Protein 2KJP (pdb70)

Secondary structure (DSSP, 8-state):
--SS------SS--SS---SS-EEEEETTB--SSHHHHHHHHSS--SS-EE-EEEESSS-EE---EE----TT-TTS-S--S---TT-S--

B-factor: mean 1.0, std 0.0, range [1.0, 1.0]

Organism: Bacillus subtilis (strain 168) (NCBI:txid224308)

Structure (mmCIF, N/CA/C/O backbone):
data_2KJP
#
_entry.id   2KJP
#
loop_
_atom_site.group_PDB
_atom_site.id
_atom_site.type_symbol
_atom_site.label_atom_id
_atom_site.label_alt_id
_atom_site.label_comp_id
_atom_site.label_asym_id
_atom_site.label_entity_id
_atom_site.label_seq_id
_atom_site.pdbx_PDB_ins_code
_atom_site.Cartn_x
_atom_site.Cartn_y
_atom_site.Cartn_z
_atom_site.occupancy
_atom_site.B_iso_or_equiv
_atom_site.auth_seq_id
_atom_site.auth_comp_id
_atom_site.auth_asym_id
_atom_site.auth_atom_id
_atom_site.pdbx_PDB_model_num
ATOM 1 N N . ASN A 1 1 ? -4.626 -9.415 5.600 1.00 1.00 1 ASN A N 1
ATOM 2 C CA . ASN A 1 1 ? -4.900 -8.000 5.229 1.00 1.00 1 ASN A CA 1
ATOM 3 C C . ASN A 1 1 ? -3.593 -7.328 4.812 1.00 1.00 1 ASN A C 1
ATOM 4 O O . ASN A 1 1 ? -3.477 -6.822 3.695 1.00 1.00 1 ASN A O 1
ATOM 17 N N . GLY A 1 2 ? -2.611 -7.323 5.712 1.00 1.00 2 GLY A N 1
ATOM 18 C CA . GLY A 1 2 ? -1.318 -6.706 5.422 1.00 1.00 2 GLY A CA 1
ATOM 19 C C . GLY A 1 2 ? -0.572 -7.464 4.332 1.00 1.00 2 GLY A C 1
ATOM 20 O O . GLY A 1 2 ? -0.181 -6.885 3.322 1.00 1.00 2 GLY A O 1
ATOM 24 N N . ILE A 1 3 ? -0.380 -8.771 4.536 1.00 1.00 3 ILE A N 1
ATOM 25 C CA . ILE A 1 3 ? 0.325 -9.624 3.560 1.00 1.00 3 ILE A CA 1
ATOM 26 C C . ILE A 1 3 ? -0.658 -10.259 2.594 1.00 1.00 3 ILE A C 1
ATOM 27 O O . ILE A 1 3 ? -0.252 -10.923 1.639 1.00 1.00 3 ILE A O 1
ATOM 43 N N . TYR A 1 4 ? -1.952 -10.064 2.842 1.00 1.00 4 TYR A N 1
ATOM 44 C CA . TYR A 1 4 ? -2.985 -10.640 1.978 1.00 1.00 4 TYR A CA 1
ATOM 45 C C . TYR A 1 4 ? -4.230 -9.747 1.964 1.00 1.00 4 TYR A C 1
ATOM 46 O O . TYR A 1 4 ? -5.067 -9.815 2.863 1.00 1.00 4 TYR A O 1
ATOM 64 N N . ALA A 1 5 ? -4.342 -8.925 0.923 1.00 1.00 5 ALA A N 1
ATOM 65 C CA . ALA A 1 5 ? -5.476 -8.014 0.757 1.00 1.00 5 ALA A CA 1
ATOM 66 C C . ALA A 1 5 ? -6.726 -8.800 0.381 1.00 1.00 5 ALA A C 1
ATOM 67 O O . ALA A 1 5 ? -6.658 -9.998 0.124 1.00 1.00 5 ALA A O 1
ATOM 74 N N . SER A 1 6 ? -7.869 -8.118 0.367 1.00 1.00 6 SER A N 1
ATOM 75 C CA . SER A 1 6 ? -9.141 -8.759 0.018 1.00 1.00 6 SER A CA 1
ATOM 76 C C . SER A 1 6 ? -10.201 -7.708 -0.283 1.00 1.00 6 SER A C 1
ATOM 77 O O . SER A 1 6 ? -11.069 -7.916 -1.133 1.00 1.00 6 SER A O 1
ATOM 85 N N . SER A 1 7 ? -10.120 -6.578 0.411 1.00 1.00 7 SER A N 1
ATOM 86 C CA . SER A 1 7 ? -11.071 -5.484 0.215 1.00 1.00 7 SER A CA 1
ATOM 87 C C . SER A 1 7 ? -10.601 -4.247 0.976 1.00 1.00 7 SER A C 1
ATOM 88 O O . SER A 1 7 ? -10.312 -4.325 2.170 1.00 1.00 7 SER A O 1
ATOM 96 N N . VAL A 1 8 ? -10.511 -3.107 0.276 1.00 1.00 8 VAL A N 1
ATOM 97 C CA . VAL A 1 8 ? -10.057 -1.842 0.882 1.00 1.00 8 VAL A CA 1
ATOM 98 C C . VAL A 1 8 ? -10.938 -0.687 0.402 1.00 1.00 8 VAL A C 1
ATOM 99 O O . VAL A 1 8 ? -11.285 -0.614 -0.777 1.00 1.00 8 VAL A O 1
ATOM 112 N N . VAL A 1 9 ? -11.288 0.223 1.316 1.00 1.00 9 VAL A N 1
ATOM 113 C CA . VAL A 1 9 ? -12.118 1.374 0.962 1.00 1.00 9 VAL A CA 1
ATOM 114 C C . VAL A 1 9 ? -11.449 2.184 -0.151 1.00 1.00 9 VAL A C 1
ATOM 115 O O . VAL A 1 9 ? -10.230 2.351 -0.165 1.00 1.00 9 VAL A O 1
ATOM 128 N N . GLU A 1 10 ? -12.265 2.694 -1.079 1.00 1.00 10 GLU A N 1
ATOM 129 C CA . GLU A 1 10 ? -11.771 3.498 -2.198 1.00 1.00 10 GLU A CA 1
ATOM 130 C C . GLU A 1 10 ? -11.672 4.974 -1.752 1.00 1.00 10 GLU A C 1
ATOM 131 O O . GLU A 1 10 ? -11.020 5.272 -0.754 1.00 1.00 10 GLU A O 1
ATOM 143 N N . ASN A 1 11 ? -12.299 5.879 -2.505 1.00 1.00 11 ASN A N 1
ATOM 144 C CA . ASN A 1 11 ? -12.274 7.310 -2.198 1.00 1.00 11 ASN A CA 1
ATOM 145 C C . ASN A 1 11 ? -10.842 7.855 -2.231 1.00 1.00 11 ASN A C 1
ATOM 146 O O . ASN A 1 11 ? -10.566 8.909 -1.670 1.00 1.00 11 ASN A O 1
ATOM 157 N N . MET A 1 12 ? -9.931 7.129 -2.898 1.00 1.00 12 MET A N 1
ATOM 158 C CA . MET A 1 12 ? -8.504 7.534 -3.020 1.00 1.00 12 MET A CA 1
ATOM 159 C C . MET A 1 12 ? -8.100 7.476 -4.516 1.00 1.00 12 MET A C 1
ATOM 160 O O . MET A 1 12 ? -8.851 6.928 -5.325 1.00 1.00 12 MET A O 1
ATOM 174 N N . PRO A 1 13 ? -6.956 8.018 -4.916 1.00 1.00 13 PRO A N 1
ATOM 175 C CA . PRO A 1 13 ? -6.531 7.988 -6.357 1.00 1.00 13 PRO A CA 1
ATOM 176 C C . PRO A 1 13 ? -6.487 6.573 -6.925 1.00 1.00 13 PRO A C 1
ATOM 177 O O . PRO A 1 13 ? -6.778 6.362 -8.102 1.00 1.00 13 PRO A O 1
ATOM 188 N N . ALA A 1 14 ? -6.126 5.610 -6.075 1.00 1.00 14 ALA A N 1
ATOM 189 C CA . ALA A 1 14 ? -6.033 4.202 -6.484 1.00 1.00 14 ALA A CA 1
ATOM 190 C C . ALA A 1 14 ? -5.289 4.032 -7.821 1.00 1.00 14 ALA A C 1
ATOM 191 O O . ALA A 1 14 ? -5.335 2.960 -8.426 1.00 1.00 14 ALA A O 1
ATOM 198 N N . LYS A 1 15 ? -4.627 5.099 -8.294 1.00 1.00 15 LYS A N 1
ATOM 199 C CA . LYS A 1 15 ? -3.910 5.064 -9.566 1.00 1.00 15 LYS A CA 1
ATOM 200 C C . LYS A 1 15 ? -2.545 4.399 -9.426 1.00 1.00 15 LYS A C 1
ATOM 201 O O . LYS A 1 15 ? -1.634 4.959 -8.813 1.00 1.00 15 LYS A O 1
ATOM 220 N N . GLY A 1 16 ? -2.400 3.212 -10.003 1.00 1.00 16 GLY A N 1
ATOM 221 C CA . GLY A 1 16 ? -1.136 2.482 -9.953 1.00 1.00 16 GLY A CA 1
ATOM 222 C C . GLY A 1 16 ? -1.007 1.693 -8.664 1.00 1.00 16 GLY A C 1
ATOM 223 O O . GLY A 1 16 ? -0.102 0.866 -8.537 1.00 1.00 16 GLY A O 1
ATOM 227 N N . LYS A 1 17 ? -1.912 1.932 -7.698 1.00 1.00 17 LYS A N 1
ATOM 228 C CA . LYS A 1 17 ? -1.903 1.225 -6.410 1.00 1.00 17 LYS A CA 1
ATOM 229 C C . LYS A 1 17 ? -3.295 0.627 -6.169 1.00 1.00 17 LYS A C 1
ATOM 230 O O . LYS A 1 17 ? -4.271 1.355 -6.010 1.00 1.00 17 LYS A O 1
ATOM 249 N N . ILE A 1 18 ? -3.411 -0.706 -6.200 1.00 1.00 18 ILE A N 1
ATOM 250 C CA . ILE A 1 18 ? -4.706 -1.388 -6.006 1.00 1.00 18 ILE A CA 1
ATOM 251 C C . ILE A 1 18 ? -4.521 -2.521 -4.999 1.00 1.00 18 ILE A C 1
ATOM 252 O O . ILE A 1 18 ? -3.448 -3.117 -4.917 1.00 1.00 18 ILE A O 1
ATOM 268 N N . GLU A 1 19 ? -5.586 -2.821 -4.242 1.00 1.00 19 GLU A N 1
ATOM 269 C CA . GLU A 1 19 ? -5.553 -3.899 -3.238 1.00 1.00 19 GLU A CA 1
ATOM 270 C C . GLU A 1 19 ? -6.918 -4.604 -3.196 1.00 1.00 19 GLU A C 1
ATOM 271 O O . GLU A 1 19 ? -7.883 -4.057 -2.666 1.00 1.00 19 GLU A O 1
ATOM 283 N N . VAL A 1 20 ? -6.970 -5.834 -3.742 1.00 1.00 20 VAL A N 1
ATOM 284 C CA . VAL A 1 20 ? -8.201 -6.646 -3.783 1.00 1.00 20 VAL A CA 1
ATOM 285 C C . VAL A 1 20 ? -7.839 -8.117 -4.014 1.00 1.00 20 VAL A C 1
ATOM 286 O O . VAL A 1 20 ? -8.259 -8.734 -4.989 1.00 1.00 20 VAL A O 1
ATOM 299 N N . GLY A 1 21 ? -7.080 -8.680 -3.089 1.00 1.00 21 GLY A N 1
ATOM 300 C CA . GLY A 1 21 ? -6.657 -10.093 -3.173 1.00 1.00 21 GLY A CA 1
ATOM 301 C C . GLY A 1 21 ? -5.203 -10.188 -3.602 1.00 1.00 21 GLY A C 1
ATOM 302 O O . GLY A 1 21 ? -4.562 -11.223 -3.418 1.00 1.00 21 GLY A O 1
ATOM 306 N N . ASP A 1 22 ? -4.669 -9.101 -4.173 1.00 1.00 22 ASP A N 1
ATOM 307 C CA . ASP A 1 22 ? -3.276 -9.086 -4.615 1.00 1.00 22 ASP A CA 1
ATOM 308 C C . ASP A 1 22 ? -2.347 -9.343 -3.430 1.00 1.00 22 ASP A C 1
ATOM 309 O O . ASP A 1 22 ? -2.785 -9.313 -2.280 1.00 1.00 22 ASP A O 1
ATOM 318 N N . LYS A 1 23 ? -1.062 -9.590 -3.717 1.00 1.00 23 LYS A N 1
ATOM 319 C CA . LYS A 1 23 ? -0.053 -9.849 -2.672 1.00 1.00 23 LYS A CA 1
ATOM 320 C C . LYS A 1 23 ? 1.072 -8.819 -2.768 1.00 1.00 23 LYS A C 1
ATOM 321 O O . LYS A 1 23 ? 1.510 -8.461 -3.859 1.00 1.00 23 LYS A O 1
ATOM 340 N N . ILE A 1 24 ? 1.530 -8.347 -1.605 1.00 1.00 24 ILE A N 1
ATOM 341 C CA . ILE A 1 24 ? 2.607 -7.347 -1.510 1.00 1.00 24 ILE A CA 1
ATOM 342 C C . ILE A 1 24 ? 3.913 -8.076 -1.158 1.00 1.00 24 ILE A C 1
ATOM 343 O O . ILE A 1 24 ? 4.028 -8.685 -0.095 1.00 1.00 24 ILE A O 1
ATOM 359 N N . ILE A 1 25 ? 4.890 -8.001 -2.060 1.00 1.00 25 ILE A N 1
ATOM 360 C CA . ILE A 1 25 ? 6.185 -8.645 -1.848 1.00 1.00 25 ILE A CA 1
ATOM 361 C C . ILE A 1 25 ? 6.958 -7.930 -0.738 1.00 1.00 25 ILE A C 1
ATOM 362 O O . ILE A 1 25 ? 7.460 -8.566 0.186 1.00 1.00 25 ILE A O 1
ATOM 378 N N . SER A 1 26 ? 7.051 -6.600 -0.854 1.00 1.00 26 SER A N 1
ATOM 379 C CA . SER A 1 26 ? 7.773 -5.778 0.123 1.00 1.00 26 SER A CA 1
ATOM 380 C C . SER A 1 26 ? 7.457 -4.299 -0.096 1.00 1.00 26 SER A C 1
ATOM 381 O O . SER A 1 26 ? 6.938 -3.915 -1.144 1.00 1.00 26 SER A O 1
ATOM 389 N N . ALA A 1 27 ? 7.793 -3.470 0.904 1.00 1.00 27 ALA A N 1
ATOM 390 C CA . ALA A 1 27 ? 7.577 -2.010 0.851 1.00 1.00 27 ALA A CA 1
ATOM 391 C C . ALA A 1 27 ? 8.896 -1.306 1.170 1.00 1.00 27 ALA A C 1
ATOM 392 O O . ALA A 1 27 ? 9.571 -1.666 2.134 1.00 1.00 27 ALA A O 1
ATOM 399 N N . ASP A 1 28 ? 9.267 -0.306 0.369 1.00 1.00 28 ASP A N 1
ATOM 400 C CA . ASP A 1 28 ? 10.517 0.427 0.596 1.00 1.00 28 ASP A CA 1
ATOM 401 C C . ASP A 1 28 ? 11.719 -0.525 0.648 1.00 1.00 28 ASP A C 1
ATOM 402 O O . ASP A 1 28 ? 12.665 -0.304 1.405 1.00 1.00 28 ASP A O 1
ATOM 411 N N . GLY A 1 29 ? 11.684 -1.581 -0.164 1.00 1.00 29 GLY A N 1
ATOM 412 C CA . GLY A 1 29 ? 12.783 -2.547 -0.201 1.00 1.00 29 GLY A CA 1
ATOM 413 C C . GLY A 1 29 ? 12.917 -3.297 1.121 1.00 1.00 29 GLY A C 1
ATOM 414 O O . GLY A 1 29 ? 13.805 -4.135 1.277 1.00 1.00 29 GLY A O 1
ATOM 418 N N . LYS A 1 30 ? 12.036 -2.987 2.076 1.00 1.00 30 LYS A N 1
ATOM 419 C CA . LYS A 1 30 ? 12.066 -3.636 3.400 1.00 1.00 30 LYS A CA 1
ATOM 420 C C . LYS A 1 30 ? 11.127 -4.845 3.419 1.00 1.00 30 LYS A C 1
ATOM 421 O O . LYS A 1 30 ? 9.919 -4.704 3.233 1.00 1.00 30 LYS A O 1
ATOM 440 N N . ASN A 1 31 ? 11.690 -6.029 3.658 1.00 1.00 31 ASN A N 1
ATOM 441 C CA . ASN A 1 31 ? 10.900 -7.261 3.716 1.00 1.00 31 ASN A CA 1
ATOM 442 C C . ASN A 1 31 ? 10.122 -7.318 5.027 1.00 1.00 31 ASN A C 1
ATOM 443 O O . ASN A 1 31 ? 10.363 -6.520 5.933 1.00 1.00 31 ASN A O 1
ATOM 454 N N . TYR A 1 32 ? 9.184 -8.266 5.124 1.00 1.00 32 TYR A N 1
ATOM 455 C CA . TYR A 1 32 ? 8.363 -8.433 6.337 1.00 1.00 32 TYR A CA 1
ATOM 456 C C . TYR A 1 32 ? 8.085 -9.919 6.583 1.00 1.00 32 TYR A C 1
ATOM 457 O O . TYR A 1 32 ? 7.767 -10.660 5.652 1.00 1.00 32 TYR A O 1
ATOM 475 N N . GLN A 1 33 ? 8.206 -10.355 7.844 1.00 1.00 33 GLN A N 1
ATOM 476 C CA . GLN A 1 33 ? 7.965 -11.760 8.208 1.00 1.00 33 GLN A CA 1
ATOM 477 C C . GLN A 1 33 ? 6.472 -11.999 8.437 1.00 1.00 33 GLN A C 1
ATOM 478 O O . GLN A 1 33 ? 5.943 -13.052 8.082 1.00 1.00 33 GLN A O 1
ATOM 492 N N . SER A 1 34 ? 5.798 -11.017 9.047 1.00 1.00 34 SER A N 1
ATOM 493 C CA . SER A 1 34 ? 4.357 -11.120 9.343 1.00 1.00 34 SER A CA 1
ATOM 494 C C . SER A 1 34 ? 3.681 -9.760 9.199 1.00 1.00 34 SER A C 1
ATOM 495 O O . SER A 1 34 ? 4.337 -8.719 9.246 1.00 1.00 34 SER A O 1
ATOM 503 N N . ALA A 1 35 ? 2.361 -9.779 9.010 1.00 1.00 35 ALA A N 1
ATOM 504 C CA . ALA A 1 35 ? 1.588 -8.546 8.841 1.00 1.00 35 ALA A CA 1
ATOM 505 C C . ALA A 1 35 ? 1.888 -7.543 9.955 1.00 1.00 35 ALA A C 1
ATOM 506 O O . ALA A 1 35 ? 1.924 -6.338 9.721 1.00 1.00 35 ALA A O 1
ATOM 513 N N . GLU A 1 36 ? 2.084 -8.046 11.171 1.00 1.00 36 GLU A N 1
ATOM 514 C CA . GLU A 1 36 ? 2.354 -7.185 12.324 1.00 1.00 36 GLU A CA 1
ATOM 515 C C . GLU A 1 36 ? 3.519 -6.243 12.039 1.00 1.00 36 GLU A C 1
ATOM 516 O O . GLU A 1 36 ? 3.446 -5.045 12.310 1.00 1.00 36 GLU A O 1
ATOM 528 N N . LYS A 1 37 ? 4.587 -6.797 11.481 1.00 1.00 37 LYS A N 1
ATOM 529 C CA . LYS A 1 37 ? 5.766 -5.998 11.153 1.00 1.00 37 LYS A CA 1
ATOM 530 C C . LYS A 1 37 ? 5.396 -4.923 10.119 1.00 1.00 37 LYS A C 1
ATOM 531 O O . LYS A 1 37 ? 5.799 -3.770 10.257 1.00 1.00 37 LYS A O 1
ATOM 550 N N . LEU A 1 38 ? 4.648 -5.300 9.074 1.00 1.00 38 LEU A N 1
ATOM 551 C CA . LEU A 1 38 ? 4.274 -4.338 8.025 1.00 1.00 38 LEU A CA 1
ATOM 552 C C . LEU A 1 38 ? 3.521 -3.153 8.631 1.00 1.00 38 LEU A C 1
ATOM 553 O O . LEU A 1 38 ? 3.851 -2.005 8.361 1.00 1.00 38 LEU A O 1
ATOM 569 N N . ILE A 1 39 ? 2.525 -3.434 9.470 1.00 1.00 39 ILE A N 1
ATOM 570 C CA . ILE A 1 39 ? 1.758 -2.363 10.112 1.00 1.00 39 ILE A CA 1
ATOM 571 C C . ILE A 1 39 ? 2.693 -1.534 10.995 1.00 1.00 39 ILE A C 1
ATOM 572 O O . ILE A 1 39 ? 2.681 -0.306 10.940 1.00 1.00 39 ILE A O 1
ATOM 588 N N . ASP A 1 40 ? 3.493 -2.217 11.815 1.00 1.00 40 ASP A N 1
ATOM 589 C CA . ASP A 1 40 ? 4.420 -1.529 12.712 1.00 1.00 40 ASP A CA 1
ATOM 590 C C . ASP A 1 40 ? 5.368 -0.628 11.918 1.00 1.00 40 ASP A C 1
ATOM 591 O O . ASP A 1 40 ? 5.635 0.497 12.320 1.00 1.00 40 ASP A O 1
ATOM 600 N N . TYR A 1 41 ? 5.888 -1.124 10.798 1.00 1.00 41 TYR A N 1
ATOM 601 C CA . TYR A 1 41 ? 6.811 -0.332 9.984 1.00 1.00 41 TYR A CA 1
ATOM 602 C C . TYR A 1 41 ? 6.166 1.000 9.562 1.00 1.00 41 TYR A C 1
ATOM 603 O O . TYR A 1 41 ? 6.773 2.057 9.714 1.00 1.00 41 TYR A O 1
ATOM 621 N N . ILE A 1 42 ? 4.942 0.947 9.039 1.00 1.00 42 ILE A N 1
ATOM 622 C CA . ILE A 1 42 ? 4.254 2.172 8.615 1.00 1.00 42 ILE A CA 1
ATOM 623 C C . ILE A 1 42 ? 4.052 3.107 9.819 1.00 1.00 42 ILE A C 1
ATOM 624 O O . ILE A 1 42 ? 4.365 4.288 9.750 1.00 1.00 42 ILE A O 1
ATOM 640 N N . SER A 1 43 ? 3.532 2.562 10.923 1.00 1.00 43 SER A N 1
ATOM 641 C CA . SER A 1 43 ? 3.291 3.350 12.151 1.00 1.00 43 SER A CA 1
ATOM 642 C C . SER A 1 43 ? 2.567 4.661 11.819 1.00 1.00 43 SER A C 1
ATOM 643 O O . SER A 1 43 ? 2.744 5.678 12.492 1.00 1.00 43 SER A O 1
ATOM 651 N N . SER A 1 44 ? 1.785 4.622 10.749 1.00 1.00 44 SER A N 1
ATOM 652 C CA . SER A 1 44 ? 1.056 5.801 10.285 1.00 1.00 44 SER A CA 1
ATOM 653 C C . SER A 1 44 ? 2.050 6.800 9.684 1.00 1.00 44 SER A C 1
ATOM 654 O O . SER A 1 44 ? 2.594 7.655 10.381 1.00 1.00 44 SER A O 1
ATOM 662 N N . LYS A 1 45 ? 2.261 6.684 8.371 1.00 1.00 45 LYS A N 1
ATOM 663 C CA . LYS A 1 45 ? 3.180 7.582 7.629 1.00 1.00 45 LYS A CA 1
ATOM 664 C C . LYS A 1 45 ? 2.627 7.892 6.232 1.00 1.00 45 LYS A C 1
ATOM 665 O O . LYS A 1 45 ? 3.378 7.920 5.256 1.00 1.00 45 LYS A O 1
ATOM 684 N N . LYS A 1 46 ? 1.315 8.139 6.126 1.00 1.00 46 LYS A N 1
ATOM 685 C CA . LYS A 1 46 ? 0.690 8.467 4.832 1.00 1.00 46 LYS A CA 1
ATOM 686 C C . LYS A 1 46 ? 0.453 9.964 4.750 1.00 1.00 46 LYS A C 1
ATOM 687 O O . LYS A 1 46 ? 0.689 10.697 5.711 1.00 1.00 46 LYS A O 1
ATOM 706 N N . ALA A 1 47 ? -0.030 10.408 3.593 1.00 1.00 47 ALA A N 1
ATOM 707 C CA . ALA A 1 47 ? -0.332 11.811 3.350 1.00 1.00 47 ALA A CA 1
ATOM 708 C C . ALA A 1 47 ? 0.933 12.670 3.220 1.00 1.00 47 ALA A C 1
ATOM 709 O O . ALA A 1 47 ? 1.485 13.145 4.210 1.00 1.00 47 ALA A O 1
ATOM 716 N N . GLY A 1 48 ? 1.362 12.880 1.970 1.00 1.00 48 GLY A N 1
ATOM 717 C CA . GLY A 1 48 ? 2.543 13.702 1.658 1.00 1.00 48 GLY A CA 1
ATOM 718 C C . GLY A 1 48 ? 3.775 12.833 1.463 1.00 1.00 48 GLY A C 1
ATOM 719 O O . GLY A 1 48 ? 4.539 13.027 0.517 1.00 1.00 48 GLY A O 1
ATOM 723 N N . ASP A 1 49 ? 3.963 11.866 2.356 1.00 1.00 49 ASP A N 1
ATOM 724 C CA . ASP A 1 49 ? 5.108 10.965 2.261 1.00 1.00 49 ASP A CA 1
ATOM 725 C C . ASP A 1 49 ? 4.976 10.116 1.005 1.00 1.00 49 ASP A C 1
ATOM 726 O O . ASP A 1 49 ? 3.888 10.003 0.439 1.00 1.00 49 ASP A O 1
ATOM 735 N N . LYS A 1 50 ? 6.087 9.507 0.579 1.00 1.00 50 LYS A N 1
ATOM 736 C CA . LYS A 1 50 ? 6.109 8.640 -0.613 1.00 1.00 50 LYS A CA 1
ATOM 737 C C . LYS A 1 50 ? 6.841 7.347 -0.268 1.00 1.00 50 LYS A C 1
ATOM 738 O O . LYS A 1 50 ? 7.818 7.354 0.483 1.00 1.00 50 LYS A O 1
ATOM 757 N N . VAL A 1 51 ? 6.369 6.234 -0.832 1.00 1.00 51 VAL A N 1
ATOM 758 C CA . VAL A 1 51 ? 6.978 4.912 -0.605 1.00 1.00 51 VAL A CA 1
ATOM 759 C C . VAL A 1 51 ? 6.864 4.083 -1.878 1.00 1.00 51 VAL A C 1
ATOM 760 O O . VAL A 1 51 ? 6.004 4.344 -2.718 1.00 1.00 51 VAL A O 1
ATOM 773 N N . THR A 1 52 ? 7.720 3.064 -2.001 1.00 1.00 52 THR A N 1
ATOM 774 C CA . THR A 1 52 ? 7.707 2.161 -3.164 1.00 1.00 52 THR A CA 1
ATOM 775 C C . THR A 1 52 ? 7.074 0.837 -2.747 1.00 1.00 52 THR A C 1
ATOM 776 O O . THR A 1 52 ? 7.599 0.149 -1.871 1.00 1.00 52 THR A O 1
ATOM 787 N N . LEU A 1 53 ? 5.945 0.479 -3.380 1.00 1.00 53 LEU A N 1
ATOM 788 C CA . LEU A 1 53 ? 5.232 -0.774 -3.079 1.00 1.00 53 LEU A CA 1
ATOM 789 C C . LEU A 1 53 ? 5.129 -1.618 -4.351 1.00 1.00 53 LEU A C 1
ATOM 790 O O . LEU A 1 53 ? 4.537 -1.192 -5.342 1.00 1.00 53 LEU A O 1
ATOM 806 N N . LYS A 1 54 ? 5.693 -2.828 -4.311 1.00 1.00 54 LYS A N 1
ATOM 807 C CA . LYS A 1 54 ? 5.647 -3.743 -5.456 1.00 1.00 54 LYS A CA 1
ATOM 808 C C . LYS A 1 54 ? 4.427 -4.648 -5.313 1.00 1.00 54 LYS A C 1
ATOM 809 O O . LYS A 1 54 ? 4.118 -5.106 -4.213 1.00 1.00 54 LYS A O 1
ATOM 828 N N . ILE A 1 55 ? 3.744 -4.916 -6.434 1.00 1.00 55 ILE A N 1
ATOM 829 C CA . ILE A 1 55 ? 2.545 -5.777 -6.463 1.00 1.00 55 ILE A CA 1
ATOM 830 C C . ILE A 1 55 ? 2.780 -6.915 -7.450 1.00 1.00 55 ILE A C 1
ATOM 831 O O . ILE A 1 55 ? 3.560 -6.778 -8.391 1.00 1.00 55 ILE A O 1
ATOM 847 N N . GLU A 1 56 ? 2.075 -8.034 -7.230 1.00 1.00 56 GLU A N 1
ATOM 848 C CA . GLU A 1 56 ? 2.163 -9.224 -8.100 1.00 1.00 56 GLU A CA 1
ATOM 849 C C . GLU A 1 56 ? 0.811 -9.444 -8.786 1.00 1.00 56 GLU A C 1
ATOM 850 O O . GLU A 1 56 ? -0.227 -9.472 -8.125 1.00 1.00 56 GLU A O 1
ATOM 862 N N . ARG A 1 57 ? 0.834 -9.608 -10.120 1.00 1.00 57 ARG A N 1
ATOM 863 C CA . ARG A 1 57 ? -0.391 -9.832 -10.916 1.00 1.00 57 ARG A CA 1
ATOM 864 C C . ARG A 1 57 ? -0.148 -10.931 -11.956 1.00 1.00 57 ARG A C 1
ATOM 865 O O . ARG A 1 57 ? 0.503 -10.704 -12.969 1.00 1.00 57 ARG A O 1
ATOM 886 N N . GLU A 1 58 ? -0.694 -12.119 -11.708 1.00 1.00 58 GLU A N 1
ATOM 887 C CA . GLU A 1 58 ? -0.541 -13.244 -12.643 1.00 1.00 58 GLU A CA 1
ATOM 888 C C . GLU A 1 58 ? 0.929 -13.398 -13.078 1.00 1.00 58 GLU A C 1
ATOM 889 O O . GLU A 1 58 ? 1.233 -13.462 -14.270 1.00 1.00 58 GLU A O 1
ATOM 901 N N . GLU A 1 59 ? 1.823 -13.454 -12.097 1.00 1.00 59 GLU A N 1
ATOM 902 C CA . GLU A 1 59 ? 3.262 -13.602 -12.352 1.00 1.00 59 GLU A CA 1
ATOM 903 C C . GLU A 1 59 ? 3.847 -12.349 -13.043 1.00 1.00 59 GLU A C 1
ATOM 904 O O . GLU A 1 59 ? 4.792 -12.455 -13.820 1.00 1.00 59 GLU A O 1
ATOM 916 N N . LYS A 1 60 ? 3.288 -11.157 -12.750 1.00 1.00 60 LYS A N 1
ATOM 917 C CA . LYS A 1 60 ? 3.780 -9.881 -13.338 1.00 1.00 60 LYS A CA 1
ATOM 918 C C . LYS A 1 60 ? 3.999 -8.865 -12.222 1.00 1.00 60 LYS A C 1
ATOM 919 O O . LYS A 1 60 ? 3.216 -8.795 -11.279 1.00 1.00 60 LYS A O 1
ATOM 938 N N . GLU A 1 61 ? 5.072 -8.074 -12.348 1.00 1.00 61 GLU A N 1
ATOM 939 C CA . GLU A 1 61 ? 5.425 -7.041 -11.360 1.00 1.00 61 GLU A CA 1
ATOM 940 C C . GLU A 1 61 ? 5.407 -5.669 -12.029 1.00 1.00 61 GLU A C 1
ATOM 941 O O . GLU A 1 61 ? 5.772 -5.534 -13.195 1.00 1.00 61 GLU A O 1
ATOM 953 N N . LYS A 1 62 ? 4.979 -4.651 -11.273 1.00 1.00 62 LYS A N 1
ATOM 954 C CA . LYS A 1 62 ? 4.908 -3.266 -11.771 1.00 1.00 62 LYS A CA 1
ATOM 955 C C . LYS A 1 62 ? 5.486 -2.317 -10.728 1.00 1.00 62 LYS A C 1
ATOM 956 O O . LYS A 1 62 ? 5.427 -2.588 -9.527 1.00 1.00 62 LYS A O 1
ATOM 975 N N . ARG A 1 63 ? 6.047 -1.197 -11.202 1.00 1.00 63 ARG A N 1
ATOM 976 C CA . ARG A 1 63 ? 6.647 -0.176 -10.329 1.00 1.00 63 ARG A CA 1
ATOM 977 C C . ARG A 1 63 ? 6.089 1.194 -10.699 1.00 1.00 63 ARG A C 1
ATOM 978 O O . ARG A 1 63 ? 6.333 1.696 -11.800 1.00 1.00 63 ARG A O 1
ATOM 999 N N . VAL A 1 64 ? 5.343 1.802 -9.766 1.00 1.00 64 VAL A N 1
ATOM 1000 C CA . VAL A 1 64 ? 4.745 3.129 -9.974 1.00 1.00 64 VAL A CA 1
ATOM 1001 C C . VAL A 1 64 ? 4.937 3.972 -8.714 1.00 1.00 64 VAL A C 1
ATOM 1002 O O . VAL A 1 64 ? 4.746 3.487 -7.597 1.00 1.00 64 VAL A O 1
ATOM 1015 N N . THR A 1 65 ? 5.289 5.246 -8.904 1.00 1.00 65 THR A N 1
ATOM 1016 C CA . THR A 1 65 ? 5.485 6.184 -7.787 1.00 1.00 65 THR A CA 1
ATOM 1017 C C . THR A 1 65 ? 4.184 6.945 -7.542 1.00 1.00 65 THR A C 1
ATOM 1018 O O . THR A 1 65 ? 3.714 7.677 -8.412 1.00 1.00 65 THR A O 1
ATOM 1029 N N . LEU A 1 66 ? 3.613 6.787 -6.341 1.00 1.00 66 LEU A N 1
ATOM 1030 C CA . LEU A 1 66 ? 2.370 7.481 -5.965 1.00 1.00 66 LEU A CA 1
ATOM 1031 C C . LEU A 1 66 ? 2.535 8.086 -4.575 1.00 1.00 66 LEU A C 1
ATOM 1032 O O . LEU A 1 66 ? 3.338 7.613 -3.771 1.00 1.00 66 LEU A O 1
ATOM 1048 N N . THR A 1 67 ? 1.746 9.124 -4.294 1.00 1.00 67 THR A N 1
ATOM 1049 C CA . THR A 1 67 ? 1.777 9.794 -2.994 1.00 1.00 67 THR A CA 1
ATOM 1050 C C . THR A 1 67 ? 0.666 9.232 -2.115 1.00 1.00 67 THR A C 1
ATOM 1051 O O . THR A 1 67 ? -0.499 9.207 -2.509 1.00 1.00 67 THR A O 1
ATOM 1062 N N . LEU A 1 68 ? 1.035 8.782 -0.923 1.00 1.00 68 LEU A N 1
ATOM 1063 C CA . LEU A 1 68 ? 0.072 8.217 0.010 1.00 1.00 68 LEU A CA 1
ATOM 1064 C C . LEU A 1 68 ? -1.046 9.216 0.294 1.00 1.00 68 LEU A C 1
ATOM 1065 O O . LEU A 1 68 ? -0.906 10.410 0.027 1.00 1.00 68 LEU A O 1
ATOM 1081 N N . LYS A 1 69 ? -2.165 8.708 0.821 1.00 1.00 69 LYS A N 1
ATOM 1082 C CA . LYS A 1 69 ? -3.342 9.536 1.131 1.00 1.00 69 LYS A CA 1
ATOM 1083 C C . LYS A 1 69 ? -3.940 9.125 2.474 1.00 1.00 69 LYS A C 1
ATOM 1084 O O . LYS A 1 69 ? -3.557 8.118 3.067 1.00 1.00 69 LYS A O 1
ATOM 1103 N N . GLN A 1 70 ? -4.892 9.936 2.929 1.00 1.00 70 GLN A N 1
ATOM 1104 C CA . GLN A 1 70 ? -5.595 9.737 4.201 1.00 1.00 70 GLN A CA 1
ATOM 1105 C C . GLN A 1 70 ? -7.096 9.873 3.981 1.00 1.00 70 GLN A C 1
ATOM 1106 O O . GLN A 1 70 ? -7.528 10.623 3.104 1.00 1.00 70 GLN A O 1
ATOM 1120 N N . PHE A 1 71 ? -7.872 9.122 4.773 1.00 1.00 71 PHE A N 1
ATOM 1121 C CA . PHE A 1 71 ? -9.343 9.131 4.671 1.00 1.00 71 PHE A CA 1
ATOM 1122 C C . PHE A 1 71 ? -9.856 10.582 4.402 1.00 1.00 71 PHE A C 1
ATOM 1123 O O . PHE A 1 71 ? -9.875 11.401 5.323 1.00 1.00 71 PHE A O 1
ATOM 1140 N N . PRO A 1 72 ? -10.259 10.923 3.176 1.00 1.00 72 PRO A N 1
ATOM 1141 C CA . PRO A 1 72 ? -10.750 12.309 2.858 1.00 1.00 72 PRO A CA 1
ATOM 1142 C C . PRO A 1 72 ? -11.913 12.761 3.741 1.00 1.00 72 PRO A C 1
ATOM 1143 O O . PRO A 1 72 ? -12.284 13.933 3.706 1.00 1.00 72 PRO A O 1
ATOM 1154 N N . ASP A 1 73 ? -12.490 11.837 4.515 1.00 1.00 73 ASP A N 1
ATOM 1155 C CA . ASP A 1 73 ? -13.630 12.142 5.403 1.00 1.00 73 ASP A CA 1
ATOM 1156 C C . ASP A 1 73 ? -13.203 12.056 6.873 1.00 1.00 73 ASP A C 1
ATOM 1157 O O . ASP A 1 73 ? -14.045 11.996 7.767 1.00 1.00 73 ASP A O 1
ATOM 1166 N N . GLU A 1 74 ? -11.889 12.043 7.115 1.00 1.00 74 GLU A N 1
ATOM 1167 C CA . GLU A 1 74 ? -11.361 11.958 8.488 1.00 1.00 74 GLU A CA 1
ATOM 1168 C C . GLU A 1 74 ? -9.853 12.285 8.509 1.00 1.00 74 GLU A C 1
ATOM 1169 O O . GLU A 1 74 ? -9.034 11.405 8.785 1.00 1.00 74 GLU A O 1
ATOM 1181 N N . PRO A 1 75 ? -9.458 13.511 8.214 1.00 1.00 75 PRO A N 1
ATOM 1182 C CA . PRO A 1 75 ? -8.005 13.886 8.197 1.00 1.00 75 PRO A CA 1
ATOM 1183 C C . PRO A 1 75 ? -7.387 13.839 9.601 1.00 1.00 75 PRO A C 1
ATOM 1184 O O . PRO A 1 75 ? -6.165 13.808 9.746 1.00 1.00 75 PRO A O 1
ATOM 1195 N N . ASP A 1 76 ? -8.236 13.837 10.628 1.00 1.00 76 ASP A N 1
ATOM 1196 C CA . ASP A 1 76 ? -7.758 13.796 12.015 1.00 1.00 76 ASP A CA 1
ATOM 1197 C C . ASP A 1 76 ? -7.082 12.456 12.303 1.00 1.00 76 ASP A C 1
ATOM 1198 O O . ASP A 1 76 ? -6.205 12.367 13.162 1.00 1.00 76 ASP A O 1
ATOM 1207 N N . ARG A 1 77 ? -7.497 11.413 11.569 1.00 1.00 77 ARG A N 1
ATOM 1208 C CA . ARG A 1 77 ? -6.939 10.053 11.720 1.00 1.00 77 ARG A CA 1
ATOM 1209 C C . ARG A 1 77 ? -6.515 9.528 10.365 1.00 1.00 77 ARG A C 1
ATOM 1210 O O . ARG A 1 77 ? -6.947 10.018 9.322 1.00 1.00 77 ARG A O 1
ATOM 1231 N N . ALA A 1 78 ? -5.643 8.525 10.402 1.00 1.00 78 ALA A N 1
ATOM 1232 C CA . ALA A 1 78 ? -5.109 7.897 9.187 1.00 1.00 78 ALA A CA 1
ATOM 1233 C C . ALA A 1 78 ? -4.997 6.378 9.369 1.00 1.00 78 ALA A C 1
ATOM 1234 O O . ALA A 1 78 ? -4.561 5.898 10.414 1.00 1.00 78 ALA A O 1
ATOM 1241 N N . GLY A 1 79 ? -5.380 5.638 8.332 1.00 1.00 79 GLY A N 1
ATOM 1242 C CA . GLY A 1 79 ? -5.308 4.178 8.364 1.00 1.00 79 GLY A CA 1
ATOM 1243 C C . GLY A 1 79 ? -6.234 3.614 9.437 1.00 1.00 79 GLY A C 1
ATOM 1244 O O . GLY A 1 79 ? -6.375 4.192 10.514 1.00 1.00 79 GLY A O 1
ATOM 1248 N N . ILE A 1 80 ? -6.865 2.480 9.136 1.00 1.00 80 ILE A N 1
ATOM 1249 C CA . ILE A 1 80 ? -7.779 1.847 10.084 1.00 1.00 80 ILE A CA 1
ATOM 1250 C C . ILE A 1 80 ? -7.013 1.388 11.325 1.00 1.00 80 ILE A C 1
ATOM 1251 O O . ILE A 1 80 ? -7.488 1.551 12.449 1.00 1.00 80 ILE A O 1
ATOM 1267 N N . GLY A 1 81 ? -5.826 0.815 11.120 1.00 1.00 81 GLY A N 1
ATOM 1268 C CA . GLY A 1 81 ? -5.005 0.340 12.235 1.00 1.00 81 GLY A CA 1
ATOM 1269 C C . GLY A 1 81 ? -5.783 -0.635 13.119 1.00 1.00 81 GLY A C 1
ATOM 1270 O O . GLY A 1 81 ? -5.458 -0.822 14.290 1.00 1.00 81 GLY A O 1
ATOM 1274 N N . VAL A 1 82 ? -6.823 -1.239 12.546 1.00 1.00 82 VAL A N 1
ATOM 1275 C CA . VAL A 1 82 ? -7.663 -2.184 13.280 1.00 1.00 82 VAL A CA 1
ATOM 1276 C C . VAL A 1 82 ? -8.219 -1.526 14.548 1.00 1.00 82 VAL A C 1
ATOM 1277 O O . VAL A 1 82 ? -7.523 -1.423 15.558 1.00 1.00 82 VAL A O 1
ATOM 1290 N N . SER A 1 83 ? -9.478 -1.076 14.479 1.00 1.00 83 SER A N 1
ATOM 1291 C CA . SER A 1 83 ? -10.148 -0.416 15.614 1.00 1.00 83 SER A CA 1
ATOM 1292 C C . SER A 1 83 ? -11.609 -0.845 15.690 1.00 1.00 83 SER A C 1
ATOM 1293 O O . SER A 1 83 ? -12.397 -0.255 16.425 1.00 1.00 83 SER A O 1
ATOM 1301 N N . LEU A 1 84 ? -11.972 -1.871 14.920 1.00 1.00 84 LEU A N 1
ATOM 1302 C CA . LEU A 1 84 ? -13.353 -2.364 14.906 1.00 1.00 84 LEU A CA 1
ATOM 1303 C C . LEU A 1 84 ? -13.671 -3.066 16.230 1.00 1.00 84 LEU A C 1
ATOM 1304 O O . LEU A 1 84 ? -13.273 -4.210 16.447 1.00 1.00 84 LEU A O 1
ATOM 1320 N N . GLU A 1 85 ? -14.394 -2.373 17.111 1.00 1.00 85 GLU A N 1
ATOM 1321 C CA . GLU A 1 85 ? -14.763 -2.936 18.409 1.00 1.00 85 GLU A CA 1
ATOM 1322 C C . GLU A 1 85 ? -15.663 -4.160 18.224 1.00 1.00 85 GLU A C 1
ATOM 1323 O O . GLU A 1 85 ? -16.493 -4.196 17.317 1.00 1.00 85 GLU A O 1
ATOM 1335 N N . HIS A 1 86 ? -15.497 -5.159 19.096 1.00 1.00 86 HIS A N 1
ATOM 1336 C CA . HIS A 1 86 ? -16.307 -6.383 19.029 1.00 1.00 86 HIS A CA 1
ATOM 1337 C C . HIS A 1 86 ? -17.692 -6.139 19.635 1.00 1.00 86 HIS A C 1
ATOM 1338 O O . HIS A 1 86 ? -18.468 -7.075 19.822 1.00 1.00 86 HIS A O 1
ATOM 1352 N N . HIS A 1 87 ? -17.994 -4.877 19.945 1.00 1.00 87 HIS A N 1
ATOM 1353 C CA . HIS A 1 87 ? -19.289 -4.529 20.533 1.00 1.00 87 HIS A CA 1
ATOM 1354 C C . HIS A 1 87 ? -20.431 -4.919 19.589 1.00 1.00 87 HIS A C 1
ATOM 1355 O O . HIS A 1 87 ? -21.406 -5.541 20.008 1.00 1.00 87 HIS A O 1
ATOM 1369 N N . HIS A 1 88 ? -20.300 -4.548 18.316 1.00 1.00 88 HIS A N 1
ATOM 1370 C CA . HIS A 1 88 ? -21.327 -4.867 17.323 1.00 1.00 88 HIS A CA 1
ATOM 1371 C C . HIS A 1 88 ? -21.335 -6.367 17.045 1.00 1.00 88 HIS A C 1
ATOM 1372 O O . HIS A 1 88 ? -20.671 -6.840 16.123 1.00 1.00 88 HIS A O 1
ATOM 1386 N N . HIS A 1 89 ? -22.089 -7.115 17.851 1.00 1.00 89 HIS A N 1
ATOM 1387 C CA . HIS A 1 89 ? -22.173 -8.565 17.682 1.00 1.00 89 HIS A CA 1
ATOM 1388 C C . HIS A 1 89 ? -22.805 -8.902 16.330 1.00 1.00 89 HIS A C 1
ATOM 1389 O O . HIS A 1 89 ? -22.313 -9.766 15.604 1.00 1.00 89 HIS A O 1
ATOM 1403 N N . HIS A 1 90 ? -23.896 -8.210 16.000 1.00 1.00 90 HIS A N 1
ATOM 1404 C CA . HIS A 1 90 ? -24.592 -8.437 14.731 1.00 1.00 90 HIS A CA 1
ATOM 1405 C C . HIS A 1 90 ? -25.613 -7.325 14.483 1.00 1.00 90 HIS A C 1
ATOM 1406 O O . HIS A 1 90 ? -25.651 -6.737 13.403 1.00 1.00 90 HIS A O 1
ATOM 1420 N N . HIS A 1 91 ? -26.439 -7.047 15.491 1.00 1.00 91 HIS A N 1
ATOM 1421 C CA . HIS A 1 91 ? -27.461 -6.007 15.371 1.00 1.00 91 HIS A CA 1
ATOM 1422 C C . HIS A 1 91 ? -26.821 -4.641 15.116 1.00 1.00 91 HIS A C 1
ATOM 1423 O O . HIS A 1 91 ? -25.687 -4.453 15.528 1.00 1.00 91 HIS A O 1
ATOM 1438 N N . ASN A 1 1 ? -5.575 -6.302 7.770 1.00 1.00 1 ASN A N 2
ATOM 1439 C CA . ASN A 1 1 ? -5.076 -6.097 6.380 1.00 1.00 1 ASN A CA 2
ATOM 1440 C C . ASN A 1 1 ? -3.575 -5.818 6.428 1.00 1.00 1 ASN A C 2
ATOM 1441 O O . ASN A 1 1 ? -3.087 -5.166 7.349 1.00 1.00 1 ASN A O 2
ATOM 1454 N N . GLY A 1 2 ? -2.841 -6.317 5.435 1.00 1.00 2 GLY A N 2
ATOM 1455 C CA . GLY A 1 2 ? -1.389 -6.113 5.382 1.00 1.00 2 GLY A CA 2
ATOM 1456 C C . GLY A 1 2 ? -0.762 -6.969 4.290 1.00 1.00 2 GLY A C 2
ATOM 1457 O O . GLY A 1 2 ? -0.712 -6.570 3.127 1.00 1.00 2 GLY A O 2
ATOM 1461 N N . ILE A 1 3 ? -0.288 -8.153 4.672 1.00 1.00 3 ILE A N 2
ATOM 1462 C CA . ILE A 1 3 ? 0.334 -9.071 3.719 1.00 1.00 3 ILE A CA 2
ATOM 1463 C C . ILE A 1 3 ? -0.700 -9.572 2.719 1.00 1.00 3 ILE A C 2
ATOM 1464 O O . ILE A 1 3 ? -0.344 -10.120 1.676 1.00 1.00 3 ILE A O 2
ATOM 1480 N N . TYR A 1 4 ? -1.983 -9.394 3.049 1.00 1.00 4 TYR A N 2
ATOM 1481 C CA . TYR A 1 4 ? -3.072 -9.846 2.175 1.00 1.00 4 TYR A CA 2
ATOM 1482 C C . TYR A 1 4 ? -4.259 -8.878 2.257 1.00 1.00 4 TYR A C 2
ATOM 1483 O O . TYR A 1 4 ? -4.993 -8.867 3.245 1.00 1.00 4 TYR A O 2
ATOM 1501 N N . ALA A 1 5 ? -4.447 -8.076 1.206 1.00 1.00 5 ALA A N 2
ATOM 1502 C CA . ALA A 1 5 ? -5.553 -7.116 1.161 1.00 1.00 5 ALA A CA 2
ATOM 1503 C C . ALA A 1 5 ? -6.875 -7.854 0.926 1.00 1.00 5 ALA A C 2
ATOM 1504 O O . ALA A 1 5 ? -7.008 -8.604 -0.034 1.00 1.00 5 ALA A O 2
ATOM 1511 N N . SER A 1 6 ? -7.847 -7.645 1.818 1.00 1.00 6 SER A N 2
ATOM 1512 C CA . SER A 1 6 ? -9.167 -8.303 1.709 1.00 1.00 6 SER A CA 2
ATOM 1513 C C . SER A 1 6 ? -10.163 -7.414 0.973 1.00 1.00 6 SER A C 2
ATOM 1514 O O . SER A 1 6 ? -11.041 -7.902 0.262 1.00 1.00 6 SER A O 2
ATOM 1522 N N . SER A 1 7 ? -10.011 -6.107 1.146 1.00 1.00 7 SER A N 2
ATOM 1523 C CA . SER A 1 7 ? -10.889 -5.136 0.501 1.00 1.00 7 SER A CA 2
ATOM 1524 C C . SER A 1 7 ? -10.369 -3.729 0.738 1.00 1.00 7 SER A C 2
ATOM 1525 O O . SER A 1 7 ? -9.675 -3.471 1.722 1.00 1.00 7 SER A O 2
ATOM 1533 N N . VAL A 1 8 ? -10.723 -2.810 -0.162 1.00 1.00 8 VAL A N 2
ATOM 1534 C CA . VAL A 1 8 ? -10.309 -1.400 -0.052 1.00 1.00 8 VAL A CA 2
ATOM 1535 C C . VAL A 1 8 ? -11.423 -0.483 -0.561 1.00 1.00 8 VAL A C 2
ATOM 1536 O O . VAL A 1 8 ? -12.242 -0.883 -1.389 1.00 1.00 8 VAL A O 2
ATOM 1549 N N . VAL A 1 9 ? -11.441 0.758 -0.053 1.00 1.00 9 VAL A N 2
ATOM 1550 C CA . VAL A 1 9 ? -12.453 1.755 -0.450 1.00 1.00 9 VAL A CA 2
ATOM 1551 C C . VAL A 1 9 ? -11.931 2.582 -1.632 1.00 1.00 9 VAL A C 2
ATOM 1552 O O . VAL A 1 9 ? -10.830 3.120 -1.589 1.00 1.00 9 VAL A O 2
ATOM 1565 N N . GLU A 1 10 ? -12.730 2.662 -2.696 1.00 1.00 10 GLU A N 2
ATOM 1566 C CA . GLU A 1 10 ? -12.344 3.414 -3.893 1.00 1.00 10 GLU A CA 2
ATOM 1567 C C . GLU A 1 10 ? -12.321 4.918 -3.596 1.00 1.00 10 GLU A C 2
ATOM 1568 O O . GLU A 1 10 ? -13.269 5.636 -3.912 1.00 1.00 10 GLU A O 2
ATOM 1580 N N . ASN A 1 11 ? -11.234 5.404 -2.992 1.00 1.00 11 ASN A N 2
ATOM 1581 C CA . ASN A 1 11 ? -11.122 6.830 -2.665 1.00 1.00 11 ASN A CA 2
ATOM 1582 C C . ASN A 1 11 ? -9.659 7.209 -2.410 1.00 1.00 11 ASN A C 2
ATOM 1583 O O . ASN A 1 11 ? -9.382 8.235 -1.788 1.00 1.00 11 ASN A O 2
ATOM 1594 N N . MET A 1 12 ? -8.720 6.360 -2.878 1.00 1.00 12 MET A N 2
ATOM 1595 C CA . MET A 1 12 ? -7.261 6.584 -2.684 1.00 1.00 12 MET A CA 2
ATOM 1596 C C . MET A 1 12 ? -6.555 6.606 -4.065 1.00 1.00 12 MET A C 2
ATOM 1597 O O . MET A 1 12 ? -7.192 6.325 -5.082 1.00 1.00 12 MET A O 2
ATOM 1611 N N . PRO A 1 13 ? -5.264 6.906 -4.123 1.00 1.00 13 PRO A N 2
ATOM 1612 C CA . PRO A 1 13 ? -4.493 6.931 -5.407 1.00 1.00 13 PRO A CA 2
ATOM 1613 C C . PRO A 1 13 ? -4.633 5.638 -6.224 1.00 1.00 13 PRO A C 2
ATOM 1614 O O . PRO A 1 13 ? -4.062 5.570 -7.300 1.00 1.00 13 PRO A O 2
ATOM 1625 N N . ALA A 1 14 ? -5.365 4.633 -5.661 1.00 1.00 14 ALA A N 2
ATOM 1626 C CA . ALA A 1 14 ? -5.628 3.281 -6.271 1.00 1.00 14 ALA A CA 2
ATOM 1627 C C . ALA A 1 14 ? -4.930 3.043 -7.615 1.00 1.00 14 ALA A C 2
ATOM 1628 O O . ALA A 1 14 ? -4.312 2.006 -7.827 1.00 1.00 14 ALA A O 2
ATOM 1635 N N . LYS A 1 15 ? -4.976 4.037 -8.490 1.00 1.00 15 LYS A N 2
ATOM 1636 C CA . LYS A 1 15 ? -4.282 3.977 -9.768 1.00 1.00 15 LYS A CA 2
ATOM 1637 C C . LYS A 1 15 ? -2.828 3.564 -9.511 1.00 1.00 15 LYS A C 2
ATOM 1638 O O . LYS A 1 15 ? -2.338 3.736 -8.396 1.00 1.00 15 LYS A O 2
ATOM 1657 N N . GLY A 1 16 ? -2.142 3.063 -10.523 1.00 1.00 16 GLY A N 2
ATOM 1658 C CA . GLY A 1 16 ? -0.742 2.671 -10.368 1.00 1.00 16 GLY A CA 2
ATOM 1659 C C . GLY A 1 16 ? -0.491 1.637 -9.249 1.00 1.00 16 GLY A C 2
ATOM 1660 O O . GLY A 1 16 ? 0.547 0.975 -9.257 1.00 1.00 16 GLY A O 2
ATOM 1664 N N . LYS A 1 17 ? -1.419 1.486 -8.289 1.00 1.00 17 LYS A N 2
ATOM 1665 C CA . LYS A 1 17 ? -1.261 0.522 -7.185 1.00 1.00 17 LYS A CA 2
ATOM 1666 C C . LYS A 1 17 ? -2.636 -0.058 -6.826 1.00 1.00 17 LYS A C 2
ATOM 1667 O O . LYS A 1 17 ? -3.423 0.572 -6.122 1.00 1.00 17 LYS A O 2
ATOM 1686 N N . ILE A 1 18 ? -2.909 -1.288 -7.272 1.00 1.00 18 ILE A N 2
ATOM 1687 C CA . ILE A 1 18 ? -4.181 -1.959 -6.965 1.00 1.00 18 ILE A CA 2
ATOM 1688 C C . ILE A 1 18 ? -3.975 -2.833 -5.738 1.00 1.00 18 ILE A C 2
ATOM 1689 O O . ILE A 1 18 ? -2.921 -3.453 -5.590 1.00 1.00 18 ILE A O 2
ATOM 1705 N N . GLU A 1 19 ? -4.980 -2.885 -4.858 1.00 1.00 19 GLU A N 2
ATOM 1706 C CA . GLU A 1 19 ? -4.907 -3.695 -3.635 1.00 1.00 19 GLU A CA 2
ATOM 1707 C C . GLU A 1 19 ? -6.258 -4.383 -3.410 1.00 1.00 19 GLU A C 2
ATOM 1708 O O . GLU A 1 19 ? -7.233 -3.730 -3.038 1.00 1.00 19 GLU A O 2
ATOM 1720 N N . VAL A 1 20 ? -6.288 -5.706 -3.620 1.00 1.00 20 VAL A N 2
ATOM 1721 C CA . VAL A 1 20 ? -7.505 -6.507 -3.437 1.00 1.00 20 VAL A CA 2
ATOM 1722 C C . VAL A 1 20 ? -7.166 -7.992 -3.628 1.00 1.00 20 VAL A C 2
ATOM 1723 O O . VAL A 1 20 ? -7.238 -8.537 -4.726 1.00 1.00 20 VAL A O 2
ATOM 1736 N N . GLY A 1 21 ? -6.781 -8.637 -2.534 1.00 1.00 21 GLY A N 2
ATOM 1737 C CA . GLY A 1 21 ? -6.420 -10.062 -2.555 1.00 1.00 21 GLY A CA 2
ATOM 1738 C C . GLY A 1 21 ? -4.973 -10.228 -3.007 1.00 1.00 21 GLY A C 2
ATOM 1739 O O . GLY A 1 21 ? -4.341 -11.256 -2.762 1.00 1.00 21 GLY A O 2
ATOM 1743 N N . ASP A 1 22 ? -4.466 -9.192 -3.672 1.00 1.00 22 ASP A N 2
ATOM 1744 C CA . ASP A 1 22 ? -3.097 -9.194 -4.172 1.00 1.00 22 ASP A CA 2
ATOM 1745 C C . ASP A 1 22 ? -2.115 -9.239 -3.010 1.00 1.00 22 ASP A C 2
ATOM 1746 O O . ASP A 1 22 ? -2.417 -8.765 -1.914 1.00 1.00 22 ASP A O 2
ATOM 1755 N N . LYS A 1 23 ? -0.936 -9.818 -3.259 1.00 1.00 23 LYS A N 2
ATOM 1756 C CA . LYS A 1 23 ? 0.117 -9.941 -2.236 1.00 1.00 23 LYS A CA 2
ATOM 1757 C C . LYS A 1 23 ? 1.215 -8.907 -2.488 1.00 1.00 23 LYS A C 2
ATOM 1758 O O . LYS A 1 23 ? 1.561 -8.614 -3.632 1.00 1.00 23 LYS A O 2
ATOM 1777 N N . ILE A 1 24 ? 1.753 -8.361 -1.394 1.00 1.00 24 ILE A N 2
ATOM 1778 C CA . ILE A 1 24 ? 2.823 -7.341 -1.431 1.00 1.00 24 ILE A CA 2
ATOM 1779 C C . ILE A 1 24 ? 4.147 -8.024 -1.021 1.00 1.00 24 ILE A C 2
ATOM 1780 O O . ILE A 1 24 ? 4.258 -8.575 0.075 1.00 1.00 24 ILE A O 2
ATOM 1796 N N . ILE A 1 25 ? 5.128 -8.003 -1.923 1.00 1.00 25 ILE A N 2
ATOM 1797 C CA . ILE A 1 25 ? 6.426 -8.639 -1.674 1.00 1.00 25 ILE A CA 2
ATOM 1798 C C . ILE A 1 25 ? 7.201 -7.906 -0.569 1.00 1.00 25 ILE A C 2
ATOM 1799 O O . ILE A 1 25 ? 7.754 -8.539 0.330 1.00 1.00 25 ILE A O 2
ATOM 1815 N N . SER A 1 26 ? 7.230 -6.573 -0.659 1.00 1.00 26 SER A N 2
ATOM 1816 C CA . SER A 1 26 ? 7.940 -5.730 0.314 1.00 1.00 26 SER A CA 2
ATOM 1817 C C . SER A 1 26 ? 7.576 -4.262 0.093 1.00 1.00 26 SER A C 2
ATOM 1818 O O . SER A 1 26 ? 6.975 -3.915 -0.924 1.00 1.00 26 SER A O 2
ATOM 1826 N N . ALA A 1 27 ? 7.967 -3.398 1.046 1.00 1.00 27 ALA A N 2
ATOM 1827 C CA . ALA A 1 27 ? 7.712 -1.948 0.957 1.00 1.00 27 ALA A CA 2
ATOM 1828 C C . ALA A 1 27 ? 8.989 -1.184 1.328 1.00 1.00 27 ALA A C 2
ATOM 1829 O O . ALA A 1 27 ? 9.662 -1.533 2.297 1.00 1.00 27 ALA A O 2
ATOM 1836 N N . ASP A 1 28 ? 9.320 -0.146 0.552 1.00 1.00 28 ASP A N 2
ATOM 1837 C CA . ASP A 1 28 ? 10.523 0.655 0.806 1.00 1.00 28 ASP A CA 2
ATOM 1838 C C . ASP A 1 28 ? 11.780 -0.216 0.809 1.00 1.00 28 ASP A C 2
ATOM 1839 O O . ASP A 1 28 ? 12.692 -0.000 1.608 1.00 1.00 28 ASP A O 2
ATOM 1848 N N . GLY A 1 29 ? 11.834 -1.191 -0.096 1.00 1.00 29 GLY A N 2
ATOM 1849 C CA . GLY A 1 29 ? 12.998 -2.072 -0.186 1.00 1.00 29 GLY A CA 2
ATOM 1850 C C . GLY A 1 29 ? 13.194 -2.873 1.097 1.00 1.00 29 GLY A C 2
ATOM 1851 O O . GLY A 1 29 ? 14.182 -3.596 1.231 1.00 1.00 29 GLY A O 2
ATOM 1855 N N . LYS A 1 30 ? 12.249 -2.736 2.041 1.00 1.00 30 LYS A N 2
ATOM 1856 C CA . LYS A 1 30 ? 12.308 -3.447 3.337 1.00 1.00 30 LYS A CA 2
ATOM 1857 C C . LYS A 1 30 ? 11.125 -4.408 3.468 1.00 1.00 30 LYS A C 2
ATOM 1858 O O . LYS A 1 30 ? 9.973 -4.014 3.292 1.00 1.00 30 LYS A O 2
ATOM 1877 N N . ASN A 1 31 ? 11.420 -5.673 3.785 1.00 1.00 31 ASN A N 2
ATOM 1878 C CA . ASN A 1 31 ? 10.382 -6.697 3.949 1.00 1.00 31 ASN A CA 2
ATOM 1879 C C . ASN A 1 31 ? 9.774 -6.598 5.349 1.00 1.00 31 ASN A C 2
ATOM 1880 O O . ASN A 1 31 ? 10.256 -5.841 6.193 1.00 1.00 31 ASN A O 2
ATOM 1891 N N . TYR A 1 32 ? 8.710 -7.367 5.588 1.00 1.00 32 TYR A N 2
ATOM 1892 C CA . TYR A 1 32 ? 8.021 -7.375 6.888 1.00 1.00 32 TYR A CA 2
ATOM 1893 C C . TYR A 1 32 ? 7.423 -8.759 7.142 1.00 1.00 32 TYR A C 2
ATOM 1894 O O . TYR A 1 32 ? 6.395 -9.115 6.565 1.00 1.00 32 TYR A O 2
ATOM 1912 N N . GLN A 1 33 ? 8.078 -9.540 8.001 1.00 1.00 33 GLN A N 2
ATOM 1913 C CA . GLN A 1 33 ? 7.605 -10.885 8.320 1.00 1.00 33 GLN A CA 2
ATOM 1914 C C . GLN A 1 33 ? 6.249 -10.806 9.026 1.00 1.00 33 GLN A C 2
ATOM 1915 O O . GLN A 1 33 ? 5.313 -11.522 8.675 1.00 1.00 33 GLN A O 2
ATOM 1929 N N . SER A 1 34 ? 6.155 -9.922 10.026 1.00 1.00 34 SER A N 2
ATOM 1930 C CA . SER A 1 34 ? 4.915 -9.736 10.793 1.00 1.00 34 SER A CA 2
ATOM 1931 C C . SER A 1 34 ? 3.981 -8.740 10.090 1.00 1.00 34 SER A C 2
ATOM 1932 O O . SER A 1 34 ? 4.378 -7.615 9.782 1.00 1.00 34 SER A O 2
ATOM 1940 N N . ALA A 1 35 ? 2.742 -9.166 9.840 1.00 1.00 35 ALA A N 2
ATOM 1941 C CA . ALA A 1 35 ? 1.760 -8.314 9.173 1.00 1.00 35 ALA A CA 2
ATOM 1942 C C . ALA A 1 35 ? 1.456 -7.076 10.009 1.00 1.00 35 ALA A C 2
ATOM 1943 O O . ALA A 1 35 ? 1.299 -5.981 9.473 1.00 1.00 35 ALA A O 2
ATOM 1950 N N . GLU A 1 36 ? 1.375 -7.258 11.325 1.00 1.00 36 GLU A N 2
ATOM 1951 C CA . GLU A 1 36 ? 1.088 -6.145 12.236 1.00 1.00 36 GLU A CA 2
ATOM 1952 C C . GLU A 1 36 ? 2.135 -5.029 12.063 1.00 1.00 36 GLU A C 2
ATOM 1953 O O . GLU A 1 36 ? 1.811 -3.844 12.147 1.00 1.00 36 GLU A O 2
ATOM 1965 N N . LYS A 1 37 ? 3.389 -5.416 11.818 1.00 1.00 37 LYS A N 2
ATOM 1966 C CA . LYS A 1 37 ? 4.472 -4.440 11.619 1.00 1.00 37 LYS A CA 2
ATOM 1967 C C . LYS A 1 37 ? 4.306 -3.701 10.287 1.00 1.00 37 LYS A C 2
ATOM 1968 O O . LYS A 1 37 ? 4.547 -2.497 10.213 1.00 1.00 37 LYS A O 2
ATOM 1987 N N . LEU A 1 38 ? 3.916 -4.417 9.229 1.00 1.00 38 LEU A N 2
ATOM 1988 C CA . LEU A 1 38 ? 3.759 -3.796 7.912 1.00 1.00 38 LEU A CA 2
ATOM 1989 C C . LEU A 1 38 ? 2.705 -2.699 7.943 1.00 1.00 38 LEU A C 2
ATOM 1990 O O . LEU A 1 38 ? 2.967 -1.582 7.516 1.00 1.00 38 LEU A O 2
ATOM 2006 N N . ILE A 1 39 ? 1.509 -3.025 8.439 1.00 1.00 39 ILE A N 2
ATOM 2007 C CA . ILE A 1 39 ? 0.424 -2.047 8.488 1.00 1.00 39 ILE A CA 2
ATOM 2008 C C . ILE A 1 39 ? 0.821 -0.877 9.384 1.00 1.00 39 ILE A C 2
ATOM 2009 O O . ILE A 1 39 ? 0.610 0.279 9.028 1.00 1.00 39 ILE A O 2
ATOM 2025 N N . ASP A 1 40 ? 1.404 -1.180 10.540 1.00 1.00 40 ASP A N 2
ATOM 2026 C CA . ASP A 1 40 ? 1.830 -0.137 11.468 1.00 1.00 40 ASP A CA 2
ATOM 2027 C C . ASP A 1 40 ? 2.932 0.719 10.845 1.00 1.00 40 ASP A C 2
ATOM 2028 O O . ASP A 1 40 ? 2.944 1.936 11.012 1.00 1.00 40 ASP A O 2
ATOM 2037 N N . TYR A 1 41 ? 3.864 0.084 10.137 1.00 1.00 41 TYR A N 2
ATOM 2038 C CA . TYR A 1 41 ? 4.969 0.814 9.517 1.00 1.00 41 TYR A CA 2
ATOM 2039 C C . TYR A 1 41 ? 4.476 1.838 8.481 1.00 1.00 41 TYR A C 2
ATOM 2040 O O . TYR A 1 41 ? 4.832 3.013 8.552 1.00 1.00 41 TYR A O 2
ATOM 2058 N N . ILE A 1 42 ? 3.689 1.384 7.505 1.00 1.00 42 ILE A N 2
ATOM 2059 C CA . ILE A 1 42 ? 3.195 2.266 6.444 1.00 1.00 42 ILE A CA 2
ATOM 2060 C C . ILE A 1 42 ? 2.139 3.242 6.965 1.00 1.00 42 ILE A C 2
ATOM 2061 O O . ILE A 1 42 ? 2.156 4.419 6.618 1.00 1.00 42 ILE A O 2
ATOM 2077 N N . SER A 1 43 ? 1.222 2.748 7.792 1.00 1.00 43 SER A N 2
ATOM 2078 C CA . SER A 1 43 ? 0.152 3.591 8.340 1.00 1.00 43 SER A CA 2
ATOM 2079 C C . SER A 1 43 ? 0.718 4.722 9.197 1.00 1.00 43 SER A C 2
ATOM 2080 O O . SER A 1 43 ? 0.067 5.747 9.397 1.00 1.00 43 SER A O 2
ATOM 2088 N N . SER A 1 44 ? 1.938 4.525 9.699 1.00 1.00 44 SER A N 2
ATOM 2089 C CA . SER A 1 44 ? 2.613 5.527 10.541 1.00 1.00 44 SER A CA 2
ATOM 2090 C C . SER A 1 44 ? 3.397 6.510 9.681 1.00 1.00 44 SER A C 2
ATOM 2091 O O . SER A 1 44 ? 4.036 7.422 10.203 1.00 1.00 44 SER A O 2
ATOM 2099 N N . LYS A 1 45 ? 3.354 6.310 8.353 1.00 1.00 45 LYS A N 2
ATOM 2100 C CA . LYS A 1 45 ? 4.079 7.181 7.403 1.00 1.00 45 LYS A CA 2
ATOM 2101 C C . LYS A 1 45 ? 3.244 7.493 6.150 1.00 1.00 45 LYS A C 2
ATOM 2102 O O . LYS A 1 45 ? 3.771 7.440 5.040 1.00 1.00 45 LYS A O 2
ATOM 2121 N N . LYS A 1 46 ? 1.954 7.861 6.312 1.00 1.00 46 LYS A N 2
ATOM 2122 C CA . LYS A 1 46 ? 1.082 8.223 5.167 1.00 1.00 46 LYS A CA 2
ATOM 2123 C C . LYS A 1 46 ? 0.912 9.744 5.107 1.00 1.00 46 LYS A C 2
ATOM 2124 O O . LYS A 1 46 ? 0.951 10.415 6.136 1.00 1.00 46 LYS A O 2
ATOM 2143 N N . ALA A 1 47 ? 0.722 10.266 3.890 1.00 1.00 47 ALA A N 2
ATOM 2144 C CA . ALA A 1 47 ? 0.533 11.697 3.668 1.00 1.00 47 ALA A CA 2
ATOM 2145 C C . ALA A 1 47 ? 1.786 12.488 4.025 1.00 1.00 47 ALA A C 2
ATOM 2146 O O . ALA A 1 47 ? 1.999 12.854 5.181 1.00 1.00 47 ALA A O 2
ATOM 2153 N N . GLY A 1 48 ? 2.609 12.760 3.002 1.00 1.00 48 GLY A N 2
ATOM 2154 C CA . GLY A 1 48 ? 3.859 13.526 3.160 1.00 1.00 48 GLY A CA 2
ATOM 2155 C C . GLY A 1 48 ? 5.079 12.621 3.046 1.00 1.00 48 GLY A C 2
ATOM 2156 O O . GLY A 1 48 ? 6.195 13.023 3.374 1.00 1.00 48 GLY A O 2
ATOM 2160 N N . ASP A 1 49 ? 4.864 11.392 2.571 1.00 1.00 49 ASP A N 2
ATOM 2161 C CA . ASP A 1 49 ? 5.958 10.425 2.405 1.00 1.00 49 ASP A CA 2
ATOM 2162 C C . ASP A 1 49 ? 5.667 9.476 1.245 1.00 1.00 49 ASP A C 2
ATOM 2163 O O . ASP A 1 49 ? 4.581 8.908 1.146 1.00 1.00 49 ASP A O 2
ATOM 2172 N N . LYS A 1 50 ? 6.661 9.306 0.374 1.00 1.00 50 LYS A N 2
ATOM 2173 C CA . LYS A 1 50 ? 6.544 8.417 -0.787 1.00 1.00 50 LYS A CA 2
ATOM 2174 C C . LYS A 1 50 ? 7.087 7.047 -0.408 1.00 1.00 50 LYS A C 2
ATOM 2175 O O . LYS A 1 50 ? 7.989 6.933 0.423 1.00 1.00 50 LYS A O 2
ATOM 2194 N N . VAL A 1 51 ? 6.525 6.005 -1.019 1.00 1.00 51 VAL A N 2
ATOM 2195 C CA . VAL A 1 51 ? 6.935 4.620 -0.752 1.00 1.00 51 VAL A CA 2
ATOM 2196 C C . VAL A 1 51 ? 6.728 3.795 -2.015 1.00 1.00 51 VAL A C 2
ATOM 2197 O O . VAL A 1 51 ? 5.837 4.080 -2.815 1.00 1.00 51 VAL A O 2
ATOM 2210 N N . THR A 1 52 ? 7.553 2.757 -2.174 1.00 1.00 52 THR A N 2
ATOM 2211 C CA . THR A 1 52 ? 7.474 1.852 -3.329 1.00 1.00 52 THR A CA 2
ATOM 2212 C C . THR A 1 52 ? 6.841 0.540 -2.874 1.00 1.00 52 THR A C 2
ATOM 2213 O O . THR A 1 52 ? 7.365 -0.111 -1.971 1.00 1.00 52 THR A O 2
ATOM 2224 N N . LEU A 1 53 ? 5.715 0.153 -3.491 1.00 1.00 53 LEU A N 2
ATOM 2225 C CA . LEU A 1 53 ? 5.013 -1.095 -3.134 1.00 1.00 53 LEU A CA 2
ATOM 2226 C C . LEU A 1 53 ? 4.936 -2.010 -4.354 1.00 1.00 53 LEU A C 2
ATOM 2227 O O . LEU A 1 53 ? 4.323 -1.667 -5.369 1.00 1.00 53 LEU A O 2
ATOM 2243 N N . LYS A 1 54 ? 5.561 -3.185 -4.247 1.00 1.00 54 LYS A N 2
ATOM 2244 C CA . LYS A 1 54 ? 5.567 -4.157 -5.337 1.00 1.00 54 LYS A CA 2
ATOM 2245 C C . LYS A 1 54 ? 4.326 -5.032 -5.204 1.00 1.00 54 LYS A C 2
ATOM 2246 O O . LYS A 1 54 ? 4.001 -5.488 -4.110 1.00 1.00 54 LYS A O 2
ATOM 2265 N N . ILE A 1 55 ? 3.649 -5.265 -6.333 1.00 1.00 55 ILE A N 2
ATOM 2266 C CA . ILE A 1 55 ? 2.429 -6.091 -6.387 1.00 1.00 55 ILE A CA 2
ATOM 2267 C C . ILE A 1 55 ? 2.694 -7.275 -7.313 1.00 1.00 55 ILE A C 2
ATOM 2268 O O . ILE A 1 55 ? 3.574 -7.208 -8.166 1.00 1.00 55 ILE A O 2
ATOM 2284 N N . GLU A 1 56 ? 1.923 -8.353 -7.136 1.00 1.00 56 GLU A N 2
ATOM 2285 C CA . GLU A 1 56 ? 2.041 -9.570 -7.964 1.00 1.00 56 GLU A CA 2
ATOM 2286 C C . GLU A 1 56 ? 0.723 -9.786 -8.711 1.00 1.00 56 GLU A C 2
ATOM 2287 O O . GLU A 1 56 ? -0.336 -9.901 -8.095 1.00 1.00 56 GLU A O 2
ATOM 2299 N N . ARG A 1 57 ? 0.797 -9.847 -10.049 1.00 1.00 57 ARG A N 2
ATOM 2300 C CA . ARG A 1 57 ? -0.387 -10.054 -10.897 1.00 1.00 57 ARG A CA 2
ATOM 2301 C C . ARG A 1 57 ? -0.030 -11.003 -12.046 1.00 1.00 57 ARG A C 2
ATOM 2302 O O . ARG A 1 57 ? 0.905 -10.748 -12.802 1.00 1.00 57 ARG A O 2
ATOM 2323 N N . GLU A 1 58 ? -0.793 -12.089 -12.176 1.00 1.00 58 GLU A N 2
ATOM 2324 C CA . GLU A 1 58 ? -0.574 -13.075 -13.245 1.00 1.00 58 GLU A CA 2
ATOM 2325 C C . GLU A 1 58 ? 0.923 -13.411 -13.405 1.00 1.00 58 GLU A C 2
ATOM 2326 O O . GLU A 1 58 ? 1.407 -13.586 -14.523 1.00 1.00 58 GLU A O 2
ATOM 2338 N N . GLU A 1 59 ? 1.640 -13.487 -12.277 1.00 1.00 59 GLU A N 2
ATOM 2339 C CA . GLU A 1 59 ? 3.082 -13.789 -12.272 1.00 1.00 59 GLU A CA 2
ATOM 2340 C C . GLU A 1 59 ? 3.888 -12.592 -12.817 1.00 1.00 59 GLU A C 2
ATOM 2341 O O . GLU A 1 59 ? 4.939 -12.767 -13.431 1.00 1.00 59 GLU A O 2
ATOM 2353 N N . LYS A 1 60 ? 3.385 -11.371 -12.583 1.00 1.00 60 LYS A N 2
ATOM 2354 C CA . LYS A 1 60 ? 4.059 -10.135 -13.043 1.00 1.00 60 LYS A CA 2
ATOM 2355 C C . LYS A 1 60 ? 3.948 -9.050 -11.980 1.00 1.00 60 LYS A C 2
ATOM 2356 O O . LYS A 1 60 ? 3.074 -9.102 -11.125 1.00 1.00 60 LYS A O 2
ATOM 2375 N N . GLU A 1 61 ? 4.849 -8.065 -12.052 1.00 1.00 61 GLU A N 2
ATOM 2376 C CA . GLU A 1 61 ? 4.874 -6.940 -11.100 1.00 1.00 61 GLU A CA 2
ATOM 2377 C C . GLU A 1 61 ? 4.991 -5.619 -11.861 1.00 1.00 61 GLU A C 2
ATOM 2378 O O . GLU A 1 61 ? 5.442 -5.591 -13.006 1.00 1.00 61 GLU A O 2
ATOM 2390 N N . LYS A 1 62 ? 4.584 -4.528 -11.207 1.00 1.00 62 LYS A N 2
ATOM 2391 C CA . LYS A 1 62 ? 4.638 -3.178 -11.797 1.00 1.00 62 LYS A CA 2
ATOM 2392 C C . LYS A 1 62 ? 5.144 -2.194 -10.752 1.00 1.00 62 LYS A C 2
ATOM 2393 O O . LYS A 1 62 ? 4.978 -2.416 -9.553 1.00 1.00 62 LYS A O 2
ATOM 2412 N N . ARG A 1 63 ? 5.770 -1.109 -11.220 1.00 1.00 63 ARG A N 2
ATOM 2413 C CA . ARG A 1 63 ? 6.320 -0.067 -10.336 1.00 1.00 63 ARG A CA 2
ATOM 2414 C C . ARG A 1 63 ? 5.846 1.306 -10.806 1.00 1.00 63 ARG A C 2
ATOM 2415 O O . ARG A 1 63 ? 6.031 1.664 -11.970 1.00 1.00 63 ARG A O 2
ATOM 2436 N N . VAL A 1 64 ? 5.232 2.073 -9.894 1.00 1.00 64 VAL A N 2
ATOM 2437 C CA . VAL A 1 64 ? 4.731 3.422 -10.208 1.00 1.00 64 VAL A CA 2
ATOM 2438 C C . VAL A 1 64 ? 5.015 4.350 -9.031 1.00 1.00 64 VAL A C 2
ATOM 2439 O O . VAL A 1 64 ? 4.804 3.981 -7.877 1.00 1.00 64 VAL A O 2
ATOM 2452 N N . THR A 1 65 ? 5.478 5.566 -9.330 1.00 1.00 65 THR A N 2
ATOM 2453 C CA . THR A 1 65 ? 5.772 6.554 -8.284 1.00 1.00 65 THR A CA 2
ATOM 2454 C C . THR A 1 65 ? 4.495 7.342 -7.969 1.00 1.00 65 THR A C 2
ATOM 2455 O O . THR A 1 65 ? 4.004 8.104 -8.800 1.00 1.00 65 THR A O 2
ATOM 2466 N N . LEU A 1 66 ? 3.982 7.181 -6.740 1.00 1.00 66 LEU A N 2
ATOM 2467 C CA . LEU A 1 66 ? 2.785 7.903 -6.269 1.00 1.00 66 LEU A CA 2
ATOM 2468 C C . LEU A 1 66 ? 3.002 8.362 -4.829 1.00 1.00 66 LEU A C 2
ATOM 2469 O O . LEU A 1 66 ? 3.851 7.826 -4.117 1.00 1.00 66 LEU A O 2
ATOM 2485 N N . THR A 1 67 ? 2.196 9.332 -4.398 1.00 1.00 67 THR A N 2
ATOM 2486 C CA . THR A 1 67 ? 2.247 9.854 -3.026 1.00 1.00 67 THR A CA 2
ATOM 2487 C C . THR A 1 67 ? 1.119 9.201 -2.230 1.00 1.00 67 THR A C 2
ATOM 2488 O O . THR A 1 67 ? 0.018 9.016 -2.750 1.00 1.00 67 THR A O 2
ATOM 2499 N N . LEU A 1 68 ? 1.386 8.849 -0.980 1.00 1.00 68 LEU A N 2
ATOM 2500 C CA . LEU A 1 68 ? 0.374 8.214 -0.143 1.00 1.00 68 LEU A CA 2
ATOM 2501 C C . LEU A 1 68 ? -0.775 9.175 0.115 1.00 1.00 68 LEU A C 2
ATOM 2502 O O . LEU A 1 68 ? -0.792 10.293 -0.402 1.00 1.00 68 LEU A O 2
ATOM 2518 N N . LYS A 1 69 ? -1.762 8.719 0.892 1.00 1.00 69 LYS A N 2
ATOM 2519 C CA . LYS A 1 69 ? -2.951 9.536 1.186 1.00 1.00 69 LYS A CA 2
ATOM 2520 C C . LYS A 1 69 ? -3.476 9.206 2.586 1.00 1.00 69 LYS A C 2
ATOM 2521 O O . LYS A 1 69 ? -3.007 8.267 3.232 1.00 1.00 69 LYS A O 2
ATOM 2540 N N . GLN A 1 70 ? -4.450 9.999 3.043 1.00 1.00 70 GLN A N 2
ATOM 2541 C CA . GLN A 1 70 ? -5.069 9.831 4.369 1.00 1.00 70 GLN A CA 2
ATOM 2542 C C . GLN A 1 70 ? -6.595 9.909 4.258 1.00 1.00 70 GLN A C 2
ATOM 2543 O O . GLN A 1 70 ? -7.137 10.678 3.462 1.00 1.00 70 GLN A O 2
ATOM 2557 N N . PHE A 1 71 ? -7.268 9.102 5.067 1.00 1.00 71 PHE A N 2
ATOM 2558 C CA . PHE A 1 71 ? -8.732 9.063 5.081 1.00 1.00 71 PHE A CA 2
ATOM 2559 C C . PHE A 1 71 ? -9.312 10.488 5.322 1.00 1.00 71 PHE A C 2
ATOM 2560 O O . PHE A 1 71 ? -9.153 11.021 6.424 1.00 1.00 71 PHE A O 2
ATOM 2577 N N . PRO A 1 72 ? -9.959 11.141 4.343 1.00 1.00 72 PRO A N 2
ATOM 2578 C CA . PRO A 1 72 ? -10.495 12.533 4.556 1.00 1.00 72 PRO A CA 2
ATOM 2579 C C . PRO A 1 72 ? -11.363 12.673 5.819 1.00 1.00 72 PRO A C 2
ATOM 2580 O O . PRO A 1 72 ? -11.129 13.558 6.642 1.00 1.00 72 PRO A O 2
ATOM 2591 N N . ASP A 1 73 ? -12.385 11.829 5.938 1.00 1.00 73 ASP A N 2
ATOM 2592 C CA . ASP A 1 73 ? -13.313 11.897 7.072 1.00 1.00 73 ASP A CA 2
ATOM 2593 C C . ASP A 1 73 ? -12.616 11.591 8.399 1.00 1.00 73 ASP A C 2
ATOM 2594 O O . ASP A 1 73 ? -13.204 11.764 9.465 1.00 1.00 73 ASP A O 2
ATOM 2603 N N . GLU A 1 74 ? -11.362 11.137 8.329 1.00 1.00 74 GLU A N 2
ATOM 2604 C CA . GLU A 1 74 ? -10.573 10.803 9.531 1.00 1.00 74 GLU A CA 2
ATOM 2605 C C . GLU A 1 74 ? -9.125 11.290 9.357 1.00 1.00 74 GLU A C 2
ATOM 2606 O O . GLU A 1 74 ? -8.230 10.488 9.089 1.00 1.00 74 GLU A O 2
ATOM 2618 N N . PRO A 1 75 ? -8.868 12.590 9.486 1.00 1.00 75 PRO A N 2
ATOM 2619 C CA . PRO A 1 75 ? -7.490 13.158 9.316 1.00 1.00 75 PRO A CA 2
ATOM 2620 C C . PRO A 1 75 ? -6.653 13.020 10.592 1.00 1.00 75 PRO A C 2
ATOM 2621 O O . PRO A 1 75 ? -5.487 13.415 10.627 1.00 1.00 75 PRO A O 2
ATOM 2632 N N . ASP A 1 76 ? -7.253 12.438 11.633 1.00 1.00 76 ASP A N 2
ATOM 2633 C CA . ASP A 1 76 ? -6.559 12.221 12.912 1.00 1.00 76 ASP A CA 2
ATOM 2634 C C . ASP A 1 76 ? -5.856 10.863 12.897 1.00 1.00 76 ASP A C 2
ATOM 2635 O O . ASP A 1 76 ? -4.996 10.591 13.735 1.00 1.00 76 ASP A O 2
ATOM 2644 N N . ARG A 1 77 ? -6.241 10.006 11.939 1.00 1.00 77 ARG A N 2
ATOM 2645 C CA . ARG A 1 77 ? -5.662 8.653 11.803 1.00 1.00 77 ARG A CA 2
ATOM 2646 C C . ARG A 1 77 ? -5.481 8.307 10.327 1.00 1.00 77 ARG A C 2
ATOM 2647 O O . ARG A 1 77 ? -6.172 8.851 9.466 1.00 1.00 77 ARG A O 2
ATOM 2668 N N . ALA A 1 78 ? -4.545 7.392 10.046 1.00 1.00 78 ALA A N 2
ATOM 2669 C CA . ALA A 1 78 ? -4.259 6.951 8.671 1.00 1.00 78 ALA A CA 2
ATOM 2670 C C . ALA A 1 78 ? -4.030 5.436 8.639 1.00 1.00 78 ALA A C 2
ATOM 2671 O O . ALA A 1 78 ? -3.533 4.856 9.602 1.00 1.00 78 ALA A O 2
ATOM 2678 N N . GLY A 1 79 ? -4.410 4.805 7.527 1.00 1.00 79 GLY A N 2
ATOM 2679 C CA . GLY A 1 79 ? -4.256 3.349 7.363 1.00 1.00 79 GLY A CA 2
ATOM 2680 C C . GLY A 1 79 ? -5.289 2.580 8.181 1.00 1.00 79 GLY A C 2
ATOM 2681 O O . GLY A 1 79 ? -5.767 1.530 7.753 1.00 1.00 79 GLY A O 2
ATOM 2685 N N . ILE A 1 80 ? -5.646 3.114 9.354 1.00 1.00 80 ILE A N 2
ATOM 2686 C CA . ILE A 1 80 ? -6.645 2.489 10.240 1.00 1.00 80 ILE A CA 2
ATOM 2687 C C . ILE A 1 80 ? -7.554 3.559 10.843 1.00 1.00 80 ILE A C 2
ATOM 2688 O O . ILE A 1 80 ? -7.142 4.703 11.029 1.00 1.00 80 ILE A O 2
ATOM 2704 N N . GLY A 1 81 ? -8.795 3.175 11.147 1.00 1.00 81 GLY A N 2
ATOM 2705 C CA . GLY A 1 81 ? -9.768 4.102 11.731 1.00 1.00 81 GLY A CA 2
ATOM 2706 C C . GLY A 1 81 ? -11.183 3.553 11.581 1.00 1.00 81 GLY A C 2
ATOM 2707 O O . GLY A 1 81 ? -11.943 4.003 10.723 1.00 1.00 81 GLY A O 2
ATOM 2711 N N . VAL A 1 82 ? -11.528 2.572 12.417 1.00 1.00 82 VAL A N 2
ATOM 2712 C CA . VAL A 1 82 ? -12.857 1.955 12.376 1.00 1.00 82 VAL A CA 2
ATOM 2713 C C . VAL A 1 82 ? -13.164 1.425 10.966 1.00 1.00 82 VAL A C 2
ATOM 2714 O O . VAL A 1 82 ? -13.535 2.189 10.077 1.00 1.00 82 VAL A O 2
ATOM 2727 N N . SER A 1 83 ? -13.000 0.116 10.772 1.00 1.00 83 SER A N 2
ATOM 2728 C CA . SER A 1 83 ? -13.258 -0.497 9.468 1.00 1.00 83 SER A CA 2
ATOM 2729 C C . SER A 1 83 ? -14.727 -0.342 9.078 1.00 1.00 83 SER A C 2
ATOM 2730 O O . SER A 1 83 ? -15.567 -1.152 9.468 1.00 1.00 83 SER A O 2
ATOM 2738 N N . LEU A 1 84 ? -15.026 0.700 8.301 1.00 1.00 84 LEU A N 2
ATOM 2739 C CA . LEU A 1 84 ? -16.395 0.962 7.848 1.00 1.00 84 LEU A CA 2
ATOM 2740 C C . LEU A 1 84 ? -17.352 1.078 9.053 1.00 1.00 84 LEU A C 2
ATOM 2741 O O . LEU A 1 84 ? -17.109 1.875 9.960 1.00 1.00 84 LEU A O 2
ATOM 2757 N N . GLU A 1 85 ? -18.434 0.286 9.054 1.00 1.00 85 GLU A N 2
ATOM 2758 C CA . GLU A 1 85 ? -19.415 0.309 10.146 1.00 1.00 85 GLU A CA 2
ATOM 2759 C C . GLU A 1 85 ? -19.968 1.724 10.350 1.00 1.00 85 GLU A C 2
ATOM 2760 O O . GLU A 1 85 ? -21.025 2.068 9.819 1.00 1.00 85 GLU A O 2
ATOM 2772 N N . HIS A 1 86 ? -19.248 2.541 11.122 1.00 1.00 86 HIS A N 2
ATOM 2773 C CA . HIS A 1 86 ? -19.669 3.917 11.391 1.00 1.00 86 HIS A CA 2
ATOM 2774 C C . HIS A 1 86 ? -19.425 4.793 10.159 1.00 1.00 86 HIS A C 2
ATOM 2775 O O . HIS A 1 86 ? -18.602 5.711 10.185 1.00 1.00 86 HIS A O 2
ATOM 2789 N N . HIS A 1 87 ? -20.149 4.506 9.076 1.00 1.00 87 HIS A N 2
ATOM 2790 C CA . HIS A 1 87 ? -20.005 5.279 7.841 1.00 1.00 87 HIS A CA 2
ATOM 2791 C C . HIS A 1 87 ? -20.405 6.734 8.085 1.00 1.00 87 HIS A C 2
ATOM 2792 O O . HIS A 1 87 ? -19.718 7.660 7.653 1.00 1.00 87 HIS A O 2
ATOM 2806 N N . HIS A 1 88 ? -21.525 6.926 8.782 1.00 1.00 88 HIS A N 2
ATOM 2807 C CA . HIS A 1 88 ? -22.021 8.270 9.088 1.00 1.00 88 HIS A CA 2
ATOM 2808 C C . HIS A 1 88 ? -23.125 8.196 10.142 1.00 1.00 88 HIS A C 2
ATOM 2809 O O . HIS A 1 88 ? -23.642 7.119 10.442 1.00 1.00 88 HIS A O 2
ATOM 2823 N N . HIS A 1 89 ? -23.478 9.352 10.697 1.00 1.00 89 HIS A N 2
ATOM 2824 C CA . HIS A 1 89 ? -24.520 9.423 11.720 1.00 1.00 89 HIS A CA 2
ATOM 2825 C C . HIS A 1 89 ? -25.856 8.929 11.162 1.00 1.00 89 HIS A C 2
ATOM 2826 O O . HIS A 1 89 ? -26.579 8.186 11.824 1.00 1.00 89 HIS A O 2
ATOM 2840 N N . HIS A 1 90 ? -26.176 9.355 9.936 1.00 1.00 90 HIS A N 2
ATOM 2841 C CA . HIS A 1 90 ? -27.430 8.961 9.281 1.00 1.00 90 HIS A CA 2
ATOM 2842 C C . HIS A 1 90 ? -27.344 9.209 7.775 1.00 1.00 90 HIS A C 2
ATOM 2843 O O . HIS A 1 90 ? -26.543 10.023 7.314 1.00 1.00 90 HIS A O 2
ATOM 2857 N N . HIS A 1 91 ? -28.179 8.503 7.016 1.00 1.00 91 HIS A N 2
ATOM 2858 C CA . HIS A 1 91 ? -28.197 8.649 5.561 1.00 1.00 91 HIS A CA 2
ATOM 2859 C C . HIS A 1 91 ? -28.606 10.068 5.170 1.00 1.00 91 HIS A C 2
ATOM 2860 O O . HIS A 1 91 ? -27.729 10.845 4.830 1.00 1.00 91 HIS A O 2
ATOM 2875 N N . ASN A 1 1 ? -7.557 -10.314 6.111 1.00 1.00 1 ASN A N 3
ATOM 2876 C CA . ASN A 1 1 ? -7.269 -8.905 6.503 1.00 1.00 1 ASN A CA 3
ATOM 2877 C C . ASN A 1 1 ? -5.835 -8.814 7.015 1.00 1.00 1 ASN A C 3
ATOM 2878 O O . ASN A 1 1 ? -5.332 -7.726 7.291 1.00 1.00 1 ASN A O 3
ATOM 2891 N N . GLY A 1 2 ? -5.183 -9.968 7.137 1.00 1.00 2 GLY A N 3
ATOM 2892 C CA . GLY A 1 2 ? -3.803 -10.017 7.613 1.00 1.00 2 GLY A CA 3
ATOM 2893 C C . GLY A 1 2 ? -2.875 -9.297 6.636 1.00 1.00 2 GLY A C 3
ATOM 2894 O O . GLY A 1 2 ? -3.077 -8.122 6.330 1.00 1.00 2 GLY A O 3
ATOM 2898 N N . ILE A 1 3 ? -1.853 -10.003 6.152 1.00 1.00 3 ILE A N 3
ATOM 2899 C CA . ILE A 1 3 ? -0.899 -9.413 5.212 1.00 1.00 3 ILE A CA 3
ATOM 2900 C C . ILE A 1 3 ? -1.621 -9.064 3.911 1.00 1.00 3 ILE A C 3
ATOM 2901 O O . ILE A 1 3 ? -1.404 -8.002 3.330 1.00 1.00 3 ILE A O 3
ATOM 2917 N N . TYR A 1 4 ? -2.465 -9.992 3.451 1.00 1.00 4 TYR A N 3
ATOM 2918 C CA . TYR A 1 4 ? -3.212 -9.816 2.202 1.00 1.00 4 TYR A CA 3
ATOM 2919 C C . TYR A 1 4 ? -4.356 -8.809 2.389 1.00 1.00 4 TYR A C 3
ATOM 2920 O O . TYR A 1 4 ? -4.988 -8.762 3.445 1.00 1.00 4 TYR A O 3
ATOM 2938 N N . ALA A 1 5 ? -4.622 -8.022 1.347 1.00 1.00 5 ALA A N 3
ATOM 2939 C CA . ALA A 1 5 ? -5.700 -7.032 1.380 1.00 1.00 5 ALA A CA 3
ATOM 2940 C C . ALA A 1 5 ? -7.063 -7.724 1.288 1.00 1.00 5 ALA A C 3
ATOM 2941 O O . ALA A 1 5 ? -7.225 -8.694 0.550 1.00 1.00 5 ALA A O 3
ATOM 2948 N N . SER A 1 6 ? -8.041 -7.201 2.042 1.00 1.00 6 SER A N 3
ATOM 2949 C CA . SER A 1 6 ? -9.414 -7.747 2.060 1.00 1.00 6 SER A CA 3
ATOM 2950 C C . SER A 1 6 ? -10.366 -6.811 1.320 1.00 1.00 6 SER A C 3
ATOM 2951 O O . SER A 1 6 ? -11.274 -7.259 0.623 1.00 1.00 6 SER A O 3
ATOM 2959 N N . SER A 1 7 ? -10.139 -5.508 1.475 1.00 1.00 7 SER A N 3
ATOM 2960 C CA . SER A 1 7 ? -10.970 -4.497 0.818 1.00 1.00 7 SER A CA 3
ATOM 2961 C C . SER A 1 7 ? -10.347 -3.115 0.974 1.00 1.00 7 SER A C 3
ATOM 2962 O O . SER A 1 7 ? -9.475 -2.908 1.818 1.00 1.00 7 SER A O 3
ATOM 2970 N N . VAL A 1 8 ? -10.809 -2.164 0.152 1.00 1.00 8 VAL A N 3
ATOM 2971 C CA . VAL A 1 8 ? -10.313 -0.773 0.181 1.00 1.00 8 VAL A CA 3
ATOM 2972 C C . VAL A 1 8 ? -11.485 0.201 0.036 1.00 1.00 8 VAL A C 3
ATOM 2973 O O . VAL A 1 8 ? -12.517 -0.130 -0.550 1.00 1.00 8 VAL A O 3
ATOM 2986 N N . VAL A 1 9 ? -11.310 1.404 0.588 1.00 1.00 9 VAL A N 3
ATOM 2987 C CA . VAL A 1 9 ? -12.344 2.450 0.547 1.00 1.00 9 VAL A CA 3
ATOM 2988 C C . VAL A 1 9 ? -12.260 3.266 -0.746 1.00 1.00 9 VAL A C 3
ATOM 2989 O O . VAL A 1 9 ? -11.168 3.552 -1.235 1.00 1.00 9 VAL A O 3
ATOM 3002 N N . GLU A 1 10 ? -13.430 3.638 -1.288 1.00 1.00 10 GLU A N 3
ATOM 3003 C CA . GLU A 1 10 ? -13.513 4.438 -2.527 1.00 1.00 10 GLU A CA 3
ATOM 3004 C C . GLU A 1 10 ? -12.472 5.536 -2.535 1.00 1.00 10 GLU A C 3
ATOM 3005 O O . GLU A 1 10 ? -11.990 5.944 -1.481 1.00 1.00 10 GLU A O 3
ATOM 3017 N N . ASN A 1 11 ? -12.074 5.924 -3.746 1.00 1.00 11 ASN A N 3
ATOM 3018 C CA . ASN A 1 11 ? -11.023 6.883 -3.957 1.00 1.00 11 ASN A CA 3
ATOM 3019 C C . ASN A 1 11 ? -9.729 6.094 -3.801 1.00 1.00 11 ASN A C 3
ATOM 3020 O O . ASN A 1 11 ? -9.679 4.924 -4.163 1.00 1.00 11 ASN A O 3
ATOM 3031 N N . MET A 1 12 ? -8.717 6.768 -3.318 1.00 1.00 12 MET A N 3
ATOM 3032 C CA . MET A 1 12 ? -7.350 6.219 -3.115 1.00 1.00 12 MET A CA 3
ATOM 3033 C C . MET A 1 12 ? -6.596 6.199 -4.458 1.00 1.00 12 MET A C 3
ATOM 3034 O O . MET A 1 12 ? -7.239 6.151 -5.506 1.00 1.00 12 MET A O 3
ATOM 3048 N N . PRO A 1 13 ? -5.265 6.265 -4.483 1.00 1.00 13 PRO A N 3
ATOM 3049 C CA . PRO A 1 13 ? -4.488 6.287 -5.773 1.00 1.00 13 PRO A CA 3
ATOM 3050 C C . PRO A 1 13 ? -4.905 5.199 -6.765 1.00 1.00 13 PRO A C 3
ATOM 3051 O O . PRO A 1 13 ? -4.490 5.268 -7.911 1.00 1.00 13 PRO A O 3
ATOM 3062 N N . ALA A 1 14 ? -5.735 4.240 -6.310 1.00 1.00 14 ALA A N 3
ATOM 3063 C CA . ALA A 1 14 ? -6.266 3.121 -7.146 1.00 1.00 14 ALA A CA 3
ATOM 3064 C C . ALA A 1 14 ? -5.375 2.749 -8.345 1.00 1.00 14 ALA A C 3
ATOM 3065 O O . ALA A 1 14 ? -4.772 1.676 -8.374 1.00 1.00 14 ALA A O 3
ATOM 3072 N N . LYS A 1 15 ? -5.282 3.661 -9.316 1.00 1.00 15 LYS A N 3
ATOM 3073 C CA . LYS A 1 15 ? -4.445 3.437 -10.488 1.00 1.00 15 LYS A CA 3
ATOM 3074 C C . LYS A 1 15 ? -2.966 3.515 -10.089 1.00 1.00 15 LYS A C 3
ATOM 3075 O O . LYS A 1 15 ? -2.446 4.593 -9.807 1.00 1.00 15 LYS A O 3
ATOM 3094 N N . GLY A 1 16 ? -2.304 2.357 -10.077 1.00 1.00 16 GLY A N 3
ATOM 3095 C CA . GLY A 1 16 ? -0.877 2.254 -9.721 1.00 1.00 16 GLY A CA 3
ATOM 3096 C C . GLY A 1 16 ? -0.692 1.529 -8.396 1.00 1.00 16 GLY A C 3
ATOM 3097 O O . GLY A 1 16 ? 0.294 0.811 -8.219 1.00 1.00 16 GLY A O 3
ATOM 3101 N N . LYS A 1 17 ? -1.646 1.690 -7.465 1.00 1.00 17 LYS A N 3
ATOM 3102 C CA . LYS A 1 17 ? -1.603 1.025 -6.156 1.00 1.00 17 LYS A CA 3
ATOM 3103 C C . LYS A 1 17 ? -2.965 0.397 -5.907 1.00 1.00 17 LYS A C 3
ATOM 3104 O O . LYS A 1 17 ? -3.931 1.111 -5.637 1.00 1.00 17 LYS A O 3
ATOM 3123 N N . ILE A 1 18 ? -3.032 -0.930 -5.977 1.00 1.00 18 ILE A N 3
ATOM 3124 C CA . ILE A 1 18 ? -4.272 -1.669 -5.740 1.00 1.00 18 ILE A CA 3
ATOM 3125 C C . ILE A 1 18 ? -4.050 -2.655 -4.602 1.00 1.00 18 ILE A C 3
ATOM 3126 O O . ILE A 1 18 ? -2.958 -3.198 -4.438 1.00 1.00 18 ILE A O 3
ATOM 3142 N N . GLU A 1 19 ? -5.106 -2.895 -3.833 1.00 1.00 19 GLU A N 3
ATOM 3143 C CA . GLU A 1 19 ? -5.058 -3.835 -2.705 1.00 1.00 19 GLU A CA 3
ATOM 3144 C C . GLU A 1 19 ? -6.416 -4.544 -2.626 1.00 1.00 19 GLU A C 3
ATOM 3145 O O . GLU A 1 19 ? -7.391 -3.965 -2.169 1.00 1.00 19 GLU A O 3
ATOM 3157 N N . VAL A 1 20 ? -6.454 -5.810 -3.061 1.00 1.00 20 VAL A N 3
ATOM 3158 C CA . VAL A 1 20 ? -7.678 -6.631 -3.039 1.00 1.00 20 VAL A CA 3
ATOM 3159 C C . VAL A 1 20 ? -7.267 -8.108 -3.121 1.00 1.00 20 VAL A C 3
ATOM 3160 O O . VAL A 1 20 ? -7.426 -8.751 -4.159 1.00 1.00 20 VAL A O 3
ATOM 3173 N N . GLY A 1 21 ? -6.720 -8.644 -2.033 1.00 1.00 21 GLY A N 3
ATOM 3174 C CA . GLY A 1 21 ? -6.285 -10.048 -2.008 1.00 1.00 21 GLY A CA 3
ATOM 3175 C C . GLY A 1 21 ? -4.876 -10.190 -2.574 1.00 1.00 21 GLY A C 3
ATOM 3176 O O . GLY A 1 21 ? -4.216 -11.207 -2.359 1.00 1.00 21 GLY A O 3
ATOM 3180 N N . ASP A 1 22 ? -4.419 -9.170 -3.306 1.00 1.00 22 ASP A N 3
ATOM 3181 C CA . ASP A 1 22 ? -3.084 -9.201 -3.904 1.00 1.00 22 ASP A CA 3
ATOM 3182 C C . ASP A 1 22 ? -2.023 -9.397 -2.824 1.00 1.00 22 ASP A C 3
ATOM 3183 O O . ASP A 1 22 ? -2.304 -9.217 -1.638 1.00 1.00 22 ASP A O 3
ATOM 3192 N N . LYS A 1 23 ? -0.807 -9.789 -3.240 1.00 1.00 23 LYS A N 3
ATOM 3193 C CA . LYS A 1 23 ? 0.303 -10.038 -2.301 1.00 1.00 23 LYS A CA 3
ATOM 3194 C C . LYS A 1 23 ? 1.381 -8.958 -2.426 1.00 1.00 23 LYS A C 3
ATOM 3195 O O . LYS A 1 23 ? 1.799 -8.607 -3.528 1.00 1.00 23 LYS A O 3
ATOM 3214 N N . ILE A 1 24 ? 1.830 -8.441 -1.273 1.00 1.00 24 ILE A N 3
ATOM 3215 C CA . ILE A 1 24 ? 2.867 -7.394 -1.205 1.00 1.00 24 ILE A CA 3
ATOM 3216 C C . ILE A 1 24 ? 4.199 -8.044 -0.781 1.00 1.00 24 ILE A C 3
ATOM 3217 O O . ILE A 1 24 ? 4.324 -8.555 0.331 1.00 1.00 24 ILE A O 3
ATOM 3233 N N . ILE A 1 25 ? 5.185 -8.015 -1.684 1.00 1.00 25 ILE A N 3
ATOM 3234 C CA . ILE A 1 25 ? 6.504 -8.595 -1.411 1.00 1.00 25 ILE A CA 3
ATOM 3235 C C . ILE A 1 25 ? 7.213 -7.804 -0.309 1.00 1.00 25 ILE A C 3
ATOM 3236 O O . ILE A 1 25 ? 7.756 -8.380 0.635 1.00 1.00 25 ILE A O 3
ATOM 3252 N N . SER A 1 26 ? 7.206 -6.475 -0.445 1.00 1.00 26 SER A N 3
ATOM 3253 C CA . SER A 1 26 ? 7.852 -5.593 0.528 1.00 1.00 26 SER A CA 3
ATOM 3254 C C . SER A 1 26 ? 7.531 -4.135 0.221 1.00 1.00 26 SER A C 3
ATOM 3255 O O . SER A 1 26 ? 7.015 -3.816 -0.851 1.00 1.00 26 SER A O 3
ATOM 3263 N N . ALA A 1 27 ? 7.857 -3.251 1.174 1.00 1.00 27 ALA A N 3
ATOM 3264 C CA . ALA A 1 27 ? 7.636 -1.803 1.043 1.00 1.00 27 ALA A CA 3
ATOM 3265 C C . ALA A 1 27 ? 8.941 -1.092 1.405 1.00 1.00 27 ALA A C 3
ATOM 3266 O O . ALA A 1 27 ? 9.616 -1.489 2.351 1.00 1.00 27 ALA A O 3
ATOM 3273 N N . ASP A 1 28 ? 9.311 -0.068 0.634 1.00 1.00 28 ASP A N 3
ATOM 3274 C CA . ASP A 1 28 ? 10.558 0.676 0.866 1.00 1.00 28 ASP A CA 3
ATOM 3275 C C . ASP A 1 28 ? 11.765 -0.265 1.017 1.00 1.00 28 ASP A C 3
ATOM 3276 O O . ASP A 1 28 ? 12.718 0.052 1.728 1.00 1.00 28 ASP A O 3
ATOM 3285 N N . GLY A 1 29 ? 11.726 -1.409 0.336 1.00 1.00 29 GLY A N 3
ATOM 3286 C CA . GLY A 1 29 ? 12.828 -2.371 0.398 1.00 1.00 29 GLY A CA 3
ATOM 3287 C C . GLY A 1 29 ? 12.894 -3.076 1.755 1.00 1.00 29 GLY A C 3
ATOM 3288 O O . GLY A 1 29 ? 13.824 -3.840 2.011 1.00 1.00 29 GLY A O 3
ATOM 3292 N N . LYS A 1 30 ? 11.905 -2.818 2.627 1.00 1.00 30 LYS A N 3
ATOM 3293 C CA . LYS A 1 30 ? 11.863 -3.441 3.971 1.00 1.00 30 LYS A CA 3
ATOM 3294 C C . LYS A 1 30 ? 10.955 -4.674 3.954 1.00 1.00 30 LYS A C 3
ATOM 3295 O O . LYS A 1 30 ? 9.745 -4.558 3.769 1.00 1.00 30 LYS A O 3
ATOM 3314 N N . ASN A 1 31 ? 11.546 -5.852 4.163 1.00 1.00 31 ASN A N 3
ATOM 3315 C CA . ASN A 1 31 ? 10.782 -7.101 4.182 1.00 1.00 31 ASN A CA 3
ATOM 3316 C C . ASN A 1 31 ? 9.901 -7.158 5.428 1.00 1.00 31 ASN A C 3
ATOM 3317 O O . ASN A 1 31 ? 10.136 -6.427 6.391 1.00 1.00 31 ASN A O 3
ATOM 3328 N N . TYR A 1 32 ? 8.883 -8.032 5.403 1.00 1.00 32 TYR A N 3
ATOM 3329 C CA . TYR A 1 32 ? 7.954 -8.194 6.540 1.00 1.00 32 TYR A CA 3
ATOM 3330 C C . TYR A 1 32 ? 7.651 -9.679 6.771 1.00 1.00 32 TYR A C 3
ATOM 3331 O O . TYR A 1 32 ? 7.222 -10.381 5.855 1.00 1.00 32 TYR A O 3
ATOM 3349 N N . GLN A 1 33 ? 7.872 -10.151 8.004 1.00 1.00 33 GLN A N 3
ATOM 3350 C CA . GLN A 1 33 ? 7.616 -11.553 8.358 1.00 1.00 33 GLN A CA 3
ATOM 3351 C C . GLN A 1 33 ? 6.123 -11.784 8.588 1.00 1.00 33 GLN A C 3
ATOM 3352 O O . GLN A 1 33 ? 5.585 -12.829 8.226 1.00 1.00 33 GLN A O 3
ATOM 3366 N N . SER A 1 34 ? 5.460 -10.803 9.216 1.00 1.00 34 SER A N 3
ATOM 3367 C CA . SER A 1 34 ? 4.021 -10.900 9.522 1.00 1.00 34 SER A CA 3
ATOM 3368 C C . SER A 1 34 ? 3.343 -9.539 9.390 1.00 1.00 34 SER A C 3
ATOM 3369 O O . SER A 1 34 ? 3.985 -8.496 9.495 1.00 1.00 34 SER A O 3
ATOM 3377 N N . ALA A 1 35 ? 2.031 -9.570 9.140 1.00 1.00 35 ALA A N 3
ATOM 3378 C CA . ALA A 1 35 ? 1.244 -8.343 8.972 1.00 1.00 35 ALA A CA 3
ATOM 3379 C C . ALA A 1 35 ? 1.516 -7.359 10.107 1.00 1.00 35 ALA A C 3
ATOM 3380 O O . ALA A 1 35 ? 1.523 -6.145 9.904 1.00 1.00 35 ALA A O 3
ATOM 3387 N N . GLU A 1 36 ? 1.738 -7.891 11.307 1.00 1.00 36 GLU A N 3
ATOM 3388 C CA . GLU A 1 36 ? 2.001 -7.062 12.472 1.00 1.00 36 GLU A CA 3
ATOM 3389 C C . GLU A 1 36 ? 3.169 -6.109 12.213 1.00 1.00 36 GLU A C 3
ATOM 3390 O O . GLU A 1 36 ? 3.094 -4.925 12.540 1.00 1.00 36 GLU A O 3
ATOM 3402 N N . LYS A 1 37 ? 4.249 -6.627 11.630 1.00 1.00 37 LYS A N 3
ATOM 3403 C CA . LYS A 1 37 ? 5.418 -5.798 11.344 1.00 1.00 37 LYS A CA 3
ATOM 3404 C C . LYS A 1 37 ? 5.053 -4.709 10.322 1.00 1.00 37 LYS A C 3
ATOM 3405 O O . LYS A 1 37 ? 5.412 -3.547 10.507 1.00 1.00 37 LYS A O 3
ATOM 3424 N N . LEU A 1 38 ? 4.364 -5.079 9.230 1.00 1.00 38 LEU A N 3
ATOM 3425 C CA . LEU A 1 38 ? 4.003 -4.100 8.189 1.00 1.00 38 LEU A CA 3
ATOM 3426 C C . LEU A 1 38 ? 3.249 -2.914 8.794 1.00 1.00 38 LEU A C 3
ATOM 3427 O O . LEU A 1 38 ? 3.600 -1.763 8.548 1.00 1.00 38 LEU A O 3
ATOM 3443 N N . ILE A 1 39 ? 2.225 -3.194 9.593 1.00 1.00 39 ILE A N 3
ATOM 3444 C CA . ILE A 1 39 ? 1.448 -2.125 10.226 1.00 1.00 39 ILE A CA 3
ATOM 3445 C C . ILE A 1 39 ? 2.353 -1.330 11.163 1.00 1.00 39 ILE A C 3
ATOM 3446 O O . ILE A 1 39 ? 2.341 -0.098 11.154 1.00 1.00 39 ILE A O 3
ATOM 3462 N N . ASP A 1 40 ? 3.140 -2.042 11.972 1.00 1.00 40 ASP A N 3
ATOM 3463 C CA . ASP A 1 40 ? 4.048 -1.386 12.913 1.00 1.00 40 ASP A CA 3
ATOM 3464 C C . ASP A 1 40 ? 4.997 -0.436 12.174 1.00 1.00 40 ASP A C 3
ATOM 3465 O O . ASP A 1 40 ? 5.167 0.708 12.582 1.00 1.00 40 ASP A O 3
ATOM 3474 N N . TYR A 1 41 ? 5.631 -0.911 11.100 1.00 1.00 41 TYR A N 3
ATOM 3475 C CA . TYR A 1 41 ? 6.569 -0.079 10.345 1.00 1.00 41 TYR A CA 3
ATOM 3476 C C . TYR A 1 41 ? 5.901 1.218 9.857 1.00 1.00 41 TYR A C 3
ATOM 3477 O O . TYR A 1 41 ? 6.428 2.307 10.083 1.00 1.00 41 TYR A O 3
ATOM 3495 N N . ILE A 1 42 ? 4.754 1.104 9.187 1.00 1.00 42 ILE A N 3
ATOM 3496 C CA . ILE A 1 42 ? 4.061 2.296 8.682 1.00 1.00 42 ILE A CA 3
ATOM 3497 C C . ILE A 1 42 ? 3.680 3.208 9.852 1.00 1.00 42 ILE A C 3
ATOM 3498 O O . ILE A 1 42 ? 3.935 4.401 9.818 1.00 1.00 42 ILE A O 3
ATOM 3514 N N . SER A 1 43 ? 3.081 2.624 10.891 1.00 1.00 43 SER A N 3
ATOM 3515 C CA . SER A 1 43 ? 2.673 3.380 12.095 1.00 1.00 43 SER A CA 3
ATOM 3516 C C . SER A 1 43 ? 1.978 4.690 11.712 1.00 1.00 43 SER A C 3
ATOM 3517 O O . SER A 1 43 ? 1.997 5.664 12.460 1.00 1.00 43 SER A O 3
ATOM 3525 N N . SER A 1 44 ? 1.379 4.689 10.521 1.00 1.00 44 SER A N 3
ATOM 3526 C CA . SER A 1 44 ? 0.680 5.863 9.989 1.00 1.00 44 SER A CA 3
ATOM 3527 C C . SER A 1 44 ? 1.697 6.884 9.453 1.00 1.00 44 SER A C 3
ATOM 3528 O O . SER A 1 44 ? 2.164 7.762 10.177 1.00 1.00 44 SER A O 3
ATOM 3536 N N . LYS A 1 45 ? 2.010 6.754 8.160 1.00 1.00 45 LYS A N 3
ATOM 3537 C CA . LYS A 1 45 ? 2.954 7.660 7.461 1.00 1.00 45 LYS A CA 3
ATOM 3538 C C . LYS A 1 45 ? 2.452 7.970 6.054 1.00 1.00 45 LYS A C 3
ATOM 3539 O O . LYS A 1 45 ? 3.237 8.046 5.108 1.00 1.00 45 LYS A O 3
ATOM 3558 N N . LYS A 1 46 ? 1.139 8.163 5.912 1.00 1.00 46 LYS A N 3
ATOM 3559 C CA . LYS A 1 46 ? 0.545 8.482 4.610 1.00 1.00 46 LYS A CA 3
ATOM 3560 C C . LYS A 1 46 ? 0.406 9.991 4.443 1.00 1.00 46 LYS A C 3
ATOM 3561 O O . LYS A 1 46 ? 0.524 10.734 5.416 1.00 1.00 46 LYS A O 3
ATOM 3580 N N . ALA A 1 47 ? 0.154 10.429 3.204 1.00 1.00 47 ALA A N 3
ATOM 3581 C CA . ALA A 1 47 ? -0.019 11.848 2.882 1.00 1.00 47 ALA A CA 3
ATOM 3582 C C . ALA A 1 47 ? 1.279 12.653 3.037 1.00 1.00 47 ALA A C 3
ATOM 3583 O O . ALA A 1 47 ? 1.666 13.018 4.147 1.00 1.00 47 ALA A O 3
ATOM 3590 N N . GLY A 1 48 ? 1.929 12.946 1.895 1.00 1.00 48 GLY A N 3
ATOM 3591 C CA . GLY A 1 48 ? 3.174 13.738 1.857 1.00 1.00 48 GLY A CA 3
ATOM 3592 C C . GLY A 1 48 ? 4.378 12.880 1.485 1.00 1.00 48 GLY A C 3
ATOM 3593 O O . GLY A 1 48 ? 5.055 13.141 0.490 1.00 1.00 48 GLY A O 3
ATOM 3597 N N . ASP A 1 49 ? 4.651 11.859 2.295 1.00 1.00 49 ASP A N 3
ATOM 3598 C CA . ASP A 1 49 ? 5.790 10.973 2.045 1.00 1.00 49 ASP A CA 3
ATOM 3599 C C . ASP A 1 49 ? 5.487 10.054 0.867 1.00 1.00 49 ASP A C 3
ATOM 3600 O O . ASP A 1 49 ? 4.332 9.708 0.629 1.00 1.00 49 ASP A O 3
ATOM 3609 N N . LYS A 1 50 ? 6.543 9.639 0.156 1.00 1.00 50 LYS A N 3
ATOM 3610 C CA . LYS A 1 50 ? 6.422 8.719 -0.992 1.00 1.00 50 LYS A CA 3
ATOM 3611 C C . LYS A 1 50 ? 6.981 7.360 -0.581 1.00 1.00 50 LYS A C 3
ATOM 3612 O O . LYS A 1 50 ? 7.871 7.274 0.263 1.00 1.00 50 LYS A O 3
ATOM 3631 N N . VAL A 1 51 ? 6.450 6.293 -1.186 1.00 1.00 51 VAL A N 3
ATOM 3632 C CA . VAL A 1 51 ? 6.893 4.920 -0.892 1.00 1.00 51 VAL A CA 3
ATOM 3633 C C . VAL A 1 51 ? 6.755 4.072 -2.149 1.00 1.00 51 VAL A C 3
ATOM 3634 O O . VAL A 1 51 ? 5.860 4.294 -2.966 1.00 1.00 51 VAL A O 3
ATOM 3647 N N . THR A 1 52 ? 7.634 3.074 -2.275 1.00 1.00 52 THR A N 3
ATOM 3648 C CA . THR A 1 52 ? 7.623 2.142 -3.412 1.00 1.00 52 THR A CA 3
ATOM 3649 C C . THR A 1 52 ? 7.065 0.809 -2.921 1.00 1.00 52 THR A C 3
ATOM 3650 O O . THR A 1 52 ? 7.638 0.198 -2.017 1.00 1.00 52 THR A O 3
ATOM 3661 N N . LEU A 1 53 ? 5.940 0.368 -3.501 1.00 1.00 53 LEU A N 3
ATOM 3662 C CA . LEU A 1 53 ? 5.288 -0.894 -3.103 1.00 1.00 53 LEU A CA 3
ATOM 3663 C C . LEU A 1 53 ? 5.321 -1.883 -4.267 1.00 1.00 53 LEU A C 3
ATOM 3664 O O . LEU A 1 53 ? 4.864 -1.572 -5.367 1.00 1.00 53 LEU A O 3
ATOM 3680 N N . LYS A 1 54 ? 5.860 -3.082 -4.017 1.00 1.00 54 LYS A N 3
ATOM 3681 C CA . LYS A 1 54 ? 5.952 -4.130 -5.041 1.00 1.00 54 LYS A CA 3
ATOM 3682 C C . LYS A 1 54 ? 4.810 -5.128 -4.853 1.00 1.00 54 LYS A C 3
ATOM 3683 O O . LYS A 1 54 ? 4.498 -5.515 -3.727 1.00 1.00 54 LYS A O 3
ATOM 3702 N N . ILE A 1 55 ? 4.185 -5.540 -5.964 1.00 1.00 55 ILE A N 3
ATOM 3703 C CA . ILE A 1 55 ? 3.069 -6.497 -5.937 1.00 1.00 55 ILE A CA 3
ATOM 3704 C C . ILE A 1 55 ? 3.207 -7.466 -7.109 1.00 1.00 55 ILE A C 3
ATOM 3705 O O . ILE A 1 55 ? 3.973 -7.233 -8.045 1.00 1.00 55 ILE A O 3
ATOM 3721 N N . GLU A 1 56 ? 2.418 -8.539 -7.047 1.00 1.00 56 GLU A N 3
ATOM 3722 C CA . GLU A 1 56 ? 2.376 -9.575 -8.090 1.00 1.00 56 GLU A CA 3
ATOM 3723 C C . GLU A 1 56 ? 0.958 -9.667 -8.660 1.00 1.00 56 GLU A C 3
ATOM 3724 O O . GLU A 1 56 ? -0.009 -9.846 -7.920 1.00 1.00 56 GLU A O 3
ATOM 3736 N N . ARG A 1 57 ? 0.851 -9.556 -9.992 1.00 1.00 57 ARG A N 3
ATOM 3737 C CA . ARG A 1 57 ? -0.432 -9.639 -10.702 1.00 1.00 57 ARG A CA 3
ATOM 3738 C C . ARG A 1 57 ? -0.234 -10.523 -11.930 1.00 1.00 57 ARG A C 3
ATOM 3739 O O . ARG A 1 57 ? 0.621 -10.247 -12.760 1.00 1.00 57 ARG A O 3
ATOM 3760 N N . GLU A 1 58 ? -1.032 -11.580 -12.047 1.00 1.00 58 GLU A N 3
ATOM 3761 C CA . GLU A 1 58 ? -0.930 -12.492 -13.195 1.00 1.00 58 GLU A CA 3
ATOM 3762 C C . GLU A 1 58 ? 0.532 -12.903 -13.471 1.00 1.00 58 GLU A C 3
ATOM 3763 O O . GLU A 1 58 ? 0.950 -12.949 -14.624 1.00 1.00 58 GLU A O 3
ATOM 3775 N N . GLU A 1 59 ? 1.291 -13.205 -12.412 1.00 1.00 59 GLU A N 3
ATOM 3776 C CA . GLU A 1 59 ? 2.703 -13.620 -12.535 1.00 1.00 59 GLU A CA 3
ATOM 3777 C C . GLU A 1 59 ? 3.590 -12.438 -12.969 1.00 1.00 59 GLU A C 3
ATOM 3778 O O . GLU A 1 59 ? 4.805 -12.583 -13.107 1.00 1.00 59 GLU A O 3
ATOM 3790 N N . LYS A 1 60 ? 2.975 -11.269 -13.169 1.00 1.00 60 LYS A N 3
ATOM 3791 C CA . LYS A 1 60 ? 3.699 -10.051 -13.594 1.00 1.00 60 LYS A CA 3
ATOM 3792 C C . LYS A 1 60 ? 3.814 -9.077 -12.433 1.00 1.00 60 LYS A C 3
ATOM 3793 O O . LYS A 1 60 ? 3.004 -9.096 -11.509 1.00 1.00 60 LYS A O 3
ATOM 3812 N N . GLU A 1 61 ? 4.839 -8.223 -12.499 1.00 1.00 61 GLU A N 3
ATOM 3813 C CA . GLU A 1 61 ? 5.106 -7.209 -11.468 1.00 1.00 61 GLU A CA 3
ATOM 3814 C C . GLU A 1 61 ? 5.117 -5.830 -12.124 1.00 1.00 61 GLU A C 3
ATOM 3815 O O . GLU A 1 61 ? 5.714 -5.650 -13.185 1.00 1.00 61 GLU A O 3
ATOM 3827 N N . LYS A 1 62 ? 4.444 -4.858 -11.488 1.00 1.00 62 LYS A N 3
ATOM 3828 C CA . LYS A 1 62 ? 4.361 -3.479 -12.004 1.00 1.00 62 LYS A CA 3
ATOM 3829 C C . LYS A 1 62 ? 4.831 -2.505 -10.922 1.00 1.00 62 LYS A C 3
ATOM 3830 O O . LYS A 1 62 ? 4.610 -2.734 -9.733 1.00 1.00 62 LYS A O 3
ATOM 3849 N N . ARG A 1 63 ? 5.488 -1.416 -11.352 1.00 1.00 63 ARG A N 3
ATOM 3850 C CA . ARG A 1 63 ? 6.011 -0.384 -10.440 1.00 1.00 63 ARG A CA 3
ATOM 3851 C C . ARG A 1 63 ? 5.547 0.992 -10.922 1.00 1.00 63 ARG A C 3
ATOM 3852 O O . ARG A 1 63 ? 5.698 1.326 -12.097 1.00 1.00 63 ARG A O 3
ATOM 3873 N N . VAL A 1 64 ? 4.978 1.786 -10.008 1.00 1.00 64 VAL A N 3
ATOM 3874 C CA . VAL A 1 64 ? 4.479 3.136 -10.330 1.00 1.00 64 VAL A CA 3
ATOM 3875 C C . VAL A 1 64 ? 4.825 4.085 -9.184 1.00 1.00 64 VAL A C 3
ATOM 3876 O O . VAL A 1 64 ? 4.685 3.721 -8.016 1.00 1.00 64 VAL A O 3
ATOM 3889 N N . THR A 1 65 ? 5.251 5.315 -9.513 1.00 1.00 65 THR A N 3
ATOM 3890 C CA . THR A 1 65 ? 5.584 6.322 -8.483 1.00 1.00 65 THR A CA 3
ATOM 3891 C C . THR A 1 65 ? 4.335 7.160 -8.211 1.00 1.00 65 THR A C 3
ATOM 3892 O O . THR A 1 65 ? 3.847 7.873 -9.086 1.00 1.00 65 THR A O 3
ATOM 3903 N N . LEU A 1 66 ? 3.823 7.069 -6.979 1.00 1.00 66 LEU A N 3
ATOM 3904 C CA . LEU A 1 66 ? 2.629 7.814 -6.552 1.00 1.00 66 LEU A CA 3
ATOM 3905 C C . LEU A 1 66 ? 2.833 8.363 -5.143 1.00 1.00 66 LEU A C 3
ATOM 3906 O O . LEU A 1 66 ? 3.677 7.869 -4.395 1.00 1.00 66 LEU A O 3
ATOM 3922 N N . THR A 1 67 ? 2.023 9.355 -4.768 1.00 1.00 67 THR A N 3
ATOM 3923 C CA . THR A 1 67 ? 2.077 9.951 -3.420 1.00 1.00 67 THR A CA 3
ATOM 3924 C C . THR A 1 67 ? 0.972 9.319 -2.563 1.00 1.00 67 THR A C 3
ATOM 3925 O O . THR A 1 67 ? -0.140 9.093 -3.039 1.00 1.00 67 THR A O 3
ATOM 3936 N N . LEU A 1 68 ? 1.286 9.018 -1.303 1.00 1.00 68 LEU A N 3
ATOM 3937 C CA . LEU A 1 68 ? 0.312 8.392 -0.398 1.00 1.00 68 LEU A CA 3
ATOM 3938 C C . LEU A 1 68 ? -0.848 9.356 -0.132 1.00 1.00 68 LEU A C 3
ATOM 3939 O O . LEU A 1 68 ? -0.712 10.566 -0.311 1.00 1.00 68 LEU A O 3
ATOM 3955 N N . LYS A 1 69 ? -1.998 8.800 0.291 1.00 1.00 69 LYS A N 3
ATOM 3956 C CA . LYS A 1 69 ? -3.219 9.586 0.582 1.00 1.00 69 LYS A CA 3
ATOM 3957 C C . LYS A 1 69 ? -3.791 9.186 1.945 1.00 1.00 69 LYS A C 3
ATOM 3958 O O . LYS A 1 69 ? -3.426 8.154 2.501 1.00 1.00 69 LYS A O 3
ATOM 3977 N N . GLN A 1 70 ? -4.698 10.025 2.471 1.00 1.00 70 GLN A N 3
ATOM 3978 C CA . GLN A 1 70 ? -5.342 9.803 3.782 1.00 1.00 70 GLN A CA 3
ATOM 3979 C C . GLN A 1 70 ? -6.864 9.738 3.629 1.00 1.00 70 GLN A C 3
ATOM 3980 O O . GLN A 1 70 ? -7.444 10.437 2.799 1.00 1.00 70 GLN A O 3
ATOM 3994 N N . PHE A 1 71 ? -7.491 8.879 4.443 1.00 1.00 71 PHE A N 3
ATOM 3995 C CA . PHE A 1 71 ? -8.953 8.687 4.429 1.00 1.00 71 PHE A CA 3
ATOM 3996 C C . PHE A 1 71 ? -9.689 10.052 4.286 1.00 1.00 71 PHE A C 3
ATOM 3997 O O . PHE A 1 71 ? -9.243 11.040 4.869 1.00 1.00 71 PHE A O 3
ATOM 4014 N N . PRO A 1 72 ? -10.768 10.151 3.517 1.00 1.00 72 PRO A N 3
ATOM 4015 C CA . PRO A 1 72 ? -11.488 11.460 3.325 1.00 1.00 72 PRO A CA 3
ATOM 4016 C C . PRO A 1 72 ? -12.275 11.917 4.568 1.00 1.00 72 PRO A C 3
ATOM 4017 O O . PRO A 1 72 ? -12.064 13.022 5.064 1.00 1.00 72 PRO A O 3
ATOM 4028 N N . ASP A 1 73 ? -13.209 11.085 5.036 1.00 1.00 73 ASP A N 3
ATOM 4029 C CA . ASP A 1 73 ? -14.058 11.426 6.189 1.00 1.00 73 ASP A CA 3
ATOM 4030 C C . ASP A 1 73 ? -13.317 11.256 7.515 1.00 1.00 73 ASP A C 3
ATOM 4031 O O . ASP A 1 73 ? -13.934 11.246 8.579 1.00 1.00 73 ASP A O 3
ATOM 4040 N N . GLU A 1 74 ? -11.991 11.129 7.450 1.00 1.00 74 GLU A N 3
ATOM 4041 C CA . GLU A 1 74 ? -11.155 10.966 8.657 1.00 1.00 74 GLU A CA 3
ATOM 4042 C C . GLU A 1 74 ? -9.759 11.567 8.403 1.00 1.00 74 GLU A C 3
ATOM 4043 O O . GLU A 1 74 ? -8.763 10.843 8.389 1.00 1.00 74 GLU A O 3
ATOM 4055 N N . PRO A 1 75 ? -9.655 12.870 8.195 1.00 1.00 75 PRO A N 3
ATOM 4056 C CA . PRO A 1 75 ? -8.334 13.528 7.931 1.00 1.00 75 PRO A CA 3
ATOM 4057 C C . PRO A 1 75 ? -7.490 13.634 9.207 1.00 1.00 75 PRO A C 3
ATOM 4058 O O . PRO A 1 75 ? -6.289 13.893 9.148 1.00 1.00 75 PRO A O 3
ATOM 4069 N N . ASP A 1 76 ? -8.132 13.432 10.362 1.00 1.00 76 ASP A N 3
ATOM 4070 C CA . ASP A 1 76 ? -7.439 13.500 11.658 1.00 1.00 76 ASP A CA 3
ATOM 4071 C C . ASP A 1 76 ? -6.746 12.171 11.961 1.00 1.00 76 ASP A C 3
ATOM 4072 O O . ASP A 1 76 ? -5.983 12.067 12.922 1.00 1.00 76 ASP A O 3
ATOM 4081 N N . ARG A 1 77 ? -7.023 11.155 11.132 1.00 1.00 77 ARG A N 3
ATOM 4082 C CA . ARG A 1 77 ? -6.436 9.810 11.298 1.00 1.00 77 ARG A CA 3
ATOM 4083 C C . ARG A 1 77 ? -5.956 9.281 9.948 1.00 1.00 77 ARG A C 3
ATOM 4084 O O . ARG A 1 77 ? -6.496 9.637 8.903 1.00 1.00 77 ARG A O 3
ATOM 4105 N N . ALA A 1 78 ? -4.934 8.418 9.988 1.00 1.00 78 ALA A N 3
ATOM 4106 C CA . ALA A 1 78 ? -4.364 7.811 8.774 1.00 1.00 78 ALA A CA 3
ATOM 4107 C C . ALA A 1 78 ? -4.035 6.338 9.035 1.00 1.00 78 ALA A C 3
ATOM 4108 O O . ALA A 1 78 ? -3.555 5.975 10.109 1.00 1.00 78 ALA A O 3
ATOM 4115 N N . GLY A 1 79 ? -4.291 5.499 8.032 1.00 1.00 79 GLY A N 3
ATOM 4116 C CA . GLY A 1 79 ? -4.021 4.061 8.129 1.00 1.00 79 GLY A CA 3
ATOM 4117 C C . GLY A 1 79 ? -5.057 3.378 9.008 1.00 1.00 79 GLY A C 3
ATOM 4118 O O . GLY A 1 79 ? -5.997 4.015 9.483 1.00 1.00 79 GLY A O 3
ATOM 4122 N N . ILE A 1 80 ? -4.882 2.074 9.225 1.00 1.00 80 ILE A N 3
ATOM 4123 C CA . ILE A 1 80 ? -5.816 1.307 10.055 1.00 1.00 80 ILE A CA 3
ATOM 4124 C C . ILE A 1 80 ? -5.553 1.632 11.529 1.00 1.00 80 ILE A C 3
ATOM 4125 O O . ILE A 1 80 ? -4.434 1.474 12.016 1.00 1.00 80 ILE A O 3
ATOM 4141 N N . GLY A 1 81 ? -6.595 2.083 12.235 1.00 1.00 81 GLY A N 3
ATOM 4142 C CA . GLY A 1 81 ? -6.482 2.428 13.657 1.00 1.00 81 GLY A CA 3
ATOM 4143 C C . GLY A 1 81 ? -6.626 1.183 14.522 1.00 1.00 81 GLY A C 3
ATOM 4144 O O . GLY A 1 81 ? -6.665 0.064 14.014 1.00 1.00 81 GLY A O 3
ATOM 4148 N N . VAL A 1 82 ? -6.716 1.386 15.836 1.00 1.00 82 VAL A N 3
ATOM 4149 C CA . VAL A 1 82 ? -6.867 0.274 16.774 1.00 1.00 82 VAL A CA 3
ATOM 4150 C C . VAL A 1 82 ? -8.223 -0.400 16.565 1.00 1.00 82 VAL A C 3
ATOM 4151 O O . VAL A 1 82 ? -9.211 0.264 16.248 1.00 1.00 82 VAL A O 3
ATOM 4164 N N . SER A 1 83 ? -8.268 -1.719 16.746 1.00 1.00 83 SER A N 3
ATOM 4165 C CA . SER A 1 83 ? -9.514 -2.465 16.575 1.00 1.00 83 SER A CA 3
ATOM 4166 C C . SER A 1 83 ? -10.559 -1.991 17.589 1.00 1.00 83 SER A C 3
ATOM 4167 O O . SER A 1 83 ? -10.231 -1.713 18.743 1.00 1.00 83 SER A O 3
ATOM 4175 N N . LEU A 1 84 ? -11.818 -1.902 17.148 1.00 1.00 84 LEU A N 3
ATOM 4176 C CA . LEU A 1 84 ? -12.915 -1.462 18.020 1.00 1.00 84 LEU A CA 3
ATOM 4177 C C . LEU A 1 84 ? -13.410 -2.647 18.857 1.00 1.00 84 LEU A C 3
ATOM 4178 O O . LEU A 1 84 ? -14.325 -3.362 18.455 1.00 1.00 84 LEU A O 3
ATOM 4194 N N . GLU A 1 85 ? -12.799 -2.841 20.026 1.00 1.00 85 GLU A N 3
ATOM 4195 C CA . GLU A 1 85 ? -13.190 -3.937 20.913 1.00 1.00 85 GLU A CA 3
ATOM 4196 C C . GLU A 1 85 ? -14.627 -3.731 21.388 1.00 1.00 85 GLU A C 3
ATOM 4197 O O . GLU A 1 85 ? -14.868 -3.040 22.377 1.00 1.00 85 GLU A O 3
ATOM 4209 N N . HIS A 1 86 ? -15.579 -4.331 20.669 1.00 1.00 86 HIS A N 3
ATOM 4210 C CA . HIS A 1 86 ? -16.999 -4.210 21.010 1.00 1.00 86 HIS A CA 3
ATOM 4211 C C . HIS A 1 86 ? -17.412 -2.740 21.114 1.00 1.00 86 HIS A C 3
ATOM 4212 O O . HIS A 1 86 ? -16.612 -1.842 20.851 1.00 1.00 86 HIS A O 3
ATOM 4226 N N . HIS A 1 87 ? -18.661 -2.503 21.510 1.00 1.00 87 HIS A N 3
ATOM 4227 C CA . HIS A 1 87 ? -19.169 -1.140 21.656 1.00 1.00 87 HIS A CA 3
ATOM 4228 C C . HIS A 1 87 ? -18.393 -0.406 22.752 1.00 1.00 87 HIS A C 3
ATOM 4229 O O . HIS A 1 87 ? -17.420 -0.933 23.292 1.00 1.00 87 HIS A O 3
ATOM 4243 N N . HIS A 1 88 ? -18.829 0.813 23.076 1.00 1.00 88 HIS A N 3
ATOM 4244 C CA . HIS A 1 88 ? -18.174 1.623 24.113 1.00 1.00 88 HIS A CA 3
ATOM 4245 C C . HIS A 1 88 ? -19.188 2.558 24.768 1.00 1.00 88 HIS A C 3
ATOM 4246 O O . HIS A 1 88 ? -20.131 3.017 24.124 1.00 1.00 88 HIS A O 3
ATOM 4260 N N . HIS A 1 89 ? -18.987 2.836 26.055 1.00 1.00 89 HIS A N 3
ATOM 4261 C CA . HIS A 1 89 ? -19.885 3.718 26.797 1.00 1.00 89 HIS A CA 3
ATOM 4262 C C . HIS A 1 89 ? -19.905 5.115 26.169 1.00 1.00 89 HIS A C 3
ATOM 4263 O O . HIS A 1 89 ? -20.968 5.702 25.968 1.00 1.00 89 HIS A O 3
ATOM 4277 N N . HIS A 1 90 ? -18.717 5.638 25.867 1.00 1.00 90 HIS A N 3
ATOM 4278 C CA . HIS A 1 90 ? -18.588 6.968 25.263 1.00 1.00 90 HIS A CA 3
ATOM 4279 C C . HIS A 1 90 ? -19.345 8.019 26.084 1.00 1.00 90 HIS A C 3
ATOM 4280 O O . HIS A 1 90 ? -20.455 8.415 25.727 1.00 1.00 90 HIS A O 3
ATOM 4294 N N . HIS A 1 91 ? -18.734 8.456 27.186 1.00 1.00 91 HIS A N 3
ATOM 4295 C CA . HIS A 1 91 ? -19.345 9.459 28.064 1.00 1.00 91 HIS A CA 3
ATOM 4296 C C . HIS A 1 91 ? -20.743 9.023 28.511 1.00 1.00 91 HIS A C 3
ATOM 4297 O O . HIS A 1 91 ? -21.046 7.849 28.382 1.00 1.00 91 HIS A O 3
ATOM 4312 N N . ASN A 1 1 ? -6.815 -10.614 4.973 1.00 1.00 1 ASN A N 4
ATOM 4313 C CA . ASN A 1 1 ? -6.079 -9.489 5.616 1.00 1.00 1 ASN A CA 4
ATOM 4314 C C . ASN A 1 1 ? -4.606 -9.869 5.769 1.00 1.00 1 ASN A C 4
ATOM 4315 O O . ASN A 1 1 ? -4.142 -10.843 5.178 1.00 1.00 1 ASN A O 4
ATOM 4328 N N . GLY A 1 2 ? -3.877 -9.092 6.568 1.00 1.00 2 GLY A N 4
ATOM 4329 C CA . GLY A 1 2 ? -2.457 -9.355 6.793 1.00 1.00 2 GLY A CA 4
ATOM 4330 C C . GLY A 1 2 ? -1.662 -9.191 5.502 1.00 1.00 2 GLY A C 4
ATOM 4331 O O . GLY A 1 2 ? -2.023 -8.396 4.634 1.00 1.00 2 GLY A O 4
ATOM 4335 N N . ILE A 1 3 ? -0.580 -9.959 5.381 1.00 1.00 3 ILE A N 4
ATOM 4336 C CA . ILE A 1 3 ? 0.271 -9.914 4.191 1.00 1.00 3 ILE A CA 4
ATOM 4337 C C . ILE A 1 3 ? -0.521 -10.339 2.959 1.00 1.00 3 ILE A C 4
ATOM 4338 O O . ILE A 1 3 ? -0.045 -10.210 1.831 1.00 1.00 3 ILE A O 4
ATOM 4354 N N . TYR A 1 4 ? -1.743 -10.840 3.188 1.00 1.00 4 TYR A N 4
ATOM 4355 C CA . TYR A 1 4 ? -2.632 -11.283 2.101 1.00 1.00 4 TYR A CA 4
ATOM 4356 C C . TYR A 1 4 ? -3.771 -10.273 1.932 1.00 1.00 4 TYR A C 4
ATOM 4357 O O . TYR A 1 4 ? -4.488 -9.970 2.886 1.00 1.00 4 TYR A O 4
ATOM 4375 N N . ALA A 1 5 ? -3.939 -9.762 0.716 1.00 1.00 5 ALA A N 4
ATOM 4376 C CA . ALA A 1 5 ? -4.998 -8.795 0.434 1.00 1.00 5 ALA A CA 4
ATOM 4377 C C . ALA A 1 5 ? -6.359 -9.487 0.397 1.00 1.00 5 ALA A C 4
ATOM 4378 O O . ALA A 1 5 ? -6.465 -10.659 0.046 1.00 1.00 5 ALA A O 4
ATOM 4385 N N . SER A 1 6 ? -7.399 -8.743 0.775 1.00 1.00 6 SER A N 4
ATOM 4386 C CA . SER A 1 6 ? -8.771 -9.266 0.793 1.00 1.00 6 SER A CA 4
ATOM 4387 C C . SER A 1 6 ? -9.760 -8.159 0.435 1.00 1.00 6 SER A C 4
ATOM 4388 O O . SER A 1 6 ? -10.665 -8.366 -0.372 1.00 1.00 6 SER A O 4
ATOM 4396 N N . SER A 1 7 ? -9.576 -6.985 1.036 1.00 1.00 7 SER A N 4
ATOM 4397 C CA . SER A 1 7 ? -10.453 -5.844 0.774 1.00 1.00 7 SER A CA 4
ATOM 4398 C C . SER A 1 7 ? -9.895 -4.582 1.433 1.00 1.00 7 SER A C 4
ATOM 4399 O O . SER A 1 7 ? -9.387 -4.624 2.553 1.00 1.00 7 SER A O 4
ATOM 4407 N N . VAL A 1 8 ? -10.000 -3.455 0.719 1.00 1.00 8 VAL A N 4
ATOM 4408 C CA . VAL A 1 8 ? -9.516 -2.152 1.206 1.00 1.00 8 VAL A CA 4
ATOM 4409 C C . VAL A 1 8 ? -10.514 -1.050 0.848 1.00 1.00 8 VAL A C 4
ATOM 4410 O O . VAL A 1 8 ? -11.270 -1.169 -0.116 1.00 1.00 8 VAL A O 4
ATOM 4423 N N . VAL A 1 9 ? -10.498 0.025 1.640 1.00 1.00 9 VAL A N 4
ATOM 4424 C CA . VAL A 1 9 ? -11.391 1.164 1.418 1.00 1.00 9 VAL A CA 4
ATOM 4425 C C . VAL A 1 9 ? -10.925 1.963 0.196 1.00 1.00 9 VAL A C 4
ATOM 4426 O O . VAL A 1 9 ? -9.729 2.201 0.017 1.00 1.00 9 VAL A O 4
ATOM 4439 N N . GLU A 1 10 ? -11.883 2.371 -0.643 1.00 1.00 10 GLU A N 4
ATOM 4440 C CA . GLU A 1 10 ? -11.592 3.148 -1.858 1.00 1.00 10 GLU A CA 4
ATOM 4441 C C . GLU A 1 10 ? -11.464 4.644 -1.510 1.00 1.00 10 GLU A C 4
ATOM 4442 O O . GLU A 1 10 ? -10.835 4.990 -0.511 1.00 1.00 10 GLU A O 4
ATOM 4454 N N . ASN A 1 11 ? -12.055 5.517 -2.335 1.00 1.00 11 ASN A N 4
ATOM 4455 C CA . ASN A 1 11 ? -12.016 6.966 -2.116 1.00 1.00 11 ASN A CA 4
ATOM 4456 C C . ASN A 1 11 ? -10.584 7.506 -2.157 1.00 1.00 11 ASN A C 4
ATOM 4457 O O . ASN A 1 11 ? -10.320 8.594 -1.648 1.00 1.00 11 ASN A O 4
ATOM 4468 N N . MET A 1 12 ? -9.655 6.740 -2.755 1.00 1.00 12 MET A N 4
ATOM 4469 C CA . MET A 1 12 ? -8.224 7.132 -2.856 1.00 1.00 12 MET A CA 4
ATOM 4470 C C . MET A 1 12 ? -7.837 7.245 -4.356 1.00 1.00 12 MET A C 4
ATOM 4471 O O . MET A 1 12 ? -8.644 6.898 -5.217 1.00 1.00 12 MET A O 4
ATOM 4485 N N . PRO A 1 13 ? -6.638 7.711 -4.694 1.00 1.00 13 PRO A N 4
ATOM 4486 C CA . PRO A 1 13 ? -6.210 7.839 -6.135 1.00 1.00 13 PRO A CA 4
ATOM 4487 C C . PRO A 1 13 ? -6.238 6.496 -6.855 1.00 1.00 13 PRO A C 4
ATOM 4488 O O . PRO A 1 13 ? -6.311 6.430 -8.083 1.00 1.00 13 PRO A O 4
ATOM 4499 N N . ALA A 1 14 ? -6.162 5.427 -6.065 1.00 1.00 14 ALA A N 4
ATOM 4500 C CA . ALA A 1 14 ? -6.163 4.064 -6.594 1.00 1.00 14 ALA A CA 4
ATOM 4501 C C . ALA A 1 14 ? -5.212 3.933 -7.794 1.00 1.00 14 ALA A C 4
ATOM 4502 O O . ALA A 1 14 ? -5.342 3.011 -8.601 1.00 1.00 14 ALA A O 4
ATOM 4509 N N . LYS A 1 15 ? -4.258 4.873 -7.911 1.00 1.00 15 LYS A N 4
ATOM 4510 C CA . LYS A 1 15 ? -3.292 4.864 -9.018 1.00 1.00 15 LYS A CA 4
ATOM 4511 C C . LYS A 1 15 ? -2.589 3.508 -9.074 1.00 1.00 15 LYS A C 4
ATOM 4512 O O . LYS A 1 15 ? -1.827 3.175 -8.168 1.00 1.00 15 LYS A O 4
ATOM 4531 N N . GLY A 1 16 ? -2.823 2.770 -10.166 1.00 1.00 16 GLY A N 4
ATOM 4532 C CA . GLY A 1 16 ? -2.208 1.452 -10.398 1.00 1.00 16 GLY A CA 4
ATOM 4533 C C . GLY A 1 16 ? -1.867 0.694 -9.101 1.00 1.00 16 GLY A C 4
ATOM 4534 O O . GLY A 1 16 ? -0.863 -0.016 -9.050 1.00 1.00 16 GLY A O 4
ATOM 4538 N N . LYS A 1 17 ? -2.704 0.843 -8.055 1.00 1.00 17 LYS A N 4
ATOM 4539 C CA . LYS A 1 17 ? -2.494 0.172 -6.758 1.00 1.00 17 LYS A CA 4
ATOM 4540 C C . LYS A 1 17 ? -3.830 -0.406 -6.305 1.00 1.00 17 LYS A C 4
ATOM 4541 O O . LYS A 1 17 ? -4.825 0.312 -6.221 1.00 1.00 17 LYS A O 4
ATOM 4560 N N . ILE A 1 18 ? -3.879 -1.712 -6.059 1.00 1.00 18 ILE A N 4
ATOM 4561 C CA . ILE A 1 18 ? -5.121 -2.369 -5.641 1.00 1.00 18 ILE A CA 4
ATOM 4562 C C . ILE A 1 18 ? -4.774 -3.504 -4.688 1.00 1.00 18 ILE A C 4
ATOM 4563 O O . ILE A 1 18 ? -3.649 -4.004 -4.697 1.00 1.00 18 ILE A O 4
ATOM 4579 N N . GLU A 1 19 ? -5.751 -3.929 -3.885 1.00 1.00 19 GLU A N 4
ATOM 4580 C CA . GLU A 1 19 ? -5.560 -5.034 -2.938 1.00 1.00 19 GLU A CA 4
ATOM 4581 C C . GLU A 1 19 ? -6.859 -5.852 -2.871 1.00 1.00 19 GLU A C 4
ATOM 4582 O O . GLU A 1 19 ? -7.852 -5.410 -2.293 1.00 1.00 19 GLU A O 4
ATOM 4594 N N . VAL A 1 20 ? -6.830 -7.056 -3.470 1.00 1.00 20 VAL A N 4
ATOM 4595 C CA . VAL A 1 20 ? -7.987 -7.970 -3.507 1.00 1.00 20 VAL A CA 4
ATOM 4596 C C . VAL A 1 20 ? -7.497 -9.400 -3.785 1.00 1.00 20 VAL A C 4
ATOM 4597 O O . VAL A 1 20 ? -7.894 -10.045 -4.757 1.00 1.00 20 VAL A O 4
ATOM 4610 N N . GLY A 1 21 ? -6.622 -9.887 -2.911 1.00 1.00 21 GLY A N 4
ATOM 4611 C CA . GLY A 1 21 ? -6.034 -11.234 -3.039 1.00 1.00 21 GLY A CA 4
ATOM 4612 C C . GLY A 1 21 ? -4.596 -11.113 -3.510 1.00 1.00 21 GLY A C 4
ATOM 4613 O O . GLY A 1 21 ? -3.788 -12.020 -3.314 1.00 1.00 21 GLY A O 4
ATOM 4617 N N . ASP A 1 22 ? -4.272 -9.967 -4.113 1.00 1.00 22 ASP A N 4
ATOM 4618 C CA . ASP A 1 22 ? -2.920 -9.704 -4.588 1.00 1.00 22 ASP A CA 4
ATOM 4619 C C . ASP A 1 22 ? -1.935 -9.822 -3.416 1.00 1.00 22 ASP A C 4
ATOM 4620 O O . ASP A 1 22 ? -2.319 -9.626 -2.261 1.00 1.00 22 ASP A O 4
ATOM 4629 N N . LYS A 1 23 ? -0.672 -10.162 -3.720 1.00 1.00 23 LYS A N 4
ATOM 4630 C CA . LYS A 1 23 ? 0.378 -10.335 -2.690 1.00 1.00 23 LYS A CA 4
ATOM 4631 C C . LYS A 1 23 ? 1.463 -9.270 -2.840 1.00 1.00 23 LYS A C 4
ATOM 4632 O O . LYS A 1 23 ? 1.911 -8.970 -3.947 1.00 1.00 23 LYS A O 4
ATOM 4651 N N . ILE A 1 24 ? 1.890 -8.715 -1.698 1.00 1.00 24 ILE A N 4
ATOM 4652 C CA . ILE A 1 24 ? 2.938 -7.678 -1.651 1.00 1.00 24 ILE A CA 4
ATOM 4653 C C . ILE A 1 24 ? 4.295 -8.370 -1.380 1.00 1.00 24 ILE A C 4
ATOM 4654 O O . ILE A 1 24 ? 4.504 -8.948 -0.311 1.00 1.00 24 ILE A O 4
ATOM 4670 N N . ILE A 1 25 ? 5.208 -8.307 -2.363 1.00 1.00 25 ILE A N 4
ATOM 4671 C CA . ILE A 1 25 ? 6.531 -8.931 -2.229 1.00 1.00 25 ILE A CA 4
ATOM 4672 C C . ILE A 1 25 ? 7.347 -8.236 -1.131 1.00 1.00 25 ILE A C 4
ATOM 4673 O O . ILE A 1 25 ? 7.912 -8.889 -0.254 1.00 1.00 25 ILE A O 4
ATOM 4689 N N . SER A 1 26 ? 7.397 -6.906 -1.200 1.00 1.00 26 SER A N 4
ATOM 4690 C CA . SER A 1 26 ? 8.140 -6.096 -0.228 1.00 1.00 26 SER A CA 4
ATOM 4691 C C . SER A 1 26 ? 7.766 -4.629 -0.399 1.00 1.00 26 SER A C 4
ATOM 4692 O O . SER A 1 26 ? 7.176 -4.251 -1.411 1.00 1.00 26 SER A O 4
ATOM 4700 N N . ALA A 1 27 ? 8.121 -3.803 0.593 1.00 1.00 27 ALA A N 4
ATOM 4701 C CA . ALA A 1 27 ? 7.842 -2.358 0.566 1.00 1.00 27 ALA A CA 4
ATOM 4702 C C . ALA A 1 27 ? 9.117 -1.594 0.930 1.00 1.00 27 ALA A C 4
ATOM 4703 O O . ALA A 1 27 ? 9.810 -1.966 1.877 1.00 1.00 27 ALA A O 4
ATOM 4710 N N . ASP A 1 28 ? 9.435 -0.535 0.177 1.00 1.00 28 ASP A N 4
ATOM 4711 C CA . ASP A 1 28 ? 10.640 0.259 0.438 1.00 1.00 28 ASP A CA 4
ATOM 4712 C C . ASP A 1 28 ? 11.897 -0.614 0.418 1.00 1.00 28 ASP A C 4
ATOM 4713 O O . ASP A 1 28 ? 12.784 -0.462 1.259 1.00 1.00 28 ASP A O 4
ATOM 4722 N N . GLY A 1 29 ? 11.971 -1.518 -0.557 1.00 1.00 29 GLY A N 4
ATOM 4723 C CA . GLY A 1 29 ? 13.130 -2.401 -0.693 1.00 1.00 29 GLY A CA 4
ATOM 4724 C C . GLY A 1 29 ? 13.415 -3.181 0.592 1.00 1.00 29 GLY A C 4
ATOM 4725 O O . GLY A 1 29 ? 14.454 -3.832 0.706 1.00 1.00 29 GLY A O 4
ATOM 4729 N N . LYS A 1 30 ? 12.485 -3.101 1.561 1.00 1.00 30 LYS A N 4
ATOM 4730 C CA . LYS A 1 30 ? 12.629 -3.795 2.859 1.00 1.00 30 LYS A CA 4
ATOM 4731 C C . LYS A 1 30 ? 11.606 -4.929 2.956 1.00 1.00 30 LYS A C 4
ATOM 4732 O O . LYS A 1 30 ? 10.419 -4.728 2.703 1.00 1.00 30 LYS A O 4
ATOM 4751 N N . ASN A 1 31 ? 12.077 -6.122 3.329 1.00 1.00 31 ASN A N 4
ATOM 4752 C CA . ASN A 1 31 ? 11.209 -7.294 3.473 1.00 1.00 31 ASN A CA 4
ATOM 4753 C C . ASN A 1 31 ? 10.621 -7.331 4.879 1.00 1.00 31 ASN A C 4
ATOM 4754 O O . ASN A 1 31 ? 11.001 -6.537 5.740 1.00 1.00 31 ASN A O 4
ATOM 4765 N N . TYR A 1 32 ? 9.694 -8.263 5.110 1.00 1.00 32 TYR A N 4
ATOM 4766 C CA . TYR A 1 32 ? 9.051 -8.412 6.422 1.00 1.00 32 TYR A CA 4
ATOM 4767 C C . TYR A 1 32 ? 8.689 -9.880 6.662 1.00 1.00 32 TYR A C 4
ATOM 4768 O O . TYR A 1 32 ? 7.657 -10.360 6.193 1.00 1.00 32 TYR A O 4
ATOM 4786 N N . GLN A 1 33 ? 9.551 -10.582 7.399 1.00 1.00 33 GLN A N 4
ATOM 4787 C CA . GLN A 1 33 ? 9.326 -11.993 7.707 1.00 1.00 33 GLN A CA 4
ATOM 4788 C C . GLN A 1 33 ? 8.052 -12.157 8.535 1.00 1.00 33 GLN A C 4
ATOM 4789 O O . GLN A 1 33 ? 7.322 -13.137 8.377 1.00 1.00 33 GLN A O 4
ATOM 4803 N N . SER A 1 34 ? 7.798 -11.189 9.424 1.00 1.00 34 SER A N 4
ATOM 4804 C CA . SER A 1 34 ? 6.617 -11.204 10.303 1.00 1.00 34 SER A CA 4
ATOM 4805 C C . SER A 1 34 ? 5.543 -10.256 9.768 1.00 1.00 34 SER A C 4
ATOM 4806 O O . SER A 1 34 ? 5.811 -9.086 9.501 1.00 1.00 34 SER A O 4
ATOM 4814 N N . ALA A 1 35 ? 4.331 -10.779 9.599 1.00 1.00 35 ALA A N 4
ATOM 4815 C CA . ALA A 1 35 ? 3.224 -9.986 9.079 1.00 1.00 35 ALA A CA 4
ATOM 4816 C C . ALA A 1 35 ? 2.948 -8.772 9.962 1.00 1.00 35 ALA A C 4
ATOM 4817 O O . ALA A 1 35 ? 2.659 -7.689 9.460 1.00 1.00 35 ALA A O 4
ATOM 4824 N N . GLU A 1 36 ? 3.017 -8.970 11.273 1.00 1.00 36 GLU A N 4
ATOM 4825 C CA . GLU A 1 36 ? 2.737 -7.894 12.225 1.00 1.00 36 GLU A CA 4
ATOM 4826 C C . GLU A 1 36 ? 3.593 -6.657 11.945 1.00 1.00 36 GLU A C 4
ATOM 4827 O O . GLU A 1 36 ? 3.111 -5.524 12.010 1.00 1.00 36 GLU A O 4
ATOM 4839 N N . LYS A 1 37 ? 4.862 -6.893 11.651 1.00 1.00 37 LYS A N 4
ATOM 4840 C CA . LYS A 1 37 ? 5.799 -5.799 11.374 1.00 1.00 37 LYS A CA 4
ATOM 4841 C C . LYS A 1 37 ? 5.340 -4.978 10.159 1.00 1.00 37 LYS A C 4
ATOM 4842 O O . LYS A 1 37 ? 5.462 -3.752 10.157 1.00 1.00 37 LYS A O 4
ATOM 4861 N N . LEU A 1 38 ? 4.809 -5.645 9.134 1.00 1.00 38 LEU A N 4
ATOM 4862 C CA . LEU A 1 38 ? 4.336 -4.939 7.937 1.00 1.00 38 LEU A CA 4
ATOM 4863 C C . LEU A 1 38 ? 3.182 -3.994 8.299 1.00 1.00 38 LEU A C 4
ATOM 4864 O O . LEU A 1 38 ? 3.116 -2.878 7.795 1.00 1.00 38 LEU A O 4
ATOM 4880 N N . ILE A 1 39 ? 2.271 -4.440 9.181 1.00 1.00 39 ILE A N 4
ATOM 4881 C CA . ILE A 1 39 ? 1.127 -3.598 9.576 1.00 1.00 39 ILE A CA 4
ATOM 4882 C C . ILE A 1 39 ? 1.626 -2.287 10.176 1.00 1.00 39 ILE A C 4
ATOM 4883 O O . ILE A 1 39 ? 1.151 -1.210 9.812 1.00 1.00 39 ILE A O 4
ATOM 4899 N N . ASP A 1 40 ? 2.581 -2.379 11.097 1.00 1.00 40 ASP A N 4
ATOM 4900 C CA . ASP A 1 40 ? 3.123 -1.182 11.734 1.00 1.00 40 ASP A CA 4
ATOM 4901 C C . ASP A 1 40 ? 3.680 -0.234 10.671 1.00 1.00 40 ASP A C 4
ATOM 4902 O O . ASP A 1 40 ? 3.464 0.977 10.733 1.00 1.00 40 ASP A O 4
ATOM 4911 N N . TYR A 1 41 ? 4.390 -0.793 9.692 1.00 1.00 41 TYR A N 4
ATOM 4912 C CA . TYR A 1 41 ? 4.960 0.010 8.618 1.00 1.00 41 TYR A CA 4
ATOM 4913 C C . TYR A 1 41 ? 3.849 0.680 7.789 1.00 1.00 41 TYR A C 4
ATOM 4914 O O . TYR A 1 41 ? 3.925 1.869 7.493 1.00 1.00 41 TYR A O 4
ATOM 4932 N N . ILE A 1 42 ? 2.816 -0.086 7.412 1.00 1.00 42 ILE A N 4
ATOM 4933 C CA . ILE A 1 42 ? 1.707 0.473 6.619 1.00 1.00 42 ILE A CA 4
ATOM 4934 C C . ILE A 1 42 ? 1.009 1.556 7.454 1.00 1.00 42 ILE A C 4
ATOM 4935 O O . ILE A 1 42 ? 0.666 2.626 6.951 1.00 1.00 42 ILE A O 4
ATOM 4951 N N . SER A 1 43 ? 0.801 1.257 8.732 1.00 1.00 43 SER A N 4
ATOM 4952 C CA . SER A 1 43 ? 0.142 2.200 9.639 1.00 1.00 43 SER A CA 4
ATOM 4953 C C . SER A 1 43 ? 0.948 3.488 9.759 1.00 1.00 43 SER A C 4
ATOM 4954 O O . SER A 1 43 ? 0.390 4.556 10.016 1.00 1.00 43 SER A O 4
ATOM 4962 N N . SER A 1 44 ? 2.263 3.386 9.576 1.00 1.00 44 SER A N 4
ATOM 4963 C CA . SER A 1 44 ? 3.139 4.555 9.666 1.00 1.00 44 SER A CA 4
ATOM 4964 C C . SER A 1 44 ? 2.911 5.489 8.500 1.00 1.00 44 SER A C 4
ATOM 4965 O O . SER A 1 44 ? 3.308 6.648 8.568 1.00 1.00 44 SER A O 4
ATOM 4973 N N . LYS A 1 45 ? 2.295 5.010 7.416 1.00 1.00 45 LYS A N 4
ATOM 4974 C CA . LYS A 1 45 ? 2.071 5.872 6.260 1.00 1.00 45 LYS A CA 4
ATOM 4975 C C . LYS A 1 45 ? 1.221 7.106 6.636 1.00 1.00 45 LYS A C 4
ATOM 4976 O O . LYS A 1 45 ? 0.023 7.016 6.902 1.00 1.00 45 LYS A O 4
ATOM 4995 N N . LYS A 1 46 ? 1.887 8.245 6.632 1.00 1.00 46 LYS A N 4
ATOM 4996 C CA . LYS A 1 46 ? 1.306 9.560 6.938 1.00 1.00 46 LYS A CA 4
ATOM 4997 C C . LYS A 1 46 ? 0.596 10.136 5.719 1.00 1.00 46 LYS A C 4
ATOM 4998 O O . LYS A 1 46 ? 0.328 9.428 4.799 1.00 1.00 46 LYS A O 4
ATOM 5017 N N . ALA A 1 47 ? 0.287 11.441 5.740 1.00 1.00 47 ALA A N 4
ATOM 5018 C CA . ALA A 1 47 ? -0.372 12.115 4.603 1.00 1.00 47 ALA A CA 4
ATOM 5019 C C . ALA A 1 47 ? 0.661 12.965 3.838 1.00 1.00 47 ALA A C 4
ATOM 5020 O O . ALA A 1 47 ? 1.215 13.918 4.387 1.00 1.00 47 ALA A O 4
ATOM 5027 N N . GLY A 1 48 ? 0.903 12.618 2.565 1.00 1.00 48 GLY A N 4
ATOM 5028 C CA . GLY A 1 48 ? 1.859 13.348 1.704 1.00 1.00 48 GLY A CA 4
ATOM 5029 C C . GLY A 1 48 ? 3.188 12.600 1.561 1.00 1.00 48 GLY A C 4
ATOM 5030 O O . GLY A 1 48 ? 3.897 12.777 0.571 1.00 1.00 48 GLY A O 4
ATOM 5034 N N . ASP A 1 49 ? 3.521 11.756 2.545 1.00 1.00 49 ASP A N 4
ATOM 5035 C CA . ASP A 1 49 ? 4.772 10.974 2.498 1.00 1.00 49 ASP A CA 4
ATOM 5036 C C . ASP A 1 49 ? 4.885 10.217 1.164 1.00 1.00 49 ASP A C 4
ATOM 5037 O O . ASP A 1 49 ? 3.999 10.308 0.324 1.00 1.00 49 ASP A O 4
ATOM 5046 N N . LYS A 1 50 ? 5.987 9.492 0.955 1.00 1.00 50 LYS A N 4
ATOM 5047 C CA . LYS A 1 50 ? 6.202 8.739 -0.283 1.00 1.00 50 LYS A CA 4
ATOM 5048 C C . LYS A 1 50 ? 6.797 7.373 0.052 1.00 1.00 50 LYS A C 4
ATOM 5049 O O . LYS A 1 50 ? 7.581 7.236 0.991 1.00 1.00 50 LYS A O 4
ATOM 5068 N N . VAL A 1 51 ? 6.407 6.366 -0.724 1.00 1.00 51 VAL A N 4
ATOM 5069 C CA . VAL A 1 51 ? 6.884 4.999 -0.524 1.00 1.00 51 VAL A CA 4
ATOM 5070 C C . VAL A 1 51 ? 6.639 4.188 -1.789 1.00 1.00 51 VAL A C 4
ATOM 5071 O O . VAL A 1 51 ? 5.725 4.488 -2.560 1.00 1.00 51 VAL A O 4
ATOM 5084 N N . THR A 1 52 ? 7.449 3.145 -1.982 1.00 1.00 52 THR A N 4
ATOM 5085 C CA . THR A 1 52 ? 7.329 2.248 -3.141 1.00 1.00 52 THR A CA 4
ATOM 5086 C C . THR A 1 52 ? 6.719 0.927 -2.668 1.00 1.00 52 THR A C 4
ATOM 5087 O O . THR A 1 52 ? 7.246 0.295 -1.751 1.00 1.00 52 THR A O 4
ATOM 5098 N N . LEU A 1 53 ? 5.601 0.515 -3.290 1.00 1.00 53 LEU A N 4
ATOM 5099 C CA . LEU A 1 53 ? 4.903 -0.736 -2.934 1.00 1.00 53 LEU A CA 4
ATOM 5100 C C . LEU A 1 53 ? 4.864 -1.662 -4.150 1.00 1.00 53 LEU A C 4
ATOM 5101 O O . LEU A 1 53 ? 4.353 -1.286 -5.204 1.00 1.00 53 LEU A O 4
ATOM 5117 N N . LYS A 1 54 ? 5.396 -2.879 -3.998 1.00 1.00 54 LYS A N 4
ATOM 5118 C CA . LYS A 1 54 ? 5.411 -3.861 -5.088 1.00 1.00 54 LYS A CA 4
ATOM 5119 C C . LYS A 1 54 ? 4.155 -4.731 -4.998 1.00 1.00 54 LYS A C 4
ATOM 5120 O O . LYS A 1 54 ? 3.768 -5.153 -3.909 1.00 1.00 54 LYS A O 4
ATOM 5139 N N . ILE A 1 55 ? 3.537 -5.010 -6.154 1.00 1.00 55 ILE A N 4
ATOM 5140 C CA . ILE A 1 55 ? 2.322 -5.847 -6.243 1.00 1.00 55 ILE A CA 4
ATOM 5141 C C . ILE A 1 55 ? 2.599 -7.001 -7.203 1.00 1.00 55 ILE A C 4
ATOM 5142 O O . ILE A 1 55 ? 3.499 -6.917 -8.035 1.00 1.00 55 ILE A O 4
ATOM 5158 N N . GLU A 1 56 ? 1.806 -8.072 -7.078 1.00 1.00 56 GLU A N 4
ATOM 5159 C CA . GLU A 1 56 ? 1.920 -9.271 -7.932 1.00 1.00 56 GLU A CA 4
ATOM 5160 C C . GLU A 1 56 ? 0.622 -9.434 -8.734 1.00 1.00 56 GLU A C 4
ATOM 5161 O O . GLU A 1 56 ? -0.469 -9.460 -8.163 1.00 1.00 56 GLU A O 4
ATOM 5173 N N . ARG A 1 57 ? 0.753 -9.560 -10.064 1.00 1.00 57 ARG A N 4
ATOM 5174 C CA . ARG A 1 57 ? -0.398 -9.741 -10.968 1.00 1.00 57 ARG A CA 4
ATOM 5175 C C . ARG A 1 57 ? -0.040 -10.768 -12.048 1.00 1.00 57 ARG A C 4
ATOM 5176 O O . ARG A 1 57 ? 0.894 -10.560 -12.811 1.00 1.00 57 ARG A O 4
ATOM 5197 N N . GLU A 1 58 ? -0.805 -11.862 -12.116 1.00 1.00 58 GLU A N 4
ATOM 5198 C CA . GLU A 1 58 ? -0.584 -12.920 -13.121 1.00 1.00 58 GLU A CA 4
ATOM 5199 C C . GLU A 1 58 ? 0.921 -13.223 -13.312 1.00 1.00 58 GLU A C 4
ATOM 5200 O O . GLU A 1 58 ? 1.408 -13.319 -14.440 1.00 1.00 58 GLU A O 4
ATOM 5212 N N . GLU A 1 59 ? 1.637 -13.370 -12.197 1.00 1.00 59 GLU A N 4
ATOM 5213 C CA . GLU A 1 59 ? 3.078 -13.660 -12.226 1.00 1.00 59 GLU A CA 4
ATOM 5214 C C . GLU A 1 59 ? 3.877 -12.460 -12.786 1.00 1.00 59 GLU A C 4
ATOM 5215 O O . GLU A 1 59 ? 4.918 -12.641 -13.415 1.00 1.00 59 GLU A O 4
ATOM 5227 N N . LYS A 1 60 ? 3.386 -11.235 -12.543 1.00 1.00 60 LYS A N 4
ATOM 5228 C CA . LYS A 1 60 ? 4.068 -10.007 -13.011 1.00 1.00 60 LYS A CA 4
ATOM 5229 C C . LYS A 1 60 ? 3.989 -8.931 -11.930 1.00 1.00 60 LYS A C 4
ATOM 5230 O O . LYS A 1 60 ? 3.128 -8.987 -11.056 1.00 1.00 60 LYS A O 4
ATOM 5249 N N . GLU A 1 61 ? 4.899 -7.953 -12.003 1.00 1.00 61 GLU A N 4
ATOM 5250 C CA . GLU A 1 61 ? 4.958 -6.840 -11.036 1.00 1.00 61 GLU A CA 4
ATOM 5251 C C . GLU A 1 61 ? 5.003 -5.503 -11.780 1.00 1.00 61 GLU A C 4
ATOM 5252 O O . GLU A 1 61 ? 5.530 -5.418 -12.891 1.00 1.00 61 GLU A O 4
ATOM 5264 N N . LYS A 1 62 ? 4.441 -4.464 -11.147 1.00 1.00 62 LYS A N 4
ATOM 5265 C CA . LYS A 1 62 ? 4.401 -3.107 -11.724 1.00 1.00 62 LYS A CA 4
ATOM 5266 C C . LYS A 1 62 ? 4.816 -2.081 -10.667 1.00 1.00 62 LYS A C 4
ATOM 5267 O O . LYS A 1 62 ? 4.335 -2.116 -9.533 1.00 1.00 62 LYS A O 4
ATOM 5286 N N . ARG A 1 63 ? 5.715 -1.163 -11.049 1.00 1.00 63 ARG A N 4
ATOM 5287 C CA . ARG A 1 63 ? 6.203 -0.117 -10.145 1.00 1.00 63 ARG A CA 4
ATOM 5288 C C . ARG A 1 63 ? 5.337 1.139 -10.291 1.00 1.00 63 ARG A C 4
ATOM 5289 O O . ARG A 1 63 ? 5.136 1.640 -11.399 1.00 1.00 63 ARG A O 4
ATOM 5310 N N . VAL A 1 64 ? 4.834 1.638 -9.157 1.00 1.00 64 VAL A N 4
ATOM 5311 C CA . VAL A 1 64 ? 3.982 2.844 -9.110 1.00 1.00 64 VAL A CA 4
ATOM 5312 C C . VAL A 1 64 ? 4.482 3.783 -8.015 1.00 1.00 64 VAL A C 4
ATOM 5313 O O . VAL A 1 64 ? 4.684 3.375 -6.869 1.00 1.00 64 VAL A O 4
ATOM 5326 N N . THR A 1 65 ? 4.665 5.060 -8.378 1.00 1.00 65 THR A N 4
ATOM 5327 C CA . THR A 1 65 ? 5.113 6.093 -7.440 1.00 1.00 65 THR A CA 4
ATOM 5328 C C . THR A 1 65 ? 3.916 6.968 -7.126 1.00 1.00 65 THR A C 4
ATOM 5329 O O . THR A 1 65 ? 3.370 7.633 -8.006 1.00 1.00 65 THR A O 4
ATOM 5340 N N . LEU A 1 66 ? 3.502 6.965 -5.858 1.00 1.00 66 LEU A N 4
ATOM 5341 C CA . LEU A 1 66 ? 2.372 7.756 -5.399 1.00 1.00 66 LEU A CA 4
ATOM 5342 C C . LEU A 1 66 ? 2.740 8.445 -4.100 1.00 1.00 66 LEU A C 4
ATOM 5343 O O . LEU A 1 66 ? 3.559 7.938 -3.332 1.00 1.00 66 LEU A O 4
ATOM 5359 N N . THR A 1 67 ? 2.098 9.573 -3.836 1.00 1.00 67 THR A N 4
ATOM 5360 C CA . THR A 1 67 ? 2.314 10.320 -2.608 1.00 1.00 67 THR A CA 4
ATOM 5361 C C . THR A 1 67 ? 1.218 9.941 -1.626 1.00 1.00 67 THR A C 4
ATOM 5362 O O . THR A 1 67 ? 0.062 9.770 -2.016 1.00 1.00 67 THR A O 4
ATOM 5373 N N . LEU A 1 68 ? 1.580 9.802 -0.358 1.00 1.00 68 LEU A N 4
ATOM 5374 C CA . LEU A 1 68 ? 0.621 9.434 0.681 1.00 1.00 68 LEU A CA 4
ATOM 5375 C C . LEU A 1 68 ? -0.562 10.407 0.663 1.00 1.00 68 LEU A C 4
ATOM 5376 O O . LEU A 1 68 ? -0.380 11.600 0.422 1.00 1.00 68 LEU A O 4
ATOM 5392 N N . LYS A 1 69 ? -1.770 9.875 0.899 1.00 1.00 69 LYS A N 4
ATOM 5393 C CA . LYS A 1 69 ? -3.011 10.671 0.896 1.00 1.00 69 LYS A CA 4
ATOM 5394 C C . LYS A 1 69 ? -3.656 10.633 2.287 1.00 1.00 69 LYS A C 4
ATOM 5395 O O . LYS A 1 69 ? -3.179 9.946 3.191 1.00 1.00 69 LYS A O 4
ATOM 5414 N N . GLN A 1 70 ? -4.743 11.400 2.437 1.00 1.00 70 GLN A N 4
ATOM 5415 C CA . GLN A 1 70 ? -5.497 11.517 3.697 1.00 1.00 70 GLN A CA 4
ATOM 5416 C C . GLN A 1 70 ? -6.983 11.279 3.434 1.00 1.00 70 GLN A C 4
ATOM 5417 O O . GLN A 1 70 ? -7.500 11.625 2.373 1.00 1.00 70 GLN A O 4
ATOM 5431 N N . PHE A 1 71 ? -7.659 10.698 4.417 1.00 1.00 71 PHE A N 4
ATOM 5432 C CA . PHE A 1 71 ? -9.088 10.425 4.303 1.00 1.00 71 PHE A CA 4
ATOM 5433 C C . PHE A 1 71 ? -9.868 11.756 4.190 1.00 1.00 71 PHE A C 4
ATOM 5434 O O . PHE A 1 71 ? -9.415 12.772 4.719 1.00 1.00 71 PHE A O 4
ATOM 5451 N N . PRO A 1 72 ? -10.995 11.795 3.495 1.00 1.00 72 PRO A N 4
ATOM 5452 C CA . PRO A 1 72 ? -11.781 13.067 3.319 1.00 1.00 72 PRO A CA 4
ATOM 5453 C C . PRO A 1 72 ? -12.427 13.599 4.616 1.00 1.00 72 PRO A C 4
ATOM 5454 O O . PRO A 1 72 ? -12.110 14.705 5.056 1.00 1.00 72 PRO A O 4
ATOM 5465 N N . ASP A 1 73 ? -13.359 12.836 5.198 1.00 1.00 73 ASP A N 4
ATOM 5466 C CA . ASP A 1 73 ? -14.077 13.264 6.412 1.00 1.00 73 ASP A CA 4
ATOM 5467 C C . ASP A 1 73 ? -13.349 12.833 7.687 1.00 1.00 73 ASP A C 4
ATOM 5468 O O . ASP A 1 73 ? -13.915 12.898 8.779 1.00 1.00 73 ASP A O 4
ATOM 5477 N N . GLU A 1 74 ? -12.090 12.395 7.552 1.00 1.00 74 GLU A N 4
ATOM 5478 C CA . GLU A 1 74 ? -11.279 11.956 8.709 1.00 1.00 74 GLU A CA 4
ATOM 5479 C C . GLU A 1 74 ? -9.825 12.437 8.528 1.00 1.00 74 GLU A C 4
ATOM 5480 O O . GLU A 1 74 ? -8.897 11.627 8.527 1.00 1.00 74 GLU A O 4
ATOM 5492 N N . PRO A 1 75 ? -9.604 13.730 8.374 1.00 1.00 75 PRO A N 4
ATOM 5493 C CA . PRO A 1 75 ? -8.223 14.284 8.188 1.00 1.00 75 PRO A CA 4
ATOM 5494 C C . PRO A 1 75 ? -7.406 14.198 9.486 1.00 1.00 75 PRO A C 4
ATOM 5495 O O . PRO A 1 75 ? -6.181 14.308 9.471 1.00 1.00 75 PRO A O 4
ATOM 5506 N N . ASP A 1 76 ? -8.104 14.008 10.607 1.00 1.00 76 ASP A N 4
ATOM 5507 C CA . ASP A 1 76 ? -7.444 13.916 11.913 1.00 1.00 76 ASP A CA 4
ATOM 5508 C C . ASP A 1 76 ? -6.546 12.678 11.976 1.00 1.00 76 ASP A C 4
ATOM 5509 O O . ASP A 1 76 ? -5.761 12.518 12.914 1.00 1.00 76 ASP A O 4
ATOM 5518 N N . ARG A 1 77 ? -6.673 11.807 10.967 1.00 1.00 77 ARG A N 4
ATOM 5519 C CA . ARG A 1 77 ? -5.882 10.565 10.876 1.00 1.00 77 ARG A CA 4
ATOM 5520 C C . ARG A 1 77 ? -5.334 10.406 9.458 1.00 1.00 77 ARG A C 4
ATOM 5521 O O . ARG A 1 77 ? -5.950 10.862 8.494 1.00 1.00 77 ARG A O 4
ATOM 5542 N N . ALA A 1 78 ? -4.166 9.760 9.347 1.00 1.00 78 ALA A N 4
ATOM 5543 C CA . ALA A 1 78 ? -3.504 9.528 8.049 1.00 1.00 78 ALA A CA 4
ATOM 5544 C C . ALA A 1 78 ? -2.991 8.088 7.967 1.00 1.00 78 ALA A C 4
ATOM 5545 O O . ALA A 1 78 ? -2.562 7.511 8.967 1.00 1.00 78 ALA A O 4
ATOM 5552 N N . GLY A 1 79 ? -3.060 7.515 6.760 1.00 1.00 79 GLY A N 4
ATOM 5553 C CA . GLY A 1 79 ? -2.626 6.129 6.503 1.00 1.00 79 GLY A CA 4
ATOM 5554 C C . GLY A 1 79 ? -3.847 5.225 6.292 1.00 1.00 79 GLY A C 4
ATOM 5555 O O . GLY A 1 79 ? -4.736 5.552 5.504 1.00 1.00 79 GLY A O 4
ATOM 5559 N N . ILE A 1 80 ? -3.890 4.083 7.000 1.00 1.00 80 ILE A N 4
ATOM 5560 C CA . ILE A 1 80 ? -5.015 3.117 6.894 1.00 1.00 80 ILE A CA 4
ATOM 5561 C C . ILE A 1 80 ? -6.076 3.411 7.974 1.00 1.00 80 ILE A C 4
ATOM 5562 O O . ILE A 1 80 ? -7.079 4.068 7.708 1.00 1.00 80 ILE A O 4
ATOM 5578 N N . GLY A 1 81 ? -5.854 2.905 9.185 1.00 1.00 81 GLY A N 4
ATOM 5579 C CA . GLY A 1 81 ? -6.796 3.110 10.281 1.00 1.00 81 GLY A CA 4
ATOM 5580 C C . GLY A 1 81 ? -8.117 2.392 10.013 1.00 1.00 81 GLY A C 4
ATOM 5581 O O . GLY A 1 81 ? -9.160 3.031 9.871 1.00 1.00 81 GLY A O 4
ATOM 5585 N N . VAL A 1 82 ? -8.071 1.056 9.949 1.00 1.00 82 VAL A N 4
ATOM 5586 C CA . VAL A 1 82 ? -9.275 0.252 9.706 1.00 1.00 82 VAL A CA 4
ATOM 5587 C C . VAL A 1 82 ? -10.163 0.216 10.954 1.00 1.00 82 VAL A C 4
ATOM 5588 O O . VAL A 1 82 ? -11.008 -0.668 11.100 1.00 1.00 82 VAL A O 4
ATOM 5601 N N . SER A 1 83 ? -9.966 1.182 11.852 1.00 1.00 83 SER A N 4
ATOM 5602 C CA . SER A 1 83 ? -10.749 1.254 13.083 1.00 1.00 83 SER A CA 4
ATOM 5603 C C . SER A 1 83 ? -12.230 1.439 12.769 1.00 1.00 83 SER A C 4
ATOM 5604 O O . SER A 1 83 ? -13.088 1.213 13.623 1.00 1.00 83 SER A O 4
ATOM 5612 N N . LEU A 1 84 ? -12.526 1.849 11.534 1.00 1.00 84 LEU A N 4
ATOM 5613 C CA . LEU A 1 84 ? -13.913 2.057 11.111 1.00 1.00 84 LEU A CA 4
ATOM 5614 C C . LEU A 1 84 ? -14.679 0.732 11.179 1.00 1.00 84 LEU A C 4
ATOM 5615 O O . LEU A 1 84 ? -14.149 -0.322 10.829 1.00 1.00 84 LEU A O 4
ATOM 5631 N N . GLU A 1 85 ? -15.927 0.799 11.639 1.00 1.00 85 GLU A N 4
ATOM 5632 C CA . GLU A 1 85 ? -16.771 -0.389 11.759 1.00 1.00 85 GLU A CA 4
ATOM 5633 C C . GLU A 1 85 ? -18.214 0.029 12.020 1.00 1.00 85 GLU A C 4
ATOM 5634 O O . GLU A 1 85 ? -18.470 1.127 12.515 1.00 1.00 85 GLU A O 4
ATOM 5646 N N . HIS A 1 86 ? -19.155 -0.854 11.692 1.00 1.00 86 HIS A N 4
ATOM 5647 C CA . HIS A 1 86 ? -20.576 -0.572 11.902 1.00 1.00 86 HIS A CA 4
ATOM 5648 C C . HIS A 1 86 ? -21.388 -1.847 11.693 1.00 1.00 86 HIS A C 4
ATOM 5649 O O . HIS A 1 86 ? -21.847 -2.129 10.585 1.00 1.00 86 HIS A O 4
ATOM 5663 N N . HIS A 1 87 ? -21.550 -2.622 12.765 1.00 1.00 87 HIS A N 4
ATOM 5664 C CA . HIS A 1 87 ? -22.298 -3.877 12.692 1.00 1.00 87 HIS A CA 4
ATOM 5665 C C . HIS A 1 87 ? -23.749 -3.615 12.286 1.00 1.00 87 HIS A C 4
ATOM 5666 O O . HIS A 1 87 ? -24.285 -4.280 11.399 1.00 1.00 87 HIS A O 4
ATOM 5680 N N . HIS A 1 88 ? -24.378 -2.643 12.942 1.00 1.00 88 HIS A N 4
ATOM 5681 C CA . HIS A 1 88 ? -25.766 -2.300 12.643 1.00 1.00 88 HIS A CA 4
ATOM 5682 C C . HIS A 1 88 ? -25.868 -1.739 11.229 1.00 1.00 88 HIS A C 4
ATOM 5683 O O . HIS A 1 88 ? -24.869 -1.327 10.644 1.00 1.00 88 HIS A O 4
ATOM 5697 N N . HIS A 1 89 ? -27.081 -1.731 10.681 1.00 1.00 89 HIS A N 4
ATOM 5698 C CA . HIS A 1 89 ? -27.309 -1.218 9.329 1.00 1.00 89 HIS A CA 4
ATOM 5699 C C . HIS A 1 89 ? -28.806 -1.005 9.093 1.00 1.00 89 HIS A C 4
ATOM 5700 O O . HIS A 1 89 ? -29.628 -1.827 9.500 1.00 1.00 89 HIS A O 4
ATOM 5714 N N . HIS A 1 90 ? -29.154 0.097 8.430 1.00 1.00 90 HIS A N 4
ATOM 5715 C CA . HIS A 1 90 ? -30.557 0.400 8.142 1.00 1.00 90 HIS A CA 4
ATOM 5716 C C . HIS A 1 90 ? -31.129 -0.646 7.186 1.00 1.00 90 HIS A C 4
ATOM 5717 O O . HIS A 1 90 ? -32.277 -1.069 7.326 1.00 1.00 90 HIS A O 4
ATOM 5731 N N . HIS A 1 91 ? -30.316 -1.057 6.208 1.00 1.00 91 HIS A N 4
ATOM 5732 C CA . HIS A 1 91 ? -30.738 -2.053 5.218 1.00 1.00 91 HIS A CA 4
ATOM 5733 C C . HIS A 1 91 ? -29.527 -2.599 4.461 1.00 1.00 91 HIS A C 4
ATOM 5734 O O . HIS A 1 91 ? -28.420 -2.412 4.940 1.00 1.00 91 HIS A O 4
ATOM 5749 N N . ASN A 1 1 ? -5.921 -2.725 6.760 1.00 1.00 1 ASN A N 5
ATOM 5750 C CA . ASN A 1 1 ? -4.756 -3.050 5.891 1.00 1.00 1 ASN A CA 5
ATOM 5751 C C . ASN A 1 1 ? -3.913 -4.131 6.566 1.00 1.00 1 ASN A C 5
ATOM 5752 O O . ASN A 1 1 ? -4.014 -4.345 7.774 1.00 1.00 1 ASN A O 5
ATOM 5765 N N . GLY A 1 2 ? -3.086 -4.811 5.777 1.00 1.00 2 GLY A N 5
ATOM 5766 C CA . GLY A 1 2 ? -2.229 -5.871 6.305 1.00 1.00 2 GLY A CA 5
ATOM 5767 C C . GLY A 1 2 ? -1.386 -6.486 5.193 1.00 1.00 2 GLY A C 5
ATOM 5768 O O . GLY A 1 2 ? -1.205 -5.887 4.133 1.00 1.00 2 GLY A O 5
ATOM 5772 N N . ILE A 1 3 ? -0.875 -7.690 5.444 1.00 1.00 3 ILE A N 5
ATOM 5773 C CA . ILE A 1 3 ? -0.052 -8.393 4.461 1.00 1.00 3 ILE A CA 5
ATOM 5774 C C . ILE A 1 3 ? -0.852 -8.671 3.193 1.00 1.00 3 ILE A C 5
ATOM 5775 O O . ILE A 1 3 ? -0.294 -9.082 2.178 1.00 1.00 3 ILE A O 5
ATOM 5791 N N . TYR A 1 4 ? -2.166 -8.440 3.258 1.00 1.00 4 TYR A N 5
ATOM 5792 C CA . TYR A 1 4 ? -3.051 -8.663 2.106 1.00 1.00 4 TYR A CA 5
ATOM 5793 C C . TYR A 1 4 ? -4.254 -7.705 2.173 1.00 1.00 4 TYR A C 5
ATOM 5794 O O . TYR A 1 4 ? -4.877 -7.561 3.225 1.00 1.00 4 TYR A O 5
ATOM 5812 N N . ALA A 1 5 ? -4.582 -7.066 1.048 1.00 1.00 5 ALA A N 5
ATOM 5813 C CA . ALA A 1 5 ? -5.721 -6.142 0.992 1.00 1.00 5 ALA A CA 5
ATOM 5814 C C . ALA A 1 5 ? -7.019 -6.930 0.787 1.00 1.00 5 ALA A C 5
ATOM 5815 O O . ALA A 1 5 ? -7.137 -7.687 -0.170 1.00 1.00 5 ALA A O 5
ATOM 5822 N N . SER A 1 6 ? -7.989 -6.755 1.698 1.00 1.00 6 SER A N 5
ATOM 5823 C CA . SER A 1 6 ? -9.290 -7.459 1.619 1.00 1.00 6 SER A CA 5
ATOM 5824 C C . SER A 1 6 ? -10.373 -6.527 1.083 1.00 1.00 6 SER A C 5
ATOM 5825 O O . SER A 1 6 ? -11.405 -6.975 0.582 1.00 1.00 6 SER A O 5
ATOM 5833 N N . SER A 1 7 ? -10.121 -5.227 1.183 1.00 1.00 7 SER A N 5
ATOM 5834 C CA . SER A 1 7 ? -11.060 -4.218 0.703 1.00 1.00 7 SER A CA 5
ATOM 5835 C C . SER A 1 7 ? -10.377 -2.862 0.713 1.00 1.00 7 SER A C 5
ATOM 5836 O O . SER A 1 7 ? -9.448 -2.642 1.485 1.00 1.00 7 SER A O 5
ATOM 5844 N N . VAL A 1 8 ? -10.853 -1.954 -0.145 1.00 1.00 8 VAL A N 5
ATOM 5845 C CA . VAL A 1 8 ? -10.291 -0.594 -0.254 1.00 1.00 8 VAL A CA 5
ATOM 5846 C C . VAL A 1 8 ? -11.369 0.377 -0.741 1.00 1.00 8 VAL A C 5
ATOM 5847 O O . VAL A 1 8 ? -12.320 -0.020 -1.416 1.00 1.00 8 VAL A O 5
ATOM 5860 N N . VAL A 1 9 ? -11.194 1.660 -0.402 1.00 1.00 9 VAL A N 5
ATOM 5861 C CA . VAL A 1 9 ? -12.133 2.720 -0.811 1.00 1.00 9 VAL A CA 5
ATOM 5862 C C . VAL A 1 9 ? -11.672 3.336 -2.138 1.00 1.00 9 VAL A C 5
ATOM 5863 O O . VAL A 1 9 ? -10.546 3.822 -2.245 1.00 1.00 9 VAL A O 5
ATOM 5876 N N . GLU A 1 10 ? -12.551 3.314 -3.144 1.00 1.00 10 GLU A N 5
ATOM 5877 C CA . GLU A 1 10 ? -12.224 3.875 -4.456 1.00 1.00 10 GLU A CA 5
ATOM 5878 C C . GLU A 1 10 ? -12.008 5.385 -4.357 1.00 1.00 10 GLU A C 5
ATOM 5879 O O . GLU A 1 10 ? -12.905 6.166 -4.679 1.00 1.00 10 GLU A O 5
ATOM 5891 N N . ASN A 1 11 ? -10.816 5.794 -3.919 1.00 1.00 11 ASN A N 5
ATOM 5892 C CA . ASN A 1 11 ? -10.496 7.217 -3.792 1.00 1.00 11 ASN A CA 5
ATOM 5893 C C . ASN A 1 11 ? -9.011 7.406 -3.490 1.00 1.00 11 ASN A C 5
ATOM 5894 O O . ASN A 1 11 ? -8.636 8.343 -2.785 1.00 1.00 11 ASN A O 5
ATOM 5905 N N . MET A 1 12 ? -8.160 6.505 -4.009 1.00 1.00 12 MET A N 5
ATOM 5906 C CA . MET A 1 12 ? -6.693 6.563 -3.777 1.00 1.00 12 MET A CA 5
ATOM 5907 C C . MET A 1 12 ? -5.956 6.539 -5.142 1.00 1.00 12 MET A C 5
ATOM 5908 O O . MET A 1 12 ? -6.601 6.519 -6.188 1.00 1.00 12 MET A O 5
ATOM 5922 N N . PRO A 1 13 ? -4.631 6.523 -5.155 1.00 1.00 13 PRO A N 5
ATOM 5923 C CA . PRO A 1 13 ? -3.827 6.480 -6.424 1.00 1.00 13 PRO A CA 5
ATOM 5924 C C . PRO A 1 13 ? -4.225 5.345 -7.369 1.00 1.00 13 PRO A C 5
ATOM 5925 O O . PRO A 1 13 ? -3.653 5.271 -8.446 1.00 1.00 13 PRO A O 5
ATOM 5936 N N . ALA A 1 14 ? -5.176 4.480 -6.918 1.00 1.00 14 ALA A N 5
ATOM 5937 C CA . ALA A 1 14 ? -5.709 3.300 -7.677 1.00 1.00 14 ALA A CA 5
ATOM 5938 C C . ALA A 1 14 ? -4.975 3.019 -8.994 1.00 1.00 14 ALA A C 5
ATOM 5939 O O . ALA A 1 14 ? -4.498 1.910 -9.231 1.00 1.00 14 ALA A O 5
ATOM 5946 N N . LYS A 1 15 ? -4.843 4.059 -9.810 1.00 1.00 15 LYS A N 5
ATOM 5947 C CA . LYS A 1 15 ? -4.107 3.973 -11.065 1.00 1.00 15 LYS A CA 5
ATOM 5948 C C . LYS A 1 15 ? -2.689 3.470 -10.775 1.00 1.00 15 LYS A C 5
ATOM 5949 O O . LYS A 1 15 ? -2.081 3.853 -9.775 1.00 1.00 15 LYS A O 5
ATOM 5968 N N . GLY A 1 16 ? -2.162 2.663 -11.682 1.00 1.00 16 GLY A N 5
ATOM 5969 C CA . GLY A 1 16 ? -0.799 2.143 -11.558 1.00 1.00 16 GLY A CA 5
ATOM 5970 C C . GLY A 1 16 ? -0.559 1.340 -10.264 1.00 1.00 16 GLY A C 5
ATOM 5971 O O . GLY A 1 16 ? 0.387 0.558 -10.197 1.00 1.00 16 GLY A O 5
ATOM 5975 N N . LYS A 1 17 ? -1.395 1.541 -9.231 1.00 1.00 17 LYS A N 5
ATOM 5976 C CA . LYS A 1 17 ? -1.260 0.851 -7.940 1.00 1.00 17 LYS A CA 5
ATOM 5977 C C . LYS A 1 17 ? -2.655 0.542 -7.417 1.00 1.00 17 LYS A C 5
ATOM 5978 O O . LYS A 1 17 ? -3.368 1.445 -6.982 1.00 1.00 17 LYS A O 5
ATOM 5997 N N . ILE A 1 18 ? -3.030 -0.737 -7.459 1.00 1.00 18 ILE A N 5
ATOM 5998 C CA . ILE A 1 18 ? -4.344 -1.201 -6.993 1.00 1.00 18 ILE A CA 5
ATOM 5999 C C . ILE A 1 18 ? -4.175 -2.141 -5.808 1.00 1.00 18 ILE A C 5
ATOM 6000 O O . ILE A 1 18 ? -3.160 -2.826 -5.680 1.00 1.00 18 ILE A O 5
ATOM 6016 N N . GLU A 1 19 ? -5.188 -2.167 -4.948 1.00 1.00 19 GLU A N 5
ATOM 6017 C CA . GLU A 1 19 ? -5.193 -3.027 -3.761 1.00 1.00 19 GLU A CA 5
ATOM 6018 C C . GLU A 1 19 ? -6.613 -3.559 -3.524 1.00 1.00 19 GLU A C 5
ATOM 6019 O O . GLU A 1 19 ? -7.510 -2.807 -3.154 1.00 1.00 19 GLU A O 5
ATOM 6031 N N . VAL A 1 20 ? -6.779 -4.866 -3.727 1.00 1.00 20 VAL A N 5
ATOM 6032 C CA . VAL A 1 20 ? -8.057 -5.546 -3.529 1.00 1.00 20 VAL A CA 5
ATOM 6033 C C . VAL A 1 20 ? -7.832 -7.046 -3.731 1.00 1.00 20 VAL A C 5
ATOM 6034 O O . VAL A 1 20 ? -7.843 -7.560 -4.845 1.00 1.00 20 VAL A O 5
ATOM 6047 N N . GLY A 1 21 ? -7.615 -7.746 -2.626 1.00 1.00 21 GLY A N 5
ATOM 6048 C CA . GLY A 1 21 ? -7.385 -9.193 -2.661 1.00 1.00 21 GLY A CA 5
ATOM 6049 C C . GLY A 1 21 ? -5.941 -9.477 -3.060 1.00 1.00 21 GLY A C 5
ATOM 6050 O O . GLY A 1 21 ? -5.421 -10.572 -2.841 1.00 1.00 21 GLY A O 5
ATOM 6054 N N . ASP A 1 22 ? -5.305 -8.463 -3.658 1.00 1.00 22 ASP A N 5
ATOM 6055 C CA . ASP A 1 22 ? -3.922 -8.566 -4.104 1.00 1.00 22 ASP A CA 5
ATOM 6056 C C . ASP A 1 22 ? -2.996 -8.571 -2.900 1.00 1.00 22 ASP A C 5
ATOM 6057 O O . ASP A 1 22 ? -3.361 -8.090 -1.826 1.00 1.00 22 ASP A O 5
ATOM 6066 N N . LYS A 1 23 ? -1.796 -9.121 -3.096 1.00 1.00 23 LYS A N 5
ATOM 6067 C CA . LYS A 1 23 ? -0.775 -9.205 -2.041 1.00 1.00 23 LYS A CA 5
ATOM 6068 C C . LYS A 1 23 ? 0.395 -8.297 -2.397 1.00 1.00 23 LYS A C 5
ATOM 6069 O O . LYS A 1 23 ? 0.648 -8.022 -3.572 1.00 1.00 23 LYS A O 5
ATOM 6088 N N . ILE A 1 24 ? 1.094 -7.821 -1.363 1.00 1.00 24 ILE A N 5
ATOM 6089 C CA . ILE A 1 24 ? 2.248 -6.913 -1.518 1.00 1.00 24 ILE A CA 5
ATOM 6090 C C . ILE A 1 24 ? 3.550 -7.719 -1.324 1.00 1.00 24 ILE A C 5
ATOM 6091 O O . ILE A 1 24 ? 3.775 -8.306 -0.266 1.00 1.00 24 ILE A O 5
ATOM 6107 N N . ILE A 1 25 ? 4.392 -7.737 -2.363 1.00 1.00 25 ILE A N 5
ATOM 6108 C CA . ILE A 1 25 ? 5.659 -8.467 -2.315 1.00 1.00 25 ILE A CA 5
ATOM 6109 C C . ILE A 1 25 ? 6.573 -7.850 -1.258 1.00 1.00 25 ILE A C 5
ATOM 6110 O O . ILE A 1 25 ? 7.195 -8.561 -0.476 1.00 1.00 25 ILE A O 5
ATOM 6126 N N . SER A 1 26 ? 6.659 -6.521 -1.260 1.00 1.00 26 SER A N 5
ATOM 6127 C CA . SER A 1 26 ? 7.513 -5.795 -0.310 1.00 1.00 26 SER A CA 5
ATOM 6128 C C . SER A 1 26 ? 7.055 -4.350 -0.198 1.00 1.00 26 SER A C 5
ATOM 6129 O O . SER A 1 26 ? 6.370 -3.832 -1.080 1.00 1.00 26 SER A O 5
ATOM 6137 N N . ALA A 1 27 ? 7.442 -3.707 0.904 1.00 1.00 27 ALA A N 5
ATOM 6138 C CA . ALA A 1 27 ? 7.088 -2.306 1.186 1.00 1.00 27 ALA A CA 5
ATOM 6139 C C . ALA A 1 27 ? 8.352 -1.522 1.512 1.00 1.00 27 ALA A C 5
ATOM 6140 O O . ALA A 1 27 ? 8.817 -1.544 2.652 1.00 1.00 27 ALA A O 5
ATOM 6147 N N . ASP A 1 28 ? 8.908 -0.824 0.516 1.00 1.00 28 ASP A N 5
ATOM 6148 C CA . ASP A 1 28 ? 10.130 -0.027 0.717 1.00 1.00 28 ASP A CA 5
ATOM 6149 C C . ASP A 1 28 ? 11.198 -0.808 1.497 1.00 1.00 28 ASP A C 5
ATOM 6150 O O . ASP A 1 28 ? 12.142 -0.228 2.036 1.00 1.00 28 ASP A O 5
ATOM 6159 N N . GLY A 1 29 ? 11.029 -2.129 1.559 1.00 1.00 29 GLY A N 5
ATOM 6160 C CA . GLY A 1 29 ? 11.952 -2.995 2.279 1.00 1.00 29 GLY A CA 5
ATOM 6161 C C . GLY A 1 29 ? 11.730 -4.449 1.881 1.00 1.00 29 GLY A C 5
ATOM 6162 O O . GLY A 1 29 ? 11.922 -4.814 0.720 1.00 1.00 29 GLY A O 5
ATOM 6166 N N . LYS A 1 30 ? 11.367 -5.287 2.859 1.00 1.00 30 LYS A N 5
ATOM 6167 C CA . LYS A 1 30 ? 11.161 -6.735 2.641 1.00 1.00 30 LYS A CA 5
ATOM 6168 C C . LYS A 1 30 ? 9.674 -7.100 2.712 1.00 1.00 30 LYS A C 5
ATOM 6169 O O . LYS A 1 30 ? 8.828 -6.258 3.007 1.00 1.00 30 LYS A O 5
ATOM 6188 N N . ASN A 1 31 ? 9.373 -8.376 2.441 1.00 1.00 31 ASN A N 5
ATOM 6189 C CA . ASN A 1 31 ? 7.993 -8.879 2.478 1.00 1.00 31 ASN A CA 5
ATOM 6190 C C . ASN A 1 31 ? 7.503 -8.982 3.912 1.00 1.00 31 ASN A C 5
ATOM 6191 O O . ASN A 1 31 ? 6.309 -9.137 4.166 1.00 1.00 31 ASN A O 5
ATOM 6202 N N . TYR A 1 32 ? 8.449 -8.912 4.838 1.00 1.00 32 TYR A N 5
ATOM 6203 C CA . TYR A 1 32 ? 8.149 -9.019 6.271 1.00 1.00 32 TYR A CA 5
ATOM 6204 C C . TYR A 1 32 ? 7.291 -10.258 6.562 1.00 1.00 32 TYR A C 5
ATOM 6205 O O . TYR A 1 32 ? 6.082 -10.253 6.335 1.00 1.00 32 TYR A O 5
ATOM 6223 N N . GLN A 1 33 ? 7.922 -11.320 7.064 1.00 1.00 33 GLN A N 5
ATOM 6224 C CA . GLN A 1 33 ? 7.198 -12.555 7.369 1.00 1.00 33 GLN A CA 5
ATOM 6225 C C . GLN A 1 33 ? 6.084 -12.290 8.383 1.00 1.00 33 GLN A C 5
ATOM 6226 O O . GLN A 1 33 ? 4.957 -12.754 8.212 1.00 1.00 33 GLN A O 5
ATOM 6240 N N . SER A 1 34 ? 6.401 -11.527 9.436 1.00 1.00 34 SER A N 5
ATOM 6241 C CA . SER A 1 34 ? 5.411 -11.194 10.467 1.00 1.00 34 SER A CA 5
ATOM 6242 C C . SER A 1 34 ? 4.601 -9.971 10.040 1.00 1.00 34 SER A C 5
ATOM 6243 O O . SER A 1 34 ? 5.162 -8.928 9.706 1.00 1.00 34 SER A O 5
ATOM 6251 N N . ALA A 1 35 ? 3.286 -10.114 10.054 1.00 1.00 35 ALA A N 5
ATOM 6252 C CA . ALA A 1 35 ? 2.399 -9.028 9.663 1.00 1.00 35 ALA A CA 5
ATOM 6253 C C . ALA A 1 35 ? 2.567 -7.821 10.582 1.00 1.00 35 ALA A C 5
ATOM 6254 O O . ALA A 1 35 ? 2.518 -6.681 10.129 1.00 1.00 35 ALA A O 5
ATOM 6261 N N . GLU A 1 36 ? 2.752 -8.073 11.877 1.00 1.00 36 GLU A N 5
ATOM 6262 C CA . GLU A 1 36 ? 2.900 -6.997 12.852 1.00 1.00 36 GLU A CA 5
ATOM 6263 C C . GLU A 1 36 ? 3.999 -6.014 12.434 1.00 1.00 36 GLU A C 5
ATOM 6264 O O . GLU A 1 36 ? 3.861 -4.804 12.611 1.00 1.00 36 GLU A O 5
ATOM 6276 N N . LYS A 1 37 ? 5.085 -6.538 11.874 1.00 1.00 37 LYS A N 5
ATOM 6277 C CA . LYS A 1 37 ? 6.195 -5.695 11.430 1.00 1.00 37 LYS A CA 5
ATOM 6278 C C . LYS A 1 37 ? 5.745 -4.766 10.304 1.00 1.00 37 LYS A C 5
ATOM 6279 O O . LYS A 1 37 ? 6.097 -3.586 10.293 1.00 1.00 37 LYS A O 5
ATOM 6298 N N . LEU A 1 38 ? 4.965 -5.291 9.356 1.00 1.00 38 LEU A N 5
ATOM 6299 C CA . LEU A 1 38 ? 4.481 -4.474 8.242 1.00 1.00 38 LEU A CA 5
ATOM 6300 C C . LEU A 1 38 ? 3.574 -3.356 8.756 1.00 1.00 38 LEU A C 5
ATOM 6301 O O . LEU A 1 38 ? 3.707 -2.215 8.338 1.00 1.00 38 LEU A O 5
ATOM 6317 N N . ILE A 1 39 ? 2.640 -3.687 9.654 1.00 1.00 39 ILE A N 5
ATOM 6318 C CA . ILE A 1 39 ? 1.712 -2.674 10.176 1.00 1.00 39 ILE A CA 5
ATOM 6319 C C . ILE A 1 39 ? 2.493 -1.565 10.879 1.00 1.00 39 ILE A C 5
ATOM 6320 O O . ILE A 1 39 ? 2.271 -0.383 10.619 1.00 1.00 39 ILE A O 5
ATOM 6336 N N . ASP A 1 40 ? 3.387 -1.948 11.786 1.00 1.00 40 ASP A N 5
ATOM 6337 C CA . ASP A 1 40 ? 4.168 -0.969 12.537 1.00 1.00 40 ASP A CA 5
ATOM 6338 C C . ASP A 1 40 ? 5.001 -0.102 11.594 1.00 1.00 40 ASP A C 5
ATOM 6339 O O . ASP A 1 40 ? 5.177 1.091 11.839 1.00 1.00 40 ASP A O 5
ATOM 6348 N N . TYR A 1 41 ? 5.523 -0.700 10.522 1.00 1.00 41 TYR A N 5
ATOM 6349 C CA . TYR A 1 41 ? 6.344 0.043 9.571 1.00 1.00 41 TYR A CA 5
ATOM 6350 C C . TYR A 1 41 ? 5.546 1.207 8.962 1.00 1.00 41 TYR A C 5
ATOM 6351 O O . TYR A 1 41 ? 6.040 2.334 8.907 1.00 1.00 41 TYR A O 5
ATOM 6369 N N . ILE A 1 42 ? 4.305 0.946 8.536 1.00 1.00 42 ILE A N 5
ATOM 6370 C CA . ILE A 1 42 ? 3.466 2.012 7.968 1.00 1.00 42 ILE A CA 5
ATOM 6371 C C . ILE A 1 42 ? 3.188 3.069 9.034 1.00 1.00 42 ILE A C 5
ATOM 6372 O O . ILE A 1 42 ? 3.303 4.263 8.765 1.00 1.00 42 ILE A O 5
ATOM 6388 N N . SER A 1 43 ? 2.824 2.635 10.248 1.00 1.00 43 SER A N 5
ATOM 6389 C CA . SER A 1 43 ? 2.536 3.565 11.351 1.00 1.00 43 SER A CA 5
ATOM 6390 C C . SER A 1 43 ? 1.518 4.630 10.909 1.00 1.00 43 SER A C 5
ATOM 6391 O O . SER A 1 43 ? 1.391 5.693 11.515 1.00 1.00 43 SER A O 5
ATOM 6399 N N . SER A 1 44 ? 0.784 4.308 9.846 1.00 1.00 44 SER A N 5
ATOM 6400 C CA . SER A 1 44 ? -0.242 5.204 9.305 1.00 1.00 44 SER A CA 5
ATOM 6401 C C . SER A 1 44 ? 0.384 6.470 8.707 1.00 1.00 44 SER A C 5
ATOM 6402 O O . SER A 1 44 ? -0.325 7.429 8.414 1.00 1.00 44 SER A O 5
ATOM 6410 N N . LYS A 1 45 ? 1.715 6.472 8.571 1.00 1.00 45 LYS A N 5
ATOM 6411 C CA . LYS A 1 45 ? 2.440 7.633 8.035 1.00 1.00 45 LYS A CA 5
ATOM 6412 C C . LYS A 1 45 ? 2.082 7.883 6.563 1.00 1.00 45 LYS A C 5
ATOM 6413 O O . LYS A 1 45 ? 2.960 7.898 5.697 1.00 1.00 45 LYS A O 5
ATOM 6432 N N . LYS A 1 46 ? 0.792 8.100 6.282 1.00 1.00 46 LYS A N 5
ATOM 6433 C CA . LYS A 1 46 ? 0.315 8.367 4.919 1.00 1.00 46 LYS A CA 5
ATOM 6434 C C . LYS A 1 46 ? 0.038 9.853 4.773 1.00 1.00 46 LYS A C 5
ATOM 6435 O O . LYS A 1 46 ? -0.235 10.529 5.763 1.00 1.00 46 LYS A O 5
ATOM 6454 N N . ALA A 1 47 ? 0.125 10.370 3.539 1.00 1.00 47 ALA A N 5
ATOM 6455 C CA . ALA A 1 47 ? -0.102 11.786 3.256 1.00 1.00 47 ALA A CA 5
ATOM 6456 C C . ALA A 1 47 ? 1.161 12.596 3.568 1.00 1.00 47 ALA A C 5
ATOM 6457 O O . ALA A 1 47 ? 1.376 13.015 4.704 1.00 1.00 47 ALA A O 5
ATOM 6464 N N . GLY A 1 48 ? 1.990 12.806 2.534 1.00 1.00 48 GLY A N 5
ATOM 6465 C CA . GLY A 1 48 ? 3.250 13.562 2.653 1.00 1.00 48 GLY A CA 5
ATOM 6466 C C . GLY A 1 48 ? 4.449 12.655 2.405 1.00 1.00 48 GLY A C 5
ATOM 6467 O O . GLY A 1 48 ? 5.259 12.912 1.512 1.00 1.00 48 GLY A O 5
ATOM 6471 N N . ASP A 1 49 ? 4.564 11.591 3.201 1.00 1.00 49 ASP A N 5
ATOM 6472 C CA . ASP A 1 49 ? 5.676 10.650 3.058 1.00 1.00 49 ASP A CA 5
ATOM 6473 C C . ASP A 1 49 ? 5.492 9.833 1.783 1.00 1.00 49 ASP A C 5
ATOM 6474 O O . ASP A 1 49 ? 4.376 9.433 1.455 1.00 1.00 49 ASP A O 5
ATOM 6483 N N . LYS A 1 50 ? 6.602 9.584 1.069 1.00 1.00 50 LYS A N 5
ATOM 6484 C CA . LYS A 1 50 ? 6.597 8.813 -0.175 1.00 1.00 50 LYS A CA 5
ATOM 6485 C C . LYS A 1 50 ? 7.301 7.480 0.061 1.00 1.00 50 LYS A C 5
ATOM 6486 O O . LYS A 1 50 ? 8.244 7.399 0.849 1.00 1.00 50 LYS A O 5
ATOM 6505 N N . VAL A 1 51 ? 6.849 6.439 -0.636 1.00 1.00 51 VAL A N 5
ATOM 6506 C CA . VAL A 1 51 ? 7.441 5.103 -0.510 1.00 1.00 51 VAL A CA 5
ATOM 6507 C C . VAL A 1 51 ? 7.139 4.309 -1.780 1.00 1.00 51 VAL A C 5
ATOM 6508 O O . VAL A 1 51 ? 6.222 4.652 -2.528 1.00 1.00 51 VAL A O 5
ATOM 6521 N N . THR A 1 52 ? 7.902 3.234 -2.004 1.00 1.00 52 THR A N 5
ATOM 6522 C CA . THR A 1 52 ? 7.712 2.362 -3.178 1.00 1.00 52 THR A CA 5
ATOM 6523 C C . THR A 1 52 ? 7.010 1.075 -2.747 1.00 1.00 52 THR A C 5
ATOM 6524 O O . THR A 1 52 ? 7.526 0.336 -1.907 1.00 1.00 52 THR A O 5
ATOM 6535 N N . LEU A 1 53 ? 5.845 0.797 -3.354 1.00 1.00 53 LEU A N 5
ATOM 6536 C CA . LEU A 1 53 ? 5.064 -0.422 -3.075 1.00 1.00 53 LEU A CA 5
ATOM 6537 C C . LEU A 1 53 ? 5.079 -1.305 -4.321 1.00 1.00 53 LEU A C 5
ATOM 6538 O O . LEU A 1 53 ? 5.137 -0.816 -5.451 1.00 1.00 53 LEU A O 5
ATOM 6554 N N . LYS A 1 54 ? 5.021 -2.609 -4.078 1.00 1.00 54 LYS A N 5
ATOM 6555 C CA . LYS A 1 54 ? 5.016 -3.628 -5.134 1.00 1.00 54 LYS A CA 5
ATOM 6556 C C . LYS A 1 54 ? 3.752 -4.476 -5.018 1.00 1.00 54 LYS A C 5
ATOM 6557 O O . LYS A 1 54 ? 3.400 -4.920 -3.931 1.00 1.00 54 LYS A O 5
ATOM 6576 N N . ILE A 1 55 ? 3.083 -4.701 -6.159 1.00 1.00 55 ILE A N 5
ATOM 6577 C CA . ILE A 1 55 ? 1.852 -5.508 -6.232 1.00 1.00 55 ILE A CA 5
ATOM 6578 C C . ILE A 1 55 ? 2.120 -6.705 -7.140 1.00 1.00 55 ILE A C 5
ATOM 6579 O O . ILE A 1 55 ? 2.908 -6.612 -8.080 1.00 1.00 55 ILE A O 5
ATOM 6595 N N . GLU A 1 56 ? 1.452 -7.822 -6.842 1.00 1.00 56 GLU A N 5
ATOM 6596 C CA . GLU A 1 56 ? 1.589 -9.072 -7.616 1.00 1.00 56 GLU A CA 5
ATOM 6597 C C . GLU A 1 56 ? 0.263 -9.391 -8.308 1.00 1.00 56 GLU A C 5
ATOM 6598 O O . GLU A 1 56 ? -0.770 -9.524 -7.648 1.00 1.00 56 GLU A O 5
ATOM 6610 N N . ARG A 1 57 ? 0.303 -9.520 -9.641 1.00 1.00 57 ARG A N 5
ATOM 6611 C CA . ARG A 1 57 ? -0.888 -9.836 -10.449 1.00 1.00 57 ARG A CA 5
ATOM 6612 C C . ARG A 1 57 ? -0.537 -10.916 -11.470 1.00 1.00 57 ARG A C 5
ATOM 6613 O O . ARG A 1 57 ? 0.235 -10.677 -12.393 1.00 1.00 57 ARG A O 5
ATOM 6634 N N . GLU A 1 58 ? -1.120 -12.104 -11.308 1.00 1.00 58 GLU A N 5
ATOM 6635 C CA . GLU A 1 58 ? -0.877 -13.223 -12.229 1.00 1.00 58 GLU A CA 5
ATOM 6636 C C . GLU A 1 58 ? 0.620 -13.357 -12.560 1.00 1.00 58 GLU A C 5
ATOM 6637 O O . GLU A 1 58 ? 0.987 -13.575 -13.714 1.00 1.00 58 GLU A O 5
ATOM 6649 N N . GLU A 1 59 ? 1.454 -13.205 -11.530 1.00 1.00 59 GLU A N 5
ATOM 6650 C CA . GLU A 1 59 ? 2.918 -13.292 -11.665 1.00 1.00 59 GLU A CA 5
ATOM 6651 C C . GLU A 1 59 ? 3.469 -12.116 -12.485 1.00 1.00 59 GLU A C 5
ATOM 6652 O O . GLU A 1 59 ? 4.462 -12.268 -13.198 1.00 1.00 59 GLU A O 5
ATOM 6664 N N . LYS A 1 60 ? 2.826 -10.938 -12.363 1.00 1.00 60 LYS A N 5
ATOM 6665 C CA . LYS A 1 60 ? 3.260 -9.712 -13.081 1.00 1.00 60 LYS A CA 5
ATOM 6666 C C . LYS A 1 60 ? 3.437 -8.568 -12.086 1.00 1.00 60 LYS A C 5
ATOM 6667 O O . LYS A 1 60 ? 2.463 -7.953 -11.645 1.00 1.00 60 LYS A O 5
ATOM 6686 N N . GLU A 1 61 ? 4.695 -8.282 -11.743 1.00 1.00 61 GLU A N 5
ATOM 6687 C CA . GLU A 1 61 ? 5.025 -7.206 -10.809 1.00 1.00 61 GLU A CA 5
ATOM 6688 C C . GLU A 1 61 ? 5.106 -5.882 -11.563 1.00 1.00 61 GLU A C 5
ATOM 6689 O O . GLU A 1 61 ? 5.515 -5.847 -12.723 1.00 1.00 61 GLU A O 5
ATOM 6701 N N . LYS A 1 62 ? 4.716 -4.796 -10.891 1.00 1.00 62 LYS A N 5
ATOM 6702 C CA . LYS A 1 62 ? 4.743 -3.447 -11.482 1.00 1.00 62 LYS A CA 5
ATOM 6703 C C . LYS A 1 62 ? 5.325 -2.465 -10.472 1.00 1.00 62 LYS A C 5
ATOM 6704 O O . LYS A 1 62 ? 5.204 -2.664 -9.262 1.00 1.00 62 LYS A O 5
ATOM 6723 N N . ARG A 1 63 ? 5.955 -1.399 -10.983 1.00 1.00 63 ARG A N 5
ATOM 6724 C CA . ARG A 1 63 ? 6.570 -0.357 -10.144 1.00 1.00 63 ARG A CA 5
ATOM 6725 C C . ARG A 1 63 ? 6.104 1.018 -10.624 1.00 1.00 63 ARG A C 5
ATOM 6726 O O . ARG A 1 63 ? 6.311 1.384 -11.781 1.00 1.00 63 ARG A O 5
ATOM 6747 N N . VAL A 1 64 ? 5.476 1.779 -9.720 1.00 1.00 64 VAL A N 5
ATOM 6748 C CA . VAL A 1 64 ? 4.972 3.130 -10.022 1.00 1.00 64 VAL A CA 5
ATOM 6749 C C . VAL A 1 64 ? 5.288 4.051 -8.843 1.00 1.00 64 VAL A C 5
ATOM 6750 O O . VAL A 1 64 ? 5.082 3.675 -7.688 1.00 1.00 64 VAL A O 5
ATOM 6763 N N . THR A 1 65 ? 5.785 5.261 -9.131 1.00 1.00 65 THR A N 5
ATOM 6764 C CA . THR A 1 65 ? 6.118 6.227 -8.070 1.00 1.00 65 THR A CA 5
ATOM 6765 C C . THR A 1 65 ? 4.888 7.081 -7.775 1.00 1.00 65 THR A C 5
ATOM 6766 O O . THR A 1 65 ? 4.414 7.823 -8.635 1.00 1.00 65 THR A O 5
ATOM 6777 N N . LEU A 1 66 ? 4.376 6.962 -6.545 1.00 1.00 66 LEU A N 5
ATOM 6778 C CA . LEU A 1 66 ? 3.194 7.706 -6.100 1.00 1.00 66 LEU A CA 5
ATOM 6779 C C . LEU A 1 66 ? 3.389 8.194 -4.660 1.00 1.00 66 LEU A C 5
ATOM 6780 O O . LEU A 1 66 ? 4.253 7.699 -3.941 1.00 1.00 66 LEU A O 5
ATOM 6796 N N . THR A 1 67 ? 2.557 9.146 -4.230 1.00 1.00 67 THR A N 5
ATOM 6797 C CA . THR A 1 67 ? 2.603 9.663 -2.852 1.00 1.00 67 THR A CA 5
ATOM 6798 C C . THR A 1 67 ? 1.459 9.015 -2.075 1.00 1.00 67 THR A C 5
ATOM 6799 O O . THR A 1 67 ? 0.366 8.837 -2.614 1.00 1.00 67 THR A O 5
ATOM 6810 N N . LEU A 1 68 ? 1.707 8.638 -0.819 1.00 1.00 68 LEU A N 5
ATOM 6811 C CA . LEU A 1 68 ? 0.676 7.983 -0.009 1.00 1.00 68 LEU A CA 5
ATOM 6812 C C . LEU A 1 68 ? -0.612 8.813 0.010 1.00 1.00 68 LEU A C 5
ATOM 6813 O O . LEU A 1 68 ? -0.655 9.919 -0.530 1.00 1.00 68 LEU A O 5
ATOM 6829 N N . LYS A 1 69 ? -1.671 8.254 0.611 1.00 1.00 69 LYS A N 5
ATOM 6830 C CA . LYS A 1 69 ? -2.977 8.933 0.668 1.00 1.00 69 LYS A CA 5
ATOM 6831 C C . LYS A 1 69 ? -3.701 8.599 1.973 1.00 1.00 69 LYS A C 5
ATOM 6832 O O . LYS A 1 69 ? -3.476 7.546 2.570 1.00 1.00 69 LYS A O 5
ATOM 6851 N N . GLN A 1 70 ? -4.583 9.512 2.395 1.00 1.00 70 GLN A N 5
ATOM 6852 C CA . GLN A 1 70 ? -5.368 9.357 3.633 1.00 1.00 70 GLN A CA 5
ATOM 6853 C C . GLN A 1 70 ? -6.853 9.632 3.382 1.00 1.00 70 GLN A C 5
ATOM 6854 O O . GLN A 1 70 ? -7.215 10.519 2.608 1.00 1.00 70 GLN A O 5
ATOM 6868 N N . PHE A 1 71 ? -7.695 8.846 4.039 1.00 1.00 71 PHE A N 5
ATOM 6869 C CA . PHE A 1 71 ? -9.148 8.979 3.896 1.00 1.00 71 PHE A CA 5
ATOM 6870 C C . PHE A 1 71 ? -9.589 10.450 4.119 1.00 1.00 71 PHE A C 5
ATOM 6871 O O . PHE A 1 71 ? -9.044 11.117 4.999 1.00 1.00 71 PHE A O 5
ATOM 6888 N N . PRO A 1 72 ? -10.536 10.986 3.352 1.00 1.00 72 PRO A N 5
ATOM 6889 C CA . PRO A 1 72 ? -10.977 12.414 3.520 1.00 1.00 72 PRO A CA 5
ATOM 6890 C C . PRO A 1 72 ? -11.869 12.623 4.759 1.00 1.00 72 PRO A C 5
ATOM 6891 O O . PRO A 1 72 ? -11.612 13.517 5.567 1.00 1.00 72 PRO A O 5
ATOM 6902 N N . ASP A 1 73 ? -12.925 11.820 4.882 1.00 1.00 73 ASP A N 5
ATOM 6903 C CA . ASP A 1 73 ? -13.869 11.946 5.998 1.00 1.00 73 ASP A CA 5
ATOM 6904 C C . ASP A 1 73 ? -13.210 11.598 7.335 1.00 1.00 73 ASP A C 5
ATOM 6905 O O . ASP A 1 73 ? -13.821 11.752 8.392 1.00 1.00 73 ASP A O 5
ATOM 6914 N N . GLU A 1 74 ? -11.960 11.131 7.279 1.00 1.00 74 GLU A N 5
ATOM 6915 C CA . GLU A 1 74 ? -11.197 10.754 8.489 1.00 1.00 74 GLU A CA 5
ATOM 6916 C C . GLU A 1 74 ? -9.745 11.254 8.361 1.00 1.00 74 GLU A C 5
ATOM 6917 O O . GLU A 1 74 ? -8.838 10.458 8.114 1.00 1.00 74 GLU A O 5
ATOM 6929 N N . PRO A 1 75 ? -9.501 12.550 8.522 1.00 1.00 75 PRO A N 5
ATOM 6930 C CA . PRO A 1 75 ? -8.121 13.127 8.416 1.00 1.00 75 PRO A CA 5
ATOM 6931 C C . PRO A 1 75 ? -7.326 12.918 9.711 1.00 1.00 75 PRO A C 5
ATOM 6932 O O . PRO A 1 75 ? -6.138 13.232 9.778 1.00 1.00 75 PRO A O 5
ATOM 6943 N N . ASP A 1 76 ? -7.995 12.377 10.735 1.00 1.00 76 ASP A N 5
ATOM 6944 C CA . ASP A 1 76 ? -7.354 12.115 12.035 1.00 1.00 76 ASP A CA 5
ATOM 6945 C C . ASP A 1 76 ? -6.710 10.725 12.036 1.00 1.00 76 ASP A C 5
ATOM 6946 O O . ASP A 1 76 ? -5.836 10.440 12.854 1.00 1.00 76 ASP A O 5
ATOM 6955 N N . ARG A 1 77 ? -7.158 9.865 11.110 1.00 1.00 77 ARG A N 5
ATOM 6956 C CA . ARG A 1 77 ? -6.638 8.487 10.985 1.00 1.00 77 ARG A CA 5
ATOM 6957 C C . ARG A 1 77 ? -6.479 8.128 9.511 1.00 1.00 77 ARG A C 5
ATOM 6958 O O . ARG A 1 77 ? -7.202 8.645 8.658 1.00 1.00 77 ARG A O 5
ATOM 6979 N N . ALA A 1 78 ? -5.530 7.231 9.217 1.00 1.00 78 ALA A N 5
ATOM 6980 C CA . ALA A 1 78 ? -5.265 6.782 7.840 1.00 1.00 78 ALA A CA 5
ATOM 6981 C C . ALA A 1 78 ? -5.010 5.268 7.829 1.00 1.00 78 ALA A C 5
ATOM 6982 O O . ALA A 1 78 ? -4.515 4.705 8.805 1.00 1.00 78 ALA A O 5
ATOM 6989 N N . GLY A 1 79 ? -5.366 4.624 6.722 1.00 1.00 79 GLY A N 5
ATOM 6990 C CA . GLY A 1 79 ? -5.192 3.174 6.587 1.00 1.00 79 GLY A CA 5
ATOM 6991 C C . GLY A 1 79 ? -6.091 2.430 7.577 1.00 1.00 79 GLY A C 5
ATOM 6992 O O . GLY A 1 79 ? -6.126 2.760 8.763 1.00 1.00 79 GLY A O 5
ATOM 6996 N N . ILE A 1 80 ? -6.829 1.434 7.081 1.00 1.00 80 ILE A N 5
ATOM 6997 C CA . ILE A 1 80 ? -7.740 0.657 7.929 1.00 1.00 80 ILE A CA 5
ATOM 6998 C C . ILE A 1 80 ? -6.950 -0.075 9.014 1.00 1.00 80 ILE A C 5
ATOM 6999 O O . ILE A 1 80 ? -7.314 -0.039 10.189 1.00 1.00 80 ILE A O 5
ATOM 7015 N N . GLY A 1 81 ? -5.874 -0.748 8.606 1.00 1.00 81 GLY A N 5
ATOM 7016 C CA . GLY A 1 81 ? -5.045 -1.498 9.548 1.00 1.00 81 GLY A CA 5
ATOM 7017 C C . GLY A 1 81 ? -5.859 -2.601 10.219 1.00 1.00 81 GLY A C 5
ATOM 7018 O O . GLY A 1 81 ? -7.080 -2.500 10.332 1.00 1.00 81 GLY A O 5
ATOM 7022 N N . VAL A 1 82 ? -5.179 -3.657 10.668 1.00 1.00 82 VAL A N 5
ATOM 7023 C CA . VAL A 1 82 ? -5.864 -4.768 11.334 1.00 1.00 82 VAL A CA 5
ATOM 7024 C C . VAL A 1 82 ? -6.502 -4.278 12.633 1.00 1.00 82 VAL A C 5
ATOM 7025 O O . VAL A 1 82 ? -7.723 -4.149 12.729 1.00 1.00 82 VAL A O 5
ATOM 7038 N N . SER A 1 83 ? -5.660 -4.004 13.632 1.00 1.00 83 SER A N 5
ATOM 7039 C CA . SER A 1 83 ? -6.133 -3.523 14.932 1.00 1.00 83 SER A CA 5
ATOM 7040 C C . SER A 1 83 ? -4.976 -2.922 15.724 1.00 1.00 83 SER A C 5
ATOM 7041 O O . SER A 1 83 ? -3.808 -3.157 15.416 1.00 1.00 83 SER A O 5
ATOM 7049 N N . LEU A 1 84 ? -5.315 -2.154 16.752 1.00 1.00 84 LEU A N 5
ATOM 7050 C CA . LEU A 1 84 ? -4.309 -1.523 17.602 1.00 1.00 84 LEU A CA 5
ATOM 7051 C C . LEU A 1 84 ? -3.479 -2.587 18.318 1.00 1.00 84 LEU A C 5
ATOM 7052 O O . LEU A 1 84 ? -3.811 -3.772 18.281 1.00 1.00 84 LEU A O 5
ATOM 7068 N N . GLU A 1 85 ? -2.396 -2.158 18.972 1.00 1.00 85 GLU A N 5
ATOM 7069 C CA . GLU A 1 85 ? -1.523 -3.087 19.700 1.00 1.00 85 GLU A CA 5
ATOM 7070 C C . GLU A 1 85 ? -0.552 -2.305 20.583 1.00 1.00 85 GLU A C 5
ATOM 7071 O O . GLU A 1 85 ? -0.640 -2.355 21.811 1.00 1.00 85 GLU A O 5
ATOM 7083 N N . HIS A 1 86 ? 0.375 -1.586 19.954 1.00 1.00 86 HIS A N 5
ATOM 7084 C CA . HIS A 1 86 ? 1.359 -0.802 20.696 1.00 1.00 86 HIS A CA 5
ATOM 7085 C C . HIS A 1 86 ? 0.663 0.304 21.492 1.00 1.00 86 HIS A C 5
ATOM 7086 O O . HIS A 1 86 ? -0.036 1.142 20.925 1.00 1.00 86 HIS A O 5
ATOM 7100 N N . HIS A 1 87 ? 0.862 0.299 22.813 1.00 1.00 87 HIS A N 5
ATOM 7101 C CA . HIS A 1 87 ? 0.255 1.304 23.687 1.00 1.00 87 HIS A CA 5
ATOM 7102 C C . HIS A 1 87 ? 0.868 1.209 25.085 1.00 1.00 87 HIS A C 5
ATOM 7103 O O . HIS A 1 87 ? 0.260 0.665 26.008 1.00 1.00 87 HIS A O 5
ATOM 7117 N N . HIS A 1 88 ? 2.080 1.747 25.233 1.00 1.00 88 HIS A N 5
ATOM 7118 C CA . HIS A 1 88 ? 2.784 1.729 26.518 1.00 1.00 88 HIS A CA 5
ATOM 7119 C C . HIS A 1 88 ? 3.909 2.762 26.514 1.00 1.00 88 HIS A C 5
ATOM 7120 O O . HIS A 1 88 ? 4.403 3.151 25.456 1.00 1.00 88 HIS A O 5
ATOM 7134 N N . HIS A 1 89 ? 4.305 3.203 27.707 1.00 1.00 89 HIS A N 5
ATOM 7135 C CA . HIS A 1 89 ? 5.375 4.194 27.847 1.00 1.00 89 HIS A CA 5
ATOM 7136 C C . HIS A 1 89 ? 5.073 5.448 27.016 1.00 1.00 89 HIS A C 5
ATOM 7137 O O . HIS A 1 89 ? 5.952 6.275 26.780 1.00 1.00 89 HIS A O 5
ATOM 7151 N N . HIS A 1 90 ? 3.821 5.572 26.574 1.00 1.00 90 HIS A N 5
ATOM 7152 C CA . HIS A 1 90 ? 3.411 6.722 25.766 1.00 1.00 90 HIS A CA 5
ATOM 7153 C C . HIS A 1 90 ? 3.622 8.025 26.543 1.00 1.00 90 HIS A C 5
ATOM 7154 O O . HIS A 1 90 ? 4.134 9.005 26.002 1.00 1.00 90 HIS A O 5
ATOM 7168 N N . HIS A 1 91 ? 3.218 8.023 27.814 1.00 1.00 91 HIS A N 5
ATOM 7169 C CA . HIS A 1 91 ? 3.357 9.204 28.672 1.00 1.00 91 HIS A CA 5
ATOM 7170 C C . HIS A 1 91 ? 2.693 10.428 28.032 1.00 1.00 91 HIS A C 5
ATOM 7171 O O . HIS A 1 91 ? 3.341 11.075 27.226 1.00 1.00 91 HIS A O 5
ATOM 7186 N N . ASN A 1 1 ? -6.741 -7.461 3.985 1.00 1.00 1 ASN A N 6
ATOM 7187 C CA . ASN A 1 1 ? -5.789 -6.334 4.191 1.00 1.00 1 ASN A CA 6
ATOM 7188 C C . ASN A 1 1 ? -4.440 -6.893 4.642 1.00 1.00 1 ASN A C 6
ATOM 7189 O O . ASN A 1 1 ? -4.203 -8.098 4.572 1.00 1.00 1 ASN A O 6
ATOM 7202 N N . GLY A 1 2 ? -3.560 -6.006 5.101 1.00 1.00 2 GLY A N 6
ATOM 7203 C CA . GLY A 1 2 ? -2.235 -6.416 5.561 1.00 1.00 2 GLY A CA 6
ATOM 7204 C C . GLY A 1 2 ? -1.440 -7.055 4.423 1.00 1.00 2 GLY A C 6
ATOM 7205 O O . GLY A 1 2 ? -1.401 -6.526 3.312 1.00 1.00 2 GLY A O 6
ATOM 7209 N N . ILE A 1 3 ? -0.810 -8.202 4.701 1.00 1.00 3 ILE A N 6
ATOM 7210 C CA . ILE A 1 3 ? -0.020 -8.910 3.683 1.00 1.00 3 ILE A CA 6
ATOM 7211 C C . ILE A 1 3 ? -0.936 -9.590 2.666 1.00 1.00 3 ILE A C 6
ATOM 7212 O O . ILE A 1 3 ? -0.491 -10.461 1.918 1.00 1.00 3 ILE A O 6
ATOM 7228 N N . TYR A 1 4 ? -2.214 -9.202 2.636 1.00 1.00 4 TYR A N 6
ATOM 7229 C CA . TYR A 1 4 ? -3.166 -9.807 1.695 1.00 1.00 4 TYR A CA 6
ATOM 7230 C C . TYR A 1 4 ? -4.368 -8.872 1.467 1.00 1.00 4 TYR A C 6
ATOM 7231 O O . TYR A 1 4 ? -5.203 -8.696 2.354 1.00 1.00 4 TYR A O 6
ATOM 7249 N N . ALA A 1 5 ? -4.449 -8.281 0.268 1.00 1.00 5 ALA A N 6
ATOM 7250 C CA . ALA A 1 5 ? -5.551 -7.373 -0.072 1.00 1.00 5 ALA A CA 6
ATOM 7251 C C . ALA A 1 5 ? -6.842 -8.159 -0.313 1.00 1.00 5 ALA A C 6
ATOM 7252 O O . ALA A 1 5 ? -7.032 -8.744 -1.377 1.00 1.00 5 ALA A O 6
ATOM 7259 N N . SER A 1 6 ? -7.733 -8.152 0.687 1.00 1.00 6 SER A N 6
ATOM 7260 C CA . SER A 1 6 ? -9.027 -8.853 0.598 1.00 1.00 6 SER A CA 6
ATOM 7261 C C . SER A 1 6 ? -10.139 -7.870 0.239 1.00 1.00 6 SER A C 6
ATOM 7262 O O . SER A 1 6 ? -11.272 -8.267 -0.031 1.00 1.00 6 SER A O 6
ATOM 7270 N N . SER A 1 7 ? -9.799 -6.585 0.243 1.00 1.00 7 SER A N 6
ATOM 7271 C CA . SER A 1 7 ? -10.763 -5.531 -0.079 1.00 1.00 7 SER A CA 6
ATOM 7272 C C . SER A 1 7 ? -10.041 -4.198 -0.236 1.00 1.00 7 SER A C 6
ATOM 7273 O O . SER A 1 7 ? -8.867 -4.075 0.113 1.00 1.00 7 SER A O 6
ATOM 7281 N N . VAL A 1 8 ? -10.756 -3.193 -0.753 1.00 1.00 8 VAL A N 6
ATOM 7282 C CA . VAL A 1 8 ? -10.200 -1.844 -0.951 1.00 1.00 8 VAL A CA 6
ATOM 7283 C C . VAL A 1 8 ? -11.281 -0.808 -0.634 1.00 1.00 8 VAL A C 6
ATOM 7284 O O . VAL A 1 8 ? -12.440 -0.975 -1.013 1.00 1.00 8 VAL A O 6
ATOM 7297 N N . VAL A 1 9 ? -10.903 0.255 0.073 1.00 1.00 9 VAL A N 6
ATOM 7298 C CA . VAL A 1 9 ? -11.852 1.306 0.436 1.00 1.00 9 VAL A CA 6
ATOM 7299 C C . VAL A 1 9 ? -12.192 2.130 -0.809 1.00 1.00 9 VAL A C 6
ATOM 7300 O O . VAL A 1 9 ? -11.306 2.485 -1.587 1.00 1.00 9 VAL A O 6
ATOM 7313 N N . GLU A 1 10 ? -13.479 2.441 -0.984 1.00 1.00 10 GLU A N 6
ATOM 7314 C CA . GLU A 1 10 ? -13.947 3.236 -2.132 1.00 1.00 10 GLU A CA 6
ATOM 7315 C C . GLU A 1 10 ? -13.789 4.733 -1.842 1.00 1.00 10 GLU A C 6
ATOM 7316 O O . GLU A 1 10 ? -14.701 5.521 -2.093 1.00 1.00 10 GLU A O 6
ATOM 7328 N N . ASN A 1 11 ? -12.630 5.124 -1.294 1.00 1.00 11 ASN A N 6
ATOM 7329 C CA . ASN A 1 11 ? -12.383 6.538 -0.959 1.00 1.00 11 ASN A CA 6
ATOM 7330 C C . ASN A 1 11 ? -10.883 6.862 -0.953 1.00 1.00 11 ASN A C 6
ATOM 7331 O O . ASN A 1 11 ? -10.453 7.794 -0.274 1.00 1.00 11 ASN A O 6
ATOM 7342 N N . MET A 1 12 ? -10.088 6.092 -1.723 1.00 1.00 12 MET A N 6
ATOM 7343 C CA . MET A 1 12 ? -8.625 6.300 -1.831 1.00 1.00 12 MET A CA 6
ATOM 7344 C C . MET A 1 12 ? -8.245 6.191 -3.328 1.00 1.00 12 MET A C 6
ATOM 7345 O O . MET A 1 12 ? -9.012 5.594 -4.086 1.00 1.00 12 MET A O 6
ATOM 7359 N N . PRO A 1 13 ? -7.122 6.724 -3.796 1.00 1.00 13 PRO A N 6
ATOM 7360 C CA . PRO A 1 13 ? -6.757 6.614 -5.255 1.00 1.00 13 PRO A CA 6
ATOM 7361 C C . PRO A 1 13 ? -6.529 5.166 -5.734 1.00 1.00 13 PRO A C 6
ATOM 7362 O O . PRO A 1 13 ? -6.736 4.868 -6.910 1.00 1.00 13 PRO A O 6
ATOM 7373 N N . ALA A 1 14 ? -6.078 4.292 -4.810 1.00 1.00 14 ALA A N 6
ATOM 7374 C CA . ALA A 1 14 ? -5.757 2.872 -5.109 1.00 1.00 14 ALA A CA 6
ATOM 7375 C C . ALA A 1 14 ? -5.111 2.703 -6.511 1.00 1.00 14 ALA A C 6
ATOM 7376 O O . ALA A 1 14 ? -5.153 1.622 -7.097 1.00 1.00 14 ALA A O 6
ATOM 7383 N N . LYS A 1 15 ? -4.555 3.806 -7.049 1.00 1.00 15 LYS A N 6
ATOM 7384 C CA . LYS A 1 15 ? -3.937 3.827 -8.386 1.00 1.00 15 LYS A CA 6
ATOM 7385 C C . LYS A 1 15 ? -2.547 3.189 -8.335 1.00 1.00 15 LYS A C 6
ATOM 7386 O O . LYS A 1 15 ? -1.693 3.619 -7.575 1.00 1.00 15 LYS A O 6
ATOM 7405 N N . GLY A 1 16 ? -2.322 2.172 -9.155 1.00 1.00 16 GLY A N 6
ATOM 7406 C CA . GLY A 1 16 ? -1.021 1.489 -9.185 1.00 1.00 16 GLY A CA 6
ATOM 7407 C C . GLY A 1 16 ? -0.725 0.780 -7.855 1.00 1.00 16 GLY A C 6
ATOM 7408 O O . GLY A 1 16 ? 0.053 -0.173 -7.818 1.00 1.00 16 GLY A O 6
ATOM 7412 N N . LYS A 1 17 ? -1.382 1.212 -6.773 1.00 1.00 17 LYS A N 6
ATOM 7413 C CA . LYS A 1 17 ? -1.264 0.628 -5.457 1.00 1.00 17 LYS A CA 6
ATOM 7414 C C . LYS A 1 17 ? -1.901 -0.751 -5.497 1.00 1.00 17 LYS A C 6
ATOM 7415 O O . LYS A 1 17 ? -2.135 -1.315 -6.566 1.00 1.00 17 LYS A O 6
ATOM 7434 N N . ILE A 1 18 ? -2.162 -1.282 -4.328 1.00 1.00 18 ILE A N 6
ATOM 7435 C CA . ILE A 1 18 ? -2.758 -2.590 -4.195 1.00 1.00 18 ILE A CA 6
ATOM 7436 C C . ILE A 1 18 ? -4.158 -2.638 -4.806 1.00 1.00 18 ILE A C 6
ATOM 7437 O O . ILE A 1 18 ? -4.865 -1.634 -4.888 1.00 1.00 18 ILE A O 6
ATOM 7453 N N . GLU A 1 19 ? -4.518 -3.847 -5.232 1.00 1.00 19 GLU A N 6
ATOM 7454 C CA . GLU A 1 19 ? -5.817 -4.138 -5.854 1.00 1.00 19 GLU A CA 6
ATOM 7455 C C . GLU A 1 19 ? -6.505 -5.255 -5.062 1.00 1.00 19 GLU A C 6
ATOM 7456 O O . GLU A 1 19 ? -5.982 -5.725 -4.053 1.00 1.00 19 GLU A O 6
ATOM 7468 N N . VAL A 1 20 ? -7.682 -5.653 -5.526 1.00 1.00 20 VAL A N 6
ATOM 7469 C CA . VAL A 1 20 ? -8.463 -6.698 -4.862 1.00 1.00 20 VAL A CA 6
ATOM 7470 C C . VAL A 1 20 ? -7.819 -8.066 -5.083 1.00 1.00 20 VAL A C 6
ATOM 7471 O O . VAL A 1 20 ? -7.856 -8.610 -6.189 1.00 1.00 20 VAL A O 6
ATOM 7484 N N . GLY A 1 21 ? -7.232 -8.624 -4.017 1.00 1.00 21 GLY A N 6
ATOM 7485 C CA . GLY A 1 21 ? -6.581 -9.936 -4.077 1.00 1.00 21 GLY A CA 6
ATOM 7486 C C . GLY A 1 21 ? -5.078 -9.812 -4.300 1.00 1.00 21 GLY A C 6
ATOM 7487 O O . GLY A 1 21 ? -4.364 -10.813 -4.219 1.00 1.00 21 GLY A O 6
ATOM 7491 N N . ASP A 1 22 ? -4.581 -8.600 -4.588 1.00 1.00 22 ASP A N 6
ATOM 7492 C CA . ASP A 1 22 ? -3.153 -8.402 -4.822 1.00 1.00 22 ASP A CA 6
ATOM 7493 C C . ASP A 1 22 ? -2.366 -8.654 -3.541 1.00 1.00 22 ASP A C 6
ATOM 7494 O O . ASP A 1 22 ? -2.886 -8.496 -2.435 1.00 1.00 22 ASP A O 6
ATOM 7503 N N . LYS A 1 23 ? -1.097 -9.040 -3.718 1.00 1.00 23 LYS A N 6
ATOM 7504 C CA . LYS A 1 23 ? -0.181 -9.319 -2.604 1.00 1.00 23 LYS A CA 6
ATOM 7505 C C . LYS A 1 23 ? 1.004 -8.356 -2.664 1.00 1.00 23 LYS A C 6
ATOM 7506 O O . LYS A 1 23 ? 1.446 -7.963 -3.745 1.00 1.00 23 LYS A O 6
ATOM 7525 N N . ILE A 1 24 ? 1.517 -7.989 -1.487 1.00 1.00 24 ILE A N 6
ATOM 7526 C CA . ILE A 1 24 ? 2.660 -7.070 -1.357 1.00 1.00 24 ILE A CA 6
ATOM 7527 C C . ILE A 1 24 ? 3.918 -7.909 -1.064 1.00 1.00 24 ILE A C 6
ATOM 7528 O O . ILE A 1 24 ? 4.058 -8.479 0.020 1.00 1.00 24 ILE A O 6
ATOM 7544 N N . ILE A 1 25 ? 4.820 -7.981 -2.046 1.00 1.00 25 ILE A N 6
ATOM 7545 C CA . ILE A 1 25 ? 6.056 -8.750 -1.902 1.00 1.00 25 ILE A CA 6
ATOM 7546 C C . ILE A 1 25 ? 6.961 -8.096 -0.857 1.00 1.00 25 ILE A C 6
ATOM 7547 O O . ILE A 1 25 ? 7.557 -8.776 -0.020 1.00 1.00 25 ILE A O 6
ATOM 7563 N N . SER A 1 26 ? 7.058 -6.769 -0.918 1.00 1.00 26 SER A N 6
ATOM 7564 C CA . SER A 1 26 ? 7.893 -6.009 0.017 1.00 1.00 26 SER A CA 6
ATOM 7565 C C . SER A 1 26 ? 7.532 -4.528 -0.053 1.00 1.00 26 SER A C 6
ATOM 7566 O O . SER A 1 26 ? 6.833 -4.094 -0.968 1.00 1.00 26 SER A O 6
ATOM 7574 N N . ALA A 1 27 ? 8.030 -3.753 0.923 1.00 1.00 27 ALA A N 6
ATOM 7575 C CA . ALA A 1 27 ? 7.787 -2.299 0.996 1.00 1.00 27 ALA A CA 6
ATOM 7576 C C . ALA A 1 27 ? 9.124 -1.569 1.108 1.00 1.00 27 ALA A C 6
ATOM 7577 O O . ALA A 1 27 ? 9.873 -1.787 2.056 1.00 1.00 27 ALA A O 6
ATOM 7584 N N . ASP A 1 28 ? 9.426 -0.706 0.135 1.00 1.00 28 ASP A N 6
ATOM 7585 C CA . ASP A 1 28 ? 10.684 0.047 0.141 1.00 1.00 28 ASP A CA 6
ATOM 7586 C C . ASP A 1 28 ? 11.894 -0.884 0.227 1.00 1.00 28 ASP A C 6
ATOM 7587 O O . ASP A 1 28 ? 12.926 -0.527 0.795 1.00 1.00 28 ASP A O 6
ATOM 7596 N N . GLY A 1 29 ? 11.756 -2.082 -0.343 1.00 1.00 29 GLY A N 6
ATOM 7597 C CA . GLY A 1 29 ? 12.837 -3.072 -0.339 1.00 1.00 29 GLY A CA 6
ATOM 7598 C C . GLY A 1 29 ? 12.861 -3.867 0.965 1.00 1.00 29 GLY A C 6
ATOM 7599 O O . GLY A 1 29 ? 13.595 -4.850 1.081 1.00 1.00 29 GLY A O 6
ATOM 7603 N N . LYS A 1 30 ? 12.048 -3.449 1.947 1.00 1.00 30 LYS A N 6
ATOM 7604 C CA . LYS A 1 30 ? 11.971 -4.143 3.246 1.00 1.00 30 LYS A CA 6
ATOM 7605 C C . LYS A 1 30 ? 10.851 -5.185 3.212 1.00 1.00 30 LYS A C 6
ATOM 7606 O O . LYS A 1 30 ? 9.773 -4.927 2.679 1.00 1.00 30 LYS A O 6
ATOM 7625 N N . ASN A 1 31 ? 11.114 -6.361 3.802 1.00 1.00 31 ASN A N 6
ATOM 7626 C CA . ASN A 1 31 ? 10.140 -7.466 3.868 1.00 1.00 31 ASN A CA 6
ATOM 7627 C C . ASN A 1 31 ? 9.831 -7.789 5.328 1.00 1.00 31 ASN A C 6
ATOM 7628 O O . ASN A 1 31 ? 10.644 -7.530 6.216 1.00 1.00 31 ASN A O 6
ATOM 7639 N N . TYR A 1 32 ? 8.645 -8.353 5.572 1.00 1.00 32 TYR A N 6
ATOM 7640 C CA . TYR A 1 32 ? 8.219 -8.714 6.932 1.00 1.00 32 TYR A CA 6
ATOM 7641 C C . TYR A 1 32 ? 7.301 -9.939 6.886 1.00 1.00 32 TYR A C 6
ATOM 7642 O O . TYR A 1 32 ? 6.219 -9.886 6.301 1.00 1.00 32 TYR A O 6
ATOM 7660 N N . GLN A 1 33 ? 7.735 -11.042 7.503 1.00 1.00 33 GLN A N 6
ATOM 7661 C CA . GLN A 1 33 ? 6.937 -12.269 7.520 1.00 1.00 33 GLN A CA 6
ATOM 7662 C C . GLN A 1 33 ? 5.640 -12.041 8.295 1.00 1.00 33 GLN A C 6
ATOM 7663 O O . GLN A 1 33 ? 4.565 -12.460 7.868 1.00 1.00 33 GLN A O 6
ATOM 7677 N N . SER A 1 34 ? 5.757 -11.367 9.442 1.00 1.00 34 SER A N 6
ATOM 7678 C CA . SER A 1 34 ? 4.603 -11.066 10.298 1.00 1.00 34 SER A CA 6
ATOM 7679 C C . SER A 1 34 ? 3.920 -9.773 9.818 1.00 1.00 34 SER A C 6
ATOM 7680 O O . SER A 1 34 ? 4.585 -8.776 9.535 1.00 1.00 34 SER A O 6
ATOM 7688 N N . ALA A 1 35 ? 2.589 -9.811 9.715 1.00 1.00 35 ALA A N 6
ATOM 7689 C CA . ALA A 1 35 ? 1.815 -8.656 9.252 1.00 1.00 35 ALA A CA 6
ATOM 7690 C C . ALA A 1 35 ? 1.931 -7.476 10.215 1.00 1.00 35 ALA A C 6
ATOM 7691 O O . ALA A 1 35 ? 1.953 -6.322 9.792 1.00 1.00 35 ALA A O 6
ATOM 7698 N N . GLU A 1 36 ? 1.964 -7.769 11.511 1.00 1.00 36 GLU A N 6
ATOM 7699 C CA . GLU A 1 36 ? 2.033 -6.728 12.541 1.00 1.00 36 GLU A CA 6
ATOM 7700 C C . GLU A 1 36 ? 3.204 -5.783 12.306 1.00 1.00 36 GLU A C 6
ATOM 7701 O O . GLU A 1 36 ? 3.078 -4.566 12.444 1.00 1.00 36 GLU A O 6
ATOM 7713 N N . LYS A 1 37 ? 4.334 -6.358 11.935 1.00 1.00 37 LYS A N 6
ATOM 7714 C CA . LYS A 1 37 ? 5.534 -5.575 11.657 1.00 1.00 37 LYS A CA 6
ATOM 7715 C C . LYS A 1 37 ? 5.298 -4.663 10.437 1.00 1.00 37 LYS A C 6
ATOM 7716 O O . LYS A 1 37 ? 5.706 -3.502 10.440 1.00 1.00 37 LYS A O 6
ATOM 7735 N N . LEU A 1 38 ? 4.642 -5.195 9.395 1.00 1.00 38 LEU A N 6
ATOM 7736 C CA . LEU A 1 38 ? 4.365 -4.406 8.182 1.00 1.00 38 LEU A CA 6
ATOM 7737 C C . LEU A 1 38 ? 3.426 -3.247 8.511 1.00 1.00 38 LEU A C 6
ATOM 7738 O O . LEU A 1 38 ? 3.641 -2.136 8.053 1.00 1.00 38 LEU A O 6
ATOM 7754 N N . ILE A 1 39 ? 2.384 -3.503 9.307 1.00 1.00 39 ILE A N 6
ATOM 7755 C CA . ILE A 1 39 ? 1.438 -2.442 9.671 1.00 1.00 39 ILE A CA 6
ATOM 7756 C C . ILE A 1 39 ? 2.189 -1.356 10.452 1.00 1.00 39 ILE A C 6
ATOM 7757 O O . ILE A 1 39 ? 2.031 -0.164 10.184 1.00 1.00 39 ILE A O 6
ATOM 7773 N N . ASP A 1 40 ? 2.994 -1.781 11.426 1.00 1.00 40 ASP A N 6
ATOM 7774 C CA . ASP A 1 40 ? 3.757 -0.846 12.252 1.00 1.00 40 ASP A CA 6
ATOM 7775 C C . ASP A 1 40 ? 4.748 -0.051 11.400 1.00 1.00 40 ASP A C 6
ATOM 7776 O O . ASP A 1 40 ? 5.005 1.119 11.679 1.00 1.00 40 ASP A O 6
ATOM 7785 N N . TYR A 1 41 ? 5.313 -0.686 10.369 1.00 1.00 41 TYR A N 6
ATOM 7786 C CA . TYR A 1 41 ? 6.279 -0.011 9.498 1.00 1.00 41 TYR A CA 6
ATOM 7787 C C . TYR A 1 41 ? 5.633 1.224 8.853 1.00 1.00 41 TYR A C 6
ATOM 7788 O O . TYR A 1 41 ? 6.247 2.290 8.794 1.00 1.00 41 TYR A O 6
ATOM 7806 N N . ILE A 1 42 ? 4.382 1.085 8.403 1.00 1.00 42 ILE A N 6
ATOM 7807 C CA . ILE A 1 42 ? 3.663 2.221 7.805 1.00 1.00 42 ILE A CA 6
ATOM 7808 C C . ILE A 1 42 ? 3.486 3.319 8.858 1.00 1.00 42 ILE A C 6
ATOM 7809 O O . ILE A 1 42 ? 3.672 4.499 8.567 1.00 1.00 42 ILE A O 6
ATOM 7825 N N . SER A 1 43 ? 3.120 2.918 10.081 1.00 1.00 43 SER A N 6
ATOM 7826 C CA . SER A 1 43 ? 2.917 3.864 11.185 1.00 1.00 43 SER A CA 6
ATOM 7827 C C . SER A 1 43 ? 1.894 4.939 10.810 1.00 1.00 43 SER A C 6
ATOM 7828 O O . SER A 1 43 ? 1.883 6.033 11.371 1.00 1.00 43 SER A O 6
ATOM 7836 N N . SER A 1 44 ? 1.029 4.604 9.856 1.00 1.00 44 SER A N 6
ATOM 7837 C CA . SER A 1 44 ? -0.011 5.523 9.398 1.00 1.00 44 SER A CA 6
ATOM 7838 C C . SER A 1 44 ? 0.591 6.764 8.743 1.00 1.00 44 SER A C 6
ATOM 7839 O O . SER A 1 44 ? -0.107 7.751 8.527 1.00 1.00 44 SER A O 6
ATOM 7847 N N . LYS A 1 45 ? 1.900 6.709 8.471 1.00 1.00 45 LYS A N 6
ATOM 7848 C CA . LYS A 1 45 ? 2.622 7.832 7.860 1.00 1.00 45 LYS A CA 6
ATOM 7849 C C . LYS A 1 45 ? 2.118 8.083 6.431 1.00 1.00 45 LYS A C 6
ATOM 7850 O O . LYS A 1 45 ? 2.890 8.032 5.470 1.00 1.00 45 LYS A O 6
ATOM 7869 N N . LYS A 1 46 ? 0.817 8.358 6.301 1.00 1.00 46 LYS A N 6
ATOM 7870 C CA . LYS A 1 46 ? 0.181 8.625 5.006 1.00 1.00 46 LYS A CA 6
ATOM 7871 C C . LYS A 1 46 ? -0.077 10.117 4.875 1.00 1.00 46 LYS A C 6
ATOM 7872 O O . LYS A 1 46 ? -0.212 10.806 5.885 1.00 1.00 46 LYS A O 6
ATOM 7891 N N . ALA A 1 47 ? -0.164 10.613 3.633 1.00 1.00 47 ALA A N 6
ATOM 7892 C CA . ALA A 1 47 ? -0.430 12.029 3.354 1.00 1.00 47 ALA A CA 6
ATOM 7893 C C . ALA A 1 47 ? 0.868 12.849 3.369 1.00 1.00 47 ALA A C 6
ATOM 7894 O O . ALA A 1 47 ? 1.331 13.283 4.423 1.00 1.00 47 ALA A O 6
ATOM 7901 N N . GLY A 1 48 ? 1.439 13.062 2.172 1.00 1.00 48 GLY A N 6
ATOM 7902 C CA . GLY A 1 48 ? 2.681 13.836 2.002 1.00 1.00 48 GLY A CA 6
ATOM 7903 C C . GLY A 1 48 ? 3.869 12.914 1.761 1.00 1.00 48 GLY A C 6
ATOM 7904 O O . GLY A 1 48 ? 4.631 13.106 0.812 1.00 1.00 48 GLY A O 6
ATOM 7908 N N . ASP A 1 49 ? 4.021 11.906 2.618 1.00 1.00 49 ASP A N 6
ATOM 7909 C CA . ASP A 1 49 ? 5.118 10.950 2.488 1.00 1.00 49 ASP A CA 6
ATOM 7910 C C . ASP A 1 49 ? 4.926 10.132 1.217 1.00 1.00 49 ASP A C 6
ATOM 7911 O O . ASP A 1 49 ? 3.796 9.943 0.770 1.00 1.00 49 ASP A O 6
ATOM 7920 N N . LYS A 1 50 ? 6.034 9.659 0.629 1.00 1.00 50 LYS A N 6
ATOM 7921 C CA . LYS A 1 50 ? 6.015 8.863 -0.601 1.00 1.00 50 LYS A CA 6
ATOM 7922 C C . LYS A 1 50 ? 6.885 7.620 -0.405 1.00 1.00 50 LYS A C 6
ATOM 7923 O O . LYS A 1 50 ? 7.832 7.636 0.384 1.00 1.00 50 LYS A O 6
ATOM 7942 N N . VAL A 1 51 ? 6.565 6.541 -1.126 1.00 1.00 51 VAL A N 6
ATOM 7943 C CA . VAL A 1 51 ? 7.330 5.290 -1.023 1.00 1.00 51 VAL A CA 6
ATOM 7944 C C . VAL A 1 51 ? 7.036 4.402 -2.236 1.00 1.00 51 VAL A C 6
ATOM 7945 O O . VAL A 1 51 ? 6.017 4.579 -2.906 1.00 1.00 51 VAL A O 6
ATOM 7958 N N . THR A 1 52 ? 7.925 3.438 -2.498 1.00 1.00 52 THR A N 6
ATOM 7959 C CA . THR A 1 52 ? 7.762 2.500 -3.622 1.00 1.00 52 THR A CA 6
ATOM 7960 C C . THR A 1 52 ? 7.216 1.170 -3.092 1.00 1.00 52 THR A C 6
ATOM 7961 O O . THR A 1 52 ? 7.843 0.539 -2.240 1.00 1.00 52 THR A O 6
ATOM 7972 N N . LEU A 1 53 ? 6.046 0.751 -3.602 1.00 1.00 53 LEU A N 6
ATOM 7973 C CA . LEU A 1 53 ? 5.401 -0.509 -3.185 1.00 1.00 53 LEU A CA 6
ATOM 7974 C C . LEU A 1 53 ? 5.406 -1.505 -4.348 1.00 1.00 53 LEU A C 6
ATOM 7975 O O . LEU A 1 53 ? 4.941 -1.192 -5.442 1.00 1.00 53 LEU A O 6
ATOM 7991 N N . LYS A 1 54 ? 5.930 -2.709 -4.094 1.00 1.00 54 LYS A N 6
ATOM 7992 C CA . LYS A 1 54 ? 5.994 -3.764 -5.114 1.00 1.00 54 LYS A CA 6
ATOM 7993 C C . LYS A 1 54 ? 4.706 -4.583 -5.053 1.00 1.00 54 LYS A C 6
ATOM 7994 O O . LYS A 1 54 ? 4.345 -5.099 -3.995 1.00 1.00 54 LYS A O 6
ATOM 8013 N N . ILE A 1 55 ? 4.024 -4.697 -6.201 1.00 1.00 55 ILE A N 6
ATOM 8014 C CA . ILE A 1 55 ? 2.760 -5.442 -6.319 1.00 1.00 55 ILE A CA 6
ATOM 8015 C C . ILE A 1 55 ? 2.931 -6.591 -7.312 1.00 1.00 55 ILE A C 6
ATOM 8016 O O . ILE A 1 55 ? 3.687 -6.486 -8.273 1.00 1.00 55 ILE A O 6
ATOM 8032 N N . GLU A 1 56 ? 2.200 -7.679 -7.056 1.00 1.00 56 GLU A N 6
ATOM 8033 C CA . GLU A 1 56 ? 2.220 -8.888 -7.902 1.00 1.00 56 GLU A CA 6
ATOM 8034 C C . GLU A 1 56 ? 0.832 -9.109 -8.514 1.00 1.00 56 GLU A C 6
ATOM 8035 O O . GLU A 1 56 ? -0.166 -9.185 -7.794 1.00 1.00 56 GLU A O 6
ATOM 8047 N N . ARG A 1 57 ? 0.785 -9.227 -9.850 1.00 1.00 57 ARG A N 6
ATOM 8048 C CA . ARG A 1 57 ? -0.470 -9.459 -10.589 1.00 1.00 57 ARG A CA 6
ATOM 8049 C C . ARG A 1 57 ? -0.234 -10.540 -11.643 1.00 1.00 57 ARG A C 6
ATOM 8050 O O . ARG A 1 57 ? 0.483 -10.320 -12.611 1.00 1.00 57 ARG A O 6
ATOM 8071 N N . GLU A 1 58 ? -0.852 -11.703 -11.456 1.00 1.00 58 GLU A N 6
ATOM 8072 C CA . GLU A 1 58 ? -0.713 -12.815 -12.409 1.00 1.00 58 GLU A CA 6
ATOM 8073 C C . GLU A 1 58 ? 0.765 -13.041 -12.795 1.00 1.00 58 GLU A C 6
ATOM 8074 O O . GLU A 1 58 ? 1.082 -13.214 -13.973 1.00 1.00 58 GLU A O 6
ATOM 8086 N N . GLU A 1 59 ? 1.649 -13.021 -11.792 1.00 1.00 59 GLU A N 6
ATOM 8087 C CA . GLU A 1 59 ? 3.093 -13.216 -12.008 1.00 1.00 59 GLU A CA 6
ATOM 8088 C C . GLU A 1 59 ? 3.698 -12.091 -12.856 1.00 1.00 59 GLU A C 6
ATOM 8089 O O . GLU A 1 59 ? 4.643 -12.318 -13.611 1.00 1.00 59 GLU A O 6
ATOM 8101 N N . LYS A 1 60 ? 3.163 -10.870 -12.699 1.00 1.00 60 LYS A N 6
ATOM 8102 C CA . LYS A 1 60 ? 3.669 -9.681 -13.424 1.00 1.00 60 LYS A CA 6
ATOM 8103 C C . LYS A 1 60 ? 3.799 -8.506 -12.454 1.00 1.00 60 LYS A C 6
ATOM 8104 O O . LYS A 1 60 ? 2.803 -7.992 -11.948 1.00 1.00 60 LYS A O 6
ATOM 8123 N N . GLU A 1 61 ? 5.042 -8.079 -12.207 1.00 1.00 61 GLU A N 6
ATOM 8124 C CA . GLU A 1 61 ? 5.315 -6.960 -11.307 1.00 1.00 61 GLU A CA 6
ATOM 8125 C C . GLU A 1 61 ? 5.215 -5.647 -12.082 1.00 1.00 61 GLU A C 6
ATOM 8126 O O . GLU A 1 61 ? 5.647 -5.565 -13.233 1.00 1.00 61 GLU A O 6
ATOM 8138 N N . LYS A 1 62 ? 4.642 -4.619 -11.441 1.00 1.00 62 LYS A N 6
ATOM 8139 C CA . LYS A 1 62 ? 4.474 -3.289 -12.061 1.00 1.00 62 LYS A CA 6
ATOM 8140 C C . LYS A 1 62 ? 4.867 -2.195 -11.065 1.00 1.00 62 LYS A C 6
ATOM 8141 O O . LYS A 1 62 ? 4.203 -2.004 -10.046 1.00 1.00 62 LYS A O 6
ATOM 8160 N N . ARG A 1 63 ? 5.955 -1.474 -11.373 1.00 1.00 63 ARG A N 6
ATOM 8161 C CA . ARG A 1 63 ? 6.449 -0.390 -10.517 1.00 1.00 63 ARG A CA 6
ATOM 8162 C C . ARG A 1 63 ? 5.780 0.927 -10.907 1.00 1.00 63 ARG A C 6
ATOM 8163 O O . ARG A 1 63 ? 5.917 1.386 -12.042 1.00 1.00 63 ARG A O 6
ATOM 8184 N N . VAL A 1 64 ? 5.059 1.534 -9.956 1.00 1.00 64 VAL A N 6
ATOM 8185 C CA . VAL A 1 64 ? 4.359 2.813 -10.181 1.00 1.00 64 VAL A CA 6
ATOM 8186 C C . VAL A 1 64 ? 4.615 3.747 -8.993 1.00 1.00 64 VAL A C 6
ATOM 8187 O O . VAL A 1 64 ? 4.511 3.332 -7.839 1.00 1.00 64 VAL A O 6
ATOM 8200 N N . THR A 1 65 ? 4.934 5.015 -9.283 1.00 1.00 65 THR A N 6
ATOM 8201 C CA . THR A 1 65 ? 5.189 6.013 -8.231 1.00 1.00 65 THR A CA 6
ATOM 8202 C C . THR A 1 65 ? 3.881 6.735 -7.898 1.00 1.00 65 THR A C 6
ATOM 8203 O O . THR A 1 65 ? 3.306 7.410 -8.754 1.00 1.00 65 THR A O 6
ATOM 8214 N N . LEU A 1 66 ? 3.420 6.596 -6.643 1.00 1.00 66 LEU A N 6
ATOM 8215 C CA . LEU A 1 66 ? 2.173 7.237 -6.165 1.00 1.00 66 LEU A CA 6
ATOM 8216 C C . LEU A 1 66 ? 2.442 7.900 -4.810 1.00 1.00 66 LEU A C 6
ATOM 8217 O O . LEU A 1 66 ? 3.389 7.539 -4.113 1.00 1.00 66 LEU A O 6
ATOM 8233 N N . THR A 1 67 ? 1.570 8.845 -4.436 1.00 1.00 67 THR A N 6
ATOM 8234 C CA . THR A 1 67 ? 1.661 9.558 -3.148 1.00 1.00 67 THR A CA 6
ATOM 8235 C C . THR A 1 67 ? 0.569 9.018 -2.216 1.00 1.00 67 THR A C 6
ATOM 8236 O O . THR A 1 67 ? -0.569 8.813 -2.640 1.00 1.00 67 THR A O 6
ATOM 8247 N N . LEU A 1 68 ? 0.927 8.746 -0.960 1.00 1.00 68 LEU A N 6
ATOM 8248 C CA . LEU A 1 68 ? -0.031 8.182 0.005 1.00 1.00 68 LEU A CA 6
ATOM 8249 C C . LEU A 1 68 ? -1.247 9.102 0.143 1.00 1.00 68 LEU A C 6
ATOM 8250 O O . LEU A 1 68 ? -1.229 10.245 -0.317 1.00 1.00 68 LEU A O 6
ATOM 8266 N N . LYS A 1 69 ? -2.298 8.594 0.794 1.00 1.00 69 LYS A N 6
ATOM 8267 C CA . LYS A 1 69 ? -3.534 9.366 1.011 1.00 1.00 69 LYS A CA 6
ATOM 8268 C C . LYS A 1 69 ? -4.177 8.965 2.335 1.00 1.00 69 LYS A C 6
ATOM 8269 O O . LYS A 1 69 ? -3.831 7.946 2.935 1.00 1.00 69 LYS A O 6
ATOM 8288 N N . GLN A 1 70 ? -5.122 9.800 2.775 1.00 1.00 70 GLN A N 6
ATOM 8289 C CA . GLN A 1 70 ? -5.851 9.606 4.037 1.00 1.00 70 GLN A CA 6
ATOM 8290 C C . GLN A 1 70 ? -7.363 9.782 3.838 1.00 1.00 70 GLN A C 6
ATOM 8291 O O . GLN A 1 70 ? -7.807 10.687 3.132 1.00 1.00 70 GLN A O 6
ATOM 8305 N N . PHE A 1 71 ? -8.141 8.913 4.483 1.00 1.00 71 PHE A N 6
ATOM 8306 C CA . PHE A 1 71 ? -9.606 8.977 4.403 1.00 1.00 71 PHE A CA 6
ATOM 8307 C C . PHE A 1 71 ? -10.088 10.417 4.751 1.00 1.00 71 PHE A C 6
ATOM 8308 O O . PHE A 1 71 ? -9.927 10.836 5.897 1.00 1.00 71 PHE A O 6
ATOM 8325 N N . PRO A 1 72 ? -10.642 11.199 3.828 1.00 1.00 72 PRO A N 6
ATOM 8326 C CA . PRO A 1 72 ? -11.088 12.603 4.146 1.00 1.00 72 PRO A CA 6
ATOM 8327 C C . PRO A 1 72 ? -11.870 12.725 5.469 1.00 1.00 72 PRO A C 6
ATOM 8328 O O . PRO A 1 72 ? -11.556 13.578 6.300 1.00 1.00 72 PRO A O 6
ATOM 8339 N N . ASP A 1 73 ? -12.907 11.910 5.634 1.00 1.00 73 ASP A N 6
ATOM 8340 C CA . ASP A 1 73 ? -13.752 11.973 6.830 1.00 1.00 73 ASP A CA 6
ATOM 8341 C C . ASP A 1 73 ? -12.957 11.754 8.123 1.00 1.00 73 ASP A C 6
ATOM 8342 O O . ASP A 1 73 ? -13.508 11.870 9.218 1.00 1.00 73 ASP A O 6
ATOM 8351 N N . GLU A 1 74 ? -11.660 11.449 7.994 1.00 1.00 74 GLU A N 6
ATOM 8352 C CA . GLU A 1 74 ? -10.781 11.230 9.166 1.00 1.00 74 GLU A CA 6
ATOM 8353 C C . GLU A 1 74 ? -9.396 11.838 8.901 1.00 1.00 74 GLU A C 6
ATOM 8354 O O . GLU A 1 74 ? -8.459 11.113 8.577 1.00 1.00 74 GLU A O 6
ATOM 8366 N N . PRO A 1 75 ? -9.232 13.149 9.001 1.00 1.00 75 PRO A N 6
ATOM 8367 C CA . PRO A 1 75 ? -7.910 13.798 8.730 1.00 1.00 75 PRO A CA 6
ATOM 8368 C C . PRO A 1 75 ? -6.948 13.621 9.910 1.00 1.00 75 PRO A C 6
ATOM 8369 O O . PRO A 1 75 ? -5.752 13.891 9.793 1.00 1.00 75 PRO A O 6
ATOM 8380 N N . ASP A 1 76 ? -7.482 13.163 11.050 1.00 1.00 76 ASP A N 6
ATOM 8381 C CA . ASP A 1 76 ? -6.674 12.943 12.263 1.00 1.00 76 ASP A CA 6
ATOM 8382 C C . ASP A 1 76 ? -6.129 11.513 12.293 1.00 1.00 76 ASP A C 6
ATOM 8383 O O . ASP A 1 76 ? -5.184 11.220 13.025 1.00 1.00 76 ASP A O 6
ATOM 8392 N N . ARG A 1 77 ? -6.741 10.623 11.494 1.00 1.00 77 ARG A N 6
ATOM 8393 C CA . ARG A 1 77 ? -6.332 9.203 11.416 1.00 1.00 77 ARG A CA 6
ATOM 8394 C C . ARG A 1 77 ? -6.256 8.764 9.957 1.00 1.00 77 ARG A C 6
ATOM 8395 O O . ARG A 1 77 ? -7.031 9.223 9.126 1.00 1.00 77 ARG A O 6
ATOM 8416 N N . ALA A 1 78 ? -5.317 7.860 9.655 1.00 1.00 78 ALA A N 6
ATOM 8417 C CA . ALA A 1 78 ? -5.139 7.344 8.287 1.00 1.00 78 ALA A CA 6
ATOM 8418 C C . ALA A 1 78 ? -4.818 5.848 8.326 1.00 1.00 78 ALA A C 6
ATOM 8419 O O . ALA A 1 78 ? -4.312 5.334 9.324 1.00 1.00 78 ALA A O 6
ATOM 8426 N N . GLY A 1 79 ? -5.132 5.156 7.234 1.00 1.00 79 GLY A N 6
ATOM 8427 C CA . GLY A 1 79 ? -4.889 3.717 7.148 1.00 1.00 79 GLY A CA 6
ATOM 8428 C C . GLY A 1 79 ? -5.726 2.976 8.182 1.00 1.00 79 GLY A C 6
ATOM 8429 O O . GLY A 1 79 ? -6.562 3.577 8.856 1.00 1.00 79 GLY A O 6
ATOM 8433 N N . ILE A 1 80 ? -5.507 1.667 8.301 1.00 1.00 80 ILE A N 6
ATOM 8434 C CA . ILE A 1 80 ? -6.259 0.842 9.256 1.00 1.00 80 ILE A CA 6
ATOM 8435 C C . ILE A 1 80 ? -5.446 -0.397 9.619 1.00 1.00 80 ILE A C 6
ATOM 8436 O O . ILE A 1 80 ? -4.663 -0.895 8.810 1.00 1.00 80 ILE A O 6
ATOM 8452 N N . GLY A 1 81 ? -5.632 -0.888 10.844 1.00 1.00 81 GLY A N 6
ATOM 8453 C CA . GLY A 1 81 ? -4.900 -2.066 11.309 1.00 1.00 81 GLY A CA 6
ATOM 8454 C C . GLY A 1 81 ? -5.418 -2.542 12.668 1.00 1.00 81 GLY A C 6
ATOM 8455 O O . GLY A 1 81 ? -6.594 -2.878 12.808 1.00 1.00 81 GLY A O 6
ATOM 8459 N N . VAL A 1 82 ? -4.534 -2.578 13.667 1.00 1.00 82 VAL A N 6
ATOM 8460 C CA . VAL A 1 82 ? -4.916 -3.026 15.007 1.00 1.00 82 VAL A CA 6
ATOM 8461 C C . VAL A 1 82 ? -5.889 -2.018 15.630 1.00 1.00 82 VAL A C 6
ATOM 8462 O O . VAL A 1 82 ? -5.632 -0.814 15.627 1.00 1.00 82 VAL A O 6
ATOM 8475 N N . SER A 1 83 ? -6.998 -2.518 16.175 1.00 1.00 83 SER A N 6
ATOM 8476 C CA . SER A 1 83 ? -7.995 -1.656 16.810 1.00 1.00 83 SER A CA 6
ATOM 8477 C C . SER A 1 83 ? -7.421 -1.046 18.086 1.00 1.00 83 SER A C 6
ATOM 8478 O O . SER A 1 83 ? -6.538 -1.629 18.716 1.00 1.00 83 SER A O 6
ATOM 8486 N N . LEU A 1 84 ? -7.925 0.130 18.462 1.00 1.00 84 LEU A N 6
ATOM 8487 C CA . LEU A 1 84 ? -7.450 0.815 19.669 1.00 1.00 84 LEU A CA 6
ATOM 8488 C C . LEU A 1 84 ? -7.867 0.008 20.907 1.00 1.00 84 LEU A C 6
ATOM 8489 O O . LEU A 1 84 ? -8.979 -0.516 20.971 1.00 1.00 84 LEU A O 6
ATOM 8505 N N . GLU A 1 85 ? -6.964 -0.083 21.886 1.00 1.00 85 GLU A N 6
ATOM 8506 C CA . GLU A 1 85 ? -7.234 -0.823 23.123 1.00 1.00 85 GLU A CA 6
ATOM 8507 C C . GLU A 1 85 ? -8.142 -0.008 24.044 1.00 1.00 85 GLU A C 6
ATOM 8508 O O . GLU A 1 85 ? -8.226 -0.277 25.242 1.00 1.00 85 GLU A O 6
ATOM 8520 N N . HIS A 1 86 ? -8.820 0.992 23.480 1.00 1.00 86 HIS A N 6
ATOM 8521 C CA . HIS A 1 86 ? -9.717 1.841 24.264 1.00 1.00 86 HIS A CA 6
ATOM 8522 C C . HIS A 1 86 ? -10.809 0.996 24.935 1.00 1.00 86 HIS A C 6
ATOM 8523 O O . HIS A 1 86 ? -11.793 0.619 24.300 1.00 1.00 86 HIS A O 6
ATOM 8537 N N . HIS A 1 87 ? -10.621 0.706 26.222 1.00 1.00 87 HIS A N 6
ATOM 8538 C CA . HIS A 1 87 ? -11.584 -0.092 26.977 1.00 1.00 87 HIS A CA 6
ATOM 8539 C C . HIS A 1 87 ? -12.896 0.678 27.142 1.00 1.00 87 HIS A C 6
ATOM 8540 O O . HIS A 1 87 ? -12.891 1.874 27.434 1.00 1.00 87 HIS A O 6
ATOM 8554 N N . HIS A 1 88 ? -14.019 -0.015 26.952 1.00 1.00 88 HIS A N 6
ATOM 8555 C CA . HIS A 1 88 ? -15.338 0.605 27.079 1.00 1.00 88 HIS A CA 6
ATOM 8556 C C . HIS A 1 88 ? -15.617 0.956 28.540 1.00 1.00 88 HIS A C 6
ATOM 8557 O O . HIS A 1 88 ? -15.260 0.202 29.445 1.00 1.00 88 HIS A O 6
ATOM 8571 N N . HIS A 1 89 ? -16.252 2.106 28.764 1.00 1.00 89 HIS A N 6
ATOM 8572 C CA . HIS A 1 89 ? -16.571 2.550 30.121 1.00 1.00 89 HIS A CA 6
ATOM 8573 C C . HIS A 1 89 ? -17.488 1.542 30.813 1.00 1.00 89 HIS A C 6
ATOM 8574 O O . HIS A 1 89 ? -17.321 1.248 31.996 1.00 1.00 89 HIS A O 6
ATOM 8588 N N . HIS A 1 90 ? -18.457 1.015 30.066 1.00 1.00 90 HIS A N 6
ATOM 8589 C CA . HIS A 1 90 ? -19.395 0.037 30.617 1.00 1.00 90 HIS A CA 6
ATOM 8590 C C . HIS A 1 90 ? -18.653 -1.244 31.004 1.00 1.00 90 HIS A C 6
ATOM 8591 O O . HIS A 1 90 ? -17.619 -1.575 30.423 1.00 1.00 90 HIS A O 6
ATOM 8605 N N . HIS A 1 91 ? -19.194 -1.956 31.992 1.00 1.00 91 HIS A N 6
ATOM 8606 C CA . HIS A 1 91 ? -18.586 -3.201 32.461 1.00 1.00 91 HIS A CA 6
ATOM 8607 C C . HIS A 1 91 ? -18.534 -4.232 31.333 1.00 1.00 91 HIS A C 6
ATOM 8608 O O . HIS A 1 91 ? -18.981 -3.914 30.244 1.00 1.00 91 HIS A O 6
ATOM 8623 N N . ASN A 1 1 ? -6.074 -9.633 4.886 1.00 1.00 1 ASN A N 7
ATOM 8624 C CA . ASN A 1 1 ? -5.607 -8.260 5.225 1.00 1.00 1 ASN A CA 7
ATOM 8625 C C . ASN A 1 1 ? -4.084 -8.260 5.331 1.00 1.00 1 ASN A C 7
ATOM 8626 O O . ASN A 1 1 ? -3.463 -9.316 5.470 1.00 1.00 1 ASN A O 7
ATOM 8639 N N . GLY A 1 2 ? -3.484 -7.073 5.258 1.00 1.00 2 GLY A N 7
ATOM 8640 C CA . GLY A 1 2 ? -2.028 -6.950 5.342 1.00 1.00 2 GLY A CA 7
ATOM 8641 C C . GLY A 1 2 ? -1.357 -7.703 4.199 1.00 1.00 2 GLY A C 7
ATOM 8642 O O . GLY A 1 2 ? -1.273 -7.201 3.079 1.00 1.00 2 GLY A O 7
ATOM 8646 N N . ILE A 1 3 ? -0.889 -8.920 4.482 1.00 1.00 3 ILE A N 7
ATOM 8647 C CA . ILE A 1 3 ? -0.236 -9.749 3.462 1.00 1.00 3 ILE A CA 7
ATOM 8648 C C . ILE A 1 3 ? -1.268 -10.287 2.477 1.00 1.00 3 ILE A C 7
ATOM 8649 O O . ILE A 1 3 ? -0.962 -11.171 1.677 1.00 1.00 3 ILE A O 7
ATOM 8665 N N . TYR A 1 4 ? -2.493 -9.759 2.530 1.00 1.00 4 TYR A N 7
ATOM 8666 C CA . TYR A 1 4 ? -3.548 -10.216 1.624 1.00 1.00 4 TYR A CA 7
ATOM 8667 C C . TYR A 1 4 ? -4.623 -9.138 1.458 1.00 1.00 4 TYR A C 7
ATOM 8668 O O . TYR A 1 4 ? -5.417 -8.894 2.367 1.00 1.00 4 TYR A O 7
ATOM 8686 N N . ALA A 1 5 ? -4.646 -8.505 0.287 1.00 1.00 5 ALA A N 7
ATOM 8687 C CA . ALA A 1 5 ? -5.629 -7.464 -0.003 1.00 1.00 5 ALA A CA 7
ATOM 8688 C C . ALA A 1 5 ? -7.004 -8.091 -0.224 1.00 1.00 5 ALA A C 7
ATOM 8689 O O . ALA A 1 5 ? -7.137 -9.046 -0.983 1.00 1.00 5 ALA A O 7
ATOM 8696 N N . SER A 1 6 ? -8.019 -7.540 0.448 1.00 1.00 6 SER A N 7
ATOM 8697 C CA . SER A 1 6 ? -9.407 -8.025 0.337 1.00 1.00 6 SER A CA 7
ATOM 8698 C C . SER A 1 6 ? -10.334 -6.868 -0.008 1.00 1.00 6 SER A C 7
ATOM 8699 O O . SER A 1 6 ? -11.419 -7.065 -0.554 1.00 1.00 6 SER A O 7
ATOM 8707 N N . SER A 1 7 ? -9.891 -5.656 0.312 1.00 1.00 7 SER A N 7
ATOM 8708 C CA . SER A 1 7 ? -10.668 -4.450 0.037 1.00 1.00 7 SER A CA 7
ATOM 8709 C C . SER A 1 7 ? -9.792 -3.224 0.227 1.00 1.00 7 SER A C 7
ATOM 8710 O O . SER A 1 7 ? -8.691 -3.316 0.770 1.00 1.00 7 SER A O 7
ATOM 8718 N N . VAL A 1 8 ? -10.292 -2.069 -0.214 1.00 1.00 8 VAL A N 7
ATOM 8719 C CA . VAL A 1 8 ? -9.567 -0.792 -0.088 1.00 1.00 8 VAL A CA 7
ATOM 8720 C C . VAL A 1 8 ? -10.535 0.310 0.363 1.00 1.00 8 VAL A C 7
ATOM 8721 O O . VAL A 1 8 ? -11.614 0.475 -0.205 1.00 1.00 8 VAL A O 7
ATOM 8734 N N . VAL A 1 9 ? -10.150 1.052 1.400 1.00 1.00 9 VAL A N 7
ATOM 8735 C CA . VAL A 1 9 ? -10.975 2.131 1.933 1.00 1.00 9 VAL A CA 7
ATOM 8736 C C . VAL A 1 9 ? -11.331 3.142 0.843 1.00 1.00 9 VAL A C 7
ATOM 8737 O O . VAL A 1 9 ? -10.586 3.300 -0.124 1.00 1.00 9 VAL A O 7
ATOM 8750 N N . GLU A 1 10 ? -12.491 3.788 1.010 1.00 1.00 10 GLU A N 7
ATOM 8751 C CA . GLU A 1 10 ? -12.993 4.800 0.052 1.00 1.00 10 GLU A CA 7
ATOM 8752 C C . GLU A 1 10 ? -11.867 5.690 -0.502 1.00 1.00 10 GLU A C 7
ATOM 8753 O O . GLU A 1 10 ? -10.722 5.620 -0.055 1.00 1.00 10 GLU A O 7
ATOM 8765 N N . ASN A 1 11 ? -12.194 6.509 -1.498 1.00 1.00 11 ASN A N 7
ATOM 8766 C CA . ASN A 1 11 ? -11.210 7.371 -2.133 1.00 1.00 11 ASN A CA 7
ATOM 8767 C C . ASN A 1 11 ? -10.102 6.501 -2.732 1.00 1.00 11 ASN A C 7
ATOM 8768 O O . ASN A 1 11 ? -10.295 5.897 -3.785 1.00 1.00 11 ASN A O 7
ATOM 8779 N N . MET A 1 12 ? -8.949 6.460 -2.070 1.00 1.00 12 MET A N 7
ATOM 8780 C CA . MET A 1 12 ? -7.777 5.686 -2.536 1.00 1.00 12 MET A CA 7
ATOM 8781 C C . MET A 1 12 ? -7.584 5.820 -4.078 1.00 1.00 12 MET A C 7
ATOM 8782 O O . MET A 1 12 ? -8.247 5.108 -4.830 1.00 1.00 12 MET A O 7
ATOM 8796 N N . PRO A 1 13 ? -6.720 6.699 -4.577 1.00 1.00 13 PRO A N 7
ATOM 8797 C CA . PRO A 1 13 ? -6.531 6.865 -6.060 1.00 1.00 13 PRO A CA 7
ATOM 8798 C C . PRO A 1 13 ? -6.221 5.549 -6.760 1.00 1.00 13 PRO A C 7
ATOM 8799 O O . PRO A 1 13 ? -6.290 5.462 -7.986 1.00 1.00 13 PRO A O 7
ATOM 8810 N N . ALA A 1 14 ? -5.910 4.536 -5.948 1.00 1.00 14 ALA A N 7
ATOM 8811 C CA . ALA A 1 14 ? -5.585 3.181 -6.442 1.00 1.00 14 ALA A CA 7
ATOM 8812 C C . ALA A 1 14 ? -4.734 3.238 -7.732 1.00 1.00 14 ALA A C 7
ATOM 8813 O O . ALA A 1 14 ? -4.678 2.269 -8.492 1.00 1.00 14 ALA A O 7
ATOM 8820 N N . LYS A 1 15 ? -4.103 4.399 -7.978 1.00 1.00 15 LYS A N 7
ATOM 8821 C CA . LYS A 1 15 ? -3.294 4.625 -9.172 1.00 1.00 15 LYS A CA 7
ATOM 8822 C C . LYS A 1 15 ? -1.941 3.960 -9.016 1.00 1.00 15 LYS A C 7
ATOM 8823 O O . LYS A 1 15 ? -1.285 4.107 -7.988 1.00 1.00 15 LYS A O 7
ATOM 8842 N N . GLY A 1 16 ? -1.516 3.232 -10.037 1.00 1.00 16 GLY A N 7
ATOM 8843 C CA . GLY A 1 16 ? -0.228 2.558 -9.994 1.00 1.00 16 GLY A CA 7
ATOM 8844 C C . GLY A 1 16 ? -0.125 1.572 -8.820 1.00 1.00 16 GLY A C 7
ATOM 8845 O O . GLY A 1 16 ? 0.843 0.815 -8.735 1.00 1.00 16 GLY A O 7
ATOM 8849 N N . LYS A 1 17 ? -1.120 1.585 -7.910 1.00 1.00 17 LYS A N 7
ATOM 8850 C CA . LYS A 1 17 ? -1.154 0.707 -6.738 1.00 1.00 17 LYS A CA 7
ATOM 8851 C C . LYS A 1 17 ? -2.530 0.044 -6.678 1.00 1.00 17 LYS A C 7
ATOM 8852 O O . LYS A 1 17 ? -3.533 0.710 -6.439 1.00 1.00 17 LYS A O 7
ATOM 8871 N N . ILE A 1 18 ? -2.594 -1.271 -6.935 1.00 1.00 18 ILE A N 7
ATOM 8872 C CA . ILE A 1 18 ? -3.866 -2.013 -6.918 1.00 1.00 18 ILE A CA 7
ATOM 8873 C C . ILE A 1 18 ? -3.815 -3.021 -5.777 1.00 1.00 18 ILE A C 7
ATOM 8874 O O . ILE A 1 18 ? -2.807 -3.702 -5.586 1.00 1.00 18 ILE A O 7
ATOM 8890 N N . GLU A 1 19 ? -4.900 -3.108 -5.008 1.00 1.00 19 GLU A N 7
ATOM 8891 C CA . GLU A 1 19 ? -4.979 -4.042 -3.880 1.00 1.00 19 GLU A CA 7
ATOM 8892 C C . GLU A 1 19 ? -6.401 -4.610 -3.814 1.00 1.00 19 GLU A C 7
ATOM 8893 O O . GLU A 1 19 ? -7.313 -3.934 -3.367 1.00 1.00 19 GLU A O 7
ATOM 8905 N N . VAL A 1 20 ? -6.556 -5.870 -4.233 1.00 1.00 20 VAL A N 7
ATOM 8906 C CA . VAL A 1 20 ? -7.853 -6.568 -4.217 1.00 1.00 20 VAL A CA 7
ATOM 8907 C C . VAL A 1 20 ? -7.598 -8.049 -4.534 1.00 1.00 20 VAL A C 7
ATOM 8908 O O . VAL A 1 20 ? -7.627 -8.473 -5.689 1.00 1.00 20 VAL A O 7
ATOM 8921 N N . GLY A 1 21 ? -7.372 -8.827 -3.492 1.00 1.00 21 GLY A N 7
ATOM 8922 C CA . GLY A 1 21 ? -7.135 -10.267 -3.646 1.00 1.00 21 GLY A CA 7
ATOM 8923 C C . GLY A 1 21 ? -5.680 -10.525 -4.013 1.00 1.00 21 GLY A C 7
ATOM 8924 O O . GLY A 1 21 ? -5.185 -11.648 -3.894 1.00 1.00 21 GLY A O 7
ATOM 8928 N N . ASP A 1 22 ? -4.996 -9.468 -4.463 1.00 1.00 22 ASP A N 7
ATOM 8929 C CA . ASP A 1 22 ? -3.593 -9.568 -4.855 1.00 1.00 22 ASP A CA 7
ATOM 8930 C C . ASP A 1 22 ? -2.724 -9.719 -3.611 1.00 1.00 22 ASP A C 7
ATOM 8931 O O . ASP A 1 22 ? -3.209 -9.573 -2.489 1.00 1.00 22 ASP A O 7
ATOM 8940 N N . LYS A 1 23 ? -1.434 -10.010 -3.826 1.00 1.00 23 LYS A N 7
ATOM 8941 C CA . LYS A 1 23 ? -0.463 -10.185 -2.729 1.00 1.00 23 LYS A CA 7
ATOM 8942 C C . LYS A 1 23 ? 0.684 -9.192 -2.894 1.00 1.00 23 LYS A C 7
ATOM 8943 O O . LYS A 1 23 ? 1.054 -8.831 -4.012 1.00 1.00 23 LYS A O 7
ATOM 8962 N N . ILE A 1 24 ? 1.244 -8.759 -1.764 1.00 1.00 24 ILE A N 7
ATOM 8963 C CA . ILE A 1 24 ? 2.364 -7.798 -1.741 1.00 1.00 24 ILE A CA 7
ATOM 8964 C C . ILE A 1 24 ? 3.685 -8.578 -1.583 1.00 1.00 24 ILE A C 7
ATOM 8965 O O . ILE A 1 24 ? 3.952 -9.160 -0.531 1.00 1.00 24 ILE A O 7
ATOM 8981 N N . ILE A 1 25 ? 4.497 -8.584 -2.646 1.00 1.00 25 ILE A N 7
ATOM 8982 C CA . ILE A 1 25 ? 5.779 -9.294 -2.635 1.00 1.00 25 ILE A CA 7
ATOM 8983 C C . ILE A 1 25 ? 6.717 -8.658 -1.625 1.00 1.00 25 ILE A C 7
ATOM 8984 O O . ILE A 1 25 ? 7.437 -9.351 -0.920 1.00 1.00 25 ILE A O 7
ATOM 9000 N N . SER A 1 26 ? 6.717 -7.334 -1.579 1.00 1.00 26 SER A N 7
ATOM 9001 C CA . SER A 1 26 ? 7.587 -6.589 -0.654 1.00 1.00 26 SER A CA 7
ATOM 9002 C C . SER A 1 26 ? 7.030 -5.189 -0.410 1.00 1.00 26 SER A C 7
ATOM 9003 O O . SER A 1 26 ? 6.285 -4.653 -1.229 1.00 1.00 26 SER A O 7
ATOM 9011 N N . ALA A 1 27 ? 7.398 -4.609 0.739 1.00 1.00 27 ALA A N 7
ATOM 9012 C CA . ALA A 1 27 ? 6.953 -3.271 1.141 1.00 1.00 27 ALA A CA 7
ATOM 9013 C C . ALA A 1 27 ? 8.165 -2.453 1.567 1.00 1.00 27 ALA A C 7
ATOM 9014 O O . ALA A 1 27 ? 8.604 -2.538 2.713 1.00 1.00 27 ALA A O 7
ATOM 9021 N N . ASP A 1 28 ? 8.708 -1.663 0.639 1.00 1.00 28 ASP A N 7
ATOM 9022 C CA . ASP A 1 28 ? 9.880 -0.825 0.926 1.00 1.00 28 ASP A CA 7
ATOM 9023 C C . ASP A 1 28 ? 11.011 -1.634 1.577 1.00 1.00 28 ASP A C 7
ATOM 9024 O O . ASP A 1 28 ? 11.972 -1.068 2.101 1.00 1.00 28 ASP A O 7
ATOM 9033 N N . GLY A 1 29 ? 10.872 -2.959 1.552 1.00 1.00 29 GLY A N 7
ATOM 9034 C CA . GLY A 1 29 ? 11.856 -3.851 2.147 1.00 1.00 29 GLY A CA 7
ATOM 9035 C C . GLY A 1 29 ? 11.635 -5.279 1.668 1.00 1.00 29 GLY A C 7
ATOM 9036 O O . GLY A 1 29 ? 11.777 -5.563 0.479 1.00 1.00 29 GLY A O 7
ATOM 9040 N N . LYS A 1 30 ? 11.337 -6.188 2.602 1.00 1.00 30 LYS A N 7
ATOM 9041 C CA . LYS A 1 30 ? 11.154 -7.622 2.295 1.00 1.00 30 LYS A CA 7
ATOM 9042 C C . LYS A 1 30 ? 9.677 -8.024 2.352 1.00 1.00 30 LYS A C 7
ATOM 9043 O O . LYS A 1 30 ? 8.809 -7.216 2.677 1.00 1.00 30 LYS A O 7
ATOM 9062 N N . ASN A 1 31 ? 9.411 -9.293 2.029 1.00 1.00 31 ASN A N 7
ATOM 9063 C CA . ASN A 1 31 ? 8.046 -9.829 2.039 1.00 1.00 31 ASN A CA 7
ATOM 9064 C C . ASN A 1 31 ? 7.523 -9.927 3.465 1.00 1.00 31 ASN A C 7
ATOM 9065 O O . ASN A 1 31 ? 6.322 -10.064 3.692 1.00 1.00 31 ASN A O 7
ATOM 9076 N N . TYR A 1 32 ? 8.451 -9.885 4.410 1.00 1.00 32 TYR A N 7
ATOM 9077 C CA . TYR A 1 32 ? 8.126 -10.000 5.837 1.00 1.00 32 TYR A CA 7
ATOM 9078 C C . TYR A 1 32 ? 7.254 -11.239 6.102 1.00 1.00 32 TYR A C 7
ATOM 9079 O O . TYR A 1 32 ? 6.054 -11.234 5.830 1.00 1.00 32 TYR A O 7
ATOM 9097 N N . GLN A 1 33 ? 7.867 -12.299 6.635 1.00 1.00 33 GLN A N 7
ATOM 9098 C CA . GLN A 1 33 ? 7.136 -13.533 6.922 1.00 1.00 33 GLN A CA 7
ATOM 9099 C C . GLN A 1 33 ? 5.976 -13.256 7.880 1.00 1.00 33 GLN A C 7
ATOM 9100 O O . GLN A 1 33 ? 4.865 -13.750 7.683 1.00 1.00 33 GLN A O 7
ATOM 9114 N N . SER A 1 34 ? 6.240 -12.450 8.913 1.00 1.00 34 SER A N 7
ATOM 9115 C CA . SER A 1 34 ? 5.214 -12.090 9.903 1.00 1.00 34 SER A CA 7
ATOM 9116 C C . SER A 1 34 ? 4.529 -10.784 9.497 1.00 1.00 34 SER A C 7
ATOM 9117 O O . SER A 1 34 ? 5.149 -9.721 9.492 1.00 1.00 34 SER A O 7
ATOM 9125 N N . ALA A 1 35 ? 3.247 -10.874 9.143 1.00 1.00 35 ALA A N 7
ATOM 9126 C CA . ALA A 1 35 ? 2.479 -9.702 8.718 1.00 1.00 35 ALA A CA 7
ATOM 9127 C C . ALA A 1 35 ? 2.548 -8.590 9.766 1.00 1.00 35 ALA A C 7
ATOM 9128 O O . ALA A 1 35 ? 2.455 -7.410 9.441 1.00 1.00 35 ALA A O 7
ATOM 9135 N N . GLU A 1 36 ? 2.707 -8.988 11.021 1.00 1.00 36 GLU A N 7
ATOM 9136 C CA . GLU A 1 36 ? 2.775 -8.040 12.138 1.00 1.00 36 GLU A CA 7
ATOM 9137 C C . GLU A 1 36 ? 3.855 -6.993 11.893 1.00 1.00 36 GLU A C 7
ATOM 9138 O O . GLU A 1 36 ? 3.668 -5.811 12.179 1.00 1.00 36 GLU A O 7
ATOM 9150 N N . LYS A 1 37 ? 4.980 -7.442 11.350 1.00 1.00 37 LYS A N 7
ATOM 9151 C CA . LYS A 1 37 ? 6.090 -6.536 11.053 1.00 1.00 37 LYS A CA 7
ATOM 9152 C C . LYS A 1 37 ? 5.661 -5.521 10.002 1.00 1.00 37 LYS A C 7
ATOM 9153 O O . LYS A 1 37 ? 5.958 -4.333 10.122 1.00 1.00 37 LYS A O 7
ATOM 9172 N N . LEU A 1 38 ? 4.986 -5.994 8.954 1.00 1.00 38 LEU A N 7
ATOM 9173 C CA . LEU A 1 38 ? 4.559 -5.098 7.872 1.00 1.00 38 LEU A CA 7
ATOM 9174 C C . LEU A 1 38 ? 3.627 -4.014 8.426 1.00 1.00 38 LEU A C 7
ATOM 9175 O O . LEU A 1 38 ? 3.832 -2.827 8.193 1.00 1.00 38 LEU A O 7
ATOM 9191 N N . ILE A 1 39 ? 2.626 -4.442 9.191 1.00 1.00 39 ILE A N 7
ATOM 9192 C CA . ILE A 1 39 ? 1.666 -3.503 9.802 1.00 1.00 39 ILE A CA 7
ATOM 9193 C C . ILE A 1 39 ? 2.427 -2.496 10.673 1.00 1.00 39 ILE A C 7
ATOM 9194 O O . ILE A 1 39 ? 2.198 -1.290 10.593 1.00 1.00 39 ILE A O 7
ATOM 9210 N N . ASP A 1 40 ? 3.309 -2.997 11.529 1.00 1.00 40 ASP A N 7
ATOM 9211 C CA . ASP A 1 40 ? 4.076 -2.123 12.411 1.00 1.00 40 ASP A CA 7
ATOM 9212 C C . ASP A 1 40 ? 4.940 -1.150 11.597 1.00 1.00 40 ASP A C 7
ATOM 9213 O O . ASP A 1 40 ? 5.066 0.020 11.956 1.00 1.00 40 ASP A O 7
ATOM 9222 N N . TYR A 1 41 ? 5.550 -1.632 10.504 1.00 1.00 41 TYR A N 7
ATOM 9223 C CA . TYR A 1 41 ? 6.408 -0.781 9.673 1.00 1.00 41 TYR A CA 7
ATOM 9224 C C . TYR A 1 41 ? 5.628 0.403 9.078 1.00 1.00 41 TYR A C 7
ATOM 9225 O O . TYR A 1 41 ? 6.041 1.555 9.231 1.00 1.00 41 TYR A O 7
ATOM 9243 N N . ILE A 1 42 ? 4.515 0.131 8.394 1.00 1.00 42 ILE A N 7
ATOM 9244 C CA . ILE A 1 42 ? 3.727 1.198 7.787 1.00 1.00 42 ILE A CA 7
ATOM 9245 C C . ILE A 1 42 ? 3.161 2.100 8.868 1.00 1.00 42 ILE A C 7
ATOM 9246 O O . ILE A 1 42 ? 3.151 3.322 8.723 1.00 1.00 42 ILE A O 7
ATOM 9262 N N . SER A 1 43 ? 2.709 1.497 9.968 1.00 1.00 43 SER A N 7
ATOM 9263 C CA . SER A 1 43 ? 2.160 2.265 11.092 1.00 1.00 43 SER A CA 7
ATOM 9264 C C . SER A 1 43 ? 1.063 3.213 10.594 1.00 1.00 43 SER A C 7
ATOM 9265 O O . SER A 1 43 ? 0.834 4.287 11.148 1.00 1.00 43 SER A O 7
ATOM 9273 N N . SER A 1 44 ? 0.388 2.777 9.537 1.00 1.00 44 SER A N 7
ATOM 9274 C CA . SER A 1 44 ? -0.694 3.543 8.940 1.00 1.00 44 SER A CA 7
ATOM 9275 C C . SER A 1 44 ? -0.239 4.947 8.548 1.00 1.00 44 SER A C 7
ATOM 9276 O O . SER A 1 44 ? -1.069 5.804 8.288 1.00 1.00 44 SER A O 7
ATOM 9284 N N . LYS A 1 45 ? 1.080 5.165 8.561 1.00 1.00 45 LYS A N 7
ATOM 9285 C CA . LYS A 1 45 ? 1.662 6.478 8.232 1.00 1.00 45 LYS A CA 7
ATOM 9286 C C . LYS A 1 45 ? 1.230 6.948 6.836 1.00 1.00 45 LYS A C 7
ATOM 9287 O O . LYS A 1 45 ? 2.046 7.015 5.918 1.00 1.00 45 LYS A O 7
ATOM 9306 N N . LYS A 1 46 ? -0.057 7.262 6.680 1.00 1.00 46 LYS A N 7
ATOM 9307 C CA . LYS A 1 46 ? -0.616 7.716 5.407 1.00 1.00 46 LYS A CA 7
ATOM 9308 C C . LYS A 1 46 ? -0.707 9.233 5.396 1.00 1.00 46 LYS A C 7
ATOM 9309 O O . LYS A 1 46 ? -0.714 9.850 6.452 1.00 1.00 46 LYS A O 7
ATOM 9328 N N . ALA A 1 47 ? -0.748 9.829 4.198 1.00 1.00 47 ALA A N 7
ATOM 9329 C CA . ALA A 1 47 ? -0.835 11.283 4.043 1.00 1.00 47 ALA A CA 7
ATOM 9330 C C . ALA A 1 47 ? 0.474 11.984 4.410 1.00 1.00 47 ALA A C 7
ATOM 9331 O O . ALA A 1 47 ? 0.685 12.355 5.566 1.00 1.00 47 ALA A O 7
ATOM 9338 N N . GLY A 1 48 ? 1.336 12.187 3.399 1.00 1.00 48 GLY A N 7
ATOM 9339 C CA . GLY A 1 48 ? 2.630 12.875 3.570 1.00 1.00 48 GLY A CA 7
ATOM 9340 C C . GLY A 1 48 ? 3.799 11.984 3.165 1.00 1.00 48 GLY A C 7
ATOM 9341 O O . GLY A 1 48 ? 4.554 12.317 2.251 1.00 1.00 48 GLY A O 7
ATOM 9345 N N . ASP A 1 49 ? 3.956 10.858 3.859 1.00 1.00 49 ASP A N 7
ATOM 9346 C CA . ASP A 1 49 ? 5.056 9.928 3.578 1.00 1.00 49 ASP A CA 7
ATOM 9347 C C . ASP A 1 49 ? 4.750 9.097 2.331 1.00 1.00 49 ASP A C 7
ATOM 9348 O O . ASP A 1 49 ? 3.620 8.646 2.141 1.00 1.00 49 ASP A O 7
ATOM 9357 N N . LYS A 1 50 ? 5.774 8.876 1.492 1.00 1.00 50 LYS A N 7
ATOM 9358 C CA . LYS A 1 50 ? 5.630 8.073 0.266 1.00 1.00 50 LYS A CA 7
ATOM 9359 C C . LYS A 1 50 ? 6.170 6.670 0.526 1.00 1.00 50 LYS A C 7
ATOM 9360 O O . LYS A 1 50 ? 7.098 6.495 1.315 1.00 1.00 50 LYS A O 7
ATOM 9379 N N . VAL A 1 51 ? 5.599 5.670 -0.145 1.00 1.00 51 VAL A N 7
ATOM 9380 C CA . VAL A 1 51 ? 6.039 4.273 0.011 1.00 1.00 51 VAL A CA 7
ATOM 9381 C C . VAL A 1 51 ? 5.858 3.536 -1.310 1.00 1.00 51 VAL A C 7
ATOM 9382 O O . VAL A 1 51 ? 4.883 3.760 -2.027 1.00 1.00 51 VAL A O 7
ATOM 9395 N N . THR A 1 52 ? 6.796 2.634 -1.617 1.00 1.00 52 THR A N 7
ATOM 9396 C CA . THR A 1 52 ? 6.739 1.836 -2.845 1.00 1.00 52 THR A CA 7
ATOM 9397 C C . THR A 1 52 ? 6.149 0.468 -2.511 1.00 1.00 52 THR A C 7
ATOM 9398 O O . THR A 1 52 ? 6.757 -0.301 -1.765 1.00 1.00 52 THR A O 7
ATOM 9409 N N . LEU A 1 53 ? 4.966 0.167 -3.062 1.00 1.00 53 LEU A N 7
ATOM 9410 C CA . LEU A 1 53 ? 4.284 -1.115 -2.823 1.00 1.00 53 LEU A CA 7
ATOM 9411 C C . LEU A 1 53 ? 4.246 -1.918 -4.117 1.00 1.00 53 LEU A C 7
ATOM 9412 O O . LEU A 1 53 ? 3.528 -1.567 -5.055 1.00 1.00 53 LEU A O 7
ATOM 9428 N N . LYS A 1 54 ? 5.026 -2.999 -4.170 1.00 1.00 54 LYS A N 7
ATOM 9429 C CA . LYS A 1 54 ? 5.079 -3.843 -5.358 1.00 1.00 54 LYS A CA 7
ATOM 9430 C C . LYS A 1 54 ? 3.969 -4.878 -5.247 1.00 1.00 54 LYS A C 7
ATOM 9431 O O . LYS A 1 54 ? 3.670 -5.359 -4.153 1.00 1.00 54 LYS A O 7
ATOM 9450 N N . ILE A 1 55 ? 3.366 -5.219 -6.392 1.00 1.00 55 ILE A N 7
ATOM 9451 C CA . ILE A 1 55 ? 2.270 -6.200 -6.470 1.00 1.00 55 ILE A CA 7
ATOM 9452 C C . ILE A 1 55 ? 2.685 -7.310 -7.427 1.00 1.00 55 ILE A C 7
ATOM 9453 O O . ILE A 1 55 ? 3.454 -7.074 -8.350 1.00 1.00 55 ILE A O 7
ATOM 9469 N N . GLU A 1 56 ? 2.157 -8.512 -7.196 1.00 1.00 56 GLU A N 7
ATOM 9470 C CA . GLU A 1 56 ? 2.447 -9.690 -8.039 1.00 1.00 56 GLU A CA 7
ATOM 9471 C C . GLU A 1 56 ? 1.189 -10.059 -8.828 1.00 1.00 56 GLU A C 7
ATOM 9472 O O . GLU A 1 56 ? 0.141 -10.326 -8.234 1.00 1.00 56 GLU A O 7
ATOM 9484 N N . ARG A 1 57 ? 1.299 -10.082 -10.166 1.00 1.00 57 ARG A N 7
ATOM 9485 C CA . ARG A 1 57 ? 0.165 -10.430 -11.047 1.00 1.00 57 ARG A CA 7
ATOM 9486 C C . ARG A 1 57 ? 0.647 -11.358 -12.168 1.00 1.00 57 ARG A C 7
ATOM 9487 O O . ARG A 1 57 ? 1.493 -10.981 -12.964 1.00 1.00 57 ARG A O 7
ATOM 9508 N N . GLU A 1 58 ? 0.085 -12.565 -12.230 1.00 1.00 58 GLU A N 7
ATOM 9509 C CA . GLU A 1 58 ? 0.443 -13.546 -13.273 1.00 1.00 58 GLU A CA 7
ATOM 9510 C C . GLU A 1 58 ? 1.963 -13.587 -13.529 1.00 1.00 58 GLU A C 7
ATOM 9511 O O . GLU A 1 58 ? 2.395 -13.618 -14.681 1.00 1.00 58 GLU A O 7
ATOM 9523 N N . GLU A 1 59 ? 2.748 -13.573 -12.444 1.00 1.00 59 GLU A N 7
ATOM 9524 C CA . GLU A 1 59 ? 4.218 -13.605 -12.516 1.00 1.00 59 GLU A CA 7
ATOM 9525 C C . GLU A 1 59 ? 4.790 -12.298 -13.079 1.00 1.00 59 GLU A C 7
ATOM 9526 O O . GLU A 1 59 ? 5.826 -12.305 -13.743 1.00 1.00 59 GLU A O 7
ATOM 9538 N N . LYS A 1 60 ? 4.112 -11.175 -12.786 1.00 1.00 60 LYS A N 7
ATOM 9539 C CA . LYS A 1 60 ? 4.553 -9.833 -13.242 1.00 1.00 60 LYS A CA 7
ATOM 9540 C C . LYS A 1 60 ? 4.540 -8.866 -12.065 1.00 1.00 60 LYS A C 7
ATOM 9541 O O . LYS A 1 60 ? 3.735 -9.014 -11.145 1.00 1.00 60 LYS A O 7
ATOM 9560 N N . GLU A 1 61 ? 5.438 -7.875 -12.105 1.00 1.00 61 GLU A N 7
ATOM 9561 C CA . GLU A 1 61 ? 5.550 -6.864 -11.042 1.00 1.00 61 GLU A CA 7
ATOM 9562 C C . GLU A 1 61 ? 5.597 -5.471 -11.666 1.00 1.00 61 GLU A C 7
ATOM 9563 O O . GLU A 1 61 ? 6.120 -5.295 -12.768 1.00 1.00 61 GLU A O 7
ATOM 9575 N N . LYS A 1 62 ? 5.048 -4.483 -10.951 1.00 1.00 62 LYS A N 7
ATOM 9576 C CA . LYS A 1 62 ? 5.022 -3.085 -11.419 1.00 1.00 62 LYS A CA 7
ATOM 9577 C C . LYS A 1 62 ? 5.340 -2.149 -10.254 1.00 1.00 62 LYS A C 7
ATOM 9578 O O . LYS A 1 62 ? 4.985 -2.428 -9.107 1.00 1.00 62 LYS A O 7
ATOM 9597 N N . ARG A 1 63 ? 6.011 -1.032 -10.567 1.00 1.00 63 ARG A N 7
ATOM 9598 C CA . ARG A 1 63 ? 6.400 -0.017 -9.570 1.00 1.00 63 ARG A CA 7
ATOM 9599 C C . ARG A 1 63 ? 5.998 1.378 -10.066 1.00 1.00 63 ARG A C 7
ATOM 9600 O O . ARG A 1 63 ? 6.205 1.721 -11.230 1.00 1.00 63 ARG A O 7
ATOM 9621 N N . VAL A 1 64 ? 5.404 2.182 -9.171 1.00 1.00 64 VAL A N 7
ATOM 9622 C CA . VAL A 1 64 ? 4.958 3.549 -9.506 1.00 1.00 64 VAL A CA 7
ATOM 9623 C C . VAL A 1 64 ? 5.122 4.456 -8.290 1.00 1.00 64 VAL A C 7
ATOM 9624 O O . VAL A 1 64 ? 4.884 4.035 -7.156 1.00 1.00 64 VAL A O 7
ATOM 9637 N N . THR A 1 65 ? 5.510 5.715 -8.529 1.00 1.00 65 THR A N 7
ATOM 9638 C CA . THR A 1 65 ? 5.678 6.683 -7.439 1.00 1.00 65 THR A CA 7
ATOM 9639 C C . THR A 1 65 ? 4.346 7.386 -7.179 1.00 1.00 65 THR A C 7
ATOM 9640 O O . THR A 1 65 ? 3.841 8.117 -8.029 1.00 1.00 65 THR A O 7
ATOM 9651 N N . LEU A 1 66 ? 3.792 7.161 -5.981 1.00 1.00 66 LEU A N 7
ATOM 9652 C CA . LEU A 1 66 ? 2.524 7.775 -5.562 1.00 1.00 66 LEU A CA 7
ATOM 9653 C C . LEU A 1 66 ? 2.645 8.287 -4.134 1.00 1.00 66 LEU A C 7
ATOM 9654 O O . LEU A 1 66 ? 3.558 7.900 -3.404 1.00 1.00 66 LEU A O 7
ATOM 9670 N N . THR A 1 67 ? 1.698 9.143 -3.735 1.00 1.00 67 THR A N 7
ATOM 9671 C CA . THR A 1 67 ? 1.660 9.707 -2.379 1.00 1.00 67 THR A CA 7
ATOM 9672 C C . THR A 1 67 ? 0.469 9.112 -1.642 1.00 1.00 67 THR A C 7
ATOM 9673 O O . THR A 1 67 ? -0.619 8.996 -2.208 1.00 1.00 67 THR A O 7
ATOM 9684 N N . LEU A 1 68 ? 0.665 8.732 -0.382 1.00 1.00 68 LEU A N 7
ATOM 9685 C CA . LEU A 1 68 ? -0.422 8.158 0.400 1.00 1.00 68 LEU A CA 7
ATOM 9686 C C . LEU A 1 68 ? -1.543 9.193 0.531 1.00 1.00 68 LEU A C 7
ATOM 9687 O O . LEU A 1 68 ? -1.303 10.395 0.408 1.00 1.00 68 LEU A O 7
ATOM 9703 N N . LYS A 1 69 ? -2.770 8.715 0.743 1.00 1.00 69 LYS A N 7
ATOM 9704 C CA . LYS A 1 69 ? -3.961 9.578 0.849 1.00 1.00 69 LYS A CA 7
ATOM 9705 C C . LYS A 1 69 ? -4.355 9.783 2.307 1.00 1.00 69 LYS A C 7
ATOM 9706 O O . LYS A 1 69 ? -3.711 9.259 3.210 1.00 1.00 69 LYS A O 7
ATOM 9725 N N . GLN A 1 70 ? -5.418 10.567 2.524 1.00 1.00 70 GLN A N 7
ATOM 9726 C CA . GLN A 1 70 ? -5.933 10.882 3.871 1.00 1.00 70 GLN A CA 7
ATOM 9727 C C . GLN A 1 70 ? -7.417 10.526 3.970 1.00 1.00 70 GLN A C 7
ATOM 9728 O O . GLN A 1 70 ? -8.152 10.642 2.992 1.00 1.00 70 GLN A O 7
ATOM 9742 N N . PHE A 1 71 ? -7.847 10.110 5.166 1.00 1.00 71 PHE A N 7
ATOM 9743 C CA . PHE A 1 71 ? -9.249 9.751 5.408 1.00 1.00 71 PHE A CA 7
ATOM 9744 C C . PHE A 1 71 ? -10.185 10.925 4.987 1.00 1.00 71 PHE A C 7
ATOM 9745 O O . PHE A 1 71 ? -10.178 11.963 5.648 1.00 1.00 71 PHE A O 7
ATOM 9762 N N . PRO A 1 72 ? -10.976 10.813 3.916 1.00 1.00 72 PRO A N 7
ATOM 9763 C CA . PRO A 1 72 ? -11.877 11.940 3.483 1.00 1.00 72 PRO A CA 7
ATOM 9764 C C . PRO A 1 72 ? -12.788 12.461 4.601 1.00 1.00 72 PRO A C 7
ATOM 9765 O O . PRO A 1 72 ? -13.042 13.659 4.697 1.00 1.00 72 PRO A O 7
ATOM 9776 N N . ASP A 1 73 ? -13.301 11.541 5.422 1.00 1.00 73 ASP A N 7
ATOM 9777 C CA . ASP A 1 73 ? -14.222 11.888 6.515 1.00 1.00 73 ASP A CA 7
ATOM 9778 C C . ASP A 1 73 ? -13.461 12.237 7.793 1.00 1.00 73 ASP A C 7
ATOM 9779 O O . ASP A 1 73 ? -14.028 12.206 8.884 1.00 1.00 73 ASP A O 7
ATOM 9788 N N . GLU A 1 74 ? -12.180 12.571 7.650 1.00 1.00 74 GLU A N 7
ATOM 9789 C CA . GLU A 1 74 ? -11.347 12.931 8.805 1.00 1.00 74 GLU A CA 7
ATOM 9790 C C . GLU A 1 74 ? -10.015 13.542 8.327 1.00 1.00 74 GLU A C 7
ATOM 9791 O O . GLU A 1 74 ? -8.951 12.955 8.537 1.00 1.00 74 GLU A O 7
ATOM 9803 N N . PRO A 1 75 ? -10.039 14.693 7.678 1.00 1.00 75 PRO A N 7
ATOM 9804 C CA . PRO A 1 75 ? -8.785 15.342 7.168 1.00 1.00 75 PRO A CA 7
ATOM 9805 C C . PRO A 1 75 ? -7.940 15.929 8.308 1.00 1.00 75 PRO A C 7
ATOM 9806 O O . PRO A 1 75 ? -6.798 16.333 8.098 1.00 1.00 75 PRO A O 7
ATOM 9817 N N . ASP A 1 76 ? -8.510 15.962 9.518 1.00 1.00 76 ASP A N 7
ATOM 9818 C CA . ASP A 1 76 ? -7.800 16.489 10.694 1.00 1.00 76 ASP A CA 7
ATOM 9819 C C . ASP A 1 76 ? -6.822 15.441 11.244 1.00 1.00 76 ASP A C 7
ATOM 9820 O O . ASP A 1 76 ? -6.014 15.735 12.126 1.00 1.00 76 ASP A O 7
ATOM 9829 N N . ARG A 1 77 ? -6.920 14.213 10.720 1.00 1.00 77 ARG A N 7
ATOM 9830 C CA . ARG A 1 77 ? -6.059 13.092 11.156 1.00 1.00 77 ARG A CA 7
ATOM 9831 C C . ARG A 1 77 ? -5.728 12.206 9.957 1.00 1.00 77 ARG A C 7
ATOM 9832 O O . ARG A 1 77 ? -6.400 12.260 8.928 1.00 1.00 77 ARG A O 7
ATOM 9853 N N . ALA A 1 78 ? -4.694 11.374 10.110 1.00 1.00 78 ALA A N 7
ATOM 9854 C CA . ALA A 1 78 ? -4.262 10.443 9.064 1.00 1.00 78 ALA A CA 7
ATOM 9855 C C . ALA A 1 78 ? -3.895 9.103 9.700 1.00 1.00 78 ALA A C 7
ATOM 9856 O O . ALA A 1 78 ? -3.389 9.054 10.820 1.00 1.00 78 ALA A O 7
ATOM 9863 N N . GLY A 1 79 ? -4.160 8.020 8.980 1.00 1.00 79 GLY A N 7
ATOM 9864 C CA . GLY A 1 79 ? -3.861 6.680 9.483 1.00 1.00 79 GLY A CA 7
ATOM 9865 C C . GLY A 1 79 ? -4.710 6.352 10.709 1.00 1.00 79 GLY A C 7
ATOM 9866 O O . GLY A 1 79 ? -5.232 7.249 11.371 1.00 1.00 79 GLY A O 7
ATOM 9870 N N . ILE A 1 80 ? -4.852 5.055 10.996 1.00 1.00 80 ILE A N 7
ATOM 9871 C CA . ILE A 1 80 ? -5.647 4.589 12.139 1.00 1.00 80 ILE A CA 7
ATOM 9872 C C . ILE A 1 80 ? -7.079 5.123 12.043 1.00 1.00 80 ILE A C 7
ATOM 9873 O O . ILE A 1 80 ? -7.410 6.144 12.644 1.00 1.00 80 ILE A O 7
ATOM 9889 N N . GLY A 1 81 ? -7.923 4.422 11.289 1.00 1.00 81 GLY A N 7
ATOM 9890 C CA . GLY A 1 81 ? -9.316 4.833 11.128 1.00 1.00 81 GLY A CA 7
ATOM 9891 C C . GLY A 1 81 ? -10.064 4.719 12.455 1.00 1.00 81 GLY A C 7
ATOM 9892 O O . GLY A 1 81 ? -9.988 3.692 13.132 1.00 1.00 81 GLY A O 7
ATOM 9896 N N . VAL A 1 82 ? -10.791 5.778 12.826 1.00 1.00 82 VAL A N 7
ATOM 9897 C CA . VAL A 1 82 ? -11.557 5.794 14.077 1.00 1.00 82 VAL A CA 7
ATOM 9898 C C . VAL A 1 82 ? -12.856 4.997 13.903 1.00 1.00 82 VAL A C 7
ATOM 9899 O O . VAL A 1 82 ? -13.575 5.183 12.922 1.00 1.00 82 VAL A O 7
ATOM 9912 N N . SER A 1 83 ? -13.152 4.119 14.863 1.00 1.00 83 SER A N 7
ATOM 9913 C CA . SER A 1 83 ? -14.371 3.302 14.815 1.00 1.00 83 SER A CA 7
ATOM 9914 C C . SER A 1 83 ? -15.615 4.160 15.069 1.00 1.00 83 SER A C 7
ATOM 9915 O O . SER A 1 83 ? -16.696 3.637 15.339 1.00 1.00 83 SER A O 7
ATOM 9923 N N . LEU A 1 84 ? -15.449 5.481 14.984 1.00 1.00 84 LEU A N 7
ATOM 9924 C CA . LEU A 1 84 ? -16.545 6.422 15.205 1.00 1.00 84 LEU A CA 7
ATOM 9925 C C . LEU A 1 84 ? -17.107 6.262 16.623 1.00 1.00 84 LEU A C 7
ATOM 9926 O O . LEU A 1 84 ? -18.306 6.416 16.851 1.00 1.00 84 LEU A O 7
ATOM 9942 N N . GLU A 1 85 ? -16.226 5.948 17.576 1.00 1.00 85 GLU A N 7
ATOM 9943 C CA . GLU A 1 85 ? -16.643 5.770 18.969 1.00 1.00 85 GLU A CA 7
ATOM 9944 C C . GLU A 1 85 ? -15.414 5.726 19.883 1.00 1.00 85 GLU A C 7
ATOM 9945 O O . GLU A 1 85 ? -14.830 4.665 20.103 1.00 1.00 85 GLU A O 7
ATOM 9957 N N . HIS A 1 86 ? -15.035 6.889 20.418 1.00 1.00 86 HIS A N 7
ATOM 9958 C CA . HIS A 1 86 ? -13.881 6.985 21.319 1.00 1.00 86 HIS A CA 7
ATOM 9959 C C . HIS A 1 86 ? -13.871 8.348 22.014 1.00 1.00 86 HIS A C 7
ATOM 9960 O O . HIS A 1 86 ? -13.919 8.428 23.242 1.00 1.00 86 HIS A O 7
ATOM 9974 N N . HIS A 1 87 ? -13.811 9.412 21.216 1.00 1.00 87 HIS A N 7
ATOM 9975 C CA . HIS A 1 87 ? -13.795 10.773 21.751 1.00 1.00 87 HIS A CA 7
ATOM 9976 C C . HIS A 1 87 ? -15.085 11.062 22.518 1.00 1.00 87 HIS A C 7
ATOM 9977 O O . HIS A 1 87 ? -16.115 10.434 22.275 1.00 1.00 87 HIS A O 7
ATOM 9991 N N . HIS A 1 88 ? -15.019 12.015 23.449 1.00 1.00 88 HIS A N 7
ATOM 9992 C CA . HIS A 1 88 ? -16.186 12.381 24.254 1.00 1.00 88 HIS A CA 7
ATOM 9993 C C . HIS A 1 88 ? -15.913 13.676 25.019 1.00 1.00 88 HIS A C 7
ATOM 9994 O O . HIS A 1 88 ? -16.836 14.309 25.532 1.00 1.00 88 HIS A O 7
ATOM 10008 N N . HIS A 1 89 ? -14.639 14.063 25.093 1.00 1.00 89 HIS A N 7
ATOM 10009 C CA . HIS A 1 89 ? -14.258 15.285 25.803 1.00 1.00 89 HIS A CA 7
ATOM 10010 C C . HIS A 1 89 ? -14.914 16.505 25.153 1.00 1.00 89 HIS A C 7
ATOM 10011 O O . HIS A 1 89 ? -15.485 17.353 25.840 1.00 1.00 89 HIS A O 7
ATOM 10025 N N . HIS A 1 90 ? -14.830 16.586 23.824 1.00 1.00 90 HIS A N 7
ATOM 10026 C CA . HIS A 1 90 ? -15.420 17.706 23.083 1.00 1.00 90 HIS A CA 7
ATOM 10027 C C . HIS A 1 90 ? -15.437 17.404 21.585 1.00 1.00 90 HIS A C 7
ATOM 10028 O O . HIS A 1 90 ? -14.701 16.543 21.105 1.00 1.00 90 HIS A O 7
ATOM 10042 N N . HIS A 1 91 ? -16.288 18.128 20.857 1.00 1.00 91 HIS A N 7
ATOM 10043 C CA . HIS A 1 91 ? -16.413 17.954 19.410 1.00 1.00 91 HIS A CA 7
ATOM 10044 C C . HIS A 1 91 ? -16.740 16.500 19.057 1.00 1.00 91 HIS A C 7
ATOM 10045 O O . HIS A 1 91 ? -16.766 16.186 17.879 1.00 1.00 91 HIS A O 7
ATOM 10060 N N . ASN A 1 1 ? -6.178 -7.057 7.689 1.00 1.00 1 ASN A N 8
ATOM 10061 C CA . ASN A 1 1 ? -5.590 -6.602 6.398 1.00 1.00 1 ASN A CA 8
ATOM 10062 C C . ASN A 1 1 ? -4.191 -7.205 6.239 1.00 1.00 1 ASN A C 8
ATOM 10063 O O . ASN A 1 1 ? -4.025 -8.242 5.597 1.00 1.00 1 ASN A O 8
ATOM 10076 N N . GLY A 1 2 ? -3.190 -6.549 6.824 1.00 1.00 2 GLY A N 8
ATOM 10077 C CA . GLY A 1 2 ? -1.813 -7.029 6.736 1.00 1.00 2 GLY A CA 8
ATOM 10078 C C . GLY A 1 2 ? -1.333 -7.038 5.286 1.00 1.00 2 GLY A C 8
ATOM 10079 O O . GLY A 1 2 ? -1.657 -6.142 4.508 1.00 1.00 2 GLY A O 8
ATOM 10083 N N . ILE A 1 3 ? -0.561 -8.065 4.932 1.00 1.00 3 ILE A N 8
ATOM 10084 C CA . ILE A 1 3 ? -0.029 -8.208 3.572 1.00 1.00 3 ILE A CA 8
ATOM 10085 C C . ILE A 1 3 ? -1.139 -8.600 2.604 1.00 1.00 3 ILE A C 8
ATOM 10086 O O . ILE A 1 3 ? -0.892 -8.797 1.414 1.00 1.00 3 ILE A O 8
ATOM 10102 N N . TYR A 1 4 ? -2.364 -8.724 3.134 1.00 1.00 4 TYR A N 8
ATOM 10103 C CA . TYR A 1 4 ? -3.542 -9.103 2.333 1.00 1.00 4 TYR A CA 8
ATOM 10104 C C . TYR A 1 4 ? -4.545 -7.942 2.316 1.00 1.00 4 TYR A C 8
ATOM 10105 O O . TYR A 1 4 ? -4.795 -7.322 3.349 1.00 1.00 4 TYR A O 8
ATOM 10123 N N . ALA A 1 5 ? -5.125 -7.653 1.143 1.00 1.00 5 ALA A N 8
ATOM 10124 C CA . ALA A 1 5 ? -6.111 -6.565 1.005 1.00 1.00 5 ALA A CA 8
ATOM 10125 C C . ALA A 1 5 ? -7.536 -7.118 1.121 1.00 1.00 5 ALA A C 8
ATOM 10126 O O . ALA A 1 5 ? -8.012 -7.813 0.223 1.00 1.00 5 ALA A O 8
ATOM 10133 N N . SER A 1 6 ? -8.215 -6.807 2.234 1.00 1.00 6 SER A N 8
ATOM 10134 C CA . SER A 1 6 ? -9.591 -7.276 2.470 1.00 1.00 6 SER A CA 8
ATOM 10135 C C . SER A 1 6 ? -10.616 -6.307 1.871 1.00 1.00 6 SER A C 8
ATOM 10136 O O . SER A 1 6 ? -11.700 -6.717 1.460 1.00 1.00 6 SER A O 8
ATOM 10144 N N . SER A 1 7 ? -10.266 -5.018 1.833 1.00 1.00 7 SER A N 8
ATOM 10145 C CA . SER A 1 7 ? -11.168 -3.990 1.290 1.00 1.00 7 SER A CA 8
ATOM 10146 C C . SER A 1 7 ? -10.417 -2.683 1.043 1.00 1.00 7 SER A C 8
ATOM 10147 O O . SER A 1 7 ? -9.310 -2.490 1.547 1.00 1.00 7 SER A O 8
ATOM 10155 N N . VAL A 1 8 ? -11.036 -1.774 0.273 1.00 1.00 8 VAL A N 8
ATOM 10156 C CA . VAL A 1 8 ? -10.449 -0.461 -0.041 1.00 1.00 8 VAL A CA 8
ATOM 10157 C C . VAL A 1 8 ? -11.569 0.542 -0.327 1.00 1.00 8 VAL A C 8
ATOM 10158 O O . VAL A 1 8 ? -12.676 0.157 -0.706 1.00 1.00 8 VAL A O 8
ATOM 10171 N N . VAL A 1 9 ? -11.262 1.833 -0.150 1.00 1.00 9 VAL A N 8
ATOM 10172 C CA . VAL A 1 9 ? -12.217 2.935 -0.390 1.00 1.00 9 VAL A CA 8
ATOM 10173 C C . VAL A 1 9 ? -11.727 3.776 -1.569 1.00 1.00 9 VAL A C 8
ATOM 10174 O O . VAL A 1 9 ? -10.527 4.010 -1.718 1.00 1.00 9 VAL A O 8
ATOM 10187 N N . GLU A 1 10 ? -12.666 4.254 -2.387 1.00 1.00 10 GLU A N 8
ATOM 10188 C CA . GLU A 1 10 ? -12.332 5.097 -3.527 1.00 1.00 10 GLU A CA 8
ATOM 10189 C C . GLU A 1 10 ? -11.682 6.393 -3.040 1.00 1.00 10 GLU A C 8
ATOM 10190 O O . GLU A 1 10 ? -11.104 6.429 -1.955 1.00 1.00 10 GLU A O 8
ATOM 10202 N N . ASN A 1 11 ? -11.797 7.455 -3.833 1.00 1.00 11 ASN A N 8
ATOM 10203 C CA . ASN A 1 11 ? -11.238 8.750 -3.464 1.00 1.00 11 ASN A CA 8
ATOM 10204 C C . ASN A 1 11 ? -9.743 8.656 -3.157 1.00 1.00 11 ASN A C 8
ATOM 10205 O O . ASN A 1 11 ? -9.229 9.402 -2.326 1.00 1.00 11 ASN A O 8
ATOM 10216 N N . MET A 1 12 ? -9.039 7.746 -3.857 1.00 1.00 12 MET A N 8
ATOM 10217 C CA . MET A 1 12 ? -7.581 7.554 -3.695 1.00 1.00 12 MET A CA 8
ATOM 10218 C C . MET A 1 12 ? -6.918 7.748 -5.077 1.00 1.00 12 MET A C 8
ATOM 10219 O O . MET A 1 12 ? -7.622 7.707 -6.087 1.00 1.00 12 MET A O 8
ATOM 10233 N N . PRO A 1 13 ? -5.612 7.964 -5.180 1.00 1.00 13 PRO A N 8
ATOM 10234 C CA . PRO A 1 13 ? -4.946 8.172 -6.519 1.00 1.00 13 PRO A CA 8
ATOM 10235 C C . PRO A 1 13 ? -5.054 6.955 -7.456 1.00 1.00 13 PRO A C 8
ATOM 10236 O O . PRO A 1 13 ? -4.976 7.102 -8.677 1.00 1.00 13 PRO A O 8
ATOM 10247 N N . ALA A 1 14 ? -5.230 5.767 -6.861 1.00 1.00 14 ALA A N 8
ATOM 10248 C CA . ALA A 1 14 ? -5.335 4.496 -7.623 1.00 1.00 14 ALA A CA 8
ATOM 10249 C C . ALA A 1 14 ? -4.340 4.463 -8.801 1.00 1.00 14 ALA A C 8
ATOM 10250 O O . ALA A 1 14 ? -4.544 3.739 -9.776 1.00 1.00 14 ALA A O 8
ATOM 10257 N N . LYS A 1 15 ? -3.273 5.263 -8.702 1.00 1.00 15 LYS A N 8
ATOM 10258 C CA . LYS A 1 15 ? -2.263 5.334 -9.755 1.00 1.00 15 LYS A CA 8
ATOM 10259 C C . LYS A 1 15 ? -1.579 3.979 -9.900 1.00 1.00 15 LYS A C 8
ATOM 10260 O O . LYS A 1 15 ? -1.026 3.477 -8.924 1.00 1.00 15 LYS A O 8
ATOM 10279 N N . GLY A 1 16 ? -1.592 3.430 -11.130 1.00 1.00 16 GLY A N 8
ATOM 10280 C CA . GLY A 1 16 ? -0.958 2.132 -11.455 1.00 1.00 16 GLY A CA 8
ATOM 10281 C C . GLY A 1 16 ? -0.796 1.215 -10.239 1.00 1.00 16 GLY A C 8
ATOM 10282 O O . GLY A 1 16 ? 0.234 0.562 -10.077 1.00 1.00 16 GLY A O 8
ATOM 10286 N N . LYS A 1 17 ? -1.830 1.178 -9.382 1.00 1.00 17 LYS A N 8
ATOM 10287 C CA . LYS A 1 17 ? -1.828 0.351 -8.169 1.00 1.00 17 LYS A CA 8
ATOM 10288 C C . LYS A 1 17 ? -3.232 -0.203 -7.974 1.00 1.00 17 LYS A C 8
ATOM 10289 O O . LYS A 1 17 ? -4.206 0.549 -8.063 1.00 1.00 17 LYS A O 8
ATOM 10308 N N . ILE A 1 18 ? -3.352 -1.505 -7.728 1.00 1.00 18 ILE A N 8
ATOM 10309 C CA . ILE A 1 18 ? -4.661 -2.131 -7.522 1.00 1.00 18 ILE A CA 8
ATOM 10310 C C . ILE A 1 18 ? -4.565 -3.082 -6.341 1.00 1.00 18 ILE A C 8
ATOM 10311 O O . ILE A 1 18 ? -3.486 -3.569 -6.006 1.00 1.00 18 ILE A O 8
ATOM 10327 N N . GLU A 1 19 ? -5.702 -3.299 -5.688 1.00 1.00 19 GLU A N 8
ATOM 10328 C CA . GLU A 1 19 ? -5.787 -4.144 -4.496 1.00 1.00 19 GLU A CA 8
ATOM 10329 C C . GLU A 1 19 ? -7.040 -5.009 -4.574 1.00 1.00 19 GLU A C 8
ATOM 10330 O O . GLU A 1 19 ? -7.655 -5.107 -5.632 1.00 1.00 19 GLU A O 8
ATOM 10342 N N . VAL A 1 20 ? -7.376 -5.651 -3.450 1.00 1.00 20 VAL A N 8
ATOM 10343 C CA . VAL A 1 20 ? -8.538 -6.549 -3.342 1.00 1.00 20 VAL A CA 8
ATOM 10344 C C . VAL A 1 20 ? -8.210 -7.888 -3.992 1.00 1.00 20 VAL A C 8
ATOM 10345 O O . VAL A 1 20 ? -8.337 -8.057 -5.206 1.00 1.00 20 VAL A O 8
ATOM 10358 N N . GLY A 1 21 ? -7.783 -8.839 -3.158 1.00 1.00 21 GLY A N 8
ATOM 10359 C CA . GLY A 1 21 ? -7.419 -10.186 -3.600 1.00 1.00 21 GLY A CA 8
ATOM 10360 C C . GLY A 1 21 ? -5.936 -10.257 -3.932 1.00 1.00 21 GLY A C 8
ATOM 10361 O O . GLY A 1 21 ? -5.321 -11.317 -3.807 1.00 1.00 21 GLY A O 8
ATOM 10365 N N . ASP A 1 22 ? -5.354 -9.131 -4.367 1.00 1.00 22 ASP A N 8
ATOM 10366 C CA . ASP A 1 22 ? -3.940 -9.093 -4.718 1.00 1.00 22 ASP A CA 8
ATOM 10367 C C . ASP A 1 22 ? -3.101 -9.105 -3.456 1.00 1.00 22 ASP A C 8
ATOM 10368 O O . ASP A 1 22 ? -3.637 -9.089 -2.348 1.00 1.00 22 ASP A O 8
ATOM 10377 N N . LYS A 1 23 ? -1.781 -9.142 -3.629 1.00 1.00 23 LYS A N 8
ATOM 10378 C CA . LYS A 1 23 ? -0.842 -9.163 -2.500 1.00 1.00 23 LYS A CA 8
ATOM 10379 C C . LYS A 1 23 ? 0.312 -8.216 -2.795 1.00 1.00 23 LYS A C 8
ATOM 10380 O O . LYS A 1 23 ? 0.611 -7.939 -3.957 1.00 1.00 23 LYS A O 8
ATOM 10399 N N . ILE A 1 24 ? 0.962 -7.721 -1.734 1.00 1.00 24 ILE A N 8
ATOM 10400 C CA . ILE A 1 24 ? 2.106 -6.789 -1.856 1.00 1.00 24 ILE A CA 8
ATOM 10401 C C . ILE A 1 24 ? 3.406 -7.575 -1.578 1.00 1.00 24 ILE A C 8
ATOM 10402 O O . ILE A 1 24 ? 3.536 -8.218 -0.536 1.00 1.00 24 ILE A O 8
ATOM 10418 N N . ILE A 1 25 ? 4.360 -7.517 -2.522 1.00 1.00 25 ILE A N 8
ATOM 10419 C CA . ILE A 1 25 ? 5.639 -8.229 -2.371 1.00 1.00 25 ILE A CA 8
ATOM 10420 C C . ILE A 1 25 ? 6.510 -7.557 -1.311 1.00 1.00 25 ILE A C 8
ATOM 10421 O O . ILE A 1 25 ? 6.901 -8.185 -0.327 1.00 1.00 25 ILE A O 8
ATOM 10437 N N . SER A 1 26 ? 6.829 -6.278 -1.526 1.00 1.00 26 SER A N 8
ATOM 10438 C CA . SER A 1 26 ? 7.678 -5.524 -0.597 1.00 1.00 26 SER A CA 8
ATOM 10439 C C . SER A 1 26 ? 7.384 -4.033 -0.716 1.00 1.00 26 SER A C 8
ATOM 10440 O O . SER A 1 26 ? 6.973 -3.555 -1.773 1.00 1.00 26 SER A O 8
ATOM 10448 N N . ALA A 1 27 ? 7.571 -3.300 0.386 1.00 1.00 27 ALA A N 8
ATOM 10449 C CA . ALA A 1 27 ? 7.298 -1.860 0.413 1.00 1.00 27 ALA A CA 8
ATOM 10450 C C . ALA A 1 27 ? 8.497 -1.025 -0.073 1.00 1.00 27 ALA A C 8
ATOM 10451 O O . ALA A 1 27 ? 8.718 -0.865 -1.269 1.00 1.00 27 ALA A O 8
ATOM 10458 N N . ASP A 1 28 ? 9.300 -0.549 0.864 1.00 1.00 28 ASP A N 8
ATOM 10459 C CA . ASP A 1 28 ? 10.504 0.248 0.565 1.00 1.00 28 ASP A CA 8
ATOM 10460 C C . ASP A 1 28 ? 11.750 -0.637 0.404 1.00 1.00 28 ASP A C 8
ATOM 10461 O O . ASP A 1 28 ? 12.805 -0.340 0.966 1.00 1.00 28 ASP A O 8
ATOM 10470 N N . GLY A 1 29 ? 11.635 -1.724 -0.372 1.00 1.00 29 GLY A N 8
ATOM 10471 C CA . GLY A 1 29 ? 12.776 -2.629 -0.598 1.00 1.00 29 GLY A CA 8
ATOM 10472 C C . GLY A 1 29 ? 13.038 -3.511 0.621 1.00 1.00 29 GLY A C 8
ATOM 10473 O O . GLY A 1 29 ? 14.180 -3.878 0.900 1.00 1.00 29 GLY A O 8
ATOM 10477 N N . LYS A 1 30 ? 11.961 -3.841 1.342 1.00 1.00 30 LYS A N 8
ATOM 10478 C CA . LYS A 1 30 ? 12.040 -4.686 2.553 1.00 1.00 30 LYS A CA 8
ATOM 10479 C C . LYS A 1 30 ? 11.008 -5.817 2.499 1.00 1.00 30 LYS A C 8
ATOM 10480 O O . LYS A 1 30 ? 9.803 -5.575 2.560 1.00 1.00 30 LYS A O 8
ATOM 10499 N N . ASN A 1 31 ? 11.503 -7.061 2.402 1.00 1.00 31 ASN A N 8
ATOM 10500 C CA . ASN A 1 31 ? 10.644 -8.251 2.359 1.00 1.00 31 ASN A CA 8
ATOM 10501 C C . ASN A 1 31 ? 10.387 -8.754 3.782 1.00 1.00 31 ASN A C 8
ATOM 10502 O O . ASN A 1 31 ? 11.101 -9.619 4.287 1.00 1.00 31 ASN A O 8
ATOM 10513 N N . TYR A 1 32 ? 9.367 -8.195 4.429 1.00 1.00 32 TYR A N 8
ATOM 10514 C CA . TYR A 1 32 ? 9.033 -8.587 5.798 1.00 1.00 32 TYR A CA 8
ATOM 10515 C C . TYR A 1 32 ? 8.516 -10.027 5.828 1.00 1.00 32 TYR A C 8
ATOM 10516 O O . TYR A 1 32 ? 7.625 -10.394 5.061 1.00 1.00 32 TYR A O 8
ATOM 10534 N N . GLN A 1 33 ? 9.088 -10.843 6.723 1.00 1.00 33 GLN A N 8
ATOM 10535 C CA . GLN A 1 33 ? 8.692 -12.252 6.859 1.00 1.00 33 GLN A CA 8
ATOM 10536 C C . GLN A 1 33 ? 7.405 -12.376 7.670 1.00 1.00 33 GLN A C 8
ATOM 10537 O O . GLN A 1 33 ? 6.746 -13.416 7.639 1.00 1.00 33 GLN A O 8
ATOM 10551 N N . SER A 1 34 ? 7.056 -11.308 8.403 1.00 1.00 34 SER A N 8
ATOM 10552 C CA . SER A 1 34 ? 5.843 -11.280 9.244 1.00 1.00 34 SER A CA 8
ATOM 10553 C C . SER A 1 34 ? 5.043 -10.003 8.989 1.00 1.00 34 SER A C 8
ATOM 10554 O O . SER A 1 34 ? 5.553 -8.895 9.151 1.00 1.00 34 SER A O 8
ATOM 10562 N N . ALA A 1 35 ? 3.790 -10.169 8.570 1.00 1.00 35 ALA A N 8
ATOM 10563 C CA . ALA A 1 35 ? 2.921 -9.034 8.266 1.00 1.00 35 ALA A CA 8
ATOM 10564 C C . ALA A 1 35 ? 2.893 -8.023 9.410 1.00 1.00 35 ALA A C 8
ATOM 10565 O O . ALA A 1 35 ? 2.767 -6.823 9.182 1.00 1.00 35 ALA A O 8
ATOM 10572 N N . GLU A 1 36 ? 3.013 -8.516 10.637 1.00 1.00 36 GLU A N 8
ATOM 10573 C CA . GLU A 1 36 ? 2.999 -7.650 11.804 1.00 1.00 36 GLU A CA 8
ATOM 10574 C C . GLU A 1 36 ? 4.106 -6.594 11.695 1.00 1.00 36 GLU A C 8
ATOM 10575 O O . GLU A 1 36 ? 3.897 -5.425 12.013 1.00 1.00 36 GLU A O 8
ATOM 10587 N N . LYS A 1 37 ? 5.281 -7.027 11.237 1.00 1.00 37 LYS A N 8
ATOM 10588 C CA . LYS A 1 37 ? 6.418 -6.117 11.082 1.00 1.00 37 LYS A CA 8
ATOM 10589 C C . LYS A 1 37 ? 6.074 -5.018 10.070 1.00 1.00 37 LYS A C 8
ATOM 10590 O O . LYS A 1 37 ? 6.367 -3.847 10.308 1.00 1.00 37 LYS A O 8
ATOM 10609 N N . LEU A 1 38 ? 5.464 -5.386 8.935 1.00 1.00 38 LEU A N 8
ATOM 10610 C CA . LEU A 1 38 ? 5.113 -4.398 7.909 1.00 1.00 38 LEU A CA 8
ATOM 10611 C C . LEU A 1 38 ? 4.237 -3.298 8.511 1.00 1.00 38 LEU A C 8
ATOM 10612 O O . LEU A 1 38 ? 4.457 -2.120 8.242 1.00 1.00 38 LEU A O 8
ATOM 10628 N N . ILE A 1 39 ? 3.256 -3.683 9.328 1.00 1.00 39 ILE A N 8
ATOM 10629 C CA . ILE A 1 39 ? 2.374 -2.700 9.963 1.00 1.00 39 ILE A CA 8
ATOM 10630 C C . ILE A 1 39 ? 3.202 -1.790 10.878 1.00 1.00 39 ILE A C 8
ATOM 10631 O O . ILE A 1 39 ? 3.041 -0.571 10.881 1.00 1.00 39 ILE A O 8
ATOM 10647 N N . ASP A 1 40 ? 4.073 -2.397 11.677 1.00 1.00 40 ASP A N 8
ATOM 10648 C CA . ASP A 1 40 ? 4.907 -1.637 12.605 1.00 1.00 40 ASP A CA 8
ATOM 10649 C C . ASP A 1 40 ? 5.800 -0.629 11.860 1.00 1.00 40 ASP A C 8
ATOM 10650 O O . ASP A 1 40 ? 5.891 0.530 12.262 1.00 1.00 40 ASP A O 8
ATOM 10659 N N . TYR A 1 41 ? 6.474 -1.069 10.790 1.00 1.00 41 TYR A N 8
ATOM 10660 C CA . TYR A 1 41 ? 7.367 -0.182 10.031 1.00 1.00 41 TYR A CA 8
ATOM 10661 C C . TYR A 1 41 ? 6.617 1.020 9.444 1.00 1.00 41 TYR A C 8
ATOM 10662 O O . TYR A 1 41 ? 7.014 2.164 9.664 1.00 1.00 41 TYR A O 8
ATOM 10680 N N . ILE A 1 42 ? 5.551 0.766 8.689 1.00 1.00 42 ILE A N 8
ATOM 10681 C CA . ILE A 1 42 ? 4.789 1.853 8.078 1.00 1.00 42 ILE A CA 8
ATOM 10682 C C . ILE A 1 42 ? 4.116 2.686 9.151 1.00 1.00 42 ILE A C 8
ATOM 10683 O O . ILE A 1 42 ? 4.094 3.906 9.053 1.00 1.00 42 ILE A O 8
ATOM 10699 N N . SER A 1 43 ? 3.571 2.026 10.181 1.00 1.00 43 SER A N 8
ATOM 10700 C CA . SER A 1 43 ? 2.897 2.735 11.288 1.00 1.00 43 SER A CA 8
ATOM 10701 C C . SER A 1 43 ? 1.983 3.830 10.745 1.00 1.00 43 SER A C 8
ATOM 10702 O O . SER A 1 43 ? 1.863 4.912 11.316 1.00 1.00 43 SER A O 8
ATOM 10710 N N . SER A 1 44 ? 1.360 3.504 9.620 1.00 1.00 44 SER A N 8
ATOM 10711 C CA . SER A 1 44 ? 0.449 4.386 8.907 1.00 1.00 44 SER A CA 8
ATOM 10712 C C . SER A 1 44 ? 1.214 5.387 8.038 1.00 1.00 44 SER A C 8
ATOM 10713 O O . SER A 1 44 ? 0.944 5.462 6.849 1.00 1.00 44 SER A O 8
ATOM 10721 N N . LYS A 1 45 ? 2.163 6.146 8.640 1.00 1.00 45 LYS A N 8
ATOM 10722 C CA . LYS A 1 45 ? 2.982 7.186 7.947 1.00 1.00 45 LYS A CA 8
ATOM 10723 C C . LYS A 1 45 ? 2.404 7.604 6.586 1.00 1.00 45 LYS A C 8
ATOM 10724 O O . LYS A 1 45 ? 3.114 7.621 5.592 1.00 1.00 45 LYS A O 8
ATOM 10743 N N . LYS A 1 46 ? 1.098 7.931 6.556 1.00 1.00 46 LYS A N 8
ATOM 10744 C CA . LYS A 1 46 ? 0.401 8.332 5.317 1.00 1.00 46 LYS A CA 8
ATOM 10745 C C . LYS A 1 46 ? 0.374 9.860 5.189 1.00 1.00 46 LYS A C 8
ATOM 10746 O O . LYS A 1 46 ? 0.742 10.570 6.124 1.00 1.00 46 LYS A O 8
ATOM 10765 N N . ALA A 1 47 ? -0.063 10.349 4.020 1.00 1.00 47 ALA A N 8
ATOM 10766 C CA . ALA A 1 47 ? -0.142 11.784 3.749 1.00 1.00 47 ALA A CA 8
ATOM 10767 C C . ALA A 1 47 ? 1.223 12.466 3.901 1.00 1.00 47 ALA A C 8
ATOM 10768 O O . ALA A 1 47 ? 1.815 12.468 4.979 1.00 1.00 47 ALA A O 8
ATOM 10775 N N . GLY A 1 48 ? 1.705 13.060 2.800 1.00 1.00 48 GLY A N 8
ATOM 10776 C CA . GLY A 1 48 ? 2.989 13.770 2.778 1.00 1.00 48 GLY A CA 8
ATOM 10777 C C . GLY A 1 48 ? 4.148 12.823 2.487 1.00 1.00 48 GLY A C 8
ATOM 10778 O O . GLY A 1 48 ? 4.831 12.967 1.472 1.00 1.00 48 GLY A O 8
ATOM 10782 N N . ASP A 1 49 ? 4.369 11.856 3.376 1.00 1.00 49 ASP A N 8
ATOM 10783 C CA . ASP A 1 49 ? 5.453 10.890 3.198 1.00 1.00 49 ASP A CA 8
ATOM 10784 C C . ASP A 1 49 ? 5.174 10.023 1.976 1.00 1.00 49 ASP A C 8
ATOM 10785 O O . ASP A 1 49 ? 4.021 9.745 1.660 1.00 1.00 49 ASP A O 8
ATOM 10794 N N . LYS A 1 50 ? 6.239 9.593 1.295 1.00 1.00 50 LYS A N 8
ATOM 10795 C CA . LYS A 1 50 ? 6.119 8.745 0.096 1.00 1.00 50 LYS A CA 8
ATOM 10796 C C . LYS A 1 50 ? 6.419 7.293 0.460 1.00 1.00 50 LYS A C 8
ATOM 10797 O O . LYS A 1 50 ? 6.842 6.992 1.575 1.00 1.00 50 LYS A O 8
ATOM 10816 N N . VAL A 1 51 ? 6.214 6.403 -0.506 1.00 1.00 51 VAL A N 8
ATOM 10817 C CA . VAL A 1 51 ? 6.480 4.974 -0.312 1.00 1.00 51 VAL A CA 8
ATOM 10818 C C . VAL A 1 51 ? 6.510 4.262 -1.661 1.00 1.00 51 VAL A C 8
ATOM 10819 O O . VAL A 1 51 ? 5.980 4.771 -2.649 1.00 1.00 51 VAL A O 8
ATOM 10832 N N . THR A 1 52 ? 7.098 3.062 -1.681 1.00 1.00 52 THR A N 8
ATOM 10833 C CA . THR A 1 52 ? 7.167 2.236 -2.891 1.00 1.00 52 THR A CA 8
ATOM 10834 C C . THR A 1 52 ? 6.358 0.973 -2.634 1.00 1.00 52 THR A C 8
ATOM 10835 O O . THR A 1 52 ? 6.758 0.166 -1.824 1.00 1.00 52 THR A O 8
ATOM 10846 N N . LEU A 1 53 ? 5.217 0.800 -3.311 1.00 1.00 53 LEU A N 8
ATOM 10847 C CA . LEU A 1 53 ? 4.364 -0.401 -3.124 1.00 1.00 53 LEU A CA 8
ATOM 10848 C C . LEU A 1 53 ? 4.223 -1.105 -4.482 1.00 1.00 53 LEU A C 8
ATOM 10849 O O . LEU A 1 53 ? 3.791 -0.501 -5.466 1.00 1.00 53 LEU A O 8
ATOM 10865 N N . LYS A 1 54 ? 4.574 -2.394 -4.505 1.00 1.00 54 LYS A N 8
ATOM 10866 C CA . LYS A 1 54 ? 4.485 -3.228 -5.710 1.00 1.00 54 LYS A CA 8
ATOM 10867 C C . LYS A 1 54 ? 3.302 -4.166 -5.554 1.00 1.00 54 LYS A C 8
ATOM 10868 O O . LYS A 1 54 ? 2.958 -4.541 -4.433 1.00 1.00 54 LYS A O 8
ATOM 10887 N N . ILE A 1 55 ? 2.674 -4.548 -6.670 1.00 1.00 55 ILE A N 8
ATOM 10888 C CA . ILE A 1 55 ? 1.510 -5.449 -6.663 1.00 1.00 55 ILE A CA 8
ATOM 10889 C C . ILE A 1 55 ? 1.838 -6.678 -7.498 1.00 1.00 55 ILE A C 8
ATOM 10890 O O . ILE A 1 55 ? 2.621 -6.603 -8.448 1.00 1.00 55 ILE A O 8
ATOM 10906 N N . GLU A 1 56 ? 1.220 -7.811 -7.131 1.00 1.00 56 GLU A N 8
ATOM 10907 C CA . GLU A 1 56 ? 1.424 -9.089 -7.835 1.00 1.00 56 GLU A CA 8
ATOM 10908 C C . GLU A 1 56 ? 0.160 -9.457 -8.615 1.00 1.00 56 GLU A C 8
ATOM 10909 O O . GLU A 1 56 ? -0.938 -9.454 -8.058 1.00 1.00 56 GLU A O 8
ATOM 10921 N N . ARG A 1 57 ? 0.324 -9.782 -9.911 1.00 1.00 57 ARG A N 8
ATOM 10922 C CA . ARG A 1 57 ? -0.809 -10.165 -10.773 1.00 1.00 57 ARG A CA 8
ATOM 10923 C C . ARG A 1 57 ? -0.409 -11.329 -11.682 1.00 1.00 57 ARG A C 8
ATOM 10924 O O . ARG A 1 57 ? 0.232 -11.141 -12.713 1.00 1.00 57 ARG A O 8
ATOM 10945 N N . GLU A 1 58 ? -0.816 -12.535 -11.295 1.00 1.00 58 GLU A N 8
ATOM 10946 C CA . GLU A 1 58 ? -0.521 -13.737 -12.078 1.00 1.00 58 GLU A CA 8
ATOM 10947 C C . GLU A 1 58 ? 0.986 -13.847 -12.389 1.00 1.00 58 GLU A C 8
ATOM 10948 O O . GLU A 1 58 ? 1.385 -13.911 -13.552 1.00 1.00 58 GLU A O 8
ATOM 10960 N N . GLU A 1 59 ? 1.808 -13.892 -11.339 1.00 1.00 59 GLU A N 8
ATOM 10961 C CA . GLU A 1 59 ? 3.264 -14.027 -11.499 1.00 1.00 59 GLU A CA 8
ATOM 10962 C C . GLU A 1 59 ? 3.892 -12.793 -12.183 1.00 1.00 59 GLU A C 8
ATOM 10963 O O . GLU A 1 59 ? 4.862 -12.920 -12.928 1.00 1.00 59 GLU A O 8
ATOM 10975 N N . LYS A 1 60 ? 3.343 -11.596 -11.919 1.00 1.00 60 LYS A N 8
ATOM 10976 C CA . LYS A 1 60 ? 3.867 -10.330 -12.496 1.00 1.00 60 LYS A CA 8
ATOM 10977 C C . LYS A 1 60 ? 4.155 -9.353 -11.363 1.00 1.00 60 LYS A C 8
ATOM 10978 O O . LYS A 1 60 ? 3.636 -9.508 -10.274 1.00 1.00 60 LYS A O 8
ATOM 10997 N N . GLU A 1 61 ? 4.992 -8.344 -11.632 1.00 1.00 61 GLU A N 8
ATOM 10998 C CA . GLU A 1 61 ? 5.350 -7.315 -10.631 1.00 1.00 61 GLU A CA 8
ATOM 10999 C C . GLU A 1 61 ? 5.339 -5.937 -11.302 1.00 1.00 61 GLU A C 8
ATOM 11000 O O . GLU A 1 61 ? 5.693 -5.814 -12.475 1.00 1.00 61 GLU A O 8
ATOM 11012 N N . LYS A 1 62 ? 4.939 -4.903 -10.549 1.00 1.00 62 LYS A N 8
ATOM 11013 C CA . LYS A 1 62 ? 4.887 -3.513 -11.060 1.00 1.00 62 LYS A CA 8
ATOM 11014 C C . LYS A 1 62 ? 5.462 -2.560 -10.012 1.00 1.00 62 LYS A C 8
ATOM 11015 O O . LYS A 1 62 ? 5.317 -2.795 -8.815 1.00 1.00 62 LYS A O 8
ATOM 11034 N N . ARG A 1 63 ? 6.120 -1.480 -10.473 1.00 1.00 63 ARG A N 8
ATOM 11035 C CA . ARG A 1 63 ? 6.724 -0.469 -9.580 1.00 1.00 63 ARG A CA 8
ATOM 11036 C C . ARG A 1 63 ? 6.252 0.930 -9.989 1.00 1.00 63 ARG A C 8
ATOM 11037 O O . ARG A 1 63 ? 6.407 1.336 -11.140 1.00 1.00 63 ARG A O 8
ATOM 11058 N N . VAL A 1 64 ? 5.681 1.665 -9.027 1.00 1.00 64 VAL A N 8
ATOM 11059 C CA . VAL A 1 64 ? 5.182 3.033 -9.258 1.00 1.00 64 VAL A CA 8
ATOM 11060 C C . VAL A 1 64 ? 5.477 3.898 -8.034 1.00 1.00 64 VAL A C 8
ATOM 11061 O O . VAL A 1 64 ? 5.531 3.392 -6.912 1.00 1.00 64 VAL A O 8
ATOM 11074 N N . THR A 1 65 ? 5.643 5.212 -8.259 1.00 1.00 65 THR A N 8
ATOM 11075 C CA . THR A 1 65 ? 5.907 6.179 -7.170 1.00 1.00 65 THR A CA 8
ATOM 11076 C C . THR A 1 65 ? 4.750 7.181 -7.100 1.00 1.00 65 THR A C 8
ATOM 11077 O O . THR A 1 65 ? 4.519 7.942 -8.040 1.00 1.00 65 THR A O 8
ATOM 11088 N N . LEU A 1 66 ? 4.052 7.194 -5.958 1.00 1.00 66 LEU A N 8
ATOM 11089 C CA . LEU A 1 66 ? 2.936 8.124 -5.715 1.00 1.00 66 LEU A CA 8
ATOM 11090 C C . LEU A 1 66 ? 3.005 8.666 -4.290 1.00 1.00 66 LEU A C 8
ATOM 11091 O O . LEU A 1 66 ? 3.629 8.063 -3.418 1.00 1.00 66 LEU A O 8
ATOM 11107 N N . THR A 1 67 ? 2.316 9.779 -4.048 1.00 1.00 67 THR A N 8
ATOM 11108 C CA . THR A 1 67 ? 2.260 10.363 -2.707 1.00 1.00 67 THR A CA 8
ATOM 11109 C C . THR A 1 67 ? 1.161 9.660 -1.907 1.00 1.00 67 THR A C 8
ATOM 11110 O O . THR A 1 67 ? 0.067 9.417 -2.417 1.00 1.00 67 THR A O 8
ATOM 11121 N N . LEU A 1 68 ? 1.459 9.328 -0.656 1.00 1.00 68 LEU A N 8
ATOM 11122 C CA . LEU A 1 68 ? 0.482 8.648 0.200 1.00 1.00 68 LEU A CA 8
ATOM 11123 C C . LEU A 1 68 ? -0.780 9.502 0.341 1.00 1.00 68 LEU A C 8
ATOM 11124 O O . LEU A 1 68 ? -0.732 10.723 0.177 1.00 1.00 68 LEU A O 8
ATOM 11140 N N . LYS A 1 69 ? -1.911 8.834 0.630 1.00 1.00 69 LYS A N 8
ATOM 11141 C CA . LYS A 1 69 ? -3.216 9.507 0.783 1.00 1.00 69 LYS A CA 8
ATOM 11142 C C . LYS A 1 69 ? -3.854 9.106 2.119 1.00 1.00 69 LYS A C 8
ATOM 11143 O O . LYS A 1 69 ? -3.485 8.092 2.709 1.00 1.00 69 LYS A O 8
ATOM 11162 N N . GLN A 1 70 ? -4.806 9.927 2.603 1.00 1.00 70 GLN A N 8
ATOM 11163 C CA . GLN A 1 70 ? -5.504 9.692 3.882 1.00 1.00 70 GLN A CA 8
ATOM 11164 C C . GLN A 1 70 ? -7.020 9.882 3.705 1.00 1.00 70 GLN A C 8
ATOM 11165 O O . GLN A 1 70 ? -7.457 10.713 2.907 1.00 1.00 70 GLN A O 8
ATOM 11179 N N . PHE A 1 71 ? -7.806 9.107 4.461 1.00 1.00 71 PHE A N 8
ATOM 11180 C CA . PHE A 1 71 ? -9.281 9.180 4.399 1.00 1.00 71 PHE A CA 8
ATOM 11181 C C . PHE A 1 71 ? -9.761 10.667 4.380 1.00 1.00 71 PHE A C 8
ATOM 11182 O O . PHE A 1 71 ? -9.141 11.510 5.029 1.00 1.00 71 PHE A O 8
ATOM 11199 N N . PRO A 1 72 ? -10.818 11.019 3.648 1.00 1.00 72 PRO A N 8
ATOM 11200 C CA . PRO A 1 72 ? -11.302 12.446 3.580 1.00 1.00 72 PRO A CA 8
ATOM 11201 C C . PRO A 1 72 ? -12.045 12.934 4.849 1.00 1.00 72 PRO A C 8
ATOM 11202 O O . PRO A 1 72 ? -11.642 13.924 5.458 1.00 1.00 72 PRO A O 8
ATOM 11213 N N . ASP A 1 73 ? -13.152 12.270 5.211 1.00 1.00 73 ASP A N 8
ATOM 11214 C CA . ASP A 1 73 ? -13.972 12.682 6.372 1.00 1.00 73 ASP A CA 8
ATOM 11215 C C . ASP A 1 73 ? -13.349 12.241 7.697 1.00 1.00 73 ASP A C 8
ATOM 11216 O O . ASP A 1 73 ? -13.989 12.299 8.747 1.00 1.00 73 ASP A O 8
ATOM 11225 N N . GLU A 1 74 ? -12.089 11.816 7.638 1.00 1.00 74 GLU A N 8
ATOM 11226 C CA . GLU A 1 74 ? -11.346 11.372 8.835 1.00 1.00 74 GLU A CA 8
ATOM 11227 C C . GLU A 1 74 ? -9.869 11.792 8.712 1.00 1.00 74 GLU A C 8
ATOM 11228 O O . GLU A 1 74 ? -8.986 10.936 8.612 1.00 1.00 74 GLU A O 8
ATOM 11240 N N . PRO A 1 75 ? -9.567 13.082 8.711 1.00 1.00 75 PRO A N 8
ATOM 11241 C CA . PRO A 1 75 ? -8.149 13.562 8.589 1.00 1.00 75 PRO A CA 8
ATOM 11242 C C . PRO A 1 75 ? -7.352 13.283 9.868 1.00 1.00 75 PRO A C 8
ATOM 11243 O O . PRO A 1 75 ? -6.131 13.434 9.894 1.00 1.00 75 PRO A O 8
ATOM 11254 N N . ASP A 1 76 ? -8.058 12.864 10.926 1.00 1.00 76 ASP A N 8
ATOM 11255 C CA . ASP A 1 76 ? -7.427 12.548 12.215 1.00 1.00 76 ASP A CA 8
ATOM 11256 C C . ASP A 1 76 ? -6.976 11.087 12.236 1.00 1.00 76 ASP A C 8
ATOM 11257 O O . ASP A 1 76 ? -6.410 10.618 13.223 1.00 1.00 76 ASP A O 8
ATOM 11266 N N . ARG A 1 77 ? -7.235 10.368 11.135 1.00 1.00 77 ARG A N 8
ATOM 11267 C CA . ARG A 1 77 ? -6.861 8.948 11.015 1.00 1.00 77 ARG A CA 8
ATOM 11268 C C . ARG A 1 77 ? -6.549 8.622 9.555 1.00 1.00 77 ARG A C 8
ATOM 11269 O O . ARG A 1 77 ? -7.081 9.257 8.644 1.00 1.00 77 ARG A O 8
ATOM 11290 N N . ALA A 1 78 ? -5.691 7.617 9.340 1.00 1.00 78 ALA A N 8
ATOM 11291 C CA . ALA A 1 78 ? -5.308 7.181 7.985 1.00 1.00 78 ALA A CA 8
ATOM 11292 C C . ALA A 1 78 ? -5.184 5.656 7.929 1.00 1.00 78 ALA A C 8
ATOM 11293 O O . ALA A 1 78 ? -4.752 5.024 8.893 1.00 1.00 78 ALA A O 8
ATOM 11300 N N . GLY A 1 79 ? -5.561 5.072 6.790 1.00 1.00 79 GLY A N 8
ATOM 11301 C CA . GLY A 1 79 ? -5.484 3.618 6.613 1.00 1.00 79 GLY A CA 8
ATOM 11302 C C . GLY A 1 79 ? -6.261 3.173 5.379 1.00 1.00 79 GLY A C 8
ATOM 11303 O O . GLY A 1 79 ? -7.126 2.303 5.466 1.00 1.00 79 GLY A O 8
ATOM 11307 N N . ILE A 1 80 ? -5.948 3.772 4.232 1.00 1.00 80 ILE A N 8
ATOM 11308 C CA . ILE A 1 80 ? -6.629 3.427 2.984 1.00 1.00 80 ILE A CA 8
ATOM 11309 C C . ILE A 1 80 ? -6.360 1.961 2.620 1.00 1.00 80 ILE A C 8
ATOM 11310 O O . ILE A 1 80 ? -5.529 1.675 1.758 1.00 1.00 80 ILE A O 8
ATOM 11326 N N . GLY A 1 81 ? -7.078 1.040 3.278 1.00 1.00 81 GLY A N 8
ATOM 11327 C CA . GLY A 1 81 ? -6.933 -0.409 3.028 1.00 1.00 81 GLY A CA 8
ATOM 11328 C C . GLY A 1 81 ? -6.842 -1.187 4.337 1.00 1.00 81 GLY A C 8
ATOM 11329 O O . GLY A 1 81 ? -6.403 -2.338 4.349 1.00 1.00 81 GLY A O 8
ATOM 11333 N N . VAL A 1 82 ? -7.260 -0.561 5.440 1.00 1.00 82 VAL A N 8
ATOM 11334 C CA . VAL A 1 82 ? -7.225 -1.210 6.756 1.00 1.00 82 VAL A CA 8
ATOM 11335 C C . VAL A 1 82 ? -8.224 -0.542 7.705 1.00 1.00 82 VAL A C 8
ATOM 11336 O O . VAL A 1 82 ? -8.450 0.667 7.636 1.00 1.00 82 VAL A O 8
ATOM 11349 N N . SER A 1 83 ? -8.815 -1.343 8.594 1.00 1.00 83 SER A N 8
ATOM 11350 C CA . SER A 1 83 ? -9.790 -0.842 9.567 1.00 1.00 83 SER A CA 8
ATOM 11351 C C . SER A 1 83 ? -9.971 -1.859 10.694 1.00 1.00 83 SER A C 8
ATOM 11352 O O . SER A 1 83 ? -10.058 -3.062 10.446 1.00 1.00 83 SER A O 8
ATOM 11360 N N . LEU A 1 84 ? -10.026 -1.372 11.935 1.00 1.00 84 LEU A N 8
ATOM 11361 C CA . LEU A 1 84 ? -10.196 -2.251 13.094 1.00 1.00 84 LEU A CA 8
ATOM 11362 C C . LEU A 1 84 ? -11.608 -2.845 13.089 1.00 1.00 84 LEU A C 8
ATOM 11363 O O . LEU A 1 84 ? -12.578 -2.152 12.783 1.00 1.00 84 LEU A O 8
ATOM 11379 N N . GLU A 1 85 ? -11.716 -4.130 13.430 1.00 1.00 85 GLU A N 8
ATOM 11380 C CA . GLU A 1 85 ? -13.015 -4.802 13.461 1.00 1.00 85 GLU A CA 8
ATOM 11381 C C . GLU A 1 85 ? -13.916 -4.161 14.514 1.00 1.00 85 GLU A C 8
ATOM 11382 O O . GLU A 1 85 ? -13.501 -3.237 15.217 1.00 1.00 85 GLU A O 8
ATOM 11394 N N . HIS A 1 86 ? -15.145 -4.659 14.622 1.00 1.00 86 HIS A N 8
ATOM 11395 C CA . HIS A 1 86 ? -16.096 -4.128 15.597 1.00 1.00 86 HIS A CA 8
ATOM 11396 C C . HIS A 1 86 ? -15.585 -4.384 17.018 1.00 1.00 86 HIS A C 8
ATOM 11397 O O . HIS A 1 86 ? -15.495 -5.532 17.454 1.00 1.00 86 HIS A O 8
ATOM 11411 N N . HIS A 1 87 ? -15.247 -3.311 17.733 1.00 1.00 87 HIS A N 8
ATOM 11412 C CA . HIS A 1 87 ? -14.740 -3.432 19.099 1.00 1.00 87 HIS A CA 8
ATOM 11413 C C . HIS A 1 87 ? -15.817 -4.020 20.010 1.00 1.00 87 HIS A C 8
ATOM 11414 O O . HIS A 1 87 ? -15.540 -4.902 20.823 1.00 1.00 87 HIS A O 8
ATOM 11428 N N . HIS A 1 88 ? -17.046 -3.524 19.867 1.00 1.00 88 HIS A N 8
ATOM 11429 C CA . HIS A 1 88 ? -18.172 -4.002 20.680 1.00 1.00 88 HIS A CA 8
ATOM 11430 C C . HIS A 1 88 ? -17.831 -3.953 22.174 1.00 1.00 88 HIS A C 8
ATOM 11431 O O . HIS A 1 88 ? -17.372 -4.942 22.745 1.00 1.00 88 HIS A O 8
ATOM 11445 N N . HIS A 1 89 ? -18.063 -2.796 22.797 1.00 1.00 89 HIS A N 8
ATOM 11446 C CA . HIS A 1 89 ? -17.780 -2.624 24.224 1.00 1.00 89 HIS A CA 8
ATOM 11447 C C . HIS A 1 89 ? -18.392 -1.318 24.728 1.00 1.00 89 HIS A C 8
ATOM 11448 O O . HIS A 1 89 ? -17.731 -0.280 24.756 1.00 1.00 89 HIS A O 8
ATOM 11462 N N . HIS A 1 90 ? -19.663 -1.382 25.131 1.00 1.00 90 HIS A N 8
ATOM 11463 C CA . HIS A 1 90 ? -20.371 -0.206 25.645 1.00 1.00 90 HIS A CA 8
ATOM 11464 C C . HIS A 1 90 ? -21.663 -0.641 26.343 1.00 1.00 90 HIS A C 8
ATOM 11465 O O . HIS A 1 90 ? -22.378 -1.515 25.851 1.00 1.00 90 HIS A O 8
ATOM 11479 N N . HIS A 1 91 ? -21.957 -0.028 27.487 1.00 1.00 91 HIS A N 8
ATOM 11480 C CA . HIS A 1 91 ? -23.164 -0.358 28.242 1.00 1.00 91 HIS A CA 8
ATOM 11481 C C . HIS A 1 91 ? -24.412 -0.041 27.421 1.00 1.00 91 HIS A C 8
ATOM 11482 O O . HIS A 1 91 ? -24.262 0.408 26.297 1.00 1.00 91 HIS A O 8
ATOM 11497 N N . ASN A 1 1 ? -7.224 -11.824 4.022 1.00 1.00 1 ASN A N 9
ATOM 11498 C CA . ASN A 1 1 ? -6.803 -10.742 4.956 1.00 1.00 1 ASN A CA 9
ATOM 11499 C C . ASN A 1 1 ? -5.419 -11.070 5.507 1.00 1.00 1 ASN A C 9
ATOM 11500 O O . ASN A 1 1 ? -4.875 -10.328 6.322 1.00 1.00 1 ASN A O 9
ATOM 11513 N N . GLY A 1 2 ? -4.861 -12.190 5.052 1.00 1.00 2 GLY A N 9
ATOM 11514 C CA . GLY A 1 2 ? -3.539 -12.617 5.498 1.00 1.00 2 GLY A CA 9
ATOM 11515 C C . GLY A 1 2 ? -2.478 -11.607 5.071 1.00 1.00 2 GLY A C 9
ATOM 11516 O O . GLY A 1 2 ? -2.657 -10.401 5.242 1.00 1.00 2 GLY A O 9
ATOM 11520 N N . ILE A 1 3 ? -1.368 -12.098 4.522 1.00 1.00 3 ILE A N 9
ATOM 11521 C CA . ILE A 1 3 ? -0.287 -11.214 4.087 1.00 1.00 3 ILE A CA 9
ATOM 11522 C C . ILE A 1 3 ? -0.783 -10.333 2.942 1.00 1.00 3 ILE A C 9
ATOM 11523 O O . ILE A 1 3 ? -0.528 -9.130 2.910 1.00 1.00 3 ILE A O 9
ATOM 11539 N N . TYR A 1 4 ? -1.498 -10.954 2.003 1.00 1.00 4 TYR A N 9
ATOM 11540 C CA . TYR A 1 4 ? -2.043 -10.244 0.845 1.00 1.00 4 TYR A CA 9
ATOM 11541 C C . TYR A 1 4 ? -3.271 -9.416 1.231 1.00 1.00 4 TYR A C 9
ATOM 11542 O O . TYR A 1 4 ? -4.022 -9.785 2.134 1.00 1.00 4 TYR A O 9
ATOM 11560 N N . ALA A 1 5 ? -3.470 -8.303 0.528 1.00 1.00 5 ALA A N 9
ATOM 11561 C CA . ALA A 1 5 ? -4.613 -7.425 0.786 1.00 1.00 5 ALA A CA 9
ATOM 11562 C C . ALA A 1 5 ? -5.896 -8.077 0.296 1.00 1.00 5 ALA A C 9
ATOM 11563 O O . ALA A 1 5 ? -5.983 -8.497 -0.847 1.00 1.00 5 ALA A O 9
ATOM 11570 N N . SER A 1 6 ? -6.888 -8.129 1.180 1.00 1.00 6 SER A N 9
ATOM 11571 C CA . SER A 1 6 ? -8.196 -8.701 0.854 1.00 1.00 6 SER A CA 9
ATOM 11572 C C . SER A 1 6 ? -9.017 -7.661 0.120 1.00 1.00 6 SER A C 9
ATOM 11573 O O . SER A 1 6 ? -9.278 -7.786 -1.073 1.00 1.00 6 SER A O 9
ATOM 11581 N N . SER A 1 7 ? -9.455 -6.654 0.867 1.00 1.00 7 SER A N 9
ATOM 11582 C CA . SER A 1 7 ? -10.289 -5.580 0.313 1.00 1.00 7 SER A CA 9
ATOM 11583 C C . SER A 1 7 ? -10.305 -4.359 1.236 1.00 1.00 7 SER A C 9
ATOM 11584 O O . SER A 1 7 ? -10.417 -4.490 2.454 1.00 1.00 7 SER A O 9
ATOM 11592 N N . VAL A 1 8 ? -10.185 -3.169 0.630 1.00 1.00 8 VAL A N 9
ATOM 11593 C CA . VAL A 1 8 ? -10.174 -1.890 1.367 1.00 1.00 8 VAL A CA 9
ATOM 11594 C C . VAL A 1 8 ? -11.041 -0.854 0.647 1.00 1.00 8 VAL A C 9
ATOM 11595 O O . VAL A 1 8 ? -11.100 -0.834 -0.583 1.00 1.00 8 VAL A O 9
ATOM 11608 N N . VAL A 1 9 ? -11.727 -0.005 1.417 1.00 1.00 9 VAL A N 9
ATOM 11609 C CA . VAL A 1 9 ? -12.601 1.025 0.843 1.00 1.00 9 VAL A CA 9
ATOM 11610 C C . VAL A 1 9 ? -11.859 1.836 -0.230 1.00 1.00 9 VAL A C 9
ATOM 11611 O O . VAL A 1 9 ? -10.676 2.148 -0.084 1.00 1.00 9 VAL A O 9
ATOM 11624 N N . GLU A 1 10 ? -12.571 2.156 -1.316 1.00 1.00 10 GLU A N 9
ATOM 11625 C CA . GLU A 1 10 ? -11.996 2.913 -2.440 1.00 1.00 10 GLU A CA 9
ATOM 11626 C C . GLU A 1 10 ? -12.272 4.402 -2.301 1.00 1.00 10 GLU A C 9
ATOM 11627 O O . GLU A 1 10 ? -13.346 4.873 -2.676 1.00 1.00 10 GLU A O 9
ATOM 11639 N N . ASN A 1 11 ? -11.312 5.140 -1.756 1.00 1.00 11 ASN A N 9
ATOM 11640 C CA . ASN A 1 11 ? -11.470 6.579 -1.561 1.00 1.00 11 ASN A CA 9
ATOM 11641 C C . ASN A 1 11 ? -10.123 7.285 -1.694 1.00 1.00 11 ASN A C 9
ATOM 11642 O O . ASN A 1 11 ? -9.863 8.284 -1.020 1.00 1.00 11 ASN A O 9
ATOM 11653 N N . MET A 1 12 ? -9.263 6.737 -2.567 1.00 1.00 12 MET A N 9
ATOM 11654 C CA . MET A 1 12 ? -7.907 7.285 -2.808 1.00 1.00 12 MET A CA 9
ATOM 11655 C C . MET A 1 12 ? -7.660 7.388 -4.334 1.00 1.00 12 MET A C 9
ATOM 11656 O O . MET A 1 12 ? -8.493 6.935 -5.123 1.00 1.00 12 MET A O 9
ATOM 11670 N N . PRO A 1 13 ? -6.540 7.951 -4.766 1.00 1.00 13 PRO A N 9
ATOM 11671 C CA . PRO A 1 13 ? -6.208 8.074 -6.229 1.00 1.00 13 PRO A CA 9
ATOM 11672 C C . PRO A 1 13 ? -6.158 6.716 -6.925 1.00 1.00 13 PRO A C 9
ATOM 11673 O O . PRO A 1 13 ? -6.348 6.616 -8.137 1.00 1.00 13 PRO A O 9
ATOM 11684 N N . ALA A 1 14 ? -5.885 5.681 -6.132 1.00 1.00 14 ALA A N 9
ATOM 11685 C CA . ALA A 1 14 ? -5.776 4.303 -6.642 1.00 1.00 14 ALA A CA 9
ATOM 11686 C C . ALA A 1 14 ? -4.957 4.256 -7.948 1.00 1.00 14 ALA A C 9
ATOM 11687 O O . ALA A 1 14 ? -5.016 3.277 -8.696 1.00 1.00 14 ALA A O 9
ATOM 11694 N N . LYS A 1 15 ? -4.203 5.334 -8.216 1.00 1.00 15 LYS A N 9
ATOM 11695 C CA . LYS A 1 15 ? -3.389 5.436 -9.421 1.00 1.00 15 LYS A CA 9
ATOM 11696 C C . LYS A 1 15 ? -2.304 4.374 -9.372 1.00 1.00 15 LYS A C 9
ATOM 11697 O O . LYS A 1 15 ? -1.602 4.254 -8.373 1.00 1.00 15 LYS A O 9
ATOM 11716 N N . GLY A 1 16 ? -2.127 3.659 -10.485 1.00 1.00 16 GLY A N 9
ATOM 11717 C CA . GLY A 1 16 ? -1.096 2.619 -10.607 1.00 1.00 16 GLY A CA 9
ATOM 11718 C C . GLY A 1 16 ? -0.888 1.798 -9.311 1.00 1.00 16 GLY A C 9
ATOM 11719 O O . GLY A 1 16 ? 0.135 1.134 -9.156 1.00 1.00 16 GLY A O 9
ATOM 11723 N N . LYS A 1 17 ? -1.859 1.847 -8.382 1.00 1.00 17 LYS A N 9
ATOM 11724 C CA . LYS A 1 17 ? -1.789 1.119 -7.107 1.00 1.00 17 LYS A CA 9
ATOM 11725 C C . LYS A 1 17 ? -3.190 0.620 -6.781 1.00 1.00 17 LYS A C 9
ATOM 11726 O O . LYS A 1 17 ? -4.147 1.396 -6.826 1.00 1.00 17 LYS A O 9
ATOM 11745 N N . ILE A 1 18 ? -3.327 -0.657 -6.461 1.00 1.00 18 ILE A N 9
ATOM 11746 C CA . ILE A 1 18 ? -4.628 -1.232 -6.112 1.00 1.00 18 ILE A CA 9
ATOM 11747 C C . ILE A 1 18 ? -4.407 -2.225 -4.991 1.00 1.00 18 ILE A C 9
ATOM 11748 O O . ILE A 1 18 ? -3.317 -2.784 -4.857 1.00 1.00 18 ILE A O 9
ATOM 11764 N N . GLU A 1 19 ? -5.451 -2.479 -4.214 1.00 1.00 19 GLU A N 9
ATOM 11765 C CA . GLU A 1 19 ? -5.385 -3.454 -3.125 1.00 1.00 19 GLU A CA 9
ATOM 11766 C C . GLU A 1 19 ? -6.749 -4.123 -3.031 1.00 1.00 19 GLU A C 9
ATOM 11767 O O . GLU A 1 19 ? -7.670 -3.564 -2.445 1.00 1.00 19 GLU A O 9
ATOM 11779 N N . VAL A 1 20 ? -6.844 -5.337 -3.586 1.00 1.00 20 VAL A N 9
ATOM 11780 C CA . VAL A 1 20 ? -8.083 -6.134 -3.578 1.00 1.00 20 VAL A CA 9
ATOM 11781 C C . VAL A 1 20 ? -7.727 -7.587 -3.905 1.00 1.00 20 VAL A C 9
ATOM 11782 O O . VAL A 1 20 ? -7.834 -8.015 -5.055 1.00 1.00 20 VAL A O 9
ATOM 11795 N N . GLY A 1 21 ? -7.303 -8.338 -2.905 1.00 1.00 21 GLY A N 9
ATOM 11796 C CA . GLY A 1 21 ? -6.933 -9.745 -3.104 1.00 1.00 21 GLY A CA 9
ATOM 11797 C C . GLY A 1 21 ? -5.490 -9.852 -3.575 1.00 1.00 21 GLY A C 9
ATOM 11798 O O . GLY A 1 21 ? -4.847 -10.888 -3.409 1.00 1.00 21 GLY A O 9
ATOM 11802 N N . ASP A 1 22 ? -4.982 -8.770 -4.175 1.00 1.00 22 ASP A N 9
ATOM 11803 C CA . ASP A 1 22 ? -3.611 -8.747 -4.677 1.00 1.00 22 ASP A CA 9
ATOM 11804 C C . ASP A 1 22 ? -2.637 -8.867 -3.518 1.00 1.00 22 ASP A C 9
ATOM 11805 O O . ASP A 1 22 ? -2.998 -8.617 -2.368 1.00 1.00 22 ASP A O 9
ATOM 11814 N N . LYS A 1 23 ? -1.393 -9.248 -3.836 1.00 1.00 23 LYS A N 9
ATOM 11815 C CA . LYS A 1 23 ? -0.325 -9.411 -2.831 1.00 1.00 23 LYS A CA 9
ATOM 11816 C C . LYS A 1 23 ? 0.756 -8.353 -3.050 1.00 1.00 23 LYS A C 9
ATOM 11817 O O . LYS A 1 23 ? 1.137 -8.074 -4.187 1.00 1.00 23 LYS A O 9
ATOM 11836 N N . ILE A 1 24 ? 1.256 -7.766 -1.952 1.00 1.00 24 ILE A N 9
ATOM 11837 C CA . ILE A 1 24 ? 2.299 -6.735 -2.012 1.00 1.00 24 ILE A CA 9
ATOM 11838 C C . ILE A 1 24 ? 3.658 -7.435 -1.844 1.00 1.00 24 ILE A C 9
ATOM 11839 O O . ILE A 1 24 ? 3.912 -8.066 -0.815 1.00 1.00 24 ILE A O 9
ATOM 11855 N N . ILE A 1 25 ? 4.516 -7.341 -2.860 1.00 1.00 25 ILE A N 9
ATOM 11856 C CA . ILE A 1 25 ? 5.829 -7.990 -2.808 1.00 1.00 25 ILE A CA 9
ATOM 11857 C C . ILE A 1 25 ? 6.669 -7.390 -1.685 1.00 1.00 25 ILE A C 9
ATOM 11858 O O . ILE A 1 25 ? 7.194 -8.110 -0.836 1.00 1.00 25 ILE A O 9
ATOM 11874 N N . SER A 1 26 ? 6.798 -6.064 -1.704 1.00 1.00 26 SER A N 9
ATOM 11875 C CA . SER A 1 26 ? 7.589 -5.353 -0.705 1.00 1.00 26 SER A CA 9
ATOM 11876 C C . SER A 1 26 ? 7.375 -3.851 -0.844 1.00 1.00 26 SER A C 9
ATOM 11877 O O . SER A 1 26 ? 6.850 -3.387 -1.855 1.00 1.00 26 SER A O 9
ATOM 11885 N N . ALA A 1 27 ? 7.801 -3.092 0.175 1.00 1.00 27 ALA A N 9
ATOM 11886 C CA . ALA A 1 27 ? 7.683 -1.624 0.180 1.00 1.00 27 ALA A CA 9
ATOM 11887 C C . ALA A 1 27 ? 9.020 -1.017 0.617 1.00 1.00 27 ALA A C 9
ATOM 11888 O O . ALA A 1 27 ? 9.634 -1.503 1.564 1.00 1.00 27 ALA A O 9
ATOM 11895 N N . ASP A 1 28 ? 9.470 0.031 -0.082 1.00 1.00 28 ASP A N 9
ATOM 11896 C CA . ASP A 1 28 ? 10.739 0.700 0.230 1.00 1.00 28 ASP A CA 9
ATOM 11897 C C . ASP A 1 28 ? 11.937 -0.210 -0.039 1.00 1.00 28 ASP A C 9
ATOM 11898 O O . ASP A 1 28 ? 13.073 0.159 0.260 1.00 1.00 28 ASP A O 9
ATOM 11907 N N . GLY A 1 29 ? 11.695 -1.403 -0.592 1.00 1.00 29 GLY A N 9
ATOM 11908 C CA . GLY A 1 29 ? 12.781 -2.352 -0.881 1.00 1.00 29 GLY A CA 9
ATOM 11909 C C . GLY A 1 29 ? 13.052 -3.251 0.322 1.00 1.00 29 GLY A C 9
ATOM 11910 O O . GLY A 1 29 ? 14.197 -3.619 0.587 1.00 1.00 29 GLY A O 9
ATOM 11914 N N . LYS A 1 30 ? 11.981 -3.602 1.051 1.00 1.00 30 LYS A N 9
ATOM 11915 C CA . LYS A 1 30 ? 12.090 -4.471 2.242 1.00 1.00 30 LYS A CA 9
ATOM 11916 C C . LYS A 1 30 ? 10.902 -5.437 2.319 1.00 1.00 30 LYS A C 9
ATOM 11917 O O . LYS A 1 30 ? 9.747 -5.015 2.312 1.00 1.00 30 LYS A O 9
ATOM 11936 N N . ASN A 1 31 ? 11.200 -6.738 2.418 1.00 1.00 31 ASN A N 9
ATOM 11937 C CA . ASN A 1 31 ? 10.160 -7.766 2.521 1.00 1.00 31 ASN A CA 9
ATOM 11938 C C . ASN A 1 31 ? 9.576 -7.771 3.933 1.00 1.00 31 ASN A C 9
ATOM 11939 O O . ASN A 1 31 ? 10.154 -7.190 4.853 1.00 1.00 31 ASN A O 9
ATOM 11950 N N . TYR A 1 32 ? 8.428 -8.433 4.100 1.00 1.00 32 TYR A N 9
ATOM 11951 C CA . TYR A 1 32 ? 7.758 -8.523 5.408 1.00 1.00 32 TYR A CA 9
ATOM 11952 C C . TYR A 1 32 ? 7.082 -9.886 5.559 1.00 1.00 32 TYR A C 9
ATOM 11953 O O . TYR A 1 32 ? 6.438 -10.375 4.630 1.00 1.00 32 TYR A O 9
ATOM 11971 N N . GLN A 1 33 ? 7.238 -10.499 6.736 1.00 1.00 33 GLN A N 9
ATOM 11972 C CA . GLN A 1 33 ? 6.643 -11.811 7.009 1.00 1.00 33 GLN A CA 9
ATOM 11973 C C . GLN A 1 33 ? 5.149 -11.658 7.287 1.00 1.00 33 GLN A C 9
ATOM 11974 O O . GLN A 1 33 ? 4.329 -11.839 6.393 1.00 1.00 33 GLN A O 9
ATOM 11988 N N . SER A 1 34 ? 4.802 -11.329 8.537 1.00 1.00 34 SER A N 9
ATOM 11989 C CA . SER A 1 34 ? 3.398 -11.156 8.940 1.00 1.00 34 SER A CA 9
ATOM 11990 C C . SER A 1 34 ? 2.897 -9.752 8.598 1.00 1.00 34 SER A C 9
ATOM 11991 O O . SER A 1 34 ? 3.638 -8.775 8.695 1.00 1.00 34 SER A O 9
ATOM 11999 N N . ALA A 1 35 ? 1.625 -9.665 8.192 1.00 1.00 35 ALA A N 9
ATOM 12000 C CA . ALA A 1 35 ? 1.019 -8.380 7.825 1.00 1.00 35 ALA A CA 9
ATOM 12001 C C . ALA A 1 35 ? 1.210 -7.351 8.937 1.00 1.00 35 ALA A C 9
ATOM 12002 O O . ALA A 1 35 ? 1.219 -6.149 8.693 1.00 1.00 35 ALA A O 9
ATOM 12009 N N . GLU A 1 36 ? 1.367 -7.840 10.162 1.00 1.00 36 GLU A N 9
ATOM 12010 C CA . GLU A 1 36 ? 1.553 -6.969 11.309 1.00 1.00 36 GLU A CA 9
ATOM 12011 C C . GLU A 1 36 ? 2.755 -6.046 11.096 1.00 1.00 36 GLU A C 9
ATOM 12012 O O . GLU A 1 36 ? 2.694 -4.857 11.404 1.00 1.00 36 GLU A O 9
ATOM 12024 N N . LYS A 1 37 ? 3.838 -6.596 10.554 1.00 1.00 37 LYS A N 9
ATOM 12025 C CA . LYS A 1 37 ? 5.036 -5.803 10.293 1.00 1.00 37 LYS A CA 9
ATOM 12026 C C . LYS A 1 37 ? 4.751 -4.742 9.221 1.00 1.00 37 LYS A C 9
ATOM 12027 O O . LYS A 1 37 ? 5.142 -3.588 9.381 1.00 1.00 37 LYS A O 9
ATOM 12046 N N . LEU A 1 38 ? 4.094 -5.127 8.116 1.00 1.00 38 LEU A N 9
ATOM 12047 C CA . LEU A 1 38 ? 3.816 -4.167 7.038 1.00 1.00 38 LEU A CA 9
ATOM 12048 C C . LEU A 1 38 ? 2.999 -2.990 7.567 1.00 1.00 38 LEU A C 9
ATOM 12049 O O . LEU A 1 38 ? 3.331 -1.842 7.304 1.00 1.00 38 LEU A O 9
ATOM 12065 N N . ILE A 1 39 ? 1.946 -3.275 8.329 1.00 1.00 39 ILE A N 9
ATOM 12066 C CA . ILE A 1 39 ? 1.112 -2.211 8.890 1.00 1.00 39 ILE A CA 9
ATOM 12067 C C . ILE A 1 39 ? 1.945 -1.365 9.858 1.00 1.00 39 ILE A C 9
ATOM 12068 O O . ILE A 1 39 ? 1.897 -0.135 9.822 1.00 1.00 39 ILE A O 9
ATOM 12084 N N . ASP A 1 40 ? 2.697 -2.033 10.732 1.00 1.00 40 ASP A N 9
ATOM 12085 C CA . ASP A 1 40 ? 3.522 -1.335 11.717 1.00 1.00 40 ASP A CA 9
ATOM 12086 C C . ASP A 1 40 ? 4.580 -0.482 11.018 1.00 1.00 40 ASP A C 9
ATOM 12087 O O . ASP A 1 40 ? 4.879 0.628 11.463 1.00 1.00 40 ASP A O 9
ATOM 12096 N N . TYR A 1 41 ? 5.157 -0.994 9.930 1.00 1.00 41 TYR A N 9
ATOM 12097 C CA . TYR A 1 41 ? 6.186 -0.261 9.201 1.00 1.00 41 TYR A CA 9
ATOM 12098 C C . TYR A 1 41 ? 5.649 1.095 8.721 1.00 1.00 41 TYR A C 9
ATOM 12099 O O . TYR A 1 41 ? 6.287 2.126 8.926 1.00 1.00 41 TYR A O 9
ATOM 12117 N N . ILE A 1 42 ? 4.465 1.093 8.110 1.00 1.00 42 ILE A N 9
ATOM 12118 C CA . ILE A 1 42 ? 3.854 2.342 7.642 1.00 1.00 42 ILE A CA 9
ATOM 12119 C C . ILE A 1 42 ? 3.593 3.254 8.842 1.00 1.00 42 ILE A C 9
ATOM 12120 O O . ILE A 1 42 ? 3.839 4.449 8.781 1.00 1.00 42 ILE A O 9
ATOM 12136 N N . SER A 1 43 ? 3.102 2.666 9.933 1.00 1.00 43 SER A N 9
ATOM 12137 C CA . SER A 1 43 ? 2.816 3.423 11.157 1.00 1.00 43 SER A CA 9
ATOM 12138 C C . SER A 1 43 ? 1.933 4.635 10.859 1.00 1.00 43 SER A C 9
ATOM 12139 O O . SER A 1 43 ? 1.941 5.629 11.582 1.00 1.00 43 SER A O 9
ATOM 12147 N N . SER A 1 44 ? 1.154 4.522 9.785 1.00 1.00 44 SER A N 9
ATOM 12148 C CA . SER A 1 44 ? 0.235 5.584 9.365 1.00 1.00 44 SER A CA 9
ATOM 12149 C C . SER A 1 44 ? 0.981 6.769 8.742 1.00 1.00 44 SER A C 9
ATOM 12150 O O . SER A 1 44 ? 0.387 7.824 8.543 1.00 1.00 44 SER A O 9
ATOM 12158 N N . LYS A 1 45 ? 2.283 6.597 8.475 1.00 1.00 45 LYS A N 9
ATOM 12159 C CA . LYS A 1 45 ? 3.106 7.670 7.892 1.00 1.00 45 LYS A CA 9
ATOM 12160 C C . LYS A 1 45 ? 2.639 8.001 6.470 1.00 1.00 45 LYS A C 9
ATOM 12161 O O . LYS A 1 45 ? 3.418 7.915 5.518 1.00 1.00 45 LYS A O 9
ATOM 12180 N N . LYS A 1 46 ? 1.365 8.387 6.333 1.00 1.00 46 LYS A N 9
ATOM 12181 C CA . LYS A 1 46 ? 0.776 8.745 5.041 1.00 1.00 46 LYS A CA 9
ATOM 12182 C C . LYS A 1 46 ? 0.572 10.247 4.978 1.00 1.00 46 LYS A C 9
ATOM 12183 O O . LYS A 1 46 ? 0.595 10.914 6.010 1.00 1.00 46 LYS A O 9
ATOM 12202 N N . ALA A 1 47 ? 0.378 10.789 3.768 1.00 1.00 47 ALA A N 9
ATOM 12203 C CA . ALA A 1 47 ? 0.172 12.224 3.580 1.00 1.00 47 ALA A CA 9
ATOM 12204 C C . ALA A 1 47 ? 1.510 12.969 3.619 1.00 1.00 47 ALA A C 9
ATOM 12205 O O . ALA A 1 47 ? 2.083 13.188 4.684 1.00 1.00 47 ALA A O 9
ATOM 12212 N N . GLY A 1 48 ? 1.991 13.358 2.433 1.00 1.00 48 GLY A N 9
ATOM 12213 C CA . GLY A 1 48 ? 3.257 14.089 2.293 1.00 1.00 48 GLY A CA 9
ATOM 12214 C C . GLY A 1 48 ? 4.415 13.134 2.031 1.00 1.00 48 GLY A C 9
ATOM 12215 O O . GLY A 1 48 ? 5.093 13.236 1.008 1.00 1.00 48 GLY A O 9
ATOM 12219 N N . ASP A 1 49 ? 4.649 12.207 2.960 1.00 1.00 49 ASP A N 9
ATOM 12220 C CA . ASP A 1 49 ? 5.744 11.247 2.809 1.00 1.00 49 ASP A CA 9
ATOM 12221 C C . ASP A 1 49 ? 5.461 10.339 1.623 1.00 1.00 49 ASP A C 9
ATOM 12222 O O . ASP A 1 49 ? 4.343 9.840 1.480 1.00 1.00 49 ASP A O 9
ATOM 12231 N N . LYS A 1 50 ? 6.471 10.118 0.768 1.00 1.00 50 LYS A N 9
ATOM 12232 C CA . LYS A 1 50 ? 6.334 9.265 -0.412 1.00 1.00 50 LYS A CA 9
ATOM 12233 C C . LYS A 1 50 ? 6.897 7.876 -0.105 1.00 1.00 50 LYS A C 9
ATOM 12234 O O . LYS A 1 50 ? 7.566 7.678 0.909 1.00 1.00 50 LYS A O 9
ATOM 12253 N N . VAL A 1 51 ? 6.650 6.933 -1.009 1.00 1.00 51 VAL A N 9
ATOM 12254 C CA . VAL A 1 51 ? 7.160 5.575 -0.857 1.00 1.00 51 VAL A CA 9
ATOM 12255 C C . VAL A 1 51 ? 6.992 4.815 -2.168 1.00 1.00 51 VAL A C 9
ATOM 12256 O O . VAL A 1 51 ? 6.241 5.244 -3.043 1.00 1.00 51 VAL A O 9
ATOM 12269 N N . THR A 1 52 ? 7.669 3.668 -2.281 1.00 1.00 52 THR A N 9
ATOM 12270 C CA . THR A 1 52 ? 7.577 2.807 -3.471 1.00 1.00 52 THR A CA 9
ATOM 12271 C C . THR A 1 52 ? 6.846 1.522 -3.079 1.0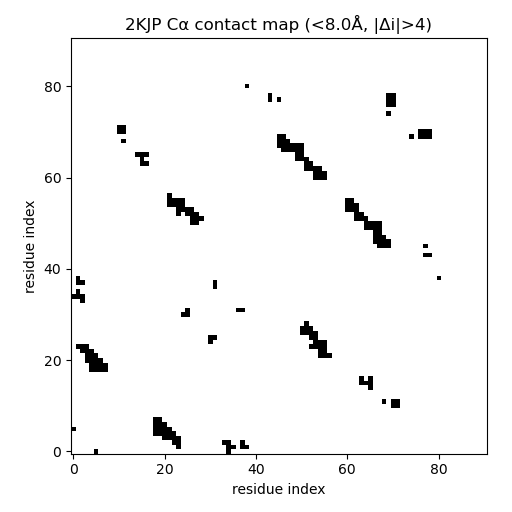0 1.00 52 THR A C 9
ATOM 12272 O O . THR A 1 52 ? 7.343 0.761 -2.251 1.00 1.00 52 THR A O 9
ATOM 12283 N N . LEU A 1 53 ? 5.662 1.285 -3.667 1.00 1.00 53 LEU A N 9
ATOM 12284 C CA . LEU A 1 53 ? 4.855 0.081 -3.366 1.00 1.00 53 LEU A CA 9
ATOM 12285 C C . LEU A 1 53 ? 4.779 -0.813 -4.604 1.00 1.00 53 LEU A C 9
ATOM 12286 O O . LEU A 1 53 ? 4.319 -0.385 -5.663 1.00 1.00 53 LEU A O 9
ATOM 12302 N N . LYS A 1 54 ? 5.227 -2.062 -4.454 1.00 1.00 54 LYS A N 9
ATOM 12303 C CA . LYS A 1 54 ? 5.214 -3.043 -5.541 1.00 1.00 54 LYS A CA 9
ATOM 12304 C C . LYS A 1 54 ? 4.025 -3.979 -5.349 1.00 1.00 54 LYS A C 9
ATOM 12305 O O . LYS A 1 54 ? 3.680 -4.323 -4.217 1.00 1.00 54 LYS A O 9
ATOM 12324 N N . ILE A 1 55 ? 3.398 -4.396 -6.461 1.00 1.00 55 ILE A N 9
ATOM 12325 C CA . ILE A 1 55 ? 2.236 -5.306 -6.442 1.00 1.00 55 ILE A CA 9
ATOM 12326 C C . ILE A 1 55 ? 2.561 -6.525 -7.304 1.00 1.00 55 ILE A C 9
ATOM 12327 O O . ILE A 1 55 ? 3.391 -6.454 -8.209 1.00 1.00 55 ILE A O 9
ATOM 12343 N N . GLU A 1 56 ? 1.876 -7.635 -7.006 1.00 1.00 56 GLU A N 9
ATOM 12344 C CA . GLU A 1 56 ? 2.041 -8.906 -7.739 1.00 1.00 56 GLU A CA 9
ATOM 12345 C C . GLU A 1 56 ? 0.715 -9.302 -8.388 1.00 1.00 56 GLU A C 9
ATOM 12346 O O . GLU A 1 56 ? -0.318 -9.351 -7.717 1.00 1.00 56 GLU A O 9
ATOM 12358 N N . ARG A 1 57 ? 0.757 -9.609 -9.693 1.00 1.00 57 ARG A N 9
ATOM 12359 C CA . ARG A 1 57 ? -0.437 -10.031 -10.446 1.00 1.00 57 ARG A CA 9
ATOM 12360 C C . ARG A 1 57 ? -0.097 -11.271 -11.271 1.00 1.00 57 ARG A C 9
ATOM 12361 O O . ARG A 1 57 ? 0.463 -11.181 -12.356 1.00 1.00 57 ARG A O 9
ATOM 12382 N N . GLU A 1 58 ? -0.453 -12.436 -10.741 1.00 1.00 58 GLU A N 9
ATOM 12383 C CA . GLU A 1 58 ? -0.191 -13.702 -11.425 1.00 1.00 58 GLU A CA 9
ATOM 12384 C C . GLU A 1 58 ? 1.288 -13.814 -11.839 1.00 1.00 58 GLU A C 9
ATOM 12385 O O . GLU A 1 58 ? 1.595 -14.002 -13.015 1.00 1.00 58 GLU A O 9
ATOM 12397 N N . GLU A 1 59 ? 2.187 -13.695 -10.853 1.00 1.00 59 GLU A N 9
ATOM 12398 C CA . GLU A 1 59 ? 3.640 -13.790 -11.077 1.00 1.00 59 GLU A CA 9
ATOM 12399 C C . GLU A 1 59 ? 4.182 -12.627 -11.920 1.00 1.00 59 GLU A C 9
ATOM 12400 O O . GLU A 1 59 ? 5.133 -12.808 -12.681 1.00 1.00 59 GLU A O 9
ATOM 12412 N N . LYS A 1 60 ? 3.584 -11.427 -11.775 1.00 1.00 60 LYS A N 9
ATOM 12413 C CA . LYS A 1 60 ? 4.027 -10.226 -12.528 1.00 1.00 60 LYS A CA 9
ATOM 12414 C C . LYS A 1 60 ? 4.216 -9.046 -11.572 1.00 1.00 60 LYS A C 9
ATOM 12415 O O . LYS A 1 60 ? 3.246 -8.493 -11.058 1.00 1.00 60 LYS A O 9
ATOM 12434 N N . GLU A 1 61 ? 5.473 -8.651 -11.355 1.00 1.00 61 GLU A N 9
ATOM 12435 C CA . GLU A 1 61 ? 5.793 -7.519 -10.476 1.00 1.00 61 GLU A CA 9
ATOM 12436 C C . GLU A 1 61 ? 5.689 -6.222 -11.271 1.00 1.00 61 GLU A C 9
ATOM 12437 O O . GLU A 1 61 ? 5.903 -6.214 -12.484 1.00 1.00 61 GLU A O 9
ATOM 12449 N N . LYS A 1 62 ? 5.365 -5.122 -10.585 1.00 1.00 62 LYS A N 9
ATOM 12450 C CA . LYS A 1 62 ? 5.240 -3.802 -11.232 1.00 1.00 62 LYS A CA 9
ATOM 12451 C C . LYS A 1 62 ? 5.800 -2.717 -10.312 1.00 1.00 62 LYS A C 9
ATOM 12452 O O . LYS A 1 62 ? 5.446 -2.647 -9.136 1.00 1.00 62 LYS A O 9
ATOM 12471 N N . ARG A 1 63 ? 6.668 -1.859 -10.865 1.00 1.00 63 ARG A N 9
ATOM 12472 C CA . ARG A 1 63 ? 7.270 -0.759 -10.106 1.00 1.00 63 ARG A CA 9
ATOM 12473 C C . ARG A 1 63 ? 6.451 0.507 -10.330 1.00 1.00 63 ARG A C 9
ATOM 12474 O O . ARG A 1 63 ? 6.235 0.924 -11.470 1.00 1.00 63 ARG A O 9
ATOM 12495 N N . VAL A 1 64 ? 5.988 1.109 -9.234 1.00 1.00 64 VAL A N 9
ATOM 12496 C CA . VAL A 1 64 ? 5.178 2.334 -9.284 1.00 1.00 64 VAL A CA 9
ATOM 12497 C C . VAL A 1 64 ? 5.551 3.240 -8.113 1.00 1.00 64 VAL A C 9
ATOM 12498 O O . VAL A 1 64 ? 5.914 2.763 -7.037 1.00 1.00 64 VAL A O 9
ATOM 12511 N N . THR A 1 65 ? 5.421 4.551 -8.333 1.00 1.00 65 THR A N 9
ATOM 12512 C CA . THR A 1 65 ? 5.694 5.571 -7.309 1.00 1.00 65 THR A CA 9
ATOM 12513 C C . THR A 1 65 ? 4.462 6.471 -7.187 1.00 1.00 65 THR A C 9
ATOM 12514 O O . THR A 1 65 ? 4.093 7.154 -8.142 1.00 1.00 65 THR A O 9
ATOM 12525 N N . LEU A 1 66 ? 3.839 6.477 -5.996 1.00 1.00 66 LEU A N 9
ATOM 12526 C CA . LEU A 1 66 ? 2.644 7.315 -5.727 1.00 1.00 66 LEU A CA 9
ATOM 12527 C C . LEU A 1 66 ? 2.783 8.029 -4.379 1.00 1.00 66 LEU A C 9
ATOM 12528 O O . LEU A 1 66 ? 3.472 7.561 -3.469 1.00 1.00 66 LEU A O 9
ATOM 12544 N N . THR A 1 67 ? 2.095 9.165 -4.259 1.00 1.00 67 THR A N 9
ATOM 12545 C CA . THR A 1 67 ? 2.105 9.952 -3.027 1.00 1.00 67 THR A CA 9
ATOM 12546 C C . THR A 1 67 ? 1.048 9.410 -2.068 1.00 1.00 67 THR A C 9
ATOM 12547 O O . THR A 1 67 ? -0.068 9.091 -2.472 1.00 1.00 67 THR A O 9
ATOM 12558 N N . LEU A 1 68 ? 1.417 9.300 -0.795 1.00 1.00 68 LEU A N 9
ATOM 12559 C CA . LEU A 1 68 ? 0.491 8.786 0.210 1.00 1.00 68 LEU A CA 9
ATOM 12560 C C . LEU A 1 68 ? -0.622 9.806 0.464 1.00 1.00 68 LEU A C 9
ATOM 12561 O O . LEU A 1 68 ? -0.421 11.011 0.298 1.00 1.00 68 LEU A O 9
ATOM 12577 N N . LYS A 1 69 ? -1.807 9.297 0.842 1.00 1.00 69 LYS A N 9
ATOM 12578 C CA . LYS A 1 69 ? -3.001 10.130 1.103 1.00 1.00 69 LYS A CA 9
ATOM 12579 C C . LYS A 1 69 ? -3.619 9.762 2.444 1.00 1.00 69 LYS A C 9
ATOM 12580 O O . LYS A 1 69 ? -3.248 8.763 3.055 1.00 1.00 69 LYS A O 9
ATOM 12599 N N . GLN A 1 70 ? -4.566 10.593 2.902 1.00 1.00 70 GLN A N 9
ATOM 12600 C CA . GLN A 1 70 ? -5.257 10.402 4.188 1.00 1.00 70 GLN A CA 9
ATOM 12601 C C . GLN A 1 70 ? -6.768 10.305 3.969 1.00 1.00 70 GLN A C 9
ATOM 12602 O O . GLN A 1 70 ? -7.327 10.961 3.090 1.00 1.00 70 GLN A O 9
ATOM 12616 N N . PHE A 1 71 ? -7.412 9.479 4.784 1.00 1.00 71 PHE A N 9
ATOM 12617 C CA . PHE A 1 71 ? -8.857 9.284 4.696 1.00 1.00 71 PHE A CA 9
ATOM 12618 C C . PHE A 1 71 ? -9.599 10.639 4.859 1.00 1.00 71 PHE A C 9
ATOM 12619 O O . PHE A 1 71 ? -9.123 11.512 5.589 1.00 1.00 71 PHE A O 9
ATOM 12636 N N . PRO A 1 72 ? -10.736 10.846 4.199 1.00 1.00 72 PRO A N 9
ATOM 12637 C CA . PRO A 1 72 ? -11.488 12.143 4.308 1.00 1.00 72 PRO A CA 9
ATOM 12638 C C . PRO A 1 72 ? -12.125 12.361 5.696 1.00 1.00 72 PRO A C 9
ATOM 12639 O O . PRO A 1 72 ? -11.670 13.207 6.465 1.00 1.00 72 PRO A O 9
ATOM 12650 N N . ASP A 1 73 ? -13.197 11.626 5.991 1.00 1.00 73 ASP A N 9
ATOM 12651 C CA . ASP A 1 73 ? -13.914 11.772 7.260 1.00 1.00 73 ASP A CA 9
ATOM 12652 C C . ASP A 1 73 ? -13.022 11.443 8.461 1.00 1.00 73 ASP A C 9
ATOM 12653 O O . ASP A 1 73 ? -13.422 11.647 9.607 1.00 1.00 73 ASP A O 9
ATOM 12662 N N . GLU A 1 74 ? -11.816 10.938 8.186 1.00 1.00 74 GLU A N 9
ATOM 12663 C CA . GLU A 1 74 ? -10.843 10.572 9.239 1.00 1.00 74 GLU A CA 9
ATOM 12664 C C . GLU A 1 74 ? -9.466 11.183 8.906 1.00 1.00 74 GLU A C 9
ATOM 12665 O O . GLU A 1 74 ? -8.549 10.464 8.508 1.00 1.00 74 GLU A O 9
ATOM 12677 N N . PRO A 1 75 ? -9.299 12.492 9.044 1.00 1.00 75 PRO A N 9
ATOM 12678 C CA . PRO A 1 75 ? -8.000 13.172 8.731 1.00 1.00 75 PRO A CA 9
ATOM 12679 C C . PRO A 1 75 ? -7.003 13.071 9.892 1.00 1.00 75 PRO A C 9
ATOM 12680 O O . PRO A 1 75 ? -5.825 13.390 9.739 1.00 1.00 75 PRO A O 9
ATOM 12691 N N . ASP A 1 76 ? -7.487 12.628 11.057 1.00 1.00 76 ASP A N 9
ATOM 12692 C CA . ASP A 1 76 ? -6.642 12.483 12.254 1.00 1.00 76 ASP A CA 9
ATOM 12693 C C . ASP A 1 76 ? -6.078 11.065 12.342 1.00 1.00 76 ASP A C 9
ATOM 12694 O O . ASP A 1 76 ? -5.360 10.734 13.286 1.00 1.00 76 ASP A O 9
ATOM 12703 N N . ARG A 1 77 ? -6.406 10.228 11.348 1.00 1.00 77 ARG A N 9
ATOM 12704 C CA . ARG A 1 77 ? -5.936 8.830 11.301 1.00 1.00 77 ARG A CA 9
ATOM 12705 C C . ARG A 1 77 ? -5.556 8.470 9.868 1.00 1.00 77 ARG A C 9
ATOM 12706 O O . ARG A 1 77 ? -6.105 9.024 8.914 1.00 1.00 77 ARG A O 9
ATOM 12727 N N . ALA A 1 78 ? -4.599 7.544 9.727 1.00 1.00 78 ALA A N 9
ATOM 12728 C CA . ALA A 1 78 ? -4.117 7.100 8.405 1.00 1.00 78 ALA A CA 9
ATOM 12729 C C . ALA A 1 78 ? -3.896 5.574 8.406 1.00 1.00 78 ALA A C 9
ATOM 12730 O O . ALA A 1 78 ? -3.423 5.001 9.385 1.00 1.00 78 ALA A O 9
ATOM 12737 N N . GLY A 1 79 ? -4.262 4.936 7.293 1.00 1.00 79 GLY A N 9
ATOM 12738 C CA . GLY A 1 79 ? -4.123 3.483 7.145 1.00 1.00 79 GLY A CA 9
ATOM 12739 C C . GLY A 1 79 ? -5.183 2.754 7.965 1.00 1.00 79 GLY A C 9
ATOM 12740 O O . GLY A 1 79 ? -6.071 3.381 8.542 1.00 1.00 79 GLY A O 9
ATOM 12744 N N . ILE A 1 80 ? -5.086 1.426 8.008 1.00 1.00 80 ILE A N 9
ATOM 12745 C CA . ILE A 1 80 ? -6.044 0.614 8.757 1.00 1.00 80 ILE A CA 9
ATOM 12746 C C . ILE A 1 80 ? -5.998 0.964 10.247 1.00 1.00 80 ILE A C 9
ATOM 12747 O O . ILE A 1 80 ? -4.931 1.231 10.798 1.00 1.00 80 ILE A O 9
ATOM 12763 N N . GLY A 1 81 ? -7.167 0.953 10.891 1.00 1.00 81 GLY A N 9
ATOM 12764 C CA . GLY A 1 81 ? -7.255 1.263 12.317 1.00 1.00 81 GLY A CA 9
ATOM 12765 C C . GLY A 1 81 ? -8.713 1.375 12.756 1.00 1.00 81 GLY A C 9
ATOM 12766 O O . GLY A 1 81 ? -9.213 2.475 12.986 1.00 1.00 81 GLY A O 9
ATOM 12770 N N . VAL A 1 82 ? -9.399 0.225 12.862 1.00 1.00 82 VAL A N 9
ATOM 12771 C CA . VAL A 1 82 ? -10.819 0.177 13.268 1.00 1.00 82 VAL A CA 9
ATOM 12772 C C . VAL A 1 82 ? -11.048 -0.951 14.277 1.00 1.00 82 VAL A C 9
ATOM 12773 O O . VAL A 1 82 ? -10.220 -1.851 14.413 1.00 1.00 82 VAL A O 9
ATOM 12786 N N . SER A 1 83 ? -12.179 -0.886 14.980 1.00 1.00 83 SER A N 9
ATOM 12787 C CA . SER A 1 83 ? -12.531 -1.898 15.980 1.00 1.00 83 SER A CA 9
ATOM 12788 C C . SER A 1 83 ? -11.418 -2.062 17.015 1.00 1.00 83 SER A C 9
ATOM 12789 O O . SER A 1 83 ? -11.307 -3.100 17.666 1.00 1.00 83 SER A O 9
ATOM 12797 N N . LEU A 1 84 ? -10.599 -1.022 17.162 1.00 1.00 84 LEU A N 9
ATOM 12798 C CA . LEU A 1 84 ? -9.494 -1.046 18.119 1.00 1.00 84 LEU A CA 9
ATOM 12799 C C . LEU A 1 84 ? -10.026 -1.185 19.544 1.00 1.00 84 LEU A C 9
ATOM 12800 O O . LEU A 1 84 ? -9.480 -1.935 20.351 1.00 1.00 84 LEU A O 9
ATOM 12816 N N . GLU A 1 85 ? -11.100 -0.458 19.844 1.00 1.00 85 GLU A N 9
ATOM 12817 C CA . GLU A 1 85 ? -11.706 -0.507 21.175 1.00 1.00 85 GLU A CA 9
ATOM 12818 C C . GLU A 1 85 ? -12.347 -1.876 21.400 1.00 1.00 85 GLU A C 9
ATOM 12819 O O . GLU A 1 85 ? -12.698 -2.572 20.449 1.00 1.00 85 GLU A O 9
ATOM 12831 N N . HIS A 1 86 ? -12.492 -2.259 22.669 1.00 1.00 86 HIS A N 9
ATOM 12832 C CA . HIS A 1 86 ? -13.090 -3.552 23.023 1.00 1.00 86 HIS A CA 9
ATOM 12833 C C . HIS A 1 86 ? -13.611 -3.517 24.459 1.00 1.00 86 HIS A C 9
ATOM 12834 O O . HIS A 1 86 ? -13.774 -4.557 25.097 1.00 1.00 86 HIS A O 9
ATOM 12848 N N . HIS A 1 87 ? -13.876 -2.313 24.957 1.00 1.00 87 HIS A N 9
ATOM 12849 C CA . HIS A 1 87 ? -14.384 -2.145 26.316 1.00 1.00 87 HIS A CA 9
ATOM 12850 C C . HIS A 1 87 ? -15.718 -2.875 26.480 1.00 1.00 87 HIS A C 9
ATOM 12851 O O . HIS A 1 87 ? -15.988 -3.476 27.521 1.00 1.00 87 HIS A O 9
ATOM 12865 N N . HIS A 1 88 ? -16.548 -2.808 25.439 1.00 1.00 88 HIS A N 9
ATOM 12866 C CA . HIS A 1 88 ? -17.861 -3.455 25.455 1.00 1.00 88 HIS A CA 9
ATOM 12867 C C . HIS A 1 88 ? -18.682 -2.964 26.651 1.00 1.00 88 HIS A C 9
ATOM 12868 O O . HIS A 1 88 ? -18.219 -2.119 27.416 1.00 1.00 88 HIS A O 9
ATOM 12882 N N . HIS A 1 89 ? -19.901 -3.485 26.802 1.00 1.00 89 HIS A N 9
ATOM 12883 C CA . HIS A 1 89 ? -20.776 -3.081 27.907 1.00 1.00 89 HIS A CA 9
ATOM 12884 C C . HIS A 1 89 ? -20.942 -1.559 27.941 1.00 1.00 89 HIS A C 9
ATOM 12885 O O . HIS A 1 89 ? -20.282 -0.870 28.719 1.00 1.00 89 HIS A O 9
ATOM 12899 N N . HIS A 1 90 ? -21.821 -1.046 27.085 1.00 1.00 90 HIS A N 9
ATOM 12900 C CA . HIS A 1 90 ? -22.063 0.395 27.011 1.00 1.00 90 HIS A CA 9
ATOM 12901 C C . HIS A 1 90 ? -22.674 0.896 28.317 1.00 1.00 90 HIS A C 9
ATOM 12902 O O . HIS A 1 90 ? -22.335 1.978 28.795 1.00 1.00 90 HIS A O 9
ATOM 12916 N N . HIS A 1 91 ? -23.579 0.099 28.887 1.00 1.00 91 HIS A N 9
ATOM 12917 C CA . HIS A 1 91 ? -24.242 0.459 30.143 1.00 1.00 91 HIS A CA 9
ATOM 12918 C C . HIS A 1 91 ? -25.027 -0.736 30.687 1.00 1.00 91 HIS A C 9
ATOM 12919 O O . HIS A 1 91 ? -25.772 -0.547 31.635 1.00 1.00 91 HIS A O 9
ATOM 12934 N N . ASN A 1 1 ? -7.829 -10.727 6.849 1.00 1.00 1 ASN A N 10
ATOM 12935 C CA . ASN A 1 1 ? -7.006 -10.026 5.822 1.00 1.00 1 ASN A CA 10
ATOM 12936 C C . ASN A 1 1 ? -5.548 -10.466 5.948 1.00 1.00 1 ASN A C 10
ATOM 12937 O O . ASN A 1 1 ? -4.943 -10.927 4.981 1.00 1.00 1 ASN A O 10
ATOM 12950 N N . GLY A 1 2 ? -4.988 -10.317 7.148 1.00 1.00 2 GLY A N 10
ATOM 12951 C CA . GLY A 1 2 ? -3.597 -10.700 7.390 1.00 1.00 2 GLY A CA 10
ATOM 12952 C C . GLY A 1 2 ? -2.647 -9.900 6.502 1.00 1.00 2 GLY A C 10
ATOM 12953 O O . GLY A 1 2 ? -2.864 -8.713 6.261 1.00 1.00 2 GLY A O 10
ATOM 12957 N N . ILE A 1 3 ? -1.595 -10.557 6.012 1.00 1.00 3 ILE A N 10
ATOM 12958 C CA . ILE A 1 3 ? -0.619 -9.895 5.142 1.00 1.00 3 ILE A CA 10
ATOM 12959 C C . ILE A 1 3 ? -1.302 -9.496 3.834 1.00 1.00 3 ILE A C 10
ATOM 12960 O O . ILE A 1 3 ? -1.104 -8.391 3.328 1.00 1.00 3 ILE A O 10
ATOM 12976 N N . TYR A 1 4 ? -2.113 -10.408 3.303 1.00 1.00 4 TYR A N 10
ATOM 12977 C CA . TYR A 1 4 ? -2.838 -10.163 2.057 1.00 1.00 4 TYR A CA 10
ATOM 12978 C C . TYR A 1 4 ? -3.775 -8.957 2.212 1.00 1.00 4 TYR A C 10
ATOM 12979 O O . TYR A 1 4 ? -3.548 -8.091 3.057 1.00 1.00 4 TYR A O 10
ATOM 12997 N N . ALA A 1 5 ? -4.836 -8.910 1.392 1.00 1.00 5 ALA A N 10
ATOM 12998 C CA . ALA A 1 5 ? -5.820 -7.813 1.439 1.00 1.00 5 ALA A CA 10
ATOM 12999 C C . ALA A 1 5 ? -7.223 -8.369 1.167 1.00 1.00 5 ALA A C 10
ATOM 13000 O O . ALA A 1 5 ? -7.434 -9.096 0.198 1.00 1.00 5 ALA A O 10
ATOM 13007 N N . SER A 1 6 ? -8.181 -8.011 2.030 1.00 1.00 6 SER A N 10
ATOM 13008 C CA . SER A 1 6 ? -9.577 -8.467 1.889 1.00 1.00 6 SER A CA 10
ATOM 13009 C C . SER A 1 6 ? -10.395 -7.460 1.088 1.00 1.00 6 SER A C 10
ATOM 13010 O O . SER A 1 6 ? -11.164 -7.833 0.204 1.00 1.00 6 SER A O 10
ATOM 13018 N N . SER A 1 7 ? -10.204 -6.180 1.402 1.00 1.00 7 SER A N 10
ATOM 13019 C CA . SER A 1 7 ? -10.913 -5.101 0.713 1.00 1.00 7 SER A CA 10
ATOM 13020 C C . SER A 1 7 ? -10.346 -3.750 1.132 1.00 1.00 7 SER A C 10
ATOM 13021 O O . SER A 1 7 ? -9.814 -3.606 2.233 1.00 1.00 7 SER A O 10
ATOM 13029 N N . VAL A 1 8 ? -10.474 -2.754 0.246 1.00 1.00 8 VAL A N 10
ATOM 13030 C CA . VAL A 1 8 ? -9.984 -1.387 0.518 1.00 1.00 8 VAL A CA 10
ATOM 13031 C C . VAL A 1 8 ? -10.973 -0.349 -0.016 1.00 1.00 8 VAL A C 10
ATOM 13032 O O . VAL A 1 8 ? -11.728 -0.612 -0.951 1.00 1.00 8 VAL A O 10
ATOM 13045 N N . VAL A 1 9 ? -10.948 0.842 0.595 1.00 1.00 9 VAL A N 10
ATOM 13046 C CA . VAL A 1 9 ? -11.833 1.949 0.201 1.00 1.00 9 VAL A CA 10
ATOM 13047 C C . VAL A 1 9 ? -11.211 2.737 -0.954 1.00 1.00 9 VAL A C 10
ATOM 13048 O O . VAL A 1 9 ? -10.036 3.096 -0.911 1.00 1.00 9 VAL A O 10
ATOM 13061 N N . GLU A 1 10 ? -12.024 3.032 -1.967 1.00 1.00 10 GLU A N 10
ATOM 13062 C CA . GLU A 1 10 ? -11.568 3.814 -3.113 1.00 1.00 10 GLU A CA 10
ATOM 13063 C C . GLU A 1 10 ? -11.313 5.260 -2.676 1.00 1.00 10 GLU A C 10
ATOM 13064 O O . GLU A 1 10 ? -10.937 5.497 -1.530 1.00 1.00 10 GLU A O 10
ATOM 13076 N N . ASN A 1 11 ? -11.495 6.206 -3.597 1.00 1.00 11 ASN A N 10
ATOM 13077 C CA . ASN A 1 11 ? -11.273 7.626 -3.325 1.00 1.00 11 ASN A CA 10
ATOM 13078 C C . ASN A 1 11 ? -9.807 7.917 -2.997 1.00 1.00 11 ASN A C 10
ATOM 13079 O O . ASN A 1 11 ? -9.515 8.924 -2.354 1.00 1.00 11 ASN A O 10
ATOM 13090 N N . MET A 1 12 ? -8.881 7.044 -3.449 1.00 1.00 12 MET A N 10
ATOM 13091 C CA . MET A 1 12 ? -7.421 7.224 -3.213 1.00 1.00 12 MET A CA 10
ATOM 13092 C C . MET A 1 12 ? -6.695 7.239 -4.589 1.00 1.00 12 MET A C 10
ATOM 13093 O O . MET A 1 12 ? -7.348 7.104 -5.624 1.00 1.00 12 MET A O 10
ATOM 13107 N N . PRO A 1 13 ? -5.376 7.382 -4.631 1.00 1.00 13 PRO A N 10
ATOM 13108 C CA . PRO A 1 13 ? -4.602 7.388 -5.922 1.00 1.00 13 PRO A CA 10
ATOM 13109 C C . PRO A 1 13 ? -4.821 6.124 -6.757 1.00 1.00 13 PRO A C 10
ATOM 13110 O O . PRO A 1 13 ? -4.505 6.132 -7.934 1.00 1.00 13 PRO A O 10
ATOM 13121 N N . ALA A 1 14 ? -5.362 5.076 -6.108 1.00 1.00 14 ALA A N 10
ATOM 13122 C CA . ALA A 1 14 ? -5.673 3.752 -6.718 1.00 1.00 14 ALA A CA 10
ATOM 13123 C C . ALA A 1 14 ? -4.888 3.409 -8.000 1.00 1.00 14 ALA A C 10
ATOM 13124 O O . ALA A 1 14 ? -4.214 2.379 -8.053 1.00 1.00 14 ALA A O 10
ATOM 13131 N N . LYS A 1 15 ? -4.961 4.263 -9.017 1.00 1.00 15 LYS A N 10
ATOM 13132 C CA . LYS A 1 15 ? -4.237 4.019 -10.262 1.00 1.00 15 LYS A CA 10
ATOM 13133 C C . LYS A 1 15 ? -2.731 3.965 -9.989 1.00 1.00 15 LYS A C 10
ATOM 13134 O O . LYS A 1 15 ? -2.106 4.989 -9.714 1.00 1.00 15 LYS A O 10
ATOM 13153 N N . GLY A 1 16 ? -2.170 2.757 -10.064 1.00 1.00 16 GLY A N 10
ATOM 13154 C CA . GLY A 1 16 ? -0.735 2.524 -9.821 1.00 1.00 16 GLY A CA 10
ATOM 13155 C C . GLY A 1 16 ? -0.542 1.582 -8.638 1.00 1.00 16 GLY A C 10
ATOM 13156 O O . GLY A 1 16 ? 0.468 0.882 -8.562 1.00 1.00 16 GLY A O 10
ATOM 13160 N N . LYS A 1 17 ? -1.528 1.542 -7.719 1.00 1.00 17 LYS A N 10
ATOM 13161 C CA . LYS A 1 17 ? -1.479 0.656 -6.542 1.00 1.00 17 LYS A CA 10
ATOM 13162 C C . LYS A 1 17 ? -2.850 -0.010 -6.336 1.00 1.00 17 LYS A C 10
ATOM 13163 O O . LYS A 1 17 ? -3.820 0.642 -5.961 1.00 1.00 17 LYS A O 10
ATOM 13182 N N . ILE A 1 18 ? -2.927 -1.328 -6.566 1.00 1.00 18 ILE A N 10
ATOM 13183 C CA . ILE A 1 18 ? -4.173 -2.091 -6.375 1.00 1.00 18 ILE A CA 10
ATOM 13184 C C . ILE A 1 18 ? -3.972 -3.004 -5.170 1.00 1.00 18 ILE A C 10
ATOM 13185 O O . ILE A 1 18 ? -2.911 -3.610 -5.012 1.00 1.00 18 ILE A O 10
ATOM 13201 N N . GLU A 1 19 ? -4.991 -3.089 -4.317 1.00 1.00 19 GLU A N 10
ATOM 13202 C CA . GLU A 1 19 ? -4.940 -3.926 -3.111 1.00 1.00 19 GLU A CA 10
ATOM 13203 C C . GLU A 1 19 ? -6.300 -4.589 -2.919 1.00 1.00 19 GLU A C 10
ATOM 13204 O O . GLU A 1 19 ? -7.254 -3.931 -2.516 1.00 1.00 19 GLU A O 10
ATOM 13216 N N . VAL A 1 20 ? -6.360 -5.893 -3.186 1.00 1.00 20 VAL A N 10
ATOM 13217 C CA . VAL A 1 20 ? -7.590 -6.671 -3.039 1.00 1.00 20 VAL A CA 10
ATOM 13218 C C . VAL A 1 20 ? -7.269 -8.145 -3.311 1.00 1.00 20 VAL A C 10
ATOM 13219 O O . VAL A 1 20 ? -7.403 -8.640 -4.425 1.00 1.00 20 VAL A O 10
ATOM 13232 N N . GLY A 1 21 ? -6.823 -8.840 -2.269 1.00 1.00 21 GLY A N 10
ATOM 13233 C CA . GLY A 1 21 ? -6.463 -10.258 -2.385 1.00 1.00 21 GLY A CA 10
ATOM 13234 C C . GLY A 1 21 ? -5.032 -10.403 -2.893 1.00 1.00 21 GLY A C 10
ATOM 13235 O O . GLY A 1 21 ? -4.379 -11.420 -2.661 1.00 1.00 21 GLY A O 10
ATOM 13239 N N . ASP A 1 22 ? -4.548 -9.370 -3.589 1.00 1.00 22 ASP A N 10
ATOM 13240 C CA . ASP A 1 22 ? -3.193 -9.380 -4.132 1.00 1.00 22 ASP A CA 10
ATOM 13241 C C . ASP A 1 22 ? -2.173 -9.543 -3.004 1.00 1.00 22 ASP A C 10
ATOM 13242 O O . ASP A 1 22 ? -2.473 -9.255 -1.845 1.00 1.00 22 ASP A O 10
ATOM 13251 N N . LYS A 1 23 ? -0.969 -10.013 -3.357 1.00 1.00 23 LYS A N 10
ATOM 13252 C CA . LYS A 1 23 ? 0.114 -10.230 -2.377 1.00 1.00 23 LYS A CA 10
ATOM 13253 C C . LYS A 1 23 ? 1.178 -9.139 -2.513 1.00 1.00 23 LYS A C 10
ATOM 13254 O O . LYS A 1 23 ? 1.595 -8.794 -3.620 1.00 1.00 23 LYS A O 10
ATOM 13273 N N . ILE A 1 24 ? 1.621 -8.608 -1.368 1.00 1.00 24 ILE A N 10
ATOM 13274 C CA . ILE A 1 24 ? 2.656 -7.559 -1.319 1.00 1.00 24 ILE A CA 10
ATOM 13275 C C . ILE A 1 24 ? 4.010 -8.248 -1.066 1.00 1.00 24 ILE A C 10
ATOM 13276 O O . ILE A 1 24 ? 4.228 -8.822 0.002 1.00 1.00 24 ILE A O 10
ATOM 13292 N N . ILE A 1 25 ? 4.912 -8.183 -2.049 1.00 1.00 25 ILE A N 10
ATOM 13293 C CA . ILE A 1 25 ? 6.232 -8.798 -1.911 1.00 1.00 25 ILE A CA 10
ATOM 13294 C C . ILE A 1 25 ? 7.016 -8.077 -0.815 1.00 1.00 25 ILE A C 10
ATOM 13295 O O . ILE A 1 25 ? 7.600 -8.707 0.066 1.00 1.00 25 ILE A O 10
ATOM 13311 N N . SER A 1 26 ? 7.024 -6.744 -0.889 1.00 1.00 26 SER A N 10
ATOM 13312 C CA . SER A 1 26 ? 7.739 -5.918 0.084 1.00 1.00 26 SER A CA 10
ATOM 13313 C C . SER A 1 26 ? 7.357 -4.451 -0.086 1.00 1.00 26 SER A C 10
ATOM 13314 O O . SER A 1 26 ? 6.807 -4.063 -1.118 1.00 1.00 26 SER A O 10
ATOM 13322 N N . ALA A 1 27 ? 7.676 -3.633 0.926 1.00 1.00 27 ALA A N 10
ATOM 13323 C CA . ALA A 1 27 ? 7.404 -2.186 0.908 1.00 1.00 27 ALA A CA 10
ATOM 13324 C C . ALA A 1 27 ? 8.706 -1.444 1.203 1.00 1.00 27 ALA A C 10
ATOM 13325 O O . ALA A 1 27 ? 9.440 -1.834 2.100 1.00 1.00 27 ALA A O 10
ATOM 13332 N N . ASP A 1 28 ? 9.005 -0.394 0.435 1.00 1.00 28 ASP A N 10
ATOM 13333 C CA . ASP A 1 28 ? 10.236 0.391 0.622 1.00 1.00 28 ASP A CA 10
ATOM 13334 C C . ASP A 1 28 ? 11.493 -0.486 0.772 1.00 1.00 28 ASP A C 10
ATOM 13335 O O . ASP A 1 28 ? 12.396 -0.145 1.537 1.00 1.00 28 ASP A O 10
ATOM 13344 N N . GLY A 1 29 ? 11.563 -1.597 0.043 1.00 1.00 29 GLY A N 10
ATOM 13345 C CA . GLY A 1 29 ? 12.732 -2.479 0.116 1.00 1.00 29 GLY A CA 10
ATOM 13346 C C . GLY A 1 29 ? 12.773 -3.259 1.430 1.00 1.00 29 GLY A C 10
ATOM 13347 O O . GLY A 1 29 ? 13.663 -4.084 1.636 1.00 1.00 29 GLY A O 10
ATOM 13351 N N . LYS A 1 30 ? 11.795 -3.011 2.314 1.00 1.00 30 LYS A N 10
ATOM 13352 C CA . LYS A 1 30 ? 11.713 -3.719 3.609 1.00 1.00 30 LYS A CA 10
ATOM 13353 C C . LYS A 1 30 ? 10.787 -4.935 3.463 1.00 1.00 30 LYS A C 10
ATOM 13354 O O . LYS A 1 30 ? 9.612 -4.792 3.125 1.00 1.00 30 LYS A O 10
ATOM 13373 N N . ASN A 1 31 ? 11.328 -6.129 3.736 1.00 1.00 31 ASN A N 10
ATOM 13374 C CA . ASN A 1 31 ? 10.559 -7.376 3.654 1.00 1.00 31 ASN A CA 10
ATOM 13375 C C . ASN A 1 31 ? 9.945 -7.686 5.017 1.00 1.00 31 ASN A C 10
ATOM 13376 O O . ASN A 1 31 ? 10.592 -7.497 6.048 1.00 1.00 31 ASN A O 10
ATOM 13387 N N . TYR A 1 32 ? 8.692 -8.167 5.017 1.00 1.00 32 TYR A N 10
ATOM 13388 C CA . TYR A 1 32 ? 7.973 -8.515 6.260 1.00 1.00 32 TYR A CA 10
ATOM 13389 C C . TYR A 1 32 ? 7.392 -9.927 6.145 1.00 1.00 32 TYR A C 10
ATOM 13390 O O . TYR A 1 32 ? 6.761 -10.265 5.142 1.00 1.00 32 TYR A O 10
ATOM 13408 N N . GLN A 1 33 ? 7.618 -10.752 7.179 1.00 1.00 33 GLN A N 10
ATOM 13409 C CA . GLN A 1 33 ? 7.130 -12.142 7.205 1.00 1.00 33 GLN A CA 10
ATOM 13410 C C . GLN A 1 33 ? 5.879 -12.255 8.076 1.00 1.00 33 GLN A C 10
ATOM 13411 O O . GLN A 1 33 ? 5.335 -13.346 8.247 1.00 1.00 33 GLN A O 10
ATOM 13425 N N . SER A 1 34 ? 5.419 -11.120 8.624 1.00 1.00 34 SER A N 10
ATOM 13426 C CA . SER A 1 34 ? 4.215 -11.097 9.479 1.00 1.00 34 SER A CA 10
ATOM 13427 C C . SER A 1 34 ? 3.419 -9.810 9.260 1.00 1.00 34 SER A C 10
ATOM 13428 O O . SER A 1 34 ? 3.985 -8.721 9.172 1.00 1.00 34 SER A O 10
ATOM 13436 N N . ALA A 1 35 ? 2.101 -9.957 9.172 1.00 1.00 35 ALA A N 10
ATOM 13437 C CA . ALA A 1 35 ? 1.210 -8.822 8.958 1.00 1.00 35 ALA A CA 10
ATOM 13438 C C . ALA A 1 35 ? 1.399 -7.760 10.037 1.00 1.00 35 ALA A C 10
ATOM 13439 O O . ALA A 1 35 ? 1.424 -6.567 9.744 1.00 1.00 35 ALA A O 10
ATOM 13446 N N . GLU A 1 36 ? 1.520 -8.199 11.285 1.00 1.00 36 GLU A N 10
ATOM 13447 C CA . GLU A 1 36 ? 1.687 -7.283 12.401 1.00 1.00 36 GLU A CA 10
ATOM 13448 C C . GLU A 1 36 ? 2.877 -6.347 12.177 1.00 1.00 36 GLU A C 10
ATOM 13449 O O . GLU A 1 36 ? 2.786 -5.145 12.434 1.00 1.00 36 GLU A O 10
ATOM 13461 N N . LYS A 1 37 ? 3.989 -6.898 11.697 1.00 1.00 37 LYS A N 10
ATOM 13462 C CA . LYS A 1 37 ? 5.182 -6.092 11.446 1.00 1.00 37 LYS A CA 10
ATOM 13463 C C . LYS A 1 37 ? 4.905 -5.052 10.353 1.00 1.00 37 LYS A C 10
ATOM 13464 O O . LYS A 1 37 ? 5.311 -3.898 10.479 1.00 1.00 37 LYS A O 10
ATOM 13483 N N . LEU A 1 38 ? 4.227 -5.453 9.267 1.00 1.00 38 LEU A N 10
ATOM 13484 C CA . LEU A 1 38 ? 3.933 -4.521 8.170 1.00 1.00 38 LEU A CA 10
ATOM 13485 C C . LEU A 1 38 ? 3.138 -3.323 8.689 1.00 1.00 38 LEU A C 10
ATOM 13486 O O . LEU A 1 38 ? 3.460 -2.185 8.372 1.00 1.00 38 LEU A O 10
ATOM 13502 N N . ILE A 1 39 ? 2.117 -3.575 9.507 1.00 1.00 39 ILE A N 10
ATOM 13503 C CA . ILE A 1 39 ? 1.311 -2.486 10.067 1.00 1.00 39 ILE A CA 10
ATOM 13504 C C . ILE A 1 39 ? 2.206 -1.594 10.929 1.00 1.00 39 ILE A C 10
ATOM 13505 O O . ILE A 1 39 ? 2.164 -0.369 10.823 1.00 1.00 39 ILE A O 10
ATOM 13521 N N . ASP A 1 40 ? 3.011 -2.222 11.789 1.00 1.00 40 ASP A N 10
ATOM 13522 C CA . ASP A 1 40 ? 3.911 -1.481 12.673 1.00 1.00 40 ASP A CA 10
ATOM 13523 C C . ASP A 1 40 ? 4.810 -0.534 11.864 1.00 1.00 40 ASP A C 10
ATOM 13524 O O . ASP A 1 40 ? 4.994 0.619 12.238 1.00 1.00 40 ASP A O 10
ATOM 13533 N N . TYR A 1 41 ? 5.377 -1.024 10.763 1.00 1.00 41 TYR A N 10
ATOM 13534 C CA . TYR A 1 41 ? 6.256 -0.196 9.932 1.00 1.00 41 TYR A CA 10
ATOM 13535 C C . TYR A 1 41 ? 5.529 1.072 9.437 1.00 1.00 41 TYR A C 10
ATOM 13536 O O . TYR A 1 41 ? 6.060 2.175 9.556 1.00 1.00 41 TYR A O 10
ATOM 13554 N N . ILE A 1 42 ? 4.330 0.914 8.878 1.00 1.00 42 ILE A N 10
ATOM 13555 C CA . ILE A 1 42 ? 3.573 2.067 8.369 1.00 1.00 42 ILE A CA 10
ATOM 13556 C C . ILE A 1 42 ? 3.305 3.057 9.513 1.00 1.00 42 ILE A C 10
ATOM 13557 O O . ILE A 1 42 ? 3.567 4.254 9.384 1.00 1.00 42 ILE A O 10
ATOM 13573 N N . SER A 1 43 ? 2.797 2.541 10.633 1.00 1.00 43 SER A N 10
ATOM 13574 C CA . SER A 1 43 ? 2.498 3.355 11.830 1.00 1.00 43 SER A CA 10
ATOM 13575 C C . SER A 1 43 ? 1.792 4.663 11.445 1.00 1.00 43 SER A C 10
ATOM 13576 O O . SER A 1 43 ? 1.843 5.654 12.172 1.00 1.00 43 SER A O 10
ATOM 13584 N N . SER A 1 44 ? 1.156 4.644 10.282 1.00 1.00 44 SER A N 10
ATOM 13585 C CA . SER A 1 44 ? 0.457 5.812 9.758 1.00 1.00 44 SER A CA 10
ATOM 13586 C C . SER A 1 44 ? 1.491 6.824 9.245 1.00 1.00 44 SER A C 10
ATOM 13587 O O . SER A 1 44 ? 2.021 7.642 9.995 1.00 1.00 44 SER A O 10
ATOM 13595 N N . LYS A 1 45 ? 1.762 6.746 7.935 1.00 1.00 45 LYS A N 10
ATOM 13596 C CA . LYS A 1 45 ? 2.726 7.650 7.261 1.00 1.00 45 LYS A CA 10
ATOM 13597 C C . LYS A 1 45 ? 2.215 8.094 5.893 1.00 1.00 45 LYS A C 10
ATOM 13598 O O . LYS A 1 45 ? 2.998 8.195 4.949 1.00 1.00 45 LYS A O 10
ATOM 13617 N N . LYS A 1 46 ? 0.917 8.388 5.770 1.00 1.00 46 LYS A N 10
ATOM 13618 C CA . LYS A 1 46 ? 0.350 8.832 4.483 1.00 1.00 46 LYS A CA 10
ATOM 13619 C C . LYS A 1 46 ? 0.201 10.345 4.454 1.00 1.00 46 LYS A C 10
ATOM 13620 O O . LYS A 1 46 ? 0.246 10.996 5.496 1.00 1.00 46 LYS A O 10
ATOM 13639 N N . ALA A 1 47 ? 0.015 10.895 3.246 1.00 1.00 47 ALA A N 10
ATOM 13640 C CA . ALA A 1 47 ? -0.161 12.331 3.034 1.00 1.00 47 ALA A CA 10
ATOM 13641 C C . ALA A 1 47 ? 1.162 13.103 3.126 1.00 1.00 47 ALA A C 10
ATOM 13642 O O . ALA A 1 47 ? 1.578 13.523 4.207 1.00 1.00 47 ALA A O 10
ATOM 13649 N N . GLY A 1 48 ? 1.807 13.296 1.962 1.00 1.00 48 GLY A N 10
ATOM 13650 C CA . GLY A 1 48 ? 3.079 14.031 1.857 1.00 1.00 48 GLY A CA 10
ATOM 13651 C C . GLY A 1 48 ? 4.255 13.087 1.627 1.00 1.00 48 GLY A C 10
ATOM 13652 O O . GLY A 1 48 ? 5.053 13.293 0.712 1.00 1.00 48 GLY A O 10
ATOM 13656 N N . ASP A 1 49 ? 4.362 12.049 2.455 1.00 1.00 49 ASP A N 10
ATOM 13657 C CA . ASP A 1 49 ? 5.450 11.078 2.321 1.00 1.00 49 ASP A CA 10
ATOM 13658 C C . ASP A 1 49 ? 5.226 10.220 1.076 1.00 1.00 49 ASP A C 10
ATOM 13659 O O . ASP A 1 49 ? 4.090 9.882 0.747 1.00 1.00 49 ASP A O 10
ATOM 13668 N N . LYS A 1 50 ? 6.326 9.856 0.396 1.00 1.00 50 LYS A N 10
ATOM 13669 C CA . LYS A 1 50 ? 6.274 9.013 -0.818 1.00 1.00 50 LYS A CA 10
ATOM 13670 C C . LYS A 1 50 ? 6.890 7.650 -0.514 1.00 1.00 50 LYS A C 10
ATOM 13671 O O . LYS A 1 50 ? 7.728 7.520 0.379 1.00 1.00 50 LYS A O 10
ATOM 13690 N N . VAL A 1 51 ? 6.472 6.637 -1.269 1.00 1.00 51 VAL A N 10
ATOM 13691 C CA . VAL A 1 51 ? 6.988 5.278 -1.089 1.00 1.00 51 VAL A CA 10
ATOM 13692 C C . VAL A 1 51 ? 6.654 4.423 -2.308 1.00 1.00 51 VAL A C 10
ATOM 13693 O O . VAL A 1 51 ? 5.761 4.758 -3.085 1.00 1.00 51 VAL A O 10
ATOM 13706 N N . THR A 1 52 ? 7.375 3.306 -2.451 1.00 1.00 52 THR A N 10
ATOM 13707 C CA . THR A 1 52 ? 7.172 2.358 -3.559 1.00 1.00 52 THR A CA 10
ATOM 13708 C C . THR A 1 52 ? 6.571 1.066 -3.001 1.00 1.00 52 THR A C 10
ATOM 13709 O O . THR A 1 52 ? 7.145 0.458 -2.096 1.00 1.00 52 THR A O 10
ATOM 13720 N N . LEU A 1 53 ? 5.415 0.652 -3.541 1.00 1.00 53 LEU A N 10
ATOM 13721 C CA . LEU A 1 53 ? 4.727 -0.578 -3.097 1.00 1.00 53 LEU A CA 10
ATOM 13722 C C . LEU A 1 53 ? 4.808 -1.631 -4.202 1.00 1.00 53 LEU A C 10
ATOM 13723 O O . LEU A 1 53 ? 4.423 -1.369 -5.342 1.00 1.00 53 LEU A O 10
ATOM 13739 N N . LYS A 1 54 ? 5.314 -2.825 -3.868 1.00 1.00 54 LYS A N 10
ATOM 13740 C CA . LYS A 1 54 ? 5.446 -3.916 -4.845 1.00 1.00 54 LYS A CA 10
ATOM 13741 C C . LYS A 1 54 ? 4.207 -4.813 -4.772 1.00 1.00 54 LYS A C 10
ATOM 13742 O O . LYS A 1 54 ? 3.832 -5.270 -3.692 1.00 1.00 54 LYS A O 10
ATOM 13761 N N . ILE A 1 55 ? 3.585 -5.069 -5.933 1.00 1.00 55 ILE A N 10
ATOM 13762 C CA . ILE A 1 55 ? 2.384 -5.919 -6.044 1.00 1.00 55 ILE A CA 10
ATOM 13763 C C . ILE A 1 55 ? 2.681 -7.047 -7.031 1.00 1.00 55 ILE A C 10
ATOM 13764 O O . ILE A 1 55 ? 3.508 -6.891 -7.926 1.00 1.00 55 ILE A O 10
ATOM 13780 N N . GLU A 1 56 ? 1.981 -8.172 -6.860 1.00 1.00 56 GLU A N 10
ATOM 13781 C CA . GLU A 1 56 ? 2.131 -9.352 -7.734 1.00 1.00 56 GLU A CA 10
ATOM 13782 C C . GLU A 1 56 ? 0.816 -9.604 -8.482 1.00 1.00 56 GLU A C 10
ATOM 13783 O O . GLU A 1 56 ? -0.243 -9.708 -7.865 1.00 1.00 56 GLU A O 10
ATOM 13795 N N . ARG A 1 57 ? 0.896 -9.713 -9.818 1.00 1.00 57 ARG A N 10
ATOM 13796 C CA . ARG A 1 57 ? -0.283 -9.967 -10.669 1.00 1.00 57 ARG A CA 10
ATOM 13797 C C . ARG A 1 57 ? 0.090 -10.980 -11.753 1.00 1.00 57 ARG A C 10
ATOM 13798 O O . ARG A 1 57 ? 0.963 -10.717 -12.570 1.00 1.00 57 ARG A O 10
ATOM 13819 N N . GLU A 1 58 ? -0.588 -12.129 -11.761 1.00 1.00 58 GLU A N 10
ATOM 13820 C CA . GLU A 1 58 ? -0.336 -13.181 -12.761 1.00 1.00 58 GLU A CA 10
ATOM 13821 C C . GLU A 1 58 ? 1.174 -13.379 -13.020 1.00 1.00 58 GLU A C 10
ATOM 13822 O O . GLU A 1 58 ? 1.608 -13.421 -14.171 1.00 1.00 58 GLU A O 10
ATOM 13834 N N . GLU A 1 59 ? 1.949 -13.475 -11.936 1.00 1.00 59 GLU A N 10
ATOM 13835 C CA . GLU A 1 59 ? 3.408 -13.655 -12.012 1.00 1.00 59 GLU A CA 10
ATOM 13836 C C . GLU A 1 59 ? 4.104 -12.436 -12.630 1.00 1.00 59 GLU A C 10
ATOM 13837 O O . GLU A 1 59 ? 5.153 -12.573 -13.259 1.00 1.00 59 GLU A O 10
ATOM 13849 N N . LYS A 1 60 ? 3.527 -11.239 -12.424 1.00 1.00 60 LYS A N 10
ATOM 13850 C CA . LYS A 1 60 ? 4.111 -9.977 -12.941 1.00 1.00 60 LYS A CA 10
ATOM 13851 C C . LYS A 1 60 ? 4.065 -8.907 -11.851 1.00 1.00 60 LYS A C 10
ATOM 13852 O O . LYS A 1 60 ? 3.251 -8.983 -10.931 1.00 1.00 60 LYS A O 10
ATOM 13871 N N . GLU A 1 61 ? 4.956 -7.910 -11.963 1.00 1.00 61 GLU A N 10
ATOM 13872 C CA . GLU A 1 61 ? 5.044 -6.803 -10.988 1.00 1.00 61 GLU A CA 10
ATOM 13873 C C . GLU A 1 61 ? 4.978 -5.460 -11.722 1.00 1.00 61 GLU A C 10
ATOM 13874 O O . GLU A 1 61 ? 5.278 -5.384 -12.915 1.00 1.00 61 GLU A O 10
ATOM 13886 N N . LYS A 1 62 ? 4.574 -4.405 -10.997 1.00 1.00 62 LYS A N 10
ATOM 13887 C CA . LYS A 1 62 ? 4.451 -3.040 -11.560 1.00 1.00 62 LYS A CA 10
ATOM 13888 C C . LYS A 1 62 ? 5.226 -2.037 -10.698 1.00 1.00 62 LYS A C 10
ATOM 13889 O O . LYS A 1 62 ? 5.366 -2.223 -9.489 1.00 1.00 62 LYS A O 10
ATOM 13908 N N . ARG A 1 63 ? 5.726 -0.972 -11.345 1.00 1.00 63 ARG A N 10
ATOM 13909 C CA . ARG A 1 63 ? 6.499 0.088 -10.668 1.00 1.00 63 ARG A CA 10
ATOM 13910 C C . ARG A 1 63 ? 5.917 1.455 -11.039 1.00 1.00 63 ARG A C 10
ATOM 13911 O O . ARG A 1 63 ? 5.984 1.866 -12.198 1.00 1.00 63 ARG A O 10
ATOM 13932 N N . VAL A 1 64 ? 5.341 2.159 -10.051 1.00 1.00 64 VAL A N 10
ATOM 13933 C CA . VAL A 1 64 ? 4.739 3.489 -10.278 1.00 1.00 64 VAL A CA 10
ATOM 13934 C C . VAL A 1 64 ? 5.043 4.396 -9.082 1.00 1.00 64 VAL A C 10
ATOM 13935 O O . VAL A 1 64 ? 4.906 3.972 -7.934 1.00 1.00 64 VAL A O 10
ATOM 13948 N N . THR A 1 65 ? 5.431 5.656 -9.353 1.00 1.00 65 THR A N 10
ATOM 13949 C CA . THR A 1 65 ? 5.724 6.627 -8.281 1.00 1.00 65 THR A CA 10
ATOM 13950 C C . THR A 1 65 ? 4.485 7.502 -8.071 1.00 1.00 65 THR A C 10
ATOM 13951 O O . THR A 1 65 ? 4.072 8.234 -8.971 1.00 1.00 65 THR A O 10
ATOM 13962 N N . LEU A 1 66 ? 3.899 7.417 -6.874 1.00 1.00 66 LEU A N 10
ATOM 13963 C CA . LEU A 1 66 ? 2.702 8.190 -6.508 1.00 1.00 66 LEU A CA 10
ATOM 13964 C C . LEU A 1 66 ? 2.858 8.745 -5.100 1.00 1.00 66 LEU A C 10
ATOM 13965 O O . LEU A 1 66 ? 3.682 8.256 -4.328 1.00 1.00 66 LEU A O 10
ATOM 13981 N N . THR A 1 67 ? 2.033 9.738 -4.748 1.00 1.00 67 THR A N 10
ATOM 13982 C CA . THR A 1 67 ? 2.055 10.326 -3.400 1.00 1.00 67 THR A CA 10
ATOM 13983 C C . THR A 1 67 ? 0.952 9.684 -2.554 1.00 1.00 67 THR A C 10
ATOM 13984 O O . THR A 1 67 ? -0.168 9.493 -3.031 1.00 1.00 67 THR A O 10
ATOM 13995 N N . LEU A 1 68 ? 1.267 9.341 -1.305 1.00 1.00 68 LEU A N 10
ATOM 13996 C CA . LEU A 1 68 ? 0.277 8.716 -0.425 1.00 1.00 68 LEU A CA 10
ATOM 13997 C C . LEU A 1 68 ? -0.915 9.659 -0.215 1.00 1.00 68 LEU A C 10
ATOM 13998 O O . LEU A 1 68 ? -0.880 10.814 -0.636 1.00 1.00 68 LEU A O 10
ATOM 14014 N N . LYS A 1 69 ? -1.978 9.146 0.419 1.00 1.00 69 LYS A N 10
ATOM 14015 C CA . LYS A 1 69 ? -3.199 9.943 0.660 1.00 1.00 69 LYS A CA 10
ATOM 14016 C C . LYS A 1 69 ? -3.876 9.520 1.976 1.00 1.00 69 LYS A C 10
ATOM 14017 O O . LYS A 1 69 ? -3.669 8.412 2.462 1.00 1.00 69 LYS A O 10
ATOM 14036 N N . GLN A 1 70 ? -4.691 10.424 2.535 1.00 1.00 70 GLN A N 10
ATOM 14037 C CA . GLN A 1 70 ? -5.414 10.189 3.806 1.00 1.00 70 GLN A CA 10
ATOM 14038 C C . GLN A 1 70 ? -6.926 10.378 3.623 1.00 1.00 70 GLN A C 10
ATOM 14039 O O . GLN A 1 70 ? -7.373 11.234 2.861 1.00 1.00 70 GLN A O 10
ATOM 14053 N N . PHE A 1 71 ? -7.699 9.557 4.341 1.00 1.00 71 PHE A N 10
ATOM 14054 C CA . PHE A 1 71 ? -9.166 9.611 4.276 1.00 1.00 71 PHE A CA 10
ATOM 14055 C C . PHE A 1 71 ? -9.662 11.076 4.402 1.00 1.00 71 PHE A C 10
ATOM 14056 O O . PHE A 1 71 ? -9.110 11.831 5.202 1.00 1.00 71 PHE A O 10
ATOM 14073 N N . PRO A 1 72 ? -10.652 11.516 3.631 1.00 1.00 72 PRO A N 10
ATOM 14074 C CA . PRO A 1 72 ? -11.137 12.939 3.702 1.00 1.00 72 PRO A CA 10
ATOM 14075 C C . PRO A 1 72 ? -11.923 13.255 4.987 1.00 1.00 72 PRO A C 10
ATOM 14076 O O . PRO A 1 72 ? -11.591 14.203 5.699 1.00 1.00 72 PRO A O 10
ATOM 14087 N N . ASP A 1 73 ? -12.980 12.485 5.267 1.00 1.00 73 ASP A N 10
ATOM 14088 C CA . ASP A 1 73 ? -13.823 12.717 6.448 1.00 1.00 73 ASP A CA 10
ATOM 14089 C C . ASP A 1 73 ? -13.130 12.263 7.734 1.00 1.00 73 ASP A C 10
ATOM 14090 O O . ASP A 1 73 ? -13.725 12.296 8.811 1.00 1.00 73 ASP A O 10
ATOM 14099 N N . GLU A 1 74 ? -11.873 11.831 7.615 1.00 1.00 74 GLU A N 10
ATOM 14100 C CA . GLU A 1 74 ? -11.104 11.362 8.782 1.00 1.00 74 GLU A CA 10
ATOM 14101 C C . GLU A 1 74 ? -9.602 11.604 8.562 1.00 1.00 74 GLU A C 10
ATOM 14102 O O . GLU A 1 74 ? -8.843 10.655 8.359 1.00 1.00 74 GLU A O 10
ATOM 14114 N N . PRO A 1 75 ? -9.149 12.849 8.595 1.00 1.00 75 PRO A N 10
ATOM 14115 C CA . PRO A 1 75 ? -7.702 13.184 8.397 1.00 1.00 75 PRO A CA 10
ATOM 14116 C C . PRO A 1 75 ? -6.911 13.018 9.701 1.00 1.00 75 PRO A C 10
ATOM 14117 O O . PRO A 1 75 ? -5.690 13.172 9.723 1.00 1.00 75 PRO A O 10
ATOM 14128 N N . ASP A 1 76 ? -7.626 12.692 10.782 1.00 1.00 76 ASP A N 10
ATOM 14129 C CA . ASP A 1 76 ? -7.005 12.488 12.098 1.00 1.00 76 ASP A CA 10
ATOM 14130 C C . ASP A 1 76 ? -6.343 11.109 12.164 1.00 1.00 76 ASP A C 10
ATOM 14131 O O . ASP A 1 76 ? -5.485 10.864 13.014 1.00 1.00 76 ASP A O 10
ATOM 14140 N N . ARG A 1 77 ? -6.757 10.210 11.259 1.00 1.00 77 ARG A N 10
ATOM 14141 C CA . ARG A 1 77 ? -6.218 8.835 11.198 1.00 1.00 77 ARG A CA 10
ATOM 14142 C C . ARG A 1 77 ? -5.933 8.448 9.750 1.00 1.00 77 ARG A C 10
ATOM 14143 O O . ARG A 1 77 ? -6.585 8.933 8.827 1.00 1.00 77 ARG A O 10
ATOM 14164 N N . ALA A 1 78 ? -4.948 7.559 9.560 1.00 1.00 78 ALA A N 10
ATOM 14165 C CA . ALA A 1 78 ? -4.559 7.083 8.223 1.00 1.00 78 ALA A CA 10
ATOM 14166 C C . ALA A 1 78 ? -4.230 5.587 8.254 1.00 1.00 78 ALA A C 10
ATOM 14167 O O . ALA A 1 78 ? -3.781 5.053 9.269 1.00 1.00 78 ALA A O 10
ATOM 14174 N N . GLY A 1 79 ? -4.456 4.923 7.115 1.00 1.00 79 GLY A N 10
ATOM 14175 C CA . GLY A 1 79 ? -4.190 3.480 6.969 1.00 1.00 79 GLY A CA 10
ATOM 14176 C C . GLY A 1 79 ? -5.449 2.656 7.235 1.00 1.00 79 GLY A C 10
ATOM 14177 O O . GLY A 1 79 ? -6.448 2.792 6.529 1.00 1.00 79 GLY A O 10
ATOM 14181 N N . ILE A 1 80 ? -5.396 1.790 8.249 1.00 1.00 80 ILE A N 10
ATOM 14182 C CA . ILE A 1 80 ? -6.541 0.943 8.585 1.00 1.00 80 ILE A CA 10
ATOM 14183 C C . ILE A 1 80 ? -7.721 1.815 9.018 1.00 1.00 80 ILE A C 10
ATOM 14184 O O . ILE A 1 80 ? -8.855 1.598 8.592 1.00 1.00 80 ILE A O 10
ATOM 14200 N N . GLY A 1 81 ? -7.442 2.797 9.878 1.00 1.00 81 GLY A N 10
ATOM 14201 C CA . GLY A 1 81 ? -8.479 3.704 10.383 1.00 1.00 81 GLY A CA 10
ATOM 14202 C C . GLY A 1 81 ? -9.354 3.009 11.425 1.00 1.00 81 GLY A C 10
ATOM 14203 O O . GLY A 1 81 ? -9.815 3.635 12.380 1.00 1.00 81 GLY A O 10
ATOM 14207 N N . VAL A 1 82 ? -9.578 1.705 11.238 1.00 1.00 82 VAL A N 10
ATOM 14208 C CA . VAL A 1 82 ? -10.394 0.915 12.165 1.00 1.00 82 VAL A CA 10
ATOM 14209 C C . VAL A 1 82 ? -11.764 1.566 12.381 1.00 1.00 82 VAL A C 10
ATOM 14210 O O . VAL A 1 82 ? -11.964 2.306 13.345 1.00 1.00 82 VAL A O 10
ATOM 14223 N N . SER A 1 83 ? -12.703 1.282 11.480 1.00 1.00 83 SER A N 10
ATOM 14224 C CA . SER A 1 83 ? -14.050 1.842 11.584 1.00 1.00 83 SER A CA 10
ATOM 14225 C C . SER A 1 83 ? -14.729 1.348 12.860 1.00 1.00 83 SER A C 10
ATOM 14226 O O . SER A 1 83 ? -14.451 0.246 13.333 1.00 1.00 83 SER A O 10
ATOM 14234 N N . LEU A 1 84 ? -15.625 2.169 13.415 1.00 1.00 84 LEU A N 10
ATOM 14235 C CA . LEU A 1 84 ? -16.342 1.803 14.643 1.00 1.00 84 LEU A CA 10
ATOM 14236 C C . LEU A 1 84 ? -17.509 2.772 14.876 1.00 1.00 84 LEU A C 10
ATOM 14237 O O . LEU A 1 84 ? -17.713 3.263 15.987 1.00 1.00 84 LEU A O 10
ATOM 14253 N N . GLU A 1 85 ? -18.270 3.046 13.818 1.00 1.00 85 GLU A N 10
ATOM 14254 C CA . GLU A 1 85 ? -19.412 3.959 13.910 1.00 1.00 85 GLU A CA 10
ATOM 14255 C C . GLU A 1 85 ? -20.546 3.308 14.698 1.00 1.00 85 GLU A C 10
ATOM 14256 O O . GLU A 1 85 ? -21.625 3.883 14.836 1.00 1.00 85 GLU A O 10
ATOM 14268 N N . HIS A 1 86 ? -20.295 2.098 15.205 1.00 1.00 86 HIS A N 10
ATOM 14269 C CA . HIS A 1 86 ? -21.302 1.358 15.973 1.00 1.00 86 HIS A CA 10
ATOM 14270 C C . HIS A 1 86 ? -22.593 1.209 15.166 1.00 1.00 86 HIS A C 10
ATOM 14271 O O . HIS A 1 86 ? -22.607 1.462 13.961 1.00 1.00 86 HIS A O 10
ATOM 14285 N N . HIS A 1 87 ? -23.671 0.796 15.835 1.00 1.00 87 HIS A N 10
ATOM 14286 C CA . HIS A 1 87 ? -24.964 0.616 15.170 1.00 1.00 87 HIS A CA 10
ATOM 14287 C C . HIS A 1 87 ? -24.833 -0.314 13.958 1.00 1.00 87 HIS A C 10
ATOM 14288 O O . HIS A 1 87 ? -24.411 0.112 12.883 1.00 1.00 87 HIS A O 10
ATOM 14302 N N . HIS A 1 88 ? -25.189 -1.584 14.144 1.00 1.00 88 HIS A N 10
ATOM 14303 C CA . HIS A 1 88 ? -25.099 -2.567 13.064 1.00 1.00 88 HIS A CA 10
ATOM 14304 C C . HIS A 1 88 ? -25.969 -2.145 11.879 1.00 1.00 88 HIS A C 10
ATOM 14305 O O . HIS A 1 88 ? -25.572 -2.287 10.723 1.00 1.00 88 HIS A O 10
ATOM 14319 N N . HIS A 1 89 ? -27.162 -1.620 12.178 1.00 1.00 89 HIS A N 10
ATOM 14320 C CA . HIS A 1 89 ? -28.097 -1.168 11.138 1.00 1.00 89 HIS A CA 10
ATOM 14321 C C . HIS A 1 89 ? -29.047 -0.111 11.710 1.00 1.00 89 HIS A C 10
ATOM 14322 O O . HIS A 1 89 ? -29.413 -0.163 12.884 1.00 1.00 89 HIS A O 10
ATOM 14336 N N . HIS A 1 90 ? -29.446 0.842 10.867 1.00 1.00 90 HIS A N 10
ATOM 14337 C CA . HIS A 1 90 ? -30.355 1.905 11.291 1.00 1.00 90 HIS A CA 10
ATOM 14338 C C . HIS A 1 90 ? -31.729 1.321 11.616 1.00 1.00 90 HIS A C 10
ATOM 14339 O O . HIS A 1 90 ? -32.371 1.719 12.588 1.00 1.00 90 HIS A O 10
ATOM 14353 N N . HIS A 1 91 ? -32.173 0.372 10.792 1.00 1.00 91 HIS A N 10
ATOM 14354 C CA . HIS A 1 91 ? -33.472 -0.268 10.991 1.00 1.00 91 HIS A CA 10
ATOM 14355 C C . HIS A 1 91 ? -33.510 -0.999 12.332 1.00 1.00 91 HIS A C 10
ATOM 14356 O O . HIS A 1 91 ? -34.493 -1.676 12.588 1.00 1.00 91 HIS A O 10
ATOM 14371 N N . ASN A 1 1 ? -5.169 -12.663 5.471 1.00 1.00 1 ASN A N 11
ATOM 14372 C CA . ASN A 1 1 ? -5.638 -11.290 5.807 1.00 1.00 1 ASN A CA 11
ATOM 14373 C C . ASN A 1 1 ? -4.482 -10.505 6.419 1.00 1.00 1 ASN A C 11
ATOM 14374 O O . ASN A 1 1 ? -4.466 -9.275 6.386 1.00 1.00 1 ASN A O 11
ATOM 14387 N N . GLY A 1 2 ? -3.522 -11.229 6.982 1.00 1.00 2 GLY A N 11
ATOM 14388 C CA . GLY A 1 2 ? -2.364 -10.599 7.604 1.00 1.00 2 GLY A CA 11
ATOM 14389 C C . GLY A 1 2 ? -1.548 -9.817 6.581 1.00 1.00 2 GLY A C 11
ATOM 14390 O O . GLY A 1 2 ? -1.975 -8.768 6.099 1.00 1.00 2 GLY A O 11
ATOM 14394 N N . ILE A 1 3 ? -0.363 -10.335 6.262 1.00 1.00 3 ILE A N 11
ATOM 14395 C CA . ILE A 1 3 ? 0.525 -9.676 5.311 1.00 1.00 3 ILE A CA 11
ATOM 14396 C C . ILE A 1 3 ? -0.138 -9.633 3.938 1.00 1.00 3 ILE A C 11
ATOM 14397 O O . ILE A 1 3 ? -0.104 -8.609 3.260 1.00 1.00 3 ILE A O 11
ATOM 14413 N N . TYR A 1 4 ? -0.741 -10.758 3.550 1.00 1.00 4 TYR A N 11
ATOM 14414 C CA . TYR A 1 4 ? -1.417 -10.869 2.259 1.00 1.00 4 TYR A CA 11
ATOM 14415 C C . TYR A 1 4 ? -2.537 -9.826 2.150 1.00 1.00 4 TYR A C 11
ATOM 14416 O O . TYR A 1 4 ? -2.494 -8.781 2.798 1.00 1.00 4 TYR A O 11
ATOM 14434 N N . ALA A 1 5 ? -3.545 -10.118 1.330 1.00 1.00 5 ALA A N 11
ATOM 14435 C CA . ALA A 1 5 ? -4.681 -9.210 1.134 1.00 1.00 5 ALA A CA 11
ATOM 14436 C C . ALA A 1 5 ? -5.944 -10.014 0.870 1.00 1.00 5 ALA A C 11
ATOM 14437 O O . ALA A 1 5 ? -5.890 -11.217 0.626 1.00 1.00 5 ALA A O 11
ATOM 14444 N N . SER A 1 6 ? -7.084 -9.338 0.940 1.00 1.00 6 SER A N 11
ATOM 14445 C CA . SER A 1 6 ? -8.379 -9.986 0.720 1.00 1.00 6 SER A CA 11
ATOM 14446 C C . SER A 1 6 ? -9.432 -8.961 0.340 1.00 1.00 6 SER A C 11
ATOM 14447 O O . SER A 1 6 ? -10.162 -9.143 -0.633 1.00 1.00 6 SER A O 11
ATOM 14455 N N . SER A 1 7 ? -9.496 -7.879 1.108 1.00 1.00 7 SER A N 11
ATOM 14456 C CA . SER A 1 7 ? -10.464 -6.815 0.842 1.00 1.00 7 SER A CA 11
ATOM 14457 C C . SER A 1 7 ? -10.238 -5.643 1.792 1.00 1.00 7 SER A C 11
ATOM 14458 O O . SER A 1 7 ? -10.305 -5.800 3.011 1.00 1.00 7 SER A O 11
ATOM 14466 N N . VAL A 1 8 ? -9.969 -4.462 1.223 1.00 1.00 8 VAL A N 11
ATOM 14467 C CA . VAL A 1 8 ? -9.730 -3.239 2.009 1.00 1.00 8 VAL A CA 11
ATOM 14468 C C . VAL A 1 8 ? -10.463 -2.058 1.377 1.00 1.00 8 VAL A C 11
ATOM 14469 O O . VAL A 1 8 ? -10.673 -2.019 0.165 1.00 1.00 8 VAL A O 11
ATOM 14482 N N . VAL A 1 9 ? -10.840 -1.089 2.209 1.00 1.00 9 VAL A N 11
ATOM 14483 C CA . VAL A 1 9 ? -11.541 0.099 1.725 1.00 1.00 9 VAL A CA 11
ATOM 14484 C C . VAL A 1 9 ? -10.639 0.888 0.777 1.00 1.00 9 VAL A C 11
ATOM 14485 O O . VAL A 1 9 ? -9.432 0.992 1.001 1.00 1.00 9 VAL A O 11
ATOM 14498 N N . GLU A 1 10 ? -11.232 1.460 -0.277 1.00 1.00 10 GLU A N 11
ATOM 14499 C CA . GLU A 1 10 ? -10.480 2.263 -1.253 1.00 1.00 10 GLU A CA 11
ATOM 14500 C C . GLU A 1 10 ? -10.497 3.733 -0.820 1.00 1.00 10 GLU A C 11
ATOM 14501 O O . GLU A 1 10 ? -9.895 4.067 0.191 1.00 1.00 10 GLU A O 11
ATOM 14513 N N . ASN A 1 11 ? -11.168 4.595 -1.594 1.00 1.00 11 ASN A N 11
ATOM 14514 C CA . ASN A 1 11 ? -11.249 6.027 -1.312 1.00 1.00 11 ASN A CA 11
ATOM 14515 C C . ASN A 1 11 ? -9.902 6.711 -1.544 1.00 1.00 11 ASN A C 11
ATOM 14516 O O . ASN A 1 11 ? -9.707 7.838 -1.094 1.00 1.00 11 ASN A O 11
ATOM 14527 N N . MET A 1 12 ? -8.967 6.029 -2.239 1.00 1.00 12 MET A N 11
ATOM 14528 C CA . MET A 1 12 ? -7.614 6.583 -2.524 1.00 1.00 12 MET A CA 11
ATOM 14529 C C . MET A 1 12 ? -7.373 6.542 -4.056 1.00 1.00 12 MET A C 11
ATOM 14530 O O . MET A 1 12 ? -8.214 6.023 -4.789 1.00 1.00 12 MET A O 11
ATOM 14544 N N . PRO A 1 13 ? -6.250 7.045 -4.551 1.00 1.00 13 PRO A N 11
ATOM 14545 C CA . PRO A 1 13 ? -5.947 7.006 -6.027 1.00 1.00 13 PRO A CA 11
ATOM 14546 C C . PRO A 1 13 ? -6.049 5.595 -6.620 1.00 1.00 13 PRO A C 11
ATOM 14547 O O . PRO A 1 13 ? -6.500 5.436 -7.753 1.00 1.00 13 PRO A O 11
ATOM 14558 N N . ALA A 1 14 ? -5.681 4.596 -5.806 1.00 1.00 14 ALA A N 11
ATOM 14559 C CA . ALA A 1 14 ? -5.736 3.168 -6.194 1.00 1.00 14 ALA A CA 11
ATOM 14560 C C . ALA A 1 14 ? -4.879 2.854 -7.433 1.00 1.00 14 ALA A C 11
ATOM 14561 O O . ALA A 1 14 ? -4.268 1.788 -7.517 1.00 1.00 14 ALA A O 11
ATOM 14568 N N . LYS A 1 15 ? -4.855 3.772 -8.400 1.00 1.00 15 LYS A N 11
ATOM 14569 C CA . LYS A 1 15 ? -4.110 3.569 -9.626 1.00 1.00 15 LYS A CA 11
ATOM 14570 C C . LYS A 1 15 ? -2.615 3.499 -9.356 1.00 1.00 15 LYS A C 11
ATOM 14571 O O . LYS A 1 15 ? -1.999 4.504 -9.043 1.00 1.00 15 LYS A O 11
ATOM 14590 N N . GLY A 1 16 ? -2.049 2.300 -9.478 1.00 1.00 16 GLY A N 11
ATOM 14591 C CA . GLY A 1 16 ? -0.617 2.074 -9.249 1.00 1.00 16 GLY A CA 11
ATOM 14592 C C . GLY A 1 16 ? -0.385 1.336 -7.941 1.00 1.00 16 GLY A C 11
ATOM 14593 O O . GLY A 1 16 ? 0.627 0.648 -7.799 1.00 1.00 16 GLY A O 11
ATOM 14597 N N . LYS A 1 17 ? -1.316 1.461 -6.976 1.00 1.00 17 LYS A N 11
ATOM 14598 C CA . LYS A 1 17 ? -1.201 0.777 -5.674 1.00 1.00 17 LYS A CA 11
ATOM 14599 C C . LYS A 1 17 ? -2.573 0.195 -5.301 1.00 1.00 17 LYS A C 11
ATOM 14600 O O . LYS A 1 17 ? -3.501 0.928 -4.954 1.00 1.00 17 LYS A O 11
ATOM 14619 N N . ILE A 1 18 ? -2.692 -1.132 -5.363 1.00 1.00 18 ILE A N 11
ATOM 14620 C CA . ILE A 1 18 ? -3.936 -1.836 -5.027 1.00 1.00 18 ILE A CA 11
ATOM 14621 C C . ILE A 1 18 ? -3.622 -3.010 -4.120 1.00 1.00 18 ILE A C 11
ATOM 14622 O O . ILE A 1 18 ? -2.499 -3.507 -4.098 1.00 1.00 18 ILE A O 11
ATOM 14638 N N . GLU A 1 19 ? -4.631 -3.470 -3.393 1.00 1.00 19 GLU A N 11
ATOM 14639 C CA . GLU A 1 19 ? -4.483 -4.620 -2.500 1.00 1.00 19 GLU A CA 11
ATOM 14640 C C . GLU A 1 19 ? -5.816 -5.367 -2.486 1.00 1.00 19 GLU A C 11
ATOM 14641 O O . GLU A 1 19 ? -6.774 -4.919 -1.860 1.00 1.00 19 GLU A O 11
ATOM 14653 N N . VAL A 1 20 ? -5.863 -6.522 -3.170 1.00 1.00 20 VAL A N 11
ATOM 14654 C CA . VAL A 1 20 ? -7.074 -7.364 -3.247 1.00 1.00 20 VAL A CA 11
ATOM 14655 C C . VAL A 1 20 ? -6.649 -8.801 -3.566 1.00 1.00 20 VAL A C 11
ATOM 14656 O O . VAL A 1 20 ? -6.785 -9.268 -4.699 1.00 1.00 20 VAL A O 11
ATOM 14669 N N . GLY A 1 21 ? -6.102 -9.489 -2.571 1.00 1.00 21 GLY A N 11
ATOM 14670 C CA . GLY A 1 21 ? -5.634 -10.871 -2.749 1.00 1.00 21 GLY A CA 11
ATOM 14671 C C . GLY A 1 21 ? -4.199 -10.879 -3.257 1.00 1.00 21 GLY A C 11
ATOM 14672 O O . GLY A 1 21 ? -3.457 -11.835 -3.029 1.00 1.00 21 GLY A O 11
ATOM 14676 N N . ASP A 1 22 ? -3.807 -9.805 -3.952 1.00 1.00 22 ASP A N 11
ATOM 14677 C CA . ASP A 1 22 ? -2.451 -9.702 -4.492 1.00 1.00 22 ASP A CA 11
ATOM 14678 C C . ASP A 1 22 ? -1.416 -9.925 -3.392 1.00 1.00 22 ASP A C 11
ATOM 14679 O O . ASP A 1 22 ? -1.715 -9.744 -2.211 1.00 1.00 22 ASP A O 11
ATOM 14688 N N . LYS A 1 23 ? -0.203 -10.326 -3.790 1.00 1.00 23 LYS A N 11
ATOM 14689 C CA . LYS A 1 23 ? 0.888 -10.588 -2.835 1.00 1.00 23 LYS A CA 11
ATOM 14690 C C . LYS A 1 23 ? 1.941 -9.487 -2.935 1.00 1.00 23 LYS A C 11
ATOM 14691 O O . LYS A 1 23 ? 2.361 -9.116 -4.032 1.00 1.00 23 LYS A O 11
ATOM 14710 N N . ILE A 1 24 ? 2.356 -8.963 -1.777 1.00 1.00 24 ILE A N 11
ATOM 14711 C CA . ILE A 1 24 ? 3.360 -7.890 -1.693 1.00 1.00 24 ILE A CA 11
ATOM 14712 C C . ILE A 1 24 ? 4.695 -8.508 -1.260 1.00 1.00 24 ILE A C 11
ATOM 14713 O O . ILE A 1 24 ? 4.780 -9.149 -0.214 1.00 1.00 24 ILE A O 11
ATOM 14729 N N . ILE A 1 25 ? 5.732 -8.307 -2.071 1.00 1.00 25 ILE A N 11
ATOM 14730 C CA . ILE A 1 25 ? 7.058 -8.847 -1.763 1.00 1.00 25 ILE A CA 11
ATOM 14731 C C . ILE A 1 25 ? 7.661 -8.113 -0.564 1.00 1.00 25 ILE A C 11
ATOM 14732 O O . ILE A 1 25 ? 8.114 -8.739 0.397 1.00 1.00 25 ILE A O 11
ATOM 14748 N N . SER A 1 26 ? 7.664 -6.785 -0.647 1.00 1.00 26 SER A N 11
ATOM 14749 C 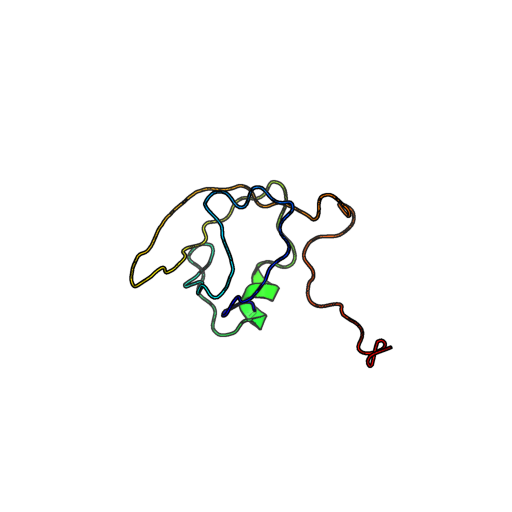CA . SER A 1 26 ? 8.223 -5.938 0.409 1.00 1.00 26 SER A CA 11
ATOM 14750 C C . SER A 1 26 ? 8.031 -4.462 0.053 1.00 1.00 26 SER A C 11
ATOM 14751 O O . SER A 1 26 ? 7.879 -4.123 -1.121 1.00 1.00 26 SER A O 11
ATOM 14759 N N . ALA A 1 27 ? 8.069 -3.585 1.070 1.00 1.00 27 ALA A N 11
ATOM 14760 C CA . ALA A 1 27 ? 7.928 -2.127 0.877 1.00 1.00 27 ALA A CA 11
ATOM 14761 C C . ALA A 1 27 ? 9.242 -1.445 1.258 1.00 1.00 27 ALA A C 11
ATOM 14762 O O . ALA A 1 27 ? 9.886 -1.840 2.228 1.00 1.00 27 ALA A O 11
ATOM 14769 N N . ASP A 1 28 ? 9.651 -0.427 0.491 1.00 1.00 28 ASP A N 11
ATOM 14770 C CA . ASP A 1 28 ? 10.903 0.289 0.764 1.00 1.00 28 ASP A CA 11
ATOM 14771 C C . ASP A 1 28 ? 12.093 -0.674 0.789 1.00 1.00 28 ASP A C 11
ATOM 14772 O O . ASP A 1 28 ? 13.049 -0.467 1.536 1.00 1.00 28 ASP A O 11
ATOM 14781 N N . GLY A 1 29 ? 12.035 -1.718 -0.035 1.00 1.00 29 GLY A N 11
ATOM 14782 C CA . GLY A 1 29 ? 13.120 -2.692 -0.097 1.00 1.00 29 GLY A CA 11
ATOM 14783 C C . GLY A 1 29 ? 13.362 -3.339 1.263 1.00 1.00 29 GLY A C 11
ATOM 14784 O O . GLY A 1 29 ? 14.354 -4.045 1.448 1.00 1.00 29 GLY A O 11
ATOM 14788 N N . LYS A 1 30 ? 12.447 -3.083 2.218 1.00 1.00 30 LYS A N 11
ATOM 14789 C CA . LYS A 1 30 ? 12.551 -3.631 3.587 1.00 1.00 30 LYS A CA 11
ATOM 14790 C C . LYS A 1 30 ? 11.439 -4.652 3.829 1.00 1.00 30 LYS A C 11
ATOM 14791 O O . LYS A 1 30 ? 10.255 -4.339 3.700 1.00 1.00 30 LYS A O 11
ATOM 14810 N N . ASN A 1 31 ? 11.830 -5.871 4.202 1.00 1.00 31 ASN A N 11
ATOM 14811 C CA . ASN A 1 31 ? 10.875 -6.940 4.489 1.00 1.00 31 ASN A CA 11
ATOM 14812 C C . ASN A 1 31 ? 10.287 -6.740 5.881 1.00 1.00 31 ASN A C 11
ATOM 14813 O O . ASN A 1 31 ? 10.814 -5.966 6.679 1.00 1.00 31 ASN A O 11
ATOM 14824 N N . TYR A 1 32 ? 9.190 -7.444 6.170 1.00 1.00 32 TYR A N 11
ATOM 14825 C CA . TYR A 1 32 ? 8.522 -7.350 7.478 1.00 1.00 32 TYR A CA 11
ATOM 14826 C C . TYR A 1 32 ? 8.030 -8.720 7.915 1.00 1.00 32 TYR A C 11
ATOM 14827 O O . TYR A 1 32 ? 8.211 -9.101 9.071 1.00 1.00 32 TYR A O 11
ATOM 14845 N N . GLN A 1 33 ? 7.394 -9.441 6.991 1.00 1.00 33 GLN A N 11
ATOM 14846 C CA . GLN A 1 33 ? 6.852 -10.778 7.267 1.00 1.00 33 GLN A CA 11
ATOM 14847 C C . GLN A 1 33 ? 5.716 -10.718 8.295 1.00 1.00 33 GLN A C 11
ATOM 14848 O O . GLN A 1 33 ? 4.875 -11.615 8.344 1.00 1.00 33 GLN A O 11
ATOM 14862 N N . SER A 1 34 ? 5.692 -9.660 9.118 1.00 1.00 34 SER A N 11
ATOM 14863 C CA . SER A 1 34 ? 4.660 -9.481 10.147 1.00 1.00 34 SER A CA 11
ATOM 14864 C C . SER A 1 34 ? 3.641 -8.429 9.693 1.00 1.00 34 SER A C 11
ATOM 14865 O O . SER A 1 34 ? 3.992 -7.275 9.446 1.00 1.00 34 SER A O 11
ATOM 14873 N N . ALA A 1 35 ? 2.383 -8.846 9.568 1.00 1.00 35 ALA A N 11
ATOM 14874 C CA . ALA A 1 35 ? 1.315 -7.956 9.124 1.00 1.00 35 ALA A CA 11
ATOM 14875 C C . ALA A 1 35 ? 1.208 -6.721 10.020 1.00 1.00 35 ALA A C 11
ATOM 14876 O O . ALA A 1 35 ? 1.080 -5.599 9.543 1.00 1.00 35 ALA A O 11
ATOM 14883 N N . GLU A 1 36 ? 1.256 -6.951 11.328 1.00 1.00 36 GLU A N 11
ATOM 14884 C CA . GLU A 1 36 ? 1.152 -5.863 12.300 1.00 1.00 36 GLU A CA 11
ATOM 14885 C C . GLU A 1 36 ? 2.200 -4.776 12.010 1.00 1.00 36 GLU A C 11
ATOM 14886 O O . GLU A 1 36 ? 1.895 -3.585 12.059 1.00 1.00 36 GLU A O 11
ATOM 14898 N N . LYS A 1 37 ? 3.425 -5.197 11.694 1.00 1.00 37 LYS A N 11
ATOM 14899 C CA . LYS A 1 37 ? 4.501 -4.255 11.385 1.00 1.00 37 LYS A CA 11
ATOM 14900 C C . LYS A 1 37 ? 4.240 -3.544 10.060 1.00 1.00 37 LYS A C 11
ATOM 14901 O O . LYS A 1 37 ? 4.334 -2.322 9.987 1.00 1.00 37 LYS A O 11
ATOM 14920 N N . LEU A 1 38 ? 3.932 -4.306 9.005 1.00 1.00 38 LEU A N 11
ATOM 14921 C CA . LEU A 1 38 ? 3.697 -3.702 7.692 1.00 1.00 38 LEU A CA 11
ATOM 14922 C C . LEU A 1 38 ? 2.518 -2.744 7.743 1.00 1.00 38 LEU A C 11
ATOM 14923 O O . LEU A 1 38 ? 2.603 -1.629 7.241 1.00 1.00 38 LEU A O 11
ATOM 14939 N N . ILE A 1 39 ? 1.416 -3.195 8.339 1.00 1.00 39 ILE A N 11
ATOM 14940 C CA . ILE A 1 39 ? 0.213 -2.370 8.427 1.00 1.00 39 ILE A CA 11
ATOM 14941 C C . ILE A 1 39 ? 0.500 -1.114 9.248 1.00 1.00 39 ILE A C 11
ATOM 14942 O O . ILE A 1 39 ? 0.163 -0.009 8.833 1.00 1.00 39 ILE A O 11
ATOM 14958 N N . ASP A 1 40 ? 1.126 -1.284 10.414 1.00 1.00 40 ASP A N 11
ATOM 14959 C CA . ASP A 1 40 ? 1.444 -0.142 11.268 1.00 1.00 40 ASP A CA 11
ATOM 14960 C C . ASP A 1 40 ? 2.495 0.740 10.599 1.00 1.00 40 ASP A C 11
ATOM 14961 O O . ASP A 1 40 ? 2.452 1.959 10.721 1.00 1.00 40 ASP A O 11
ATOM 14970 N N . TYR A 1 41 ? 3.445 0.122 9.894 1.00 1.00 41 TYR A N 11
ATOM 14971 C CA . TYR A 1 41 ? 4.503 0.878 9.225 1.00 1.00 41 TYR A CA 11
ATOM 14972 C C . TYR A 1 41 ? 3.934 1.822 8.159 1.00 1.00 41 TYR A C 11
ATOM 14973 O O . TYR A 1 41 ? 4.212 3.019 8.179 1.00 1.00 41 TYR A O 11
ATOM 14991 N N . ILE A 1 42 ? 3.163 1.281 7.216 1.00 1.00 42 ILE A N 11
ATOM 14992 C CA . ILE A 1 42 ? 2.602 2.099 6.142 1.00 1.00 42 ILE A CA 11
ATOM 14993 C C . ILE A 1 42 ? 1.525 3.044 6.674 1.00 1.00 42 ILE A C 11
ATOM 14994 O O . ILE A 1 42 ? 1.478 4.215 6.304 1.00 1.00 42 ILE A O 11
ATOM 15010 N N . SER A 1 43 ? 0.660 2.518 7.536 1.00 1.00 43 SER A N 11
ATOM 15011 C CA . SER A 1 43 ? -0.432 3.304 8.112 1.00 1.00 43 SER A CA 11
ATOM 15012 C C . SER A 1 43 ? 0.097 4.480 8.930 1.00 1.00 43 SER A C 11
ATOM 15013 O O . SER A 1 43 ? -0.523 5.541 8.992 1.00 1.00 43 SER A O 11
ATOM 15021 N N . SER A 1 44 ? 1.255 4.279 9.558 1.00 1.00 44 SER A N 11
ATOM 15022 C CA . SER A 1 44 ? 1.887 5.320 10.383 1.00 1.00 44 SER A CA 11
ATOM 15023 C C . SER A 1 44 ? 2.644 6.313 9.509 1.00 1.00 44 SER A C 11
ATOM 15024 O O . SER A 1 44 ? 3.220 7.277 10.019 1.00 1.00 44 SER A O 11
ATOM 15032 N N . LYS A 1 45 ? 2.654 6.070 8.191 1.00 1.00 45 LYS A N 11
ATOM 15033 C CA . LYS A 1 45 ? 3.362 6.945 7.237 1.00 1.00 45 LYS A CA 11
ATOM 15034 C C . LYS A 1 45 ? 2.502 7.229 6.008 1.00 1.00 45 LYS A C 11
ATOM 15035 O O . LYS A 1 45 ? 2.991 7.169 4.889 1.00 1.00 45 LYS A O 11
ATOM 15054 N N . LYS A 1 46 ? 1.224 7.537 6.199 1.00 1.00 46 LYS A N 11
ATOM 15055 C CA . LYS A 1 46 ? 0.323 7.841 5.069 1.00 1.00 46 LYS A CA 11
ATOM 15056 C C . LYS A 1 46 ? 0.265 9.355 4.854 1.00 1.00 46 LYS A C 11
ATOM 15057 O O . LYS A 1 46 ? 0.552 10.127 5.766 1.00 1.00 46 LYS A O 11
ATOM 15076 N N . ALA A 1 47 ? -0.110 9.758 3.639 1.00 1.00 47 ALA A N 11
ATOM 15077 C CA . ALA A 1 47 ? -0.227 11.169 3.289 1.00 1.00 47 ALA A CA 11
ATOM 15078 C C . ALA A 1 47 ? 1.085 11.931 3.473 1.00 1.00 47 ALA A C 11
ATOM 15079 O O . ALA A 1 47 ? 1.503 12.220 4.595 1.00 1.00 47 ALA A O 11
ATOM 15086 N N . GLY A 1 48 ? 1.718 12.270 2.342 1.00 1.00 48 GLY A N 11
ATOM 15087 C CA . GLY A 1 48 ? 2.977 13.028 2.323 1.00 1.00 48 GLY A CA 11
ATOM 15088 C C . GLY A 1 48 ? 4.173 12.114 2.141 1.00 1.00 48 GLY A C 11
ATOM 15089 O O . GLY A 1 48 ? 4.984 12.318 1.238 1.00 1.00 48 GLY A O 11
ATOM 15093 N N . ASP A 1 49 ? 4.295 11.108 3.007 1.00 1.00 49 ASP A N 11
ATOM 15094 C CA . ASP A 1 49 ? 5.423 10.186 2.919 1.00 1.00 49 ASP A CA 11
ATOM 15095 C C . ASP A 1 49 ? 5.312 9.398 1.622 1.00 1.00 49 ASP A C 11
ATOM 15096 O O . ASP A 1 49 ? 4.215 9.009 1.221 1.00 1.00 49 ASP A O 11
ATOM 15105 N N . LYS A 1 50 ? 6.458 9.158 0.977 1.00 1.00 50 LYS A N 11
ATOM 15106 C CA . LYS A 1 50 ? 6.520 8.410 -0.276 1.00 1.00 50 LYS A CA 11
ATOM 15107 C C . LYS A 1 50 ? 7.263 7.104 -0.031 1.00 1.00 50 LYS A C 11
ATOM 15108 O O . LYS A 1 50 ? 8.136 7.026 0.832 1.00 1.00 50 LYS A O 11
ATOM 15127 N N . VAL A 1 51 ? 6.911 6.087 -0.800 1.00 1.00 51 VAL A N 11
ATOM 15128 C CA . VAL A 1 51 ? 7.545 4.778 -0.680 1.00 1.00 51 VAL A CA 11
ATOM 15129 C C . VAL A 1 51 ? 7.238 3.953 -1.922 1.00 1.00 51 VAL A C 11
ATOM 15130 O O . VAL A 1 51 ? 6.291 4.248 -2.649 1.00 1.00 51 VAL A O 11
ATOM 15143 N N . THR A 1 52 ? 8.033 2.899 -2.142 1.00 1.00 52 THR A N 11
ATOM 15144 C CA . THR A 1 52 ? 7.845 1.999 -3.285 1.00 1.00 52 THR A CA 11
ATOM 15145 C C . THR A 1 52 ? 7.180 0.722 -2.784 1.00 1.00 52 THR A C 11
ATOM 15146 O O . THR A 1 52 ? 7.656 0.111 -1.828 1.00 1.00 52 THR A O 11
ATOM 15157 N N . LEU A 1 53 ? 6.085 0.325 -3.431 1.00 1.00 53 LEU A N 11
ATOM 15158 C CA . LEU A 1 53 ? 5.343 -0.886 -3.057 1.00 1.00 53 LEU A CA 11
ATOM 15159 C C . LEU A 1 53 ? 5.361 -1.855 -4.228 1.00 1.00 53 LEU A C 11
ATOM 15160 O O . LEU A 1 53 ? 4.954 -1.506 -5.336 1.00 1.00 53 LEU A O 11
ATOM 15176 N N . LYS A 1 54 ? 5.837 -3.078 -3.983 1.00 1.00 54 LYS A N 11
ATOM 15177 C CA . LYS A 1 54 ? 5.909 -4.103 -5.020 1.00 1.00 54 LYS A CA 11
ATOM 15178 C C . LYS A 1 54 ? 4.639 -4.933 -4.980 1.00 1.00 54 LYS A C 11
ATOM 15179 O O . LYS A 1 54 ? 4.200 -5.354 -3.909 1.00 1.00 54 LYS A O 11
ATOM 15198 N N . ILE A 1 55 ? 4.048 -5.161 -6.158 1.00 1.00 55 ILE A N 11
ATOM 15199 C CA . ILE A 1 55 ? 2.813 -5.937 -6.287 1.00 1.00 55 ILE A CA 11
ATOM 15200 C C . ILE A 1 55 ? 3.004 -6.975 -7.378 1.00 1.00 55 ILE A C 11
ATOM 15201 O O . ILE A 1 55 ? 3.933 -6.886 -8.175 1.00 1.00 55 ILE A O 11
ATOM 15217 N N . GLU A 1 56 ? 2.103 -7.959 -7.399 1.00 1.00 56 GLU A N 11
ATOM 15218 C CA . GLU A 1 56 ? 2.133 -9.043 -8.390 1.00 1.00 56 GLU A CA 11
ATOM 15219 C C . GLU A 1 56 ? 0.743 -9.205 -8.999 1.00 1.00 56 GLU A C 11
ATOM 15220 O O . GLU A 1 56 ? -0.257 -9.212 -8.281 1.00 1.00 56 GLU A O 11
ATOM 15232 N N . ARG A 1 57 ? 0.684 -9.341 -10.326 1.00 1.00 57 ARG A N 11
ATOM 15233 C CA . ARG A 1 57 ? -0.589 -9.517 -11.038 1.00 1.00 57 ARG A CA 11
ATOM 15234 C C . ARG A 1 57 ? -0.372 -10.473 -12.201 1.00 1.00 57 ARG A C 11
ATOM 15235 O O . ARG A 1 57 ? 0.502 -10.246 -13.029 1.00 1.00 57 ARG A O 11
ATOM 15256 N N . GLU A 1 58 ? -1.183 -11.533 -12.270 1.00 1.00 58 GLU A N 11
ATOM 15257 C CA . GLU A 1 58 ? -1.079 -12.524 -13.353 1.00 1.00 58 GLU A CA 11
ATOM 15258 C C . GLU A 1 58 ? 0.397 -12.847 -13.684 1.00 1.00 58 GLU A C 11
ATOM 15259 O O . GLU A 1 58 ? 0.770 -12.943 -14.851 1.00 1.00 58 GLU A O 11
ATOM 15271 N N . GLU A 1 59 ? 1.221 -13.007 -12.641 1.00 1.00 59 GLU A N 11
ATOM 15272 C CA . GLU A 1 59 ? 2.650 -13.313 -12.804 1.00 1.00 59 GLU A CA 11
ATOM 15273 C C . GLU A 1 59 ? 3.400 -12.122 -13.430 1.00 1.00 59 GLU A C 11
ATOM 15274 O O . GLU A 1 59 ? 4.384 -12.305 -14.142 1.00 1.00 59 GLU A O 11
ATOM 15286 N N . LYS A 1 60 ? 2.923 -10.898 -13.156 1.00 1.00 60 LYS A N 11
ATOM 15287 C CA . LYS A 1 60 ? 3.556 -9.668 -13.691 1.00 1.00 60 LYS A CA 11
ATOM 15288 C C . LYS A 1 60 ? 3.624 -8.600 -12.603 1.00 1.00 60 LYS A C 11
ATOM 15289 O O . LYS A 1 60 ? 2.603 -8.204 -12.040 1.00 1.00 60 LYS A O 11
ATOM 15308 N N . GLU A 1 61 ? 4.843 -8.130 -12.314 1.00 1.00 61 GLU A N 11
ATOM 15309 C CA . GLU A 1 61 ? 5.065 -7.098 -11.297 1.00 1.00 61 GLU A CA 11
ATOM 15310 C C . GLU A 1 61 ? 5.097 -5.730 -11.961 1.00 1.00 61 GLU A C 11
ATOM 15311 O O . GLU A 1 61 ? 5.537 -5.597 -13.103 1.00 1.00 61 GLU A O 11
ATOM 15323 N N . LYS A 1 62 ? 4.627 -4.713 -11.235 1.00 1.00 62 LYS A N 11
ATOM 15324 C CA . LYS A 1 62 ? 4.588 -3.331 -11.736 1.00 1.00 62 LYS A CA 11
ATOM 15325 C C . LYS A 1 62 ? 5.204 -2.402 -10.704 1.00 1.00 62 LYS A C 11
ATOM 15326 O O . LYS A 1 62 ? 5.179 -2.688 -9.505 1.00 1.00 62 LYS A O 11
ATOM 15345 N N . ARG A 1 63 ? 5.768 -1.292 -11.187 1.00 1.00 63 ARG A N 11
ATOM 15346 C CA . ARG A 1 63 ? 6.419 -0.295 -10.331 1.00 1.00 63 ARG A CA 11
ATOM 15347 C C . ARG A 1 63 ? 5.894 1.095 -10.670 1.00 1.00 63 ARG A C 11
ATOM 15348 O O . ARG A 1 63 ? 6.080 1.579 -11.787 1.00 1.00 63 ARG A O 11
ATOM 15369 N N . VAL A 1 64 ? 5.241 1.740 -9.696 1.00 1.00 64 VAL A N 11
ATOM 15370 C CA . VAL A 1 64 ? 4.689 3.088 -9.873 1.00 1.00 64 VAL A CA 11
ATOM 15371 C C . VAL A 1 64 ? 5.015 3.912 -8.628 1.00 1.00 64 VAL A C 11
ATOM 15372 O O . VAL A 1 64 ? 4.867 3.431 -7.506 1.00 1.00 64 VAL A O 11
ATOM 15385 N N . THR A 1 65 ? 5.442 5.160 -8.831 1.00 1.00 65 THR A N 11
ATOM 15386 C CA . THR A 1 65 ? 5.767 6.063 -7.715 1.00 1.00 65 THR A CA 11
ATOM 15387 C C . THR A 1 65 ? 4.580 6.993 -7.485 1.00 1.00 65 THR A C 11
ATOM 15388 O O . THR A 1 65 ? 4.249 7.812 -8.340 1.00 1.00 65 THR A O 11
ATOM 15399 N N . LEU A 1 66 ? 3.953 6.878 -6.311 1.00 1.00 66 LEU A N 11
ATOM 15400 C CA . LEU A 1 66 ? 2.801 7.715 -5.929 1.00 1.00 66 LEU A CA 11
ATOM 15401 C C . LEU A 1 66 ? 2.929 8.133 -4.470 1.00 1.00 66 LEU A C 11
ATOM 15402 O O . LEU A 1 66 ? 3.707 7.552 -3.714 1.00 1.00 66 LEU A O 11
ATOM 15418 N N . THR A 1 67 ? 2.125 9.126 -4.078 1.00 1.00 67 THR A N 11
ATOM 15419 C CA . THR A 1 67 ? 2.102 9.623 -2.697 1.00 1.00 67 THR A CA 11
ATOM 15420 C C . THR A 1 67 ? 0.866 9.056 -1.997 1.00 1.00 67 THR A C 11
ATOM 15421 O O . THR A 1 67 ? -0.232 9.068 -2.551 1.00 1.00 67 THR A O 11
ATOM 15432 N N . LEU A 1 68 ? 1.050 8.551 -0.790 1.00 1.00 68 LEU A N 11
ATOM 15433 C CA . LEU A 1 68 ? -0.054 7.966 -0.030 1.00 1.00 68 LEU A CA 11
ATOM 15434 C C . LEU A 1 68 ? -1.118 9.019 0.252 1.00 1.00 68 LEU A C 11
ATOM 15435 O O . LEU A 1 68 ? -0.930 10.196 -0.057 1.00 1.00 68 LEU A O 11
ATOM 15451 N N . LYS A 1 69 ? -2.244 8.580 0.826 1.00 1.00 69 LYS A N 11
ATOM 15452 C CA . LYS A 1 69 ? -3.361 9.478 1.145 1.00 1.00 69 LYS A CA 11
ATOM 15453 C C . LYS A 1 69 ? -3.928 9.113 2.517 1.00 1.00 69 LYS A C 11
ATOM 15454 O O . LYS A 1 69 ? -3.534 8.119 3.127 1.00 1.00 69 LYS A O 11
ATOM 15473 N N . GLN A 1 70 ? -4.862 9.939 2.979 1.00 1.00 70 GLN A N 11
ATOM 15474 C CA . GLN A 1 70 ? -5.534 9.770 4.273 1.00 1.00 70 GLN A CA 11
ATOM 15475 C C . GLN A 1 70 ? -7.040 9.957 4.106 1.00 1.00 70 GLN A C 11
ATOM 15476 O O . GLN A 1 70 ? -7.480 10.722 3.251 1.00 1.00 70 GLN A O 11
ATOM 15490 N N . PHE A 1 71 ? -7.814 9.260 4.939 1.00 1.00 71 PHE A N 11
ATOM 15491 C CA . PHE A 1 71 ? -9.287 9.357 4.910 1.00 1.00 71 PHE A CA 11
ATOM 15492 C C . PHE A 1 71 ? -9.722 10.849 4.765 1.00 1.00 71 PHE A C 11
ATOM 15493 O O . PHE A 1 71 ? -9.540 11.622 5.704 1.00 1.00 71 PHE A O 11
ATOM 15510 N N . PRO A 1 72 ? -10.254 11.288 3.622 1.00 1.00 72 PRO A N 11
ATOM 15511 C CA . PRO A 1 72 ? -10.648 12.729 3.439 1.00 1.00 72 PRO A CA 11
ATOM 15512 C C . PRO A 1 72 ? -11.476 13.294 4.602 1.00 1.00 72 PRO A C 11
ATOM 15513 O O . PRO A 1 72 ? -11.159 14.359 5.130 1.00 1.00 72 PRO A O 11
ATOM 15524 N N . ASP A 1 73 ? -12.545 12.592 4.980 1.00 1.00 73 ASP A N 11
ATOM 15525 C CA . ASP A 1 73 ? -13.434 13.047 6.059 1.00 1.00 73 ASP A CA 11
ATOM 15526 C C . ASP A 1 73 ? -12.824 12.782 7.436 1.00 1.00 73 ASP A C 11
ATOM 15527 O O . ASP A 1 73 ? -13.520 12.826 8.451 1.00 1.00 73 ASP A O 11
ATOM 15536 N N . GLU A 1 74 ? -11.520 12.522 7.465 1.00 1.00 74 GLU A N 11
ATOM 15537 C CA . GLU A 1 74 ? -10.816 12.262 8.727 1.00 1.00 74 GLU A CA 11
ATOM 15538 C C . GLU A 1 74 ? -9.295 12.366 8.521 1.00 1.00 74 GLU A C 11
ATOM 15539 O O . GLU A 1 74 ? -8.597 11.353 8.546 1.00 1.00 74 GLU A O 11
ATOM 15551 N N . PRO A 1 75 ? -8.761 13.563 8.310 1.00 1.00 75 PRO A N 11
ATOM 15552 C CA . PRO A 1 75 ? -7.287 13.754 8.096 1.00 1.00 75 PRO A CA 11
ATOM 15553 C C . PRO A 1 75 ? -6.511 13.657 9.417 1.00 1.00 75 PRO A C 11
ATOM 15554 O O . PRO A 1 75 ? -5.280 13.628 9.419 1.00 1.00 75 PRO A O 11
ATOM 15565 N N . ASP A 1 76 ? -7.242 13.598 10.536 1.00 1.00 76 ASP A N 11
ATOM 15566 C CA . ASP A 1 76 ? -6.623 13.492 11.864 1.00 1.00 76 ASP A CA 11
ATOM 15567 C C . ASP A 1 76 ? -6.122 12.067 12.108 1.00 1.00 76 ASP A C 11
ATOM 15568 O O . ASP A 1 76 ? -5.260 11.849 12.959 1.00 1.00 76 ASP A O 11
ATOM 15577 N N . ARG A 1 77 ? -6.678 11.101 11.361 1.00 1.00 77 ARG A N 11
ATOM 15578 C CA . ARG A 1 77 ? -6.297 9.680 11.499 1.00 1.00 77 ARG A CA 11
ATOM 15579 C C . ARG A 1 77 ? -6.110 9.065 10.118 1.00 1.00 77 ARG A C 11
ATOM 15580 O O . ARG A 1 77 ? -6.699 9.530 9.142 1.00 1.00 77 ARG A O 11
ATOM 15601 N N . ALA A 1 78 ? -5.281 8.014 10.041 1.00 1.00 78 ALA A N 11
ATOM 15602 C CA . ALA A 1 78 ? -5.004 7.321 8.775 1.00 1.00 78 ALA A CA 11
ATOM 15603 C C . ALA A 1 78 ? -4.984 5.805 8.993 1.00 1.00 78 ALA A C 11
ATOM 15604 O O . ALA A 1 78 ? -4.538 5.319 10.032 1.00 1.00 78 ALA A O 11
ATOM 15611 N N . GLY A 1 79 ? -5.484 5.071 8.003 1.00 1.00 79 GLY A N 11
ATOM 15612 C CA . GLY A 1 79 ? -5.539 3.608 8.080 1.00 1.00 79 GLY A CA 11
ATOM 15613 C C . GLY A 1 79 ? -6.556 3.160 9.123 1.00 1.00 79 GLY A C 11
ATOM 15614 O O . GLY A 1 79 ? -6.874 3.902 10.055 1.00 1.00 79 GLY A O 11
ATOM 15618 N N . ILE A 1 80 ? -7.069 1.946 8.957 1.00 1.00 80 ILE A N 11
ATOM 15619 C CA . ILE A 1 80 ? -8.058 1.400 9.883 1.00 1.00 80 ILE A CA 11
ATOM 15620 C C . ILE A 1 80 ? -7.456 1.243 11.278 1.00 1.00 80 ILE A C 11
ATOM 15621 O O . ILE A 1 80 ? -6.273 1.512 11.489 1.00 1.00 80 ILE A O 11
ATOM 15637 N N . GLY A 1 81 ? -8.281 0.802 12.224 1.00 1.00 81 GLY A N 11
ATOM 15638 C CA . GLY A 1 81 ? -7.827 0.605 13.596 1.00 1.00 81 GLY A CA 11
ATOM 15639 C C . GLY A 1 81 ? -8.975 0.147 14.484 1.00 1.00 81 GLY A C 11
ATOM 15640 O O . GLY A 1 81 ? -9.268 0.769 15.504 1.00 1.00 81 GLY A O 11
ATOM 15644 N N . VAL A 1 82 ? -9.624 -0.949 14.088 1.00 1.00 82 VAL A N 11
ATOM 15645 C CA . VAL A 1 82 ? -10.746 -1.489 14.854 1.00 1.00 82 VAL A CA 11
ATOM 15646 C C . VAL A 1 82 ? -10.241 -2.031 16.193 1.00 1.00 82 VAL A C 11
ATOM 15647 O O . VAL A 1 82 ? -9.832 -3.188 16.290 1.00 1.00 82 VAL A O 11
ATOM 15660 N N . SER A 1 83 ? -10.274 -1.182 17.222 1.00 1.00 83 SER A N 11
ATOM 15661 C CA . SER A 1 83 ? -9.820 -1.574 18.560 1.00 1.00 83 SER A CA 11
ATOM 15662 C C . SER A 1 83 ? -10.811 -2.546 19.195 1.00 1.00 83 SER A C 11
ATOM 15663 O O . SER A 1 83 ? -10.482 -3.251 20.148 1.00 1.00 83 SER A O 11
ATOM 15671 N N . LEU A 1 84 ? -12.026 -2.570 18.656 1.00 1.00 84 LEU A N 11
ATOM 15672 C CA . LEU A 1 84 ? -13.072 -3.453 19.168 1.00 1.00 84 LEU A CA 11
ATOM 15673 C C . LEU A 1 84 ? -12.660 -4.916 18.995 1.00 1.00 84 LEU A C 11
ATOM 15674 O O . LEU A 1 84 ? -12.893 -5.741 19.878 1.00 1.00 84 LEU A O 11
ATOM 15690 N N . GLU A 1 85 ? -12.051 -5.230 17.848 1.00 1.00 85 GLU A N 11
ATOM 15691 C CA . GLU A 1 85 ? -11.610 -6.598 17.558 1.00 1.00 85 GLU A CA 11
ATOM 15692 C C . GLU A 1 85 ? -12.777 -7.579 17.705 1.00 1.00 85 GLU A C 11
ATOM 15693 O O . GLU A 1 85 ? -13.054 -8.059 18.804 1.00 1.00 85 GLU A O 11
ATOM 15705 N N . HIS A 1 86 ? -13.463 -7.861 16.595 1.00 1.00 86 HIS A N 11
ATOM 15706 C CA . HIS A 1 86 ? -14.606 -8.780 16.612 1.00 1.00 86 HIS A CA 11
ATOM 15707 C C . HIS A 1 86 ? -15.635 -8.349 17.661 1.00 1.00 86 HIS A C 11
ATOM 15708 O O . HIS A 1 86 ? -15.456 -7.335 18.334 1.00 1.00 86 HIS A O 11
ATOM 15722 N N . HIS A 1 87 ? -16.707 -9.125 17.796 1.00 1.00 87 HIS A N 11
ATOM 15723 C CA . HIS A 1 87 ? -17.754 -8.811 18.770 1.00 1.00 87 HIS A CA 11
ATOM 15724 C C . HIS A 1 87 ? -17.195 -8.896 20.191 1.00 1.00 87 HIS A C 11
ATOM 15725 O O . HIS A 1 87 ? -17.467 -8.035 21.027 1.00 1.00 87 HIS A O 11
ATOM 15739 N N . HIS A 1 88 ? -16.417 -9.943 20.458 1.00 1.00 88 HIS A N 11
ATOM 15740 C CA . HIS A 1 88 ? -15.828 -10.135 21.781 1.00 1.00 88 HIS A CA 11
ATOM 15741 C C . HIS A 1 88 ? -14.864 -8.994 22.099 1.00 1.00 88 HIS A C 11
ATOM 15742 O O . HIS A 1 88 ? -14.175 -8.488 21.215 1.00 1.00 88 HIS A O 11
ATOM 15756 N N . HIS A 1 89 ? -14.822 -8.594 23.369 1.00 1.00 89 HIS A N 11
ATOM 15757 C CA . HIS A 1 89 ? -13.940 -7.512 23.803 1.00 1.00 89 HIS A CA 11
ATOM 15758 C C . HIS A 1 89 ? -13.882 -7.474 25.334 1.00 1.00 89 HIS A C 11
ATOM 15759 O O . HIS A 1 89 ? -14.898 -7.265 25.995 1.00 1.00 89 HIS A O 11
ATOM 15773 N N . HIS A 1 90 ? -12.684 -7.677 25.888 1.00 1.00 90 HIS A N 11
ATOM 15774 C CA . HIS A 1 90 ? -12.498 -7.663 27.340 1.00 1.00 90 HIS A CA 11
ATOM 15775 C C . HIS A 1 90 ? -13.496 -8.596 28.036 1.00 1.00 90 HIS A C 11
ATOM 15776 O O . HIS A 1 90 ? -14.551 -8.158 28.493 1.00 1.00 90 HIS A O 11
ATOM 15790 N N . HIS A 1 91 ? -13.148 -9.879 28.109 1.00 1.00 91 HIS A N 11
ATOM 15791 C CA . HIS A 1 91 ? -14.015 -10.873 28.748 1.00 1.00 91 HIS A CA 11
ATOM 15792 C C . HIS A 1 91 ? -13.258 -12.189 28.937 1.00 1.00 91 HIS A C 11
ATOM 15793 O O . HIS A 1 91 ? -13.127 -12.917 27.968 1.00 1.00 91 HIS A O 11
ATOM 15808 N N . ASN A 1 1 ? -6.254 -7.586 6.461 1.00 1.00 1 ASN A N 12
ATOM 15809 C CA . ASN A 1 1 ? -5.265 -7.684 5.354 1.00 1.00 1 ASN A CA 12
ATOM 15810 C C . ASN A 1 1 ? -4.291 -8.824 5.660 1.00 1.00 1 ASN A C 12
ATOM 15811 O O . ASN A 1 1 ? -4.365 -9.894 5.057 1.00 1.00 1 ASN A O 12
ATOM 15824 N N . GLY A 1 2 ? -3.376 -8.585 6.604 1.00 1.00 2 GLY A N 12
ATOM 15825 C CA . GLY A 1 2 ? -2.389 -9.596 6.985 1.00 1.00 2 GLY A CA 12
ATOM 15826 C C . GLY A 1 2 ? -1.572 -10.054 5.780 1.00 1.00 2 GLY A C 12
ATOM 15827 O O . GLY A 1 2 ? -1.791 -11.142 5.259 1.00 1.00 2 GLY A O 12
ATOM 15831 N N . ILE A 1 3 ? -0.631 -9.203 5.346 1.00 1.00 3 ILE A N 12
ATOM 15832 C CA . ILE A 1 3 ? 0.238 -9.490 4.184 1.00 1.00 3 ILE A CA 12
ATOM 15833 C C . ILE A 1 3 ? -0.502 -10.240 3.068 1.00 1.00 3 ILE A C 12
ATOM 15834 O O . ILE A 1 3 ? 0.098 -10.999 2.308 1.00 1.00 3 ILE A O 12
ATOM 15850 N N . TYR A 1 4 ? -1.809 -9.986 2.968 1.00 1.00 4 TYR A N 12
ATOM 15851 C CA . TYR A 1 4 ? -2.649 -10.597 1.931 1.00 1.00 4 TYR A CA 12
ATOM 15852 C C . TYR A 1 4 ? -3.908 -9.747 1.725 1.00 1.00 4 TYR A C 12
ATOM 15853 O O . TYR A 1 4 ? -4.758 -9.649 2.613 1.00 1.00 4 TYR A O 12
ATOM 15871 N N . ALA A 1 5 ? -4.026 -9.147 0.538 1.00 1.00 5 ALA A N 12
ATOM 15872 C CA . ALA A 1 5 ? -5.182 -8.323 0.200 1.00 1.00 5 ALA A CA 12
ATOM 15873 C C . ALA A 1 5 ? -6.386 -9.221 -0.053 1.00 1.00 5 ALA A C 12
ATOM 15874 O O . ALA A 1 5 ? -6.240 -10.432 -0.215 1.00 1.00 5 ALA A O 12
ATOM 15881 N N . SER A 1 6 ? -7.576 -8.628 -0.084 1.00 1.00 6 SER A N 12
ATOM 15882 C CA . SER A 1 6 ? -8.800 -9.397 -0.324 1.00 1.00 6 SER A CA 12
ATOM 15883 C C . SER A 1 6 ? -9.966 -8.464 -0.623 1.00 1.00 6 SER A C 12
ATOM 15884 O O . SER A 1 6 ? -10.718 -8.680 -1.575 1.00 1.00 6 SER A O 12
ATOM 15892 N N . SER A 1 7 ? -10.101 -7.421 0.192 1.00 1.00 7 SER A N 12
ATOM 15893 C CA . SER A 1 7 ? -11.174 -6.442 0.018 1.00 1.00 7 SER A CA 12
ATOM 15894 C C . SER A 1 7 ? -10.964 -5.258 0.960 1.00 1.00 7 SER A C 12
ATOM 15895 O O . SER A 1 7 ? -11.013 -5.416 2.180 1.00 1.00 7 SER A O 12
ATOM 15903 N N . VAL A 1 8 ? -10.722 -4.066 0.387 1.00 1.00 8 VAL A N 12
ATOM 15904 C CA . VAL A 1 8 ? -10.495 -2.832 1.170 1.00 1.00 8 VAL A CA 12
ATOM 15905 C C . VAL A 1 8 ? -11.363 -1.696 0.620 1.00 1.00 8 VAL A C 12
ATOM 15906 O O . VAL A 1 8 ? -11.674 -1.664 -0.570 1.00 1.00 8 VAL A O 12
ATOM 15919 N N . VAL A 1 9 ? -11.741 -0.764 1.498 1.00 1.00 9 VAL A N 12
ATOM 15920 C CA . VAL A 1 9 ? -12.567 0.380 1.097 1.00 1.00 9 VAL A CA 12
ATOM 15921 C C . VAL A 1 9 ? -11.832 1.226 0.056 1.00 1.00 9 VAL A C 12
ATOM 15922 O O . VAL A 1 9 ? -10.615 1.389 0.129 1.00 1.00 9 VAL A O 12
ATOM 15935 N N . GLU A 1 10 ? -12.582 1.766 -0.920 1.00 1.00 10 GLU A N 12
ATOM 15936 C CA . GLU A 1 10 ? -12.003 2.598 -1.989 1.00 1.00 10 GLU A CA 12
ATOM 15937 C C . GLU A 1 10 ? -12.190 4.080 -1.680 1.00 1.00 10 GLU A C 12
ATOM 15938 O O . GLU A 1 10 ? -13.295 4.609 -1.790 1.00 1.00 10 GLU A O 12
ATOM 15950 N N . ASN A 1 11 ? -11.108 4.742 -1.283 1.00 1.00 11 ASN A N 12
ATOM 15951 C CA . ASN A 1 11 ? -11.167 6.161 -0.945 1.00 1.00 11 ASN A CA 12
ATOM 15952 C C . ASN A 1 11 ? -9.836 6.846 -1.223 1.00 1.00 11 ASN A C 12
ATOM 15953 O O . ASN A 1 11 ? -9.547 7.906 -0.665 1.00 1.00 11 ASN A O 12
ATOM 15964 N N . MET A 1 12 ? -9.024 6.217 -2.081 1.00 1.00 12 MET A N 12
ATOM 15965 C CA . MET A 1 12 ? -7.693 6.740 -2.447 1.00 1.00 12 MET A CA 12
ATOM 15966 C C . MET A 1 12 ? -7.562 6.728 -3.987 1.00 1.00 12 MET A C 12
ATOM 15967 O O . MET A 1 12 ? -8.458 6.242 -4.677 1.00 1.00 12 MET A O 12
ATOM 15981 N N . PRO A 1 13 ? -6.471 7.228 -4.534 1.00 1.00 13 PRO A N 12
ATOM 15982 C CA . PRO A 1 13 ? -6.250 7.240 -6.020 1.00 1.00 13 PRO A CA 12
ATOM 15983 C C . PRO A 1 13 ? -6.260 5.834 -6.634 1.00 1.00 13 PRO A C 12
ATOM 15984 O O . PRO A 1 13 ? -6.610 5.657 -7.800 1.00 1.00 13 PRO A O 12
ATOM 15995 N N . ALA A 1 14 ? -5.857 4.849 -5.832 1.00 1.00 14 ALA A N 12
ATOM 15996 C CA . ALA A 1 14 ? -5.791 3.450 -6.291 1.00 1.00 14 ALA A CA 12
ATOM 15997 C C . ALA A 1 14 ? -5.069 3.341 -7.650 1.00 1.00 14 ALA A C 12
ATOM 15998 O O . ALA A 1 14 ? -5.121 2.302 -8.307 1.00 1.00 14 ALA A O 12
ATOM 16005 N N . LYS A 1 15 ? -4.418 4.439 -8.074 1.00 1.00 15 LYS A N 12
ATOM 16006 C CA . LYS A 1 15 ? -3.718 4.490 -9.359 1.00 1.00 15 LYS A CA 12
ATOM 16007 C C . LYS A 1 15 ? -2.362 3.794 -9.276 1.00 1.00 15 LYS A C 12
ATOM 16008 O O . LYS A 1 15 ? -1.467 4.231 -8.554 1.00 1.00 15 LYS A O 12
ATOM 16027 N N . GLY A 1 16 ? -2.216 2.724 -10.040 1.00 1.00 16 GLY A N 12
ATOM 16028 C CA . GLY A 1 16 ? -0.963 1.980 -10.082 1.00 1.00 16 GLY A CA 12
ATOM 16029 C C . GLY A 1 16 ? -0.718 1.208 -8.795 1.00 1.00 16 GLY A C 12
ATOM 16030 O O . GLY A 1 16 ? 0.209 0.404 -8.733 1.00 1.00 16 GLY A O 12
ATOM 16034 N N . LYS A 1 17 ? -1.538 1.432 -7.750 1.00 1.00 17 LYS A N 12
ATOM 16035 C CA . LYS A 1 17 ? -1.385 0.726 -6.468 1.00 1.00 17 LYS A CA 12
ATOM 16036 C C . LYS A 1 17 ? -2.770 0.258 -6.019 1.00 1.00 17 LYS A C 12
ATOM 16037 O O . LYS A 1 17 ? -3.592 1.062 -5.585 1.00 1.00 17 LYS A O 12
ATOM 16056 N N . ILE A 1 18 ? -3.031 -1.047 -6.120 1.00 1.00 18 ILE A N 12
ATOM 16057 C CA . ILE A 1 18 ? -4.322 -1.619 -5.723 1.00 1.00 18 ILE A CA 12
ATOM 16058 C C . ILE A 1 18 ? -4.105 -2.824 -4.826 1.00 1.00 18 ILE A C 12
ATOM 16059 O O . ILE A 1 18 ? -3.059 -3.469 -4.874 1.00 1.00 18 ILE A O 12
ATOM 16075 N N . GLU A 1 19 ? -5.122 -3.127 -4.017 1.00 1.00 19 GLU A N 12
ATOM 16076 C CA . GLU A 1 19 ? -5.087 -4.272 -3.105 1.00 1.00 19 GLU A CA 12
ATOM 16077 C C . GLU A 1 19 ? -6.456 -4.958 -3.141 1.00 1.00 19 GLU A C 12
ATOM 16078 O O . GLU A 1 19 ? -7.420 -4.463 -2.563 1.00 1.00 19 GLU A O 12
ATOM 16090 N N . VAL A 1 20 ? -6.515 -6.114 -3.814 1.00 1.00 20 VAL A N 12
ATOM 16091 C CA . VAL A 1 20 ? -7.741 -6.920 -3.944 1.00 1.00 20 VAL A CA 12
ATOM 16092 C C . VAL A 1 20 ? -7.322 -8.347 -4.299 1.00 1.00 20 VAL A C 12
ATOM 16093 O O . VAL A 1 20 ? -7.396 -8.762 -5.454 1.00 1.00 20 VAL A O 12
ATOM 16106 N N . GLY A 1 21 ? -6.852 -9.086 -3.302 1.00 1.00 21 GLY A N 12
ATOM 16107 C CA . GLY A 1 21 ? -6.392 -10.465 -3.514 1.00 1.00 21 GLY A CA 12
ATOM 16108 C C . GLY A 1 21 ? -4.923 -10.478 -3.923 1.00 1.00 21 GLY A C 12
ATOM 16109 O O . GLY A 1 21 ? -4.253 -11.509 -3.827 1.00 1.00 21 GLY A O 12
ATOM 16113 N N . ASP A 1 22 ? -4.424 -9.325 -4.378 1.00 1.00 22 ASP A N 12
ATOM 16114 C CA . ASP A 1 22 ? -3.028 -9.204 -4.796 1.00 1.00 22 ASP A CA 12
ATOM 16115 C C . ASP A 1 22 ? -2.104 -9.497 -3.613 1.00 1.00 22 ASP A C 12
ATOM 16116 O O . ASP A 1 22 ? -2.496 -9.328 -2.459 1.00 1.00 22 ASP A O 12
ATOM 16125 N N . LYS A 1 23 ? -0.877 -9.947 -3.913 1.00 1.00 23 LYS A N 12
ATOM 16126 C CA . LYS A 1 23 ? 0.120 -10.282 -2.876 1.00 1.00 23 LYS A CA 12
ATOM 16127 C C . LYS A 1 23 ? 1.263 -9.266 -2.894 1.00 1.00 23 LYS A C 12
ATOM 16128 O O . LYS A 1 23 ? 1.690 -8.824 -3.959 1.00 1.00 23 LYS A O 12
ATOM 16147 N N . ILE A 1 24 ? 1.756 -8.904 -1.699 1.00 1.00 24 ILE A N 12
ATOM 16148 C CA . ILE A 1 24 ? 2.862 -7.938 -1.548 1.00 1.00 24 ILE A CA 12
ATOM 16149 C C . ILE A 1 24 ? 4.131 -8.701 -1.133 1.00 1.00 24 ILE A C 12
ATOM 16150 O O . ILE A 1 24 ? 4.126 -9.449 -0.154 1.00 1.00 24 ILE A O 12
ATOM 16166 N N . ILE A 1 25 ? 5.220 -8.496 -1.887 1.00 1.00 25 ILE A N 12
ATOM 16167 C CA . ILE A 1 25 ? 6.506 -9.153 -1.602 1.00 1.00 25 ILE A CA 12
ATOM 16168 C C . ILE A 1 25 ? 7.265 -8.355 -0.544 1.00 1.00 25 ILE A C 12
ATOM 16169 O O . ILE A 1 25 ? 7.802 -8.921 0.407 1.00 1.00 25 ILE A O 12
ATOM 16185 N N . SER A 1 26 ? 7.314 -7.034 -0.730 1.00 1.00 26 SER A N 12
ATOM 16186 C CA . SER A 1 26 ? 8.018 -6.149 0.201 1.00 1.00 26 SER A CA 12
ATOM 16187 C C . SER A 1 26 ? 7.644 -4.695 -0.072 1.00 1.00 26 SER A C 12
ATOM 16188 O O . SER A 1 26 ? 7.187 -4.358 -1.164 1.00 1.00 26 SER A O 12
ATOM 16196 N N . ALA A 1 27 ? 7.853 -3.833 0.934 1.00 1.00 27 ALA A N 12
ATOM 16197 C CA . ALA A 1 27 ? 7.559 -2.388 0.829 1.00 1.00 27 ALA A CA 12
ATOM 16198 C C . ALA A 1 27 ? 8.854 -1.593 0.998 1.00 1.00 27 ALA A C 12
ATOM 16199 O O . ALA A 1 27 ? 9.643 -1.879 1.898 1.00 1.00 27 ALA A O 12
ATOM 16206 N N . ASP A 1 28 ? 9.079 -0.602 0.132 1.00 1.00 28 ASP A N 12
ATOM 16207 C CA . ASP A 1 28 ? 10.289 0.218 0.204 1.00 1.00 28 ASP A CA 12
ATOM 16208 C C . ASP A 1 28 ? 11.546 -0.647 0.126 1.00 1.00 28 ASP A C 12
ATOM 16209 O O . ASP A 1 28 ? 12.559 -0.340 0.756 1.00 1.00 28 ASP A O 12
ATOM 16218 N N . GLY A 1 29 ? 11.484 -1.731 -0.646 1.00 1.00 29 GLY A N 12
ATOM 16219 C CA . GLY A 1 29 ? 12.631 -2.623 -0.782 1.00 1.00 29 GLY A CA 12
ATOM 16220 C C . GLY A 1 29 ? 12.937 -3.324 0.536 1.00 1.00 29 GLY A C 12
ATOM 16221 O O . GLY A 1 29 ? 13.863 -4.131 0.609 1.00 1.00 29 GLY A O 12
ATOM 16225 N N . LYS A 1 30 ? 12.163 -3.007 1.585 1.00 1.00 30 LYS A N 12
ATOM 16226 C CA . LYS A 1 30 ? 12.368 -3.606 2.916 1.00 1.00 30 LYS A CA 12
ATOM 16227 C C . LYS A 1 30 ? 11.400 -4.776 3.129 1.00 1.00 30 LYS A C 12
ATOM 16228 O O . LYS A 1 30 ? 10.188 -4.625 2.978 1.00 1.00 30 LYS A O 12
ATOM 16247 N N . ASN A 1 31 ? 11.942 -5.940 3.497 1.00 1.00 31 ASN A N 12
ATOM 16248 C CA . ASN A 1 31 ? 11.127 -7.136 3.753 1.00 1.00 31 ASN A CA 12
ATOM 16249 C C . ASN A 1 31 ? 10.664 -7.151 5.211 1.00 1.00 31 ASN A C 12
ATOM 16250 O O . ASN A 1 31 ? 11.192 -6.418 6.045 1.00 1.00 31 ASN A O 12
ATOM 16261 N N . TYR A 1 32 ? 9.681 -8.001 5.515 1.00 1.00 32 TYR A N 12
ATOM 16262 C CA . TYR A 1 32 ? 9.153 -8.123 6.884 1.00 1.00 32 TYR A CA 12
ATOM 16263 C C . TYR A 1 32 ? 8.694 -9.561 7.136 1.00 1.00 32 TYR A C 12
ATOM 16264 O O . TYR A 1 32 ? 7.932 -10.124 6.350 1.00 1.00 32 TYR A O 12
ATOM 16282 N N . GLN A 1 33 ? 9.166 -10.157 8.234 1.00 1.00 33 GLN A N 12
ATOM 16283 C CA . GLN A 1 33 ? 8.799 -11.534 8.575 1.00 1.00 33 GLN A CA 12
ATOM 16284 C C . GLN A 1 33 ? 7.345 -11.587 9.032 1.00 1.00 33 GLN A C 12
ATOM 16285 O O . GLN A 1 33 ? 6.488 -12.150 8.350 1.00 1.00 33 GLN A O 12
ATOM 16299 N N . SER A 1 34 ? 7.073 -10.991 10.196 1.00 1.00 34 SER A N 12
ATOM 16300 C CA . SER A 1 34 ? 5.716 -10.962 10.755 1.00 1.00 34 SER A CA 12
ATOM 16301 C C . SER A 1 34 ? 4.912 -9.815 10.144 1.00 1.00 34 SER A C 12
ATOM 16302 O O . SER A 1 34 ? 5.441 -8.729 9.905 1.00 1.00 34 SER A O 12
ATOM 16310 N N . ALA A 1 35 ? 3.634 -10.071 9.883 1.00 1.00 35 ALA A N 12
ATOM 16311 C CA . ALA A 1 35 ? 2.756 -9.068 9.287 1.00 1.00 35 ALA A CA 12
ATOM 16312 C C . ALA A 1 35 ? 2.649 -7.835 10.176 1.00 1.00 35 ALA A C 12
ATOM 16313 O O . ALA A 1 35 ? 2.544 -6.710 9.689 1.00 1.00 35 ALA A O 12
ATOM 16320 N N . GLU A 1 36 ? 2.658 -8.059 11.482 1.00 1.00 36 GLU A N 12
ATOM 16321 C CA . GLU A 1 36 ? 2.540 -6.972 12.452 1.00 1.00 36 GLU A CA 12
ATOM 16322 C C . GLU A 1 36 ? 3.597 -5.900 12.199 1.00 1.00 36 GLU A C 12
ATOM 16323 O O . GLU A 1 36 ? 3.333 -4.706 12.318 1.00 1.00 36 GLU A O 12
ATOM 16335 N N . LYS A 1 37 ? 4.793 -6.349 11.837 1.00 1.00 37 LYS A N 12
ATOM 16336 C CA . LYS A 1 37 ? 5.896 -5.433 11.552 1.00 1.00 37 LYS A CA 12
ATOM 16337 C C . LYS A 1 37 ? 5.554 -4.553 10.344 1.00 1.00 37 LYS A C 12
ATOM 16338 O O . LYS A 1 37 ? 5.842 -3.357 10.343 1.00 1.00 37 LYS A O 12
ATOM 16357 N N . LEU A 1 38 ? 4.935 -5.145 9.315 1.00 1.00 38 LEU A N 12
ATOM 16358 C CA . LEU A 1 38 ? 4.570 -4.379 8.112 1.00 1.00 38 LEU A CA 12
ATOM 16359 C C . LEU A 1 38 ? 3.560 -3.291 8.465 1.00 1.00 38 LEU A C 12
ATOM 16360 O O . LEU A 1 38 ? 3.682 -2.165 8.005 1.00 1.00 38 LEU A O 12
ATOM 16376 N N . ILE A 1 39 ? 2.562 -3.623 9.289 1.00 1.00 39 ILE A N 12
ATOM 16377 C CA . ILE A 1 39 ? 1.549 -2.636 9.680 1.00 1.00 39 ILE A CA 12
ATOM 16378 C C . ILE A 1 39 ? 2.219 -1.489 10.439 1.00 1.00 39 ILE A C 12
ATOM 16379 O O . ILE A 1 39 ? 1.975 -0.317 10.152 1.00 1.00 39 ILE A O 12
ATOM 16395 N N . ASP A 1 40 ? 3.058 -1.837 11.412 1.00 1.00 40 ASP A N 12
ATOM 16396 C CA . ASP A 1 40 ? 3.749 -0.833 12.218 1.00 1.00 40 ASP A CA 12
ATOM 16397 C C . ASP A 1 40 ? 4.674 0.021 11.344 1.00 1.00 40 ASP A C 12
ATOM 16398 O O . ASP A 1 40 ? 4.840 1.214 11.597 1.00 1.00 40 ASP A O 12
ATOM 16407 N N . TYR A 1 41 ? 5.287 -0.592 10.328 1.00 1.00 41 TYR A N 12
ATOM 16408 C CA . TYR A 1 41 ? 6.207 0.137 9.445 1.00 1.00 41 TYR A CA 12
ATOM 16409 C C . TYR A 1 41 ? 5.492 1.330 8.798 1.00 1.00 41 TYR A C 12
ATOM 16410 O O . TYR A 1 41 ? 6.042 2.431 8.747 1.00 1.00 41 TYR A O 12
ATOM 16428 N N . ILE A 1 42 ? 4.254 1.122 8.337 1.00 1.00 42 ILE A N 12
ATOM 16429 C CA . ILE A 1 42 ? 3.480 2.216 7.737 1.00 1.00 42 ILE A CA 12
ATOM 16430 C C . ILE A 1 42 ? 3.257 3.311 8.781 1.00 1.00 42 ILE A C 12
ATOM 16431 O O . ILE A 1 42 ? 3.401 4.493 8.484 1.00 1.00 42 ILE A O 12
ATOM 16447 N N . SER A 1 43 ? 2.912 2.905 10.008 1.00 1.00 43 SER A N 12
ATOM 16448 C CA . SER A 1 43 ? 2.677 3.859 11.102 1.00 1.00 43 SER A CA 12
ATOM 16449 C C . SER A 1 43 ? 1.659 4.926 10.671 1.00 1.00 43 SER A C 12
ATOM 16450 O O . SER A 1 43 ? 1.586 6.013 11.244 1.00 1.00 43 SER A O 12
ATOM 16458 N N . SER A 1 44 ? 0.880 4.589 9.656 1.00 1.00 44 SER A N 12
ATOM 16459 C CA . SER A 1 44 ? -0.135 5.496 9.135 1.00 1.00 44 SER A CA 12
ATOM 16460 C C . SER A 1 44 ? 0.509 6.727 8.498 1.00 1.00 44 SER A C 12
ATOM 16461 O O . SER A 1 44 ? -0.163 7.732 8.291 1.00 1.00 44 SER A O 12
ATOM 16469 N N . LYS A 1 45 ? 1.818 6.668 8.228 1.00 1.00 45 LYS A N 12
ATOM 16470 C CA . LYS A 1 45 ? 2.523 7.808 7.635 1.00 1.00 45 LYS A CA 12
ATOM 16471 C C . LYS A 1 45 ? 2.069 8.013 6.188 1.00 1.00 45 LYS A C 12
ATOM 16472 O O . LYS A 1 45 ? 2.890 8.015 5.270 1.00 1.00 45 LYS A O 12
ATOM 16491 N N . LYS A 1 46 ? 0.754 8.198 5.983 1.00 1.00 46 LYS A N 12
ATOM 16492 C CA . LYS A 1 46 ? 0.192 8.415 4.639 1.00 1.00 46 LYS A CA 12
ATOM 16493 C C . LYS A 1 46 ? -0.385 9.815 4.533 1.00 1.00 46 LYS A C 12
ATOM 16494 O O . LYS A 1 46 ? -1.276 10.162 5.303 1.00 1.00 46 LYS A O 12
ATOM 16513 N N . ALA A 1 47 ? 0.138 10.584 3.545 1.00 1.00 47 ALA A N 12
ATOM 16514 C CA . ALA A 1 47 ? -0.278 11.972 3.243 1.00 1.00 47 ALA A CA 12
ATOM 16515 C C . ALA A 1 47 ? 0.935 12.831 2.845 1.00 1.00 47 ALA A C 12
ATOM 16516 O O . ALA A 1 47 ? 1.603 13.402 3.707 1.00 1.00 47 ALA A O 12
ATOM 16523 N N . GLY A 1 48 ? 1.195 12.929 1.539 1.00 1.00 48 GLY A N 12
ATOM 16524 C CA . GLY A 1 48 ? 2.311 13.740 1.020 1.00 1.00 48 GLY A CA 12
ATOM 16525 C C . GLY A 1 48 ? 3.598 12.928 0.930 1.00 1.00 48 GLY A C 12
ATOM 16526 O O . GLY A 1 48 ? 4.381 13.095 -0.003 1.00 1.00 48 GLY A O 12
ATOM 16530 N N . ASP A 1 49 ? 3.815 12.038 1.898 1.00 1.00 49 ASP A N 12
ATOM 16531 C CA . ASP A 1 49 ? 5.014 11.199 1.901 1.00 1.00 49 ASP A CA 12
ATOM 16532 C C . ASP A 1 49 ? 4.969 10.248 0.708 1.00 1.00 49 ASP A C 12
ATOM 16533 O O . ASP A 1 49 ? 3.891 9.843 0.275 1.00 1.00 49 ASP A O 12
ATOM 16542 N N . LYS A 1 50 ? 6.149 9.894 0.179 1.00 1.00 50 LYS A N 12
ATOM 16543 C CA . LYS A 1 50 ? 6.263 8.982 -0.977 1.00 1.00 50 LYS A CA 12
ATOM 16544 C C . LYS A 1 50 ? 6.908 7.668 -0.547 1.00 1.00 50 LYS A C 12
ATOM 16545 O O . LYS A 1 50 ? 7.711 7.632 0.386 1.00 1.00 50 LYS A O 12
ATOM 16564 N N . VAL A 1 51 ? 6.555 6.590 -1.243 1.00 1.00 51 VAL A N 12
ATOM 16565 C CA . VAL A 1 51 ? 7.098 5.266 -0.943 1.00 1.00 51 VAL A CA 12
ATOM 16566 C C . VAL A 1 51 ? 6.841 4.325 -2.115 1.00 1.00 51 VAL A C 12
ATOM 16567 O O . VAL A 1 51 ? 5.911 4.534 -2.894 1.00 1.00 51 VAL A O 12
ATOM 16580 N N . THR A 1 52 ? 7.670 3.281 -2.229 1.00 1.00 52 THR A N 12
ATOM 16581 C CA . THR A 1 52 ? 7.547 2.280 -3.302 1.00 1.00 52 THR A CA 12
ATOM 16582 C C . THR A 1 52 ? 6.983 0.969 -2.735 1.00 1.00 52 THR A C 12
ATOM 16583 O O . THR A 1 52 ? 7.583 0.367 -1.850 1.00 1.00 52 THR A O 12
ATOM 16594 N N . LEU A 1 53 ? 5.839 0.524 -3.281 1.00 1.00 53 LEU A N 12
ATOM 16595 C CA . LEU A 1 53 ? 5.188 -0.742 -2.871 1.00 1.00 53 LEU A CA 12
ATOM 16596 C C . LEU A 1 53 ? 5.288 -1.725 -4.028 1.00 1.00 53 LEU A C 12
ATOM 16597 O O . LEU A 1 53 ? 4.934 -1.400 -5.162 1.00 1.00 53 LEU A O 12
ATOM 16613 N N . LYS A 1 54 ? 5.767 -2.935 -3.740 1.00 1.00 54 LYS A N 12
ATOM 16614 C CA . LYS A 1 54 ? 5.911 -3.973 -4.755 1.00 1.00 54 LYS A CA 12
ATOM 16615 C C . LYS A 1 54 ? 4.645 -4.829 -4.761 1.00 1.00 54 LYS A C 12
ATOM 16616 O O . LYS A 1 54 ? 4.261 -5.379 -3.728 1.00 1.00 54 LYS A O 12
ATOM 16635 N N . ILE A 1 55 ? 3.997 -4.928 -5.931 1.00 1.00 55 ILE A N 12
ATOM 16636 C CA . ILE A 1 55 ? 2.757 -5.708 -6.095 1.00 1.00 55 ILE A CA 12
ATOM 16637 C C . ILE A 1 55 ? 2.948 -6.746 -7.194 1.00 1.00 55 ILE A C 12
ATOM 16638 O O . ILE A 1 55 ? 3.847 -6.633 -8.027 1.00 1.00 55 ILE A O 12
ATOM 16654 N N . GLU A 1 56 ? 2.071 -7.753 -7.180 1.00 1.00 56 GLU A N 12
ATOM 16655 C CA . GLU A 1 56 ? 2.089 -8.845 -8.166 1.00 1.00 56 GLU A CA 12
ATOM 16656 C C . GLU A 1 56 ? 0.686 -9.047 -8.732 1.00 1.00 56 GLU A C 12
ATOM 16657 O O . GLU A 1 56 ? -0.293 -9.100 -7.986 1.00 1.00 56 GLU A O 12
ATOM 16669 N N . ARG A 1 57 ? 0.595 -9.183 -10.063 1.00 1.00 57 ARG A N 12
ATOM 16670 C CA . ARG A 1 57 ? -0.688 -9.403 -10.747 1.00 1.00 57 ARG A CA 12
ATOM 16671 C C . ARG A 1 57 ? -0.475 -10.379 -11.904 1.00 1.00 57 ARG A C 12
ATOM 16672 O O . ARG A 1 57 ? 0.427 -10.193 -12.715 1.00 1.00 57 ARG A O 12
ATOM 16693 N N . GLU A 1 58 ? -1.314 -11.413 -11.978 1.00 1.00 58 GLU A N 12
ATOM 16694 C CA . GLU A 1 58 ? -1.231 -12.422 -13.041 1.00 1.00 58 GLU A CA 12
ATOM 16695 C C . GLU A 1 58 ? 0.231 -12.856 -13.293 1.00 1.00 58 GLU A C 12
ATOM 16696 O O . GLU A 1 58 ? 0.699 -12.873 -14.427 1.00 1.00 58 GLU A O 12
ATOM 16708 N N . GLU A 1 59 ? 0.945 -13.164 -12.213 1.00 1.00 59 GLU A N 12
ATOM 16709 C CA . GLU A 1 59 ? 2.353 -13.576 -12.292 1.00 1.00 59 GLU A CA 12
ATOM 16710 C C . GLU A 1 59 ? 3.233 -12.488 -12.928 1.00 1.00 59 GLU A C 12
ATOM 16711 O O . GLU A 1 59 ? 4.299 -12.790 -13.461 1.00 1.00 59 GLU A O 12
ATOM 16723 N N . LYS A 1 60 ? 2.790 -11.220 -12.850 1.00 1.00 60 LYS A N 12
ATOM 16724 C CA . LYS A 1 60 ? 3.554 -10.072 -13.402 1.00 1.00 60 LYS A CA 12
ATOM 16725 C C . LYS A 1 60 ? 3.651 -8.964 -12.352 1.00 1.00 60 LYS A C 12
ATOM 16726 O O . LYS A 1 60 ? 2.652 -8.582 -11.741 1.00 1.00 60 LYS A O 12
ATOM 16745 N N . GLU A 1 61 ? 4.866 -8.442 -12.157 1.00 1.00 61 GLU A N 12
ATOM 16746 C CA . GLU A 1 61 ? 5.114 -7.366 -11.192 1.00 1.00 61 GLU A CA 12
ATOM 16747 C C . GLU A 1 61 ? 4.910 -6.010 -11.849 1.00 1.00 61 GLU A C 12
ATOM 16748 O O . GLU A 1 61 ? 4.945 -5.892 -13.074 1.00 1.00 61 GLU A O 12
ATOM 16760 N N . LYS A 1 62 ? 4.697 -4.981 -11.024 1.00 1.00 62 LYS A N 12
ATOM 16761 C CA . LYS A 1 62 ? 4.492 -3.610 -11.509 1.00 1.00 62 LYS A CA 12
ATOM 16762 C C . LYS A 1 62 ? 5.218 -2.624 -10.597 1.00 1.00 62 LYS A C 12
ATOM 16763 O O . LYS A 1 62 ? 5.307 -2.840 -9.388 1.00 1.00 62 LYS A O 12
ATOM 16782 N N . ARG A 1 63 ? 5.733 -1.539 -11.187 1.00 1.00 63 ARG A N 12
ATOM 16783 C CA . ARG A 1 63 ? 6.457 -0.498 -10.436 1.00 1.00 63 ARG A CA 12
ATOM 16784 C C . ARG A 1 63 ? 5.919 0.882 -10.812 1.00 1.00 63 ARG A C 12
ATOM 16785 O O . ARG A 1 63 ? 6.039 1.311 -11.961 1.00 1.00 63 ARG A O 12
ATOM 16806 N N . VAL A 1 64 ? 5.329 1.579 -9.831 1.00 1.00 64 VAL A N 12
ATOM 16807 C CA . VAL A 1 64 ? 4.774 2.925 -10.040 1.00 1.00 64 VAL A CA 12
ATOM 16808 C C . VAL A 1 64 ? 5.050 3.769 -8.799 1.00 1.00 64 VAL A C 12
ATOM 16809 O O . VAL A 1 64 ? 4.959 3.269 -7.677 1.00 1.00 64 VAL A O 12
ATOM 16822 N N . THR A 1 65 ? 5.362 5.055 -9.001 1.00 1.00 65 THR A N 12
ATOM 16823 C CA . THR A 1 65 ? 5.631 5.981 -7.890 1.00 1.00 65 THR A CA 12
ATOM 16824 C C . THR A 1 65 ? 4.423 6.902 -7.717 1.00 1.00 65 THR A C 12
ATOM 16825 O O . THR A 1 65 ? 4.094 7.675 -8.618 1.00 1.00 65 THR A O 12
ATOM 16836 N N . LEU A 1 66 ? 3.777 6.831 -6.541 1.00 1.00 66 LEU A N 12
ATOM 16837 C CA . LEU A 1 66 ? 2.608 7.670 -6.222 1.00 1.00 66 LEU A CA 12
ATOM 16838 C C . LEU A 1 66 ? 2.782 8.279 -4.833 1.00 1.00 66 LEU A C 12
ATOM 16839 O O . LEU A 1 66 ? 3.604 7.821 -4.040 1.00 1.00 66 LEU A O 12
ATOM 16855 N N . THR A 1 67 ? 1.979 9.305 -4.541 1.00 1.00 67 THR A N 12
ATOM 16856 C CA . THR A 1 67 ? 2.014 9.979 -3.238 1.00 1.00 67 THR A CA 12
ATOM 16857 C C . THR A 1 67 ? 0.884 9.438 -2.361 1.00 1.00 67 THR A C 12
ATOM 16858 O O . THR A 1 67 ? -0.269 9.395 -2.784 1.00 1.00 67 THR A O 12
ATOM 16869 N N . LEU A 1 68 ? 1.218 9.014 -1.143 1.00 1.00 68 LEU A N 12
ATOM 16870 C CA . LEU A 1 68 ? 0.212 8.472 -0.232 1.00 1.00 68 LEU A CA 12
ATOM 16871 C C . LEU A 1 68 ? -0.910 9.496 -0.000 1.00 1.00 68 LEU A C 12
ATOM 16872 O O . LEU A 1 68 ? -0.757 10.669 -0.340 1.00 1.00 68 LEU A O 12
ATOM 16888 N N . LYS A 1 69 ? -2.033 9.046 0.595 1.00 1.00 69 LYS A N 12
ATOM 16889 C CA . LYS A 1 69 ? -3.193 9.927 0.878 1.00 1.00 69 LYS A CA 12
ATOM 16890 C C . LYS A 1 69 ? -3.820 9.570 2.232 1.00 1.00 69 LYS A C 12
ATOM 16891 O O . LYS A 1 69 ? -3.511 8.545 2.827 1.00 1.00 69 LYS A O 12
ATOM 16910 N N . GLN A 1 70 ? -4.720 10.449 2.691 1.00 1.00 70 GLN A N 12
ATOM 16911 C CA . GLN A 1 70 ? -5.435 10.283 3.973 1.00 1.00 70 GLN A CA 12
ATOM 16912 C C . GLN A 1 70 ? -6.937 10.501 3.762 1.00 1.00 70 GLN A C 12
ATOM 16913 O O . GLN A 1 70 ? -7.343 11.335 2.954 1.00 1.00 70 GLN A O 12
ATOM 16927 N N . PHE A 1 71 ? -7.742 9.729 4.496 1.00 1.00 71 PHE A N 12
ATOM 16928 C CA . PHE A 1 71 ? -9.214 9.807 4.407 1.00 1.00 71 PHE A CA 12
ATOM 16929 C C . PHE A 1 71 ? -9.688 11.291 4.327 1.00 1.00 71 PHE A C 12
ATOM 16930 O O . PHE A 1 71 ? -9.070 12.158 4.945 1.00 1.00 71 PHE A O 12
ATOM 16947 N N . PRO A 1 72 ? -10.734 11.614 3.569 1.00 1.00 72 PRO A N 12
ATOM 16948 C CA . PRO A 1 72 ? -11.211 13.037 3.430 1.00 1.00 72 PRO A CA 12
ATOM 16949 C C . PRO A 1 72 ? -11.931 13.590 4.679 1.00 1.00 72 PRO A C 12
ATOM 16950 O O . PRO A 1 72 ? -11.481 14.572 5.272 1.00 1.00 72 PRO A O 12
ATOM 16961 N N . ASP A 1 73 ? -13.072 12.988 5.048 1.00 1.00 73 ASP A N 12
ATOM 16962 C CA . ASP A 1 73 ? -13.879 13.456 6.191 1.00 1.00 73 ASP A CA 12
ATOM 16963 C C . ASP A 1 73 ? -13.290 12.994 7.529 1.00 1.00 73 ASP A C 12
ATOM 16964 O O . ASP A 1 73 ? -13.950 13.071 8.564 1.00 1.00 73 ASP A O 12
ATOM 16973 N N . GLU A 1 74 ? -12.037 12.531 7.505 1.00 1.00 74 GLU A N 12
ATOM 16974 C CA . GLU A 1 74 ? -11.345 12.069 8.727 1.00 1.00 74 GLU A CA 12
ATOM 16975 C C . GLU A 1 74 ? -9.847 12.409 8.646 1.00 1.00 74 GLU A C 12
ATOM 16976 O O . GLU A 1 74 ? -9.005 11.509 8.607 1.00 1.00 74 GLU A O 12
ATOM 16988 N N . PRO A 1 75 ? -9.486 13.683 8.604 1.00 1.00 75 PRO A N 12
ATOM 16989 C CA . PRO A 1 75 ? -8.045 14.095 8.509 1.00 1.00 75 PRO A CA 12
ATOM 16990 C C . PRO A 1 75 ? -7.290 13.821 9.818 1.00 1.00 75 PRO A C 12
ATOM 16991 O O . PRO A 1 75 ? -6.063 13.725 9.831 1.00 1.00 75 PRO A O 12
ATOM 17002 N N . ASP A 1 76 ? -8.039 13.691 10.914 1.00 1.00 76 ASP A N 12
ATOM 17003 C CA . ASP A 1 76 ? -7.447 13.417 12.229 1.00 1.00 76 ASP A CA 12
ATOM 17004 C C . ASP A 1 76 ? -6.924 11.980 12.292 1.00 1.00 76 ASP A C 12
ATOM 17005 O O . ASP A 1 76 ? -5.904 11.708 12.928 1.00 1.00 76 ASP A O 12
ATOM 17014 N N . ARG A 1 77 ? -7.639 11.068 11.618 1.00 1.00 77 ARG A N 12
ATOM 17015 C CA . ARG A 1 77 ? -7.275 9.638 11.572 1.00 1.00 77 ARG A CA 12
ATOM 17016 C C . ARG A 1 77 ? -6.789 9.279 10.172 1.00 1.00 77 ARG A C 12
ATOM 17017 O O . ARG A 1 77 ? -7.280 9.812 9.177 1.00 1.00 77 ARG A O 12
ATOM 17038 N N . ALA A 1 78 ? -5.818 8.367 10.108 1.00 1.00 78 ALA A N 12
ATOM 17039 C CA . ALA A 1 78 ? -5.244 7.910 8.838 1.00 1.00 78 ALA A CA 12
ATOM 17040 C C . ALA A 1 78 ? -5.040 6.389 8.870 1.00 1.00 78 ALA A C 12
ATOM 17041 O O . ALA A 1 78 ? -4.533 5.842 9.850 1.00 1.00 78 ALA A O 12
ATOM 17048 N N . GLY A 1 79 ? -5.428 5.723 7.786 1.00 1.00 79 GLY A N 12
ATOM 17049 C CA . GLY A 1 79 ? -5.275 4.271 7.686 1.00 1.00 79 GLY A CA 12
ATOM 17050 C C . GLY A 1 79 ? -6.094 3.566 8.758 1.00 1.00 79 GLY A C 12
ATOM 17051 O O . GLY A 1 79 ? -6.901 4.191 9.446 1.00 1.00 79 GLY A O 12
ATOM 17055 N N . ILE A 1 80 ? -5.877 2.258 8.902 1.00 1.00 80 ILE A N 12
ATOM 17056 C CA . ILE A 1 80 ? -6.598 1.459 9.902 1.00 1.00 80 ILE A CA 12
ATOM 17057 C C . ILE A 1 80 ? -5.992 1.726 11.283 1.00 1.00 80 ILE A C 12
ATOM 17058 O O . ILE A 1 80 ? -4.775 1.667 11.457 1.00 1.00 80 ILE A O 12
ATOM 17074 N N . GLY A 1 81 ? -6.846 2.019 12.263 1.00 1.00 81 GLY A N 12
ATOM 17075 C CA . GLY A 1 81 ? -6.381 2.290 13.621 1.00 1.00 81 GLY A CA 12
ATOM 17076 C C . GLY A 1 81 ? -5.520 3.548 13.663 1.00 1.00 81 GLY A C 12
ATOM 17077 O O . GLY A 1 81 ? -5.382 4.255 12.665 1.00 1.00 81 GLY A O 12
ATOM 17081 N N . VAL A 1 82 ? -4.940 3.823 14.836 1.00 1.00 82 VAL A N 12
ATOM 17082 C CA . VAL A 1 82 ? -4.083 5.004 15.029 1.00 1.00 82 VAL A CA 12
ATOM 17083 C C . VAL A 1 82 ? -3.121 4.771 16.198 1.00 1.00 82 VAL A C 12
ATOM 17084 O O . VAL A 1 82 ? -3.445 4.058 17.148 1.00 1.00 82 VAL A O 12
ATOM 17097 N N . SER A 1 83 ? -1.937 5.383 16.119 1.00 1.00 83 SER A N 12
ATOM 17098 C CA . SER A 1 83 ? -0.928 5.243 17.172 1.00 1.00 83 SER A CA 12
ATOM 17099 C C . SER A 1 83 ? 0.202 6.246 16.964 1.00 1.00 83 SER A C 12
ATOM 17100 O O . SER A 1 83 ? 1.046 6.437 17.842 1.00 1.00 83 SER A O 12
ATOM 17108 N N . LEU A 1 84 ? 0.217 6.890 15.794 1.00 1.00 84 LEU A N 12
ATOM 17109 C CA . LEU A 1 84 ? 1.254 7.880 15.475 1.00 1.00 84 LEU A CA 12
ATOM 17110 C C . LEU A 1 84 ? 1.019 9.154 16.287 1.00 1.00 84 LEU A C 12
ATOM 17111 O O . LEU A 1 84 ? 0.407 10.107 15.801 1.00 1.00 84 LEU A O 12
ATOM 17127 N N . GLU A 1 85 ? 1.507 9.165 17.527 1.00 1.00 85 GLU A N 12
ATOM 17128 C CA . GLU A 1 85 ? 1.349 10.329 18.402 1.00 1.00 85 GLU A CA 12
ATOM 17129 C C . GLU A 1 85 ? 2.237 11.470 17.914 1.00 1.00 85 GLU A C 12
ATOM 17130 O O . GLU A 1 85 ? 3.354 11.653 18.398 1.00 1.00 85 GLU A O 12
ATOM 17142 N N . HIS A 1 86 ? 1.729 12.242 16.951 1.00 1.00 86 HIS A N 12
ATOM 17143 C CA . HIS A 1 86 ? 2.473 13.380 16.393 1.00 1.00 86 HIS A CA 12
ATOM 17144 C C . HIS A 1 86 ? 1.501 14.404 15.813 1.00 1.00 86 HIS A C 12
ATOM 17145 O O . HIS A 1 86 ? 0.427 14.051 15.325 1.00 1.00 86 HIS A O 12
ATOM 17159 N N . HIS A 1 87 ? 1.891 15.676 15.872 1.00 1.00 87 HIS A N 12
ATOM 17160 C CA . HIS A 1 87 ? 1.058 16.759 15.355 1.00 1.00 87 HIS A CA 12
ATOM 17161 C C . HIS A 1 87 ? 0.953 16.668 13.833 1.00 1.00 87 HIS A C 12
ATOM 17162 O O . HIS A 1 87 ? 1.919 16.317 13.155 1.00 1.00 87 HIS A O 12
ATOM 17176 N N . HIS A 1 88 ? -0.228 16.990 13.304 1.00 1.00 88 HIS A N 12
ATOM 17177 C CA . HIS A 1 88 ? -0.455 16.944 11.860 1.00 1.00 88 HIS A CA 12
ATOM 17178 C C . HIS A 1 88 ? 0.450 17.953 11.150 1.00 1.00 88 HIS A C 12
ATOM 17179 O O . HIS A 1 88 ? 0.655 19.063 11.638 1.00 1.00 88 HIS A O 12
ATOM 17193 N N . HIS A 1 89 ? 0.989 17.561 9.994 1.00 1.00 89 HIS A N 12
ATOM 17194 C CA . HIS A 1 89 ? 1.868 18.445 9.229 1.00 1.00 89 HIS A CA 12
ATOM 17195 C C . HIS A 1 89 ? 1.084 19.659 8.730 1.00 1.00 89 HIS A C 12
ATOM 17196 O O . HIS A 1 89 ? -0.120 19.574 8.488 1.00 1.00 89 HIS A O 12
ATOM 17210 N N . HIS A 1 90 ? 1.781 20.787 8.577 1.00 1.00 90 HIS A N 12
ATOM 17211 C CA . HIS A 1 90 ? 1.149 22.021 8.103 1.00 1.00 90 HIS A CA 12
ATOM 17212 C C . HIS A 1 90 ? 2.217 23.053 7.736 1.00 1.00 90 HIS A C 12
ATOM 17213 O O . HIS A 1 90 ? 2.132 23.702 6.693 1.00 1.00 90 HIS A O 12
ATOM 17227 N N . HIS A 1 91 ? 3.218 23.203 8.607 1.00 1.00 91 HIS A N 12
ATOM 17228 C CA . HIS A 1 91 ? 4.304 24.161 8.379 1.00 1.00 91 HIS A CA 12
ATOM 17229 C C . HIS A 1 91 ? 3.751 25.572 8.155 1.00 1.00 91 HIS A C 12
ATOM 17230 O O . HIS A 1 91 ? 3.659 26.313 9.119 1.00 1.00 91 HIS A O 12
ATOM 17245 N N . ASN A 1 1 ? -3.038 -10.437 6.856 1.00 1.00 1 ASN A N 13
ATOM 17246 C CA . ASN A 1 1 ? -3.668 -9.093 6.717 1.00 1.00 1 ASN A CA 13
ATOM 17247 C C . ASN A 1 1 ? -2.715 -8.168 5.957 1.00 1.00 1 ASN A C 13
ATOM 17248 O O . ASN A 1 1 ? -3.017 -7.736 4.844 1.00 1.00 1 ASN A O 13
ATOM 17261 N N . GLY A 1 2 ? -1.563 -7.871 6.554 1.00 1.00 2 GLY A N 13
ATOM 17262 C CA . GLY A 1 2 ? -0.587 -6.999 5.907 1.00 1.00 2 GLY A CA 13
ATOM 17263 C C . GLY A 1 2 ? -0.061 -7.626 4.622 1.00 1.00 2 GLY A C 13
ATOM 17264 O O . GLY A 1 2 ? -0.063 -6.993 3.566 1.00 1.00 2 GLY A O 13
ATOM 17268 N N . ILE A 1 3 ? 0.392 -8.877 4.718 1.00 1.00 3 ILE A N 13
ATOM 17269 C CA . ILE A 1 3 ? 0.926 -9.595 3.555 1.00 1.00 3 ILE A CA 13
ATOM 17270 C C . ILE A 1 3 ? -0.202 -10.015 2.629 1.00 1.00 3 ILE A C 13
ATOM 17271 O O . ILE A 1 3 ? 0.042 -10.476 1.512 1.00 1.00 3 ILE A O 13
ATOM 17287 N N . TYR A 1 4 ? -1.442 -9.859 3.095 1.00 1.00 4 TYR A N 13
ATOM 17288 C CA . TYR A 1 4 ? -2.613 -10.228 2.297 1.00 1.00 4 TYR A CA 13
ATOM 17289 C C . TYR A 1 4 ? -3.778 -9.282 2.612 1.00 1.00 4 TYR A C 13
ATOM 17290 O O . TYR A 1 4 ? -4.421 -9.404 3.656 1.00 1.00 4 TYR A O 13
ATOM 17308 N N . ALA A 1 5 ? -4.043 -8.342 1.703 1.00 1.00 5 ALA A N 13
ATOM 17309 C CA . ALA A 1 5 ? -5.128 -7.381 1.893 1.00 1.00 5 ALA A CA 13
ATOM 17310 C C . ALA A 1 5 ? -6.481 -8.076 1.713 1.00 1.00 5 ALA A C 13
ATOM 17311 O O . ALA A 1 5 ? -6.674 -8.841 0.773 1.00 1.00 5 ALA A O 13
ATOM 17318 N N . SER A 1 6 ? -7.413 -7.803 2.631 1.00 1.00 6 SER A N 13
ATOM 17319 C CA . SER A 1 6 ? -8.759 -8.405 2.594 1.00 1.00 6 SER A CA 13
ATOM 17320 C C . SER A 1 6 ? -9.755 -7.461 1.930 1.00 1.00 6 SER A C 13
ATOM 17321 O O . SER A 1 6 ? -10.616 -7.891 1.162 1.00 1.00 6 SER A O 13
ATOM 17329 N N . SER A 1 7 ? -9.616 -6.174 2.222 1.00 1.00 7 SER A N 13
ATOM 17330 C CA . SER A 1 7 ? -10.491 -5.153 1.650 1.00 1.00 7 SER A CA 13
ATOM 17331 C C . SER A 1 7 ? -9.965 -3.767 1.989 1.00 1.00 7 SER A C 13
ATOM 17332 O O . SER A 1 7 ? -9.313 -3.575 3.018 1.00 1.00 7 SER A O 13
ATOM 17340 N N . VAL A 1 8 ? -10.265 -2.796 1.124 1.00 1.00 8 VAL A N 13
ATOM 17341 C CA . VAL A 1 8 ? -9.837 -1.399 1.325 1.00 1.00 8 VAL A CA 13
ATOM 17342 C C . VAL A 1 8 ? -10.906 -0.437 0.808 1.00 1.00 8 VAL A C 13
ATOM 17343 O O . VAL A 1 8 ? -11.699 -0.779 -0.069 1.00 1.00 8 VAL A O 13
ATOM 17356 N N . VAL A 1 9 ? -10.911 0.778 1.366 1.00 1.00 9 VAL A N 13
ATOM 17357 C CA . VAL A 1 9 ? -11.875 1.816 0.964 1.00 1.00 9 VAL A CA 13
ATOM 17358 C C . VAL A 1 9 ? -11.375 2.539 -0.287 1.00 1.00 9 VAL A C 13
ATOM 17359 O O . VAL A 1 9 ? -10.196 2.879 -0.383 1.00 1.00 9 VAL A O 13
ATOM 17372 N N . GLU A 1 10 ? -12.269 2.767 -1.253 1.00 1.00 10 GLU A N 13
ATOM 17373 C CA . GLU A 1 10 ? -11.891 3.457 -2.493 1.00 1.00 10 GLU A CA 13
ATOM 17374 C C . GLU A 1 10 ? -11.384 4.876 -2.159 1.00 1.00 10 GLU A C 13
ATOM 17375 O O . GLU A 1 10 ? -10.973 5.135 -1.033 1.00 1.00 10 GLU A O 13
ATOM 17387 N N . ASN A 1 11 ? -11.412 5.771 -3.150 1.00 1.00 11 ASN A N 13
ATOM 17388 C CA . ASN A 1 11 ? -10.965 7.153 -2.988 1.00 1.00 11 ASN A CA 13
ATOM 17389 C C . ASN A 1 11 ? -9.467 7.230 -2.631 1.00 1.00 11 ASN A C 13
ATOM 17390 O O . ASN A 1 11 ? -9.062 8.099 -1.857 1.00 1.00 11 ASN A O 13
ATOM 17401 N N . MET A 1 12 ? -8.647 6.320 -3.177 1.00 1.00 12 MET A N 13
ATOM 17402 C CA . MET A 1 12 ? -7.190 6.264 -2.901 1.00 1.00 12 MET A CA 13
ATOM 17403 C C . MET A 1 12 ? -6.454 6.325 -4.258 1.00 1.00 12 MET A C 13
ATOM 17404 O O . MET A 1 12 ? -7.094 6.182 -5.300 1.00 1.00 12 MET A O 13
ATOM 17418 N N . PRO A 1 13 ? -5.133 6.522 -4.283 1.00 1.00 13 PRO A N 13
ATOM 17419 C CA . PRO A 1 13 ? -4.351 6.576 -5.561 1.00 1.00 13 PRO A CA 13
ATOM 17420 C C . PRO A 1 13 ? -4.664 5.407 -6.519 1.00 1.00 13 PRO A C 13
ATOM 17421 O O . PRO A 1 13 ? -4.189 5.440 -7.644 1.00 1.00 13 PRO A O 13
ATOM 17432 N N . ALA A 1 14 ? -5.461 4.411 -6.048 1.00 1.00 14 ALA A N 13
ATOM 17433 C CA . ALA A 1 14 ? -5.892 3.208 -6.828 1.00 1.00 14 ALA A CA 13
ATOM 17434 C C . ALA A 1 14 ? -5.114 2.966 -8.127 1.00 1.00 14 ALA A C 13
ATOM 17435 O O . ALA A 1 14 ? -4.531 1.900 -8.322 1.00 1.00 14 ALA A O 13
ATOM 17442 N N . LYS A 1 15 ? -5.124 3.953 -9.017 1.00 1.00 15 LYS A N 13
ATOM 17443 C CA . LYS A 1 15 ? -4.424 3.831 -10.286 1.00 1.00 15 LYS A CA 13
ATOM 17444 C C . LYS A 1 15 ? -2.920 3.667 -10.066 1.00 1.00 15 LYS A C 13
ATOM 17445 O O . LYS A 1 15 ? -2.237 4.617 -9.694 1.00 1.00 15 LYS A O 13
ATOM 17464 N N . GLY A 1 16 ? -2.414 2.459 -10.305 1.00 1.00 16 GLY A N 13
ATOM 17465 C CA . GLY A 1 16 ? -0.989 2.173 -10.148 1.00 1.00 16 GLY A CA 13
ATOM 17466 C C . GLY A 1 16 ? -0.697 1.525 -8.801 1.00 1.00 16 GLY A C 13
ATOM 17467 O O . GLY A 1 16 ? 0.252 0.754 -8.686 1.00 1.00 16 GLY A O 13
ATOM 17471 N N . LYS A 1 17 ? -1.523 1.797 -7.773 1.00 1.00 17 LYS A N 13
ATOM 17472 C CA . LYS A 1 17 ? -1.348 1.202 -6.440 1.00 1.00 17 LYS A CA 13
ATOM 17473 C C . LYS A 1 17 ? -2.694 0.648 -5.986 1.00 1.00 17 LYS A C 13
ATOM 17474 O O . LYS A 1 17 ? -3.590 1.419 -5.659 1.00 1.00 17 LYS A O 13
ATOM 17493 N N . ILE A 1 18 ? -2.822 -0.681 -5.962 1.00 1.00 18 ILE A N 13
ATOM 17494 C CA . ILE A 1 18 ? -4.056 -1.357 -5.538 1.00 1.00 18 ILE A CA 13
ATOM 17495 C C . ILE A 1 18 ? -3.730 -2.332 -4.414 1.00 1.00 18 ILE A C 13
ATOM 17496 O O . ILE A 1 18 ? -2.618 -2.855 -4.337 1.00 1.00 18 ILE A O 13
ATOM 17512 N N . GLU A 1 19 ? -4.714 -2.584 -3.550 1.00 1.00 19 GLU A N 13
ATOM 17513 C CA . GLU A 1 19 ? -4.552 -3.518 -2.426 1.00 1.00 19 GLU A CA 13
ATOM 17514 C C . GLU A 1 19 ? -5.870 -4.270 -2.213 1.00 1.00 19 GLU A C 13
ATOM 17515 O O . GLU A 1 19 ? -6.843 -3.687 -1.743 1.00 1.00 19 GLU A O 13
ATOM 17527 N N . VAL A 1 20 ? -5.874 -5.563 -2.545 1.00 1.00 20 VAL A N 13
ATOM 17528 C CA . VAL A 1 20 ? -7.066 -6.409 -2.387 1.00 1.00 20 VAL A CA 13
ATOM 17529 C C . VAL A 1 20 ? -6.706 -7.862 -2.695 1.00 1.00 20 VAL A C 13
ATOM 17530 O O . VAL A 1 20 ? -6.912 -8.360 -3.796 1.00 1.00 20 VAL A O 13
ATOM 17543 N N . GLY A 1 21 ? -6.168 -8.541 -1.688 1.00 1.00 21 GLY A N 13
ATOM 17544 C CA . GLY A 1 21 ? -5.780 -9.945 -1.828 1.00 1.00 21 GLY A CA 13
ATOM 17545 C C . GLY A 1 21 ? -4.414 -10.048 -2.480 1.00 1.00 21 GLY A C 13
ATOM 17546 O O . GLY A 1 21 ? -3.702 -11.037 -2.306 1.00 1.00 21 GLY A O 13
ATOM 17550 N N . ASP A 1 22 ? -4.050 -9.013 -3.253 1.00 1.00 22 ASP A N 13
ATOM 17551 C CA . ASP A 1 22 ? -2.766 -8.997 -3.949 1.00 1.00 22 ASP A CA 13
ATOM 17552 C C . ASP A 1 22 ? -1.625 -9.143 -2.947 1.00 1.00 22 ASP A C 13
ATOM 17553 O O . ASP A 1 22 ? -1.639 -8.525 -1.884 1.00 1.00 22 ASP A O 13
ATOM 17562 N N . LYS A 1 23 ? -0.638 -9.968 -3.295 1.00 1.00 23 LYS A N 13
ATOM 17563 C CA . LYS A 1 23 ? 0.513 -10.196 -2.419 1.00 1.00 23 LYS A CA 13
ATOM 17564 C C . LYS A 1 23 ? 1.547 -9.099 -2.642 1.00 1.00 23 LYS A C 13
ATOM 17565 O O . LYS A 1 23 ? 1.860 -8.743 -3.778 1.00 1.00 23 LYS A O 13
ATOM 17584 N N . ILE A 1 24 ? 2.073 -8.577 -1.535 1.00 1.00 24 ILE A N 13
ATOM 17585 C CA . ILE A 1 24 ? 3.089 -7.510 -1.543 1.00 1.00 24 ILE A CA 13
ATOM 17586 C C . ILE A 1 24 ? 4.448 -8.149 -1.193 1.00 1.00 24 ILE A C 13
ATOM 17587 O O . ILE A 1 24 ? 4.604 -8.741 -0.123 1.00 1.00 24 ILE A O 13
ATOM 17603 N N . ILE A 1 25 ? 5.419 -8.029 -2.105 1.00 1.00 25 ILE A N 13
ATOM 17604 C CA . ILE A 1 25 ? 6.755 -8.599 -1.886 1.00 1.00 25 ILE A CA 13
ATOM 17605 C C . ILE A 1 25 ? 7.482 -7.842 -0.773 1.00 1.00 25 ILE A C 13
ATOM 17606 O O . ILE A 1 25 ? 8.089 -8.451 0.110 1.00 1.00 25 ILE A O 13
ATOM 17622 N N . SER A 1 26 ? 7.417 -6.510 -0.833 1.00 1.00 26 SER A N 13
ATOM 17623 C CA . SER A 1 26 ? 8.074 -5.647 0.155 1.00 1.00 26 SER A CA 13
ATOM 17624 C C . SER A 1 26 ? 7.598 -4.206 -0.017 1.00 1.00 26 SER A C 13
ATOM 17625 O O . SER A 1 26 ? 7.030 -3.866 -1.054 1.00 1.00 26 SER A O 13
ATOM 17633 N N . ALA A 1 27 ? 7.851 -3.356 0.998 1.00 1.00 27 ALA A N 13
ATOM 17634 C CA . ALA A 1 27 ? 7.468 -1.928 0.965 1.00 1.00 27 ALA A CA 13
ATOM 17635 C C . ALA A 1 27 ? 8.706 -1.071 1.232 1.00 1.00 27 ALA A C 13
ATOM 17636 O O . ALA A 1 27 ? 9.446 -1.332 2.178 1.00 1.00 27 ALA A O 13
ATOM 17643 N N . ASP A 1 28 ? 8.935 -0.055 0.396 1.00 1.00 28 ASP A N 13
ATOM 17644 C CA . ASP A 1 28 ? 10.094 0.823 0.555 1.00 1.00 28 ASP A CA 13
ATOM 17645 C C . ASP A 1 28 ? 11.405 0.023 0.584 1.00 1.00 28 ASP A C 13
ATOM 17646 O O . ASP A 1 28 ? 12.341 0.389 1.294 1.00 1.00 28 ASP A O 13
ATOM 17655 N N . GLY A 1 29 ? 11.470 -1.064 -0.191 1.00 1.00 29 GLY A N 13
ATOM 17656 C CA . GLY A 1 29 ? 12.678 -1.891 -0.242 1.00 1.00 29 GLY A CA 13
ATOM 17657 C C . GLY A 1 29 ? 12.909 -2.616 1.082 1.00 1.00 29 GLY A C 13
ATOM 17658 O O . GLY A 1 29 ? 13.878 -3.363 1.227 1.00 1.00 29 GLY A O 13
ATOM 17662 N N . LYS A 1 30 ? 12.010 -2.388 2.048 1.00 1.00 30 LYS A N 13
ATOM 17663 C CA . LYS A 1 30 ? 12.106 -3.016 3.380 1.00 1.00 30 LYS A CA 13
ATOM 17664 C C . LYS A 1 30 ? 11.148 -4.208 3.478 1.00 1.00 30 LYS A C 13
ATOM 17665 O O . LYS A 1 30 ? 9.976 -4.106 3.119 1.00 1.00 30 LYS A O 13
ATOM 17684 N N . ASN A 1 31 ? 11.664 -5.340 3.982 1.00 1.00 31 ASN A N 13
ATOM 17685 C CA . ASN A 1 31 ? 10.868 -6.565 4.150 1.00 1.00 31 ASN A CA 13
ATOM 17686 C C . ASN A 1 31 ? 10.199 -6.565 5.525 1.00 1.00 31 ASN A C 13
ATOM 17687 O O . ASN A 1 31 ? 10.570 -5.788 6.404 1.00 1.00 31 ASN A O 13
ATOM 17698 N N . TYR A 1 32 ? 9.209 -7.442 5.706 1.00 1.00 32 TYR A N 13
ATOM 17699 C CA . TYR A 1 32 ? 8.481 -7.544 6.980 1.00 1.00 32 TYR A CA 13
ATOM 17700 C C . TYR A 1 32 ? 7.913 -8.951 7.137 1.00 1.00 32 TYR A C 13
ATOM 17701 O O . TYR A 1 32 ? 6.914 -9.302 6.508 1.00 1.00 32 TYR A O 13
ATOM 17719 N N . GLN A 1 33 ? 8.554 -9.758 7.983 1.00 1.00 33 GLN A N 13
ATOM 17720 C CA . GLN A 1 33 ? 8.098 -11.125 8.214 1.00 1.00 33 GLN A CA 13
ATOM 17721 C C . GLN A 1 33 ? 6.713 -11.108 8.854 1.00 1.00 33 GLN A C 13
ATOM 17722 O O . GLN A 1 33 ? 5.832 -11.883 8.474 1.00 1.00 33 GLN A O 13
ATOM 17736 N N . SER A 1 34 ? 6.525 -10.206 9.823 1.00 1.00 34 SER A N 13
ATOM 17737 C CA . SER A 1 34 ? 5.245 -10.065 10.529 1.00 1.00 34 SER A CA 13
ATOM 17738 C C . SER A 1 34 ? 4.330 -9.089 9.767 1.00 1.00 34 SER A C 13
ATOM 17739 O O . SER A 1 34 ? 4.674 -7.924 9.564 1.00 1.00 34 SER A O 13
ATOM 17747 N N . ALA A 1 35 ? 3.172 -9.593 9.343 1.00 1.00 35 ALA A N 13
ATOM 17748 C CA . ALA A 1 35 ? 2.205 -8.801 8.592 1.00 1.00 35 ALA A CA 13
ATOM 17749 C C . ALA A 1 35 ? 1.716 -7.596 9.403 1.00 1.00 35 ALA A C 13
ATOM 17750 O O . ALA A 1 35 ? 1.504 -6.512 8.861 1.00 1.00 35 ALA A O 13
ATOM 17757 N N . GLU A 1 36 ? 1.529 -7.808 10.700 1.00 1.00 36 GLU A N 13
ATOM 17758 C CA . GLU A 1 36 ? 1.054 -6.746 11.586 1.00 1.00 36 GLU A CA 13
ATOM 17759 C C . GLU A 1 36 ? 2.015 -5.543 11.555 1.00 1.00 36 GLU A C 13
ATOM 17760 O O . GLU A 1 36 ? 1.585 -4.388 11.602 1.00 1.00 36 GLU A O 13
ATOM 17772 N N . LYS A 1 37 ? 3.311 -5.823 11.457 1.00 1.00 37 LYS A N 13
ATOM 17773 C CA . LYS A 1 37 ? 4.331 -4.766 11.400 1.00 1.00 37 LYS A CA 13
ATOM 17774 C C . LYS A 1 37 ? 4.211 -3.960 10.098 1.00 1.00 37 LYS A C 13
ATOM 17775 O O . LYS A 1 37 ? 4.411 -2.748 10.105 1.00 1.00 37 LYS A O 13
ATOM 17794 N N . LEU A 1 38 ? 3.930 -4.627 8.979 1.00 1.00 38 LEU A N 13
ATOM 17795 C CA . LEU A 1 38 ? 3.841 -3.930 7.693 1.00 1.00 38 LEU A CA 13
ATOM 17796 C C . LEU A 1 38 ? 2.784 -2.834 7.739 1.00 1.00 38 LEU A C 13
ATOM 17797 O O . LEU A 1 38 ? 3.036 -1.698 7.335 1.00 1.00 38 LEU A O 13
ATOM 17813 N N . ILE A 1 39 ? 1.599 -3.181 8.222 1.00 1.00 39 ILE A N 13
ATOM 17814 C CA . ILE A 1 39 ? 0.506 -2.216 8.303 1.00 1.00 39 ILE A CA 13
ATOM 17815 C C . ILE A 1 39 ? 0.886 -1.093 9.261 1.00 1.00 39 ILE A C 13
ATOM 17816 O O . ILE A 1 39 ? 0.707 0.082 8.953 1.00 1.00 39 ILE A O 13
ATOM 17832 N N . ASP A 1 40 ? 1.419 -1.465 10.420 1.00 1.00 40 ASP A N 13
ATOM 17833 C CA . ASP A 1 40 ? 1.825 -0.480 11.418 1.00 1.00 40 ASP A CA 13
ATOM 17834 C C . ASP A 1 40 ? 2.951 0.397 10.878 1.00 1.00 40 ASP A C 13
ATOM 17835 O O . ASP A 1 40 ? 2.970 1.601 11.115 1.00 1.00 40 ASP A O 13
ATOM 17844 N N . TYR A 1 41 ? 3.897 -0.203 10.154 1.00 1.00 41 TYR A N 13
ATOM 17845 C CA . TYR A 1 41 ? 5.020 0.553 9.604 1.00 1.00 41 TYR A CA 13
ATOM 17846 C C . TYR A 1 41 ? 4.537 1.634 8.632 1.00 1.00 41 TYR A C 13
ATOM 17847 O O . TYR A 1 41 ? 4.876 2.808 8.787 1.00 1.00 41 TYR A O 13
ATOM 17865 N N . ILE A 1 42 ? 3.762 1.235 7.626 1.00 1.00 42 ILE A N 13
ATOM 17866 C CA . ILE A 1 42 ? 3.261 2.191 6.634 1.00 1.00 42 ILE A CA 13
ATOM 17867 C C . ILE A 1 42 ? 2.258 3.149 7.279 1.00 1.00 42 ILE A C 13
ATOM 17868 O O . ILE A 1 42 ? 2.336 4.358 7.081 1.00 1.00 42 ILE A O 13
ATOM 17884 N N . SER A 1 43 ? 1.318 2.597 8.052 1.00 1.00 43 SER A N 13
ATOM 17885 C CA . SER A 1 43 ? 0.289 3.406 8.716 1.00 1.00 43 SER A CA 13
ATOM 17886 C C . SER A 1 43 ? 0.898 4.490 9.599 1.00 1.00 43 SER A C 13
ATOM 17887 O O . SER A 1 43 ? 0.304 5.552 9.797 1.00 1.00 43 SER A O 13
ATOM 17895 N N . SER A 1 44 ? 2.087 4.213 10.122 1.00 1.00 44 SER A N 13
ATOM 17896 C CA . SER A 1 44 ? 2.795 5.161 10.987 1.00 1.00 44 SER A CA 13
ATOM 17897 C C . SER A 1 44 ? 3.447 6.261 10.158 1.00 1.00 44 SER A C 13
ATOM 17898 O O . SER A 1 44 ? 4.052 7.179 10.711 1.00 1.00 44 SER A O 13
ATOM 17906 N N . LYS A 1 45 ? 3.335 6.168 8.824 1.00 1.00 45 LYS A N 13
ATOM 17907 C CA . LYS A 1 45 ? 3.941 7.171 7.930 1.00 1.00 45 LYS A CA 13
ATOM 17908 C C . LYS A 1 45 ? 3.109 7.378 6.652 1.00 1.00 45 LYS A C 13
ATOM 17909 O O . LYS A 1 45 ? 3.666 7.401 5.563 1.00 1.00 45 LYS A O 13
ATOM 17928 N N . LYS A 1 46 ? 1.777 7.545 6.763 1.00 1.00 46 LYS A N 13
ATOM 17929 C CA . LYS A 1 46 ? 0.918 7.779 5.575 1.00 1.00 46 LYS A CA 13
ATOM 17930 C C . LYS A 1 46 ? 0.684 9.285 5.419 1.00 1.00 46 LYS A C 13
ATOM 17931 O O . LYS A 1 46 ? 0.794 10.030 6.391 1.00 1.00 46 LYS A O 13
ATOM 17950 N N . ALA A 1 47 ? 0.354 9.718 4.195 1.00 1.00 47 ALA A N 13
ATOM 17951 C CA . ALA A 1 47 ? 0.083 11.128 3.903 1.00 1.00 47 ALA A CA 13
ATOM 17952 C C . ALA A 1 47 ? 1.358 11.975 3.939 1.00 1.00 47 ALA A C 13
ATOM 17953 O O . ALA A 1 47 ? 1.799 12.414 5.002 1.00 1.00 47 ALA A O 13
ATOM 17960 N N . GLY A 1 48 ? 1.926 12.212 2.747 1.00 1.00 48 GLY A N 13
ATOM 17961 C CA . GLY A 1 48 ? 3.141 13.025 2.588 1.00 1.00 48 GLY A CA 13
ATOM 17962 C C . GLY A 1 48 ? 4.353 12.160 2.279 1.00 1.00 48 GLY A C 13
ATOM 17963 O O . GLY A 1 48 ? 5.054 12.394 1.295 1.00 1.00 48 GLY A O 13
ATOM 17967 N N . ASP A 1 49 ? 4.607 11.159 3.121 1.00 1.00 49 ASP A N 13
ATOM 17968 C CA . ASP A 1 49 ? 5.755 10.274 2.910 1.00 1.00 49 ASP A CA 13
ATOM 17969 C C . ASP A 1 49 ? 5.492 9.372 1.713 1.00 1.00 49 ASP A C 13
ATOM 17970 O O . ASP A 1 49 ? 4.367 8.909 1.517 1.00 1.00 49 ASP A O 13
ATOM 17979 N N . LYS A 1 50 ? 6.542 9.102 0.929 1.00 1.00 50 LYS A N 13
ATOM 17980 C CA . LYS A 1 50 ? 6.447 8.228 -0.250 1.00 1.00 50 LYS A CA 13
ATOM 17981 C C . LYS A 1 50 ? 7.124 6.902 0.064 1.00 1.00 50 LYS A C 13
ATOM 17982 O O . LYS A 1 50 ? 8.043 6.842 0.882 1.00 1.00 50 LYS A O 13
ATOM 18001 N N . VAL A 1 51 ? 6.665 5.841 -0.591 1.00 1.00 51 VAL A N 13
ATOM 18002 C CA . VAL A 1 51 ? 7.223 4.501 -0.397 1.00 1.00 51 VAL A CA 13
ATOM 18003 C C . VAL A 1 51 ? 7.082 3.710 -1.688 1.00 1.00 51 VAL A C 13
ATOM 18004 O O . VAL A 1 51 ? 6.185 3.973 -2.489 1.00 1.00 51 VAL A O 13
ATOM 18017 N N . THR A 1 52 ? 7.959 2.725 -1.873 1.00 1.00 52 THR A N 13
ATOM 18018 C CA . THR A 1 52 ? 7.926 1.866 -3.063 1.00 1.00 52 THR A CA 13
ATOM 18019 C C . THR A 1 52 ? 7.194 0.583 -2.699 1.00 1.00 52 THR A C 13
ATOM 18020 O O . THR A 1 52 ? 7.666 -0.166 -1.851 1.00 1.00 52 THR A O 13
ATOM 18031 N N . LEU A 1 53 ? 6.033 0.325 -3.327 1.00 1.00 53 LEU A N 13
ATOM 18032 C CA . LEU A 1 53 ? 5.238 -0.884 -3.037 1.00 1.00 53 LEU A CA 13
ATOM 18033 C C . LEU A 1 53 ? 5.283 -1.839 -4.235 1.00 1.00 53 LEU A C 13
ATOM 18034 O O . LEU A 1 53 ? 4.902 -1.472 -5.348 1.00 1.00 53 LEU A O 13
ATOM 18050 N N . LYS A 1 54 ? 5.756 -3.068 -3.999 1.00 1.00 54 LYS A N 13
ATOM 18051 C CA . LYS A 1 54 ? 5.862 -4.086 -5.054 1.00 1.00 54 LYS A CA 13
ATOM 18052 C C . LYS A 1 54 ? 4.571 -4.907 -5.081 1.00 1.00 54 LYS A C 13
ATOM 18053 O O . LYS A 1 54 ? 4.120 -5.389 -4.047 1.00 1.00 54 LYS A O 13
ATOM 18072 N N . ILE A 1 55 ? 3.987 -5.059 -6.275 1.00 1.00 55 ILE A N 13
ATOM 18073 C CA . ILE A 1 55 ? 2.746 -5.826 -6.456 1.00 1.00 55 ILE A CA 13
ATOM 18074 C C . ILE A 1 55 ? 2.919 -6.802 -7.605 1.00 1.00 55 ILE A C 13
ATOM 18075 O O . ILE A 1 55 ? 3.781 -6.628 -8.465 1.00 1.00 55 ILE A O 13
ATOM 18091 N N . GLU A 1 56 ? 2.075 -7.836 -7.595 1.00 1.00 56 GLU A N 13
ATOM 18092 C CA . GLU A 1 56 ? 2.084 -8.881 -8.627 1.00 1.00 56 GLU A CA 13
ATOM 18093 C C . GLU A 1 56 ? 0.662 -9.138 -9.133 1.00 1.00 56 GLU A C 13
ATOM 18094 O O . GLU A 1 56 ? -0.278 -9.251 -8.347 1.00 1.00 56 GLU A O 13
ATOM 18106 N N . ARG A 1 57 ? 0.507 -9.223 -10.462 1.00 1.00 57 ARG A N 13
ATOM 18107 C CA . ARG A 1 57 ? -0.805 -9.471 -11.084 1.00 1.00 57 ARG A CA 13
ATOM 18108 C C . ARG A 1 57 ? -0.622 -10.370 -12.306 1.00 1.00 57 ARG A C 13
ATOM 18109 O O . ARG A 1 57 ? 0.228 -10.110 -13.148 1.00 1.00 57 ARG A O 13
ATOM 18130 N N . GLU A 1 58 ? -1.431 -11.419 -12.406 1.00 1.00 58 GLU A N 13
ATOM 18131 C CA . GLU A 1 58 ? -1.362 -12.346 -13.537 1.00 1.00 58 GLU A CA 13
ATOM 18132 C C . GLU A 1 58 ? 0.095 -12.788 -13.817 1.00 1.00 58 GLU A C 13
ATOM 18133 O O . GLU A 1 58 ? 0.516 -12.832 -14.961 1.00 1.00 58 GLU A O 13
ATOM 18145 N N . GLU A 1 59 ? 0.843 -13.101 -12.758 1.00 1.00 59 GLU A N 13
ATOM 18146 C CA . GLU A 1 59 ? 2.252 -13.539 -12.878 1.00 1.00 59 GLU A CA 13
ATOM 18147 C C . GLU A 1 59 ? 3.170 -12.381 -13.318 1.00 1.00 59 GLU A C 13
ATOM 18148 O O . GLU A 1 59 ? 4.371 -12.581 -13.495 1.00 1.00 59 GLU A O 13
ATOM 18160 N N . LYS A 1 60 ? 2.607 -11.180 -13.499 1.00 1.00 60 LYS A N 13
ATOM 18161 C CA . LYS A 1 60 ? 3.386 -10.010 -13.936 1.00 1.00 60 LYS A CA 13
ATOM 18162 C C . LYS A 1 60 ? 3.602 -9.105 -12.752 1.00 1.00 60 LYS A C 13
ATOM 18163 O O . LYS A 1 60 ? 2.906 -9.226 -11.751 1.00 1.00 60 LYS A O 13
ATOM 18182 N N . GLU A 1 61 ? 4.574 -8.205 -12.874 1.00 1.00 61 GLU A N 13
ATOM 18183 C CA . GLU A 1 61 ? 4.909 -7.251 -11.810 1.00 1.00 61 GLU A CA 13
ATOM 18184 C C . GLU A 1 61 ? 4.967 -5.850 -12.399 1.00 1.00 61 GLU A C 13
ATOM 18185 O O . GLU A 1 61 ? 5.446 -5.663 -13.517 1.00 1.00 61 GLU A O 13
ATOM 18197 N N . LYS A 1 62 ? 4.465 -4.864 -11.643 1.00 1.00 62 LYS A N 13
ATOM 18198 C CA . LYS A 1 62 ? 4.446 -3.458 -12.082 1.00 1.00 62 LYS A CA 13
ATOM 18199 C C . LYS A 1 62 ? 4.996 -2.581 -10.967 1.00 1.00 62 LYS A C 13
ATOM 18200 O O . LYS A 1 62 ? 4.839 -2.895 -9.788 1.00 1.00 62 LYS A O 13
ATOM 18219 N N . ARG A 1 63 ? 5.661 -1.486 -11.356 1.00 1.00 63 ARG A N 13
ATOM 18220 C CA . ARG A 1 63 ? 6.272 -0.543 -10.407 1.00 1.00 63 ARG A CA 13
ATOM 18221 C C . ARG A 1 63 ? 5.870 0.890 -10.760 1.00 1.00 63 ARG A C 13
ATOM 18222 O O . ARG A 1 63 ? 5.873 1.283 -11.928 1.00 1.00 63 ARG A O 13
ATOM 18243 N N . VAL A 1 64 ? 5.501 1.667 -9.746 1.00 1.00 64 VAL A N 13
ATOM 18244 C CA . VAL A 1 64 ? 5.091 3.059 -9.951 1.00 1.00 64 VAL A CA 13
ATOM 18245 C C . VAL A 1 64 ? 5.344 3.864 -8.691 1.00 1.00 64 VAL A C 13
ATOM 18246 O O . VAL A 1 64 ? 5.257 3.331 -7.584 1.00 1.00 64 VAL A O 13
ATOM 18259 N N . THR A 1 65 ? 5.635 5.158 -8.865 1.00 1.00 65 THR A N 13
ATOM 18260 C CA . THR A 1 65 ? 5.868 6.056 -7.727 1.00 1.00 65 THR A CA 13
ATOM 18261 C C . THR A 1 65 ? 4.592 6.860 -7.443 1.00 1.00 65 THR A C 13
ATOM 18262 O O . THR A 1 65 ? 4.141 7.638 -8.282 1.00 1.00 65 THR A O 13
ATOM 18273 N N . LEU A 1 66 ? 4.016 6.672 -6.247 1.00 1.00 66 LEU A N 13
ATOM 18274 C CA . LEU A 1 66 ? 2.799 7.387 -5.824 1.00 1.00 66 LEU A CA 13
ATOM 18275 C C . LEU A 1 66 ? 2.961 7.855 -4.389 1.00 1.00 66 LEU A C 13
ATOM 18276 O O . LEU A 1 66 ? 3.825 7.366 -3.660 1.00 1.00 66 LEU A O 13
ATOM 18292 N N . THR A 1 67 ? 2.107 8.800 -3.991 1.00 1.00 67 THR A N 13
ATOM 18293 C CA . THR A 1 67 ? 2.113 9.355 -2.633 1.00 1.00 67 THR A CA 13
ATOM 18294 C C . THR A 1 67 ? 0.999 8.715 -1.810 1.00 1.00 67 THR A C 13
ATOM 18295 O O . THR A 1 67 ? -0.107 8.494 -2.307 1.00 1.00 67 THR A O 13
ATOM 18306 N N . LEU A 1 68 ? 1.301 8.407 -0.553 1.00 1.00 68 LEU A N 13
ATOM 18307 C CA . LEU A 1 68 ? 0.325 7.786 0.335 1.00 1.00 68 LEU A CA 13
ATOM 18308 C C . LEU A 1 68 ? -0.830 8.743 0.585 1.00 1.00 68 LEU A C 13
ATOM 18309 O O . LEU A 1 68 ? -0.745 9.923 0.247 1.00 1.00 68 LEU A O 13
ATOM 18325 N N . LYS A 1 69 ? -1.928 8.221 1.153 1.00 1.00 69 LYS A N 13
ATOM 18326 C CA . LYS A 1 69 ? -3.132 9.029 1.429 1.00 1.00 69 LYS A CA 13
ATOM 18327 C C . LYS A 1 69 ? -3.671 8.684 2.824 1.00 1.00 69 LYS A C 13
ATOM 18328 O O . LYS A 1 69 ? -3.166 7.782 3.492 1.00 1.00 69 LYS A O 13
ATOM 18347 N N . GLN A 1 70 ? -4.695 9.426 3.249 1.00 1.00 70 GLN A N 13
ATOM 18348 C CA . GLN A 1 70 ? -5.337 9.251 4.563 1.00 1.00 70 GLN A CA 13
ATOM 18349 C C . GLN A 1 70 ? -6.849 9.212 4.383 1.00 1.00 70 GLN A C 13
ATOM 18350 O O . GLN A 1 70 ? -7.384 9.842 3.470 1.00 1.00 70 GLN A O 13
ATOM 18364 N N . PHE A 1 71 ? -7.522 8.447 5.246 1.00 1.00 71 PHE A N 13
ATOM 18365 C CA . PHE A 1 71 ? -8.987 8.295 5.184 1.00 1.00 71 PHE A CA 13
ATOM 18366 C C . PHE A 1 71 ? -9.668 9.668 4.856 1.00 1.00 71 PHE A C 13
ATOM 18367 O O . PHE A 1 71 ? -9.732 10.531 5.727 1.00 1.00 71 PHE A O 13
ATOM 18384 N N . PRO A 1 72 ? -10.169 9.891 3.634 1.00 1.00 72 PRO A N 13
ATOM 18385 C CA . PRO A 1 72 ? -10.823 11.201 3.271 1.00 1.00 72 PRO A CA 13
ATOM 18386 C C . PRO A 1 72 ? -11.959 11.590 4.224 1.00 1.00 72 PRO A C 13
ATOM 18387 O O . PRO A 1 72 ? -12.414 12.734 4.206 1.00 1.00 72 PRO A O 13
ATOM 18398 N N . ASP A 1 73 ? -12.409 10.642 5.050 1.00 1.00 73 ASP A N 13
ATOM 18399 C CA . ASP A 1 73 ? -13.501 10.883 6.009 1.00 1.00 73 ASP A CA 13
ATOM 18400 C C . ASP A 1 73 ? -12.943 11.045 7.423 1.00 1.00 73 ASP A C 13
ATOM 18401 O O . ASP A 1 73 ? -13.688 11.000 8.400 1.00 1.00 73 ASP A O 13
ATOM 18410 N N . GLU A 1 74 ? -11.626 11.245 7.520 1.00 1.00 74 GLU A N 13
ATOM 18411 C CA . GLU A 1 74 ? -10.964 11.423 8.825 1.00 1.00 74 GLU A CA 13
ATOM 18412 C C . GLU A 1 74 ? -9.543 12.002 8.635 1.00 1.00 74 GLU A C 13
ATOM 18413 O O . GLU A 1 74 ? -8.558 11.310 8.891 1.00 1.00 74 GLU A O 13
ATOM 18425 N N . PRO A 1 75 ? -9.404 13.240 8.188 1.00 1.00 75 PRO A N 13
ATOM 18426 C CA . PRO A 1 75 ? -8.047 13.854 7.972 1.00 1.00 75 PRO A CA 13
ATOM 18427 C C . PRO A 1 75 ? -7.289 14.046 9.297 1.00 1.00 75 PRO A C 13
ATOM 18428 O O . PRO A 1 75 ? -6.070 14.225 9.305 1.00 1.00 75 PRO A O 13
ATOM 18439 N N . ASP A 1 76 ? -8.020 13.996 10.409 1.00 1.00 76 ASP A N 13
ATOM 18440 C CA . ASP A 1 76 ? -7.413 14.158 11.734 1.00 1.00 76 ASP A CA 13
ATOM 18441 C C . ASP A 1 76 ? -6.590 12.920 12.093 1.00 1.00 76 ASP A C 13
ATOM 18442 O O . ASP A 1 76 ? -5.829 12.936 13.059 1.00 1.00 76 ASP A O 13
ATOM 18451 N N . ARG A 1 77 ? -6.752 11.843 11.305 1.00 1.00 77 ARG A N 13
ATOM 18452 C CA . ARG A 1 77 ? -6.026 10.574 11.533 1.00 1.00 77 ARG A CA 13
ATOM 18453 C C . ARG A 1 77 ? -5.544 10.013 10.201 1.00 1.00 77 ARG A C 13
ATOM 18454 O O . ARG A 1 77 ? -6.044 10.393 9.140 1.00 1.00 77 ARG A O 13
ATOM 18475 N N . ALA A 1 78 ? -4.564 9.100 10.264 1.00 1.00 78 ALA A N 13
ATOM 18476 C CA . ALA A 1 78 ? -3.995 8.463 9.063 1.00 1.00 78 ALA A CA 13
ATOM 18477 C C . ALA A 1 78 ? -3.826 6.955 9.295 1.00 1.00 78 ALA A C 13
ATOM 18478 O O . ALA A 1 78 ? -3.305 6.527 10.326 1.00 1.00 78 ALA A O 13
ATOM 18485 N N . GLY A 1 79 ? -4.277 6.159 8.326 1.00 1.00 79 GLY A N 13
ATOM 18486 C CA . GLY A 1 79 ? -4.179 4.702 8.419 1.00 1.00 79 GLY A CA 13
ATOM 18487 C C . GLY A 1 79 ? -5.095 4.147 9.506 1.00 1.00 79 GLY A C 13
ATOM 18488 O O . GLY A 1 79 ? -5.193 2.931 9.675 1.00 1.00 79 GLY A O 13
ATOM 18492 N N . ILE A 1 80 ? -5.769 5.045 10.242 1.00 1.00 80 ILE A N 13
ATOM 18493 C CA . ILE A 1 80 ? -6.695 4.650 11.328 1.00 1.00 80 ILE A CA 13
ATOM 18494 C C . ILE A 1 80 ? -8.028 5.388 11.145 1.00 1.00 80 ILE A C 13
ATOM 18495 O O . ILE A 1 80 ? -8.051 6.599 10.927 1.00 1.00 80 ILE A O 13
ATOM 18511 N N . GLY A 1 81 ? -9.134 4.649 11.230 1.00 1.00 81 GLY A N 13
ATOM 18512 C CA . GLY A 1 81 ? -10.460 5.241 11.070 1.00 1.00 81 GLY A CA 13
ATOM 18513 C C . GLY A 1 81 ? -11.547 4.184 11.232 1.00 1.00 81 GLY A C 13
ATOM 18514 O O . GLY A 1 81 ? -12.234 3.836 10.272 1.00 1.00 81 GLY A O 13
ATOM 18518 N N . VAL A 1 82 ? -11.695 3.671 12.457 1.00 1.00 82 VAL A N 13
ATOM 18519 C CA . VAL A 1 82 ? -12.702 2.642 12.751 1.00 1.00 82 VAL A CA 13
ATOM 18520 C C . VAL A 1 82 ? -14.096 3.268 12.854 1.00 1.00 82 VAL A C 13
ATOM 18521 O O . VAL A 1 82 ? -15.005 2.679 13.437 1.00 1.00 82 VAL A O 13
ATOM 18534 N N . SER A 1 83 ? -14.252 4.466 12.284 1.00 1.00 83 SER A N 13
ATOM 18535 C CA . SER A 1 83 ? -15.536 5.174 12.306 1.00 1.00 83 SER A CA 13
ATOM 18536 C C . SER A 1 83 ? -16.533 4.498 11.363 1.00 1.00 83 SER A C 13
ATOM 18537 O O . SER A 1 83 ? -17.129 5.143 10.495 1.00 1.00 83 SER A O 13
ATOM 18545 N N . LEU A 1 84 ? -16.707 3.189 11.539 1.00 1.00 84 LEU A N 13
ATOM 18546 C CA . LEU A 1 84 ? -17.627 2.411 10.710 1.00 1.00 84 LEU A CA 13
ATOM 18547 C C . LEU A 1 84 ? -19.069 2.805 11.029 1.00 1.00 84 LEU A C 13
ATOM 18548 O O . LEU A 1 84 ? -19.364 3.242 12.140 1.00 1.00 84 LEU A O 13
ATOM 18564 N N . GLU A 1 85 ? -19.959 2.650 10.046 1.00 1.00 85 GLU A N 13
ATOM 18565 C CA . GLU A 1 85 ? -21.377 2.989 10.222 1.00 1.00 85 GLU A CA 13
ATOM 18566 C C . GLU A 1 85 ? -21.534 4.442 10.687 1.00 1.00 85 GLU A C 13
ATOM 18567 O O . GLU A 1 85 ? -22.078 4.712 11.760 1.00 1.00 85 GLU A O 13
ATOM 18579 N N . HIS A 1 86 ? -21.050 5.374 9.866 1.00 1.00 86 HIS A N 13
ATOM 18580 C CA . HIS A 1 86 ? -21.129 6.798 10.187 1.00 1.00 86 HIS A CA 13
ATOM 18581 C C . HIS A 1 86 ? -22.582 7.275 10.150 1.00 1.00 86 HIS A C 13
ATOM 18582 O O . HIS A 1 86 ? -22.912 8.329 10.693 1.00 1.00 86 HIS A O 13
ATOM 18596 N N . HIS A 1 87 ? -23.444 6.490 9.508 1.00 1.00 87 HIS A N 13
ATOM 18597 C CA . HIS A 1 87 ? -24.860 6.838 9.405 1.00 1.00 87 HIS A CA 13
ATOM 18598 C C . HIS A 1 87 ? -25.495 6.874 10.798 1.00 1.00 87 HIS A C 13
ATOM 18599 O O . HIS A 1 87 ? -25.416 5.901 11.548 1.00 1.00 87 HIS A O 13
ATOM 18613 N N . HIS A 1 88 ? -26.126 8.001 11.137 1.00 1.00 88 HIS A N 13
ATOM 18614 C CA . HIS A 1 88 ? -26.773 8.159 12.443 1.00 1.00 88 HIS A CA 13
ATOM 18615 C C . HIS A 1 88 ? -27.637 9.421 12.452 1.00 1.00 88 HIS A C 13
ATOM 18616 O O . HIS A 1 88 ? -28.546 9.553 13.271 1.00 1.00 88 HIS A O 13
ATOM 18630 N N . HIS A 1 89 ? -27.344 10.346 11.541 1.00 1.00 89 HIS A N 13
ATOM 18631 C CA . HIS A 1 89 ? -28.096 11.600 11.449 1.00 1.00 89 HIS A CA 13
ATOM 18632 C C . HIS A 1 89 ? -29.501 11.340 10.906 1.00 1.00 89 HIS A C 13
ATOM 18633 O O . HIS A 1 89 ? -30.395 12.174 11.051 1.00 1.00 89 HIS A O 13
ATOM 18647 N N . HIS A 1 90 ? -29.685 10.176 10.275 1.00 1.00 90 HIS A N 13
ATOM 18648 C CA . HIS A 1 90 ? -30.984 9.803 9.703 1.00 1.00 90 HIS A CA 13
ATOM 18649 C C . HIS A 1 90 ? -31.501 10.900 8.760 1.00 1.00 90 HIS A C 13
ATOM 18650 O O . HIS A 1 90 ? -31.249 10.863 7.555 1.00 1.00 90 HIS A O 13
ATOM 18664 N N . HIS A 1 91 ? -32.215 11.877 9.317 1.00 1.00 91 HIS A N 13
ATOM 18665 C CA . HIS A 1 91 ? -32.753 12.979 8.523 1.00 1.00 91 HIS A CA 13
ATOM 18666 C C . HIS A 1 91 ? -31.620 13.783 7.889 1.00 1.00 91 HIS A C 13
ATOM 18667 O O . HIS A 1 91 ? -30.482 13.578 8.280 1.00 1.00 91 HIS A O 13
ATOM 18682 N N . ASN A 1 1 ? -6.273 -7.136 5.530 1.00 1.00 1 ASN A N 14
ATOM 18683 C CA . ASN A 1 1 ? -5.292 -6.048 5.809 1.00 1.00 1 ASN A CA 14
ATOM 18684 C C . ASN A 1 1 ? -3.915 -6.665 6.066 1.00 1.00 1 ASN A C 14
ATOM 18685 O O . ASN A 1 1 ? -3.749 -7.882 5.994 1.00 1.00 1 ASN A O 14
ATOM 18698 N N . GLY A 1 2 ? -2.930 -5.816 6.360 1.00 1.00 2 GLY A N 14
ATOM 18699 C CA . GLY A 1 2 ? -1.570 -6.290 6.620 1.00 1.00 2 GLY A CA 14
ATOM 18700 C C . GLY A 1 2 ? -0.981 -6.980 5.389 1.00 1.00 2 GLY A C 14
ATOM 18701 O O . GLY A 1 2 ? -1.070 -6.462 4.276 1.00 1.00 2 GLY A O 14
ATOM 18705 N N . ILE A 1 3 ? -0.379 -8.150 5.597 1.00 1.00 3 ILE A N 14
ATOM 18706 C CA . ILE A 1 3 ? 0.224 -8.911 4.500 1.00 1.00 3 ILE A CA 14
ATOM 18707 C C . ILE A 1 3 ? -0.851 -9.363 3.507 1.00 1.00 3 ILE A C 14
ATOM 18708 O O . ILE A 1 3 ? -0.553 -9.603 2.337 1.00 1.00 3 ILE A O 14
ATOM 18724 N N . TYR A 1 4 ? -2.105 -9.467 3.982 1.00 1.00 4 TYR A N 14
ATOM 18725 C CA . TYR A 1 4 ? -3.248 -9.877 3.135 1.00 1.00 4 TYR A CA 14
ATOM 18726 C C . TYR A 1 4 ? -4.141 -8.666 2.867 1.00 1.00 4 TYR A C 14
ATOM 18727 O O . TYR A 1 4 ? -4.026 -7.635 3.524 1.00 1.00 4 TYR A O 14
ATOM 18745 N N . ALA A 1 5 ? -5.032 -8.808 1.886 1.00 1.00 5 ALA A N 14
ATOM 18746 C CA . ALA A 1 5 ? -5.965 -7.739 1.504 1.00 1.00 5 ALA A CA 14
ATOM 18747 C C . ALA A 1 5 ? -7.275 -8.345 1.029 1.00 1.00 5 ALA A C 14
ATOM 18748 O O . ALA A 1 5 ? -7.303 -9.460 0.522 1.00 1.00 5 ALA A O 14
ATOM 18755 N N . SER A 1 6 ? -8.356 -7.591 1.217 1.00 1.00 6 SER A N 14
ATOM 18756 C CA . SER A 1 6 ? -9.706 -8.016 0.810 1.00 1.00 6 SER A CA 14
ATOM 18757 C C . SER A 1 6 ? -10.294 -6.969 -0.123 1.00 1.00 6 SER A C 14
ATOM 18758 O O . SER A 1 6 ? -10.604 -7.255 -1.279 1.00 1.00 6 SER A O 14
ATOM 18766 N N . SER A 1 7 ? -10.449 -5.755 0.395 1.00 1.00 7 SER A N 14
ATOM 18767 C CA . SER A 1 7 ? -11.012 -4.650 -0.389 1.00 1.00 7 SER A CA 14
ATOM 18768 C C . SER A 1 7 ? -10.865 -3.334 0.368 1.00 1.00 7 SER A C 14
ATOM 18769 O O . SER A 1 7 ? -10.983 -3.304 1.595 1.00 1.00 7 SER A O 14
ATOM 18777 N N . VAL A 1 8 ? -10.601 -2.241 -0.367 1.00 1.00 8 VAL A N 14
ATOM 18778 C CA . VAL A 1 8 ? -10.429 -0.901 0.234 1.00 1.00 8 VAL A CA 14
ATOM 18779 C C . VAL A 1 8 ? -11.168 0.154 -0.599 1.00 1.00 8 VAL A C 14
ATOM 18780 O O . VAL A 1 8 ? -11.223 0.060 -1.825 1.00 1.00 8 VAL A O 14
ATOM 18793 N N . VAL A 1 9 ? -11.754 1.148 0.073 1.00 1.00 9 VAL A N 14
ATOM 18794 C CA . VAL A 1 9 ? -12.496 2.202 -0.621 1.00 1.00 9 VAL A CA 14
ATOM 18795 C C . VAL A 1 9 ? -11.585 2.960 -1.591 1.00 1.00 9 VAL A C 14
ATOM 18796 O O . VAL A 1 9 ? -10.435 3.265 -1.271 1.00 1.00 9 VAL A O 14
ATOM 18809 N N . GLU A 1 10 ? -12.119 3.282 -2.770 1.00 1.00 10 GLU A N 14
ATOM 18810 C CA . GLU A 1 10 ? -11.367 4.023 -3.779 1.00 1.00 10 GLU A CA 14
ATOM 18811 C C . GLU A 1 10 ? -11.203 5.479 -3.335 1.00 1.00 10 GLU A C 14
ATOM 18812 O O . GLU A 1 10 ? -11.090 5.744 -2.140 1.00 1.00 10 GLU A O 14
ATOM 18824 N N . ASN A 1 11 ? -11.164 6.399 -4.308 1.00 1.00 11 ASN A N 14
ATOM 18825 C CA . ASN A 1 11 ? -10.991 7.829 -4.049 1.00 1.00 11 ASN A CA 14
ATOM 18826 C C . ASN A 1 11 ? -9.568 8.119 -3.570 1.00 1.00 11 ASN A C 14
ATOM 18827 O O . ASN A 1 11 ? -9.351 9.066 -2.809 1.00 1.00 11 ASN A O 14
ATOM 18838 N N . MET A 1 12 ? -8.595 7.292 -3.995 1.00 1.00 12 MET A N 14
ATOM 18839 C CA . MET A 1 12 ? -7.179 7.451 -3.584 1.00 1.00 12 MET A CA 14
ATOM 18840 C C . MET A 1 12 ? -6.269 7.310 -4.828 1.00 1.00 12 MET A C 14
ATOM 18841 O O . MET A 1 12 ? -6.765 7.047 -5.927 1.00 1.00 12 MET A O 14
ATOM 18855 N N . PRO A 1 13 ? -4.962 7.454 -4.680 1.00 1.00 13 PRO A N 14
ATOM 18856 C CA . PRO A 1 13 ? -3.994 7.311 -5.809 1.00 1.00 13 PRO A CA 14
ATOM 18857 C C . PRO A 1 13 ? -4.175 6.007 -6.588 1.00 1.00 13 PRO A C 14
ATOM 18858 O O . PRO A 1 13 ? -3.424 5.782 -7.521 1.00 1.00 13 PRO A O 14
ATOM 18869 N N . ALA A 1 14 ? -5.099 5.125 -6.117 1.00 1.00 14 ALA A N 14
ATOM 18870 C CA . ALA A 1 14 ? -5.394 3.787 -6.711 1.00 1.00 14 ALA A CA 14
ATOM 18871 C C . ALA A 1 14 ? -4.751 3.553 -8.080 1.00 1.00 14 ALA A C 14
ATOM 18872 O O . ALA A 1 14 ? -4.221 2.477 -8.356 1.00 1.00 14 ALA A O 14
ATOM 18879 N N . LYS A 1 15 ? -4.739 4.586 -8.911 1.00 1.00 15 LYS A N 14
ATOM 18880 C CA . LYS A 1 15 ? -4.084 4.505 -10.203 1.00 1.00 15 LYS A CA 14
ATOM 18881 C C . LYS A 1 15 ? -2.602 4.120 -9.986 1.00 1.00 15 LYS A C 14
ATOM 18882 O O . LYS A 1 15 ? -1.896 4.734 -9.197 1.00 1.00 15 LYS A O 14
ATOM 18901 N N . GLY A 1 16 ? -2.153 3.061 -10.659 1.00 1.00 16 GLY A N 14
ATOM 18902 C CA . GLY A 1 16 ? -0.764 2.577 -10.512 1.00 1.00 16 GLY A CA 14
ATOM 18903 C C . GLY A 1 16 ? -0.585 1.630 -9.313 1.00 1.00 16 GLY A C 14
ATOM 18904 O O . GLY A 1 16 ? 0.404 0.896 -9.251 1.00 1.00 16 GLY A O 14
ATOM 18908 N N . LYS A 1 17 ? -1.537 1.630 -8.364 1.00 1.00 17 LYS A N 14
ATOM 18909 C CA . LYS A 1 17 ? -1.472 0.742 -7.174 1.00 1.00 17 LYS A CA 14
ATOM 18910 C C . LYS A 1 17 ? -2.883 0.220 -6.867 1.00 1.00 17 LYS A C 14
ATOM 18911 O O . LYS A 1 17 ? -3.773 0.987 -6.520 1.00 1.00 17 LYS A O 14
ATOM 18930 N N . ILE A 1 18 ? -3.096 -1.090 -7.018 1.00 1.00 18 ILE A N 14
ATOM 18931 C CA . ILE A 1 18 ? -4.408 -1.710 -6.762 1.00 1.00 18 ILE A CA 14
ATOM 18932 C C . ILE A 1 18 ? -4.282 -2.635 -5.565 1.00 1.00 18 ILE A C 14
ATOM 18933 O O . ILE A 1 18 ? -3.272 -3.322 -5.408 1.00 1.00 18 ILE A O 14
ATOM 18949 N N . GLU A 1 19 ? -5.329 -2.674 -4.743 1.00 1.00 19 GLU A N 14
ATOM 18950 C CA . GLU A 1 19 ? -5.364 -3.545 -3.570 1.00 1.00 19 GLU A CA 14
ATOM 18951 C C . GLU A 1 19 ? -6.743 -4.183 -3.497 1.00 1.00 19 GLU A C 14
ATOM 18952 O O . GLU A 1 19 ? -7.709 -3.550 -3.090 1.00 1.00 19 GLU A O 14
ATOM 18964 N N . VAL A 1 20 ? -6.803 -5.459 -3.894 1.00 1.00 20 VAL A N 14
ATOM 18965 C CA . VAL A 1 20 ? -8.036 -6.261 -3.902 1.00 1.00 20 VAL A CA 14
ATOM 18966 C C . VAL A 1 20 ? -7.636 -7.733 -3.961 1.00 1.00 20 VAL A C 14
ATOM 18967 O O . VAL A 1 20 ? -7.608 -8.335 -5.036 1.00 1.00 20 VAL A O 14
ATOM 18980 N N . GLY A 1 21 ? -7.338 -8.313 -2.809 1.00 1.00 21 GLY A N 14
ATOM 18981 C CA . GLY A 1 21 ? -6.956 -9.730 -2.752 1.00 1.00 21 GLY A CA 14
ATOM 18982 C C . GLY A 1 21 ? -5.485 -9.891 -3.098 1.00 1.00 21 GLY A C 14
ATOM 18983 O O . GLY A 1 21 ? -4.885 -10.934 -2.845 1.00 1.00 21 GLY A O 14
ATOM 18987 N N . ASP A 1 22 ? -4.913 -8.843 -3.691 1.00 1.00 22 ASP A N 14
ATOM 18988 C CA . ASP A 1 22 ? -3.509 -8.864 -4.089 1.00 1.00 22 ASP A CA 14
ATOM 18989 C C . ASP A 1 22 ? -2.611 -8.848 -2.858 1.00 1.00 22 ASP A C 14
ATOM 18990 O O . ASP A 1 22 ? -2.872 -8.129 -1.895 1.00 1.00 22 ASP A O 14
ATOM 18999 N N . LYS A 1 23 ? -1.546 -9.647 -2.910 1.00 1.00 23 LYS A N 14
ATOM 19000 C CA . LYS A 1 23 ? -0.583 -9.740 -1.809 1.00 1.00 23 LYS A CA 14
ATOM 19001 C C . LYS A 1 23 ? 0.566 -8.785 -2.062 1.00 1.00 23 LYS A C 14
ATOM 19002 O O . LYS A 1 23 ? 0.851 -8.431 -3.205 1.00 1.00 23 LYS A O 14
ATOM 19021 N N . ILE A 1 24 ? 1.222 -8.378 -0.982 1.00 1.00 24 ILE A N 14
ATOM 19022 C CA . ILE A 1 24 ? 2.367 -7.451 -1.037 1.00 1.00 24 ILE A CA 14
ATOM 19023 C C . ILE A 1 24 ? 3.647 -8.252 -0.727 1.00 1.00 24 ILE A C 14
ATOM 19024 O O . ILE A 1 24 ? 3.790 -8.821 0.357 1.00 1.00 24 ILE A O 14
ATOM 19040 N N . ILE A 1 25 ? 4.567 -8.294 -1.700 1.00 1.00 25 ILE A N 14
ATOM 19041 C CA . ILE A 1 25 ? 5.828 -9.026 -1.541 1.00 1.00 25 ILE A CA 14
ATOM 19042 C C . ILE A 1 25 ? 6.693 -8.332 -0.497 1.00 1.00 25 ILE A C 14
ATOM 19043 O O . ILE A 1 25 ? 7.281 -8.988 0.350 1.00 1.00 25 ILE A O 14
ATOM 19059 N N . SER A 1 26 ? 6.771 -7.001 -0.582 1.00 1.00 26 SER A N 14
ATOM 19060 C CA . SER A 1 26 ? 7.578 -6.199 0.346 1.00 1.00 26 SER A CA 14
ATOM 19061 C C . SER A 1 26 ? 7.168 -4.738 0.253 1.00 1.00 26 SER A C 14
ATOM 19062 O O . SER A 1 26 ? 6.569 -4.311 -0.736 1.00 1.00 26 SER A O 14
ATOM 19070 N N . ALA A 1 27 ? 7.509 -3.973 1.292 1.00 1.00 27 ALA A N 14
ATOM 19071 C CA . ALA A 1 27 ? 7.206 -2.535 1.367 1.00 1.00 27 ALA A CA 14
ATOM 19072 C C . ALA A 1 27 ? 8.511 -1.759 1.375 1.00 1.00 27 ALA A C 14
ATOM 19073 O O . ALA A 1 27 ? 9.107 -1.571 2.436 1.00 1.00 27 ALA A O 14
ATOM 19080 N N . ASP A 1 28 ? 8.948 -1.305 0.195 1.00 1.00 28 ASP A N 14
ATOM 19081 C CA . ASP A 1 28 ? 10.198 -0.535 0.058 1.00 1.00 28 ASP A CA 14
ATOM 19082 C C . ASP A 1 28 ? 11.331 -1.108 0.927 1.00 1.00 28 ASP A C 14
ATOM 19083 O O . ASP A 1 28 ? 12.290 -0.407 1.254 1.00 1.00 28 ASP A O 14
ATOM 19092 N N . GLY A 1 29 ? 11.189 -2.376 1.315 1.00 1.00 29 GLY A N 14
ATOM 19093 C CA . GLY A 1 29 ? 12.165 -3.039 2.161 1.00 1.00 29 GLY A CA 14
ATOM 19094 C C . GLY A 1 29 ? 11.982 -4.549 2.088 1.00 1.00 29 GLY A C 14
ATOM 19095 O O . GLY A 1 29 ? 12.037 -5.132 1.008 1.00 1.00 29 GLY A O 14
ATOM 19099 N N . LYS A 1 30 ? 11.830 -5.190 3.246 1.00 1.00 30 LYS A N 14
ATOM 19100 C CA . LYS A 1 30 ? 11.708 -6.654 3.328 1.00 1.00 30 LYS A CA 14
ATOM 19101 C C . LYS A 1 30 ? 10.255 -7.098 3.216 1.00 1.00 30 LYS A C 14
ATOM 19102 O O . LYS A 1 30 ? 9.351 -6.271 3.116 1.00 1.00 30 LYS A O 14
ATOM 19121 N N . ASN A 1 31 ? 10.049 -8.419 3.233 1.00 1.00 31 ASN A N 14
ATOM 19122 C CA . ASN A 1 31 ? 8.706 -9.005 3.137 1.00 1.00 31 ASN A CA 14
ATOM 19123 C C . ASN A 1 31 ? 8.038 -9.059 4.500 1.00 1.00 31 ASN A C 14
ATOM 19124 O O . ASN A 1 31 ? 6.837 -9.305 4.601 1.00 1.00 31 ASN A O 14
ATOM 19135 N N . TYR A 1 32 ? 8.827 -8.832 5.538 1.00 1.00 32 TYR A N 14
ATOM 19136 C CA . TYR A 1 32 ? 8.329 -8.864 6.923 1.00 1.00 32 TYR A CA 14
ATOM 19137 C C . TYR A 1 32 ? 7.457 -10.106 7.168 1.00 1.00 32 TYR A C 14
ATOM 19138 O O . TYR A 1 32 ? 6.270 -10.114 6.845 1.00 1.00 32 TYR A O 14
ATOM 19156 N N . GLN A 1 33 ? 8.055 -11.150 7.736 1.00 1.00 33 GLN A N 14
ATOM 19157 C CA . GLN A 1 33 ? 7.328 -12.389 8.006 1.00 1.00 33 GLN A CA 14
ATOM 19158 C C . GLN A 1 33 ? 6.173 -12.121 8.974 1.00 1.00 33 GLN A C 14
ATOM 19159 O O . GLN A 1 33 ? 5.074 -12.647 8.803 1.00 1.00 33 GLN A O 14
ATOM 19173 N N . SER A 1 34 ? 6.429 -11.286 9.983 1.00 1.00 34 SER A N 14
ATOM 19174 C CA . SER A 1 34 ? 5.407 -10.933 10.979 1.00 1.00 34 SER A CA 14
ATOM 19175 C C . SER A 1 34 ? 4.560 -9.763 10.467 1.00 1.00 34 SER A C 14
ATOM 19176 O O . SER A 1 34 ? 5.087 -8.693 10.162 1.00 1.00 34 SER A O 14
ATOM 19184 N N . ALA A 1 35 ? 3.250 -9.978 10.370 1.00 1.00 35 ALA A N 14
ATOM 19185 C CA . ALA A 1 35 ? 2.341 -8.941 9.888 1.00 1.00 35 ALA A CA 14
ATOM 19186 C C . ALA A 1 35 ? 2.356 -7.728 10.811 1.00 1.00 35 ALA A C 14
ATOM 19187 O O . ALA A 1 35 ? 2.382 -6.591 10.352 1.00 1.00 35 ALA A O 14
ATOM 19194 N N . GLU A 1 36 ? 2.332 -7.976 12.117 1.00 1.00 36 GLU A N 14
ATOM 19195 C CA . GLU A 1 36 ? 2.328 -6.891 13.096 1.00 1.00 36 GLU A CA 14
ATOM 19196 C C . GLU A 1 36 ? 3.499 -5.920 12.861 1.00 1.00 36 GLU A C 14
ATOM 19197 O O . GLU A 1 36 ? 3.343 -4.708 13.006 1.00 1.00 36 GLU A O 14
ATOM 19209 N N . LYS A 1 37 ? 4.661 -6.453 12.479 1.00 1.00 37 LYS A N 14
ATOM 19210 C CA . LYS A 1 37 ? 5.832 -5.613 12.209 1.00 1.00 37 LYS A CA 14
ATOM 19211 C C . LYS A 1 37 ? 5.591 -4.731 10.985 1.00 1.00 37 LYS A C 14
ATOM 19212 O O . LYS A 1 37 ? 5.945 -3.552 10.988 1.00 1.00 37 LYS A O 14
ATOM 19231 N N . LEU A 1 38 ? 5.004 -5.301 9.933 1.00 1.00 38 LEU A N 14
ATOM 19232 C CA . LEU A 1 38 ? 4.746 -4.539 8.710 1.00 1.00 38 LEU A CA 14
ATOM 19233 C C . LEU A 1 38 ? 3.807 -3.372 9.001 1.00 1.00 38 LEU A C 14
ATOM 19234 O O . LEU A 1 38 ? 4.054 -2.255 8.572 1.00 1.00 38 LEU A O 14
ATOM 19250 N N . ILE A 1 39 ? 2.724 -3.635 9.731 1.00 1.00 39 ILE A N 14
ATOM 19251 C CA . ILE A 1 39 ? 1.759 -2.581 10.053 1.00 1.00 39 ILE A CA 14
ATOM 19252 C C . ILE A 1 39 ? 2.442 -1.494 10.881 1.00 1.00 39 ILE A C 14
ATOM 19253 O O . ILE A 1 39 ? 2.308 -0.306 10.590 1.00 1.00 39 ILE A O 14
ATOM 19269 N N . ASP A 1 40 ? 3.158 -1.908 11.925 1.00 1.00 40 ASP A N 14
ATOM 19270 C CA . ASP A 1 40 ? 3.841 -0.961 12.801 1.00 1.00 40 ASP A CA 14
ATOM 19271 C C . ASP A 1 40 ? 4.857 -0.131 12.018 1.00 1.00 40 ASP A C 14
ATOM 19272 O O . ASP A 1 40 ? 5.012 1.061 12.273 1.00 1.00 40 ASP A O 14
ATOM 19281 N N . TYR A 1 41 ? 5.558 -0.753 11.070 1.00 1.00 41 TYR A N 14
ATOM 19282 C CA . TYR A 1 41 ? 6.556 -0.038 10.276 1.00 1.00 41 TYR A CA 14
ATOM 19283 C C . TYR A 1 41 ? 5.916 1.154 9.548 1.00 1.00 41 TYR A C 14
ATOM 19284 O O . TYR A 1 41 ? 6.462 2.256 9.559 1.00 1.00 41 TYR A O 14
ATOM 19302 N N . ILE A 1 42 ? 4.764 0.929 8.925 1.00 1.00 42 ILE A N 14
ATOM 19303 C CA . ILE A 1 42 ? 4.072 2.002 8.206 1.00 1.00 42 ILE A CA 14
ATOM 19304 C C . ILE A 1 42 ? 3.652 3.101 9.191 1.00 1.00 42 ILE A C 14
ATOM 19305 O O . ILE A 1 42 ? 3.790 4.280 8.905 1.00 1.00 42 ILE A O 14
ATOM 19321 N N . SER A 1 43 ? 3.120 2.717 10.349 1.00 1.00 43 SER A N 14
ATOM 19322 C CA . SER A 1 43 ? 2.680 3.708 11.343 1.00 1.00 43 SER A CA 14
ATOM 19323 C C . SER A 1 43 ? 1.711 4.709 10.717 1.00 1.00 43 SER A C 14
ATOM 19324 O O . SER A 1 43 ? 1.473 5.788 11.258 1.00 1.00 43 SER A O 14
ATOM 19332 N N . SER A 1 44 ? 1.161 4.325 9.570 1.00 1.00 44 SER A N 14
ATOM 19333 C CA . SER A 1 44 ? 0.211 5.161 8.839 1.00 1.00 44 SER A CA 14
ATOM 19334 C C . SER A 1 44 ? 0.904 6.347 8.164 1.00 1.00 44 SER A C 14
ATOM 19335 O O . SER A 1 44 ? 0.249 7.347 7.912 1.00 1.00 44 SER A O 14
ATOM 19343 N N . LYS A 1 45 ? 2.234 6.245 7.948 1.00 1.00 45 LYS A N 14
ATOM 19344 C CA . LYS A 1 45 ? 3.031 7.335 7.338 1.00 1.00 45 LYS A CA 14
ATOM 19345 C C . LYS A 1 45 ? 2.479 7.741 5.967 1.00 1.00 45 LYS A C 14
ATOM 19346 O O . LYS A 1 45 ? 3.204 7.704 4.980 1.00 1.00 45 LYS A O 14
ATOM 19365 N N . LYS A 1 46 ? 1.203 8.106 5.899 1.00 1.00 46 LYS A N 14
ATOM 19366 C CA . LYS A 1 46 ? 0.556 8.495 4.648 1.00 1.00 46 LYS A CA 14
ATOM 19367 C C . LYS A 1 46 ? 0.252 9.986 4.651 1.00 1.00 46 LYS A C 14
ATOM 19368 O O . LYS A 1 46 ? 0.026 10.573 5.707 1.00 1.00 46 LYS A O 14
ATOM 19387 N N . ALA A 1 47 ? 0.257 10.580 3.450 1.00 1.00 47 ALA A N 14
ATOM 19388 C CA . ALA A 1 47 ? -0.013 12.007 3.245 1.00 1.00 47 ALA A CA 14
ATOM 19389 C C . ALA A 1 47 ? 1.271 12.824 3.368 1.00 1.00 47 ALA A C 14
ATOM 19390 O O . ALA A 1 47 ? 1.543 13.428 4.405 1.00 1.00 47 ALA A O 14
ATOM 19397 N N . GLY A 1 48 ? 2.048 12.848 2.277 1.00 1.00 48 GLY A N 14
ATOM 19398 C CA . GLY A 1 48 ? 3.312 13.603 2.212 1.00 1.00 48 GLY A CA 14
ATOM 19399 C C . GLY A 1 48 ? 4.495 12.698 1.875 1.00 1.00 48 GLY A C 14
ATOM 19400 O O . GLY A 1 48 ? 5.166 12.897 0.865 1.00 1.00 48 GLY A O 14
ATOM 19404 N N . ASP A 1 49 ? 4.761 11.712 2.734 1.00 1.00 49 ASP A N 14
ATOM 19405 C CA . ASP A 1 49 ? 5.888 10.797 2.517 1.00 1.00 49 ASP A CA 14
ATOM 19406 C C . ASP A 1 49 ? 5.612 9.874 1.333 1.00 1.00 49 ASP A C 14
ATOM 19407 O O . ASP A 1 49 ? 4.477 9.447 1.126 1.00 1.00 49 ASP A O 14
ATOM 19416 N N . LYS A 1 50 ? 6.666 9.556 0.567 1.00 1.00 50 LYS A N 14
ATOM 19417 C CA . LYS A 1 50 ? 6.558 8.660 -0.598 1.00 1.00 50 LYS A CA 14
ATOM 19418 C C . LYS A 1 50 ? 7.096 7.280 -0.238 1.00 1.00 50 LYS A C 14
ATOM 19419 O O . LYS A 1 50 ? 7.956 7.140 0.631 1.00 1.00 50 LYS A O 14
ATOM 19438 N N . VAL A 1 51 ? 6.583 6.264 -0.928 1.00 1.00 51 VAL A N 14
ATOM 19439 C CA . VAL A 1 51 ? 7.010 4.886 -0.701 1.00 1.00 51 VAL A CA 14
ATOM 19440 C C . VAL A 1 51 ? 6.684 4.042 -1.926 1.00 1.00 51 VAL A C 14
ATOM 19441 O O . VAL A 1 51 ? 5.715 4.319 -2.634 1.00 1.00 51 VAL A O 14
ATOM 19454 N N . THR A 1 52 ? 7.481 2.997 -2.154 1.00 1.00 52 THR A N 14
ATOM 19455 C CA . THR A 1 52 ? 7.266 2.081 -3.282 1.00 1.00 52 THR A CA 14
ATOM 19456 C C . THR A 1 52 ? 6.610 0.811 -2.753 1.00 1.00 52 THR A C 14
ATOM 19457 O O . THR A 1 52 ? 7.134 0.186 -1.830 1.00 1.00 52 THR A O 14
ATOM 19468 N N . LEU A 1 53 ? 5.463 0.431 -3.336 1.00 1.00 53 LEU A N 14
ATOM 19469 C CA . LEU A 1 53 ? 4.734 -0.778 -2.913 1.00 1.00 53 LEU A CA 14
ATOM 19470 C C . LEU A 1 53 ? 4.833 -1.834 -4.014 1.00 1.00 53 LEU A C 14
ATOM 19471 O O . LEU A 1 53 ? 4.514 -1.567 -5.173 1.00 1.00 53 LEU A O 14
ATOM 19487 N N . LYS A 1 54 ? 5.304 -3.026 -3.646 1.00 1.00 54 LYS A N 14
ATOM 19488 C CA . LYS A 1 54 ? 5.472 -4.123 -4.603 1.00 1.00 54 LYS A CA 14
ATOM 19489 C C . LYS A 1 54 ? 4.195 -4.978 -4.650 1.00 1.00 54 LYS A C 14
ATOM 19490 O O . LYS A 1 54 ? 3.800 -5.565 -3.642 1.00 1.00 54 LYS A O 14
ATOM 19509 N N . ILE A 1 55 ? 3.560 -5.039 -5.833 1.00 1.00 55 ILE A N 14
ATOM 19510 C CA . ILE A 1 55 ? 2.323 -5.819 -6.046 1.00 1.00 55 ILE A CA 14
ATOM 19511 C C . ILE A 1 55 ? 2.584 -6.890 -7.101 1.00 1.00 55 ILE A C 14
ATOM 19512 O O . ILE A 1 55 ? 3.450 -6.729 -7.962 1.00 1.00 55 ILE A O 14
ATOM 19528 N N . GLU A 1 56 ? 1.808 -7.980 -7.023 1.00 1.00 56 GLU A N 14
ATOM 19529 C CA . GLU A 1 56 ? 1.915 -9.106 -7.971 1.00 1.00 56 GLU A CA 14
ATOM 19530 C C . GLU A 1 56 ? 0.546 -9.387 -8.597 1.00 1.00 56 GLU A C 14
ATOM 19531 O O . GLU A 1 56 ? -0.445 -9.552 -7.885 1.00 1.00 56 GLU A O 14
ATOM 19543 N N . ARG A 1 57 ? 0.502 -9.439 -9.936 1.00 1.00 57 ARG A N 14
ATOM 19544 C CA . ARG A 1 57 ? -0.741 -9.700 -10.680 1.00 1.00 57 ARG A CA 14
ATOM 19545 C C . ARG A 1 57 ? -0.451 -10.662 -11.832 1.00 1.00 57 ARG A C 14
ATOM 19546 O O . ARG A 1 57 ? 0.396 -10.391 -12.666 1.00 1.00 57 ARG A O 14
ATOM 19567 N N . GLU A 1 58 ? -1.168 -11.782 -11.880 1.00 1.00 58 GLU A N 14
ATOM 19568 C CA . GLU A 1 58 ? -0.979 -12.767 -12.946 1.00 1.00 58 GLU A CA 14
ATOM 19569 C C . GLU A 1 58 ? 0.519 -13.114 -13.127 1.00 1.00 58 GLU A C 14
ATOM 19570 O O . GLU A 1 58 ? 1.003 -13.275 -14.244 1.00 1.00 58 GLU A O 14
ATOM 19582 N N . GLU A 1 59 ? 1.248 -13.218 -12.012 1.00 1.00 59 GLU A N 14
ATOM 19583 C CA . GLU A 1 59 ? 2.684 -13.543 -12.048 1.00 1.00 59 GLU A CA 14
ATOM 19584 C C . GLU A 1 59 ? 3.512 -12.362 -12.598 1.00 1.00 59 GLU A C 14
ATOM 19585 O O . GLU A 1 59 ? 4.703 -12.508 -12.861 1.00 1.00 59 GLU A O 14
ATOM 19597 N N . LYS A 1 60 ? 2.871 -11.196 -12.761 1.00 1.00 60 LYS A N 14
ATOM 19598 C CA . LYS A 1 60 ? 3.545 -9.979 -13.272 1.00 1.00 60 LYS A CA 14
ATOM 19599 C C . LYS A 1 60 ? 3.600 -8.930 -12.173 1.00 1.00 60 LYS A C 14
ATOM 19600 O O . LYS A 1 60 ? 2.812 -8.971 -11.233 1.00 1.00 60 LYS A O 14
ATOM 19619 N N . GLU A 1 61 ? 4.542 -7.991 -12.301 1.00 1.00 61 GLU A N 14
ATOM 19620 C CA . GLU A 1 61 ? 4.720 -6.911 -11.317 1.00 1.00 61 GLU A CA 14
ATOM 19621 C C . GLU A 1 61 ? 4.802 -5.569 -12.031 1.00 1.00 61 GLU A C 14
ATOM 19622 O O . GLU A 1 61 ? 5.153 -5.504 -13.209 1.00 1.00 61 GLU A O 14
ATOM 19634 N N . LYS A 1 62 ? 4.466 -4.502 -11.303 1.00 1.00 62 LYS A N 14
ATOM 19635 C CA . LYS A 1 62 ? 4.485 -3.133 -11.842 1.00 1.00 62 LYS A CA 14
ATOM 19636 C C . LYS A 1 62 ? 5.130 -2.198 -10.828 1.00 1.00 62 LYS A C 14
ATOM 19637 O O . LYS A 1 62 ? 5.080 -2.449 -9.626 1.00 1.00 62 LYS A O 14
ATOM 19656 N N . ARG A 1 63 ? 5.742 -1.119 -11.331 1.00 1.00 63 ARG A N 14
ATOM 19657 C CA . ARG A 1 63 ? 6.415 -0.121 -10.484 1.00 1.00 63 ARG A CA 14
ATOM 19658 C C . ARG A 1 63 ? 5.949 1.279 -10.875 1.00 1.00 63 ARG A C 14
ATOM 19659 O O . ARG A 1 63 ? 6.079 1.678 -12.033 1.00 1.00 63 ARG A O 14
ATOM 19680 N N . VAL A 1 64 ? 5.403 2.022 -9.902 1.00 1.00 64 VAL A N 14
ATOM 19681 C CA . VAL A 1 64 ? 4.915 3.390 -10.141 1.00 1.00 64 VAL A CA 14
ATOM 19682 C C . VAL A 1 64 ? 5.245 4.256 -8.925 1.00 1.00 64 VAL A C 14
ATOM 19683 O O . VAL A 1 64 ? 5.061 3.825 -7.787 1.00 1.00 64 VAL A O 14
ATOM 19696 N N . THR A 1 65 ? 5.708 5.488 -9.173 1.00 1.00 65 THR A N 14
ATOM 19697 C CA . THR A 1 65 ? 6.034 6.433 -8.088 1.00 1.00 65 THR A CA 14
ATOM 19698 C C . THR A 1 65 ? 4.831 7.355 -7.868 1.00 1.00 65 THR A C 14
ATOM 19699 O O . THR A 1 65 ? 4.479 8.148 -8.739 1.00 1.00 65 THR A O 14
ATOM 19710 N N . LEU A 1 66 ? 4.216 7.256 -6.684 1.00 1.00 66 LEU A N 14
ATOM 19711 C CA . LEU A 1 66 ? 3.056 8.084 -6.307 1.00 1.00 66 LEU A CA 14
ATOM 19712 C C . LEU A 1 66 ? 3.221 8.576 -4.879 1.00 1.00 66 LEU A C 14
ATOM 19713 O O . LEU A 1 66 ? 4.018 8.028 -4.116 1.00 1.00 66 LEU A O 14
ATOM 19729 N N . THR A 1 67 ? 2.443 9.594 -4.516 1.00 1.00 67 THR A N 14
ATOM 19730 C CA . THR A 1 67 ? 2.464 10.159 -3.162 1.00 1.00 67 THR A CA 14
ATOM 19731 C C . THR A 1 67 ? 1.316 9.563 -2.359 1.00 1.00 67 THR A C 14
ATOM 19732 O O . THR A 1 67 ? 0.203 9.426 -2.867 1.00 1.00 67 THR A O 14
ATOM 19743 N N . LEU A 1 68 ? 1.580 9.200 -1.108 1.00 1.00 68 LEU A N 14
ATOM 19744 C CA . LEU A 1 68 ? 0.540 8.620 -0.261 1.00 1.00 68 LEU A CA 14
ATOM 19745 C C . LEU A 1 68 ? -0.592 9.628 -0.083 1.00 1.00 68 LEU A C 14
ATOM 19746 O O . LEU A 1 68 ? -0.446 10.789 -0.470 1.00 1.00 68 LEU A O 14
ATOM 19762 N N . LYS A 1 69 ? -1.715 9.189 0.504 1.00 1.00 69 LYS A N 14
ATOM 19763 C CA . LYS A 1 69 ? -2.885 10.066 0.719 1.00 1.00 69 LYS A CA 14
ATOM 19764 C C . LYS A 1 69 ? -3.640 9.641 1.984 1.00 1.00 69 LYS A C 14
ATOM 19765 O O . LYS A 1 69 ? -3.356 8.608 2.582 1.00 1.00 69 LYS A O 14
ATOM 19784 N N . GLN A 1 70 ? -4.625 10.465 2.356 1.00 1.00 70 GLN A N 14
ATOM 19785 C CA . GLN A 1 70 ? -5.474 10.227 3.542 1.00 1.00 70 GLN A CA 14
ATOM 19786 C C . GLN A 1 70 ? -6.957 10.419 3.208 1.00 1.00 70 GLN A C 14
ATOM 19787 O O . GLN A 1 70 ? -7.327 11.291 2.420 1.00 1.00 70 GLN A O 14
ATOM 19801 N N . PHE A 1 71 ? -7.795 9.591 3.826 1.00 1.00 71 PHE A N 14
ATOM 19802 C CA . PHE A 1 71 ? -9.238 9.658 3.608 1.00 1.00 71 PHE A CA 14
ATOM 19803 C C . PHE A 1 71 ? -9.775 11.055 4.002 1.00 1.00 71 PHE A C 14
ATOM 19804 O O . PHE A 1 71 ? -9.275 11.653 4.958 1.00 1.00 71 PHE A O 14
ATOM 19821 N N . PRO A 1 72 ? -10.761 11.600 3.305 1.00 1.00 72 PRO A N 14
ATOM 19822 C CA . PRO A 1 72 ? -11.310 12.960 3.640 1.00 1.00 72 PRO A CA 14
ATOM 19823 C C . PRO A 1 72 ? -12.157 12.956 4.929 1.00 1.00 72 PRO A C 14
ATOM 19824 O O . PRO A 1 72 ? -12.007 13.839 5.771 1.00 1.00 72 PRO A O 14
ATOM 19835 N N . ASP A 1 73 ? -13.055 11.979 5.060 1.00 1.00 73 ASP A N 14
ATOM 19836 C CA . ASP A 1 73 ? -13.934 11.888 6.235 1.00 1.00 73 ASP A CA 14
ATOM 19837 C C . ASP A 1 73 ? -13.145 11.568 7.510 1.00 1.00 73 ASP A C 14
ATOM 19838 O O . ASP A 1 73 ? -13.640 11.778 8.615 1.00 1.00 73 ASP A O 14
ATOM 19847 N N . GLU A 1 74 ? -11.920 11.054 7.340 1.00 1.00 74 GLU A N 14
ATOM 19848 C CA . GLU A 1 74 ? -11.046 10.692 8.478 1.00 1.00 74 GLU A CA 14
ATOM 19849 C C . GLU A 1 74 ? -9.629 11.249 8.256 1.00 1.00 74 GLU A C 14
ATOM 19850 O O . GLU A 1 74 ? -8.716 10.499 7.911 1.00 1.00 74 GLU A O 14
ATOM 19862 N N . PRO A 1 75 ? -9.420 12.550 8.431 1.00 1.00 75 PRO A N 14
ATOM 19863 C CA . PRO A 1 75 ? -8.076 13.180 8.221 1.00 1.00 75 PRO A CA 14
ATOM 19864 C C . PRO A 1 75 ? -7.137 12.924 9.408 1.00 1.00 75 PRO A C 14
ATOM 19865 O O . PRO A 1 75 ? -5.949 13.234 9.347 1.00 1.00 75 PRO A O 14
ATOM 19876 N N . ASP A 1 76 ? -7.683 12.346 10.482 1.00 1.00 76 ASP A N 14
ATOM 19877 C CA . ASP A 1 76 ? -6.894 12.032 11.685 1.00 1.00 76 ASP A CA 14
ATOM 19878 C C . ASP A 1 76 ? -6.327 10.616 11.592 1.00 1.00 76 ASP A C 14
ATOM 19879 O O . ASP A 1 76 ? -5.490 10.222 12.406 1.00 1.00 76 ASP A O 14
ATOM 19888 N N . ARG A 1 77 ? -6.797 9.845 10.600 1.00 1.00 77 ARG A N 14
ATOM 19889 C CA . ARG A 1 77 ? -6.341 8.454 10.405 1.00 1.00 77 ARG A CA 14
ATOM 19890 C C . ARG A 1 77 ? -6.271 8.125 8.917 1.00 1.00 77 ARG A C 14
ATOM 19891 O O . ARG A 1 77 ? -7.014 8.687 8.113 1.00 1.00 77 ARG A O 14
ATOM 19912 N N . ALA A 1 78 ? -5.370 7.202 8.560 1.00 1.00 78 ALA A N 14
ATOM 19913 C CA . ALA A 1 78 ? -5.188 6.776 7.163 1.00 1.00 78 ALA A CA 14
ATOM 19914 C C . ALA A 1 78 ? -4.910 5.269 7.085 1.00 1.00 78 ALA A C 14
ATOM 19915 O O . ALA A 1 78 ? -4.531 4.643 8.073 1.00 1.00 78 ALA A O 14
ATOM 19922 N N . GLY A 1 79 ? -5.096 4.707 5.892 1.00 1.00 79 GLY A N 14
ATOM 19923 C CA . GLY A 1 79 ? -4.858 3.275 5.667 1.00 1.00 79 GLY A CA 14
ATOM 19924 C C . GLY A 1 79 ? -5.926 2.415 6.345 1.00 1.00 79 GLY A C 14
ATOM 19925 O O . GLY A 1 79 ? -7.042 2.286 5.844 1.00 1.00 79 GLY A O 14
ATOM 19929 N N . ILE A 1 80 ? -5.571 1.812 7.482 1.00 1.00 80 ILE A N 14
ATOM 19930 C CA . ILE A 1 80 ? -6.504 0.954 8.217 1.00 1.00 80 ILE A CA 14
ATOM 19931 C C . ILE A 1 80 ? -7.675 1.776 8.765 1.00 1.00 80 ILE A C 14
ATOM 19932 O O . ILE A 1 80 ? -7.506 2.926 9.169 1.00 1.00 80 ILE A O 14
ATOM 19948 N N . GLY A 1 81 ? -8.868 1.175 8.770 1.00 1.00 81 GLY A N 14
ATOM 19949 C CA . GLY A 1 81 ? -10.067 1.853 9.269 1.00 1.00 81 GLY A CA 14
ATOM 19950 C C . GLY A 1 81 ? -10.035 1.950 10.790 1.00 1.00 81 GLY A C 14
ATOM 19951 O O . GLY A 1 81 ? -9.375 2.822 11.350 1.00 1.00 81 GLY A O 14
ATOM 19955 N N . VAL A 1 82 ? -10.755 1.047 11.463 1.00 1.00 82 VAL A N 14
ATOM 19956 C CA . VAL A 1 82 ? -10.806 1.036 12.930 1.00 1.00 82 VAL A CA 14
ATOM 19957 C C . VAL A 1 82 ? -9.584 0.298 13.489 1.00 1.00 82 VAL A C 14
ATOM 19958 O O . VAL A 1 82 ? -9.529 -0.931 13.465 1.00 1.00 82 VAL A O 14
ATOM 19971 N N . SER A 1 83 ? -8.610 1.056 13.996 1.00 1.00 83 SER A N 14
ATOM 19972 C CA . SER A 1 83 ? -7.400 0.462 14.564 1.00 1.00 83 SER A CA 14
ATOM 19973 C C . SER A 1 83 ? -7.738 -0.268 15.856 1.00 1.00 83 SER A C 14
ATOM 19974 O O . SER A 1 83 ? -8.751 0.020 16.490 1.00 1.00 83 SER A O 14
ATOM 19982 N N . LEU A 1 84 ? -6.885 -1.214 16.242 1.00 1.00 84 LEU A N 14
ATOM 19983 C CA . LEU A 1 84 ? -7.099 -1.983 17.471 1.00 1.00 84 LEU A CA 14
ATOM 19984 C C . LEU A 1 84 ? -8.486 -2.634 17.462 1.00 1.00 84 LEU A C 14
ATOM 19985 O O . LEU A 1 84 ? -9.448 -2.081 17.992 1.00 1.00 84 LEU A O 14
ATOM 20001 N N . GLU A 1 85 ? -8.575 -3.809 16.849 1.00 1.00 85 GLU A N 14
ATOM 20002 C CA . GLU A 1 85 ? -9.840 -4.537 16.761 1.00 1.00 85 GLU A CA 14
ATOM 20003 C C . GLU A 1 85 ? -10.310 -4.939 18.156 1.00 1.00 85 GLU A C 14
ATOM 20004 O O . GLU A 1 85 ? -11.511 -5.072 18.400 1.00 1.00 85 GLU A O 14
ATOM 20016 N N . HIS A 1 86 ? -9.352 -5.149 19.059 1.00 1.00 86 HIS A N 14
ATOM 20017 C CA . HIS A 1 86 ? -9.658 -5.554 20.434 1.00 1.00 86 HIS A CA 14
ATOM 20018 C C . HIS A 1 86 ? -10.486 -6.842 20.444 1.00 1.00 86 HIS A C 14
ATOM 20019 O O . HIS A 1 86 ? -10.968 -7.290 19.404 1.00 1.00 86 HIS A O 14
ATOM 20033 N N . HIS A 1 87 ? -10.647 -7.434 21.625 1.00 1.00 87 HIS A N 14
ATOM 20034 C CA . HIS A 1 87 ? -11.417 -8.672 21.760 1.00 1.00 87 HIS A CA 14
ATOM 20035 C C . HIS A 1 87 ? -11.705 -8.958 23.229 1.00 1.00 87 HIS A C 14
ATOM 20036 O O . HIS A 1 87 ? -10.953 -8.543 24.110 1.00 1.00 87 HIS A O 14
ATOM 20050 N N . HIS A 1 88 ? -12.797 -9.675 23.484 1.00 1.00 88 HIS A N 14
ATOM 20051 C CA . HIS A 1 88 ? -13.177 -10.024 24.852 1.00 1.00 88 HIS A CA 14
ATOM 20052 C C . HIS A 1 88 ? -12.204 -11.062 25.416 1.00 1.00 88 HIS A C 14
ATOM 20053 O O . HIS A 1 88 ? -12.581 -12.202 25.689 1.00 1.00 88 HIS A O 14
ATOM 20067 N N . HIS A 1 89 ? -10.945 -10.660 25.587 1.00 1.00 89 HIS A N 14
ATOM 20068 C CA . HIS A 1 89 ? -9.926 -11.563 26.119 1.00 1.00 89 HIS A CA 14
ATOM 20069 C C . HIS A 1 89 ? -10.275 -11.957 27.554 1.00 1.00 89 HIS A C 14
ATOM 20070 O O . HIS A 1 89 ? -10.187 -13.128 27.925 1.00 1.00 89 HIS A O 14
ATOM 20084 N N . HIS A 1 90 ? -10.672 -10.969 28.357 1.00 1.00 90 HIS A N 14
ATOM 20085 C CA . HIS A 1 90 ? -11.036 -11.217 29.754 1.00 1.00 90 HIS A CA 14
ATOM 20086 C C . HIS A 1 90 ? -11.721 -9.987 30.351 1.00 1.00 90 HIS A C 14
ATOM 20087 O O . HIS A 1 90 ? -12.684 -10.111 31.107 1.00 1.00 90 HIS A O 14
ATOM 20101 N N . HIS A 1 91 ? -11.207 -8.803 30.015 1.00 1.00 91 HIS A N 14
ATOM 20102 C CA . HIS A 1 91 ? -11.762 -7.543 30.525 1.00 1.00 91 HIS A CA 14
ATOM 20103 C C . HIS A 1 91 ? -11.795 -7.547 32.058 1.00 1.00 91 HIS A C 14
ATOM 20104 O O . HIS A 1 91 ? -10.848 -7.063 32.654 1.00 1.00 91 HIS A O 14
ATOM 20119 N N . ASN A 1 1 ? -2.070 -5.170 6.135 1.00 1.00 1 ASN A N 15
ATOM 20120 C CA . ASN A 1 1 ? -2.230 -5.835 4.811 1.00 1.00 1 ASN A CA 15
ATOM 20121 C C . ASN A 1 1 ? -1.619 -7.232 4.871 1.00 1.00 1 ASN A C 15
ATOM 20122 O O . ASN A 1 1 ? -2.163 -8.182 4.308 1.00 1.00 1 ASN A O 15
ATOM 20135 N N . GLY A 1 2 ? -0.482 -7.347 5.554 1.00 1.00 2 GLY A N 15
ATOM 20136 C CA . GLY A 1 2 ? 0.203 -8.634 5.680 1.00 1.00 2 GLY A CA 15
ATOM 20137 C C . GLY A 1 2 ? 0.715 -9.111 4.322 1.00 1.00 2 GLY A C 15
ATOM 20138 O O . GLY A 1 2 ? 0.599 -8.402 3.324 1.00 1.00 2 GLY A O 15
ATOM 20142 N N . ILE A 1 3 ? 1.276 -10.322 4.291 1.00 1.00 3 ILE A N 15
ATOM 20143 C CA . ILE A 1 3 ? 1.799 -10.902 3.050 1.00 1.00 3 ILE A CA 15
ATOM 20144 C C . ILE A 1 3 ? 0.657 -11.175 2.071 1.00 1.00 3 ILE A C 15
ATOM 20145 O O . ILE A 1 3 ? 0.873 -11.240 0.861 1.00 1.00 3 ILE A O 15
ATOM 20161 N N . TYR A 1 4 ? -0.561 -11.314 2.601 1.00 1.00 4 TYR A N 15
ATOM 20162 C CA . TYR A 1 4 ? -1.759 -11.556 1.776 1.00 1.00 4 TYR A CA 15
ATOM 20163 C C . TYR A 1 4 ? -2.941 -10.773 2.363 1.00 1.00 4 TYR A C 15
ATOM 20164 O O . TYR A 1 4 ? -3.482 -11.137 3.407 1.00 1.00 4 TYR A O 15
ATOM 20182 N N . ALA A 1 5 ? -3.334 -9.699 1.674 1.00 1.00 5 ALA A N 15
ATOM 20183 C CA . ALA A 1 5 ? -4.452 -8.865 2.117 1.00 1.00 5 ALA A CA 15
ATOM 20184 C C . ALA A 1 5 ? -5.778 -9.592 1.876 1.00 1.00 5 ALA A C 15
ATOM 20185 O O . ALA A 1 5 ? -6.075 -10.006 0.755 1.00 1.00 5 ALA A O 15
ATOM 20192 N N . SER A 1 6 ? -6.572 -9.750 2.940 1.00 1.00 6 SER A N 15
ATOM 20193 C CA . SER A 1 6 ? -7.873 -10.442 2.859 1.00 1.00 6 SER A CA 15
ATOM 20194 C C . SER A 1 6 ? -9.003 -9.450 2.603 1.00 1.00 6 SER A C 15
ATOM 20195 O O . SER A 1 6 ? -10.090 -9.827 2.169 1.00 1.00 6 SER A O 15
ATOM 20203 N N . SER A 1 7 ? -8.727 -8.183 2.877 1.00 1.00 7 SER A N 15
ATOM 20204 C CA . SER A 1 7 ? -9.710 -7.116 2.685 1.00 1.00 7 SER A CA 15
ATOM 20205 C C . SER A 1 7 ? -9.035 -5.762 2.829 1.00 1.00 7 SER A C 15
ATOM 20206 O O . SER A 1 7 ? -7.888 -5.678 3.267 1.00 1.00 7 SER A O 15
ATOM 20214 N N . VAL A 1 8 ? -9.758 -4.696 2.469 1.00 1.00 8 VAL A N 15
ATOM 20215 C CA . VAL A 1 8 ? -9.247 -3.316 2.560 1.00 1.00 8 VAL A CA 15
ATOM 20216 C C . VAL A 1 8 ? -10.408 -2.357 2.811 1.00 1.00 8 VAL A C 15
ATOM 20217 O O . VAL A 1 8 ? -11.546 -2.633 2.437 1.00 1.00 8 VAL A O 15
ATOM 20230 N N . VAL A 1 9 ? -10.103 -1.220 3.429 1.00 1.00 9 VAL A N 15
ATOM 20231 C CA . VAL A 1 9 ? -11.123 -0.211 3.707 1.00 1.00 9 VAL A CA 15
ATOM 20232 C C . VAL A 1 9 ? -11.762 0.266 2.389 1.00 1.00 9 VAL A C 15
ATOM 20233 O O . VAL A 1 9 ? -11.090 0.873 1.553 1.00 1.00 9 VAL A O 15
ATOM 20246 N N . GLU A 1 10 ? -13.050 -0.044 2.198 1.00 1.00 10 GLU A N 15
ATOM 20247 C CA . GLU A 1 10 ? -13.779 0.325 0.967 1.00 1.00 10 GLU A CA 15
ATOM 20248 C C . GLU A 1 10 ? -13.473 1.738 0.491 1.00 1.00 10 GLU A C 15
ATOM 20249 O O . GLU A 1 10 ? -13.422 1.988 -0.713 1.00 1.00 10 GLU A O 15
ATOM 20261 N N . ASN A 1 11 ? -13.302 2.661 1.425 1.00 1.00 11 ASN A N 15
ATOM 20262 C CA . ASN A 1 11 ? -13.040 4.063 1.101 1.00 1.00 11 ASN A CA 15
ATOM 20263 C C . ASN A 1 11 ? -11.562 4.417 1.262 1.00 1.00 11 ASN A C 15
ATOM 20264 O O . ASN A 1 11 ? -11.160 4.980 2.276 1.00 1.00 11 ASN A O 15
ATOM 20275 N N . MET A 1 12 ? -10.733 4.076 0.257 1.00 1.00 12 MET A N 15
ATOM 20276 C CA . MET A 1 12 ? -9.281 4.361 0.301 1.00 1.00 12 MET A CA 15
ATOM 20277 C C . MET A 1 12 ? -8.827 4.891 -1.071 1.00 1.00 12 MET A C 15
ATOM 20278 O O . MET A 1 12 ? -9.575 4.786 -2.043 1.00 1.00 12 MET A O 15
ATOM 20292 N N . PRO A 1 13 ? -7.637 5.470 -1.178 1.00 1.00 13 PRO A N 15
ATOM 20293 C CA . PRO A 1 13 ? -7.154 6.031 -2.477 1.00 1.00 13 PRO A CA 15
ATOM 20294 C C . PRO A 1 13 ? -7.109 5.000 -3.587 1.00 1.00 13 PRO A C 15
ATOM 20295 O O . PRO A 1 13 ? -7.304 5.331 -4.755 1.00 1.00 13 PRO A O 15
ATOM 20306 N N . ALA A 1 14 ? -6.849 3.752 -3.182 1.00 1.00 14 ALA A N 15
ATOM 20307 C CA . ALA A 1 14 ? -6.731 2.609 -4.111 1.00 1.00 14 ALA A CA 15
ATOM 20308 C C . ALA A 1 14 ? -6.009 3.029 -5.415 1.00 1.00 14 ALA A C 15
ATOM 20309 O O . ALA A 1 14 ? -6.109 2.354 -6.438 1.00 1.00 14 ALA A O 15
ATOM 20316 N N . LYS A 1 15 ? -5.313 4.181 -5.365 1.00 1.00 15 LYS A N 15
ATOM 20317 C CA . LYS A 1 15 ? -4.618 4.738 -6.519 1.00 1.00 15 LYS A CA 15
ATOM 20318 C C . LYS A 1 15 ? -3.342 3.965 -6.760 1.00 1.00 15 LYS A C 15
ATOM 20319 O O . LYS A 1 15 ? -2.462 3.946 -5.899 1.00 1.00 15 LYS A O 15
ATOM 20338 N N . GLY A 1 16 ? -3.224 3.351 -7.934 1.00 1.00 16 GLY A N 15
ATOM 20339 C CA . GLY A 1 16 ? -2.031 2.584 -8.279 1.00 1.00 16 GLY A CA 15
ATOM 20340 C C . GLY A 1 16 ? -1.616 1.577 -7.190 1.00 1.00 16 GLY A C 15
ATOM 20341 O O . GLY A 1 16 ? -0.605 0.892 -7.347 1.00 1.00 16 GLY A O 15
ATOM 20345 N N . LYS A 1 17 ? -2.375 1.503 -6.082 1.00 1.00 17 LYS A N 15
ATOM 20346 C CA . LYS A 1 17 ? -2.085 0.611 -4.949 1.00 1.00 17 LYS A CA 15
ATOM 20347 C C . LYS A 1 17 ? -3.325 -0.209 -4.645 1.00 1.00 17 LYS A C 15
ATOM 20348 O O . LYS A 1 17 ? -4.280 0.309 -4.068 1.00 1.00 17 LYS A O 15
ATOM 20367 N N . ILE A 1 18 ? -3.301 -1.494 -5.007 1.00 1.00 18 ILE A N 15
ATOM 20368 C CA . ILE A 1 18 ? -4.416 -2.406 -4.752 1.00 1.00 18 ILE A CA 15
ATOM 20369 C C . ILE A 1 18 ? -3.914 -3.542 -3.871 1.00 1.00 18 ILE A C 15
ATOM 20370 O O . ILE A 1 18 ? -2.807 -4.039 -4.048 1.00 1.00 18 ILE A O 15
ATOM 20386 N N . GLU A 1 19 ? -4.755 -3.948 -2.944 1.00 1.00 19 GLU A N 15
ATOM 20387 C CA . GLU A 1 19 ? -4.440 -5.047 -2.030 1.00 1.00 19 GLU A CA 15
ATOM 20388 C C . GLU A 1 19 ? -5.722 -5.819 -1.779 1.00 1.00 19 GLU A C 15
ATOM 20389 O O . GLU A 1 19 ? -6.560 -5.384 -1.022 1.00 1.00 19 GLU A O 15
ATOM 20401 N N . VAL A 1 20 ? -5.830 -6.983 -2.407 1.00 1.00 20 VAL A N 15
ATOM 20402 C CA . VAL A 1 20 ? -6.990 -7.877 -2.264 1.00 1.00 20 VAL A CA 15
ATOM 20403 C C . VAL A 1 20 ? -6.574 -9.257 -2.776 1.00 1.00 20 VAL A C 15
ATOM 20404 O O . VAL A 1 20 ? -6.821 -9.589 -3.938 1.00 1.00 20 VAL A O 15
ATOM 20417 N N . GLY A 1 21 ? -5.950 -10.064 -1.917 1.00 1.00 21 GLY A N 15
ATOM 20418 C CA . GLY A 1 21 ? -5.517 -11.409 -2.305 1.00 1.00 21 GLY A CA 15
ATOM 20419 C C . GLY A 1 21 ? -4.156 -11.358 -2.992 1.00 1.00 21 GLY A C 15
ATOM 20420 O O . GLY A 1 21 ? -3.518 -12.392 -3.201 1.00 1.00 21 GLY A O 15
ATOM 20424 N N . ASP A 1 22 ? -3.707 -10.146 -3.342 1.00 1.00 22 ASP A N 15
ATOM 20425 C CA . ASP A 1 22 ? -2.414 -9.968 -4.008 1.00 1.00 22 ASP A CA 15
ATOM 20426 C C . ASP A 1 22 ? -1.288 -10.191 -3.011 1.00 1.00 22 ASP A C 15
ATOM 20427 O O . ASP A 1 22 ? -1.545 -10.412 -1.827 1.00 1.00 22 ASP A O 15
ATOM 20436 N N . LYS A 1 23 ? -0.037 -10.126 -3.499 1.00 1.00 23 LYS A N 15
ATOM 20437 C CA . LYS A 1 23 ? 1.153 -10.317 -2.648 1.00 1.00 23 LYS A CA 15
ATOM 20438 C C . LYS A 1 23 ? 2.067 -9.099 -2.736 1.00 1.00 23 LYS A C 15
ATOM 20439 O O . LYS A 1 23 ? 2.226 -8.497 -3.794 1.00 1.00 23 LYS A O 15
ATOM 20458 N N . ILE A 1 24 ? 2.672 -8.764 -1.597 1.00 1.00 24 ILE A N 15
ATOM 20459 C CA . ILE A 1 24 ? 3.593 -7.620 -1.472 1.00 1.00 24 ILE A CA 15
ATOM 20460 C C . ILE A 1 24 ? 5.031 -8.153 -1.338 1.00 1.00 24 ILE A C 15
ATOM 20461 O O . ILE A 1 24 ? 5.357 -8.864 -0.385 1.00 1.00 24 ILE A O 15
ATOM 20477 N N . ILE A 1 25 ? 5.872 -7.805 -2.315 1.00 1.00 25 ILE A N 15
ATOM 20478 C CA . ILE A 1 25 ? 7.269 -8.240 -2.342 1.00 1.00 25 ILE A CA 15
ATOM 20479 C C . ILE A 1 25 ? 8.055 -7.583 -1.206 1.00 1.00 25 ILE A C 15
ATOM 20480 O O . ILE A 1 25 ? 8.862 -8.228 -0.535 1.00 1.00 25 ILE A O 15
ATOM 20496 N N . SER A 1 26 ? 7.823 -6.282 -1.025 1.00 1.00 26 SER A N 15
ATOM 20497 C CA . SER A 1 26 ? 8.519 -5.505 0.007 1.00 1.00 26 SER A CA 15
ATOM 20498 C C . SER A 1 26 ? 7.868 -4.132 0.183 1.00 1.00 26 SER A C 15
ATOM 20499 O O . SER A 1 26 ? 7.072 -3.706 -0.653 1.00 1.00 26 SER A O 15
ATOM 20507 N N . ALA A 1 27 ? 8.239 -3.430 1.271 1.00 1.00 27 ALA A N 15
ATOM 20508 C CA . ALA A 1 27 ? 7.724 -2.079 1.574 1.00 1.00 27 ALA A CA 15
ATOM 20509 C C . ALA A 1 27 ? 8.909 -1.161 1.883 1.00 1.00 27 ALA A C 15
ATOM 20510 O O . ALA A 1 27 ? 9.827 -1.562 2.594 1.00 1.00 27 ALA A O 15
ATOM 20517 N N . ASP A 1 28 ? 8.904 0.056 1.317 1.00 1.00 28 ASP A N 15
ATOM 20518 C CA . ASP A 1 28 ? 9.999 1.025 1.519 1.00 1.00 28 ASP A CA 15
ATOM 20519 C C . ASP A 1 28 ? 11.382 0.387 1.294 1.00 1.00 28 ASP A C 15
ATOM 20520 O O . ASP A 1 28 ? 12.381 0.836 1.855 1.00 1.00 28 ASP A O 15
ATOM 20529 N N . GLY A 1 29 ? 11.427 -0.652 0.459 1.00 1.00 29 GLY A N 15
ATOM 20530 C CA . GLY A 1 29 ? 12.687 -1.349 0.148 1.00 1.00 29 GLY A CA 15
ATOM 20531 C C . GLY A 1 29 ? 13.012 -2.401 1.202 1.00 1.00 29 GLY A C 15
ATOM 20532 O O . GLY A 1 29 ? 13.896 -3.236 1.004 1.00 1.00 29 GLY A O 15
ATOM 20536 N N . LYS A 1 30 ? 12.283 -2.366 2.324 1.00 1.00 30 LYS A N 15
ATOM 20537 C CA . LYS A 1 30 ? 12.487 -3.334 3.414 1.00 1.00 30 LYS A CA 15
ATOM 20538 C C . LYS A 1 30 ? 11.672 -4.598 3.130 1.00 1.00 30 LYS A C 15
ATOM 20539 O O . LYS A 1 30 ? 10.483 -4.529 2.819 1.00 1.00 30 LYS A O 15
ATOM 20558 N N . ASN A 1 31 ? 12.329 -5.754 3.259 1.00 1.00 31 ASN A N 15
ATOM 20559 C CA . ASN A 1 31 ? 11.692 -7.053 3.033 1.00 1.00 31 ASN A CA 15
ATOM 20560 C C . ASN A 1 31 ? 11.129 -7.584 4.346 1.00 1.00 31 ASN A C 15
ATOM 20561 O O . ASN A 1 31 ? 11.634 -7.266 5.423 1.00 1.00 31 ASN A O 15
ATOM 20572 N N . TYR A 1 32 ? 10.080 -8.403 4.251 1.00 1.00 32 TYR A N 15
ATOM 20573 C CA . TYR A 1 32 ? 9.440 -8.993 5.435 1.00 1.00 32 TYR A CA 15
ATOM 20574 C C . TYR A 1 32 ? 8.974 -10.413 5.106 1.00 1.00 32 TYR A C 15
ATOM 20575 O O . TYR A 1 32 ? 8.272 -10.629 4.118 1.00 1.00 32 TYR A O 15
ATOM 20593 N N . GLN A 1 33 ? 9.377 -11.382 5.931 1.00 1.00 33 GLN A N 15
ATOM 20594 C CA . GLN A 1 33 ? 9.005 -12.784 5.716 1.00 1.00 33 GLN A CA 15
ATOM 20595 C C . GLN A 1 33 ? 7.576 -13.030 6.187 1.00 1.00 33 GLN A C 15
ATOM 20596 O O . GLN A 1 33 ? 6.660 -13.168 5.377 1.00 1.00 33 GLN A O 15
ATOM 20610 N N . SER A 1 34 ? 7.393 -13.090 7.510 1.00 1.00 34 SER A N 15
ATOM 20611 C CA . SER A 1 34 ? 6.069 -13.325 8.099 1.00 1.00 34 SER A CA 15
ATOM 20612 C C . SER A 1 34 ? 5.273 -12.026 8.179 1.00 1.00 34 SER A C 15
ATOM 20613 O O . SER A 1 34 ? 5.828 -10.957 8.435 1.00 1.00 34 SER A O 15
ATOM 20621 N N . ALA A 1 35 ? 3.969 -12.133 7.947 1.00 1.00 35 ALA A N 15
ATOM 20622 C CA . ALA A 1 35 ? 3.073 -10.974 7.974 1.00 1.00 35 ALA A CA 15
ATOM 20623 C C . ALA A 1 35 ? 3.211 -10.201 9.298 1.00 1.00 35 ALA A C 15
ATOM 20624 O O . ALA A 1 35 ? 3.084 -8.979 9.337 1.00 1.00 35 ALA A O 15
ATOM 20631 N N . GLU A 1 36 ? 3.455 -10.942 10.369 1.00 1.00 36 GLU A N 15
ATOM 20632 C CA . GLU A 1 36 ? 3.586 -10.355 11.703 1.00 1.00 36 GLU A CA 15
ATOM 20633 C C . GLU A 1 36 ? 4.641 -9.260 11.711 1.00 1.00 36 GLU A C 15
ATOM 20634 O O . GLU A 1 36 ? 4.458 -8.202 12.313 1.00 1.00 36 GLU A O 15
ATOM 20646 N N . LYS A 1 37 ? 5.745 -9.527 11.026 1.00 1.00 37 LYS A N 15
ATOM 20647 C CA . LYS A 1 37 ? 6.834 -8.560 10.941 1.00 1.00 37 LYS A CA 15
ATOM 20648 C C . LYS A 1 37 ? 6.383 -7.315 10.172 1.00 1.00 37 LYS A C 15
ATOM 20649 O O . LYS A 1 37 ? 6.637 -6.192 10.606 1.00 1.00 37 LYS A O 15
ATOM 20668 N N . LEU A 1 38 ? 5.725 -7.504 9.021 1.00 1.00 38 LEU A N 15
ATOM 20669 C CA . LEU A 1 38 ? 5.271 -6.363 8.211 1.00 1.00 38 LEU A CA 15
ATOM 20670 C C . LEU A 1 38 ? 4.319 -5.484 9.011 1.00 1.00 38 LEU A C 15
ATOM 20671 O O . LEU A 1 38 ? 4.405 -4.259 8.955 1.00 1.00 38 LEU A O 15
ATOM 20687 N N . ILE A 1 39 ? 3.408 -6.106 9.754 1.00 1.00 39 ILE A N 15
ATOM 20688 C CA . ILE A 1 39 ? 2.454 -5.346 10.560 1.00 1.00 39 ILE A CA 15
ATOM 20689 C C . ILE A 1 39 ? 3.217 -4.552 11.620 1.00 1.00 39 ILE A C 15
ATOM 20690 O O . ILE A 1 39 ? 2.938 -3.375 11.847 1.00 1.00 39 ILE A O 15
ATOM 20706 N N . ASP A 1 40 ? 4.179 -5.208 12.273 1.00 1.00 40 ASP A N 15
ATOM 20707 C CA . ASP A 1 40 ? 4.965 -4.553 13.316 1.00 1.00 40 ASP A CA 15
ATOM 20708 C C . ASP A 1 40 ? 5.714 -3.348 12.746 1.00 1.00 40 ASP A C 15
ATOM 20709 O O . ASP A 1 40 ? 5.854 -2.336 13.424 1.00 1.00 40 ASP A O 15
ATOM 20718 N N . TYR A 1 41 ? 6.211 -3.453 11.510 1.00 1.00 41 TYR A N 15
ATOM 20719 C CA . TYR A 1 41 ? 6.947 -2.343 10.903 1.00 1.00 41 TYR A CA 15
ATOM 20720 C C . TYR A 1 41 ? 6.072 -1.084 10.820 1.00 1.00 41 TYR A C 15
ATOM 20721 O O . TYR A 1 41 ? 6.489 -0.008 11.254 1.00 1.00 41 TYR A O 15
ATOM 20739 N N . ILE A 1 42 ? 4.863 -1.213 10.277 1.00 1.00 42 ILE A N 15
ATOM 20740 C CA . ILE A 1 42 ? 3.961 -0.060 10.172 1.00 1.00 42 ILE A CA 15
ATOM 20741 C C . ILE A 1 42 ? 3.661 0.504 11.572 1.00 1.00 42 ILE A C 15
ATOM 20742 O O . ILE A 1 42 ? 3.791 1.703 11.803 1.00 1.00 42 ILE A O 15
ATOM 20758 N N . SER A 1 43 ? 3.273 -0.375 12.496 1.00 1.00 43 SER A N 15
ATOM 20759 C CA . SER A 1 43 ? 2.968 0.024 13.880 1.00 1.00 43 SER A CA 15
ATOM 20760 C C . SER A 1 43 ? 1.971 1.179 13.920 1.00 1.00 43 SER A C 15
ATOM 20761 O O . SER A 1 43 ? 1.987 1.993 14.842 1.00 1.00 43 SER A O 15
ATOM 20769 N N . SER A 1 44 ? 1.125 1.247 12.894 1.00 1.00 44 SER A N 15
ATOM 20770 C CA . SER A 1 44 ? 0.125 2.310 12.768 1.00 1.00 44 SER A CA 15
ATOM 20771 C C . SER A 1 44 ? 0.810 3.591 12.276 1.00 1.00 44 SER A C 15
ATOM 20772 O O . SER A 1 44 ? 1.256 4.418 13.072 1.00 1.00 44 SER A O 15
ATOM 20780 N N . LYS A 1 45 ? 0.841 3.763 10.946 1.00 1.00 45 LYS A N 15
ATOM 20781 C CA . LYS A 1 45 ? 1.427 4.965 10.312 1.00 1.00 45 LYS A CA 15
ATOM 20782 C C . LYS A 1 45 ? 0.710 5.272 8.992 1.00 1.00 45 LYS A C 15
ATOM 20783 O O . LYS A 1 45 ? 1.337 5.692 8.029 1.00 1.00 45 LYS A O 15
ATOM 20802 N N . LYS A 1 46 ? -0.609 5.081 8.949 1.00 1.00 46 LYS A N 15
ATOM 20803 C CA . LYS A 1 46 ? -1.385 5.356 7.730 1.00 1.00 46 LYS A CA 15
ATOM 20804 C C . LYS A 1 46 ? -1.620 6.858 7.602 1.00 1.00 46 LYS A C 15
ATOM 20805 O O . LYS A 1 46 ? -1.618 7.568 8.605 1.00 1.00 46 LYS A O 15
ATOM 20824 N N . ALA A 1 47 ? -1.834 7.327 6.373 1.00 1.00 47 ALA A N 15
ATOM 20825 C CA . ALA A 1 47 ? -2.076 8.740 6.108 1.00 1.00 47 ALA A CA 15
ATOM 20826 C C . ALA A 1 47 ? -0.938 9.632 6.632 1.00 1.00 47 ALA A C 15
ATOM 20827 O O . ALA A 1 47 ? -0.586 9.606 7.812 1.00 1.00 47 ALA A O 15
ATOM 20834 N N . GLY A 1 48 ? -0.377 10.439 5.717 1.00 1.00 48 GLY A N 15
ATOM 20835 C CA . GLY A 1 48 ? 0.724 11.368 6.027 1.00 1.00 48 GLY A CA 15
ATOM 20836 C C . GLY A 1 48 ? 2.042 10.845 5.467 1.00 1.00 48 GLY A C 15
ATOM 20837 O O . GLY A 1 48 ? 2.635 11.463 4.583 1.00 1.00 48 GLY A O 15
ATOM 20841 N N . ASP A 1 49 ? 2.499 9.701 5.980 1.00 1.00 49 ASP A N 15
ATOM 20842 C CA . ASP A 1 49 ? 3.757 9.110 5.513 1.00 1.00 49 ASP A CA 15
ATOM 20843 C C . ASP A 1 49 ? 3.541 8.527 4.129 1.00 1.00 49 ASP A C 15
ATOM 20844 O O . ASP A 1 49 ? 2.417 8.167 3.778 1.00 1.00 49 ASP A O 15
ATOM 20853 N N . LYS A 1 50 ? 4.619 8.433 3.338 1.00 1.00 50 LYS A N 15
ATOM 20854 C CA . LYS A 1 50 ? 4.556 7.891 1.973 1.00 1.00 50 LYS A CA 15
ATOM 20855 C C . LYS A 1 50 ? 5.519 6.715 1.866 1.00 1.00 50 LYS A C 15
ATOM 20856 O O . LYS A 1 50 ? 6.517 6.648 2.585 1.00 1.00 50 LYS A O 15
ATOM 20875 N N . VAL A 1 51 ? 5.223 5.796 0.959 1.00 1.00 51 VAL A N 15
ATOM 20876 C CA . VAL A 1 51 ? 6.072 4.620 0.747 1.00 1.00 51 VAL A CA 15
ATOM 20877 C C . VAL A 1 51 ? 5.803 4.046 -0.632 1.00 1.00 51 VAL A C 15
ATOM 20878 O O . VAL A 1 51 ? 4.720 4.219 -1.188 1.00 1.00 51 VAL A O 15
ATOM 20891 N N . THR A 1 52 ? 6.793 3.319 -1.158 1.00 1.00 52 THR A N 15
ATOM 20892 C CA . THR A 1 52 ? 6.667 2.663 -2.460 1.00 1.00 52 THR A CA 15
ATOM 20893 C C . THR A 1 52 ? 6.319 1.205 -2.208 1.00 1.00 52 THR A C 15
ATOM 20894 O O . THR A 1 52 ? 7.133 0.465 -1.657 1.00 1.00 52 THR A O 15
ATOM 20905 N N . LEU A 1 53 ? 5.109 0.786 -2.595 1.00 1.00 53 LEU A N 15
ATOM 20906 C CA . LEU A 1 53 ? 4.668 -0.597 -2.384 1.00 1.00 53 LEU A CA 15
ATOM 20907 C C . LEU A 1 53 ? 4.795 -1.362 -3.696 1.00 1.00 53 LEU A C 15
ATOM 20908 O O . LEU A 1 53 ? 4.270 -0.925 -4.719 1.00 1.00 53 LEU A O 15
ATOM 20924 N N . LYS A 1 54 ? 5.493 -2.506 -3.667 1.00 1.00 54 LYS A N 15
ATOM 20925 C CA . LYS A 1 54 ? 5.691 -3.335 -4.865 1.00 1.00 54 LYS A CA 15
ATOM 20926 C C . LYS A 1 54 ? 4.760 -4.543 -4.808 1.00 1.00 54 LYS A C 15
ATOM 20927 O O . LYS A 1 54 ? 4.686 -5.230 -3.790 1.00 1.00 54 LYS A O 15
ATOM 20946 N N . ILE A 1 55 ? 4.054 -4.802 -5.915 1.00 1.00 55 ILE A N 15
ATOM 20947 C CA . ILE A 1 55 ? 3.119 -5.933 -6.015 1.00 1.00 55 ILE A CA 15
ATOM 20948 C C . ILE A 1 55 ? 3.320 -6.627 -7.358 1.00 1.00 55 ILE A C 15
ATOM 20949 O O . ILE A 1 55 ? 3.913 -6.067 -8.278 1.00 1.00 55 ILE A O 15
ATOM 20965 N N . GLU A 1 56 ? 2.796 -7.853 -7.449 1.00 1.00 56 GLU A N 15
ATOM 20966 C CA . GLU A 1 56 ? 2.874 -8.662 -8.676 1.00 1.00 56 GLU A CA 15
ATOM 20967 C C . GLU A 1 56 ? 1.461 -9.023 -9.132 1.00 1.00 56 GLU A C 15
ATOM 20968 O O . GLU A 1 56 ? 0.649 -9.506 -8.342 1.00 1.00 56 GLU A O 15
ATOM 20980 N N . ARG A 1 57 ? 1.177 -8.789 -10.418 1.00 1.00 57 ARG A N 15
ATOM 20981 C CA . ARG A 1 57 ? -0.136 -9.091 -11.008 1.00 1.00 57 ARG A CA 15
ATOM 20982 C C . ARG A 1 57 ? 0.078 -9.705 -12.390 1.00 1.00 57 ARG A C 15
ATOM 20983 O O . ARG A 1 57 ? 0.683 -9.081 -13.253 1.00 1.00 57 ARG A O 15
ATOM 21004 N N . GLU A 1 58 ? -0.436 -10.920 -12.592 1.00 1.00 58 GLU A N 15
ATOM 21005 C CA . GLU A 1 58 ? -0.312 -11.625 -13.883 1.00 1.00 58 GLU A CA 15
ATOM 21006 C C . GLU A 1 58 ? 1.087 -11.427 -14.518 1.00 1.00 58 GLU A C 15
ATOM 21007 O O . GLU A 1 58 ? 1.194 -11.148 -15.710 1.00 1.00 58 GLU A O 15
ATOM 21019 N N . GLU A 1 59 ? 2.135 -11.559 -13.694 1.00 1.00 59 GLU A N 15
ATOM 21020 C CA . GLU A 1 59 ? 3.529 -11.394 -14.144 1.00 1.00 59 GLU A CA 15
ATOM 21021 C C . GLU A 1 59 ? 3.812 -9.939 -14.526 1.00 1.00 59 GLU A C 15
ATOM 21022 O O . GLU A 1 59 ? 4.619 -9.668 -15.414 1.00 1.00 59 GLU A O 15
ATOM 21034 N N . LYS A 1 60 ? 3.155 -9.001 -13.825 1.00 1.00 60 LYS A N 15
ATOM 21035 C CA . LYS A 1 60 ? 3.352 -7.556 -14.071 1.00 1.00 60 LYS A CA 15
ATOM 21036 C C . LYS A 1 60 ? 3.345 -6.792 -12.748 1.00 1.00 60 LYS A C 15
ATOM 21037 O O . LYS A 1 60 ? 2.573 -7.105 -11.845 1.00 1.00 60 LYS A O 15
ATOM 21056 N N . GLU A 1 61 ? 4.213 -5.776 -12.655 1.00 1.00 61 GLU A N 15
ATOM 21057 C CA . GLU A 1 61 ? 4.332 -4.929 -11.457 1.00 1.00 61 GLU A CA 15
ATOM 21058 C C . GLU A 1 61 ? 4.023 -3.482 -11.817 1.00 1.00 61 GLU A C 15
ATOM 21059 O O . GLU A 1 61 ? 4.230 -3.057 -12.954 1.00 1.00 61 GLU A O 15
ATOM 21071 N N . LYS A 1 62 ? 3.532 -2.730 -10.830 1.00 1.00 62 LYS A N 15
ATOM 21072 C CA . LYS A 1 62 ? 3.190 -1.312 -11.012 1.00 1.00 62 LYS A CA 15
ATOM 21073 C C . LYS A 1 62 ? 3.818 -0.496 -9.892 1.00 1.00 62 LYS A C 15
ATOM 21074 O O . LYS A 1 62 ? 3.851 -0.933 -8.742 1.00 1.00 62 LYS A O 15
ATOM 21093 N N . ARG A 1 63 ? 4.305 0.703 -10.237 1.00 1.00 63 ARG A N 15
ATOM 21094 C CA . ARG A 1 63 ? 4.932 1.612 -9.269 1.00 1.00 63 ARG A CA 15
ATOM 21095 C C . ARG A 1 63 ? 4.313 3.001 -9.428 1.00 1.00 63 ARG A C 15
ATOM 21096 O O . ARG A 1 63 ? 4.350 3.587 -10.509 1.00 1.00 63 ARG A O 15
ATOM 21117 N N . VAL A 1 64 ? 3.742 3.524 -8.338 1.00 1.00 64 VAL A N 15
ATOM 21118 C CA . VAL A 1 64 ? 3.105 4.852 -8.342 1.00 1.00 64 VAL A CA 15
ATOM 21119 C C . VAL A 1 64 ? 3.337 5.524 -6.994 1.00 1.00 64 VAL A C 15
ATOM 21120 O O . VAL A 1 64 ? 3.428 4.845 -5.970 1.00 1.00 64 VAL A O 15
ATOM 21133 N N . THR A 1 65 ? 3.413 6.864 -6.989 1.00 1.00 65 THR A N 15
ATOM 21134 C CA . THR A 1 65 ? 3.615 7.614 -5.737 1.00 1.00 65 THR A CA 15
ATOM 21135 C C . THR A 1 65 ? 2.255 8.100 -5.225 1.00 1.00 65 THR A C 15
ATOM 21136 O O . THR A 1 65 ? 1.600 8.934 -5.849 1.00 1.00 65 THR A O 15
ATOM 21147 N N . LEU A 1 66 ? 1.857 7.571 -4.063 1.00 1.00 66 LEU A N 15
ATOM 21148 C CA . LEU A 1 66 ? 0.592 7.934 -3.403 1.00 1.00 66 LEU A CA 15
ATOM 21149 C C . LEU A 1 66 ? 0.795 8.071 -1.908 1.00 1.00 66 LEU A C 15
ATOM 21150 O O . LEU A 1 66 ? 1.793 7.598 -1.371 1.00 1.00 66 LEU A O 15
ATOM 21166 N N . THR A 1 67 ? -0.187 8.662 -1.227 1.00 1.00 67 THR A N 15
ATOM 21167 C CA . THR A 1 67 ? -0.138 8.790 0.230 1.00 1.00 67 THR A CA 15
ATOM 21168 C C . THR A 1 67 ? -0.891 7.610 0.820 1.00 1.00 67 THR A C 15
ATOM 21169 O O . THR A 1 67 ? -2.016 7.341 0.400 1.00 1.00 67 THR A O 15
ATOM 21180 N N . LEU A 1 68 ? -0.254 6.892 1.763 1.00 1.00 68 LEU A N 15
ATOM 21181 C CA . LEU A 1 68 ? -0.851 5.704 2.412 1.00 1.00 68 LEU A CA 15
ATOM 21182 C C . LEU A 1 68 ? -2.374 5.741 2.435 1.00 1.00 68 LEU A C 15
ATOM 21183 O O . LEU A 1 68 ? -3.039 4.871 1.870 1.00 1.00 68 LEU A O 15
ATOM 21199 N N . LYS A 1 69 ? -2.912 6.761 3.075 1.00 1.00 69 LYS A N 15
ATOM 21200 C CA . LYS A 1 69 ? -4.356 6.944 3.156 1.00 1.00 69 LYS A CA 15
ATOM 21201 C C . LYS A 1 69 ? -4.680 8.422 3.352 1.00 1.00 69 LYS A C 15
ATOM 21202 O O . LYS A 1 69 ? -3.809 9.231 3.630 1.00 1.00 69 LYS A O 15
ATOM 21221 N N . GLN A 1 70 ? -5.941 8.768 3.184 1.00 1.00 70 GLN A N 15
ATOM 21222 C CA . GLN A 1 70 ? -6.407 10.149 3.347 1.00 1.00 70 GLN A CA 15
ATOM 21223 C C . GLN A 1 70 ? -7.679 10.143 4.176 1.00 1.00 70 GLN A C 15
ATOM 21224 O O . GLN A 1 70 ? -8.448 9.186 4.106 1.00 1.00 70 GLN A O 15
ATOM 21238 N N . PHE A 1 71 ? -7.864 11.176 5.007 1.00 1.00 71 PHE A N 15
ATOM 21239 C CA . PHE A 1 71 ? -9.029 11.267 5.904 1.00 1.00 71 PHE A CA 15
ATOM 21240 C C . PHE A 1 71 ? -10.329 10.757 5.213 1.00 1.00 71 PHE A C 15
ATOM 21241 O O . PHE A 1 71 ? -10.384 10.679 3.986 1.00 1.00 71 PHE A O 15
ATOM 21258 N N . PRO A 1 72 ? -11.358 10.395 5.963 1.00 1.00 72 PRO A N 15
ATOM 21259 C CA . PRO A 1 72 ? -12.629 9.872 5.369 1.00 1.00 72 PRO A CA 15
ATOM 21260 C C . PRO A 1 72 ? -13.136 10.670 4.169 1.00 1.00 72 PRO A C 15
ATOM 21261 O O . PRO A 1 72 ? -13.458 10.095 3.127 1.00 1.00 72 PRO A O 15
ATOM 21272 N N . ASP A 1 73 ? -13.219 11.993 4.334 1.00 1.00 73 ASP A N 15
ATOM 21273 C CA . ASP A 1 73 ? -13.708 12.894 3.275 1.00 1.00 73 ASP A CA 15
ATOM 21274 C C . ASP A 1 73 ? -12.671 13.952 2.913 1.00 1.00 73 ASP A C 15
ATOM 21275 O O . ASP A 1 73 ? -12.492 14.258 1.746 1.00 1.00 73 ASP A O 15
ATOM 21284 N N . GLU A 1 74 ? -12.029 14.528 3.931 1.00 1.00 74 GLU A N 15
ATOM 21285 C CA . GLU A 1 74 ? -11.042 15.599 3.718 1.00 1.00 74 GLU A CA 15
ATOM 21286 C C . GLU A 1 74 ? -9.837 15.082 2.895 1.00 1.00 74 GLU A C 15
ATOM 21287 O O . GLU A 1 74 ? -9.064 14.269 3.405 1.00 1.00 74 GLU A O 15
ATOM 21299 N N . PRO A 1 75 ? -9.638 15.501 1.636 1.00 1.00 75 PRO A N 15
ATOM 21300 C CA . PRO A 1 75 ? -8.485 15.012 0.803 1.00 1.00 75 PRO A CA 15
ATOM 21301 C C . PRO A 1 75 ? -7.226 15.861 1.024 1.00 1.00 75 PRO A C 15
ATOM 21302 O O . PRO A 1 75 ? -6.136 15.336 1.249 1.00 1.00 75 PRO A O 15
ATOM 21313 N N . ASP A 1 76 ? -7.393 17.179 0.937 1.00 1.00 76 ASP A N 15
ATOM 21314 C CA . ASP A 1 76 ? -6.272 18.101 1.103 1.00 1.00 76 ASP A CA 15
ATOM 21315 C C . ASP A 1 76 ? -5.651 17.952 2.494 1.00 1.00 76 ASP A C 15
ATOM 21316 O O . ASP A 1 76 ? -4.618 18.558 2.781 1.00 1.00 76 ASP A O 15
ATOM 21325 N N . ARG A 1 77 ? -6.287 17.129 3.354 1.00 1.00 77 ARG A N 15
ATOM 21326 C CA . ARG A 1 77 ? -5.796 16.888 4.730 1.00 1.00 77 ARG A CA 15
ATOM 21327 C C . ARG A 1 77 ? -5.608 15.382 4.972 1.00 1.00 77 ARG A C 15
ATOM 21328 O O . ARG A 1 77 ? -6.505 14.585 4.699 1.00 1.00 77 ARG A O 15
ATOM 21349 N N . ALA A 1 78 ? -4.437 15.002 5.495 1.00 1.00 78 ALA A N 15
ATOM 21350 C CA . ALA A 1 78 ? -4.115 13.598 5.792 1.00 1.00 78 ALA A CA 15
ATOM 21351 C C . ALA A 1 78 ? -3.318 13.535 7.091 1.00 1.00 78 ALA A C 15
ATOM 21352 O O . ALA A 1 78 ? -2.564 14.459 7.398 1.00 1.00 78 ALA A O 15
ATOM 21359 N N . GLY A 1 79 ? -3.476 12.460 7.867 1.00 1.00 79 GLY A N 15
ATOM 21360 C CA . GLY A 1 79 ? -2.749 12.328 9.129 1.00 1.00 79 GLY A CA 15
ATOM 21361 C C . GLY A 1 79 ? -3.197 13.383 10.139 1.00 1.00 79 GLY A C 15
ATOM 21362 O O . GLY A 1 79 ? -3.486 14.525 9.776 1.00 1.00 79 GLY A O 15
ATOM 21366 N N . ILE A 1 80 ? -3.241 12.995 11.415 1.00 1.00 80 ILE A N 15
ATOM 21367 C CA . ILE A 1 80 ? -3.646 13.908 12.485 1.00 1.00 80 ILE A CA 15
ATOM 21368 C C . ILE A 1 80 ? -2.651 15.069 12.573 1.00 1.00 80 ILE A C 15
ATOM 21369 O O . ILE A 1 80 ? -3.043 16.235 12.646 1.00 1.00 80 ILE A O 15
ATOM 21385 N N . GLY A 1 81 ? -1.359 14.732 12.559 1.00 1.00 81 GLY A N 15
ATOM 21386 C CA . GLY A 1 81 ? -0.286 15.732 12.634 1.00 1.00 81 GLY A CA 15
ATOM 21387 C C . GLY A 1 81 ? 1.000 15.093 13.151 1.00 1.00 81 GLY A C 15
ATOM 21388 O O . GLY A 1 81 ? 1.091 13.873 13.275 1.00 1.00 81 GLY A O 15
ATOM 21392 N N . VAL A 1 82 ? 1.995 15.928 13.463 1.00 1.00 82 VAL A N 15
ATOM 21393 C CA . VAL A 1 82 ? 3.284 15.446 13.983 1.00 1.00 82 VAL A CA 15
ATOM 21394 C C . VAL A 1 82 ? 3.891 16.494 14.911 1.00 1.00 82 VAL A C 15
ATOM 21395 O O . VAL A 1 82 ? 3.698 17.692 14.717 1.00 1.00 82 VAL A O 15
ATOM 21408 N N . SER A 1 83 ? 4.633 16.039 15.922 1.00 1.00 83 SER A N 15
ATOM 21409 C CA . SER A 1 83 ? 5.274 16.954 16.871 1.00 1.00 83 SER A CA 15
ATOM 21410 C C . SER A 1 83 ? 4.284 17.995 17.411 1.00 1.00 83 SER A C 15
ATOM 21411 O O . SER A 1 83 ? 4.690 19.026 17.946 1.00 1.00 83 SER A O 15
ATOM 21419 N N . LEU A 1 84 ? 2.980 17.719 17.265 1.00 1.00 84 LEU A N 15
ATOM 21420 C CA . LEU A 1 84 ? 1.945 18.643 17.741 1.00 1.00 84 LEU A CA 15
ATOM 21421 C C . LEU A 1 84 ? 1.918 18.649 19.265 1.00 1.00 84 LEU A C 15
ATOM 21422 O O . LEU A 1 84 ? 1.372 17.739 19.890 1.00 1.00 84 LEU A O 15
ATOM 21438 N N . GLU A 1 85 ? 2.504 19.685 19.858 1.00 1.00 85 GLU A N 15
ATOM 21439 C CA . GLU A 1 85 ? 2.535 19.808 21.310 1.00 1.00 85 GLU A CA 15
ATOM 21440 C C . GLU A 1 85 ? 1.121 20.031 21.835 1.00 1.00 85 GLU A C 15
ATOM 21441 O O . GLU A 1 85 ? 0.658 19.319 22.725 1.00 1.00 85 GLU A O 15
ATOM 21453 N N . HIS A 1 86 ? 0.438 21.025 21.265 1.00 1.00 86 HIS A N 15
ATOM 21454 C CA . HIS A 1 86 ? -0.933 21.347 21.665 1.00 1.00 86 HIS A CA 15
ATOM 21455 C C . HIS A 1 86 ? -1.569 22.321 20.669 1.00 1.00 86 HIS A C 15
ATOM 21456 O O . HIS A 1 86 ? -0.872 23.108 20.026 1.00 1.00 86 HIS A O 15
ATOM 21470 N N . HIS A 1 87 ? -2.899 22.274 20.555 1.00 1.00 87 HIS A N 15
ATOM 21471 C CA . HIS A 1 87 ? -3.620 23.168 19.642 1.00 1.00 87 HIS A CA 15
ATOM 21472 C C . HIS A 1 87 ? -3.564 24.604 20.172 1.00 1.00 87 HIS A C 15
ATOM 21473 O O . HIS A 1 87 ? -3.896 24.858 21.331 1.00 1.00 87 HIS A O 15
ATOM 21487 N N . HIS A 1 88 ? -3.146 25.542 19.319 1.00 1.00 88 HIS A N 15
ATOM 21488 C CA . HIS A 1 88 ? -3.054 26.950 19.715 1.00 1.00 88 HIS A CA 15
ATOM 21489 C C . HIS A 1 88 ? -4.452 27.566 19.801 1.00 1.00 88 HIS A C 15
ATOM 21490 O O . HIS A 1 88 ? -5.187 27.592 18.814 1.00 1.00 88 HIS A O 15
ATOM 21504 N N . HIS A 1 89 ? -4.819 28.056 20.986 1.00 1.00 89 HIS A N 15
ATOM 21505 C CA . HIS A 1 89 ? -6.135 28.667 21.187 1.00 1.00 89 HIS A CA 15
ATOM 21506 C C . HIS A 1 89 ? -6.214 30.012 20.455 1.00 1.00 89 HIS A C 15
ATOM 21507 O O . HIS A 1 89 ? -5.411 30.911 20.703 1.00 1.00 89 HIS A O 15
ATOM 21521 N N . HIS A 1 90 ? -7.189 30.143 19.555 1.00 1.00 90 HIS A N 15
ATOM 21522 C CA . HIS A 1 90 ? -7.362 31.379 18.796 1.00 1.00 90 HIS A CA 15
ATOM 21523 C C . HIS A 1 90 ? -7.765 32.517 19.731 1.00 1.00 90 HIS A C 15
ATOM 21524 O O . HIS A 1 90 ? -7.292 33.645 19.589 1.00 1.00 90 HIS A O 15
ATOM 21538 N N . HIS A 1 91 ? -8.642 32.212 20.687 1.00 1.00 91 HIS A N 15
ATOM 21539 C CA . HIS A 1 91 ? -9.103 33.215 21.646 1.00 1.00 91 HIS A CA 15
ATOM 21540 C C . HIS A 1 91 ? -7.930 33.732 22.481 1.00 1.00 91 HIS A C 15
ATOM 21541 O O . HIS A 1 91 ? -6.868 33.138 22.407 1.00 1.00 91 HIS A O 15
ATOM 21556 N N . ASN A 1 1 ? -7.122 -8.347 5.347 1.00 1.00 1 ASN A N 16
ATOM 21557 C CA . ASN A 1 1 ? -6.254 -7.603 6.304 1.00 1.00 1 ASN A CA 16
ATOM 21558 C C . ASN A 1 1 ? -4.894 -8.293 6.402 1.00 1.00 1 ASN A C 16
ATOM 21559 O O . ASN A 1 1 ? -4.534 -9.098 5.544 1.00 1.00 1 ASN A O 16
ATOM 21572 N N . GLY A 1 2 ? -4.145 -7.975 7.454 1.00 1.00 2 GLY A N 16
ATOM 21573 C CA . GLY A 1 2 ? -2.828 -8.574 7.656 1.00 1.00 2 GLY A CA 16
ATOM 21574 C C . GLY A 1 2 ? -1.868 -8.208 6.521 1.00 1.00 2 GLY A C 16
ATOM 21575 O O . GLY A 1 2 ? -1.638 -7.028 6.252 1.00 1.00 2 GLY A O 16
ATOM 21579 N N . ILE A 1 3 ? -1.301 -9.228 5.860 1.00 1.00 3 ILE A N 16
ATOM 21580 C CA . ILE A 1 3 ? -0.352 -9.027 4.751 1.00 1.00 3 ILE A CA 16
ATOM 21581 C C . ILE A 1 3 ? -1.091 -9.137 3.411 1.00 1.00 3 ILE A C 16
ATOM 21582 O O . ILE A 1 3 ? -0.461 -9.167 2.353 1.00 1.00 3 ILE A O 16
ATOM 21598 N N . TYR A 1 4 ? -2.434 -9.186 3.463 1.00 1.00 4 TYR A N 16
ATOM 21599 C CA 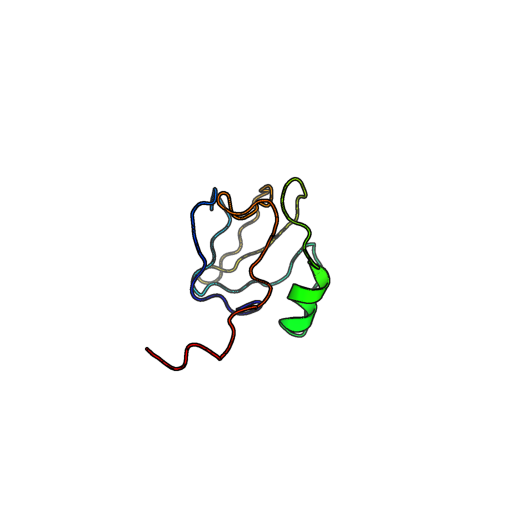. TYR A 1 4 ? -3.268 -9.280 2.246 1.00 1.00 4 TYR A CA 16
ATOM 21600 C C . TYR A 1 4 ? -4.404 -8.250 2.305 1.00 1.00 4 TYR A C 16
ATOM 21601 O O . TYR A 1 4 ? -5.070 -8.102 3.330 1.00 1.00 4 TYR A O 16
ATOM 21619 N N . ALA A 1 5 ? -4.622 -7.542 1.191 1.00 1.00 5 ALA A N 16
ATOM 21620 C CA . ALA A 1 5 ? -5.682 -6.532 1.110 1.00 1.00 5 ALA A CA 16
ATOM 21621 C C . ALA A 1 5 ? -7.037 -7.205 0.868 1.00 1.00 5 ALA A C 16
ATOM 21622 O O . ALA A 1 5 ? -7.267 -7.775 -0.193 1.00 1.00 5 ALA A O 16
ATOM 21629 N N . SER A 1 6 ? -7.933 -7.138 1.856 1.00 1.00 6 SER A N 16
ATOM 21630 C CA . SER A 1 6 ? -9.273 -7.747 1.733 1.00 1.00 6 SER A CA 16
ATOM 21631 C C . SER A 1 6 ? -10.276 -6.742 1.170 1.00 1.00 6 SER A C 16
ATOM 21632 O O . SER A 1 6 ? -11.267 -7.122 0.548 1.00 1.00 6 SER A O 16
ATOM 21640 N N . SER A 1 7 ? -10.007 -5.462 1.390 1.00 1.00 7 SER A N 16
ATOM 21641 C CA . SER A 1 7 ? -10.880 -4.397 0.902 1.00 1.00 7 SER A CA 16
ATOM 21642 C C . SER A 1 7 ? -10.178 -3.058 1.045 1.00 1.00 7 SER A C 16
ATOM 21643 O O . SER A 1 7 ? -9.277 -2.910 1.870 1.00 1.00 7 SER A O 16
ATOM 21651 N N . VAL A 1 8 ? -10.598 -2.078 0.240 1.00 1.00 8 VAL A N 16
ATOM 21652 C CA . VAL A 1 8 ? -10.009 -0.729 0.268 1.00 1.00 8 VAL A CA 16
ATOM 21653 C C . VAL A 1 8 ? -11.079 0.312 -0.054 1.00 1.00 8 VAL A C 16
ATOM 21654 O O . VAL A 1 8 ? -12.054 0.022 -0.750 1.00 1.00 8 VAL A O 16
ATOM 21667 N N . VAL A 1 9 ? -10.885 1.529 0.465 1.00 1.00 9 VAL A N 16
ATOM 21668 C CA . VAL A 1 9 ? -11.829 2.633 0.248 1.00 1.00 9 VAL A CA 16
ATOM 21669 C C . VAL A 1 9 ? -11.484 3.395 -1.039 1.00 1.00 9 VAL A C 16
ATOM 21670 O O . VAL A 1 9 ? -10.322 3.713 -1.294 1.00 1.00 9 VAL A O 16
ATOM 21683 N N . GLU A 1 10 ? -12.505 3.676 -1.847 1.00 1.00 10 GLU A N 16
ATOM 21684 C CA . GLU A 1 10 ? -12.315 4.401 -3.106 1.00 1.00 10 GLU A CA 16
ATOM 21685 C C . GLU A 1 10 ? -11.626 5.750 -2.859 1.00 1.00 10 GLU A C 16
ATOM 21686 O O . GLU A 1 10 ? -11.154 6.019 -1.755 1.00 1.00 10 GLU A O 16
ATOM 21698 N N . ASN A 1 11 ? -11.567 6.587 -3.897 1.00 1.00 11 ASN A N 16
ATOM 21699 C CA . ASN A 1 11 ? -10.937 7.908 -3.787 1.00 1.00 11 ASN A CA 16
ATOM 21700 C C . ASN A 1 11 ? -9.493 7.793 -3.287 1.00 1.00 11 ASN A C 16
ATOM 21701 O O . ASN A 1 11 ? -9.053 8.603 -2.471 1.00 1.00 11 ASN A O 16
ATOM 21712 N N . MET A 1 12 ? -8.763 6.765 -3.756 1.00 1.00 12 MET A N 16
ATOM 21713 C CA . MET A 1 12 ? -7.362 6.515 -3.337 1.00 1.00 12 MET A CA 16
ATOM 21714 C C . MET A 1 12 ? -6.439 6.571 -4.579 1.00 1.00 12 MET A C 16
ATOM 21715 O O . MET A 1 12 ? -6.929 6.664 -5.704 1.00 1.00 12 MET A O 16
ATOM 21729 N N . PRO A 1 13 ? -5.124 6.508 -4.414 1.00 1.00 13 PRO A N 16
ATOM 21730 C CA . PRO A 1 13 ? -4.163 6.545 -5.565 1.00 1.00 13 PRO A CA 16
ATOM 21731 C C . PRO A 1 13 ? -4.490 5.542 -6.676 1.00 1.00 13 PRO A C 16
ATOM 21732 O O . PRO A 1 13 ? -3.787 5.545 -7.675 1.00 1.00 13 PRO A O 16
ATOM 21743 N N . ALA A 1 14 ? -5.534 4.701 -6.454 1.00 1.00 14 ALA A N 16
ATOM 21744 C CA . ALA A 1 14 ? -6.020 3.651 -7.408 1.00 1.00 14 ALA A CA 16
ATOM 21745 C C . ALA A 1 14 ? -5.194 3.555 -8.696 1.00 1.00 14 ALA A C 16
ATOM 21746 O O . ALA A 1 14 ? -4.736 2.476 -9.069 1.00 1.00 14 ALA A O 16
ATOM 21753 N N . LYS A 1 15 ? -4.960 4.704 -9.336 1.00 1.00 15 LYS A N 16
ATOM 21754 C CA . LYS A 1 15 ? -4.131 4.765 -10.535 1.00 1.00 15 LYS A CA 16
ATOM 21755 C C . LYS A 1 15 ? -2.778 4.122 -10.215 1.00 1.00 15 LYS A C 16
ATOM 21756 O O . LYS A 1 15 ? -2.229 4.348 -9.142 1.00 1.00 15 LYS A O 16
ATOM 21775 N N . GLY A 1 16 ? -2.232 3.396 -11.176 1.00 1.00 16 GLY A N 16
ATOM 21776 C CA . GLY A 1 16 ? -0.923 2.754 -11.024 1.00 1.00 16 GLY A CA 16
ATOM 21777 C C . GLY A 1 16 ? -0.783 1.872 -9.750 1.00 1.00 16 GLY A C 16
ATOM 21778 O O . GLY A 1 16 ? 0.023 0.944 -9.746 1.00 1.00 16 GLY A O 16
ATOM 21782 N N . LYS A 1 17 ? -1.579 2.122 -8.682 1.00 1.00 17 LYS A N 16
ATOM 21783 C CA . LYS A 1 17 ? -1.536 1.348 -7.426 1.00 1.00 17 LYS A CA 16
ATOM 21784 C C . LYS A 1 17 ? -2.926 0.819 -7.138 1.00 1.00 17 LYS A C 16
ATOM 21785 O O . LYS A 1 17 ? -3.789 1.586 -6.714 1.00 1.00 17 LYS A O 16
ATOM 21804 N N . ILE A 1 18 ? -3.140 -0.482 -7.322 1.00 1.00 18 ILE A N 16
ATOM 21805 C CA . ILE A 1 18 ? -4.428 -1.104 -7.026 1.00 1.00 18 ILE A CA 16
ATOM 21806 C C . ILE A 1 18 ? -4.219 -2.091 -5.886 1.00 1.00 18 ILE A C 16
ATOM 21807 O O . ILE A 1 18 ? -3.209 -2.797 -5.849 1.00 1.00 18 ILE A O 16
ATOM 21823 N N . GLU A 1 19 ? -5.162 -2.131 -4.949 1.00 1.00 19 GLU A N 16
ATOM 21824 C CA . GLU A 1 19 ? -5.078 -3.030 -3.790 1.00 1.00 19 GLU A CA 16
ATOM 21825 C C . GLU A 1 19 ? -6.466 -3.596 -3.476 1.00 1.00 19 GLU A C 16
ATOM 21826 O O . GLU A 1 19 ? -7.342 -2.876 -3.005 1.00 1.00 19 GLU A O 16
ATOM 21838 N N . VAL A 1 20 ? -6.632 -4.896 -3.727 1.00 1.00 20 VAL A N 16
ATOM 21839 C CA . VAL A 1 20 ? -7.889 -5.596 -3.465 1.00 1.00 20 VAL A CA 16
ATOM 21840 C C . VAL A 1 20 ? -7.685 -7.089 -3.737 1.00 1.00 20 VAL A C 16
ATOM 21841 O O . VAL A 1 20 ? -7.885 -7.579 -4.844 1.00 1.00 20 VAL A O 16
ATOM 21854 N N . GLY A 1 21 ? -7.271 -7.811 -2.703 1.00 1.00 21 GLY A N 16
ATOM 21855 C CA . GLY A 1 21 ? -7.030 -9.253 -2.810 1.00 1.00 21 GLY A CA 16
ATOM 21856 C C . GLY A 1 21 ? -5.637 -9.511 -3.375 1.00 1.00 21 GLY A C 16
ATOM 21857 O O . GLY A 1 21 ? -5.081 -10.598 -3.223 1.00 1.00 21 GLY A O 16
ATOM 21861 N N . ASP A 1 22 ? -5.079 -8.487 -4.025 1.00 1.00 22 ASP A N 16
ATOM 21862 C CA . ASP A 1 22 ? -3.748 -8.590 -4.615 1.00 1.00 22 ASP A CA 16
ATOM 21863 C C . ASP A 1 22 ? -2.707 -8.742 -3.511 1.00 1.00 22 ASP A C 16
ATOM 21864 O O . ASP A 1 22 ? -2.943 -8.347 -2.369 1.00 1.00 22 ASP A O 16
ATOM 21873 N N . LYS A 1 23 ? -1.553 -9.332 -3.856 1.00 1.00 23 LYS A N 16
ATOM 21874 C CA . LYS A 1 23 ? -0.464 -9.559 -2.889 1.00 1.00 23 LYS A CA 16
ATOM 21875 C C . LYS A 1 23 ? 0.670 -8.560 -3.118 1.00 1.00 23 LYS A C 16
ATOM 21876 O O . LYS A 1 23 ? 1.023 -8.253 -4.258 1.00 1.00 23 LYS A O 16
ATOM 21895 N N . ILE A 1 24 ? 1.246 -8.063 -2.015 1.00 1.00 24 ILE A N 16
ATOM 21896 C CA . ILE A 1 24 ? 2.358 -7.095 -2.062 1.00 1.00 24 ILE A CA 16
ATOM 21897 C C . ILE A 1 24 ? 3.683 -7.869 -1.887 1.00 1.00 24 ILE A C 16
ATOM 21898 O O . ILE A 1 24 ? 3.925 -8.475 -0.844 1.00 1.00 24 ILE A O 16
ATOM 21914 N N . ILE A 1 25 ? 4.532 -7.837 -2.921 1.00 1.00 25 ILE A N 16
ATOM 21915 C CA . ILE A 1 25 ? 5.821 -8.532 -2.883 1.00 1.00 25 ILE A CA 16
ATOM 21916 C C . ILE A 1 25 ? 6.717 -7.911 -1.814 1.00 1.00 25 ILE A C 16
ATOM 21917 O O . ILE A 1 25 ? 7.319 -8.616 -1.004 1.00 1.00 25 ILE A O 16
ATOM 21933 N N . SER A 1 26 ? 6.810 -6.579 -1.833 1.00 1.00 26 SER A N 16
ATOM 21934 C CA . SER A 1 26 ? 7.644 -5.850 -0.875 1.00 1.00 26 SER A CA 16
ATOM 21935 C C . SER A 1 26 ? 7.265 -4.375 -0.877 1.00 1.00 26 SER A C 16
ATOM 21936 O O . SER A 1 26 ? 6.637 -3.893 -1.818 1.00 1.00 26 SER A O 16
ATOM 21944 N N . ALA A 1 27 ? 7.653 -3.655 0.184 1.00 1.00 27 ALA A N 16
ATOM 21945 C CA . ALA A 1 27 ? 7.352 -2.220 0.303 1.00 1.00 27 ALA A CA 16
ATOM 21946 C C . ALA A 1 27 ? 8.541 -1.373 -0.183 1.00 1.00 27 ALA A C 16
ATOM 21947 O O . ALA A 1 27 ? 8.738 -1.189 -1.384 1.00 1.00 27 ALA A O 16
ATOM 21954 N N . ASP A 1 28 ? 9.354 -0.904 0.756 1.00 1.00 28 ASP A N 16
ATOM 21955 C CA . ASP A 1 28 ? 10.554 -0.102 0.462 1.00 1.00 28 ASP A CA 16
ATOM 21956 C C . ASP A 1 28 ? 11.805 -0.989 0.463 1.00 1.00 28 ASP A C 16
ATOM 21957 O O . ASP A 1 28 ? 12.716 -0.795 1.269 1.00 1.00 28 ASP A O 16
ATOM 21966 N N . GLY A 1 29 ? 11.857 -1.951 -0.458 1.00 1.00 29 GLY A N 16
ATOM 21967 C CA . GLY A 1 29 ? 13.012 -2.846 -0.561 1.00 1.00 29 GLY A CA 16
ATOM 21968 C C . GLY A 1 29 ? 13.114 -3.776 0.646 1.00 1.00 29 GLY A C 16
ATOM 21969 O O . GLY A 1 29 ? 13.995 -4.632 0.703 1.00 1.00 29 GLY A O 16
ATOM 21973 N N . LYS A 1 30 ? 12.203 -3.600 1.609 1.00 1.00 30 LYS A N 16
ATOM 21974 C CA . LYS A 1 30 ? 12.178 -4.424 2.835 1.00 1.00 30 LYS A CA 16
ATOM 21975 C C . LYS A 1 30 ? 11.057 -5.464 2.748 1.00 1.00 30 LYS A C 16
ATOM 21976 O O . LYS A 1 30 ? 9.876 -5.117 2.738 1.00 1.00 30 LYS A O 16
ATOM 21995 N N . ASN A 1 31 ? 11.438 -6.747 2.687 1.00 1.00 31 ASN A N 16
ATOM 21996 C CA . ASN A 1 31 ? 10.467 -7.846 2.605 1.00 1.00 31 ASN A CA 16
ATOM 21997 C C . ASN A 1 31 ? 10.033 -8.269 4.005 1.00 1.00 31 ASN A C 16
ATOM 21998 O O . ASN A 1 31 ? 10.683 -9.097 4.643 1.00 1.00 31 ASN A O 16
ATOM 22009 N N . TYR A 1 32 ? 8.929 -7.695 4.478 1.00 1.00 32 TYR A N 16
ATOM 22010 C CA . TYR A 1 32 ? 8.408 -8.013 5.809 1.00 1.00 32 TYR A CA 16
ATOM 22011 C C . TYR A 1 32 ? 7.721 -9.380 5.797 1.00 1.00 32 TYR A C 16
ATOM 22012 O O . TYR A 1 32 ? 6.929 -9.677 4.902 1.00 1.00 32 TYR A O 16
ATOM 22030 N N . GLN A 1 33 ? 8.029 -10.212 6.804 1.00 1.00 33 GLN A N 16
ATOM 22031 C CA . GLN A 1 33 ? 7.440 -11.557 6.926 1.00 1.00 33 GLN A CA 16
ATOM 22032 C C . GLN A 1 33 ? 6.252 -11.516 7.888 1.00 1.00 33 GLN A C 16
ATOM 22033 O O . GLN A 1 33 ? 5.158 -11.973 7.559 1.00 1.00 33 GLN A O 16
ATOM 22047 N N . SER A 1 34 ? 6.481 -10.967 9.085 1.00 1.00 34 SER A N 16
ATOM 22048 C CA . SER A 1 34 ? 5.434 -10.869 10.111 1.00 1.00 34 SER A CA 16
ATOM 22049 C C . SER A 1 34 ? 4.562 -9.630 9.866 1.00 1.00 34 SER A C 16
ATOM 22050 O O . SER A 1 34 ? 5.071 -8.546 9.578 1.00 1.00 34 SER A O 16
ATOM 22058 N N . ALA A 1 35 ? 3.247 -9.812 9.977 1.00 1.00 35 ALA A N 16
ATOM 22059 C CA . ALA A 1 35 ? 2.301 -8.720 9.758 1.00 1.00 35 ALA A CA 16
ATOM 22060 C C . ALA A 1 35 ? 2.547 -7.572 10.731 1.00 1.00 35 ALA A C 16
ATOM 22061 O O . ALA A 1 35 ? 2.489 -6.409 10.345 1.00 1.00 35 ALA A O 16
ATOM 22068 N N . GLU A 1 36 ? 2.817 -7.905 11.995 1.00 1.00 36 GLU A N 16
ATOM 22069 C CA . GLU A 1 36 ? 3.057 -6.896 13.022 1.00 1.00 36 GLU A CA 16
ATOM 22070 C C . GLU A 1 36 ? 4.146 -5.912 12.584 1.00 1.00 36 GLU A C 16
ATOM 22071 O O . GLU A 1 36 ? 4.047 -4.709 12.826 1.00 1.00 36 GLU A O 16
ATOM 22083 N N . LYS A 1 37 ? 5.189 -6.428 11.942 1.00 1.00 37 LYS A N 16
ATOM 22084 C CA . LYS A 1 37 ? 6.284 -5.576 11.470 1.00 1.00 37 LYS A CA 16
ATOM 22085 C C . LYS A 1 37 ? 5.835 -4.724 10.271 1.00 1.00 37 LYS A C 16
ATOM 22086 O O . LYS A 1 37 ? 6.140 -3.533 10.215 1.00 1.00 37 LYS A O 16
ATOM 22105 N N . LEU A 1 38 ? 5.129 -5.329 9.309 1.00 1.00 38 LEU A N 16
ATOM 22106 C CA . LEU A 1 38 ? 4.676 -4.589 8.118 1.00 1.00 38 LEU A CA 16
ATOM 22107 C C . LEU A 1 38 ? 3.745 -3.440 8.506 1.00 1.00 38 LEU A C 16
ATOM 22108 O O . LEU A 1 38 ? 3.945 -2.312 8.065 1.00 1.00 38 LEU A O 16
ATOM 22124 N N . ILE A 1 39 ? 2.723 -3.715 9.328 1.00 1.00 39 ILE A N 16
ATOM 22125 C CA . ILE A 1 39 ? 1.780 -2.659 9.725 1.00 1.00 39 ILE A CA 16
ATOM 22126 C C . ILE A 1 39 ? 2.505 -1.587 10.530 1.00 1.00 39 ILE A C 16
ATOM 22127 O O . ILE A 1 39 ? 2.310 -0.393 10.306 1.00 1.00 39 ILE A O 16
ATOM 22143 N N . ASP A 1 40 ? 3.341 -2.016 11.474 1.00 1.00 40 ASP A N 16
ATOM 22144 C CA . ASP A 1 40 ? 4.090 -1.080 12.309 1.00 1.00 40 ASP A CA 16
ATOM 22145 C C . ASP A 1 40 ? 5.039 -0.239 11.449 1.00 1.00 40 ASP A C 16
ATOM 22146 O O . ASP A 1 40 ? 5.226 0.944 11.716 1.00 1.00 40 ASP A O 16
ATOM 22155 N N . TYR A 1 41 ? 5.652 -0.845 10.424 1.00 1.00 41 TYR A N 16
ATOM 22156 C CA . TYR A 1 41 ? 6.585 -0.108 9.563 1.00 1.00 41 TYR A CA 16
ATOM 22157 C C . TYR A 1 41 ? 5.887 1.109 8.941 1.00 1.00 41 TYR A C 16
ATOM 22158 O O . TYR A 1 41 ? 6.421 2.217 8.979 1.00 1.00 41 TYR A O 16
ATOM 22176 N N . ILE A 1 42 ? 4.685 0.911 8.403 1.00 1.00 42 ILE A N 16
ATOM 22177 C CA . ILE A 1 42 ? 3.926 2.025 7.822 1.00 1.00 42 ILE A CA 16
ATOM 22178 C C . ILE A 1 42 ? 3.618 3.042 8.916 1.00 1.00 42 ILE A C 16
ATOM 22179 O O . ILE A 1 42 ? 3.750 4.248 8.701 1.00 1.00 42 ILE A O 16
ATOM 22195 N N . SER A 1 43 ? 3.221 2.556 10.096 1.00 1.00 43 SER A N 16
ATOM 22196 C CA . SER A 1 43 ? 2.912 3.438 11.225 1.00 1.00 43 SER A CA 16
ATOM 22197 C C . SER A 1 43 ? 1.867 4.481 10.818 1.00 1.00 43 SER A C 16
ATOM 22198 O O . SER A 1 43 ? 1.786 5.564 11.396 1.00 1.00 43 SER A O 16
ATOM 22206 N N . SER A 1 44 ? 1.076 4.125 9.811 1.00 1.00 44 SER A N 16
ATOM 22207 C CA . SER A 1 44 ? 0.027 5.000 9.302 1.00 1.00 44 SER A CA 16
ATOM 22208 C C . SER A 1 44 ? 0.604 6.305 8.765 1.00 1.00 44 SER A C 16
ATOM 22209 O O . SER A 1 44 ? -0.140 7.244 8.502 1.00 1.00 44 SER A O 16
ATOM 22217 N N . LYS A 1 45 ? 1.930 6.356 8.633 1.00 1.00 45 LYS A N 16
ATOM 22218 C CA . LYS A 1 45 ? 2.604 7.558 8.137 1.00 1.00 45 LYS A CA 16
ATOM 22219 C C . LYS A 1 45 ? 2.207 7.842 6.687 1.00 1.00 45 LYS A C 16
ATOM 22220 O O . LYS A 1 45 ? 3.050 7.798 5.786 1.00 1.00 45 LYS A O 16
ATOM 22239 N N . LYS A 1 46 ? 0.921 8.138 6.451 1.00 1.00 46 LYS A N 16
ATOM 22240 C CA . LYS A 1 46 ? 0.422 8.428 5.106 1.00 1.00 46 LYS A CA 16
ATOM 22241 C C . LYS A 1 46 ? 0.348 9.930 4.901 1.00 1.00 46 LYS A C 16
ATOM 22242 O O . LYS A 1 46 ? 0.588 10.696 5.835 1.00 1.00 46 LYS A O 16
ATOM 22261 N N . ALA A 1 47 ? 0.028 10.351 3.680 1.00 1.00 47 ALA A N 16
ATOM 22262 C CA . ALA A 1 47 ? -0.068 11.766 3.357 1.00 1.00 47 ALA A CA 16
ATOM 22263 C C . ALA A 1 47 ? 1.260 12.487 3.594 1.00 1.00 47 ALA A C 16
ATOM 22264 O O . ALA A 1 47 ? 1.621 12.794 4.730 1.00 1.00 47 ALA A O 16
ATOM 22271 N N . GLY A 1 48 ? 1.974 12.776 2.496 1.00 1.00 48 GLY A N 16
ATOM 22272 C CA . GLY A 1 48 ? 3.263 13.488 2.546 1.00 1.00 48 GLY A CA 16
ATOM 22273 C C . GLY A 1 48 ? 4.435 12.531 2.363 1.00 1.00 48 GLY A C 16
ATOM 22274 O O . GLY A 1 48 ? 5.252 12.705 1.460 1.00 1.00 48 GLY A O 16
ATOM 22278 N N . ASP A 1 49 ? 4.513 11.518 3.224 1.00 1.00 49 ASP A N 16
ATOM 22279 C CA . ASP A 1 49 ? 5.600 10.539 3.145 1.00 1.00 49 ASP A CA 16
ATOM 22280 C C . ASP A 1 49 ? 5.386 9.627 1.938 1.00 1.00 49 ASP A C 16
ATOM 22281 O O . ASP A 1 49 ? 4.317 9.034 1.790 1.00 1.00 49 ASP A O 16
ATOM 22290 N N . LYS A 1 50 ? 6.413 9.505 1.081 1.00 1.00 50 LYS A N 16
ATOM 22291 C CA . LYS A 1 50 ? 6.341 8.653 -0.107 1.00 1.00 50 LYS A CA 16
ATOM 22292 C C . LYS A 1 50 ? 6.940 7.285 0.229 1.00 1.00 50 LYS A C 16
ATOM 22293 O O . LYS A 1 50 ? 7.850 7.183 1.050 1.00 1.00 50 LYS A O 16
ATOM 22312 N N . VAL A 1 51 ? 6.420 6.234 -0.407 1.00 1.00 51 VAL A N 16
ATOM 22313 C CA . VAL A 1 51 ? 6.896 4.856 -0.177 1.00 1.00 51 VAL A CA 16
ATOM 22314 C C . VAL A 1 51 ? 6.689 4.053 -1.456 1.00 1.00 51 VAL A C 16
ATOM 22315 O O . VAL A 1 51 ? 5.846 4.403 -2.284 1.00 1.00 51 VAL A O 16
ATOM 22328 N N . THR A 1 52 ? 7.454 2.967 -1.612 1.00 1.00 52 THR A N 16
ATOM 22329 C CA . THR A 1 52 ? 7.344 2.099 -2.793 1.00 1.00 52 THR A CA 16
ATOM 22330 C C . THR A 1 52 ? 6.487 0.896 -2.433 1.00 1.00 52 THR A C 16
ATOM 22331 O O . THR A 1 52 ? 6.784 0.211 -1.467 1.00 1.00 52 THR A O 16
ATOM 22342 N N . LEU A 1 53 ? 5.420 0.637 -3.196 1.00 1.00 53 LEU A N 16
ATOM 22343 C CA . LEU A 1 53 ? 4.531 -0.507 -2.932 1.00 1.00 53 LEU A CA 16
ATOM 22344 C C . LEU A 1 53 ? 4.368 -1.316 -4.217 1.00 1.00 53 LEU A C 16
ATOM 22345 O O . LEU A 1 53 ? 3.737 -0.864 -5.172 1.00 1.00 53 LEU A O 16
ATOM 22361 N N . LYS A 1 54 ? 4.948 -2.521 -4.234 1.00 1.00 54 LYS A N 16
ATOM 22362 C CA . LYS A 1 54 ? 4.878 -3.397 -5.404 1.00 1.00 54 LYS A CA 16
ATOM 22363 C C . LYS A 1 54 ? 3.637 -4.272 -5.302 1.00 1.00 54 LYS A C 16
ATOM 22364 O O . LYS A 1 54 ? 3.259 -4.690 -4.214 1.00 1.00 54 LYS A O 16
ATOM 22383 N N . ILE A 1 55 ? 3.007 -4.543 -6.453 1.00 1.00 55 ILE A N 16
ATOM 22384 C CA . ILE A 1 55 ? 1.789 -5.373 -6.535 1.00 1.00 55 ILE A CA 16
ATOM 22385 C C . ILE A 1 55 ? 2.079 -6.588 -7.415 1.00 1.00 55 ILE A C 16
ATOM 22386 O O . ILE A 1 55 ? 2.922 -6.528 -8.308 1.00 1.00 55 ILE A O 16
ATOM 22402 N N . GLU A 1 56 ? 1.361 -7.689 -7.144 1.00 1.00 56 GLU A N 16
ATOM 22403 C CA . GLU A 1 56 ? 1.513 -8.955 -7.890 1.00 1.00 56 GLU A CA 16
ATOM 22404 C C . GLU A 1 56 ? 0.238 -9.258 -8.679 1.00 1.00 56 GLU A C 16
ATOM 22405 O O . GLU A 1 56 ? -0.851 -9.302 -8.105 1.00 1.00 56 GLU A O 16
ATOM 22417 N N . ARG A 1 57 ? 0.379 -9.493 -9.997 1.00 1.00 57 ARG A N 16
ATOM 22418 C CA . ARG A 1 57 ? -0.771 -9.824 -10.858 1.00 1.00 57 ARG A CA 16
ATOM 22419 C C . ARG A 1 57 ? -0.350 -10.871 -11.894 1.00 1.00 57 ARG A C 16
ATOM 22420 O O . ARG A 1 57 ? 0.571 -10.656 -12.675 1.00 1.00 57 ARG A O 16
ATOM 22441 N N . GLU A 1 58 ? -1.040 -12.003 -11.907 1.00 1.00 58 GLU A N 16
ATOM 22442 C CA . GLU A 1 58 ? -0.733 -13.075 -12.861 1.00 1.00 58 GLU A CA 16
ATOM 22443 C C . GLU A 1 58 ? 0.774 -13.407 -12.859 1.00 1.00 58 GLU A C 16
ATOM 22444 O O . GLU A 1 58 ? 1.385 -13.537 -13.919 1.00 1.00 58 GLU A O 16
ATOM 22456 N N . GLU A 1 59 ? 1.352 -13.539 -11.660 1.00 1.00 59 GLU A N 16
ATOM 22457 C CA . GLU A 1 59 ? 2.781 -13.863 -11.503 1.00 1.00 59 GLU A CA 16
ATOM 22458 C C . GLU A 1 59 ? 3.681 -12.775 -12.096 1.00 1.00 59 GLU A C 16
ATOM 22459 O O . GLU A 1 59 ? 4.759 -13.072 -12.613 1.00 1.00 59 GLU A O 16
ATOM 22471 N N . LYS A 1 60 ? 3.228 -11.511 -12.026 1.00 1.00 60 LYS A N 16
ATOM 22472 C CA . LYS A 1 60 ? 3.987 -10.353 -12.565 1.00 1.00 60 LYS A CA 16
ATOM 22473 C C . LYS A 1 60 ? 4.231 -9.327 -11.456 1.00 1.00 60 LYS A C 16
ATOM 22474 O O . LYS A 1 60 ? 3.710 -9.466 -10.362 1.00 1.00 60 LYS A O 16
ATOM 22493 N N . GLU A 1 61 ? 5.020 -8.292 -11.759 1.00 1.00 61 GLU A N 16
ATOM 22494 C CA . GLU A 1 61 ? 5.318 -7.211 -10.797 1.00 1.00 61 GLU A CA 16
ATOM 22495 C C . GLU A 1 61 ? 5.287 -5.854 -11.520 1.00 1.00 61 GLU A C 16
ATOM 22496 O O . GLU A 1 61 ? 5.729 -5.749 -12.665 1.00 1.00 61 GLU A O 16
ATOM 22508 N N . LYS A 1 62 ? 4.764 -4.820 -10.843 1.00 1.00 62 LYS A N 16
ATOM 22509 C CA . LYS A 1 62 ? 4.675 -3.450 -11.404 1.00 1.00 62 LYS A CA 16
ATOM 22510 C C . LYS A 1 62 ? 5.474 -2.487 -10.527 1.00 1.00 62 LYS A C 16
ATOM 22511 O O . LYS A 1 62 ? 5.601 -2.691 -9.319 1.00 1.00 62 LYS A O 16
ATOM 22530 N N . ARG A 1 63 ? 6.019 -1.432 -11.157 1.00 1.00 63 ARG A N 16
ATOM 22531 C CA . ARG A 1 63 ? 6.820 -0.411 -10.463 1.00 1.00 63 ARG A CA 16
ATOM 22532 C C . ARG A 1 63 ? 6.263 0.978 -10.772 1.00 1.00 63 ARG A C 16
ATOM 22533 O O . ARG A 1 63 ? 6.256 1.411 -11.924 1.00 1.00 63 ARG A O 16
ATOM 22554 N N . VAL A 1 64 ? 5.811 1.680 -9.730 1.00 1.00 64 VAL A N 16
ATOM 22555 C CA . VAL A 1 64 ? 5.269 3.033 -9.882 1.00 1.00 64 VAL A CA 16
ATOM 22556 C C . VAL A 1 64 ? 5.498 3.829 -8.607 1.00 1.00 64 VAL A C 16
ATOM 22557 O O . VAL A 1 64 ? 5.335 3.305 -7.505 1.00 1.00 64 VAL A O 16
ATOM 22570 N N . THR A 1 65 ? 5.857 5.106 -8.766 1.00 1.00 65 THR A N 16
ATOM 22571 C CA . THR A 1 65 ? 6.078 5.983 -7.618 1.00 1.00 65 THR A CA 16
ATOM 22572 C C . THR A 1 65 ? 4.829 6.829 -7.392 1.00 1.00 65 THR A C 16
ATOM 22573 O O . THR A 1 65 ? 4.457 7.645 -8.237 1.00 1.00 65 THR A O 16
ATOM 22584 N N . LEU A 1 66 ? 4.207 6.643 -6.226 1.00 1.00 66 LEU A N 16
ATOM 22585 C CA . LEU A 1 66 ? 3.004 7.389 -5.821 1.00 1.00 66 LEU A CA 16
ATOM 22586 C C . LEU A 1 66 ? 3.170 7.855 -4.383 1.00 1.00 66 LEU A C 16
ATOM 22587 O O . LEU A 1 66 ? 3.928 7.265 -3.614 1.00 1.00 66 LEU A O 16
ATOM 22603 N N . THR A 1 67 ? 2.431 8.899 -4.020 1.00 1.00 67 THR A N 16
ATOM 22604 C CA . THR A 1 67 ? 2.461 9.448 -2.662 1.00 1.00 67 THR A CA 16
ATOM 22605 C C . THR A 1 67 ? 1.289 8.872 -1.875 1.00 1.00 67 THR A C 16
ATOM 22606 O O . THR A 1 67 ? 0.200 8.684 -2.419 1.00 1.00 67 THR A O 16
ATOM 22617 N N . LEU A 1 68 ? 1.512 8.585 -0.598 1.00 1.00 68 LEU A N 16
ATOM 22618 C CA . LEU A 1 68 ? 0.463 8.024 0.247 1.00 1.00 68 LEU A CA 16
ATOM 22619 C C . LEU A 1 68 ? -0.708 9.002 0.363 1.00 1.00 68 LEU A C 16
ATOM 22620 O O . LEU A 1 68 ? -0.597 10.168 -0.020 1.00 1.00 68 LEU A O 16
ATOM 22636 N N . LYS A 1 69 ? -1.840 8.505 0.878 1.00 1.00 69 LYS A N 16
ATOM 22637 C CA . LYS A 1 69 ? -3.068 9.315 1.030 1.00 1.00 69 LYS A CA 16
ATOM 22638 C C . LYS A 1 69 ? -3.779 8.966 2.341 1.00 1.00 69 LYS A C 16
ATOM 22639 O O . LYS A 1 69 ? -3.573 7.898 2.910 1.00 1.00 69 LYS A O 16
ATOM 22658 N N . GLN A 1 70 ? -4.625 9.899 2.798 1.00 1.00 70 GLN A N 16
ATOM 22659 C CA . GLN A 1 70 ? -5.397 9.749 4.045 1.00 1.00 70 GLN A CA 16
ATOM 22660 C C . GLN A 1 70 ? -6.903 9.685 3.753 1.00 1.00 70 GLN A C 16
ATOM 22661 O O . GLN A 1 70 ? -7.397 10.349 2.843 1.00 1.00 70 GLN A O 16
ATOM 22675 N N . PHE A 1 71 ? -7.614 8.862 4.535 1.00 1.00 71 PHE A N 16
ATOM 22676 C CA . PHE A 1 71 ? -9.070 8.683 4.375 1.00 1.00 71 PHE A CA 16
ATOM 22677 C C . PHE A 1 71 ? -9.775 10.052 4.145 1.00 1.00 71 PHE A C 16
ATOM 22678 O O . PHE A 1 71 ? -9.329 11.064 4.683 1.00 1.00 71 PHE A O 16
ATOM 22695 N N . PRO A 1 72 ? -10.841 10.113 3.356 1.00 1.00 72 PRO A N 16
ATOM 22696 C CA . PRO A 1 72 ? -11.546 11.411 3.075 1.00 1.00 72 PRO A CA 16
ATOM 22697 C C . PRO A 1 72 ? -12.270 11.987 4.310 1.00 1.00 72 PRO A C 16
ATOM 22698 O O . PRO A 1 72 ? -11.816 12.969 4.895 1.00 1.00 72 PRO A O 16
ATOM 22709 N N . ASP A 1 73 ? -13.405 11.388 4.673 1.00 1.00 73 ASP A N 16
ATOM 22710 C CA . ASP A 1 73 ? -14.212 11.858 5.804 1.00 1.00 73 ASP A CA 16
ATOM 22711 C C . ASP A 1 73 ? -13.542 11.570 7.153 1.00 1.00 73 ASP A C 16
ATOM 22712 O O . ASP A 1 73 ? -14.182 11.675 8.196 1.00 1.00 73 ASP A O 16
ATOM 22721 N N . GLU A 1 74 ? -12.252 11.217 7.135 1.00 1.00 74 GLU A N 16
ATOM 22722 C CA . GLU A 1 74 ? -11.500 10.925 8.377 1.00 1.00 74 GLU A CA 16
ATOM 22723 C C . GLU A 1 74 ? -10.046 11.407 8.212 1.00 1.00 74 GLU A C 16
ATOM 22724 O O . GLU A 1 74 ? -9.118 10.594 8.197 1.00 1.00 74 GLU A O 16
ATOM 22736 N N . PRO A 1 75 ? -9.827 12.702 8.081 1.00 1.00 75 PRO A N 16
ATOM 22737 C CA . PRO A 1 75 ? -8.451 13.270 7.909 1.00 1.00 75 PRO A CA 16
ATOM 22738 C C . PRO A 1 75 ? -7.701 13.331 9.243 1.00 1.00 75 PRO A C 16
ATOM 22739 O O . PRO A 1 75 ? -6.494 13.568 9.281 1.00 1.00 75 PRO A O 16
ATOM 22750 N N . ASP A 1 76 ? -8.437 13.109 10.334 1.00 1.00 76 ASP A N 16
ATOM 22751 C CA . ASP A 1 76 ? -7.855 13.133 11.684 1.00 1.00 76 ASP A CA 16
ATOM 22752 C C . ASP A 1 76 ? -7.204 11.789 12.009 1.00 1.00 76 ASP A C 16
ATOM 22753 O O . ASP A 1 76 ? -6.537 11.649 13.035 1.00 1.00 76 ASP A O 16
ATOM 22762 N N . ARG A 1 77 ? -7.411 10.796 11.132 1.00 1.00 77 ARG A N 16
ATOM 22763 C CA . ARG A 1 77 ? -6.856 9.441 11.318 1.00 1.00 77 ARG A CA 16
ATOM 22764 C C . ARG A 1 77 ? -6.319 8.914 9.988 1.00 1.00 77 ARG A C 16
ATOM 22765 O O . ARG A 1 77 ? -6.794 9.300 8.918 1.00 1.00 77 ARG A O 16
ATOM 22786 N N . ALA A 1 78 ? -5.321 8.026 10.066 1.00 1.00 78 ALA A N 16
ATOM 22787 C CA . ALA A 1 78 ? -4.694 7.425 8.876 1.00 1.00 78 ALA A CA 16
ATOM 22788 C C . ALA A 1 78 ? -4.454 5.934 9.109 1.00 1.00 78 ALA A C 16
ATOM 22789 O O . ALA A 1 78 ? -4.281 5.497 10.247 1.00 1.00 78 ALA A O 16
ATOM 22796 N N . GLY A 1 79 ? -4.459 5.153 8.030 1.00 1.00 79 GLY A N 16
ATOM 22797 C CA . GLY A 1 79 ? -4.246 3.709 8.135 1.00 1.00 79 GLY A CA 16
ATOM 22798 C C . GLY A 1 79 ? -5.314 3.055 9.006 1.00 1.00 79 GLY A C 16
ATOM 22799 O O . GLY A 1 79 ? -6.158 3.740 9.584 1.00 1.00 79 GLY A O 16
ATOM 22803 N N . ILE A 1 80 ? -5.267 1.723 9.103 1.00 1.00 80 ILE A N 16
ATOM 22804 C CA . ILE A 1 80 ? -6.231 0.967 9.916 1.00 1.00 80 ILE A CA 16
ATOM 22805 C C . ILE A 1 80 ? -5.770 0.989 11.379 1.00 1.00 80 ILE A C 16
ATOM 22806 O O . ILE A 1 80 ? -4.644 0.603 11.685 1.00 1.00 80 ILE A O 16
ATOM 22822 N N . GLY A 1 81 ? -6.646 1.443 12.275 1.00 1.00 81 GLY A N 16
ATOM 22823 C CA . GLY A 1 81 ? -6.315 1.510 13.697 1.00 1.00 81 GLY A CA 16
ATOM 22824 C C . GLY A 1 81 ? -5.138 2.451 13.943 1.00 1.00 81 GLY A C 16
ATOM 22825 O O . GLY A 1 81 ? -4.280 2.626 13.078 1.00 1.00 81 GLY A O 16
ATOM 22829 N N . VAL A 1 82 ? -5.103 3.056 15.132 1.00 1.00 82 VAL A N 16
ATOM 22830 C CA . VAL A 1 82 ? -4.023 3.980 15.487 1.00 1.00 82 VAL A CA 16
ATOM 22831 C C . VAL A 1 82 ? -2.693 3.229 15.535 1.00 1.00 82 VAL A C 16
ATOM 22832 O O . VAL A 1 82 ? -1.846 3.389 14.655 1.00 1.00 82 VAL A O 16
ATOM 22845 N N . SER A 1 83 ? -2.520 2.403 16.568 1.00 1.00 83 SER A N 16
ATOM 22846 C CA . SER A 1 83 ? -1.293 1.618 16.731 1.00 1.00 83 SER A CA 16
ATOM 22847 C C . SER A 1 83 ? -1.483 0.551 17.810 1.00 1.00 83 SER A C 16
ATOM 22848 O O . SER A 1 83 ? -2.087 0.811 18.850 1.00 1.00 83 SER A O 16
ATOM 22856 N N . LEU A 1 84 ? -0.964 -0.650 17.555 1.00 1.00 84 LEU A N 16
ATOM 22857 C CA . LEU A 1 84 ? -1.081 -1.753 18.509 1.00 1.00 84 LEU A CA 16
ATOM 22858 C C . LEU A 1 84 ? -0.348 -1.417 19.809 1.00 1.00 84 LEU A C 16
ATOM 22859 O O . LEU A 1 84 ? -0.853 -1.678 20.901 1.00 1.00 84 LEU A O 16
ATOM 22875 N N . GLU A 1 85 ? 0.851 -0.837 19.686 1.00 1.00 85 GLU A N 16
ATOM 22876 C CA . GLU A 1 85 ? 1.659 -0.465 20.857 1.00 1.00 85 GLU A CA 16
ATOM 22877 C C . GLU A 1 85 ? 1.271 0.936 21.337 1.00 1.00 85 GLU A C 16
ATOM 22878 O O . GLU A 1 85 ? 1.520 1.924 20.648 1.00 1.00 85 GLU A O 16
ATOM 22890 N N . HIS A 1 86 ? 0.661 1.019 22.523 1.00 1.00 86 HIS A N 16
ATOM 22891 C CA . HIS A 1 86 ? 0.245 2.309 23.082 1.00 1.00 86 HIS A CA 16
ATOM 22892 C C . HIS A 1 86 ? 1.470 3.097 23.556 1.00 1.00 86 HIS A C 16
ATOM 22893 O O . HIS A 1 86 ? 1.646 3.340 24.750 1.00 1.00 86 HIS A O 16
ATOM 22907 N N . HIS A 1 87 ? 2.317 3.495 22.601 1.00 1.00 87 HIS A N 16
ATOM 22908 C CA . HIS A 1 87 ? 3.535 4.260 22.906 1.00 1.00 87 HIS A CA 16
ATOM 22909 C C . HIS A 1 87 ? 3.950 5.090 21.692 1.00 1.00 87 HIS A C 16
ATOM 22910 O O . HIS A 1 87 ? 4.716 4.628 20.846 1.00 1.00 87 HIS A O 16
ATOM 22924 N N . HIS A 1 88 ? 3.438 6.320 21.615 1.00 1.00 88 HIS A N 16
ATOM 22925 C CA . HIS A 1 88 ? 3.758 7.217 20.501 1.00 1.00 88 HIS A CA 16
ATOM 22926 C C . HIS A 1 88 ? 3.268 8.633 20.808 1.00 1.00 88 HIS A C 16
ATOM 22927 O O . HIS A 1 88 ? 3.330 9.520 19.956 1.00 1.00 88 HIS A O 16
ATOM 22941 N N . HIS A 1 89 ? 2.771 8.831 22.031 1.00 1.00 89 HIS A N 16
ATOM 22942 C CA . HIS A 1 89 ? 2.259 10.138 22.455 1.00 1.00 89 HIS A CA 16
ATOM 22943 C C . HIS A 1 89 ? 1.209 10.656 21.469 1.00 1.00 89 HIS A C 16
ATOM 22944 O O . HIS A 1 89 ? 0.800 9.939 20.554 1.00 1.00 89 HIS A O 16
ATOM 22958 N N . HIS A 1 90 ? 0.774 11.899 21.660 1.00 1.00 90 HIS A N 16
ATOM 22959 C CA . HIS A 1 90 ? -0.230 12.495 20.778 1.00 1.00 90 HIS A CA 16
ATOM 22960 C C . HIS A 1 90 ? 0.343 12.660 19.369 1.00 1.00 90 HIS A C 16
ATOM 22961 O O . HIS A 1 90 ? 1.496 13.056 19.205 1.00 1.00 90 HIS A O 16
ATOM 22975 N N . HIS A 1 91 ? -0.469 12.345 18.357 1.00 1.00 91 HIS A N 16
ATOM 22976 C CA . HIS A 1 91 ? -0.041 12.455 16.960 1.00 1.00 91 HIS A CA 16
ATOM 22977 C C . HIS A 1 91 ? 1.250 11.673 16.715 1.00 1.00 91 HIS A C 16
ATOM 22978 O O . HIS A 1 91 ? 1.896 11.933 15.711 1.00 1.00 91 HIS A O 16
ATOM 22993 N N . ASN A 1 1 ? -6.567 -6.192 4.807 1.00 1.00 1 ASN A N 17
ATOM 22994 C CA . ASN A 1 1 ? -5.299 -5.635 5.355 1.00 1.00 1 ASN A CA 17
ATOM 22995 C C . ASN A 1 1 ? -4.249 -6.739 5.405 1.00 1.00 1 ASN A C 17
ATOM 22996 O O . ASN A 1 1 ? -4.409 -7.789 4.784 1.00 1.00 1 ASN A O 17
ATOM 23009 N N . GLY A 1 2 ? -3.171 -6.496 6.150 1.00 1.00 2 GLY A N 17
ATOM 23010 C CA . GLY A 1 2 ? -2.099 -7.482 6.272 1.00 1.00 2 GLY A CA 17
ATOM 23011 C C . GLY A 1 2 ? -1.425 -7.711 4.924 1.00 1.00 2 GLY A C 17
ATOM 23012 O O . GLY A 1 2 ? -1.682 -6.995 3.958 1.00 1.00 2 GLY A O 17
ATOM 23016 N N . ILE A 1 3 ? -0.572 -8.730 4.866 1.00 1.00 3 ILE A N 17
ATOM 23017 C CA . ILE A 1 3 ? 0.137 -9.078 3.630 1.00 1.00 3 ILE A CA 17
ATOM 23018 C C . ILE A 1 3 ? -0.848 -9.501 2.547 1.00 1.00 3 ILE A C 17
ATOM 23019 O O . ILE A 1 3 ? -0.446 -9.794 1.423 1.00 1.00 3 ILE A O 17
ATOM 23035 N N . TYR A 1 4 ? -2.140 -9.513 2.889 1.00 1.00 4 TYR A N 17
ATOM 23036 C CA . TYR A 1 4 ? -3.204 -9.875 1.941 1.00 1.00 4 TYR A CA 17
ATOM 23037 C C . TYR A 1 4 ? -4.010 -8.628 1.596 1.00 1.00 4 TYR A C 17
ATOM 23038 O O . TYR A 1 4 ? -3.646 -7.517 1.978 1.00 1.00 4 TYR A O 17
ATOM 23056 N N . ALA A 1 5 ? -5.108 -8.821 0.872 1.00 1.00 5 ALA A N 17
ATOM 23057 C CA . ALA A 1 5 ? -5.984 -7.715 0.466 1.00 1.00 5 ALA A CA 17
ATOM 23058 C C . ALA A 1 5 ? -7.428 -8.204 0.383 1.00 1.00 5 ALA A C 17
ATOM 23059 O O . ALA A 1 5 ? -7.744 -9.087 -0.413 1.00 1.00 5 ALA A O 17
ATOM 23066 N N . SER A 1 6 ? -8.301 -7.627 1.218 1.00 1.00 6 SER A N 17
ATOM 23067 C CA . SER A 1 6 ? -9.727 -8.000 1.252 1.00 1.00 6 SER A CA 17
ATOM 23068 C C . SER A 1 6 ? -10.567 -6.977 0.500 1.00 1.00 6 SER A C 17
ATOM 23069 O O . SER A 1 6 ? -11.474 -7.333 -0.248 1.00 1.00 6 SER A O 17
ATOM 23077 N N . SER A 1 7 ? -10.242 -5.700 0.703 1.00 1.00 7 SER A N 17
ATOM 23078 C CA . SER A 1 7 ? -10.960 -4.603 0.046 1.00 1.00 7 SER A CA 17
ATOM 23079 C C . SER A 1 7 ? -10.184 -3.298 0.190 1.00 1.00 7 SER A C 17
ATOM 23080 O O . SER A 1 7 ? -9.223 -3.211 0.955 1.00 1.00 7 SER A O 17
ATOM 23088 N N . VAL A 1 8 ? -10.620 -2.280 -0.561 1.00 1.00 8 VAL A N 17
ATOM 23089 C CA . VAL A 1 8 ? -9.989 -0.946 -0.546 1.00 1.00 8 VAL A CA 17
ATOM 23090 C C . VAL A 1 8 ? -11.058 0.142 -0.506 1.00 1.00 8 VAL A C 17
ATOM 23091 O O . VAL A 1 8 ? -12.118 0.010 -1.114 1.00 1.00 8 VAL A O 17
ATOM 23104 N N . VAL A 1 9 ? -10.764 1.223 0.216 1.00 1.00 9 VAL A N 17
ATOM 23105 C CA . VAL A 1 9 ? -11.689 2.349 0.338 1.00 1.00 9 VAL A CA 17
ATOM 23106 C C . VAL A 1 9 ? -11.476 3.302 -0.831 1.00 1.00 9 VAL A C 17
ATOM 23107 O O . VAL A 1 9 ? -10.351 3.676 -1.126 1.00 1.00 9 VAL A O 17
ATOM 23120 N N . GLU A 1 10 ? -12.558 3.699 -1.481 1.00 1.00 10 GLU A N 17
ATOM 23121 C CA . GLU A 1 10 ? -12.477 4.624 -2.606 1.00 1.00 10 GLU A CA 17
ATOM 23122 C C . GLU A 1 10 ? -11.797 5.929 -2.191 1.00 1.00 10 GLU A C 17
ATOM 23123 O O . GLU A 1 10 ? -11.424 6.102 -1.031 1.00 1.00 10 GLU A O 17
ATOM 23135 N N . ASN A 1 11 ? -11.643 6.827 -3.161 1.00 1.00 11 ASN A N 17
ATOM 23136 C CA . ASN A 1 11 ? -11.017 8.126 -2.925 1.00 1.00 11 ASN A CA 17
ATOM 23137 C C . ASN A 1 11 ? -9.595 7.978 -2.402 1.00 1.00 11 ASN A C 17
ATOM 23138 O O . ASN A 1 11 ? -9.161 8.777 -1.572 1.00 1.00 11 ASN A O 17
ATOM 23149 N N . MET A 1 12 ? -8.874 6.942 -2.860 1.00 1.00 12 MET A N 17
ATOM 23150 C CA . MET A 1 12 ? -7.493 6.672 -2.402 1.00 1.00 12 MET A CA 17
ATOM 23151 C C . MET A 1 12 ? -6.531 6.632 -3.611 1.00 1.00 12 MET A C 17
ATOM 23152 O O . MET A 1 12 ? -6.978 6.651 -4.759 1.00 1.00 12 MET A O 17
ATOM 23166 N N . PRO A 1 13 ? -5.224 6.546 -3.382 1.00 1.00 13 PRO A N 17
ATOM 23167 C CA . PRO A 1 13 ? -4.219 6.473 -4.480 1.00 1.00 13 PRO A CA 17
ATOM 23168 C C . PRO A 1 13 ? -4.543 5.415 -5.524 1.00 1.00 13 PRO A C 17
ATOM 23169 O O . PRO A 1 13 ? -3.813 5.342 -6.502 1.00 1.00 13 PRO A O 17
ATOM 23180 N N . ALA A 1 14 ? -5.610 4.595 -5.269 1.00 1.00 14 ALA A N 17
ATOM 23181 C CA . ALA A 1 14 ? -6.080 3.491 -6.162 1.00 1.00 14 ALA A CA 17
ATOM 23182 C C . ALA A 1 14 ? -5.307 3.420 -7.475 1.00 1.00 14 ALA A C 17
ATOM 23183 O O . ALA A 1 14 ? -4.817 2.361 -7.872 1.00 1.00 14 ALA A O 17
ATOM 23190 N N . LYS A 1 15 ? -5.153 4.585 -8.109 1.00 1.00 15 LYS A N 17
ATOM 23191 C CA . LYS A 1 15 ? -4.382 4.700 -9.332 1.00 1.00 15 LYS A CA 17
ATOM 23192 C C . LYS A 1 15 ? -3.024 4.014 -9.128 1.00 1.00 15 LYS A C 17
ATOM 23193 O O . LYS A 1 15 ? -2.333 4.240 -8.133 1.00 1.00 15 LYS A O 17
ATOM 23212 N N . GLY A 1 16 ? -2.643 3.213 -10.100 1.00 1.00 16 GLY A N 17
ATOM 23213 C CA . GLY A 1 16 ? -1.369 2.514 -10.052 1.00 1.00 16 GLY A CA 17
ATOM 23214 C C . GLY A 1 16 ? -1.209 1.636 -8.801 1.00 1.00 16 GLY A C 17
ATOM 23215 O O . GLY A 1 16 ? -0.271 0.843 -8.734 1.00 1.00 16 GLY A O 17
ATOM 23219 N N . LYS A 1 17 ? -2.119 1.744 -7.812 1.00 1.00 17 LYS A N 17
ATOM 23220 C CA . LYS A 1 17 ? -2.058 0.939 -6.580 1.00 1.00 17 LYS A CA 17
ATOM 23221 C C . LYS A 1 17 ? -3.384 0.239 -6.391 1.00 1.00 17 LYS A C 17
ATOM 23222 O O . LYS A 1 17 ? -4.335 0.879 -5.978 1.00 1.00 17 LYS A O 17
ATOM 23241 N N . ILE A 1 18 ? -3.453 -1.066 -6.634 1.00 1.00 18 ILE A N 17
ATOM 23242 C CA . ILE A 1 18 ? -4.691 -1.825 -6.429 1.00 1.00 18 ILE A CA 17
ATOM 23243 C C . ILE A 1 18 ? -4.392 -2.933 -5.438 1.00 1.00 18 ILE A C 17
ATOM 23244 O O . ILE A 1 18 ? -3.299 -3.498 -5.449 1.00 1.00 18 ILE A O 17
ATOM 23260 N N . GLU A 1 19 ? -5.369 -3.265 -4.603 1.00 1.00 19 GLU A N 17
ATOM 23261 C CA . GLU A 1 19 ? -5.205 -4.348 -3.638 1.00 1.00 19 GLU A CA 17
ATOM 23262 C C . GLU A 1 19 ? -6.538 -5.071 -3.510 1.00 1.00 19 GLU A C 17
ATOM 23263 O O . GLU A 1 19 ? -7.438 -4.605 -2.835 1.00 1.00 19 GLU A O 17
ATOM 23275 N N . VAL A 1 20 ? -6.643 -6.240 -4.140 1.00 1.00 20 VAL A N 17
ATOM 23276 C CA . VAL A 1 20 ? -7.862 -7.065 -4.094 1.00 1.00 20 VAL A CA 17
ATOM 23277 C C . VAL A 1 20 ? -7.444 -8.507 -4.367 1.00 1.00 20 VAL A C 17
ATOM 23278 O O . VAL A 1 20 ? -7.459 -8.963 -5.510 1.00 1.00 20 VAL A O 17
ATOM 23291 N N . GLY A 1 21 ? -7.043 -9.210 -3.309 1.00 1.00 21 GLY A N 17
ATOM 23292 C CA . GLY A 1 21 ? -6.587 -10.602 -3.420 1.00 1.00 21 GLY A CA 17
ATOM 23293 C C . GLY A 1 21 ? -5.102 -10.628 -3.779 1.00 1.00 21 GLY A C 17
ATOM 23294 O O . GLY A 1 21 ? -4.434 -11.652 -3.639 1.00 1.00 21 GLY A O 17
ATOM 23298 N N . ASP A 1 22 ? -4.592 -9.479 -4.236 1.00 1.00 22 ASP A N 17
ATOM 23299 C CA . ASP A 1 22 ? -3.183 -9.360 -4.610 1.00 1.00 22 ASP A CA 17
ATOM 23300 C C . ASP A 1 22 ? -2.318 -9.424 -3.358 1.00 1.00 22 ASP A C 17
ATOM 23301 O O . ASP A 1 22 ? -2.805 -9.194 -2.252 1.00 1.00 22 ASP A O 17
ATOM 23310 N N . LYS A 1 23 ? -1.027 -9.738 -3.542 1.00 1.00 23 LYS A N 17
ATOM 23311 C CA . LYS A 1 23 ? -0.066 -9.837 -2.428 1.00 1.00 23 LYS A CA 17
ATOM 23312 C C . LYS A 1 23 ? 1.029 -8.787 -2.604 1.00 1.00 23 LYS A C 17
ATOM 23313 O O . LYS A 1 23 ? 1.378 -8.412 -3.724 1.00 1.00 23 LYS A O 17
ATOM 23332 N N . ILE A 1 24 ? 1.550 -8.313 -1.473 1.00 1.00 24 ILE A N 17
ATOM 23333 C CA . ILE A 1 24 ? 2.608 -7.289 -1.429 1.00 1.00 24 ILE A CA 17
ATOM 23334 C C . ILE A 1 24 ? 3.914 -7.977 -1.011 1.00 1.00 24 ILE A C 17
ATOM 23335 O O . ILE A 1 24 ? 3.982 -8.609 0.042 1.00 1.00 24 ILE A O 17
ATOM 23351 N N . ILE A 1 25 ? 4.937 -7.859 -1.853 1.00 1.00 25 ILE A N 17
ATOM 23352 C CA . ILE A 1 25 ? 6.232 -8.477 -1.580 1.00 1.00 25 ILE A CA 17
ATOM 23353 C C . ILE A 1 25 ? 6.950 -7.743 -0.444 1.00 1.00 25 ILE A C 17
ATOM 23354 O O . ILE A 1 25 ? 7.394 -8.355 0.527 1.00 1.00 25 ILE A O 17
ATOM 23370 N N . SER A 1 26 ? 7.056 -6.419 -0.590 1.00 1.00 26 SER A N 17
ATOM 23371 C CA . SER A 1 26 ? 7.727 -5.570 0.401 1.00 1.00 26 SER A CA 17
ATOM 23372 C C . SER A 1 26 ? 7.410 -4.100 0.143 1.00 1.00 26 SER A C 17
ATOM 23373 O O . SER A 1 26 ? 6.891 -3.748 -0.916 1.00 1.00 26 SER A O 17
ATOM 23381 N N . ALA A 1 27 ? 7.737 -3.245 1.122 1.00 1.00 27 ALA A N 17
ATOM 23382 C CA . ALA A 1 27 ? 7.507 -1.795 1.022 1.00 1.00 27 ALA A CA 17
ATOM 23383 C C . ALA A 1 27 ? 8.776 -1.059 1.437 1.00 1.00 27 ALA A C 17
ATOM 23384 O O . ALA A 1 27 ? 9.454 -1.468 2.379 1.00 1.00 27 ALA A O 17
ATOM 23391 N N . ASP A 1 28 ? 9.105 0.016 0.721 1.00 1.00 28 ASP A N 17
ATOM 23392 C CA . ASP A 1 28 ? 10.308 0.796 1.019 1.00 1.00 28 ASP A CA 17
ATOM 23393 C C . ASP A 1 28 ? 11.559 -0.083 0.974 1.00 1.00 28 ASP A C 17
ATOM 23394 O O . ASP A 1 28 ? 12.506 0.136 1.728 1.00 1.00 28 ASP A O 17
ATOM 23403 N N . GLY A 1 29 ? 11.558 -1.068 0.079 1.00 1.00 29 GLY A N 17
ATOM 23404 C CA . GLY A 1 29 ? 12.703 -1.964 -0.058 1.00 1.00 29 GLY A CA 17
ATOM 23405 C C . GLY A 1 29 ? 12.950 -2.742 1.226 1.00 1.00 29 GLY A C 17
ATOM 23406 O O . GLY A 1 29 ? 13.929 -3.481 1.324 1.00 1.00 29 GLY A O 17
ATOM 23410 N N . LYS A 1 30 ? 12.061 -2.559 2.219 1.00 1.00 30 LYS A N 17
ATOM 23411 C CA . LYS A 1 30 ? 12.181 -3.237 3.524 1.00 1.00 30 LYS A CA 17
ATOM 23412 C C . LYS A 1 30 ? 11.108 -4.314 3.653 1.00 1.00 30 LYS A C 17
ATOM 23413 O O . LYS A 1 30 ? 9.919 -4.045 3.477 1.00 1.00 30 LYS A O 17
ATOM 23432 N N . ASN A 1 31 ? 11.535 -5.537 3.972 1.00 1.00 31 ASN A N 17
ATOM 23433 C CA . ASN A 1 31 ? 10.612 -6.660 4.138 1.00 1.00 31 ASN A CA 17
ATOM 23434 C C . ASN A 1 31 ? 9.954 -6.584 5.514 1.00 1.00 31 ASN A C 17
ATOM 23435 O O . ASN A 1 31 ? 10.327 -5.758 6.347 1.00 1.00 31 ASN A O 17
ATOM 23446 N N . TYR A 1 32 ? 8.974 -7.454 5.747 1.00 1.00 32 TYR A N 17
ATOM 23447 C CA . TYR A 1 32 ? 8.253 -7.500 7.028 1.00 1.00 32 TYR A CA 17
ATOM 23448 C C . TYR A 1 32 ? 7.799 -8.929 7.312 1.00 1.00 32 TYR A C 17
ATOM 23449 O O . TYR A 1 32 ? 6.949 -9.469 6.605 1.00 1.00 32 TYR A O 17
ATOM 23467 N N . GLN A 1 33 ? 8.373 -9.537 8.350 1.00 1.00 33 GLN A N 17
ATOM 23468 C CA . GLN A 1 33 ? 8.017 -10.901 8.715 1.00 1.00 33 GLN A CA 17
ATOM 23469 C C . GLN A 1 33 ? 6.567 -10.953 9.188 1.00 1.00 33 GLN A C 17
ATOM 23470 O O . GLN A 1 33 ? 5.783 -11.779 8.728 1.00 1.00 33 GLN A O 17
ATOM 23484 N N . SER A 1 34 ? 6.216 -10.054 10.113 1.00 1.00 34 SER A N 17
ATOM 23485 C CA . SER A 1 34 ? 4.853 -9.989 10.655 1.00 1.00 34 SER A CA 17
ATOM 23486 C C . SER A 1 34 ? 4.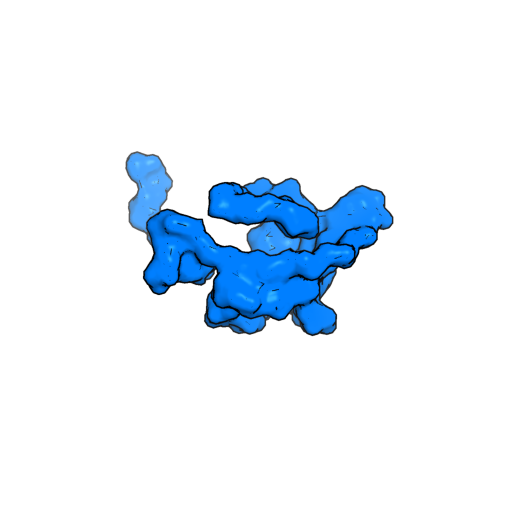012 -9.017 9.842 1.00 1.00 34 SER A C 17
ATOM 23487 O O . SER A 1 34 ? 4.406 -7.873 9.610 1.00 1.00 34 SER A O 17
ATOM 23495 N N . ALA A 1 35 ? 2.855 -9.487 9.407 1.00 1.00 35 ALA A N 17
ATOM 23496 C CA . ALA A 1 35 ? 1.951 -8.677 8.612 1.00 1.00 35 ALA A CA 17
ATOM 23497 C C . ALA A 1 35 ? 1.474 -7.458 9.395 1.00 1.00 35 ALA A C 17
ATOM 23498 O O . ALA A 1 35 ? 1.291 -6.381 8.839 1.00 1.00 35 ALA A O 17
ATOM 23505 N N . GLU A 1 36 ? 1.260 -7.649 10.693 1.00 1.00 36 GLU A N 17
ATOM 23506 C CA . GLU A 1 36 ? 0.785 -6.572 11.551 1.00 1.00 36 GLU A CA 17
ATOM 23507 C C . GLU A 1 36 ? 1.767 -5.410 11.561 1.00 1.00 36 GLU A C 17
ATOM 23508 O O . GLU A 1 36 ? 1.369 -4.246 11.625 1.00 1.00 36 GLU A O 17
ATOM 23520 N N . LYS A 1 37 ? 3.044 -5.732 11.504 1.00 1.00 37 LYS A N 17
ATOM 23521 C CA . LYS A 1 37 ? 4.081 -4.712 11.517 1.00 1.00 37 LYS A CA 17
ATOM 23522 C C . LYS A 1 37 ? 4.002 -3.824 10.279 1.00 1.00 37 LYS A C 17
ATOM 23523 O O . LYS A 1 37 ? 4.314 -2.636 10.340 1.00 1.00 37 LYS A O 17
ATOM 23542 N N . LEU A 1 38 ? 3.616 -4.410 9.148 1.00 1.00 38 LEU A N 17
ATOM 23543 C CA . LEU A 1 38 ? 3.549 -3.652 7.896 1.00 1.00 38 LEU A CA 17
ATOM 23544 C C . LEU A 1 38 ? 2.585 -2.477 8.033 1.00 1.00 38 LEU A C 17
ATOM 23545 O O . LEU A 1 38 ? 2.904 -1.359 7.640 1.00 1.00 38 LEU A O 17
ATOM 23561 N N . ILE A 1 39 ? 1.404 -2.734 8.588 1.00 1.00 39 ILE A N 17
ATOM 23562 C CA . ILE A 1 39 ? 0.402 -1.680 8.756 1.00 1.00 39 ILE A CA 17
ATOM 23563 C C . ILE A 1 39 ? 0.943 -0.607 9.695 1.00 1.00 39 ILE A C 17
ATOM 23564 O O . ILE A 1 39 ? 0.819 0.582 9.420 1.00 1.00 39 ILE A O 17
ATOM 23580 N N . ASP A 1 40 ? 1.531 -1.034 10.804 1.00 1.00 40 ASP A N 17
ATOM 23581 C CA . ASP A 1 40 ? 2.069 -0.092 11.778 1.00 1.00 40 ASP A CA 17
ATOM 23582 C C . ASP A 1 40 ? 3.127 0.792 11.126 1.00 1.00 40 ASP A C 17
ATOM 23583 O O . ASP A 1 40 ? 3.161 2.000 11.354 1.00 1.00 40 ASP A O 17
ATOM 23592 N N . TYR A 1 41 ? 3.987 0.188 10.311 1.00 1.00 41 TYR A N 17
ATOM 23593 C CA . TYR A 1 41 ? 5.037 0.940 9.635 1.00 1.00 41 TYR A CA 17
ATOM 23594 C C . TYR A 1 41 ? 4.449 1.994 8.683 1.00 1.00 41 TYR A C 17
ATOM 23595 O O . TYR A 1 41 ? 4.785 3.174 8.771 1.00 1.00 41 TYR A O 17
ATOM 23613 N N . ILE A 1 42 ? 3.593 1.555 7.760 1.00 1.00 42 ILE A N 17
ATOM 23614 C CA . ILE A 1 42 ? 2.994 2.468 6.780 1.00 1.00 42 ILE A CA 17
ATOM 23615 C C . ILE A 1 42 ? 2.053 3.460 7.458 1.00 1.00 42 ILE A C 17
ATOM 23616 O O . ILE A 1 42 ? 2.099 4.653 7.178 1.00 1.00 42 ILE A O 17
ATOM 23632 N N . SER A 1 43 ? 1.189 2.954 8.331 1.00 1.00 43 SER A N 17
ATOM 23633 C CA . SER A 1 43 ? 0.216 3.798 9.021 1.00 1.00 43 SER A CA 17
ATOM 23634 C C . SER A 1 43 ? 0.899 4.911 9.809 1.00 1.00 43 SER A C 17
ATOM 23635 O O . SER A 1 43 ? 0.293 5.939 10.104 1.00 1.00 43 SER A O 17
ATOM 23643 N N . SER A 1 44 ? 2.168 4.696 10.140 1.00 1.00 44 SER A N 17
ATOM 23644 C CA . SER A 1 44 ? 2.952 5.682 10.892 1.00 1.00 44 SER A CA 17
ATOM 23645 C C . SER A 1 44 ? 3.563 6.704 9.944 1.00 1.00 44 SER A C 17
ATOM 23646 O O . SER A 1 44 ? 4.190 7.667 10.382 1.00 1.00 44 SER A O 17
ATOM 23654 N N . LYS A 1 45 ? 3.398 6.484 8.634 1.00 1.00 45 LYS A N 17
ATOM 23655 C CA . LYS A 1 45 ? 3.962 7.393 7.625 1.00 1.00 45 LYS A CA 17
ATOM 23656 C C . LYS A 1 45 ? 3.110 7.407 6.368 1.00 1.00 45 LYS A C 17
ATOM 23657 O O . LYS A 1 45 ? 3.657 7.401 5.261 1.00 1.00 45 LYS A O 17
ATOM 23676 N N . LYS A 1 46 ? 1.772 7.444 6.509 1.00 1.00 46 LYS A N 17
ATOM 23677 C CA . LYS A 1 46 ? 0.881 7.481 5.340 1.00 1.00 46 LYS A CA 17
ATOM 23678 C C . LYS A 1 46 ? 0.231 8.849 5.243 1.00 1.00 46 LYS A C 17
ATOM 23679 O O . LYS A 1 46 ? -0.413 9.295 6.188 1.00 1.00 46 LYS A O 17
ATOM 23698 N N . ALA A 1 47 ? 0.389 9.488 4.092 1.00 1.00 47 ALA A N 17
ATOM 23699 C CA . ALA A 1 47 ? -0.185 10.809 3.827 1.00 1.00 47 ALA A CA 17
ATOM 23700 C C . ALA A 1 47 ? 0.474 11.398 2.572 1.00 1.00 47 ALA A C 17
ATOM 23701 O O . ALA A 1 47 ? -0.026 11.241 1.480 1.00 1.00 47 ALA A O 17
ATOM 23708 N N . GLY A 1 48 ? 1.569 12.129 2.755 1.00 1.00 48 GLY A N 17
ATOM 23709 C CA . GLY A 1 48 ? 2.286 12.798 1.648 1.00 1.00 48 GLY A CA 17
ATOM 23710 C C . GLY A 1 48 ? 3.622 12.127 1.384 1.00 1.00 48 GLY A C 17
ATOM 23711 O O . GLY A 1 48 ? 4.197 12.270 0.305 1.00 1.00 48 GLY A O 17
ATOM 23715 N N . ASP A 1 49 ? 4.113 11.382 2.374 1.00 1.00 49 ASP A N 17
ATOM 23716 C CA . ASP A 1 49 ? 5.386 10.680 2.229 1.00 1.00 49 ASP A CA 17
ATOM 23717 C C . ASP A 1 49 ? 5.290 9.689 1.077 1.00 1.00 49 ASP A C 17
ATOM 23718 O O . ASP A 1 49 ? 4.246 9.078 0.869 1.00 1.00 49 ASP A O 17
ATOM 23727 N N . LYS A 1 50 ? 6.380 9.540 0.330 1.00 1.00 50 LYS A N 17
ATOM 23728 C CA . LYS A 1 50 ? 6.424 8.619 -0.815 1.00 1.00 50 LYS A CA 17
ATOM 23729 C C . LYS A 1 50 ? 7.056 7.305 -0.388 1.00 1.00 50 LYS A C 17
ATOM 23730 O O . LYS A 1 50 ? 7.819 7.247 0.578 1.00 1.00 50 LYS A O 17
ATOM 23749 N N . VAL A 1 51 ? 6.729 6.251 -1.123 1.00 1.00 51 VAL A N 17
ATOM 23750 C CA . VAL A 1 51 ? 7.258 4.920 -0.845 1.00 1.00 51 VAL A CA 17
ATOM 23751 C C . VAL A 1 51 ? 7.098 4.040 -2.072 1.00 1.00 51 VAL A C 17
ATOM 23752 O O . VAL A 1 51 ? 6.260 4.308 -2.934 1.00 1.00 51 VAL A O 17
ATOM 23765 N N . THR A 1 52 ? 7.903 2.979 -2.138 1.00 1.00 52 THR A N 17
ATOM 23766 C CA . THR A 1 52 ? 7.857 2.027 -3.253 1.00 1.00 52 THR A CA 17
ATOM 23767 C C . THR A 1 52 ? 7.089 0.793 -2.816 1.00 1.00 52 THR A C 17
ATOM 23768 O O . THR A 1 52 ? 7.426 0.192 -1.795 1.00 1.00 52 THR A O 17
ATOM 23779 N N . LEU A 1 53 ? 6.064 0.412 -3.588 1.00 1.00 53 LEU A N 17
ATOM 23780 C CA . LEU A 1 53 ? 5.254 -0.770 -3.280 1.00 1.00 53 LEU A CA 17
ATOM 23781 C C . LEU A 1 53 ? 5.217 -1.686 -4.500 1.00 1.00 53 LEU A C 17
ATOM 23782 O O . LEU A 1 53 ? 4.923 -1.243 -5.611 1.00 1.00 53 LEU A O 17
ATOM 23798 N N . LYS A 1 54 ? 5.518 -2.966 -4.279 1.00 1.00 54 LYS A N 17
ATOM 23799 C CA . LYS A 1 54 ? 5.524 -3.972 -5.343 1.00 1.00 54 LYS A CA 17
ATOM 23800 C C . LYS A 1 54 ? 4.279 -4.838 -5.207 1.00 1.00 54 LYS A C 17
ATOM 23801 O O . LYS A 1 54 ? 3.966 -5.302 -4.111 1.00 1.00 54 LYS A O 17
ATOM 23820 N N . ILE A 1 55 ? 3.581 -5.058 -6.325 1.00 1.00 55 ILE A N 17
ATOM 23821 C CA . ILE A 1 55 ? 2.361 -5.878 -6.356 1.00 1.00 55 ILE A CA 17
ATOM 23822 C C . ILE A 1 55 ? 2.594 -7.050 -7.290 1.00 1.00 55 ILE A C 17
ATOM 23823 O O . ILE A 1 55 ? 3.454 -6.988 -8.161 1.00 1.00 55 ILE A O 17
ATOM 23839 N N . GLU A 1 56 ? 1.815 -8.113 -7.092 1.00 1.00 56 GLU A N 17
ATOM 23840 C CA . GLU A 1 56 ? 1.904 -9.329 -7.914 1.00 1.00 56 GLU A CA 17
ATOM 23841 C C . GLU A 1 56 ? 0.598 -9.507 -8.682 1.00 1.00 56 GLU A C 17
ATOM 23842 O O . GLU A 1 56 ? -0.479 -9.499 -8.088 1.00 1.00 56 GLU A O 17
ATOM 23854 N N . ARG A 1 57 ? 0.701 -9.658 -10.006 1.00 1.00 57 ARG A N 17
ATOM 23855 C CA . ARG A 1 57 ? -0.473 -9.837 -10.871 1.00 1.00 57 ARG A CA 17
ATOM 23856 C C . ARG A 1 57 ? -0.155 -10.875 -11.939 1.00 1.00 57 ARG A C 17
ATOM 23857 O O . ARG A 1 57 ? 0.737 -10.675 -12.750 1.00 1.00 57 ARG A O 17
ATOM 23878 N N . GLU A 1 58 ? -0.898 -11.979 -11.939 1.00 1.00 58 GLU A N 17
ATOM 23879 C CA . GLU A 1 58 ? -0.694 -13.047 -12.929 1.00 1.00 58 GLU A CA 17
ATOM 23880 C C . GLU A 1 58 ? 0.799 -13.355 -13.118 1.00 1.00 58 GLU A C 17
ATOM 23881 O O . GLU A 1 58 ? 1.271 -13.521 -14.244 1.00 1.00 58 GLU A O 17
ATOM 23893 N N . GLU A 1 59 ? 1.525 -13.433 -12.005 1.00 1.00 59 GLU A N 17
ATOM 23894 C CA . GLU A 1 59 ? 2.960 -13.724 -12.030 1.00 1.00 59 GLU A CA 17
ATOM 23895 C C . GLU A 1 59 ? 3.736 -12.580 -12.701 1.00 1.00 59 GLU A C 17
ATOM 23896 O O . GLU A 1 59 ? 4.774 -12.805 -13.316 1.00 1.00 59 GLU A O 17
ATOM 23908 N N . LYS A 1 60 ? 3.231 -11.347 -12.566 1.00 1.00 60 LYS A N 17
ATOM 23909 C CA . LYS A 1 60 ? 3.897 -10.163 -13.151 1.00 1.00 60 LYS A CA 17
ATOM 23910 C C . LYS A 1 60 ? 3.918 -9.044 -12.126 1.00 1.00 60 LYS A C 17
ATOM 23911 O O . LYS A 1 60 ? 2.918 -8.792 -11.450 1.00 1.00 60 LYS A O 17
ATOM 23930 N N . GLU A 1 61 ? 5.066 -8.371 -12.021 1.00 1.00 61 GLU A N 17
ATOM 23931 C CA . GLU A 1 61 ? 5.242 -7.262 -11.085 1.00 1.00 61 GLU A CA 17
ATOM 23932 C C . GLU A 1 61 ? 5.169 -5.951 -11.850 1.00 1.00 61 GLU A C 17
ATOM 23933 O O . GLU A 1 61 ? 5.583 -5.872 -13.007 1.00 1.00 61 GLU A O 17
ATOM 23945 N N . LYS A 1 62 ? 4.636 -4.929 -11.186 1.00 1.00 62 LYS A N 17
ATOM 23946 C CA . LYS A 1 62 ? 4.489 -3.592 -11.766 1.00 1.00 62 LYS A CA 17
ATOM 23947 C C . LYS A 1 62 ? 5.245 -2.592 -10.912 1.00 1.00 62 LYS A C 17
ATOM 23948 O O . LYS A 1 62 ? 5.436 -2.814 -9.715 1.00 1.00 62 LYS A O 17
ATOM 23967 N N . ARG A 1 63 ? 5.670 -1.493 -11.534 1.00 1.00 63 ARG A N 17
ATOM 23968 C CA . ARG A 1 63 ? 6.407 -0.433 -10.835 1.00 1.00 63 ARG A CA 17
ATOM 23969 C C . ARG A 1 63 ? 5.802 0.927 -11.178 1.00 1.00 63 ARG A C 17
ATOM 23970 O O . ARG A 1 63 ? 5.711 1.298 -12.349 1.00 1.00 63 ARG A O 17
ATOM 23991 N N . VAL A 1 64 ? 5.407 1.671 -10.146 1.00 1.00 64 VAL A N 17
ATOM 23992 C CA . VAL A 1 64 ? 4.830 3.009 -10.319 1.00 1.00 64 VAL A CA 17
ATOM 23993 C C . VAL A 1 64 ? 5.139 3.846 -9.092 1.00 1.00 64 VAL A C 17
ATOM 23994 O O . VAL A 1 64 ? 5.211 3.322 -7.978 1.00 1.00 64 VAL A O 17
ATOM 24007 N N . THR A 1 65 ? 5.295 5.158 -9.307 1.00 1.00 65 THR A N 17
ATOM 24008 C CA . THR A 1 65 ? 5.571 6.101 -8.216 1.00 1.00 65 THR A CA 17
ATOM 24009 C C . THR A 1 65 ? 4.321 6.928 -7.945 1.00 1.00 65 THR A C 17
ATOM 24010 O O . THR A 1 65 ? 3.858 7.666 -8.816 1.00 1.00 65 THR A O 17
ATOM 24021 N N . LEU A 1 66 ? 3.787 6.808 -6.729 1.00 1.00 66 LEU A N 17
ATOM 24022 C CA . LEU A 1 66 ? 2.595 7.547 -6.302 1.00 1.00 66 LEU A CA 17
ATOM 24023 C C . LEU A 1 66 ? 2.792 8.064 -4.880 1.00 1.00 66 LEU A C 17
ATOM 24024 O O . LEU A 1 66 ? 3.669 7.590 -4.156 1.00 1.00 66 LEU A O 17
ATOM 24040 N N . THR A 1 67 ? 1.947 9.007 -4.477 1.00 1.00 67 THR A N 17
ATOM 24041 C CA . THR A 1 67 ? 1.985 9.573 -3.118 1.00 1.00 67 THR A CA 17
ATOM 24042 C C . THR A 1 67 ? 0.926 8.890 -2.248 1.00 1.00 67 THR A C 17
ATOM 24043 O O . THR A 1 67 ? -0.125 8.483 -2.743 1.00 1.00 67 THR A O 17
ATOM 24054 N N . LEU A 1 68 ? 1.211 8.763 -0.952 1.00 1.00 68 LEU A N 17
ATOM 24055 C CA . LEU A 1 68 ? 0.286 8.121 -0.015 1.00 1.00 68 LEU A CA 17
ATOM 24056 C C . LEU A 1 68 ? -0.892 9.024 0.259 1.00 1.00 68 LEU A C 17
ATOM 24057 O O . LEU A 1 68 ? -0.998 10.112 -0.310 1.00 1.00 68 LEU A O 17
ATOM 24073 N N . LYS A 1 69 ? -1.794 8.555 1.116 1.00 1.00 69 LYS A N 17
ATOM 24074 C CA . LYS A 1 69 ? -2.975 9.335 1.473 1.00 1.00 69 LYS A CA 17
ATOM 24075 C C . LYS A 1 69 ? -3.501 8.946 2.853 1.00 1.00 69 LYS A C 17
ATOM 24076 O O . LYS A 1 69 ? -3.471 7.782 3.244 1.00 1.00 69 LYS A O 17
ATOM 24095 N N . GLN A 1 70 ? -4.018 9.938 3.561 1.00 1.00 70 GLN A N 17
ATOM 24096 C CA . GLN A 1 70 ? -4.601 9.748 4.893 1.00 1.00 70 GLN A CA 17
ATOM 24097 C C . GLN A 1 70 ? -6.112 9.669 4.770 1.00 1.00 70 GLN A C 17
ATOM 24098 O O . GLN A 1 70 ? -6.688 10.310 3.890 1.00 1.00 70 GLN A O 17
ATOM 24112 N N . PHE A 1 71 ? -6.743 8.860 5.633 1.00 1.00 71 PHE A N 17
ATOM 24113 C CA . PHE A 1 71 ? -8.207 8.679 5.597 1.00 1.00 71 PHE A CA 17
ATOM 24114 C C . PHE A 1 71 ? -8.920 10.041 5.328 1.00 1.00 71 PHE A C 17
ATOM 24115 O O . PHE A 1 71 ? -8.992 10.879 6.228 1.00 1.00 71 PHE A O 17
ATOM 24132 N N . PRO A 1 72 ? -9.440 10.280 4.127 1.00 1.00 72 PRO A N 17
ATOM 24133 C CA . PRO A 1 72 ? -10.139 11.570 3.815 1.00 1.00 72 PRO A CA 17
ATOM 24134 C C . PRO A 1 72 ? -11.292 11.869 4.781 1.00 1.00 72 PRO A C 17
ATOM 24135 O O . PRO A 1 72 ? -11.847 12.966 4.757 1.00 1.00 72 PRO A O 17
ATOM 24146 N N . ASP A 1 73 ? -11.657 10.882 5.616 1.00 1.00 73 ASP A N 17
ATOM 24147 C CA . ASP A 1 73 ? -12.765 11.023 6.586 1.00 1.00 73 ASP A CA 17
ATOM 24148 C C . ASP A 1 73 ? -12.250 10.963 8.025 1.00 1.00 73 ASP A C 17
ATOM 24149 O O . ASP A 1 73 ? -13.028 11.024 8.974 1.00 1.00 73 ASP A O 17
ATOM 24158 N N . GLU A 1 74 ? -10.930 10.849 8.179 1.00 1.00 74 GLU A N 17
ATOM 24159 C CA . GLU A 1 74 ? -10.312 10.788 9.514 1.00 1.00 74 GLU A CA 17
ATOM 24160 C C . GLU A 1 74 ? -8.853 11.277 9.451 1.00 1.00 74 GLU A C 17
ATOM 24161 O O . GLU A 1 74 ? -7.926 10.489 9.641 1.00 1.00 74 GLU A O 17
ATOM 24173 N N . PRO A 1 75 ? -8.623 12.557 9.184 1.00 1.00 75 PRO A N 17
ATOM 24174 C CA . PRO A 1 75 ? -7.230 13.114 9.105 1.00 1.00 75 PRO A CA 17
ATOM 24175 C C . PRO A 1 75 ? -6.523 13.081 10.468 1.00 1.00 75 PRO A C 17
ATOM 24176 O O . PRO A 1 75 ? -5.299 13.187 10.544 1.00 1.00 75 PRO A O 17
ATOM 24187 N N . ASP A 1 76 ? -7.307 12.929 11.535 1.00 1.00 76 ASP A N 17
ATOM 24188 C CA . ASP A 1 76 ? -6.753 12.879 12.894 1.00 1.00 76 ASP A CA 17
ATOM 24189 C C . ASP A 1 76 ? -5.953 11.594 13.094 1.00 1.00 76 ASP A C 17
ATOM 24190 O O . ASP A 1 76 ? -5.150 11.489 14.019 1.00 1.00 76 ASP A O 17
ATOM 24199 N N . ARG A 1 77 ? -6.185 10.608 12.215 1.00 1.00 77 ARG A N 17
ATOM 24200 C CA . ARG A 1 77 ? -5.494 9.306 12.278 1.00 1.00 77 ARG A CA 17
ATOM 24201 C C . ARG A 1 77 ? -5.085 8.870 10.877 1.00 1.00 77 ARG A C 17
ATOM 24202 O O . ARG A 1 77 ? -5.642 9.340 9.886 1.00 1.00 77 ARG A O 17
ATOM 24223 N N . ALA A 1 78 ? -4.097 7.968 10.808 1.00 1.00 78 ALA A N 17
ATOM 24224 C CA . ALA A 1 78 ? -3.579 7.450 9.530 1.00 1.00 78 ALA A CA 17
ATOM 24225 C C . ALA A 1 78 ? -3.495 5.923 9.574 1.00 1.00 78 ALA A C 17
ATOM 24226 O O . ALA A 1 78 ? -3.048 5.343 10.565 1.00 1.00 78 ALA A O 17
ATOM 24233 N N . GLY A 1 79 ? -3.935 5.284 8.493 1.00 1.00 79 GLY A N 17
ATOM 24234 C CA . GLY A 1 79 ? -3.916 3.827 8.406 1.00 1.00 79 GLY A CA 17
ATOM 24235 C C . GLY A 1 79 ? -4.821 3.215 9.472 1.00 1.00 79 GLY A C 17
ATOM 24236 O O . GLY A 1 79 ? -5.753 3.862 9.945 1.00 1.00 79 GLY A O 17
ATOM 24240 N N . ILE A 1 80 ? -4.544 1.966 9.840 1.00 1.00 80 ILE A N 17
ATOM 24241 C CA . ILE A 1 80 ? -5.340 1.266 10.854 1.00 1.00 80 ILE A CA 17
ATOM 24242 C C . ILE A 1 80 ? -6.818 1.229 10.434 1.00 1.00 80 ILE A C 17
ATOM 24243 O O . ILE A 1 80 ? -7.644 1.971 10.967 1.00 1.00 80 ILE A O 17
ATOM 24259 N N . GLY A 1 81 ? -7.138 0.365 9.473 1.00 1.00 81 GLY A N 17
ATOM 24260 C CA . GLY A 1 81 ? -8.514 0.237 8.987 1.00 1.00 81 GLY A CA 17
ATOM 24261 C C . GLY A 1 81 ? -9.433 -0.309 10.077 1.00 1.00 81 GLY A C 17
ATOM 24262 O O . GLY A 1 81 ? -10.608 0.054 10.151 1.00 1.00 81 GLY A O 17
ATOM 24266 N N . VAL A 1 82 ? -8.888 -1.187 10.922 1.00 1.00 82 VAL A N 17
ATOM 24267 C CA . VAL A 1 82 ? -9.667 -1.788 12.008 1.00 1.00 82 VAL A CA 17
ATOM 24268 C C . VAL A 1 82 ? -10.213 -0.703 12.933 1.00 1.00 82 VAL A C 17
ATOM 24269 O O . VAL A 1 82 ? -11.277 -0.863 13.533 1.00 1.00 82 VAL A O 17
ATOM 24282 N N . SER A 1 83 ? -9.469 0.395 13.050 1.00 1.00 83 SER A N 17
ATOM 24283 C CA . SER A 1 83 ? -9.873 1.506 13.912 1.00 1.00 83 SER A CA 17
ATOM 24284 C C . SER A 1 83 ? -10.172 0.998 15.330 1.00 1.00 83 SER A C 17
ATOM 24285 O O . SER A 1 83 ? -9.273 0.923 16.167 1.00 1.00 83 SER A O 17
ATOM 24293 N N . LEU A 1 84 ? -11.439 0.643 15.571 1.00 1.00 84 LEU A N 17
ATOM 24294 C CA . LEU A 1 84 ? -11.888 0.134 16.870 1.00 1.00 84 LEU A CA 17
ATOM 24295 C C . LEU A 1 84 ? -11.520 1.117 17.980 1.00 1.00 84 LEU A C 17
ATOM 24296 O O . LEU A 1 84 ? -12.343 1.928 18.403 1.00 1.00 84 LEU A O 17
ATOM 24312 N N . GLU A 1 85 ? -10.275 1.029 18.444 1.00 1.00 85 GLU A N 17
ATOM 24313 C CA . GLU A 1 85 ? -9.788 1.901 19.503 1.00 1.00 85 GLU A CA 17
ATOM 24314 C C . GLU A 1 85 ? -9.870 3.358 19.057 1.00 1.00 85 GLU A C 17
ATOM 24315 O O . GLU A 1 85 ? -9.543 3.689 17.917 1.00 1.00 85 GLU A O 17
ATOM 24327 N N . HIS A 1 86 ? -10.317 4.224 19.961 1.00 1.00 86 HIS A N 17
ATOM 24328 C CA . HIS A 1 86 ? -10.451 5.644 19.660 1.00 1.00 86 HIS A CA 17
ATOM 24329 C C . HIS A 1 86 ? -10.667 6.429 20.944 1.00 1.00 86 HIS A C 17
ATOM 24330 O O . HIS A 1 86 ? -10.653 5.863 22.038 1.00 1.00 86 HIS A O 17
ATOM 24344 N N . HIS A 1 87 ? -10.866 7.735 20.802 1.00 1.00 87 HIS A N 17
ATOM 24345 C CA . HIS A 1 87 ? -11.090 8.605 21.954 1.00 1.00 87 HIS A CA 17
ATOM 24346 C C . HIS A 1 87 ? -9.954 8.466 22.972 1.00 1.00 87 HIS A C 17
ATOM 24347 O O . HIS A 1 87 ? -10.080 8.889 24.121 1.00 1.00 87 HIS A O 17
ATOM 24361 N N . HIS A 1 88 ? -8.849 7.858 22.539 1.00 1.00 88 HIS A N 17
ATOM 24362 C CA . HIS A 1 88 ? -7.700 7.654 23.417 1.00 1.00 88 HIS A CA 17
ATOM 24363 C C . HIS A 1 88 ? -7.146 8.999 23.896 1.00 1.00 88 HIS A C 17
ATOM 24364 O O . HIS A 1 88 ? -6.897 9.190 25.085 1.00 1.00 88 HIS A O 17
ATOM 24378 N N . HIS A 1 89 ? -6.958 9.925 22.957 1.00 1.00 89 HIS A N 17
ATOM 24379 C CA . HIS A 1 89 ? -6.433 11.250 23.287 1.00 1.00 89 HIS A CA 17
ATOM 24380 C C . HIS A 1 89 ? -7.469 12.041 24.087 1.00 1.00 89 HIS A C 17
ATOM 24381 O O . HIS A 1 89 ? -8.647 12.072 23.732 1.00 1.00 89 HIS A O 17
ATOM 24395 N N . HIS A 1 90 ? -7.022 12.679 25.167 1.00 1.00 90 HIS A N 17
ATOM 24396 C CA . HIS A 1 90 ? -7.917 13.467 26.011 1.00 1.00 90 HIS A CA 17
ATOM 24397 C C . HIS A 1 90 ? -8.511 14.632 25.219 1.00 1.00 90 HIS A C 17
ATOM 24398 O O . HIS A 1 90 ? -9.720 14.861 25.248 1.00 1.00 90 HIS A O 17
ATOM 24412 N N . HIS A 1 91 ? -7.651 15.360 24.507 1.00 1.00 91 HIS A N 17
ATOM 24413 C CA . HIS A 1 91 ? -8.095 16.501 23.701 1.00 1.00 91 HIS A CA 17
ATOM 24414 C C . HIS A 1 91 ? -8.866 16.014 22.473 1.00 1.00 91 HIS A C 17
ATOM 24415 O O . HIS A 1 91 ? -8.555 14.937 21.991 1.00 1.00 91 HIS A O 17
ATOM 24430 N N . ASN A 1 1 ? -7.238 -4.579 5.730 1.00 1.00 1 ASN A N 18
ATOM 24431 C CA . ASN A 1 1 ? -6.078 -4.310 4.834 1.00 1.00 1 ASN A CA 18
ATOM 24432 C C . ASN A 1 1 ? -4.787 -4.722 5.544 1.00 1.00 1 ASN A C 18
ATOM 24433 O O . ASN A 1 1 ? -4.628 -4.490 6.743 1.00 1.00 1 ASN A O 18
ATOM 24446 N N . GLY A 1 2 ? -3.869 -5.335 4.797 1.00 1.00 2 GLY A N 18
ATOM 24447 C CA . GLY A 1 2 ? -2.596 -5.779 5.365 1.00 1.00 2 GLY A CA 18
ATOM 24448 C C . GLY A 1 2 ? -1.785 -6.549 4.327 1.00 1.00 2 GLY A C 18
ATOM 24449 O O . GLY A 1 2 ? -1.689 -6.133 3.173 1.00 1.00 2 GLY A O 18
ATOM 24453 N N . ILE A 1 3 ? -1.205 -7.677 4.740 1.00 1.00 3 ILE A N 18
ATOM 24454 C CA . ILE A 1 3 ? -0.411 -8.499 3.829 1.00 1.00 3 ILE A CA 18
ATOM 24455 C C . ILE A 1 3 ? -1.267 -8.993 2.667 1.00 1.00 3 ILE A C 18
ATOM 24456 O O . ILE A 1 3 ? -0.753 -9.603 1.730 1.00 1.00 3 ILE A O 18
ATOM 24472 N N . TYR A 1 4 ? -2.580 -8.740 2.738 1.00 1.00 4 TYR A N 18
ATOM 24473 C CA . TYR A 1 4 ? -3.505 -9.183 1.685 1.00 1.00 4 TYR A CA 18
ATOM 24474 C C . TYR A 1 4 ? -4.641 -8.167 1.498 1.00 1.00 4 TYR A C 18
ATOM 24475 O O . TYR A 1 4 ? -5.383 -7.871 2.433 1.00 1.00 4 TYR A O 18
ATOM 24493 N N . ALA A 1 5 ? -4.770 -7.645 0.273 1.00 1.00 5 ALA A N 18
ATOM 24494 C CA . ALA A 1 5 ? -5.816 -6.672 -0.051 1.00 1.00 5 ALA A CA 18
ATOM 24495 C C . ALA A 1 5 ? -7.159 -7.383 -0.218 1.00 1.00 5 ALA A C 18
ATOM 24496 O O . ALA A 1 5 ? -7.435 -7.965 -1.267 1.00 1.00 5 ALA A O 18
ATOM 24503 N N . SER A 1 6 ? -7.996 -7.328 0.825 1.00 1.00 6 SER A N 18
ATOM 24504 C CA . SER A 1 6 ? -9.326 -7.963 0.807 1.00 1.00 6 SER A CA 18
ATOM 24505 C C . SER A 1 6 ? -10.389 -6.976 0.328 1.00 1.00 6 SER A C 18
ATOM 24506 O O . SER A 1 6 ? -11.462 -7.376 -0.125 1.00 1.00 6 SER A O 18
ATOM 24514 N N . SER A 1 7 ? -10.081 -5.684 0.432 1.00 1.00 7 SER A N 18
ATOM 24515 C CA . SER A 1 7 ? -11.010 -4.633 0.005 1.00 1.00 7 SER A CA 18
ATOM 24516 C C . SER A 1 7 ? -10.278 -3.304 -0.104 1.00 1.00 7 SER A C 18
ATOM 24517 O O . SER A 1 7 ? -9.184 -3.141 0.435 1.00 1.00 7 SER A O 18
ATOM 24525 N N . VAL A 1 8 ? -10.899 -2.346 -0.795 1.00 1.00 8 VAL A N 18
ATOM 24526 C CA . VAL A 1 8 ? -10.325 -1.003 -0.978 1.00 1.00 8 VAL A CA 18
ATOM 24527 C C . VAL A 1 8 ? -11.447 0.036 -0.962 1.00 1.00 8 VAL A C 18
ATOM 24528 O O . VAL A 1 8 ? -12.540 -0.215 -1.466 1.00 1.00 8 VAL A O 18
ATOM 24541 N N . VAL A 1 9 ? -11.167 1.207 -0.379 1.00 1.00 9 VAL A N 18
ATOM 24542 C CA . VAL A 1 9 ? -12.155 2.299 -0.296 1.00 1.00 9 VAL A CA 18
ATOM 24543 C C . VAL A 1 9 ? -11.955 3.264 -1.470 1.00 1.00 9 VAL A C 18
ATOM 24544 O O . VAL A 1 9 ? -10.835 3.662 -1.762 1.00 1.00 9 VAL A O 18
ATOM 24557 N N . GLU A 1 10 ? -13.048 3.643 -2.130 1.00 1.00 10 GLU A N 18
ATOM 24558 C CA . GLU A 1 10 ? -12.982 4.575 -3.263 1.00 1.00 10 GLU A CA 18
ATOM 24559 C C . GLU A 1 10 ? -12.254 5.868 -2.872 1.00 1.00 10 GLU A C 18
ATOM 24560 O O . GLU A 1 10 ? -11.976 6.092 -1.695 1.00 1.00 10 GLU A O 18
ATOM 24572 N N . ASN A 1 11 ? -11.947 6.701 -3.873 1.00 1.00 11 ASN A N 18
ATOM 24573 C CA . ASN A 1 11 ? -11.259 7.975 -3.646 1.00 1.00 11 ASN A CA 18
ATOM 24574 C C . ASN A 1 11 ? -9.911 7.766 -2.940 1.00 1.00 11 ASN A C 18
ATOM 24575 O O . ASN A 1 11 ? -9.508 8.589 -2.117 1.00 1.00 11 ASN A O 18
ATOM 24586 N N . MET A 1 12 ? -9.221 6.656 -3.256 1.00 1.00 12 MET A N 18
ATOM 24587 C CA . MET A 1 12 ? -7.912 6.317 -2.644 1.00 1.00 12 MET A CA 18
ATOM 24588 C C . MET A 1 12 ? -6.836 6.206 -3.745 1.00 1.00 12 MET A C 18
ATOM 24589 O O . MET A 1 12 ? -7.169 6.039 -4.919 1.00 1.00 12 MET A O 18
ATOM 24603 N N . PRO A 1 13 ? -5.558 6.302 -3.396 1.00 1.00 13 PRO A N 18
ATOM 24604 C CA . PRO A 1 13 ? -4.457 6.217 -4.386 1.00 1.00 13 PRO A CA 18
ATOM 24605 C C . PRO A 1 13 ? -4.424 4.868 -5.090 1.00 1.00 13 PRO A C 18
ATOM 24606 O O . PRO A 1 13 ? -3.604 4.694 -5.986 1.00 1.00 13 PRO A O 18
ATOM 24617 N N . ALA A 1 14 ? -5.265 3.901 -4.637 1.00 1.00 14 ALA A N 18
ATOM 24618 C CA . ALA A 1 14 ? -5.322 2.523 -5.201 1.00 1.00 14 ALA A CA 18
ATOM 24619 C C . ALA A 1 14 ? -4.901 2.409 -6.690 1.00 1.00 14 ALA A C 18
ATOM 24620 O O . ALA A 1 14 ? -4.540 1.326 -7.148 1.00 1.00 14 ALA A O 18
ATOM 24627 N N . LYS A 1 15 ? -4.877 3.529 -7.418 1.00 1.00 15 LYS A N 18
ATOM 24628 C CA . LYS A 1 15 ? -4.420 3.551 -8.801 1.00 1.00 15 LYS A CA 18
ATOM 24629 C C . LYS A 1 15 ? -2.983 3.001 -8.874 1.00 1.00 15 LYS A C 18
ATOM 24630 O O . LYS A 1 15 ? -2.064 3.572 -8.286 1.00 1.00 15 LYS A O 18
ATOM 24649 N N . GLY A 1 16 ? -2.800 1.891 -9.576 1.00 1.00 16 GLY A N 18
ATOM 24650 C CA . GLY A 1 16 ? -1.471 1.277 -9.696 1.00 1.00 16 GLY A CA 18
ATOM 24651 C C . GLY A 1 16 ? -1.066 0.582 -8.390 1.00 1.00 16 GLY A C 18
ATOM 24652 O O . GLY A 1 16 ? -0.257 -0.344 -8.399 1.00 1.00 16 GLY A O 18
ATOM 24656 N N . LYS A 1 17 ? -1.662 1.009 -7.270 1.00 1.00 17 LYS A N 18
ATOM 24657 C CA . LYS A 1 17 ? -1.429 0.437 -5.948 1.00 1.00 17 LYS A CA 18
ATOM 24658 C C . LYS A 1 17 ? -2.144 -0.913 -5.889 1.00 1.00 17 LYS A C 18
ATOM 24659 O O . LYS A 1 17 ? -2.504 -1.489 -6.917 1.00 1.00 17 LYS A O 18
ATOM 24678 N N . ILE A 1 18 ? -2.327 -1.398 -4.676 1.00 1.00 18 ILE A N 18
ATOM 24679 C CA . ILE A 1 18 ? -2.979 -2.667 -4.453 1.00 1.00 18 ILE A CA 18
ATOM 24680 C C . ILE A 1 18 ? -4.427 -2.627 -4.930 1.00 1.00 18 ILE A C 18
ATOM 24681 O O . ILE A 1 18 ? -5.071 -1.579 -4.958 1.00 1.00 18 ILE A O 18
ATOM 24697 N N . GLU A 1 19 ? -4.900 -3.807 -5.309 1.00 1.00 19 GLU A N 18
ATOM 24698 C CA . GLU A 1 19 ? -6.257 -4.004 -5.812 1.00 1.00 19 GLU A CA 18
ATOM 24699 C C . GLU A 1 19 ? -6.881 -5.199 -5.123 1.00 1.00 19 GLU A C 18
ATOM 24700 O O . GLU A 1 19 ? -6.224 -5.910 -4.364 1.00 1.00 19 GLU A O 18
ATOM 24712 N N . VAL A 1 20 ? -8.159 -5.402 -5.385 1.00 1.00 20 VAL A N 18
ATOM 24713 C CA . VAL A 1 20 ? -8.896 -6.504 -4.778 1.00 1.00 20 VAL A CA 18
ATOM 24714 C C . VAL A 1 20 ? -8.269 -7.855 -5.153 1.00 1.00 20 VAL A C 18
ATOM 24715 O O . VAL A 1 20 ? -8.228 -8.247 -6.317 1.00 1.00 20 VAL A O 18
ATOM 24728 N N . GLY A 1 21 ? -7.794 -8.561 -4.126 1.00 1.00 21 GLY A N 18
ATOM 24729 C CA . GLY A 1 21 ? -7.176 -9.879 -4.294 1.00 1.00 21 GLY A CA 18
ATOM 24730 C C . GLY A 1 21 ? -5.658 -9.792 -4.430 1.00 1.00 21 GLY A C 18
ATOM 24731 O O . GLY A 1 21 ? -4.982 -10.820 -4.366 1.00 1.00 21 GLY A O 18
ATOM 24735 N N . ASP A 1 22 ? -5.094 -8.585 -4.615 1.00 1.00 22 ASP A N 18
ATOM 24736 C CA . ASP A 1 22 ? -3.645 -8.446 -4.747 1.00 1.00 22 ASP A CA 18
ATOM 24737 C C . ASP A 1 22 ? -2.997 -8.538 -3.381 1.00 1.00 22 ASP A C 18
ATOM 24738 O O . ASP A 1 22 ? -3.672 -8.502 -2.352 1.00 1.00 22 ASP A O 18
ATOM 24747 N N . LYS A 1 23 ? -1.676 -8.658 -3.386 1.00 1.00 23 LYS A N 18
ATOM 24748 C CA . LYS A 1 23 ? -0.895 -8.755 -2.156 1.00 1.00 23 LYS A CA 18
ATOM 24749 C C . LYS A 1 23 ? 0.384 -7.962 -2.309 1.00 1.00 23 LYS A C 18
ATOM 24750 O O . LYS A 1 23 ? 0.772 -7.595 -3.411 1.00 1.00 23 LYS A O 18
ATOM 24769 N N . ILE A 1 24 ? 1.027 -7.698 -1.180 1.00 1.00 24 ILE A N 18
ATOM 24770 C CA . ILE A 1 24 ? 2.282 -6.925 -1.132 1.00 1.00 24 ILE A CA 18
ATOM 24771 C C . ILE A 1 24 ? 3.437 -7.885 -0.795 1.00 1.00 24 ILE A C 18
ATOM 24772 O O . ILE A 1 24 ? 3.477 -8.482 0.283 1.00 1.00 24 ILE A O 18
ATOM 24788 N N . ILE A 1 25 ? 4.372 -8.007 -1.736 1.00 1.00 25 ILE A N 18
ATOM 24789 C CA . ILE A 1 25 ? 5.535 -8.870 -1.562 1.00 1.00 25 ILE A CA 18
ATOM 24790 C C . ILE A 1 25 ? 6.433 -8.300 -0.483 1.00 1.00 25 ILE A C 18
ATOM 24791 O O . ILE A 1 25 ? 6.930 -9.028 0.369 1.00 1.00 25 ILE A O 18
ATOM 24807 N N . SER A 1 26 ? 6.637 -6.986 -0.523 1.00 1.00 26 SER A N 18
ATOM 24808 C CA . SER A 1 26 ? 7.484 -6.316 0.460 1.00 1.00 26 SER A CA 18
ATOM 24809 C C . SER A 1 26 ? 7.201 -4.818 0.478 1.00 1.00 26 SER A C 18
ATOM 24810 O O . SER A 1 26 ? 6.519 -4.290 -0.401 1.00 1.00 26 SER A O 18
ATOM 24818 N N . ALA A 1 27 ? 7.731 -4.144 1.506 1.00 1.00 27 ALA A N 18
ATOM 24819 C CA . ALA A 1 27 ? 7.559 -2.698 1.698 1.00 1.00 27 ALA A CA 18
ATOM 24820 C C . ALA A 1 27 ? 8.921 -2.031 1.858 1.00 1.00 27 ALA A C 18
ATOM 24821 O O . ALA A 1 27 ? 9.560 -2.177 2.900 1.00 1.00 27 ALA A O 18
ATOM 24828 N N . ASP A 1 28 ? 9.360 -1.278 0.840 1.00 1.00 28 ASP A N 18
ATOM 24829 C CA . ASP A 1 28 ? 10.653 -0.571 0.893 1.00 1.00 28 ASP A CA 18
ATOM 24830 C C . ASP A 1 28 ? 11.764 -1.446 1.494 1.00 1.00 28 ASP A C 18
ATOM 24831 O O . ASP A 1 28 ? 12.766 -0.939 1.999 1.00 1.00 28 ASP A O 18
ATOM 24840 N N . GLY A 1 29 ? 11.563 -2.762 1.453 1.00 1.00 29 GLY A N 18
ATOM 24841 C CA . GLY A 1 29 ? 12.527 -3.706 2.010 1.00 1.00 29 GLY A CA 18
ATOM 24842 C C . GLY A 1 29 ? 12.228 -5.116 1.523 1.00 1.00 29 GLY A C 18
ATOM 24843 O O . GLY A 1 29 ? 12.389 -5.407 0.339 1.00 1.00 29 GLY A O 18
ATOM 24847 N N . LYS A 1 30 ? 11.838 -6.011 2.444 1.00 1.00 30 LYS A N 18
ATOM 24848 C CA . LYS A 1 30 ? 11.568 -7.424 2.102 1.00 1.00 30 LYS A CA 18
ATOM 24849 C C . LYS A 1 30 ? 10.248 -7.878 2.717 1.00 1.00 30 LYS A C 18
ATOM 24850 O O . LYS A 1 30 ? 9.587 -7.128 3.433 1.00 1.00 30 LYS A O 18
ATOM 24869 N N . ASN A 1 31 ? 9.871 -9.122 2.425 1.00 1.00 31 ASN A N 18
ATOM 24870 C CA . ASN A 1 31 ? 8.629 -9.684 2.950 1.00 1.00 31 ASN A CA 18
ATOM 24871 C C . ASN A 1 31 ? 8.738 -9.862 4.464 1.00 1.00 31 ASN A C 18
ATOM 24872 O O . ASN A 1 31 ? 9.841 -9.862 5.012 1.00 1.00 31 ASN A O 18
ATOM 24883 N N . TYR A 1 32 ? 7.591 -10.030 5.137 1.00 1.00 32 TYR A N 18
ATOM 24884 C CA . TYR A 1 32 ? 7.566 -10.232 6.602 1.00 1.00 32 TYR A CA 18
ATOM 24885 C C . TYR A 1 32 ? 6.534 -11.300 6.971 1.00 1.00 32 TYR A C 18
ATOM 24886 O O . TYR A 1 32 ? 5.401 -11.275 6.491 1.00 1.00 32 TYR A O 18
ATOM 24904 N N . GLN A 1 33 ? 6.933 -12.235 7.834 1.00 1.00 33 GLN A N 18
ATOM 24905 C CA . GLN A 1 33 ? 6.036 -13.301 8.268 1.00 1.00 33 GLN A CA 18
ATOM 24906 C C . GLN A 1 33 ? 4.893 -12.718 9.090 1.00 1.00 33 GLN A C 18
ATOM 24907 O O . GLN A 1 33 ? 3.744 -13.140 8.954 1.00 1.00 33 GLN A O 18
ATOM 24921 N N . SER A 1 34 ? 5.216 -11.744 9.947 1.00 1.00 34 SER A N 18
ATOM 24922 C CA . SER A 1 34 ? 4.214 -11.091 10.806 1.00 1.00 34 SER A CA 18
ATOM 24923 C C . SER A 1 34 ? 3.728 -9.785 10.169 1.00 1.00 34 SER A C 18
ATOM 24924 O O . SER A 1 34 ? 4.498 -8.840 9.997 1.00 1.00 34 SER A O 18
ATOM 24932 N N . ALA A 1 35 ? 2.445 -9.752 9.822 1.00 1.00 35 ALA A N 18
ATOM 24933 C CA . ALA A 1 35 ? 1.843 -8.571 9.202 1.00 1.00 35 ALA A CA 18
ATOM 24934 C C . ALA A 1 35 ? 2.039 -7.336 10.084 1.00 1.00 35 ALA A C 18
ATOM 24935 O O . ALA A 1 35 ? 2.009 -6.204 9.604 1.00 1.00 35 ALA A O 18
ATOM 24942 N N . GLU A 1 36 ? 2.226 -7.575 11.376 1.00 1.00 36 GLU A N 18
ATOM 24943 C CA . GLU A 1 36 ? 2.410 -6.493 12.342 1.00 1.00 36 GLU A CA 18
ATOM 24944 C C . GLU A 1 36 ? 3.591 -5.609 11.956 1.00 1.00 36 GLU A C 18
ATOM 24945 O O . GLU A 1 36 ? 3.568 -4.396 12.161 1.00 1.00 36 GLU A O 18
ATOM 24957 N N . LYS A 1 37 ? 4.621 -6.229 11.388 1.00 1.00 37 LYS A N 18
ATOM 24958 C CA . LYS A 1 37 ? 5.813 -5.492 10.966 1.00 1.00 37 LYS A CA 18
ATOM 24959 C C . LYS A 1 37 ? 5.462 -4.512 9.858 1.00 1.00 37 LYS A C 18
ATOM 24960 O O . LYS A 1 37 ? 5.919 -3.370 9.864 1.00 1.00 37 LYS A O 18
ATOM 24979 N N . LEU A 1 38 ? 4.668 -4.967 8.893 1.00 1.00 38 LEU A N 18
ATOM 24980 C CA . LEU A 1 38 ? 4.293 -4.113 7.766 1.00 1.00 38 LEU A CA 18
ATOM 24981 C C . LEU A 1 38 ? 3.485 -2.910 8.263 1.00 1.00 38 LEU A C 18
ATOM 24982 O O . LEU A 1 38 ? 3.780 -1.765 7.941 1.00 1.00 38 LEU A O 18
ATOM 24998 N N . ILE A 1 39 ? 2.463 -3.192 9.063 1.00 1.00 39 ILE A N 18
ATOM 24999 C CA . ILE A 1 39 ? 1.609 -2.124 9.606 1.00 1.00 39 ILE A CA 18
ATOM 25000 C C . ILE A 1 39 ? 2.458 -1.156 10.434 1.00 1.00 39 ILE A C 18
ATOM 25001 O O . ILE A 1 39 ? 2.384 0.058 10.241 1.00 1.00 39 ILE A O 18
ATOM 25017 N N . ASP A 1 40 ? 3.251 -1.689 11.365 1.00 1.00 40 ASP A N 18
ATOM 25018 C CA . ASP A 1 40 ? 4.091 -0.849 12.219 1.00 1.00 40 ASP A CA 18
ATOM 25019 C C . ASP A 1 40 ? 5.060 -0.024 11.372 1.00 1.00 40 ASP A C 18
ATOM 25020 O O . ASP A 1 40 ? 5.306 1.145 11.662 1.00 1.00 40 ASP A O 18
ATOM 25029 N N . TYR A 1 41 ? 5.605 -0.635 10.322 1.00 1.00 41 TYR A N 18
ATOM 25030 C CA . TYR A 1 41 ? 6.539 0.061 9.442 1.00 1.00 41 TYR A CA 18
ATOM 25031 C C . TYR A 1 41 ? 5.871 1.289 8.804 1.00 1.00 41 TYR A C 18
ATOM 25032 O O . TYR A 1 41 ? 6.460 2.369 8.767 1.00 1.00 41 TYR A O 18
ATOM 25050 N N . ILE A 1 42 ? 4.640 1.127 8.318 1.00 1.00 42 ILE A N 18
ATOM 25051 C CA . ILE A 1 42 ? 3.918 2.246 7.702 1.00 1.00 42 ILE A CA 18
ATOM 25052 C C . ILE A 1 42 ? 3.678 3.320 8.764 1.00 1.00 42 ILE A C 18
ATOM 25053 O O . ILE A 1 42 ? 3.834 4.512 8.497 1.00 1.00 42 ILE A O 18
ATOM 25069 N N . SER A 1 43 ? 3.285 2.889 9.966 1.00 1.00 43 SER A N 18
ATOM 25070 C CA . SER A 1 43 ? 3.015 3.809 11.074 1.00 1.00 43 SER A CA 18
ATOM 25071 C C . SER A 1 43 ? 1.968 4.847 10.677 1.00 1.00 43 SER A C 18
ATOM 25072 O O . SER A 1 43 ? 1.918 5.946 11.227 1.00 1.00 43 SER A O 18
ATOM 25080 N N . SER A 1 44 ? 1.135 4.474 9.712 1.00 1.00 44 SER A N 18
ATOM 25081 C CA . SER A 1 44 ? 0.074 5.349 9.223 1.00 1.00 44 SER A CA 18
ATOM 25082 C C . SER A 1 44 ? 0.647 6.636 8.630 1.00 1.00 44 SER A C 18
ATOM 25083 O O . SER A 1 44 ? -0.085 7.595 8.411 1.00 1.00 44 SER A O 18
ATOM 25091 N N . LYS A 1 45 ? 1.958 6.641 8.407 1.00 1.00 45 LYS A N 18
ATOM 25092 C CA . LYS A 1 45 ? 2.645 7.813 7.851 1.00 1.00 45 LYS A CA 18
ATOM 25093 C C . LYS A 1 45 ? 2.175 8.088 6.423 1.00 1.00 45 LYS A C 18
ATOM 25094 O O . LYS A 1 45 ? 2.968 8.030 5.479 1.00 1.00 45 LYS A O 18
ATOM 25113 N N . LYS A 1 46 ? 0.880 8.389 6.260 1.00 1.00 46 LYS A N 18
ATOM 25114 C CA . LYS A 1 46 ? 0.294 8.678 4.950 1.00 1.00 46 LYS A CA 18
ATOM 25115 C C . LYS A 1 46 ? 0.070 10.173 4.810 1.00 1.00 46 LYS A C 18
ATOM 25116 O O . LYS A 1 46 ? -0.017 10.876 5.814 1.00 1.00 46 LYS A O 18
ATOM 25135 N N . ALA A 1 47 ? -0.024 10.658 3.566 1.00 1.00 47 ALA A N 18
ATOM 25136 C CA . ALA A 1 47 ? -0.244 12.075 3.283 1.00 1.00 47 ALA A CA 18
ATOM 25137 C C . ALA A 1 47 ? 1.078 12.835 3.323 1.00 1.00 47 ALA A C 18
ATOM 25138 O O . ALA A 1 47 ? 1.547 13.236 4.387 1.00 1.00 47 ALA A O 18
ATOM 25145 N N . GLY A 1 48 ? 1.669 13.037 2.140 1.00 1.00 48 GLY A N 18
ATOM 25146 C CA . GLY A 1 48 ? 2.940 13.759 2.003 1.00 1.00 48 GLY A CA 18
ATOM 25147 C C . GLY A 1 48 ? 4.100 12.791 1.804 1.00 1.00 48 GLY A C 18
ATOM 25148 O O . GLY A 1 48 ? 4.878 12.933 0.860 1.00 1.00 48 GLY A O 18
ATOM 25152 N N . ASP A 1 49 ? 4.218 11.799 2.690 1.00 1.00 49 ASP A N 18
ATOM 25153 C CA . ASP A 1 49 ? 5.298 10.813 2.589 1.00 1.00 49 ASP A CA 18
ATOM 25154 C C . ASP A 1 49 ? 5.037 9.869 1.418 1.00 1.00 49 ASP A C 18
ATOM 25155 O O . ASP A 1 49 ? 3.887 9.578 1.092 1.00 1.00 49 ASP A O 18
ATOM 25164 N N . LYS A 1 50 ? 6.121 9.388 0.793 1.00 1.00 50 LYS A N 18
ATOM 25165 C CA . LYS A 1 50 ? 6.042 8.460 -0.353 1.00 1.00 50 LYS A CA 18
ATOM 25166 C C . LYS A 1 50 ? 6.679 7.126 0.026 1.00 1.00 50 LYS A C 18
ATOM 25167 O O . LYS A 1 50 ? 7.484 7.051 0.954 1.00 1.00 50 LYS A O 18
ATOM 25186 N N . VAL A 1 51 ? 6.321 6.074 -0.708 1.00 1.00 51 VAL A N 18
ATOM 25187 C CA . VAL A 1 51 ? 6.867 4.738 -0.451 1.00 1.00 51 VAL A CA 18
ATOM 25188 C C . VAL A 1 51 ? 6.722 3.871 -1.696 1.00 1.00 51 VAL A C 18
ATOM 25189 O O . VAL A 1 51 ? 5.783 4.040 -2.472 1.00 1.00 51 VAL A O 18
ATOM 25202 N N . THR A 1 52 ? 7.650 2.920 -1.859 1.00 1.00 52 THR A N 18
ATOM 25203 C CA . THR A 1 52 ? 7.629 1.982 -2.995 1.00 1.00 52 THR A CA 18
ATOM 25204 C C . THR A 1 52 ? 7.179 0.610 -2.489 1.00 1.00 52 THR A C 18
ATOM 25205 O O . THR A 1 52 ? 7.784 0.056 -1.571 1.00 1.00 52 THR A O 18
ATOM 25216 N N . LEU A 1 53 ? 6.106 0.077 -3.088 1.00 1.00 53 LEU A N 18
ATOM 25217 C CA . LEU A 1 53 ? 5.543 -1.233 -2.702 1.00 1.00 53 LEU A CA 18
ATOM 25218 C C . LEU A 1 53 ? 5.607 -2.198 -3.890 1.00 1.00 53 LEU A C 18
ATOM 25219 O O . LEU A 1 53 ? 5.136 -1.882 -4.982 1.00 1.00 53 LEU A O 18
ATOM 25235 N N . LYS A 1 54 ? 6.193 -3.383 -3.671 1.00 1.00 54 LYS A N 18
ATOM 25236 C CA . LYS A 1 54 ? 6.313 -4.391 -4.733 1.00 1.00 54 LYS A CA 18
ATOM 25237 C C . LYS A 1 54 ? 5.090 -5.299 -4.705 1.00 1.00 54 LYS A C 18
ATOM 25238 O O . LYS A 1 54 ? 4.697 -5.788 -3.644 1.00 1.00 54 LYS A O 18
ATOM 25257 N N . ILE A 1 55 ? 4.491 -5.515 -5.883 1.00 1.00 55 ILE A N 18
ATOM 25258 C CA . ILE A 1 55 ? 3.296 -6.359 -6.028 1.00 1.00 55 ILE A CA 18
ATOM 25259 C C . ILE A 1 55 ? 3.496 -7.346 -7.175 1.00 1.00 55 ILE A C 18
ATOM 25260 O O . ILE A 1 55 ? 4.386 -7.181 -8.006 1.00 1.00 55 ILE A O 18
ATOM 25276 N N . GLU A 1 56 ? 2.622 -8.355 -7.206 1.00 1.00 56 GLU A N 18
ATOM 25277 C CA . GLU A 1 56 ? 2.632 -9.393 -8.252 1.00 1.00 56 GLU A CA 18
ATOM 25278 C C . GLU A 1 56 ? 1.238 -9.518 -8.870 1.00 1.00 56 GLU A C 18
ATOM 25279 O O . GLU A 1 56 ? 0.238 -9.596 -8.156 1.00 1.00 56 GLU A O 18
ATOM 25291 N N . ARG A 1 57 ? 1.186 -9.554 -10.211 1.00 1.00 57 ARG A N 18
ATOM 25292 C CA . ARG A 1 57 ? -0.078 -9.687 -10.950 1.00 1.00 57 ARG A CA 18
ATOM 25293 C C . ARG A 1 57 ? 0.133 -10.637 -12.131 1.00 1.00 57 ARG A C 18
ATOM 25294 O O . ARG A 1 57 ? 1.026 -10.429 -12.944 1.00 1.00 57 ARG A O 18
ATOM 25315 N N . GLU A 1 58 ? -0.698 -11.678 -12.213 1.00 1.00 58 GLU A N 18
ATOM 25316 C CA . GLU A 1 58 ? -0.615 -12.669 -13.290 1.00 1.00 58 GLU A CA 18
ATOM 25317 C C . GLU A 1 58 ? 0.847 -13.089 -13.553 1.00 1.00 58 GLU A C 18
ATOM 25318 O O . GLU A 1 58 ? 1.279 -13.167 -14.699 1.00 1.00 58 GLU A O 18
ATOM 25330 N N . GLU A 1 59 ? 1.592 -13.318 -12.472 1.00 1.00 59 GLU A N 18
ATOM 25331 C CA . GLU A 1 59 ? 3.006 -13.705 -12.555 1.00 1.00 59 GLU A CA 18
ATOM 25332 C C . GLU A 1 59 ? 3.846 -12.598 -13.196 1.00 1.00 59 GLU A C 18
ATOM 25333 O O . GLU A 1 59 ? 4.849 -12.874 -13.855 1.00 1.00 59 GLU A O 18
ATOM 25345 N N . LYS A 1 60 ? 3.433 -11.337 -12.990 1.00 1.00 60 LYS A N 18
ATOM 25346 C CA . LYS A 1 60 ? 4.154 -10.167 -13.539 1.00 1.00 60 LYS A CA 18
ATOM 25347 C C . LYS A 1 60 ? 4.174 -9.039 -12.509 1.00 1.00 60 LYS A C 18
ATOM 25348 O O . LYS A 1 60 ? 3.124 -8.541 -12.102 1.00 1.00 60 LYS A O 18
ATOM 25367 N N . GLU A 1 61 ? 5.377 -8.631 -12.090 1.00 1.00 61 GLU A N 18
ATOM 25368 C CA . GLU A 1 61 ? 5.529 -7.554 -11.108 1.00 1.00 61 GLU A CA 18
ATOM 25369 C C . GLU A 1 61 ? 5.520 -6.201 -11.811 1.00 1.00 61 GLU A C 18
ATOM 25370 O O . GLU A 1 61 ? 6.004 -6.075 -12.935 1.00 1.00 61 GLU A O 18
ATOM 25382 N N . LYS A 1 62 ? 4.961 -5.191 -11.134 1.00 1.00 62 LYS A N 18
ATOM 25383 C CA . LYS A 1 62 ? 4.877 -3.822 -11.675 1.00 1.00 62 LYS A CA 18
ATOM 25384 C C . LYS A 1 62 ? 5.297 -2.824 -10.605 1.00 1.00 62 LYS A C 18
ATOM 25385 O O . LYS A 1 62 ? 5.199 -3.105 -9.411 1.00 1.00 62 LYS A O 18
ATOM 25404 N N . ARG A 1 63 ? 5.772 -1.655 -11.050 1.00 1.00 63 ARG A N 18
ATOM 25405 C CA . ARG A 1 63 ? 6.223 -0.584 -10.146 1.00 1.00 63 ARG A CA 18
ATOM 25406 C C . ARG A 1 63 ? 5.572 0.742 -10.541 1.00 1.00 63 ARG A C 18
ATOM 25407 O O . ARG A 1 63 ? 5.659 1.170 -11.692 1.00 1.00 63 ARG A O 18
ATOM 25428 N N . VAL A 1 64 ? 4.937 1.400 -9.561 1.00 1.00 64 VAL A N 18
ATOM 25429 C CA . VAL A 1 64 ? 4.285 2.703 -9.770 1.00 1.00 64 VAL A CA 18
ATOM 25430 C C . VAL A 1 64 ? 4.614 3.606 -8.582 1.00 1.00 64 VAL A C 18
ATOM 25431 O O . VAL A 1 64 ? 4.466 3.189 -7.432 1.00 1.00 64 VAL A O 18
ATOM 25444 N N . THR A 1 65 ? 5.031 4.851 -8.853 1.00 1.00 65 THR A N 18
ATOM 25445 C CA . THR A 1 65 ? 5.346 5.808 -7.780 1.00 1.00 65 THR A CA 18
ATOM 25446 C C . THR A 1 65 ? 4.145 6.733 -7.577 1.00 1.00 65 THR A C 18
ATOM 25447 O O . THR A 1 65 ? 3.804 7.515 -8.464 1.00 1.00 65 THR A O 18
ATOM 25458 N N . LEU A 1 66 ? 3.531 6.652 -6.390 1.00 1.00 66 LEU A N 18
ATOM 25459 C CA . LEU A 1 66 ? 2.373 7.496 -6.031 1.00 1.00 66 LEU A CA 18
ATOM 25460 C C . LEU A 1 66 ? 2.555 8.041 -4.615 1.00 1.00 66 LEU A C 18
ATOM 25461 O O . LEU A 1 66 ? 3.368 7.535 -3.842 1.00 1.00 66 LEU A O 18
ATOM 25477 N N . THR A 1 67 ? 1.770 9.067 -4.282 1.00 1.00 67 THR A N 18
ATOM 25478 C CA . THR A 1 67 ? 1.812 9.687 -2.951 1.00 1.00 67 THR A CA 18
ATOM 25479 C C . THR A 1 67 ? 0.704 9.108 -2.076 1.00 1.00 67 THR A C 18
ATOM 25480 O O . THR A 1 67 ? -0.421 8.914 -2.529 1.00 1.00 67 THR A O 18
ATOM 25491 N N . LEU A 1 68 ? 1.031 8.825 -0.821 1.00 1.00 68 LEU A N 18
ATOM 25492 C CA . LEU A 1 68 ? 0.056 8.264 0.104 1.00 1.00 68 LEU A CA 18
ATOM 25493 C C . LEU A 1 68 ? -1.114 9.232 0.297 1.00 1.00 68 LEU A C 18
ATOM 25494 O O . LEU A 1 68 ? -1.075 10.365 -0.184 1.00 1.00 68 LEU A O 18
ATOM 25510 N N . LYS A 1 69 ? -2.164 8.768 0.989 1.00 1.00 69 LYS A N 18
ATOM 25511 C CA . LYS A 1 69 ? -3.364 9.595 1.227 1.00 1.00 69 LYS A CA 18
ATOM 25512 C C . LYS A 1 69 ? -4.017 9.217 2.561 1.00 1.00 69 LYS A C 18
ATOM 25513 O O . LYS A 1 69 ? -3.758 8.152 3.113 1.00 1.00 69 LYS A O 18
ATOM 25532 N N . GLN A 1 70 ? -4.895 10.100 3.040 1.00 1.00 70 GLN A N 18
ATOM 25533 C CA . GLN A 1 70 ? -5.632 9.900 4.299 1.00 1.00 70 GLN A CA 18
ATOM 25534 C C . GLN A 1 70 ? -7.141 9.967 4.057 1.00 1.00 70 GLN A C 18
ATOM 25535 O O . GLN A 1 70 ? -7.604 10.736 3.210 1.00 1.00 70 GLN A O 18
ATOM 25549 N N . PHE A 1 71 ? -7.890 9.123 4.781 1.00 1.00 71 PHE A N 18
ATOM 25550 C CA . PHE A 1 71 ? -9.356 9.037 4.641 1.00 1.00 71 PHE A CA 18
ATOM 25551 C C . PHE A 1 71 ? -9.986 10.439 4.420 1.00 1.00 71 PHE A C 18
ATOM 25552 O O . PHE A 1 71 ? -9.590 11.391 5.094 1.00 1.00 71 PHE A O 18
ATOM 25569 N N . PRO A 1 72 ? -10.911 10.609 3.483 1.00 1.00 72 PRO A N 18
ATOM 25570 C CA . PRO A 1 72 ? -11.508 11.957 3.198 1.00 1.00 72 PRO A CA 18
ATOM 25571 C C . PRO A 1 72 ? -12.493 12.417 4.278 1.00 1.00 72 PRO A C 18
ATOM 25572 O O . PRO A 1 72 ? -12.879 13.587 4.292 1.00 1.00 72 PRO A O 18
ATOM 25583 N N . ASP A 1 73 ? -12.911 11.503 5.173 1.00 1.00 73 ASP A N 18
ATOM 25584 C CA . ASP A 1 73 ? -13.872 11.831 6.255 1.00 1.00 73 ASP A CA 18
ATOM 25585 C C . ASP A 1 73 ? -13.180 11.820 7.624 1.00 1.00 73 ASP A C 18
ATOM 25586 O O . ASP A 1 73 ? -13.841 11.867 8.661 1.00 1.00 73 ASP A O 18
ATOM 25595 N N . GLU A 1 74 ? -11.845 11.761 7.618 1.00 1.00 74 GLU A N 18
ATOM 25596 C CA . GLU A 1 74 ? -11.062 11.744 8.869 1.00 1.00 74 GLU A CA 18
ATOM 25597 C C . GLU A 1 74 ? -9.589 12.114 8.590 1.00 1.00 74 GLU A C 18
ATOM 25598 O O . GLU A 1 74 ? -8.700 11.272 8.727 1.00 1.00 74 GLU A O 18
ATOM 25610 N N . PRO A 1 75 ? -9.305 13.343 8.194 1.00 1.00 75 PRO A N 18
ATOM 25611 C CA . PRO A 1 75 ? -7.899 13.774 7.893 1.00 1.00 75 PRO A CA 18
ATOM 25612 C C . PRO A 1 75 ? -7.075 13.939 9.174 1.00 1.00 75 PRO A C 18
ATOM 25613 O O . PRO A 1 75 ? -5.859 14.121 9.124 1.00 1.00 75 PRO A O 18
ATOM 25624 N N . ASP A 1 76 ? -7.753 13.867 10.318 1.00 1.00 76 ASP A N 18
ATOM 25625 C CA . ASP A 1 76 ? -7.087 13.999 11.621 1.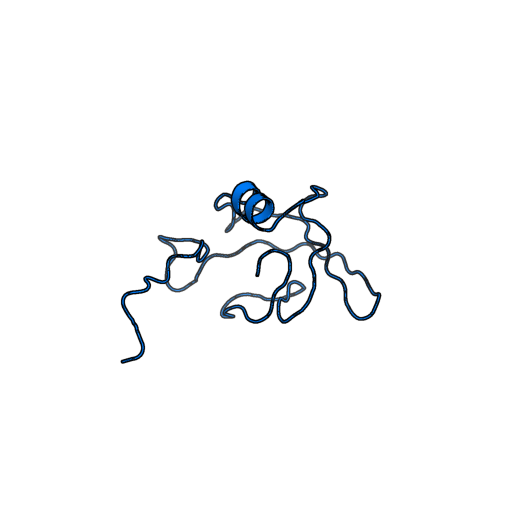00 1.00 76 ASP A CA 18
ATOM 25626 C C . ASP A 1 76 ? -6.416 12.680 12.011 1.00 1.00 76 ASP A C 18
ATOM 25627 O O . ASP A 1 76 ? -5.664 12.625 12.983 1.00 1.00 76 ASP A O 18
ATOM 25636 N N . ARG A 1 77 ? -6.697 11.613 11.248 1.00 1.00 77 ARG A N 18
ATOM 25637 C CA . ARG A 1 77 ? -6.120 10.279 11.518 1.00 1.00 77 ARG A CA 18
ATOM 25638 C C . ARG A 1 77 ? -5.908 9.534 10.198 1.00 1.00 77 ARG A C 18
ATOM 25639 O O . ARG A 1 77 ? -6.559 9.830 9.197 1.00 1.00 77 ARG A O 18
ATOM 25660 N N . ALA A 1 78 ? -4.989 8.561 10.205 1.00 1.00 78 ALA A N 18
ATOM 25661 C CA . ALA A 1 78 ? -4.679 7.756 9.011 1.00 1.00 78 ALA A CA 18
ATOM 25662 C C . ALA A 1 78 ? -4.436 6.291 9.395 1.00 1.00 78 ALA A C 18
ATOM 25663 O O . ALA A 1 78 ? -4.254 5.968 10.567 1.00 1.00 78 ALA A O 18
ATOM 25670 N N . GLY A 1 79 ? -4.429 5.418 8.389 1.00 1.00 79 GLY A N 18
ATOM 25671 C CA . GLY A 1 79 ? -4.199 3.989 8.617 1.00 1.00 79 GLY A CA 18
ATOM 25672 C C . GLY A 1 79 ? -5.331 3.371 9.440 1.00 1.00 79 GLY A C 18
ATOM 25673 O O . GLY A 1 79 ? -6.484 3.359 9.015 1.00 1.00 79 GLY A O 18
ATOM 25677 N N . ILE A 1 80 ? -4.998 2.849 10.621 1.00 1.00 80 ILE A N 18
ATOM 25678 C CA . ILE A 1 80 ? -6.003 2.230 11.487 1.00 1.00 80 ILE A CA 18
ATOM 25679 C C . ILE A 1 80 ? -7.014 3.276 11.956 1.00 1.00 80 ILE A C 18
ATOM 25680 O O . ILE A 1 80 ? -6.733 4.473 11.940 1.00 1.00 80 ILE A O 18
ATOM 25696 N N . GLY A 1 81 ? -8.191 2.813 12.370 1.00 1.00 81 GLY A N 18
ATOM 25697 C CA . GLY A 1 81 ? -9.240 3.718 12.840 1.00 1.00 81 GLY A CA 18
ATOM 25698 C C . GLY A 1 81 ? -10.431 2.934 13.383 1.00 1.00 81 GLY A C 18
ATOM 25699 O O . GLY A 1 81 ? -10.984 2.075 12.697 1.00 1.00 81 GLY A O 18
ATOM 25703 N N . VAL A 1 82 ? -10.823 3.235 14.621 1.00 1.00 82 VAL A N 18
ATOM 25704 C CA . VAL A 1 82 ? -11.955 2.555 15.257 1.00 1.00 82 VAL A CA 18
ATOM 25705 C C . VAL A 1 82 ? -13.263 2.945 14.570 1.00 1.00 82 VAL A C 18
ATOM 25706 O O . VAL A 1 82 ? -13.435 4.086 14.146 1.00 1.00 82 VAL A O 18
ATOM 25719 N N . SER A 1 83 ? -14.185 1.987 14.470 1.00 1.00 83 SER A N 18
ATOM 25720 C CA . SER A 1 83 ? -15.478 2.244 13.837 1.00 1.00 83 SER A CA 18
ATOM 25721 C C . SER A 1 83 ? -16.251 3.321 14.610 1.00 1.00 83 SER A C 18
ATOM 25722 O O . SER A 1 83 ? -16.107 4.509 14.328 1.00 1.00 83 SER A O 18
ATOM 25730 N N . LEU A 1 84 ? -17.061 2.896 15.584 1.00 1.00 84 LEU A N 18
ATOM 25731 C CA . LEU A 1 84 ? -17.852 3.828 16.393 1.00 1.00 84 LEU A CA 18
ATOM 25732 C C . LEU A 1 84 ? -18.722 4.725 15.495 1.00 1.00 84 LEU A C 18
ATOM 25733 O O . LEU A 1 84 ? -18.220 5.641 14.843 1.00 1.00 84 LEU A O 18
ATOM 25749 N N . GLU A 1 85 ? -20.027 4.452 15.466 1.00 1.00 85 GLU A N 18
ATOM 25750 C CA . GLU A 1 85 ? -20.949 5.235 14.642 1.00 1.00 85 GLU A CA 18
ATOM 25751 C C . GLU A 1 85 ? -20.925 6.704 15.061 1.00 1.00 85 GLU A C 18
ATOM 25752 O O . GLU A 1 85 ? -21.007 7.599 14.223 1.00 1.00 85 GLU A O 18
ATOM 25764 N N . HIS A 1 86 ? -20.804 6.943 16.367 1.00 1.00 86 HIS A N 18
ATOM 25765 C CA . HIS A 1 86 ? -20.759 8.308 16.895 1.00 1.00 86 HIS A CA 18
ATOM 25766 C C . HIS A 1 86 ? -20.324 8.286 18.364 1.00 1.00 86 HIS A C 18
ATOM 25767 O O . HIS A 1 86 ? -20.867 7.527 19.166 1.00 1.00 86 HIS A O 18
ATOM 25781 N N . HIS A 1 87 ? -19.351 9.130 18.706 1.00 1.00 87 HIS A N 18
ATOM 25782 C CA . HIS A 1 87 ? -18.852 9.216 20.078 1.00 1.00 87 HIS A CA 18
ATOM 25783 C C . HIS A 1 87 ? -17.943 10.440 20.222 1.00 1.00 87 HIS A C 18
ATOM 25784 O O . HIS A 1 87 ? -17.022 10.634 19.428 1.00 1.00 87 HIS A O 18
ATOM 25798 N N . HIS A 1 88 ? -18.203 11.255 21.245 1.00 1.00 88 HIS A N 18
ATOM 25799 C CA . HIS A 1 88 ? -17.403 12.453 21.496 1.00 1.00 88 HIS A CA 18
ATOM 25800 C C . HIS A 1 88 ? -17.768 13.039 22.863 1.00 1.00 88 HIS A C 18
ATOM 25801 O O . HIS A 1 88 ? -18.938 13.306 23.139 1.00 1.00 88 HIS A O 18
ATOM 25815 N N . HIS A 1 89 ? -16.758 13.248 23.710 1.00 1.00 89 HIS A N 18
ATOM 25816 C CA . HIS A 1 89 ? -16.977 13.813 25.040 1.00 1.00 89 HIS A CA 18
ATOM 25817 C C . HIS A 1 89 ? -15.638 14.197 25.672 1.00 1.00 89 HIS A C 18
ATOM 25818 O O . HIS A 1 89 ? -15.559 15.148 26.449 1.00 1.00 89 HIS A O 18
ATOM 25832 N N . HIS A 1 90 ? -14.589 13.446 25.334 1.00 1.00 90 HIS A N 18
ATOM 25833 C CA . HIS A 1 90 ? -13.257 13.715 25.880 1.00 1.00 90 HIS A CA 18
ATOM 25834 C C . HIS A 1 90 ? -12.730 15.050 25.343 1.00 1.00 90 HIS A C 18
ATOM 25835 O O . HIS A 1 90 ? -12.750 15.292 24.137 1.00 1.00 90 HIS A O 18
ATOM 25849 N N . HIS A 1 91 ? -12.261 15.909 26.249 1.00 1.00 91 HIS A N 18
ATOM 25850 C CA . HIS A 1 91 ? -11.726 17.218 25.869 1.00 1.00 91 HIS A CA 18
ATOM 25851 C C . HIS A 1 91 ? -12.742 18.002 25.030 1.00 1.00 91 HIS A C 18
ATOM 25852 O O . HIS A 1 91 ? -13.482 18.780 25.609 1.00 1.00 91 HIS A O 18
ATOM 25867 N N . ASN A 1 1 ? -4.848 -8.230 6.185 1.00 1.00 1 ASN A N 19
ATOM 25868 C CA . ASN A 1 1 ? -5.049 -6.796 5.835 1.00 1.00 1 ASN A CA 19
ATOM 25869 C C . ASN A 1 1 ? -3.765 -6.252 5.207 1.00 1.00 1 ASN A C 19
ATOM 25870 O O . ASN A 1 1 ? -3.780 -5.743 4.086 1.00 1.00 1 ASN A O 19
ATOM 25883 N N . GLY A 1 2 ? -2.655 -6.363 5.939 1.00 1.00 2 GLY A N 19
ATOM 25884 C CA . GLY A 1 2 ? -1.358 -5.881 5.453 1.00 1.00 2 GLY A CA 19
ATOM 25885 C C . GLY A 1 2 ? -0.821 -6.767 4.333 1.00 1.00 2 GLY A C 19
ATOM 25886 O O . GLY A 1 2 ? -0.723 -6.336 3.188 1.00 1.00 2 GLY A O 19
ATOM 25890 N N . ILE A 1 3 ? -0.472 -8.010 4.679 1.00 1.00 3 ILE A N 19
ATOM 25891 C CA . ILE A 1 3 ? 0.061 -8.966 3.697 1.00 1.00 3 ILE A CA 19
ATOM 25892 C C . ILE A 1 3 ? -1.020 -9.392 2.721 1.00 1.00 3 ILE A C 19
ATOM 25893 O O . ILE A 1 3 ? -0.722 -9.989 1.685 1.00 1.00 3 ILE A O 19
ATOM 25909 N N . TYR A 1 4 ? -2.277 -9.089 3.048 1.00 1.00 4 TYR A N 19
ATOM 25910 C CA . TYR A 1 4 ? -3.404 -9.454 2.183 1.00 1.00 4 TYR A CA 19
ATOM 25911 C C . TYR A 1 4 ? -4.496 -8.378 2.257 1.00 1.00 4 TYR A C 19
ATOM 25912 O O . TYR A 1 4 ? -5.124 -8.195 3.298 1.00 1.00 4 TYR A O 19
ATOM 25930 N N . ALA A 1 5 ? -4.719 -7.676 1.143 1.00 1.00 5 ALA A N 19
ATOM 25931 C CA . ALA A 1 5 ? -5.738 -6.625 1.087 1.00 1.00 5 ALA A CA 19
ATOM 25932 C C . ALA A 1 5 ? -7.131 -7.256 1.065 1.00 1.00 5 ALA A C 19
ATOM 25933 O O . ALA A 1 5 ? -7.539 -7.841 0.062 1.00 1.00 5 ALA A O 19
ATOM 25940 N N . SER A 1 6 ? -7.861 -7.128 2.178 1.00 1.00 6 SER A N 19
ATOM 25941 C CA . SER A 1 6 ? -9.220 -7.682 2.294 1.00 1.00 6 SER A CA 19
ATOM 25942 C C . SER A 1 6 ? -10.249 -6.712 1.720 1.00 1.00 6 SER A C 19
ATOM 25943 O O . SER A 1 6 ? -11.252 -7.124 1.137 1.00 1.00 6 SER A O 19
ATOM 25951 N N . SER A 1 7 ? -9.982 -5.416 1.890 1.00 1.00 7 SER A N 19
ATOM 25952 C CA . SER A 1 7 ? -10.877 -4.368 1.389 1.00 1.00 7 SER A CA 19
ATOM 25953 C C . SER A 1 7 ? -10.156 -3.026 1.383 1.00 1.00 7 SER A C 19
ATOM 25954 O O . SER A 1 7 ? -9.166 -2.841 2.089 1.00 1.00 7 SER A O 19
ATOM 25962 N N . VAL A 1 8 ? -10.676 -2.080 0.590 1.00 1.00 8 VAL A N 19
ATOM 25963 C CA . VAL A 1 8 ? -10.098 -0.727 0.490 1.00 1.00 8 VAL A CA 19
ATOM 25964 C C . VAL A 1 8 ? -11.213 0.283 0.228 1.00 1.00 8 VAL A C 19
ATOM 25965 O O . VAL A 1 8 ? -12.236 -0.044 -0.373 1.00 1.00 8 VAL A O 19
ATOM 25978 N N . VAL A 1 9 ? -10.994 1.520 0.683 1.00 1.00 9 VAL A N 19
ATOM 25979 C CA . VAL A 1 9 ? -11.963 2.614 0.508 1.00 1.00 9 VAL A CA 19
ATOM 25980 C C . VAL A 1 9 ? -11.662 3.393 -0.775 1.00 1.00 9 VAL A C 19
ATOM 25981 O O . VAL A 1 9 ? -10.510 3.661 -1.091 1.00 1.00 9 VAL A O 19
ATOM 25994 N N . GLU A 1 10 ? -12.713 3.745 -1.513 1.00 1.00 10 GLU A N 19
ATOM 25995 C CA . GLU A 1 10 ? -12.561 4.500 -2.762 1.00 1.00 10 GLU A CA 19
ATOM 25996 C C . GLU A 1 10 ? -11.766 5.805 -2.499 1.00 1.00 10 GLU A C 19
ATOM 25997 O O . GLU A 1 10 ? -11.275 6.023 -1.392 1.00 1.00 10 GLU A O 19
ATOM 26009 N N . ASN A 1 11 ? -11.637 6.654 -3.522 1.00 1.00 11 ASN A N 19
ATOM 26010 C CA . ASN A 1 11 ? -10.897 7.917 -3.384 1.00 1.00 11 ASN A CA 19
ATOM 26011 C C . ASN A 1 11 ? -9.474 7.676 -2.869 1.00 1.00 11 ASN A C 19
ATOM 26012 O O . ASN A 1 11 ? -8.935 8.491 -2.117 1.00 1.00 11 ASN A O 19
ATOM 26023 N N . MET A 1 12 ? -8.863 6.547 -3.271 1.00 1.00 12 MET A N 19
ATOM 26024 C CA . MET A 1 12 ? -7.489 6.165 -2.858 1.00 1.00 12 MET A CA 19
ATOM 26025 C C . MET A 1 12 ? -6.565 6.151 -4.109 1.00 1.00 12 MET A C 19
ATOM 26026 O O . MET A 1 12 ? -7.063 6.095 -5.235 1.00 1.00 12 MET A O 19
ATOM 26040 N N . PRO A 1 13 ? -5.246 6.223 -3.944 1.00 1.00 13 PRO A N 19
ATOM 26041 C CA . PRO A 1 13 ? -4.280 6.239 -5.086 1.00 1.00 13 PRO A CA 19
ATOM 26042 C C . PRO A 1 13 ? -4.403 5.021 -5.995 1.00 1.00 13 PRO A C 19
ATOM 26043 O O . PRO A 1 13 ? -3.633 4.922 -6.941 1.00 1.00 13 PRO A O 19
ATOM 26054 N N . ALA A 1 14 ? -5.329 4.089 -5.655 1.00 1.00 14 ALA A N 19
ATOM 26055 C CA . ALA A 1 14 ? -5.581 2.820 -6.407 1.00 1.00 14 ALA A CA 19
ATOM 26056 C C . ALA A 1 14 ? -5.007 2.801 -7.839 1.00 1.00 14 ALA A C 19
ATOM 26057 O O . ALA A 1 14 ? -4.589 1.761 -8.334 1.00 1.00 14 ALA A O 19
ATOM 26064 N N . LYS A 1 15 ? -4.916 3.967 -8.475 1.00 1.00 15 LYS A N 19
ATOM 26065 C CA . LYS A 1 15 ? -4.302 4.086 -9.791 1.00 1.00 15 LYS A CA 19
ATOM 26066 C C . LYS A 1 15 ? -2.914 3.437 -9.721 1.00 1.00 15 LYS A C 19
ATOM 26067 O O . LYS A 1 15 ? -2.286 3.475 -8.669 1.00 1.00 15 LYS A O 19
ATOM 26086 N N . GLY A 1 16 ? -2.421 2.898 -10.822 1.00 1.00 16 GLY A N 19
ATOM 26087 C CA . GLY A 1 16 ? -1.086 2.285 -10.822 1.00 1.00 16 GLY A CA 19
ATOM 26088 C C . GLY A 1 16 ? -0.905 1.166 -9.763 1.00 1.00 16 GLY A C 19
ATOM 26089 O O . GLY A 1 16 ? 0.044 0.389 -9.867 1.00 1.00 16 GLY A O 19
ATOM 26093 N N . LYS A 1 17 ? -1.790 1.075 -8.740 1.00 1.00 17 LYS A N 19
ATOM 26094 C CA . LYS A 1 17 ? -1.691 0.045 -7.679 1.00 1.00 17 LYS A CA 19
ATOM 26095 C C . LYS A 1 17 ? -3.086 -0.535 -7.409 1.00 1.00 17 LYS A C 19
ATOM 26096 O O . LYS A 1 17 ? -3.920 0.096 -6.777 1.00 1.00 17 LYS A O 19
ATOM 26115 N N . ILE A 1 18 ? -3.365 -1.760 -7.885 1.00 1.00 18 ILE A N 19
ATOM 26116 C CA . ILE A 1 18 ? -4.686 -2.387 -7.667 1.00 1.00 18 ILE A CA 19
ATOM 26117 C C . ILE A 1 18 ? -4.624 -3.270 -6.426 1.00 1.00 18 ILE A C 19
ATOM 26118 O O . ILE A 1 18 ? -3.705 -4.075 -6.267 1.00 1.00 18 ILE A O 19
ATOM 26134 N N . GLU A 1 19 ? -5.603 -3.108 -5.542 1.00 1.00 19 GLU A N 19
ATOM 26135 C CA . GLU A 1 19 ? -5.706 -3.869 -4.296 1.00 1.00 19 GLU A CA 19
ATOM 26136 C C . GLU A 1 19 ? -6.869 -4.841 -4.443 1.00 1.00 19 GLU A C 19
ATOM 26137 O O . GLU A 1 19 ? -7.359 -5.033 -5.553 1.00 1.00 19 GLU A O 19
ATOM 26149 N N . VAL A 1 20 ? -7.279 -5.452 -3.329 1.00 1.00 20 VAL A N 19
ATOM 26150 C CA . VAL A 1 20 ? -8.388 -6.427 -3.300 1.00 1.00 20 VAL A CA 19
ATOM 26151 C C . VAL A 1 20 ? -7.919 -7.786 -3.817 1.00 1.00 20 VAL A C 19
ATOM 26152 O O . VAL A 1 20 ? -8.026 -8.097 -5.002 1.00 1.00 20 VAL A O 19
ATOM 26165 N N . GLY A 1 21 ? -7.424 -8.590 -2.882 1.00 1.00 21 GLY A N 19
ATOM 26166 C CA . GLY A 1 21 ? -6.944 -9.945 -3.173 1.00 1.00 21 GLY A CA 19
ATOM 26167 C C . GLY A 1 21 ? -5.498 -9.929 -3.646 1.00 1.00 21 GLY A C 19
ATOM 26168 O O . GLY A 1 21 ? -4.802 -10.943 -3.556 1.00 1.00 21 GLY A O 19
ATOM 26172 N N . ASP A 1 22 ? -5.034 -8.780 -4.145 1.00 1.00 22 ASP A N 19
ATOM 26173 C CA . ASP A 1 22 ? -3.663 -8.661 -4.619 1.00 1.00 22 ASP A CA 19
ATOM 26174 C C . ASP A 1 22 ? -2.697 -8.821 -3.448 1.00 1.00 22 ASP A C 19
ATOM 26175 O O . ASP A 1 22 ? -2.990 -8.387 -2.334 1.00 1.00 22 ASP A O 19
ATOM 26184 N N . LYS A 1 23 ? -1.539 -9.443 -3.712 1.00 1.00 23 LYS A N 19
ATOM 26185 C CA . LYS A 1 23 ? -0.509 -9.662 -2.679 1.00 1.00 23 LYS A CA 19
ATOM 26186 C C . LYS A 1 23 ? 0.653 -8.697 -2.893 1.00 1.00 23 LYS A C 19
ATOM 26187 O O . LYS A 1 23 ? 1.007 -8.379 -4.027 1.00 1.00 23 LYS A O 19
ATOM 26206 N N . ILE A 1 24 ? 1.239 -8.238 -1.784 1.00 1.00 24 ILE A N 19
ATOM 26207 C CA . ILE A 1 24 ? 2.372 -7.296 -1.802 1.00 1.00 24 ILE A CA 19
ATOM 26208 C C . ILE A 1 24 ? 3.664 -8.042 -1.417 1.00 1.00 24 ILE A C 19
ATOM 26209 O O . ILE A 1 24 ? 3.760 -8.619 -0.334 1.00 1.00 24 ILE A O 19
ATOM 26225 N N . ILE A 1 25 ? 4.651 -8.017 -2.321 1.00 1.00 25 ILE A N 19
ATOM 26226 C CA . ILE A 1 25 ? 5.938 -8.681 -2.091 1.00 1.00 25 ILE A CA 19
ATOM 26227 C C . ILE A 1 25 ? 6.725 -7.945 -1.007 1.00 1.00 25 ILE A C 19
ATOM 26228 O O . ILE A 1 25 ? 7.264 -8.563 -0.090 1.00 1.00 25 ILE A O 19
ATOM 26244 N N . SER A 1 26 ? 6.794 -6.619 -1.135 1.00 1.00 26 SER A N 19
ATOM 26245 C CA . SER A 1 26 ? 7.526 -5.783 -0.178 1.00 1.00 26 SER A CA 19
ATOM 26246 C C . SER A 1 26 ? 7.152 -4.319 -0.378 1.00 1.00 26 SER A C 19
ATOM 26247 O O . SER A 1 26 ? 6.609 -3.946 -1.418 1.00 1.00 26 SER A O 19
ATOM 26255 N N . ALA A 1 27 ? 7.443 -3.488 0.629 1.00 1.00 27 ALA A N 19
ATOM 26256 C CA . ALA A 1 27 ? 7.134 -2.049 0.573 1.00 1.00 27 ALA A CA 19
ATOM 26257 C C . ALA A 1 27 ? 8.343 -1.247 0.061 1.00 1.00 27 ALA A C 19
ATOM 26258 O O . ALA A 1 27 ? 8.544 -1.103 -1.143 1.00 1.00 27 ALA A O 19
ATOM 26265 N N . ASP A 1 28 ? 9.168 -0.786 0.989 1.00 1.00 28 ASP A N 19
ATOM 26266 C CA . ASP A 1 28 ? 10.399 -0.032 0.691 1.00 1.00 28 ASP A CA 19
ATOM 26267 C C . ASP A 1 28 ? 11.605 -0.979 0.651 1.00 1.00 28 ASP A C 19
ATOM 26268 O O . ASP A 1 28 ? 12.562 -0.816 1.410 1.00 1.00 28 ASP A O 19
ATOM 26277 N N . GLY A 1 29 ? 11.566 -1.963 -0.249 1.00 1.00 29 GLY A N 19
ATOM 26278 C CA . GLY A 1 29 ? 12.669 -2.915 -0.387 1.00 1.00 29 GLY A CA 19
ATOM 26279 C C . GLY A 1 29 ? 12.897 -3.726 0.892 1.00 1.00 29 GLY A C 19
ATOM 26280 O O . GLY A 1 29 ? 13.760 -4.603 0.923 1.00 1.00 29 GLY A O 19
ATOM 26284 N N . LYS A 1 30 ? 12.125 -3.422 1.946 1.00 1.00 30 LYS A N 19
ATOM 26285 C CA . LYS A 1 30 ? 12.248 -4.119 3.248 1.00 1.00 30 LYS A CA 19
ATOM 26286 C C . LYS A 1 30 ? 11.116 -5.150 3.381 1.00 1.00 30 LYS A C 19
ATOM 26287 O O . LYS A 1 30 ? 9.941 -4.788 3.399 1.00 1.00 30 LYS A O 19
ATOM 26306 N N . ASN A 1 31 ? 11.478 -6.429 3.483 1.00 1.00 31 ASN A N 19
ATOM 26307 C CA . ASN A 1 31 ? 10.486 -7.494 3.626 1.00 1.00 31 ASN A CA 19
ATOM 26308 C C . ASN A 1 31 ? 9.812 -7.400 4.998 1.00 1.00 31 ASN A C 19
ATOM 26309 O O . ASN A 1 31 ? 10.306 -6.721 5.895 1.00 1.00 31 ASN A O 19
ATOM 26320 N N . TYR A 1 32 ? 8.677 -8.089 5.152 1.00 1.00 32 TYR A N 19
ATOM 26321 C CA . TYR A 1 32 ? 7.927 -8.089 6.419 1.00 1.00 32 TYR A CA 19
ATOM 26322 C C . TYR A 1 32 ? 7.186 -9.417 6.589 1.00 1.00 32 TYR A C 19
ATOM 26323 O O . TYR A 1 32 ? 6.077 -9.590 6.083 1.00 1.00 32 TYR A O 19
ATOM 26341 N N . GLN A 1 33 ? 7.808 -10.349 7.313 1.00 1.00 33 GLN A N 19
ATOM 26342 C CA . GLN A 1 33 ? 7.203 -11.658 7.553 1.00 1.00 33 GLN A CA 19
ATOM 26343 C C . GLN A 1 33 ? 5.937 -11.491 8.395 1.00 1.00 33 GLN A C 19
ATOM 26344 O O . GLN A 1 33 ? 4.896 -12.076 8.094 1.00 1.00 33 GLN A O 19
ATOM 26358 N N . SER A 1 34 ? 6.034 -10.676 9.452 1.00 1.00 34 SER A N 19
ATOM 26359 C CA . SER A 1 34 ? 4.899 -10.415 10.347 1.00 1.00 34 SER A CA 19
ATOM 26360 C C . SER A 1 34 ? 4.054 -9.253 9.801 1.00 1.00 34 SER A C 19
ATOM 26361 O O . SER A 1 34 ? 4.568 -8.162 9.553 1.00 1.00 34 SER A O 19
ATOM 26369 N N . ALA A 1 35 ? 2.763 -9.506 9.613 1.00 1.00 35 ALA A N 19
ATOM 26370 C CA . ALA A 1 35 ? 1.851 -8.493 9.089 1.00 1.00 35 ALA A CA 19
ATOM 26371 C C . ALA A 1 35 ? 1.784 -7.286 10.022 1.00 1.00 35 ALA A C 19
ATOM 26372 O O . ALA A 1 35 ? 1.685 -6.146 9.575 1.00 1.00 35 ALA A O 19
ATOM 26379 N N . GLU A 1 36 ? 1.825 -7.550 11.324 1.00 1.00 36 GLU A N 19
ATOM 26380 C CA . GLU A 1 36 ? 1.753 -6.485 12.324 1.00 1.00 36 GLU A CA 19
ATOM 26381 C C . GLU A 1 36 ? 2.907 -5.513 12.165 1.00 1.00 36 GLU A C 19
ATOM 26382 O O . GLU A 1 36 ? 2.748 -4.305 12.348 1.00 1.00 36 GLU A O 19
ATOM 26394 N N . LYS A 1 37 ? 4.066 -6.048 11.826 1.00 1.00 37 LYS A N 19
ATOM 26395 C CA . LYS A 1 37 ? 5.254 -5.222 11.650 1.00 1.00 37 LYS A CA 19
ATOM 26396 C C . LYS A 1 37 ? 5.078 -4.245 10.481 1.00 1.00 37 LYS A C 19
ATOM 26397 O O . LYS A 1 37 ? 5.542 -3.107 10.544 1.00 1.00 37 LYS A O 19
ATOM 26416 N N . LEU A 1 38 ? 4.423 -4.695 9.407 1.00 1.00 38 LEU A N 19
ATOM 26417 C CA . LEU A 1 38 ? 4.217 -3.842 8.230 1.00 1.00 38 LEU A CA 19
ATOM 26418 C C . LEU A 1 38 ? 3.419 -2.601 8.617 1.00 1.00 38 LEU A C 19
ATOM 26419 O O . LEU A 1 38 ? 3.761 -1.492 8.219 1.00 1.00 38 LEU A O 19
ATOM 26435 N N . ILE A 1 39 ? 2.362 -2.786 9.407 1.00 1.00 39 ILE A N 19
ATOM 26436 C CA . ILE A 1 39 ? 1.535 -1.656 9.836 1.00 1.00 39 ILE A CA 19
ATOM 26437 C C . ILE A 1 39 ? 2.376 -0.692 10.677 1.00 1.00 39 ILE A C 19
ATOM 26438 O O . ILE A 1 39 ? 2.334 0.520 10.472 1.00 1.00 39 ILE A O 19
ATOM 26454 N N . ASP A 1 40 ? 3.140 -1.238 11.627 1.00 1.00 40 ASP A N 19
ATOM 26455 C CA . ASP A 1 40 ? 3.981 -0.412 12.493 1.00 1.00 40 ASP A CA 19
ATOM 26456 C C . ASP A 1 40 ? 5.020 0.359 11.677 1.00 1.00 40 ASP A C 19
ATOM 26457 O O . ASP A 1 40 ? 5.317 1.511 11.986 1.00 1.00 40 ASP A O 19
ATOM 26466 N N . TYR A 1 41 ? 5.588 -0.271 10.645 1.00 1.00 41 TYR A N 19
ATOM 26467 C CA . TYR A 1 41 ? 6.603 0.391 9.823 1.00 1.00 41 TYR A CA 19
ATOM 26468 C C . TYR A 1 41 ? 6.043 1.688 9.221 1.00 1.00 41 TYR A C 19
ATOM 26469 O O . TYR A 1 41 ? 6.670 2.742 9.316 1.00 1.00 41 TYR A O 19
ATOM 26487 N N . ILE A 1 42 ? 4.852 1.613 8.631 1.00 1.00 42 ILE A N 19
ATOM 26488 C CA . ILE A 1 42 ? 4.214 2.799 8.057 1.00 1.00 42 ILE A CA 19
ATOM 26489 C C . ILE A 1 42 ? 3.923 3.815 9.158 1.00 1.00 42 ILE A C 19
ATOM 26490 O O . ILE A 1 42 ? 4.117 5.009 8.958 1.00 1.00 42 ILE A O 19
ATOM 26506 N N . SER A 1 43 ? 3.451 3.338 10.309 1.00 1.00 43 SER A N 19
ATOM 26507 C CA . SER A 1 43 ? 3.135 4.214 11.437 1.00 1.00 43 SER A CA 19
ATOM 26508 C C . SER A 1 43 ? 2.059 5.231 11.068 1.00 1.00 43 SER A C 19
ATOM 26509 O O . SER A 1 43 ? 1.991 6.317 11.640 1.00 1.00 43 SER A O 19
ATOM 26517 N N . SER A 1 44 ? 1.216 4.858 10.110 1.00 1.00 44 SER A N 19
ATOM 26518 C CA . SER A 1 44 ? 0.128 5.725 9.659 1.00 1.00 44 SER A CA 19
ATOM 26519 C C . SER A 1 44 ? 0.670 7.021 9.046 1.00 1.00 44 SER A C 19
ATOM 26520 O O . SER A 1 44 ? -0.091 7.934 8.736 1.00 1.00 44 SER A O 19
ATOM 26528 N N . LYS A 1 45 ? 1.990 7.083 8.872 1.00 1.00 45 LYS A N 19
ATOM 26529 C CA . LYS A 1 45 ? 2.637 8.266 8.292 1.00 1.00 45 LYS A CA 19
ATOM 26530 C C . LYS A 1 45 ? 2.288 8.389 6.821 1.00 1.00 45 LYS A C 19
ATOM 26531 O O . LYS A 1 45 ? 3.171 8.316 5.960 1.00 1.00 45 LYS A O 19
ATOM 26550 N N . LYS A 1 46 ? 1.000 8.579 6.521 1.00 1.00 46 LYS A N 19
ATOM 26551 C CA . LYS A 1 46 ? 0.541 8.711 5.138 1.00 1.00 46 LYS A CA 19
ATOM 26552 C C . LYS A 1 46 ? 0.107 10.154 4.875 1.00 1.00 46 LYS A C 19
ATOM 26553 O O . LYS A 1 46 ? -0.759 10.650 5.590 1.00 1.00 46 LYS A O 19
ATOM 26572 N N . ALA A 1 47 ? 0.705 10.775 3.826 1.00 1.00 47 ALA A N 19
ATOM 26573 C CA . ALA A 1 47 ? 0.418 12.161 3.362 1.00 1.00 47 ALA A CA 19
ATOM 26574 C C . ALA A 1 47 ? 1.718 12.963 3.164 1.00 1.00 47 ALA A C 19
ATOM 26575 O O . ALA A 1 47 ? 2.351 13.382 4.135 1.00 1.00 47 ALA A O 19
ATOM 26582 N N . GLY A 1 48 ? 2.082 13.202 1.895 1.00 1.00 48 GLY A N 19
ATOM 26583 C CA . GLY A 1 48 ? 3.279 13.994 1.541 1.00 1.00 48 GLY A CA 19
ATOM 26584 C C . GLY A 1 48 ? 4.511 13.119 1.350 1.00 1.00 48 GLY A C 19
ATOM 26585 O O . GLY A 1 48 ? 5.220 13.239 0.351 1.00 1.00 48 GLY A O 19
ATOM 26589 N N . ASP A 1 49 ? 4.766 12.237 2.309 1.00 1.00 49 ASP A N 19
ATOM 26590 C CA . ASP A 1 49 ? 5.925 11.343 2.231 1.00 1.00 49 ASP A CA 19
ATOM 26591 C C . ASP A 1 49 ? 5.823 10.474 0.974 1.00 1.00 49 ASP A C 19
ATOM 26592 O O . ASP A 1 49 ? 4.865 10.608 0.212 1.00 1.00 49 ASP A O 19
ATOM 26601 N N . LYS A 1 50 ? 6.814 9.596 0.748 1.00 1.00 50 LYS A N 19
ATOM 26602 C CA . LYS A 1 50 ? 6.821 8.694 -0.426 1.00 1.00 50 LYS A CA 19
ATOM 26603 C C . LYS A 1 50 ? 7.291 7.305 0.007 1.00 1.00 50 LYS A C 19
ATOM 26604 O O . LYS A 1 50 ? 8.076 7.166 0.946 1.00 1.00 50 LYS A O 19
ATOM 26623 N N . VAL A 1 51 ? 6.794 6.278 -0.687 1.00 1.00 51 VAL A N 19
ATOM 26624 C CA . VAL A 1 51 ? 7.145 4.883 -0.386 1.00 1.00 51 VAL A CA 19
ATOM 26625 C C . VAL A 1 51 ? 6.963 4.035 -1.642 1.00 1.00 51 VAL A C 19
ATOM 26626 O O . VAL A 1 51 ? 6.168 4.383 -2.516 1.00 1.00 51 VAL A O 19
ATOM 26639 N N . THR A 1 52 ? 7.685 2.914 -1.724 1.00 1.00 52 THR A N 19
ATOM 26640 C CA . THR A 1 52 ? 7.581 2.011 -2.877 1.00 1.00 52 THR A CA 19
ATOM 26641 C C . THR A 1 52 ? 6.627 0.892 -2.506 1.00 1.00 52 THR A C 19
ATOM 26642 O O . THR A 1 52 ? 6.706 0.366 -1.404 1.00 1.00 52 THR A O 19
ATOM 26653 N N . LEU A 1 53 ? 5.713 0.537 -3.412 1.00 1.00 53 LEU A N 19
ATOM 26654 C CA . LEU A 1 53 ? 4.738 -0.543 -3.160 1.00 1.00 53 LEU A CA 19
ATOM 26655 C C . LEU A 1 53 ? 4.748 -1.501 -4.358 1.00 1.00 53 LEU A C 19
ATOM 26656 O O . LEU A 1 53 ? 4.305 -1.142 -5.450 1.00 1.00 53 LEU A O 19
ATOM 26672 N N . LYS A 1 54 ? 5.243 -2.726 -4.143 1.00 1.00 54 LYS A N 19
ATOM 26673 C CA . LYS A 1 54 ? 5.289 -3.740 -5.198 1.00 1.00 54 LYS A CA 19
ATOM 26674 C C . LYS A 1 54 ? 4.024 -4.582 -5.108 1.00 1.00 54 LYS A C 19
ATOM 26675 O O . LYS A 1 54 ? 3.630 -4.998 -4.018 1.00 1.00 54 LYS A O 19
ATOM 26694 N N . ILE A 1 55 ? 3.386 -4.828 -6.262 1.00 1.00 55 ILE A N 19
ATOM 26695 C CA . ILE A 1 55 ? 2.146 -5.618 -6.335 1.00 1.00 55 ILE A CA 19
ATOM 26696 C C . ILE A 1 55 ? 2.350 -6.797 -7.278 1.00 1.00 55 ILE A C 19
ATOM 26697 O O . ILE A 1 55 ? 3.235 -6.774 -8.133 1.00 1.00 55 ILE A O 19
ATOM 26713 N N . GLU A 1 56 ? 1.509 -7.828 -7.102 1.00 1.00 56 GLU A N 19
ATOM 26714 C CA . GLU A 1 56 ? 1.558 -9.053 -7.925 1.00 1.00 56 GLU A CA 19
ATOM 26715 C C . GLU A 1 56 ? 0.250 -9.200 -8.717 1.00 1.00 56 GLU A C 19
ATOM 26716 O O . GLU A 1 56 ? -0.838 -9.125 -8.146 1.00 1.00 56 GLU A O 19
ATOM 26728 N N . ARG A 1 57 ? 0.370 -9.413 -10.040 1.00 1.00 57 ARG A N 19
ATOM 26729 C CA . ARG A 1 57 ? -0.798 -9.579 -10.926 1.00 1.00 57 ARG A CA 19
ATOM 26730 C C . ARG A 1 57 ? -0.521 -10.688 -11.953 1.00 1.00 57 ARG A C 19
ATOM 26731 O O . ARG A 1 57 ? 0.364 -10.553 -12.788 1.00 1.00 57 ARG A O 19
ATOM 26752 N N . GLU A 1 58 ? -1.293 -11.773 -11.892 1.00 1.00 58 GLU A N 19
ATOM 26753 C CA . GLU A 1 58 ? -1.138 -12.894 -12.827 1.00 1.00 58 GLU A CA 19
ATOM 26754 C C . GLU A 1 58 ? 0.349 -13.278 -12.999 1.00 1.00 58 GLU A C 19
ATOM 26755 O O . GLU A 1 58 ? 0.851 -13.384 -14.111 1.00 1.00 58 GLU A O 19
ATOM 26767 N N . GLU A 1 59 ? 1.037 -13.450 -11.875 1.00 1.00 59 GLU A N 19
ATOM 26768 C CA . GLU A 1 59 ? 2.462 -13.801 -11.872 1.00 1.00 59 GLU A CA 19
ATOM 26769 C C . GLU A 1 59 ? 3.327 -12.704 -12.522 1.00 1.00 59 GLU A C 19
ATOM 26770 O O . GLU A 1 59 ? 4.370 -13.008 -13.103 1.00 1.00 59 GLU A O 19
ATOM 26782 N N . LYS A 1 60 ? 2.910 -11.425 -12.398 1.00 1.00 60 LYS A N 19
ATOM 26783 C CA . LYS A 1 60 ? 3.677 -10.273 -12.952 1.00 1.00 60 LYS A CA 19
ATOM 26784 C C . LYS A 1 60 ? 3.798 -9.189 -11.892 1.00 1.00 60 LYS A C 19
ATOM 26785 O O . LYS A 1 60 ? 2.939 -9.062 -11.022 1.00 1.00 60 LYS A O 19
ATOM 26804 N N . GLU A 1 61 ? 4.885 -8.411 -11.975 1.00 1.00 61 GLU A N 19
ATOM 26805 C CA . GLU A 1 61 ? 5.165 -7.324 -11.027 1.00 1.00 61 GLU A CA 19
ATOM 26806 C C . GLU A 1 61 ? 5.241 -5.991 -11.764 1.00 1.00 61 GLU A C 19
ATOM 26807 O O . GLU A 1 61 ? 5.744 -5.920 -12.887 1.00 1.00 61 GLU A O 19
ATOM 26819 N N . LYS A 1 62 ? 4.737 -4.936 -11.116 1.00 1.00 62 LYS A N 19
ATOM 26820 C CA . LYS A 1 62 ? 4.734 -3.575 -11.678 1.00 1.00 62 LYS A CA 19
ATOM 26821 C C . LYS A 1 62 ? 5.354 -2.619 -10.673 1.00 1.00 62 LYS A C 19
ATOM 26822 O O . LYS A 1 62 ? 5.291 -2.851 -9.464 1.00 1.00 62 LYS A O 19
ATOM 26841 N N . ARG A 1 63 ? 5.952 -1.537 -11.184 1.00 1.00 63 ARG A N 19
ATOM 26842 C CA . ARG A 1 63 ? 6.596 -0.514 -10.347 1.00 1.00 63 ARG A CA 19
ATOM 26843 C C . ARG A 1 63 ? 6.065 0.864 -10.737 1.00 1.00 63 ARG A C 19
ATOM 26844 O O . ARG A 1 63 ? 6.224 1.300 -11.878 1.00 1.00 63 ARG A O 19
ATOM 26865 N N . VAL A 1 64 ? 5.443 1.548 -9.773 1.00 1.00 64 VAL A N 19
ATOM 26866 C CA . VAL A 1 64 ? 4.889 2.894 -9.984 1.00 1.00 64 VAL A CA 19
ATOM 26867 C C . VAL A 1 64 ? 5.186 3.745 -8.747 1.00 1.00 64 VAL A C 19
ATOM 26868 O O . VAL A 1 64 ? 4.987 3.292 -7.619 1.00 1.00 64 VAL A O 19
ATOM 26881 N N . THR A 1 65 ? 5.643 4.986 -8.958 1.00 1.00 65 THR A N 19
ATOM 26882 C CA . THR A 1 65 ? 5.941 5.899 -7.841 1.00 1.00 65 THR A CA 19
ATOM 26883 C C . THR A 1 65 ? 4.703 6.757 -7.558 1.00 1.00 65 THR A C 19
ATOM 26884 O O . THR A 1 65 ? 4.283 7.543 -8.406 1.00 1.00 65 THR A O 19
ATOM 26895 N N . LEU A 1 66 ? 4.138 6.609 -6.350 1.00 1.00 66 LEU A N 19
ATOM 26896 C CA . LEU A 1 66 ? 2.953 7.377 -5.917 1.00 1.00 66 LEU A CA 19
ATOM 26897 C C . LEU A 1 66 ? 3.186 7.924 -4.514 1.00 1.00 66 LEU A C 19
ATOM 26898 O O . LEU A 1 66 ? 3.977 7.381 -3.745 1.00 1.00 66 LEU A O 19
ATOM 26914 N N . THR A 1 67 ? 2.466 8.994 -4.179 1.00 1.00 67 THR A N 19
ATOM 26915 C CA . THR A 1 67 ? 2.559 9.617 -2.854 1.00 1.00 67 THR A CA 19
ATOM 26916 C C . THR A 1 67 ? 1.526 8.972 -1.937 1.00 1.00 67 THR A C 19
ATOM 26917 O O . THR A 1 67 ? 0.455 8.571 -2.390 1.00 1.00 67 THR A O 19
ATOM 26928 N N . LEU A 1 68 ? 1.855 8.849 -0.654 1.00 1.00 68 LEU A N 19
ATOM 26929 C CA . LEU A 1 68 ? 0.939 8.218 0.302 1.00 1.00 68 LEU A CA 19
ATOM 26930 C C . LEU A 1 68 ? -0.329 9.063 0.399 1.00 1.00 68 LEU A C 19
ATOM 26931 O O . LEU A 1 68 ? -0.337 10.224 -0.004 1.00 1.00 68 LEU A O 19
ATOM 26947 N N . LYS A 1 69 ? -1.399 8.468 0.935 1.00 1.00 69 LYS A N 19
ATOM 26948 C CA . LYS A 1 69 ? -2.696 9.160 1.078 1.00 1.00 69 LYS A CA 19
ATOM 26949 C C . LYS A 1 69 ? -3.406 8.703 2.358 1.00 1.00 69 LYS A C 19
ATOM 26950 O O . LYS A 1 69 ? -3.191 7.595 2.848 1.00 1.00 69 LYS A O 19
ATOM 26969 N N . GLN A 1 70 ? -4.266 9.589 2.871 1.00 1.00 70 GLN A N 19
ATOM 26970 C CA . GLN A 1 70 ? -5.044 9.349 4.097 1.00 1.00 70 GLN A CA 19
ATOM 26971 C C . GLN A 1 70 ? -6.534 9.615 3.853 1.00 1.00 70 GLN A C 19
ATOM 26972 O O . GLN A 1 70 ? -6.892 10.497 3.073 1.00 1.00 70 GLN A O 19
ATOM 26986 N N . PHE A 1 71 ? -7.384 8.817 4.512 1.00 1.00 71 PHE A N 19
ATOM 26987 C CA . PHE A 1 71 ? -8.847 8.932 4.368 1.00 1.00 71 PHE A CA 19
ATOM 26988 C C . PHE A 1 71 ? -9.294 10.423 4.321 1.00 1.00 71 PHE A C 19
ATOM 26989 O O . PHE A 1 71 ? -8.702 11.253 5.011 1.00 1.00 71 PHE A O 19
ATOM 27006 N N . PRO A 1 72 ? -10.283 10.796 3.513 1.00 1.00 72 PRO A N 19
ATOM 27007 C CA . PRO A 1 72 ? -10.718 12.234 3.403 1.00 1.00 72 PRO A CA 19
ATOM 27008 C C . PRO A 1 72 ? -11.461 12.769 4.644 1.00 1.00 72 PRO A C 19
ATOM 27009 O O . PRO A 1 72 ? -10.924 13.589 5.390 1.00 1.00 72 PRO A O 19
ATOM 27020 N N . ASP A 1 73 ? -12.708 12.334 4.835 1.00 1.00 73 ASP A N 19
ATOM 27021 C CA . ASP A 1 73 ? -13.542 12.799 5.949 1.00 1.00 73 ASP A CA 19
ATOM 27022 C C . ASP A 1 73 ? -13.069 12.235 7.293 1.00 1.00 73 ASP A C 19
ATOM 27023 O O . ASP A 1 73 ? -13.760 12.375 8.302 1.00 1.00 73 ASP A O 19
ATOM 27032 N N . GLU A 1 74 ? -11.892 11.602 7.301 1.00 1.00 74 GLU A N 19
ATOM 27033 C CA . GLU A 1 74 ? -11.321 11.017 8.535 1.00 1.00 74 GLU A CA 19
ATOM 27034 C C . GLU A 1 74 ? -9.796 11.239 8.566 1.00 1.00 74 GLU A C 19
ATOM 27035 O O . GLU A 1 74 ? -9.024 10.284 8.468 1.00 1.00 74 GLU A O 19
ATOM 27047 N N . PRO A 1 75 ? -9.338 12.478 8.688 1.00 1.00 75 PRO A N 19
ATOM 27048 C CA . PRO A 1 75 ? -7.870 12.789 8.723 1.00 1.00 75 PRO A CA 19
ATOM 27049 C C . PRO A 1 75 ? -7.265 12.478 10.099 1.00 1.00 75 PRO A C 19
ATOM 27050 O O . PRO A 1 75 ? -6.050 12.509 10.277 1.00 1.00 75 PRO A O 19
ATOM 27061 N N . ASP A 1 76 ? -8.136 12.171 11.058 1.00 1.00 76 ASP A N 19
ATOM 27062 C CA . ASP A 1 76 ? -7.697 11.842 12.416 1.00 1.00 76 ASP A CA 19
ATOM 27063 C C . ASP A 1 76 ? -6.914 10.529 12.411 1.00 1.00 76 ASP A C 19
ATOM 27064 O O . ASP A 1 76 ? -6.113 10.268 13.309 1.00 1.00 76 ASP A O 19
ATOM 27073 N N . ARG A 1 77 ? -7.157 9.701 11.388 1.00 1.00 77 ARG A N 19
ATOM 27074 C CA . ARG A 1 77 ? -6.484 8.397 11.252 1.00 1.00 77 ARG A CA 19
ATOM 27075 C C . ARG A 1 77 ? -6.246 8.092 9.774 1.00 1.00 77 ARG A C 19
ATOM 27076 O O . ARG A 1 77 ? -6.932 8.629 8.904 1.00 1.00 77 ARG A O 19
ATOM 27097 N N . ALA A 1 78 ? -5.261 7.225 9.498 1.00 1.00 78 ALA A N 19
ATOM 27098 C CA . ALA A 1 78 ? -4.914 6.833 8.119 1.00 1.00 78 ALA A CA 19
ATOM 27099 C C . ALA A 1 78 ? -4.624 5.330 8.052 1.00 1.00 78 ALA A C 19
ATOM 27100 O O . ALA A 1 78 ? -4.213 4.720 9.039 1.00 1.00 78 ALA A O 19
ATOM 27107 N N . GLY A 1 79 ? -4.854 4.745 6.878 1.00 1.00 79 GLY A N 19
ATOM 27108 C CA . GLY A 1 79 ? -4.629 3.312 6.673 1.00 1.00 79 GLY A CA 19
ATOM 27109 C C . GLY A 1 79 ? -5.634 2.481 7.463 1.00 1.00 79 GLY A C 19
ATOM 27110 O O . GLY A 1 79 ? -5.976 2.813 8.597 1.00 1.00 79 GLY A O 19
ATOM 27114 N N . ILE A 1 80 ? -6.109 1.397 6.847 1.00 1.00 80 ILE A N 19
ATOM 27115 C CA . ILE A 1 80 ? -7.083 0.516 7.489 1.00 1.00 80 ILE A CA 19
ATOM 27116 C C . ILE A 1 80 ? -6.461 -0.142 8.720 1.00 1.00 80 ILE A C 19
ATOM 27117 O O . ILE A 1 80 ? -5.260 -0.417 8.749 1.00 1.00 80 ILE A O 19
ATOM 27133 N N . GLY A 1 81 ? -7.284 -0.378 9.741 1.00 1.00 81 GLY A N 19
ATOM 27134 C CA . GLY A 1 81 ? -6.821 -0.992 10.989 1.00 1.00 81 GLY A CA 19
ATOM 27135 C C . GLY A 1 81 ? -7.995 -1.608 11.734 1.00 1.00 81 GLY A C 19
ATOM 27136 O O . GLY A 1 81 ? -9.144 -1.481 11.311 1.00 1.00 81 GLY A O 19
ATOM 27140 N N . VAL A 1 82 ? -7.702 -2.278 12.844 1.00 1.00 82 VAL A N 19
ATOM 27141 C CA . VAL A 1 82 ? -8.743 -2.918 13.642 1.00 1.00 82 VAL A CA 19
ATOM 27142 C C . VAL A 1 82 ? -9.742 -1.878 14.147 1.00 1.00 82 VAL A C 19
ATOM 27143 O O . VAL A 1 82 ? -10.928 -2.167 14.306 1.00 1.00 82 VAL A O 19
ATOM 27156 N N . SER A 1 83 ? -9.244 -0.670 14.414 1.00 1.00 83 SER A N 19
ATOM 27157 C CA . SER A 1 83 ? -10.084 0.418 14.919 1.00 1.00 83 SER A CA 19
ATOM 27158 C C . SER A 1 83 ? -10.835 -0.022 16.172 1.00 1.00 83 SER A C 19
ATOM 27159 O O . SER A 1 83 ? -10.621 -1.124 16.675 1.00 1.00 83 SER A O 19
ATOM 27167 N N . LEU A 1 84 ? -11.714 0.840 16.670 1.00 1.00 84 LEU A N 19
ATOM 27168 C CA . LEU A 1 84 ? -12.491 0.525 17.869 1.00 1.00 84 LEU A CA 19
ATOM 27169 C C . LEU A 1 84 ? -13.507 -0.578 17.552 1.00 1.00 84 LEU A C 19
ATOM 27170 O O . LEU A 1 84 ? -14.079 -0.613 16.463 1.00 1.00 84 LEU A O 19
ATOM 27186 N N . GLU A 1 85 ? -13.717 -1.482 18.511 1.00 1.00 85 GLU A N 19
ATOM 27187 C CA . GLU A 1 85 ? -14.656 -2.590 18.325 1.00 1.00 85 GLU A CA 19
ATOM 27188 C C . GLU A 1 85 ? -16.078 -2.059 18.181 1.00 1.00 85 GLU A C 19
ATOM 27189 O O . GLU A 1 85 ? -16.889 -2.617 17.443 1.00 1.00 85 GLU A O 19
ATOM 27201 N N . HIS A 1 86 ? -16.375 -0.975 18.899 1.00 1.00 86 HIS A N 19
ATOM 27202 C CA . HIS A 1 86 ? -17.705 -0.359 18.866 1.00 1.00 86 HIS A CA 19
ATOM 27203 C C . HIS A 1 86 ? -17.620 1.099 19.317 1.00 1.00 86 HIS A C 19
ATOM 27204 O O . HIS A 1 86 ? -16.543 1.593 19.649 1.00 1.00 86 HIS A O 19
ATOM 27218 N N . HIS A 1 87 ? -18.768 1.780 19.327 1.00 1.00 87 HIS A N 19
ATOM 27219 C CA . HIS A 1 87 ? -18.838 3.189 19.738 1.00 1.00 87 HIS A CA 19
ATOM 27220 C C . HIS A 1 87 ? -20.246 3.518 20.234 1.00 1.00 87 HIS A C 19
ATOM 27221 O O . HIS A 1 87 ? -21.205 2.814 19.915 1.00 1.00 87 HIS A O 19
ATOM 27235 N N . HIS A 1 88 ? -20.366 4.592 21.013 1.00 1.00 88 HIS A N 19
ATOM 27236 C CA . HIS A 1 88 ? -21.666 5.008 21.546 1.00 1.00 88 HIS A CA 19
ATOM 27237 C C . HIS A 1 88 ? -22.555 5.522 20.408 1.00 1.00 88 HIS A C 19
ATOM 27238 O O . HIS A 1 88 ? -22.105 6.286 19.555 1.00 1.00 88 HIS A O 19
ATOM 27252 N N . HIS A 1 89 ? -23.820 5.096 20.404 1.00 1.00 89 HIS A N 19
ATOM 27253 C CA . HIS A 1 89 ? -24.761 5.520 19.369 1.00 1.00 89 HIS A CA 19
ATOM 27254 C C . HIS A 1 89 ? -25.018 7.023 19.477 1.00 1.00 89 HIS A C 19
ATOM 27255 O O . HIS A 1 89 ? -25.124 7.565 20.578 1.00 1.00 89 HIS A O 19
ATOM 27269 N N . HIS A 1 90 ? -25.110 7.694 18.327 1.00 1.00 90 HIS A N 19
ATOM 27270 C CA . HIS A 1 90 ? -25.346 9.137 18.303 1.00 1.00 90 HIS A CA 19
ATOM 27271 C C . HIS A 1 90 ? -26.690 9.470 18.951 1.00 1.00 90 HIS A C 19
ATOM 27272 O O . HIS A 1 90 ? -26.802 10.432 19.710 1.00 1.00 90 HIS A O 19
ATOM 27286 N N . HIS A 1 91 ? -27.705 8.665 18.647 1.00 1.00 91 HIS A N 19
ATOM 27287 C CA . HIS A 1 91 ? -29.040 8.876 19.204 1.00 1.00 91 HIS A CA 19
ATOM 27288 C C . HIS A 1 91 ? -29.013 8.727 20.725 1.00 1.00 91 HIS A C 19
ATOM 27289 O O . HIS A 1 91 ? -29.006 9.742 21.403 1.00 1.00 91 HIS A O 19
ATOM 27304 N N . ASN A 1 1 ? -7.821 -10.478 4.386 1.00 1.00 1 ASN A N 20
ATOM 27305 C CA . ASN A 1 1 ? -7.156 -9.563 5.353 1.00 1.00 1 ASN A CA 20
ATOM 27306 C C . ASN A 1 1 ? -5.663 -9.916 5.420 1.00 1.00 1 ASN A C 20
ATOM 27307 O O . ASN A 1 1 ? -5.068 -10.310 4.417 1.00 1.00 1 ASN A O 20
ATOM 27320 N N . GLY A 1 2 ? -5.060 -9.772 6.603 1.00 1.00 2 GLY A N 20
ATOM 27321 C CA . GLY A 1 2 ? -3.646 -10.073 6.776 1.00 1.00 2 GLY A CA 20
ATOM 27322 C C . GLY A 1 2 ? -2.790 -9.163 5.906 1.00 1.00 2 GLY A C 20
ATOM 27323 O O . GLY A 1 2 ? -3.113 -7.989 5.716 1.00 1.00 2 GLY A O 20
ATOM 27327 N N . ILE A 1 3 ? -1.694 -9.704 5.381 1.00 1.00 3 ILE A N 20
ATOM 27328 C CA . ILE A 1 3 ? -0.795 -8.924 4.533 1.00 1.00 3 ILE A CA 20
ATOM 27329 C C . ILE A 1 3 ? -1.540 -8.480 3.274 1.00 1.00 3 ILE A C 20
ATOM 27330 O O . ILE A 1 3 ? -1.557 -7.297 2.939 1.00 1.00 3 ILE A O 20
ATOM 27346 N N . TYR A 1 4 ? -2.175 -9.444 2.603 1.00 1.00 4 TYR A N 20
ATOM 27347 C CA . TYR A 1 4 ? -2.938 -9.165 1.385 1.00 1.00 4 TYR A CA 20
ATOM 27348 C C . TYR A 1 4 ? -4.181 -8.337 1.701 1.00 1.00 4 TYR A C 20
ATOM 27349 O O . TYR A 1 4 ? -4.811 -8.508 2.743 1.00 1.00 4 TYR A O 20
ATOM 27367 N N . ALA A 1 5 ? -4.522 -7.435 0.785 1.00 1.00 5 ALA A N 20
ATOM 27368 C CA . ALA A 1 5 ? -5.683 -6.571 0.950 1.00 1.00 5 ALA A CA 20
ATOM 27369 C C . ALA A 1 5 ? -6.952 -7.392 0.779 1.00 1.00 5 ALA A C 20
ATOM 27370 O O . ALA A 1 5 ? -6.906 -8.538 0.341 1.00 1.00 5 ALA A O 20
ATOM 27377 N N . SER A 1 6 ? -8.084 -6.804 1.136 1.00 1.00 6 SER A N 20
ATOM 27378 C CA . SER A 1 6 ? -9.378 -7.498 1.028 1.00 1.00 6 SER A CA 20
ATOM 27379 C C . SER A 1 6 ? -10.529 -6.505 0.984 1.00 1.00 6 SER A C 20
ATOM 27380 O O . SER A 1 6 ? -11.686 -6.893 0.818 1.00 1.00 6 SER A O 20
ATOM 27388 N N . SER A 1 7 ? -10.212 -5.220 1.123 1.00 1.00 7 SER A N 20
ATOM 27389 C CA . SER A 1 7 ? -11.222 -4.175 1.088 1.00 1.00 7 SER A CA 20
ATOM 27390 C C . SER A 1 7 ? -10.536 -2.819 0.965 1.00 1.00 7 SER A C 20
ATOM 27391 O O . SER A 1 7 ? -9.441 -2.617 1.486 1.00 1.00 7 SER A O 20
ATOM 27399 N N . VAL A 1 8 ? -11.205 -1.899 0.273 1.00 1.00 8 VAL A N 20
ATOM 27400 C CA . VAL A 1 8 ? -10.700 -0.535 0.044 1.00 1.00 8 VAL A CA 20
ATOM 27401 C C . VAL A 1 8 ? -11.869 0.421 -0.166 1.00 1.00 8 VAL A C 20
ATOM 27402 O O . VAL A 1 8 ? -12.981 -0.010 -0.480 1.00 1.00 8 VAL A O 20
ATOM 27415 N N . VAL A 1 9 ? -11.601 1.727 -0.002 1.00 1.00 9 VAL A N 20
ATOM 27416 C CA . VAL A 1 9 ? -12.611 2.787 -0.181 1.00 1.00 9 VAL A CA 20
ATOM 27417 C C . VAL A 1 9 ? -12.176 3.721 -1.313 1.00 1.00 9 VAL A C 20
ATOM 27418 O O . VAL A 1 9 ? -10.990 4.012 -1.466 1.00 1.00 9 VAL A O 20
ATOM 27431 N N . GLU A 1 10 ? -13.147 4.192 -2.085 1.00 1.00 10 GLU A N 20
ATOM 27432 C CA . GLU A 1 10 ? -12.879 5.103 -3.189 1.00 1.00 10 GLU A CA 20
ATOM 27433 C C . GLU A 1 10 ? -12.290 6.417 -2.661 1.00 1.00 10 GLU A C 20
ATOM 27434 O O . GLU A 1 10 ? -11.693 6.448 -1.589 1.00 1.00 10 GLU A O 20
ATOM 27446 N N . ASN A 1 11 ? -12.480 7.493 -3.425 1.00 1.00 11 ASN A N 20
ATOM 27447 C CA . ASN A 1 11 ? -11.991 8.815 -3.051 1.00 1.00 11 ASN A CA 20
ATOM 27448 C C . ASN A 1 11 ? -10.474 8.821 -2.895 1.00 1.00 11 ASN A C 20
ATOM 27449 O O . ASN A 1 11 ? -9.948 9.512 -2.022 1.00 1.00 11 ASN A O 20
ATOM 27460 N N . MET A 1 12 ? -9.766 8.036 -3.724 1.00 1.00 12 MET A N 20
ATOM 27461 C CA . MET A 1 12 ? -8.292 7.950 -3.655 1.00 1.00 12 MET A CA 20
ATOM 27462 C C . MET A 1 12 ? -7.696 8.080 -5.076 1.00 1.00 12 MET A C 20
ATOM 27463 O O . MET A 1 12 ? -8.391 7.803 -6.054 1.00 1.00 12 MET A O 20
ATOM 27477 N N . PRO A 1 13 ? -6.439 8.487 -5.235 1.00 1.00 13 PRO A N 20
ATOM 27478 C CA . PRO A 1 13 ? -5.823 8.627 -6.599 1.00 1.00 13 PRO A CA 20
ATOM 27479 C C . PRO A 1 13 ? -5.911 7.340 -7.424 1.00 1.00 13 PRO A C 20
ATOM 27480 O O . PRO A 1 13 ? -5.968 7.384 -8.653 1.00 1.00 13 PRO A O 20
ATOM 27491 N N . ALA A 1 14 ? -5.889 6.210 -6.717 1.00 1.00 14 ALA A N 20
ATOM 27492 C CA . ALA A 1 14 ? -5.926 4.875 -7.362 1.00 1.00 14 ALA A CA 20
ATOM 27493 C C . ALA A 1 14 ? -4.981 4.826 -8.580 1.00 1.00 14 ALA A C 20
ATOM 27494 O O . ALA A 1 14 ? -5.118 3.964 -9.446 1.00 1.00 14 ALA A O 20
ATOM 27501 N N . LYS A 1 15 ? -4.029 5.774 -8.637 1.00 1.00 15 LYS A N 20
ATOM 27502 C CA . LYS A 1 15 ? -3.075 5.855 -9.745 1.00 1.00 15 LYS A CA 20
ATOM 27503 C C . LYS A 1 15 ? -2.183 4.618 -9.731 1.00 1.00 15 LYS A C 20
ATOM 27504 O O . LYS A 1 15 ? -1.493 4.378 -8.760 1.00 1.00 15 LYS A O 20
ATOM 27523 N N . GLY A 1 16 ? -2.133 3.897 -10.857 1.00 1.00 16 GLY A N 20
ATOM 27524 C CA . GLY A 1 16 ? -1.282 2.698 -11.018 1.00 1.00 16 GLY A CA 20
ATOM 27525 C C . GLY A 1 16 ? -1.019 1.949 -9.694 1.00 1.00 16 GLY A C 20
ATOM 27526 O O . GLY A 1 16 ? 0.034 1.332 -9.527 1.00 1.00 16 GLY A O 20
ATOM 27530 N N . LYS A 1 17 ? -1.974 2.028 -8.739 1.00 1.00 17 LYS A N 20
ATOM 27531 C CA . LYS A 1 17 ? -1.840 1.387 -7.421 1.00 1.00 17 LYS A CA 20
ATOM 27532 C C . LYS A 1 17 ? -3.183 0.771 -7.011 1.00 1.00 17 LYS A C 20
ATOM 27533 O O . LYS A 1 17 ? -4.112 1.480 -6.634 1.00 1.00 17 LYS A O 20
ATOM 27552 N N . ILE A 1 18 ? -3.275 -0.553 -7.070 1.00 1.00 18 ILE A N 20
ATOM 27553 C CA . ILE A 1 18 ? -4.501 -1.273 -6.692 1.00 1.00 18 ILE A CA 20
ATOM 27554 C C . ILE A 1 18 ? -4.204 -2.098 -5.455 1.00 1.00 18 ILE A C 20
ATOM 27555 O O . ILE A 1 18 ? -3.095 -2.603 -5.279 1.00 1.00 18 ILE A O 20
ATOM 27571 N N . GLU A 1 19 ? -5.204 -2.249 -4.606 1.00 1.00 19 GLU A N 20
ATOM 27572 C CA . GLU A 1 19 ? -5.068 -3.037 -3.385 1.00 1.00 19 GLU A CA 20
ATOM 27573 C C . GLU A 1 19 ? -6.422 -3.670 -3.071 1.00 1.00 19 GLU A C 20
ATOM 27574 O O . GLU A 1 19 ? -7.334 -2.970 -2.668 1.00 1.00 19 GLU A O 20
ATOM 27586 N N . VAL A 1 20 ? -6.532 -4.987 -3.250 1.00 1.00 20 VAL A N 20
ATOM 27587 C CA . VAL A 1 20 ? -7.773 -5.725 -2.973 1.00 1.00 20 VAL A CA 20
ATOM 27588 C C . VAL A 1 20 ? -7.551 -7.204 -3.329 1.00 1.00 20 VAL A C 20
ATOM 27589 O O . VAL A 1 20 ? -7.789 -7.631 -4.455 1.00 1.00 20 VAL A O 20
ATOM 27602 N N . GLY A 1 21 ? -7.056 -7.983 -2.363 1.00 1.00 21 GLY A N 20
ATOM 27603 C CA . GLY A 1 21 ? -6.780 -9.409 -2.593 1.00 1.00 21 GLY A CA 20
ATOM 27604 C C . GLY A 1 21 ? -5.391 -9.591 -3.199 1.00 1.00 21 GLY A C 20
ATOM 27605 O O . GLY A 1 21 ? -4.763 -10.635 -3.028 1.00 1.00 21 GLY A O 20
ATOM 27609 N N . ASP A 1 22 ? -4.915 -8.564 -3.916 1.00 1.00 22 ASP A N 20
ATOM 27610 C CA . ASP A 1 22 ? -3.598 -8.620 -4.549 1.00 1.00 22 ASP A CA 20
ATOM 27611 C C . ASP A 1 22 ? -2.500 -8.492 -3.489 1.00 1.00 22 ASP A C 20
ATOM 27612 O O . ASP A 1 22 ? -2.488 -7.542 -2.706 1.00 1.00 22 ASP A O 20
ATOM 27621 N N . LYS A 1 23 ? -1.596 -9.471 -3.461 1.00 1.00 23 LYS A N 20
ATOM 27622 C CA . LYS A 1 23 ? -0.507 -9.495 -2.485 1.00 1.00 23 LYS A CA 20
ATOM 27623 C C . LYS A 1 23 ? 0.570 -8.500 -2.890 1.00 1.00 23 LYS A C 20
ATOM 27624 O O . LYS A 1 23 ? 0.762 -8.220 -4.076 1.00 1.00 23 LYS A O 20
ATOM 27643 N N . ILE A 1 24 ? 1.255 -7.958 -1.884 1.00 1.00 24 ILE A N 20
ATOM 27644 C CA . ILE A 1 24 ? 2.324 -6.971 -2.071 1.00 1.00 24 ILE A CA 20
ATOM 27645 C C . ILE A 1 24 ? 3.675 -7.674 -1.864 1.00 1.00 24 ILE A C 20
ATOM 27646 O O . ILE A 1 24 ? 3.884 -8.345 -0.856 1.00 1.00 24 ILE A O 20
ATOM 27662 N N . ILE A 1 25 ? 4.572 -7.521 -2.834 1.00 1.00 25 ILE A N 20
ATOM 27663 C CA . ILE A 1 25 ? 5.888 -8.146 -2.764 1.00 1.00 25 ILE A CA 20
ATOM 27664 C C . ILE A 1 25 ? 6.680 -7.570 -1.585 1.00 1.00 25 ILE A C 20
ATOM 27665 O O . ILE A 1 25 ? 7.197 -8.309 -0.746 1.00 1.00 25 ILE A O 20
ATOM 27681 N N . SER A 1 26 ? 6.778 -6.237 -1.553 1.00 1.00 26 SER A N 20
ATOM 27682 C CA . SER A 1 26 ? 7.526 -5.539 -0.503 1.00 1.00 26 SER A CA 20
ATOM 27683 C C . SER A 1 26 ? 7.326 -4.023 -0.613 1.00 1.00 26 SER A C 20
ATOM 27684 O O . SER A 1 26 ? 6.840 -3.533 -1.632 1.00 1.00 26 SER A O 20
ATOM 27692 N N . ALA A 1 27 ? 7.713 -3.285 0.445 1.00 1.00 27 ALA A N 20
ATOM 27693 C CA . ALA A 1 27 ? 7.601 -1.812 0.486 1.00 1.00 27 ALA A CA 20
ATOM 27694 C C . ALA A 1 27 ? 8.915 -1.226 1.009 1.00 1.00 27 ALA A C 20
ATOM 27695 O O . ALA A 1 27 ? 9.470 -1.744 1.977 1.00 1.00 27 ALA A O 20
ATOM 27702 N N . ASP A 1 28 ? 9.418 -0.164 0.374 1.00 1.00 28 ASP A N 20
ATOM 27703 C CA . ASP A 1 28 ? 10.686 0.461 0.808 1.00 1.00 28 ASP A CA 20
ATOM 27704 C C . ASP A 1 28 ? 11.816 -0.571 0.848 1.00 1.00 28 ASP A C 20
ATOM 27705 O O . ASP A 1 28 ? 12.572 -0.649 1.818 1.00 1.00 28 ASP A O 20
ATOM 27714 N N . GLY A 1 29 ? 11.930 -1.350 -0.229 1.00 1.00 29 GLY A N 20
ATOM 27715 C CA . GLY A 1 29 ? 12.974 -2.377 -0.340 1.00 1.00 29 GLY A CA 20
ATOM 27716 C C . GLY A 1 29 ? 13.090 -3.208 0.944 1.00 1.00 29 GLY A C 20
ATOM 27717 O O . GLY A 1 29 ? 14.128 -3.817 1.206 1.00 1.00 29 GLY A O 20
ATOM 27721 N N . LYS A 1 30 ? 12.011 -3.201 1.745 1.00 1.00 30 LYS A N 20
ATOM 27722 C CA . LYS A 1 30 ? 11.955 -3.930 3.032 1.00 1.00 30 LYS A CA 20
ATOM 27723 C C . LYS A 1 30 ? 10.896 -5.030 2.970 1.00 1.00 30 LYS A C 20
ATOM 27724 O O . LYS A 1 30 ? 9.746 -4.768 2.636 1.00 1.00 30 LYS A O 20
ATOM 27743 N N . ASN A 1 31 ? 11.289 -6.256 3.312 1.00 1.00 31 ASN A N 20
ATOM 27744 C CA . ASN A 1 31 ? 10.365 -7.391 3.315 1.00 1.00 31 ASN A CA 20
ATOM 27745 C C . ASN A 1 31 ? 9.539 -7.373 4.599 1.00 1.00 31 ASN A C 20
ATOM 27746 O O . ASN A 1 31 ? 9.839 -6.623 5.527 1.00 1.00 31 ASN A O 20
ATOM 27757 N N . TYR A 1 32 ? 8.500 -8.207 4.648 1.00 1.00 32 TYR A N 20
ATOM 27758 C CA . TYR A 1 32 ? 7.621 -8.300 5.826 1.00 1.00 32 TYR A CA 20
ATOM 27759 C C . TYR A 1 32 ? 7.152 -9.742 6.010 1.00 1.00 32 TYR A C 20
ATOM 27760 O O . TYR A 1 32 ? 6.401 -10.263 5.188 1.00 1.00 32 TYR A O 20
ATOM 27778 N N . GLN A 1 33 ? 7.602 -10.386 7.092 1.00 1.00 33 GLN A N 20
ATOM 27779 C CA . GLN A 1 33 ? 7.221 -11.770 7.367 1.00 1.00 33 GLN A CA 20
ATOM 27780 C C . GLN A 1 33 ? 5.738 -11.848 7.722 1.00 1.00 33 GLN A C 20
ATOM 27781 O O . GLN A 1 33 ? 5.046 -12.783 7.324 1.00 1.00 33 GLN A O 20
ATOM 27795 N N . SER A 1 34 ? 5.262 -10.857 8.490 1.00 1.00 34 SER A N 20
ATOM 27796 C CA . SER A 1 34 ? 3.854 -10.801 8.927 1.00 1.00 34 SER A CA 20
ATOM 27797 C C . SER A 1 34 ? 3.298 -9.381 8.792 1.00 1.00 34 SER A C 20
ATOM 27798 O O . SER A 1 34 ? 4.016 -8.397 8.960 1.00 1.00 34 SER A O 20
ATOM 27806 N N . ALA A 1 35 ? 2.003 -9.298 8.483 1.00 1.00 35 ALA A N 20
ATOM 27807 C CA . ALA A 1 35 ? 1.329 -8.009 8.312 1.00 1.00 35 ALA A CA 20
ATOM 27808 C C . ALA A 1 35 ? 1.582 -7.093 9.510 1.00 1.00 35 ALA A C 20
ATOM 27809 O O . ALA A 1 35 ? 1.579 -5.874 9.380 1.00 1.00 35 ALA A O 20
ATOM 27816 N N . GLU A 1 36 ? 1.809 -7.694 10.677 1.00 1.00 36 GLU A N 20
ATOM 27817 C CA . GLU A 1 36 ? 2.055 -6.930 11.888 1.00 1.00 36 GLU A CA 20
ATOM 27818 C C . GLU A 1 36 ? 3.234 -5.975 11.695 1.00 1.00 36 GLU A C 20
ATOM 27819 O O . GLU A 1 36 ? 3.148 -4.797 12.045 1.00 1.00 36 GLU A O 20
ATOM 27831 N N . LYS A 1 37 ? 4.334 -6.485 11.136 1.00 1.00 37 LYS A N 20
ATOM 27832 C CA . LYS A 1 37 ? 5.517 -5.659 10.907 1.00 1.00 37 LYS A CA 20
ATOM 27833 C C . LYS A 1 37 ? 5.192 -4.572 9.885 1.00 1.00 37 LYS A C 20
ATOM 27834 O O . LYS A 1 37 ? 5.539 -3.409 10.087 1.00 1.00 37 LYS A O 20
ATOM 27853 N N . LEU A 1 38 ? 4.548 -4.945 8.769 1.00 1.00 38 LEU A N 20
ATOM 27854 C CA . LEU A 1 38 ? 4.226 -3.966 7.721 1.00 1.00 38 LEU A CA 20
ATOM 27855 C C . LEU A 1 38 ? 3.484 -2.772 8.317 1.00 1.00 38 LEU A C 20
ATOM 27856 O O . LEU A 1 38 ? 3.838 -1.626 8.057 1.00 1.00 38 LEU A O 20
ATOM 27872 N N . ILE A 1 39 ? 2.460 -3.051 9.115 1.00 1.00 39 ILE A N 20
ATOM 27873 C CA . ILE A 1 39 ? 1.678 -1.984 9.729 1.00 1.00 39 ILE A CA 20
ATOM 27874 C C . ILE A 1 39 ? 2.579 -1.171 10.658 1.00 1.00 39 ILE A C 20
ATOM 27875 O O . ILE A 1 39 ? 2.533 0.060 10.667 1.00 1.00 39 ILE A O 20
ATOM 27891 N N . ASP A 1 40 ? 3.400 -1.872 11.445 1.00 1.00 40 ASP A N 20
ATOM 27892 C CA . ASP A 1 40 ? 4.297 -1.205 12.387 1.00 1.00 40 ASP A CA 20
ATOM 27893 C C . ASP A 1 40 ? 5.245 -0.274 11.637 1.00 1.00 40 ASP A C 20
ATOM 27894 O O . ASP A 1 40 ? 5.466 0.853 12.066 1.00 1.00 40 ASP A O 20
ATOM 27903 N N . TYR A 1 41 ? 5.810 -0.735 10.520 1.00 1.00 41 TYR A N 20
ATOM 27904 C CA . TYR A 1 41 ? 6.726 0.094 9.741 1.00 1.00 41 TYR A CA 20
ATOM 27905 C C . TYR A 1 41 ? 6.029 1.377 9.252 1.00 1.00 41 TYR A C 20
ATOM 27906 O O . TYR A 1 41 ? 6.533 2.480 9.467 1.00 1.00 41 TYR A O 20
ATOM 27924 N N . ILE A 1 42 ? 4.870 1.227 8.608 1.00 1.00 42 ILE A N 20
ATOM 27925 C CA . ILE A 1 42 ? 4.128 2.385 8.104 1.00 1.00 42 ILE A CA 20
ATOM 27926 C C . ILE A 1 42 ? 3.728 3.284 9.272 1.00 1.00 42 ILE A C 20
ATOM 27927 O O . ILE A 1 42 ? 3.863 4.499 9.197 1.00 1.00 42 ILE A O 20
ATOM 27943 N N . SER A 1 43 ? 3.249 2.673 10.351 1.00 1.00 43 SER A N 20
ATOM 27944 C CA . SER A 1 43 ? 2.831 3.430 11.542 1.00 1.00 43 SER A CA 20
ATOM 27945 C C . SER A 1 43 ? 1.867 4.567 11.152 1.00 1.00 43 SER A C 20
ATOM 27946 O O . SER A 1 43 ? 1.819 5.614 11.798 1.00 1.00 43 SER A O 20
ATOM 27954 N N . SER A 1 44 ? 1.110 4.340 10.080 1.00 1.00 44 SER A N 20
ATOM 27955 C CA . SER A 1 44 ? 0.146 5.324 9.582 1.00 1.00 44 SER A CA 20
ATOM 27956 C C . SER A 1 44 ? 0.845 6.579 9.037 1.00 1.00 44 SER A C 20
ATOM 27957 O O . SER A 1 44 ? 0.189 7.592 8.805 1.00 1.00 44 SER A O 20
ATOM 27965 N N . LYS A 1 45 ? 2.178 6.512 8.873 1.00 1.00 45 LYS A N 20
ATOM 27966 C CA . LYS A 1 45 ? 2.967 7.656 8.376 1.00 1.00 45 LYS A CA 20
ATOM 27967 C C . LYS A 1 45 ? 2.612 7.960 6.930 1.00 1.00 45 LYS A C 20
ATOM 27968 O O . LYS A 1 45 ? 3.473 7.930 6.045 1.00 1.00 45 LYS A O 20
ATOM 27987 N N . LYS A 1 46 ? 1.339 8.268 6.694 1.00 1.00 46 LYS A N 20
ATOM 27988 C CA . LYS A 1 46 ? 0.849 8.586 5.363 1.00 1.00 46 LYS A CA 20
ATOM 27989 C C . LYS A 1 46 ? 0.766 10.097 5.192 1.00 1.00 46 LYS A C 20
ATOM 27990 O O . LYS A 1 46 ? 1.076 10.843 6.122 1.00 1.00 46 LYS A O 20
ATOM 28009 N N . ALA A 1 47 ? 0.361 10.541 4.002 1.00 1.00 47 ALA A N 20
ATOM 28010 C CA . ALA A 1 47 ? 0.246 11.962 3.706 1.00 1.00 47 ALA A CA 20
ATOM 28011 C C . ALA A 1 47 ? 1.607 12.658 3.823 1.00 1.00 47 ALA A C 20
ATOM 28012 O O . ALA A 1 47 ? 2.219 12.673 4.892 1.00 1.00 47 ALA A O 20
ATOM 28019 N N . GLY A 1 48 ? 2.070 13.231 2.702 1.00 1.00 48 GLY A N 20
ATOM 28020 C CA . GLY A 1 48 ? 3.357 13.940 2.645 1.00 1.00 48 GLY A CA 20
ATOM 28021 C C . GLY A 1 48 ? 4.479 13.023 2.160 1.00 1.00 48 GLY A C 20
ATOM 28022 O O . GLY A 1 48 ? 4.957 13.154 1.033 1.00 1.00 48 GLY A O 20
ATOM 28026 N N . ASP A 1 49 ? 4.901 12.100 3.022 1.00 1.00 49 ASP A N 20
ATOM 28027 C CA . ASP A 1 49 ? 5.979 11.171 2.675 1.00 1.00 49 ASP A CA 20
ATOM 28028 C C . ASP A 1 49 ? 5.536 10.241 1.551 1.00 1.00 49 ASP A C 20
ATOM 28029 O O . ASP A 1 49 ? 4.360 9.896 1.449 1.00 1.00 49 ASP A O 20
ATOM 28038 N N . LYS A 1 50 ? 6.493 9.845 0.709 1.00 1.00 50 LYS A N 20
ATOM 28039 C CA . LYS A 1 50 ? 6.232 8.945 -0.427 1.00 1.00 50 LYS A CA 20
ATOM 28040 C C . LYS A 1 50 ? 6.538 7.509 -0.027 1.00 1.00 50 LYS A C 20
ATOM 28041 O O . LYS A 1 50 ? 6.991 7.243 1.085 1.00 1.00 50 LYS A O 20
ATOM 28060 N N . VAL A 1 51 ? 6.285 6.590 -0.954 1.00 1.00 51 VAL A N 20
ATOM 28061 C CA . VAL A 1 51 ? 6.525 5.172 -0.725 1.00 1.00 51 VAL A CA 20
ATOM 28062 C C . VAL A 1 51 ? 6.653 4.460 -2.066 1.00 1.00 51 VAL A C 20
ATOM 28063 O O . VAL A 1 51 ? 6.096 4.909 -3.068 1.00 1.00 51 VAL A O 20
ATOM 28076 N N . THR A 1 52 ? 7.336 3.330 -2.052 1.00 1.00 52 THR A N 20
ATOM 28077 C CA . THR A 1 52 ? 7.503 2.485 -3.240 1.00 1.00 52 THR A CA 20
ATOM 28078 C C . THR A 1 52 ? 6.768 1.185 -2.961 1.00 1.00 52 THR A C 20
ATOM 28079 O O . THR A 1 52 ? 7.206 0.401 -2.124 1.00 1.00 52 THR A O 20
ATOM 28090 N N . LEU A 1 53 ? 5.621 0.966 -3.622 1.00 1.00 53 LEU A N 20
ATOM 28091 C CA . LEU A 1 53 ? 4.810 -0.247 -3.400 1.00 1.00 53 LEU A CA 20
ATOM 28092 C C . LEU A 1 53 ? 4.633 -1.006 -4.717 1.00 1.00 53 LEU A C 20
ATOM 28093 O O . LEU A 1 53 ? 4.196 -0.435 -5.720 1.00 1.00 53 LEU A O 20
ATOM 28109 N N . LYS A 1 54 ? 4.979 -2.294 -4.695 1.00 1.00 54 LYS A N 20
ATOM 28110 C CA . LYS A 1 54 ? 4.871 -3.168 -5.864 1.00 1.00 54 LYS A CA 20
ATOM 28111 C C . LYS A 1 54 ? 3.684 -4.098 -5.686 1.00 1.00 54 LYS A C 20
ATOM 28112 O O . LYS A 1 54 ? 3.324 -4.432 -4.555 1.00 1.00 54 LYS A O 20
ATOM 28131 N N . ILE A 1 55 ? 3.078 -4.519 -6.801 1.00 1.00 55 ILE A N 20
ATOM 28132 C CA . ILE A 1 55 ? 1.918 -5.420 -6.791 1.00 1.00 55 ILE A CA 20
ATOM 28133 C C . ILE A 1 55 ? 2.244 -6.640 -7.648 1.00 1.00 55 ILE A C 20
ATOM 28134 O O . ILE A 1 55 ? 3.029 -6.551 -8.594 1.00 1.00 55 ILE A O 20
ATOM 28150 N N . GLU A 1 56 ? 1.617 -7.770 -7.303 1.00 1.00 56 GLU A N 20
ATOM 28151 C CA . GLU A 1 56 ? 1.805 -9.043 -8.027 1.00 1.00 56 GLU A CA 20
ATOM 28152 C C . GLU A 1 56 ? 0.476 -9.498 -8.628 1.00 1.00 56 GLU A C 20
ATOM 28153 O O . GLU A 1 56 ? -0.549 -9.502 -7.948 1.00 1.00 56 GLU A O 20
ATOM 28165 N N . ARG A 1 57 ? 0.501 -9.890 -9.912 1.00 1.00 57 ARG A N 20
ATOM 28166 C CA . ARG A 1 57 ? -0.701 -10.366 -10.617 1.00 1.00 57 ARG A CA 20
ATOM 28167 C C . ARG A 1 57 ? -0.328 -11.585 -11.456 1.00 1.00 57 ARG A C 20
ATOM 28168 O O . ARG A 1 57 ? 0.213 -11.456 -12.548 1.00 1.00 57 ARG A O 20
ATOM 28189 N N . GLU A 1 58 ? -0.624 -12.771 -10.937 1.00 1.00 58 GLU A N 20
ATOM 28190 C CA . GLU A 1 58 ? -0.313 -14.010 -11.649 1.00 1.00 58 GLU A CA 20
ATOM 28191 C C . GLU A 1 58 ? 1.164 -14.044 -12.096 1.00 1.00 58 GLU A C 20
ATOM 28192 O O . GLU A 1 58 ? 1.452 -14.187 -13.284 1.00 1.00 58 GLU A O 20
ATOM 28204 N N . GLU A 1 59 ? 2.089 -13.914 -11.139 1.00 1.00 59 GLU A N 20
ATOM 28205 C CA . GLU A 1 59 ? 3.530 -13.950 -11.445 1.00 1.00 59 GLU A CA 20
ATOM 28206 C C . GLU A 1 59 ? 3.964 -12.722 -12.268 1.00 1.00 59 GLU A C 20
ATOM 28207 O O . GLU A 1 59 ? 4.841 -12.833 -13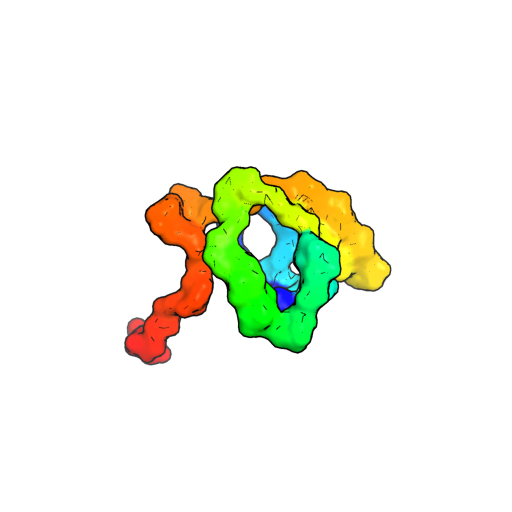.121 1.00 1.00 59 GLU A O 20
ATOM 28219 N N . LYS A 1 60 ? 3.356 -11.546 -12.016 1.00 1.00 60 LYS A N 20
ATOM 28220 C CA . LYS A 1 60 ? 3.712 -10.306 -12.750 1.00 1.00 60 LYS A CA 20
ATOM 28221 C C . LYS A 1 60 ? 3.920 -9.156 -11.764 1.00 1.00 60 LYS A C 20
ATOM 28222 O O . LYS A 1 60 ? 2.959 -8.586 -11.246 1.00 1.00 60 LYS A O 20
ATOM 28241 N N . GLU A 1 61 ? 5.185 -8.813 -11.527 1.00 1.00 61 GLU A N 20
ATOM 28242 C CA . GLU A 1 61 ? 5.539 -7.723 -10.618 1.00 1.00 61 GLU A CA 20
ATOM 28243 C C . GLU A 1 61 ? 5.463 -6.400 -11.367 1.00 1.00 61 GLU A C 20
ATOM 28244 O O . GLU A 1 61 ? 5.690 -6.351 -12.576 1.00 1.00 61 GLU A O 20
ATOM 28256 N N . LYS A 1 62 ? 5.133 -5.333 -10.641 1.00 1.00 62 LYS A N 20
ATOM 28257 C CA . LYS A 1 62 ? 5.015 -3.989 -11.229 1.00 1.00 62 LYS A CA 20
ATOM 28258 C C . LYS A 1 62 ? 5.653 -2.971 -10.296 1.00 1.00 62 LYS A C 20
ATOM 28259 O O . LYS A 1 62 ? 5.548 -3.093 -9.072 1.00 1.00 62 LYS A O 20
ATOM 28278 N N . ARG A 1 63 ? 6.312 -1.961 -10.882 1.00 1.00 63 ARG A N 20
ATOM 28279 C CA . ARG A 1 63 ? 6.971 -0.895 -10.122 1.00 1.00 63 ARG A CA 20
ATOM 28280 C C . ARG A 1 63 ? 6.208 0.409 -10.327 1.00 1.00 63 ARG A C 20
ATOM 28281 O O . ARG A 1 63 ? 5.934 0.810 -11.459 1.00 1.00 63 ARG A O 20
ATOM 28302 N N . VAL A 1 64 ? 5.863 1.058 -9.223 1.00 1.00 64 VAL A N 20
ATOM 28303 C CA . VAL A 1 64 ? 5.129 2.323 -9.245 1.00 1.00 64 VAL A CA 20
ATOM 28304 C C . VAL A 1 64 ? 5.518 3.143 -8.026 1.00 1.00 64 VAL A C 20
ATOM 28305 O O . VAL A 1 64 ? 5.853 2.590 -6.978 1.00 1.00 64 VAL A O 20
ATOM 28318 N N . THR A 1 65 ? 5.445 4.468 -8.175 1.00 1.00 65 THR A N 20
ATOM 28319 C CA . THR A 1 65 ? 5.752 5.410 -7.091 1.00 1.00 65 THR A CA 20
ATOM 28320 C C . THR A 1 65 ? 4.562 6.343 -6.938 1.00 1.00 65 THR A C 20
ATOM 28321 O O . THR A 1 65 ? 4.203 7.047 -7.883 1.00 1.00 65 THR A O 20
ATOM 28332 N N . LEU A 1 66 ? 3.944 6.356 -5.743 1.00 1.00 66 LEU A N 20
ATOM 28333 C CA . LEU A 1 66 ? 2.775 7.228 -5.469 1.00 1.00 66 LEU A CA 20
ATOM 28334 C C . LEU A 1 66 ? 2.939 7.913 -4.113 1.00 1.00 66 LEU A C 20
ATOM 28335 O O . LEU A 1 66 ? 3.559 7.366 -3.195 1.00 1.00 66 LEU A O 20
ATOM 28351 N N . THR A 1 67 ? 2.341 9.102 -3.996 1.00 1.00 67 THR A N 20
ATOM 28352 C CA . THR A 1 67 ? 2.368 9.863 -2.755 1.00 1.00 67 THR A CA 20
ATOM 28353 C C . THR A 1 67 ? 1.331 9.287 -1.796 1.00 1.00 67 THR A C 20
ATOM 28354 O O . THR A 1 67 ? 0.225 8.925 -2.196 1.00 1.00 67 THR A O 20
ATOM 28365 N N . LEU A 1 68 ? 1.705 9.206 -0.531 1.00 1.00 68 LEU A N 20
ATOM 28366 C CA . LEU A 1 68 ? 0.811 8.672 0.483 1.00 1.00 68 LEU A CA 20
ATOM 28367 C C . LEU A 1 68 ? -0.410 9.590 0.632 1.00 1.00 68 LEU A C 20
ATOM 28368 O O . LEU A 1 68 ? -0.304 10.806 0.464 1.00 1.00 68 LEU A O 20
ATOM 28384 N N . LYS A 1 69 ? -1.576 8.979 0.928 1.00 1.00 69 LYS A N 20
ATOM 28385 C CA . LYS A 1 69 ? -2.850 9.716 1.088 1.00 1.00 69 LYS A CA 20
ATOM 28386 C C . LYS A 1 69 ? -3.460 9.376 2.443 1.00 1.00 69 LYS A C 20
ATOM 28387 O O . LYS A 1 69 ? -3.005 8.462 3.123 1.00 1.00 69 LYS A O 20
ATOM 28406 N N . GLN A 1 70 ? -4.495 10.123 2.819 1.00 1.00 70 GLN A N 20
ATOM 28407 C CA . GLN A 1 70 ? -5.198 9.947 4.091 1.00 1.00 70 GLN A CA 20
ATOM 28408 C C . GLN A 1 70 ? -6.697 9.864 3.831 1.00 1.00 70 GLN A C 20
ATOM 28409 O O . GLN A 1 70 ? -7.208 10.481 2.898 1.00 1.00 70 GLN A O 20
ATOM 28423 N N . PHE A 1 71 ? -7.390 9.094 4.654 1.00 1.00 71 PHE A N 20
ATOM 28424 C CA . PHE A 1 71 ? -8.837 8.925 4.512 1.00 1.00 71 PHE A CA 20
ATOM 28425 C C . PHE A 1 71 ? -9.551 10.305 4.478 1.00 1.00 71 PHE A C 20
ATOM 28426 O O . PHE A 1 71 ? -9.076 11.253 5.103 1.00 1.00 71 PHE A O 20
ATOM 28443 N N . PRO A 1 72 ? -10.664 10.451 3.763 1.00 1.00 72 PRO A N 20
ATOM 28444 C CA . PRO A 1 72 ? -11.389 11.769 3.695 1.00 1.00 72 PRO A CA 20
ATOM 28445 C C . PRO A 1 72 ? -12.038 12.189 5.031 1.00 1.00 72 PRO A C 20
ATOM 28446 O O . PRO A 1 72 ? -11.556 13.102 5.697 1.00 1.00 72 PRO A O 20
ATOM 28457 N N . ASP A 1 73 ? -13.148 11.537 5.395 1.00 1.00 73 ASP A N 20
ATOM 28458 C CA . ASP A 1 73 ? -13.888 11.862 6.622 1.00 1.00 73 ASP A CA 20
ATOM 28459 C C . ASP A 1 73 ? -13.118 11.454 7.882 1.00 1.00 73 ASP A C 20
ATOM 28460 O O . ASP A 1 73 ? -13.636 11.553 8.994 1.00 1.00 73 ASP A O 20
ATOM 28469 N N . GLU A 1 74 ? -11.876 11.003 7.703 1.00 1.00 74 GLU A N 20
ATOM 28470 C CA . GLU A 1 74 ? -11.014 10.580 8.829 1.00 1.00 74 GLU A CA 20
ATOM 28471 C C . GLU A 1 74 ? -9.562 11.040 8.579 1.00 1.00 74 GLU A C 20
ATOM 28472 O O . GLU A 1 74 ? -8.675 10.214 8.373 1.00 1.00 74 GLU A O 20
ATOM 28484 N N . PRO A 1 75 ? -9.302 12.345 8.592 1.00 1.00 75 PRO A N 20
ATOM 28485 C CA . PRO A 1 75 ? -7.925 12.894 8.355 1.00 1.00 75 PRO A CA 20
ATOM 28486 C C . PRO A 1 75 ? -7.038 12.755 9.599 1.00 1.00 75 PRO A C 20
ATOM 28487 O O . PRO A 1 75 ? -5.831 12.991 9.535 1.00 1.00 75 PRO A O 20
ATOM 28498 N N . ASP A 1 76 ? -7.643 12.358 10.729 1.00 1.00 76 ASP A N 20
ATOM 28499 C CA . ASP A 1 76 ? -6.910 12.175 11.996 1.00 1.00 76 ASP A CA 20
ATOM 28500 C C . ASP A 1 76 ? -6.434 10.727 12.140 1.00 1.00 76 ASP A C 20
ATOM 28501 O O . ASP A 1 76 ? -5.809 10.372 13.139 1.00 1.00 76 ASP A O 20
ATOM 28510 N N . ARG A 1 77 ? -6.732 9.893 11.132 1.00 1.00 77 ARG A N 20
ATOM 28511 C CA . ARG A 1 77 ? -6.336 8.469 11.139 1.00 1.00 77 ARG A CA 20
ATOM 28512 C C . ARG A 1 77 ? -5.827 8.074 9.757 1.00 1.00 77 ARG A C 20
ATOM 28513 O O . ARG A 1 77 ? -6.301 8.583 8.739 1.00 1.00 77 ARG A O 20
ATOM 28534 N N . ALA A 1 78 ? -4.857 7.158 9.735 1.00 1.00 78 ALA A N 20
ATOM 28535 C CA . ALA A 1 78 ? -4.257 6.671 8.484 1.00 1.00 78 ALA A CA 20
ATOM 28536 C C . ALA A 1 78 ? -3.970 5.165 8.608 1.00 1.00 78 ALA A C 20
ATOM 28537 O O . ALA A 1 78 ? -3.590 4.677 9.673 1.00 1.00 78 ALA A O 20
ATOM 28544 N N . GLY A 1 79 ? -4.173 4.438 7.512 1.00 1.00 79 GLY A N 20
ATOM 28545 C CA . GLY A 1 79 ? -3.943 2.990 7.489 1.00 1.00 79 GLY A CA 20
ATOM 28546 C C . GLY A 1 79 ? -4.669 2.351 6.318 1.00 1.00 79 GLY A C 20
ATOM 28547 O O . GLY A 1 79 ? -5.222 3.040 5.463 1.00 1.00 79 GLY A O 20
ATOM 28551 N N . ILE A 1 80 ? -4.669 1.023 6.286 1.00 1.00 80 ILE A N 20
ATOM 28552 C CA . ILE A 1 80 ? -5.345 0.288 5.218 1.00 1.00 80 ILE A CA 20
ATOM 28553 C C . ILE A 1 80 ? -6.855 0.464 5.359 1.00 1.00 80 ILE A C 20
ATOM 28554 O O . ILE A 1 80 ? -7.578 0.557 4.369 1.00 1.00 80 ILE A O 20
ATOM 28570 N N . GLY A 1 81 ? -7.328 0.510 6.607 1.00 1.00 81 GLY A N 20
ATOM 28571 C CA . GLY A 1 81 ? -8.757 0.665 6.876 1.00 1.00 81 GLY A CA 20
ATOM 28572 C C . GLY A 1 81 ? -9.508 -0.582 6.425 1.00 1.00 81 GLY A C 20
ATOM 28573 O O . GLY A 1 81 ? -9.347 -1.032 5.292 1.00 1.00 81 GLY A O 20
ATOM 28577 N N . VAL A 1 82 ? -10.322 -1.144 7.319 1.00 1.00 82 VAL A N 20
ATOM 28578 C CA . VAL A 1 82 ? -11.097 -2.350 7.012 1.00 1.00 82 VAL A CA 20
ATOM 28579 C C . VAL A 1 82 ? -12.178 -2.547 8.074 1.00 1.00 82 VAL A C 20
ATOM 28580 O O . VAL A 1 82 ? -11.994 -2.182 9.233 1.00 1.00 82 VAL A O 20
ATOM 28593 N N . SER A 1 83 ? -13.303 -3.130 7.670 1.00 1.00 83 SER A N 20
ATOM 28594 C CA . SER A 1 83 ? -14.413 -3.384 8.591 1.00 1.00 83 SER A CA 20
ATOM 28595 C C . SER A 1 83 ? -15.321 -4.459 8.001 1.00 1.00 83 SER A C 20
ATOM 28596 O O . SER A 1 83 ? -15.750 -4.357 6.853 1.00 1.00 83 SER A O 20
ATOM 28604 N N . LEU A 1 84 ? -15.603 -5.496 8.789 1.00 1.00 84 LEU A N 20
ATOM 28605 C CA . LEU A 1 84 ? -16.455 -6.594 8.335 1.00 1.00 84 LEU A CA 20
ATOM 28606 C C . LEU A 1 84 ? -17.922 -6.143 8.367 1.00 1.00 84 LEU A C 20
ATOM 28607 O O . LEU A 1 84 ? -18.362 -5.481 9.311 1.00 1.00 84 LEU A O 20
ATOM 28623 N N . GLU A 1 85 ? -18.662 -6.511 7.322 1.00 1.00 85 GLU A N 20
ATOM 28624 C CA . GLU A 1 85 ? -20.070 -6.161 7.211 1.00 1.00 85 GLU A CA 20
ATOM 28625 C C . GLU A 1 85 ? -20.858 -6.865 8.305 1.00 1.00 85 GLU A C 20
ATOM 28626 O O . GLU A 1 85 ? -20.474 -7.941 8.767 1.00 1.00 85 GLU A O 20
ATOM 28638 N N . HIS A 1 86 ? -21.963 -6.255 8.720 1.00 1.00 86 HIS A N 20
ATOM 28639 C CA . HIS A 1 86 ? -22.806 -6.829 9.766 1.00 1.00 86 HIS A CA 20
ATOM 28640 C C . HIS A 1 86 ? -24.173 -6.159 9.750 1.00 1.00 86 HIS A C 20
ATOM 28641 O O . HIS A 1 86 ? -24.916 -6.216 10.728 1.00 1.00 86 HIS A O 20
ATOM 28655 N N . HIS A 1 87 ? -24.494 -5.513 8.627 1.00 1.00 87 HIS A N 20
ATOM 28656 C CA . HIS A 1 87 ? -25.775 -4.818 8.482 1.00 1.00 87 HIS A CA 20
ATOM 28657 C C . HIS A 1 87 ? -25.991 -3.838 9.642 1.00 1.00 87 HIS A C 20
ATOM 28658 O O . HIS A 1 87 ? -26.486 -4.220 10.702 1.00 1.00 87 HIS A O 20
ATOM 28672 N N . HIS A 1 88 ? -25.607 -2.579 9.436 1.00 1.00 88 HIS A N 20
ATOM 28673 C CA . HIS A 1 88 ? -25.757 -1.561 10.473 1.00 1.00 88 HIS A CA 20
ATOM 28674 C C . HIS A 1 88 ? -27.235 -1.354 10.796 1.00 1.00 88 HIS A C 20
ATOM 28675 O O . HIS A 1 88 ? -28.081 -1.361 9.900 1.00 1.00 88 HIS A O 20
ATOM 28689 N N . HIS A 1 89 ? -27.544 -1.178 12.080 1.00 1.00 89 HIS A N 20
ATOM 28690 C CA . HIS A 1 89 ? -28.928 -0.980 12.511 1.00 1.00 89 HIS A CA 20
ATOM 28691 C C . HIS A 1 89 ? -29.517 0.266 11.853 1.00 1.00 89 HIS A C 20
ATOM 28692 O O . HIS A 1 89 ? -30.665 0.262 11.407 1.00 1.00 89 HIS A O 20
ATOM 28706 N N . HIS A 1 90 ? -28.718 1.332 11.798 1.00 1.00 90 HIS A N 20
ATOM 28707 C CA . HIS A 1 90 ? -29.156 2.593 11.192 1.00 1.00 90 HIS A CA 20
ATOM 28708 C C . HIS A 1 90 ? -27.951 3.489 10.905 1.00 1.00 90 HIS A C 20
ATOM 28709 O O . HIS A 1 90 ? -26.915 3.381 11.563 1.00 1.00 90 HIS A O 20
ATOM 28723 N N . HIS A 1 91 ? -28.096 4.378 9.925 1.00 1.00 91 HIS A N 20
ATOM 28724 C CA . HIS A 1 91 ? -27.020 5.295 9.561 1.00 1.00 91 HIS A CA 20
ATOM 28725 C C . HIS A 1 91 ? -26.694 6.217 10.740 1.00 1.00 91 HIS A C 20
ATOM 28726 O O . HIS A 1 91 ? -25.520 6.456 10.974 1.00 1.00 91 HIS A O 20
ATOM 28741 N N . ASN A 1 1 ? -3.646 -8.713 7.473 1.00 1.00 1 ASN A N 21
ATOM 28742 C CA . ASN A 1 1 ? -4.317 -7.577 6.773 1.00 1.00 1 ASN A CA 21
ATOM 28743 C C . ASN A 1 1 ? -3.343 -6.952 5.778 1.00 1.00 1 ASN A C 21
ATOM 28744 O O . ASN A 1 1 ? -3.604 -6.920 4.575 1.00 1.00 1 ASN A O 21
ATOM 28757 N N . GLY A 1 2 ? -2.216 -6.455 6.287 1.00 1.00 2 GLY A N 21
ATOM 28758 C CA . GLY A 1 2 ? -1.206 -5.831 5.432 1.00 1.00 2 GLY A CA 21
ATOM 28759 C C . GLY A 1 2 ? -0.649 -6.838 4.428 1.00 1.00 2 GLY A C 21
ATOM 28760 O O . GLY A 1 2 ? -0.473 -6.521 3.254 1.00 1.00 2 GLY A O 21
ATOM 28764 N N . ILE A 1 3 ? -0.383 -8.059 4.898 1.00 1.00 3 ILE A N 21
ATOM 28765 C CA . ILE A 1 3 ? 0.148 -9.125 4.036 1.00 1.00 3 ILE A CA 21
ATOM 28766 C C . ILE A 1 3 ? -0.907 -9.570 3.024 1.00 1.00 3 ILE A C 21
ATOM 28767 O O . ILE A 1 3 ? -0.574 -10.099 1.964 1.00 1.00 3 ILE A O 21
ATOM 28783 N N . TYR A 1 4 ? -2.180 -9.337 3.347 1.00 1.00 4 TYR A N 21
ATOM 28784 C CA . TYR A 1 4 ? -3.293 -9.698 2.453 1.00 1.00 4 TYR A CA 21
ATOM 28785 C C . TYR A 1 4 ? -4.442 -8.704 2.645 1.00 1.00 4 TYR A C 21
ATOM 28786 O O . TYR A 1 4 ? -5.144 -8.739 3.655 1.00 1.00 4 TYR A O 21
ATOM 28804 N N . ALA A 1 5 ? -4.622 -7.817 1.662 1.00 1.00 5 ALA A N 21
ATOM 28805 C CA . ALA A 1 5 ? -5.681 -6.808 1.713 1.00 1.00 5 ALA A CA 21
ATOM 28806 C C . ALA A 1 5 ? -7.041 -7.468 1.481 1.00 1.00 5 ALA A C 21
ATOM 28807 O O . ALA A 1 5 ? -7.325 -7.952 0.390 1.00 1.00 5 ALA A O 21
ATOM 28814 N N . SER A 1 6 ? -7.883 -7.496 2.519 1.00 1.00 6 SER A N 21
ATOM 28815 C CA . SER A 1 6 ? -9.214 -8.112 2.418 1.00 1.00 6 SER A CA 21
ATOM 28816 C C . SER A 1 6 ? -10.225 -7.112 1.871 1.00 1.00 6 SER A C 21
ATOM 28817 O O . SER A 1 6 ? -11.243 -7.497 1.291 1.00 1.00 6 SER A O 21
ATOM 28825 N N . SER A 1 7 ? -9.926 -5.830 2.046 1.00 1.00 7 SER A N 21
ATOM 28826 C CA . SER A 1 7 ? -10.797 -4.759 1.559 1.00 1.00 7 SER A CA 21
ATOM 28827 C C . SER A 1 7 ? -10.057 -3.434 1.617 1.00 1.00 7 SER A C 21
ATOM 28828 O O . SER A 1 7 ? -9.174 -3.247 2.454 1.00 1.00 7 SER A O 21
ATOM 28836 N N . VAL A 1 8 ? -10.436 -2.511 0.725 1.00 1.00 8 VAL A N 21
ATOM 28837 C CA . VAL A 1 8 ? -9.816 -1.176 0.650 1.00 1.00 8 VAL A CA 21
ATOM 28838 C C . VAL A 1 8 ? -10.849 -0.156 0.167 1.00 1.00 8 VAL A C 21
ATOM 28839 O O . VAL A 1 8 ? -11.802 -0.506 -0.529 1.00 1.00 8 VAL A O 21
ATOM 28852 N N . VAL A 1 9 ? -10.630 1.116 0.527 1.00 1.00 9 VAL A N 21
ATOM 28853 C CA . VAL A 1 9 ? -11.519 2.223 0.126 1.00 1.00 9 VAL A CA 21
ATOM 28854 C C . VAL A 1 9 ? -10.844 3.049 -0.961 1.00 1.00 9 VAL A C 21
ATOM 28855 O O . VAL A 1 9 ? -9.665 3.390 -0.854 1.00 1.00 9 VAL A O 21
ATOM 28868 N N . GLU A 1 10 ? -11.597 3.381 -2.005 1.00 1.00 10 GLU A N 21
ATOM 28869 C CA . GLU A 1 10 ? -11.069 4.176 -3.100 1.00 1.00 10 GLU A CA 21
ATOM 28870 C C . GLU A 1 10 ? -10.742 5.598 -2.608 1.00 1.00 10 GLU A C 21
ATOM 28871 O O . GLU A 1 10 ? -10.158 5.764 -1.537 1.00 1.00 10 GLU A O 21
ATOM 28883 N N . ASN A 1 11 ? -11.096 6.599 -3.413 1.00 1.00 11 ASN A N 21
ATOM 28884 C CA . ASN A 1 11 ? -10.826 7.993 -3.099 1.00 1.00 11 ASN A CA 21
ATOM 28885 C C . ASN A 1 11 ? -9.322 8.235 -2.998 1.00 1.00 11 ASN A C 21
ATOM 28886 O O . ASN A 1 11 ? -8.895 9.225 -2.403 1.00 1.00 11 ASN A O 21
ATOM 28897 N N . MET A 1 12 ? -8.521 7.328 -3.583 1.00 1.00 12 MET A N 21
ATOM 28898 C CA . MET A 1 12 ? -7.036 7.431 -3.568 1.00 1.00 12 MET A CA 21
ATOM 28899 C C . MET A 1 12 ? -6.506 7.627 -5.014 1.00 1.00 12 MET A C 21
ATOM 28900 O O . MET A 1 12 ? -7.220 7.342 -5.978 1.00 1.00 12 MET A O 21
ATOM 28914 N N . PRO A 1 13 ? -5.271 8.080 -5.192 1.00 1.00 13 PRO A N 21
ATOM 28915 C CA . PRO A 1 13 ? -4.676 8.277 -6.555 1.00 1.00 13 PRO A CA 21
ATOM 28916 C C . PRO A 1 13 ? -4.704 6.998 -7.382 1.00 1.00 13 PRO A C 21
ATOM 28917 O O . PRO A 1 13 ? -4.512 7.052 -8.599 1.00 1.00 13 PRO A O 21
ATOM 28928 N N . ALA A 1 14 ? -4.965 5.861 -6.718 1.00 1.00 14 ALA A N 21
ATOM 28929 C CA . ALA A 1 14 ? -5.022 4.546 -7.393 1.00 1.00 14 ALA A CA 21
ATOM 28930 C C . ALA A 1 14 ? -3.928 4.432 -8.479 1.00 1.00 14 ALA A C 21
ATOM 28931 O O . ALA A 1 14 ? -4.073 3.675 -9.438 1.00 1.00 14 ALA A O 21
ATOM 28938 N N . LYS A 1 15 ? -2.856 5.238 -8.338 1.00 1.00 15 LYS A N 21
ATOM 28939 C CA . LYS A 1 15 ? -1.788 5.266 -9.337 1.00 1.00 15 LYS A CA 21
ATOM 28940 C C . LYS A 1 15 ? -1.164 3.889 -9.457 1.00 1.00 15 LYS A C 21
ATOM 28941 O O . LYS A 1 15 ? -0.384 3.492 -8.600 1.00 1.00 15 LYS A O 21
ATOM 28960 N N . GLY A 1 16 ? -1.462 3.193 -10.562 1.00 1.00 16 GLY A N 21
ATOM 28961 C CA . GLY A 1 16 ? -0.924 1.847 -10.821 1.00 1.00 16 GLY A CA 21
ATOM 28962 C C . GLY A 1 16 ? -0.692 1.052 -9.523 1.00 1.00 16 GLY A C 21
ATOM 28963 O O . GLY A 1 16 ? 0.212 0.220 -9.460 1.00 1.00 16 GLY A O 21
ATOM 28967 N N . LYS A 1 17 ? -1.503 1.335 -8.466 1.00 1.00 17 LYS A N 21
ATOM 28968 C CA . LYS A 1 17 ? -1.379 0.673 -7.155 1.00 1.00 17 LYS A CA 21
ATOM 28969 C C . LYS A 1 17 ? -2.753 0.125 -6.735 1.00 1.00 17 LYS A C 21
ATOM 28970 O O . LYS A 1 17 ? -3.629 0.871 -6.303 1.00 1.00 17 LYS A O 21
ATOM 28989 N N . ILE A 1 18 ? -2.942 -1.187 -6.842 1.00 1.00 18 ILE A N 21
ATOM 28990 C CA . ILE A 1 18 ? -4.215 -1.832 -6.461 1.00 1.00 18 ILE A CA 21
ATOM 28991 C C . ILE A 1 18 ? -3.962 -2.755 -5.282 1.00 1.00 18 ILE A C 21
ATOM 28992 O O . ILE A 1 18 ? -2.930 -3.425 -5.219 1.00 1.00 18 ILE A O 21
ATOM 29008 N N . GLU A 1 19 ? -4.897 -2.777 -4.342 1.00 1.00 19 GLU A N 21
ATOM 29009 C CA . GLU A 1 19 ? -4.782 -3.612 -3.149 1.00 1.00 19 GLU A CA 21
ATOM 29010 C C . GLU A 1 19 ? -6.160 -4.176 -2.816 1.00 1.00 19 GLU A C 21
ATOM 29011 O O . GLU A 1 19 ? -7.035 -3.444 -2.359 1.00 1.00 19 GLU A O 21
ATOM 29023 N N . VAL A 1 20 ? -6.319 -5.483 -3.041 1.00 1.00 20 VAL A N 21
ATOM 29024 C CA . VAL A 1 20 ? -7.569 -6.190 -2.774 1.00 1.00 20 VAL A CA 21
ATOM 29025 C C . VAL A 1 20 ? -7.366 -7.679 -3.096 1.00 1.00 20 VAL A C 21
ATOM 29026 O O . VAL A 1 20 ? -7.568 -8.129 -4.223 1.00 1.00 20 VAL A O 21
ATOM 29039 N N . GLY A 1 21 ? -6.949 -8.444 -2.091 1.00 1.00 21 GLY A N 21
ATOM 29040 C CA . GLY A 1 21 ? -6.705 -9.883 -2.257 1.00 1.00 21 GLY A CA 21
ATOM 29041 C C . GLY A 1 21 ? -5.303 -10.122 -2.801 1.00 1.00 21 GLY A C 21
ATOM 29042 O O . GLY A 1 21 ? -4.741 -11.205 -2.646 1.00 1.00 21 GLY A O 21
ATOM 29046 N N . ASP A 1 22 ? -4.733 -9.093 -3.438 1.00 1.00 22 ASP A N 21
ATOM 29047 C CA . ASP A 1 22 ? -3.389 -9.200 -4.000 1.00 1.00 22 ASP A CA 21
ATOM 29048 C C . ASP A 1 22 ? -2.378 -9.358 -2.876 1.00 1.00 22 ASP A C 21
ATOM 29049 O O . ASP A 1 22 ? -2.675 -9.047 -1.723 1.00 1.00 22 ASP A O 21
ATOM 29058 N N . LYS A 1 23 ? -1.179 -9.846 -3.221 1.00 1.00 23 LYS A N 21
ATOM 29059 C CA . LYS A 1 23 ? -0.105 -10.054 -2.237 1.00 1.00 23 LYS A CA 21
ATOM 29060 C C . LYS A 1 23 ? 0.996 -9.017 -2.447 1.00 1.00 23 LYS A C 21
ATOM 29061 O O . LYS A 1 23 ? 1.347 -8.683 -3.578 1.00 1.00 23 LYS A O 21
ATOM 29080 N N . ILE A 1 24 ? 1.527 -8.514 -1.336 1.00 1.00 24 ILE A N 21
ATOM 29081 C CA . ILE A 1 24 ? 2.595 -7.502 -1.341 1.00 1.00 24 ILE A CA 21
ATOM 29082 C C . ILE A 1 24 ? 3.934 -8.227 -1.125 1.00 1.00 24 ILE A C 21
ATOM 29083 O O . ILE A 1 24 ? 4.165 -8.815 -0.071 1.00 1.00 24 ILE A O 21
ATOM 29099 N N . ILE A 1 25 ? 4.805 -8.177 -2.137 1.00 1.00 25 ILE A N 21
ATOM 29100 C CA . ILE A 1 25 ? 6.112 -8.831 -2.061 1.00 1.00 25 ILE A CA 21
ATOM 29101 C C . ILE A 1 25 ? 6.978 -8.157 -0.999 1.00 1.00 25 ILE A C 21
ATOM 29102 O O . ILE A 1 25 ? 7.592 -8.821 -0.162 1.00 1.00 25 ILE A O 21
ATOM 29118 N N . SER A 1 26 ? 7.030 -6.829 -1.064 1.00 1.00 26 SER A N 21
ATOM 29119 C CA . SER A 1 26 ? 7.835 -6.035 -0.133 1.00 1.00 26 SER A CA 21
ATOM 29120 C C . SER A 1 26 ? 7.470 -4.559 -0.246 1.00 1.00 26 SER A C 21
ATOM 29121 O O . SER A 1 26 ? 6.820 -4.147 -1.205 1.00 1.00 26 SER A O 21
ATOM 29129 N N . ALA A 1 27 ? 7.905 -3.768 0.743 1.00 1.00 27 ALA A N 21
ATOM 29130 C CA . ALA A 1 27 ? 7.648 -2.315 0.779 1.00 1.00 27 ALA A CA 21
ATOM 29131 C C . ALA A 1 27 ? 8.949 -1.577 1.091 1.00 1.00 27 ALA A C 21
ATOM 29132 O O . ALA A 1 27 ? 9.650 -1.932 2.035 1.00 1.00 27 ALA A O 21
ATOM 29139 N N . ASP A 1 28 ? 9.278 -0.558 0.294 1.00 1.00 28 ASP A N 21
ATOM 29140 C CA . ASP A 1 28 ? 10.509 0.211 0.504 1.00 1.00 28 ASP A CA 21
ATOM 29141 C C . ASP A 1 28 ? 11.741 -0.700 0.510 1.00 1.00 28 ASP A C 21
ATOM 29142 O O . ASP A 1 28 ? 12.720 -0.418 1.200 1.00 1.00 28 ASP A O 21
ATOM 29151 N N . GLY A 1 29 ? 11.696 -1.785 -0.264 1.00 1.00 29 GLY A N 21
ATOM 29152 C CA . GLY A 1 29 ? 12.822 -2.717 -0.338 1.00 1.00 29 GLY A CA 21
ATOM 29153 C C . GLY A 1 29 ? 12.981 -3.483 0.966 1.00 1.00 29 GLY A C 21
ATOM 29154 O O . GLY A 1 29 ? 13.851 -4.346 1.084 1.00 1.00 29 GLY A O 21
ATOM 29158 N N . LYS A 1 30 ? 12.136 -3.159 1.949 1.00 1.00 30 LYS A N 21
ATOM 29159 C CA . LYS A 1 30 ? 12.177 -3.814 3.266 1.00 1.00 30 LYS A CA 21
ATOM 29160 C C . LYS A 1 30 ? 11.177 -4.971 3.316 1.00 1.00 30 LYS A C 21
ATOM 29161 O O . LYS A 1 30 ? 10.007 -4.811 2.961 1.00 1.00 30 LYS A O 21
ATOM 29180 N N . ASN A 1 31 ? 11.650 -6.133 3.779 1.00 1.00 31 ASN A N 21
ATOM 29181 C CA . ASN A 1 31 ? 10.815 -7.332 3.908 1.00 1.00 31 ASN A CA 21
ATOM 29182 C C . ASN A 1 31 ? 10.135 -7.334 5.270 1.00 1.00 31 ASN A C 21
ATOM 29183 O O . ASN A 1 31 ? 10.569 -6.639 6.189 1.00 1.00 31 ASN A O 21
ATOM 29194 N N . TYR A 1 32 ? 9.062 -8.110 5.399 1.00 1.00 32 TYR A N 21
ATOM 29195 C CA . TYR A 1 32 ? 8.313 -8.191 6.658 1.00 1.00 32 TYR A CA 21
ATOM 29196 C C . TYR A 1 32 ? 7.617 -9.545 6.763 1.00 1.00 32 TYR A C 21
ATOM 29197 O O . TYR A 1 32 ? 6.525 -9.733 6.230 1.00 1.00 32 TYR A O 21
ATOM 29215 N N . GLN A 1 33 ? 8.262 -10.484 7.448 1.00 1.00 33 GLN A N 21
ATOM 29216 C CA . GLN A 1 33 ? 7.705 -11.823 7.620 1.00 1.00 33 GLN A CA 21
ATOM 29217 C C . GLN A 1 33 ? 6.440 -11.764 8.470 1.00 1.00 33 GLN A C 21
ATOM 29218 O O . GLN A 1 33 ? 5.453 -12.437 8.179 1.00 1.00 33 GLN A O 21
ATOM 29232 N N . SER A 1 34 ? 6.480 -10.951 9.529 1.00 1.00 34 SER A N 21
ATOM 29233 C CA . SER A 1 34 ? 5.338 -10.792 10.441 1.00 1.00 34 SER A CA 21
ATOM 29234 C C . SER A 1 34 ? 4.475 -9.601 10.014 1.00 1.00 34 SER A C 21
ATOM 29235 O O . SER A 1 34 ? 4.978 -8.494 9.827 1.00 1.00 34 SER A O 21
ATOM 29243 N N . ALA A 1 35 ? 3.175 -9.843 9.852 1.00 1.00 35 ALA A N 21
ATOM 29244 C CA . ALA A 1 35 ? 2.249 -8.793 9.436 1.00 1.00 35 ALA A CA 21
ATOM 29245 C C . ALA A 1 35 ? 2.284 -7.611 10.402 1.00 1.00 35 ALA A C 21
ATOM 29246 O O . ALA A 1 35 ? 2.178 -6.463 9.977 1.00 1.00 35 ALA A O 21
ATOM 29253 N N . GLU A 1 36 ? 2.429 -7.901 11.696 1.00 1.00 36 GLU A N 21
ATOM 29254 C CA . GLU A 1 36 ? 2.466 -6.861 12.716 1.00 1.00 36 GLU A CA 21
ATOM 29255 C C . GLU A 1 36 ? 3.571 -5.846 12.408 1.00 1.00 36 GLU A C 21
ATOM 29256 O O . GLU A 1 36 ? 3.406 -4.642 12.603 1.00 1.00 36 GLU A O 21
ATOM 29268 N N . LYS A 1 37 ? 4.702 -6.346 11.930 1.00 1.00 37 LYS A N 21
ATOM 29269 C CA . LYS A 1 37 ? 5.828 -5.481 11.582 1.00 1.00 37 LYS A CA 21
ATOM 29270 C C . LYS A 1 37 ? 5.485 -4.631 10.360 1.00 1.00 37 LYS A C 21
ATOM 29271 O O . LYS A 1 37 ? 5.775 -3.435 10.334 1.00 1.00 37 LYS A O 21
ATOM 29290 N N . LEU A 1 38 ? 4.887 -5.249 9.336 1.00 1.00 38 LEU A N 21
ATOM 29291 C CA . LEU A 1 38 ? 4.542 -4.517 8.108 1.00 1.00 38 LEU A CA 21
ATOM 29292 C C . LEU A 1 38 ? 3.625 -3.340 8.409 1.00 1.00 38 LEU A C 21
ATOM 29293 O O . LEU A 1 38 ? 3.913 -2.219 8.016 1.00 1.00 38 LEU A O 21
ATOM 29309 N N . ILE A 1 39 ? 2.513 -3.593 9.089 1.00 1.00 39 ILE A N 21
ATOM 29310 C CA . ILE A 1 39 ? 1.570 -2.517 9.394 1.00 1.00 39 ILE A CA 21
ATOM 29311 C C . ILE A 1 39 ? 2.258 -1.474 10.275 1.00 1.00 39 ILE A C 21
ATOM 29312 O O . ILE A 1 39 ? 2.122 -0.271 10.050 1.00 1.00 39 ILE A O 21
ATOM 29328 N N . ASP A 1 40 ? 3.006 -1.941 11.274 1.00 1.00 40 ASP A N 21
ATOM 29329 C CA . ASP A 1 40 ? 3.716 -1.043 12.176 1.00 1.00 40 ASP A CA 21
ATOM 29330 C C . ASP A 1 40 ? 4.727 -0.195 11.399 1.00 1.00 40 ASP A C 21
ATOM 29331 O O . ASP A 1 40 ? 4.904 0.989 11.685 1.00 1.00 40 ASP A O 21
ATOM 29340 N N . TYR A 1 41 ? 5.395 -0.805 10.413 1.00 1.00 41 TYR A N 21
ATOM 29341 C CA . TYR A 1 41 ? 6.387 -0.086 9.612 1.00 1.00 41 TYR A CA 21
ATOM 29342 C C . TYR A 1 41 ? 5.738 1.131 8.929 1.00 1.00 41 TYR A C 21
ATOM 29343 O O . TYR A 1 41 ? 6.285 2.233 8.972 1.00 1.00 41 TYR A O 21
ATOM 29361 N N . ILE A 1 42 ? 4.563 0.935 8.339 1.00 1.00 42 ILE A N 21
ATOM 29362 C CA . ILE A 1 42 ? 3.843 2.038 7.699 1.00 1.00 42 ILE A CA 21
ATOM 29363 C C . ILE A 1 42 ? 3.478 3.091 8.752 1.00 1.00 42 ILE A C 21
ATOM 29364 O O . ILE A 1 42 ? 3.606 4.287 8.510 1.00 1.00 42 ILE A O 21
ATOM 29380 N N . SER A 1 43 ? 3.016 2.635 9.920 1.00 1.00 43 SER A N 21
ATOM 29381 C CA . SER A 1 43 ? 2.634 3.548 11.011 1.00 1.00 43 SER A CA 21
ATOM 29382 C C . SER A 1 43 ? 1.634 4.601 10.516 1.00 1.00 43 SER A C 21
ATOM 29383 O O . SER A 1 43 ? 1.564 5.713 11.039 1.00 1.00 43 SER A O 21
ATOM 29391 N N . SER A 1 44 ? 0.863 4.225 9.499 1.00 1.00 44 SER A N 21
ATOM 29392 C CA . SER A 1 44 ? -0.140 5.114 8.919 1.00 1.00 44 SER A CA 21
ATOM 29393 C C . SER A 1 44 ? 0.513 6.347 8.285 1.00 1.00 44 SER A C 21
ATOM 29394 O O . SER A 1 44 ? -0.162 7.343 8.033 1.00 1.00 44 SER A O 21
ATOM 29402 N N . LYS A 1 45 ? 1.831 6.267 8.047 1.00 1.00 45 LYS A N 21
ATOM 29403 C CA . LYS A 1 45 ? 2.588 7.376 7.452 1.00 1.00 45 LYS A CA 21
ATOM 29404 C C . LYS A 1 45 ? 2.178 7.607 6.011 1.00 1.00 45 LYS A C 21
ATOM 29405 O O . LYS A 1 45 ? 3.018 7.582 5.106 1.00 1.00 45 LYS A O 21
ATOM 29424 N N . LYS A 1 46 ? 0.891 7.851 5.802 1.00 1.00 46 LYS A N 21
ATOM 29425 C CA . LYS A 1 46 ? 0.343 8.119 4.475 1.00 1.00 46 LYS A CA 21
ATOM 29426 C C . LYS A 1 46 ? -0.378 9.443 4.521 1.00 1.00 46 LYS A C 21
ATOM 29427 O O . LYS A 1 46 ? -1.184 9.665 5.421 1.00 1.00 46 LYS A O 21
ATOM 29446 N N . ALA A 1 47 ? -0.119 10.281 3.507 1.00 1.00 47 ALA A N 21
ATOM 29447 C CA . ALA A 1 47 ? -0.763 11.581 3.360 1.00 1.00 47 ALA A CA 21
ATOM 29448 C C . ALA A 1 47 ? 0.078 12.503 2.475 1.00 1.00 47 ALA A C 21
ATOM 29449 O O . ALA A 1 47 ? -0.362 13.609 2.159 1.00 1.00 47 ALA A O 21
ATOM 29456 N N . GLY A 1 48 ? 1.270 12.069 2.071 1.00 1.00 48 GLY A N 21
ATOM 29457 C CA . GLY A 1 48 ? 2.121 12.898 1.225 1.00 1.00 48 GLY A CA 21
ATOM 29458 C C . GLY A 1 48 ? 3.482 12.237 1.047 1.00 1.00 48 GLY A C 21
ATOM 29459 O O . GLY A 1 48 ? 4.125 12.382 0.010 1.00 1.00 48 GLY A O 21
ATOM 29463 N N . ASP A 1 49 ? 3.907 11.494 2.072 1.00 1.00 49 ASP A N 21
ATOM 29464 C CA . ASP A 1 49 ? 5.193 10.796 2.027 1.00 1.00 49 ASP A CA 21
ATOM 29465 C C . ASP A 1 49 ? 5.171 9.779 0.892 1.00 1.00 49 ASP A C 21
ATOM 29466 O O . ASP A 1 49 ? 4.124 9.208 0.595 1.00 1.00 49 ASP A O 21
ATOM 29475 N N . LYS A 1 50 ? 6.325 9.561 0.256 1.00 1.00 50 LYS A N 21
ATOM 29476 C CA . LYS A 1 50 ?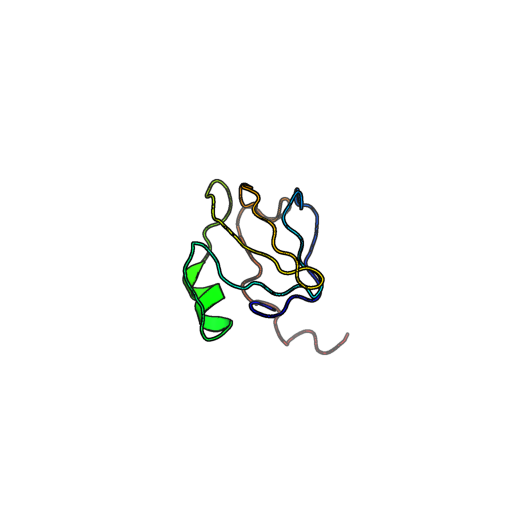 6.429 8.613 -0.862 1.00 1.00 50 LYS A CA 21
ATOM 29477 C C . LYS A 1 50 ? 6.959 7.272 -0.367 1.00 1.00 50 LYS A C 21
ATOM 29478 O O . LYS A 1 50 ? 7.732 7.208 0.591 1.00 1.00 50 LYS A O 21
ATOM 29497 N N . VAL A 1 51 ? 6.543 6.203 -1.036 1.00 1.00 51 VAL A N 21
ATOM 29498 C CA . VAL A 1 51 ? 6.980 4.849 -0.685 1.00 1.00 51 VAL A CA 21
ATOM 29499 C C . VAL A 1 51 ? 6.838 3.936 -1.893 1.00 1.00 51 VAL A C 21
ATOM 29500 O O . VAL A 1 51 ? 5.968 4.144 -2.736 1.00 1.00 51 VAL A O 21
ATOM 29513 N N . THR A 1 52 ? 7.694 2.914 -1.964 1.00 1.00 52 THR A N 21
ATOM 29514 C CA . THR A 1 52 ? 7.667 1.947 -3.070 1.00 1.00 52 THR A CA 21
ATOM 29515 C C . THR A 1 52 ? 6.967 0.678 -2.609 1.00 1.00 52 THR A C 21
ATOM 29516 O O . THR A 1 52 ? 7.495 -0.042 -1.762 1.00 1.00 52 THR A O 21
ATOM 29527 N N . LEU A 1 53 ? 5.776 0.395 -3.168 1.00 1.00 53 LEU A N 21
ATOM 29528 C CA . LEU A 1 53 ? 5.006 -0.805 -2.810 1.00 1.00 53 LEU A CA 21
ATOM 29529 C C . LEU A 1 53 ? 4.876 -1.704 -4.031 1.00 1.00 53 LEU A C 21
ATOM 29530 O O . LEU A 1 53 ? 4.321 -1.302 -5.053 1.00 1.00 53 LEU A O 21
ATOM 29546 N N . LYS A 1 54 ? 5.386 -2.926 -3.912 1.00 1.00 54 LYS A N 21
ATOM 29547 C CA . LYS A 1 54 ? 5.325 -3.905 -5.000 1.00 1.00 54 LYS A CA 21
ATOM 29548 C C . LYS A 1 54 ? 4.062 -4.743 -4.847 1.00 1.00 54 LYS A C 21
ATOM 29549 O O . LYS A 1 54 ? 3.733 -5.170 -3.744 1.00 1.00 54 LYS A O 21
ATOM 29568 N N . ILE A 1 55 ? 3.366 -4.982 -5.968 1.00 1.00 55 ILE A N 21
ATOM 29569 C CA . ILE A 1 55 ? 2.130 -5.780 -5.994 1.00 1.00 55 ILE A CA 21
ATOM 29570 C C . ILE A 1 55 ? 2.312 -6.923 -6.975 1.00 1.00 55 ILE A C 21
ATOM 29571 O O . ILE A 1 55 ? 3.177 -6.864 -7.843 1.00 1.00 55 ILE A O 21
ATOM 29587 N N . GLU A 1 56 ? 1.471 -7.956 -6.842 1.00 1.00 56 GLU A N 21
ATOM 29588 C CA . GLU A 1 56 ? 1.511 -9.129 -7.731 1.00 1.00 56 GLU A CA 21
ATOM 29589 C C . GLU A 1 56 ? 0.205 -9.209 -8.522 1.00 1.00 56 GLU A C 21
ATOM 29590 O O . GLU A 1 56 ? -0.880 -9.168 -7.944 1.00 1.00 56 GLU A O 21
ATOM 29602 N N . ARG A 1 57 ? 0.318 -9.313 -9.853 1.00 1.00 57 ARG A N 21
ATOM 29603 C CA . ARG A 1 57 ? -0.854 -9.394 -10.736 1.00 1.00 57 ARG A CA 21
ATOM 29604 C C . ARG A 1 57 ? -0.560 -10.371 -11.871 1.00 1.00 57 ARG A C 21
ATOM 29605 O O . ARG A 1 57 ? 0.409 -10.199 -12.598 1.00 1.00 57 ARG A O 21
ATOM 29626 N N . GLU A 1 58 ? -1.408 -11.387 -12.024 1.00 1.00 58 GLU A N 21
ATOM 29627 C CA . GLU A 1 58 ? -1.240 -12.384 -13.091 1.00 1.00 58 GLU A CA 21
ATOM 29628 C C . GLU A 1 58 ? 0.234 -12.827 -13.236 1.00 1.00 58 GLU A C 21
ATOM 29629 O O . GLU A 1 58 ? 0.756 -12.892 -14.347 1.00 1.00 58 GLU A O 21
ATOM 29641 N N . GLU A 1 59 ? 0.882 -13.111 -12.104 1.00 1.00 59 GLU A N 21
ATOM 29642 C CA . GLU A 1 59 ? 2.285 -13.539 -12.090 1.00 1.00 59 GLU A CA 21
ATOM 29643 C C . GLU A 1 59 ? 3.204 -12.441 -12.628 1.00 1.00 59 GLU A C 21
ATOM 29644 O O . GLU A 1 59 ? 4.259 -12.730 -13.191 1.00 1.00 59 GLU A O 21
ATOM 29656 N N . LYS A 1 60 ? 2.804 -11.173 -12.431 1.00 1.00 60 LYS A N 21
ATOM 29657 C CA . LYS A 1 60 ? 3.605 -10.010 -12.881 1.00 1.00 60 LYS A CA 21
ATOM 29658 C C . LYS A 1 60 ? 3.640 -8.950 -11.788 1.00 1.00 60 LYS A C 21
ATOM 29659 O O . LYS A 1 60 ? 2.712 -8.839 -10.990 1.00 1.00 60 LYS A O 21
ATOM 29678 N N . GLU A 1 61 ? 4.731 -8.175 -11.768 1.00 1.00 61 GLU A N 21
ATOM 29679 C CA . GLU A 1 61 ? 4.935 -7.104 -10.780 1.00 1.00 61 GLU A CA 21
ATOM 29680 C C . GLU A 1 61 ? 5.052 -5.758 -11.486 1.00 1.00 61 GLU A C 21
ATOM 29681 O O . GLU A 1 61 ? 5.515 -5.683 -12.624 1.00 1.00 61 GLU A O 21
ATOM 29693 N N . LYS A 1 62 ? 4.627 -4.698 -10.796 1.00 1.00 62 LYS A N 21
ATOM 29694 C CA . LYS A 1 62 ? 4.678 -3.334 -11.342 1.00 1.00 62 LYS A CA 21
ATOM 29695 C C . LYS A 1 62 ? 5.206 -2.378 -10.282 1.00 1.00 62 LYS A C 21
ATOM 29696 O O . LYS A 1 62 ? 4.952 -2.552 -9.091 1.00 1.00 62 LYS A O 21
ATOM 29715 N N . ARG A 1 63 ? 5.944 -1.363 -10.736 1.00 1.00 63 ARG A N 21
ATOM 29716 C CA . ARG A 1 63 ? 6.532 -0.345 -9.857 1.00 1.00 63 ARG A CA 21
ATOM 29717 C C . ARG A 1 63 ? 6.216 1.041 -10.421 1.00 1.00 63 ARG A C 21
ATOM 29718 O O . ARG A 1 63 ? 6.324 1.267 -11.626 1.00 1.00 63 ARG A O 21
ATOM 29739 N N . VAL A 1 64 ? 5.798 1.961 -9.550 1.00 1.00 64 VAL A N 21
ATOM 29740 C CA . VAL A 1 64 ? 5.446 3.329 -9.964 1.00 1.00 64 VAL A CA 21
ATOM 29741 C C . VAL A 1 64 ? 5.727 4.293 -8.814 1.00 1.00 64 VAL A C 21
ATOM 29742 O O . VAL A 1 64 ? 5.642 3.906 -7.648 1.00 1.00 64 VAL A O 21
ATOM 29755 N N . THR A 1 65 ? 6.039 5.557 -9.143 1.00 1.00 65 THR A N 21
ATOM 29756 C CA . THR A 1 65 ? 6.305 6.575 -8.115 1.00 1.00 65 THR A CA 21
ATOM 29757 C C . THR A 1 65 ? 5.038 7.401 -7.898 1.00 1.00 65 THR A C 21
ATOM 29758 O O . THR A 1 65 ? 4.575 8.099 -8.799 1.00 1.00 65 THR A O 21
ATOM 29769 N N . LEU A 1 66 ? 4.484 7.310 -6.688 1.00 1.00 66 LEU A N 21
ATOM 29770 C CA . LEU A 1 66 ? 3.261 8.037 -6.305 1.00 1.00 66 LEU A CA 21
ATOM 29771 C C . LEU A 1 66 ? 3.399 8.625 -4.912 1.00 1.00 66 LEU A C 21
ATOM 29772 O O . LEU A 1 66 ? 4.283 8.235 -4.150 1.00 1.00 66 LEU A O 21
ATOM 29788 N N . THR A 1 67 ? 2.475 9.517 -4.567 1.00 1.00 67 THR A N 21
ATOM 29789 C CA . THR A 1 67 ? 2.426 10.121 -3.228 1.00 1.00 67 THR A CA 21
ATOM 29790 C C . THR A 1 67 ? 1.241 9.527 -2.465 1.00 1.00 67 THR A C 21
ATOM 29791 O O . THR A 1 67 ? 0.165 9.326 -3.029 1.00 1.00 67 THR A O 21
ATOM 29802 N N . LEU A 1 68 ? 1.444 9.226 -1.187 1.00 1.00 68 LEU A N 21
ATOM 29803 C CA . LEU A 1 68 ? 0.385 8.637 -0.374 1.00 1.00 68 LEU A CA 21
ATOM 29804 C C . LEU A 1 68 ? -0.748 9.634 -0.181 1.00 1.00 68 LEU A C 21
ATOM 29805 O O . LEU A 1 68 ? -0.629 10.805 -0.540 1.00 1.00 68 LEU A O 21
ATOM 29821 N N . LYS A 1 69 ? -1.864 9.153 0.378 1.00 1.00 69 LYS A N 21
ATOM 29822 C CA . LYS A 1 69 ? -3.042 10.002 0.609 1.00 1.00 69 LYS A CA 21
ATOM 29823 C C . LYS A 1 69 ? -3.781 9.538 1.863 1.00 1.00 69 LYS A C 21
ATOM 29824 O O . LYS A 1 69 ? -3.591 8.417 2.331 1.00 1.00 69 LYS A O 21
ATOM 29843 N N . GLN A 1 70 ? -4.634 10.425 2.387 1.00 1.00 70 GLN A N 21
ATOM 29844 C CA . GLN A 1 70 ? -5.441 10.154 3.587 1.00 1.00 70 GLN A CA 21
ATOM 29845 C C . GLN A 1 70 ? -6.901 10.538 3.329 1.00 1.00 70 GLN A C 21
ATOM 29846 O O . GLN A 1 70 ? -7.187 11.518 2.643 1.00 1.00 70 GLN A O 21
ATOM 29860 N N . PHE A 1 71 ? -7.813 9.735 3.866 1.00 1.00 71 PHE A N 21
ATOM 29861 C CA . PHE A 1 71 ? -9.244 9.978 3.679 1.00 1.00 71 PHE A CA 21
ATOM 29862 C C . PHE A 1 71 ? -9.629 11.404 4.152 1.00 1.00 71 PHE A C 21
ATOM 29863 O O . PHE A 1 71 ? -9.097 11.871 5.162 1.00 1.00 71 PHE A O 21
ATOM 29880 N N . PRO A 1 72 ? -10.516 12.122 3.461 1.00 1.00 72 PRO A N 21
ATOM 29881 C CA . PRO A 1 72 ? -10.905 13.514 3.875 1.00 1.00 72 PRO A CA 21
ATOM 29882 C C . PRO A 1 72 ? -11.824 13.537 5.110 1.00 1.00 72 PRO A C 21
ATOM 29883 O O . PRO A 1 72 ? -11.480 14.125 6.132 1.00 1.00 72 PRO A O 21
ATOM 29894 N N . ASP A 1 73 ? -13.004 12.926 4.994 1.00 1.00 73 ASP A N 21
ATOM 29895 C CA . ASP A 1 73 ? -13.976 12.918 6.084 1.00 1.00 73 ASP A CA 21
ATOM 29896 C C . ASP A 1 73 ? -13.403 12.268 7.342 1.00 1.00 73 ASP A C 21
ATOM 29897 O O . ASP A 1 73 ? -13.998 12.363 8.417 1.00 1.00 73 ASP A O 21
ATOM 29906 N N . GLU A 1 74 ? -12.240 11.617 7.208 1.00 1.00 74 GLU A N 21
ATOM 29907 C CA . GLU A 1 74 ? -11.571 10.950 8.347 1.00 1.00 74 GLU A CA 21
ATOM 29908 C C . GLU A 1 74 ? -10.064 11.285 8.340 1.00 1.00 74 GLU A C 21
ATOM 29909 O O . GLU A 1 74 ? -9.251 10.459 7.927 1.00 1.00 74 GLU A O 21
ATOM 29921 N N . PRO A 1 75 ? -9.671 12.478 8.777 1.00 1.00 75 PRO A N 21
ATOM 29922 C CA . PRO A 1 75 ? -8.232 12.895 8.807 1.00 1.00 75 PRO A CA 21
ATOM 29923 C C . PRO A 1 75 ? -7.525 12.379 10.068 1.00 1.00 75 PRO A C 21
ATOM 29924 O O . PRO A 1 75 ? -6.296 12.377 10.143 1.00 1.00 75 PRO A O 21
ATOM 29935 N N . ASP A 1 76 ? -8.318 11.935 11.047 1.00 1.00 76 ASP A N 21
ATOM 29936 C CA . ASP A 1 76 ? -7.778 11.405 12.306 1.00 1.00 76 ASP A CA 21
ATOM 29937 C C . ASP A 1 76 ? -7.129 10.040 12.076 1.00 1.00 76 ASP A C 21
ATOM 29938 O O . ASP A 1 76 ? -6.243 9.633 12.827 1.00 1.00 76 ASP A O 21
ATOM 29947 N N . ARG A 1 77 ? -7.589 9.331 11.037 1.00 1.00 77 ARG A N 21
ATOM 29948 C CA . ARG A 1 77 ? -7.069 7.991 10.700 1.00 1.00 77 ARG A CA 21
ATOM 29949 C C . ARG A 1 77 ? -6.878 7.872 9.196 1.00 1.00 77 ARG A C 21
ATOM 29950 O O . ARG A 1 77 ? -7.547 8.558 8.424 1.00 1.00 77 ARG A O 21
ATOM 29971 N N . ALA A 1 78 ? -5.962 6.989 8.789 1.00 1.00 78 ALA A N 21
ATOM 29972 C CA . ALA A 1 78 ? -5.669 6.754 7.368 1.00 1.00 78 ALA A CA 21
ATOM 29973 C C . ALA A 1 78 ? -5.494 5.256 7.118 1.00 1.00 78 ALA A C 21
ATOM 29974 O O . ALA A 1 78 ? -5.009 4.526 7.982 1.00 1.00 78 ALA A O 21
ATOM 29981 N N . GLY A 1 79 ? -5.902 4.805 5.933 1.00 1.00 79 GLY A N 21
ATOM 29982 C CA . GLY A 1 79 ? -5.795 3.390 5.577 1.00 1.00 79 GLY A CA 21
ATOM 29983 C C . GLY A 1 79 ? -6.491 2.500 6.605 1.00 1.00 79 GLY A C 21
ATOM 29984 O O . GLY A 1 79 ? -5.878 2.085 7.589 1.00 1.00 79 GLY A O 21
ATOM 29988 N N . ILE A 1 80 ? -7.774 2.209 6.376 1.00 1.00 80 ILE A N 21
ATOM 29989 C CA . ILE A 1 80 ? -8.554 1.361 7.292 1.00 1.00 80 ILE A CA 21
ATOM 29990 C C . ILE A 1 80 ? -9.618 0.577 6.519 1.00 1.00 80 ILE A C 21
ATOM 29991 O O . ILE A 1 80 ? -10.223 1.092 5.579 1.00 1.00 80 ILE A O 21
ATOM 300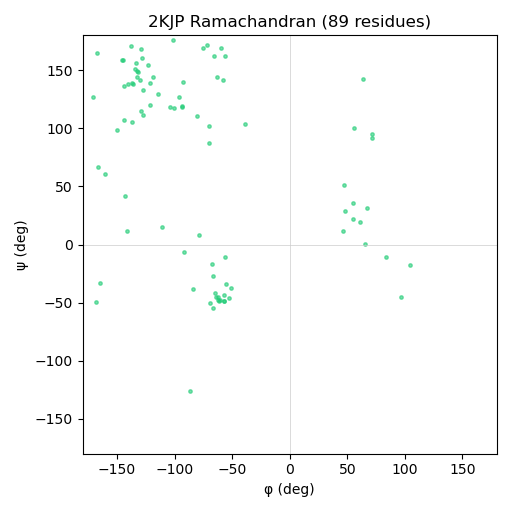07 N N . GLY A 1 81 ? -9.852 -0.671 6.935 1.00 1.00 81 GLY A N 21
ATOM 30008 C CA . GLY A 1 81 ? -10.860 -1.525 6.294 1.00 1.00 81 GLY A CA 21
ATOM 30009 C C . GLY A 1 81 ? -12.246 -1.213 6.850 1.00 1.00 81 GLY A C 21
ATOM 30010 O O . GLY A 1 81 ? -12.679 -1.813 7.833 1.00 1.00 81 GLY A O 21
ATOM 30014 N N . VAL A 1 82 ? -12.937 -0.264 6.217 1.00 1.00 82 VAL A N 21
ATOM 30015 C CA . VAL A 1 82 ? -14.277 0.132 6.659 1.00 1.00 82 VAL A CA 21
ATOM 30016 C C . VAL A 1 82 ? -15.253 -1.025 6.443 1.00 1.00 82 VAL A C 21
ATOM 30017 O O . VAL A 1 82 ? -15.203 -1.700 5.419 1.00 1.00 82 VAL A O 21
ATOM 30030 N N . SER A 1 83 ? -16.138 -1.252 7.415 1.00 1.00 83 SER A N 21
ATOM 30031 C CA . SER A 1 83 ? -17.121 -2.334 7.316 1.00 1.00 83 SER A CA 21
ATOM 30032 C C . SER A 1 83 ? -18.211 -1.976 6.304 1.00 1.00 83 SER A C 21
ATOM 30033 O O . SER A 1 83 ? -19.253 -1.431 6.665 1.00 1.00 83 SER A O 21
ATOM 30041 N N . LEU A 1 84 ? -17.961 -2.290 5.035 1.00 1.00 84 LEU A N 21
ATOM 30042 C CA . LEU A 1 84 ? -18.922 -2.008 3.967 1.00 1.00 84 LEU A CA 21
ATOM 30043 C C . LEU A 1 84 ? -20.188 -2.844 4.155 1.00 1.00 84 LEU A C 21
ATOM 30044 O O . LEU A 1 84 ? -21.295 -2.378 3.886 1.00 1.00 84 LEU A O 21
ATOM 30060 N N . GLU A 1 85 ? -20.013 -4.081 4.617 1.00 1.00 85 GLU A N 21
ATOM 30061 C CA . GLU A 1 85 ? -21.142 -4.988 4.842 1.00 1.00 85 GLU A CA 21
ATOM 30062 C C . GLU A 1 85 ? -22.176 -4.350 5.775 1.00 1.00 85 GLU A C 21
ATOM 30063 O O . GLU A 1 85 ? -23.347 -4.733 5.775 1.00 1.00 85 GLU A O 21
ATOM 30075 N N . HIS A 1 86 ? -21.731 -3.376 6.569 1.00 1.00 86 HIS A N 21
ATOM 30076 C CA . HIS A 1 86 ? -22.620 -2.693 7.507 1.00 1.00 86 HIS A CA 21
ATOM 30077 C C . HIS A 1 86 ? -23.753 -1.991 6.754 1.00 1.00 86 HIS A C 21
ATOM 30078 O O . HIS A 1 86 ? -24.925 -2.139 7.101 1.00 1.00 86 HIS A O 21
ATOM 30092 N N . HIS A 1 87 ? -23.392 -1.230 5.719 1.00 1.00 87 HIS A N 21
ATOM 30093 C CA . HIS A 1 87 ? -24.379 -0.505 4.907 1.00 1.00 87 HIS A CA 21
ATOM 30094 C C . HIS A 1 87 ? -24.948 -1.427 3.835 1.00 1.00 87 HIS A C 21
ATOM 30095 O O . HIS A 1 87 ? -24.280 -2.355 3.380 1.00 1.00 87 HIS A O 21
ATOM 30109 N N . HIS A 1 88 ? -26.190 -1.167 3.433 1.00 1.00 88 HIS A N 21
ATOM 30110 C CA . HIS A 1 88 ? -26.845 -1.980 2.412 1.00 1.00 88 HIS A CA 21
ATOM 30111 C C . HIS A 1 88 ? -26.118 -1.833 1.077 1.00 1.00 88 HIS A C 21
ATOM 30112 O O . HIS A 1 88 ? -25.773 -0.723 0.666 1.00 1.00 88 HIS A O 21
ATOM 30126 N N . HIS A 1 89 ? -25.882 -2.956 0.400 1.00 1.00 89 HIS A N 21
ATOM 30127 C CA . HIS A 1 89 ? -25.192 -2.936 -0.887 1.00 1.00 89 HIS A CA 21
ATOM 30128 C C . HIS A 1 89 ? -26.050 -2.220 -1.935 1.00 1.00 89 HIS A C 21
ATOM 30129 O O . HIS A 1 89 ? -27.210 -2.574 -2.146 1.00 1.00 89 HIS A O 21
ATOM 30143 N N . HIS A 1 90 ? -25.470 -1.215 -2.593 1.00 1.00 90 HIS A N 21
ATOM 30144 C CA . HIS A 1 90 ? -26.182 -0.458 -3.623 1.00 1.00 90 HIS A CA 21
ATOM 30145 C C . HIS A 1 90 ? -26.312 -1.296 -4.891 1.00 1.00 90 HIS A C 21
ATOM 30146 O O . HIS A 1 90 ? -25.407 -2.055 -5.238 1.00 1.00 90 HIS A O 21
ATOM 30160 N N . HIS A 1 91 ? -27.443 -1.155 -5.581 1.00 1.00 91 HIS A N 21
ATOM 30161 C CA . HIS A 1 91 ? -27.687 -1.904 -6.815 1.00 1.00 91 HIS A CA 21
ATOM 30162 C C . HIS A 1 91 ? -28.922 -1.351 -7.524 1.00 1.00 91 HIS A C 21
ATOM 30163 O O . HIS A 1 91 ? -29.004 -1.500 -8.731 1.00 1.00 91 HIS A O 21
#

Sequence (91 aa):
NGIYASSVVENMPAKGKIEVGDKIISADGKNYQSAEKLIDYISSKKAGDKVTLKIEREEKEKRVTLTLKQFPDEPDRAGIGVSLEHHHHHHNGIYASSVVENMPAKGKIEVGDKIISADGKNYQSAEKLIDYISSKKAGDKVTLKIEREEKEKRVTLTLKQFPDEPDRAGIGVSLEHHHHHHNGIYASSVVENMPAKGKIEVGDKIISADGKNYQSAEKLIDYISSKKAGDKVTLKIEREEKEKRVTLTLKQFPDEPDRAGIGVSLEHHHHHHNGIYASSVVENMPAKGKIEVGDKIISADGKNYQSAEKLIDYISSKKAGDKVTLKIEREEKEKRVTLTLKQFPDEPDRAGIGVSLEHHHHHHNGIYASSVVENMPAKGKIEVGDKIISADGKNYQSAEKLIDYISSKKAGDKVTLKIEREEKEKRVTLTLKQFPDEPDRAGIGVSLEHHHHHHNGIYASSVVENMPAKGKIEVGDKIISADGKNYQSAEKLIDYISSKKAGDKVTLKIEREEKEKRVTLTLKQFPDEPDRAGIGVSLEHHHHHHNGIYASSVVENMPAKGKIEVGDKIISADGKNYQSAEKLIDYISSKKAGDKVTLKIEREEKEKRVTLTLKQFPDEPDRAGIGVSLEHHHHHHNGIYASSVVENMPAKGKIEVGDKIISADGKNYQSAEKLIDYISSKKAGDKVTLKIEREEKEKRVTLTLKQFPDEPDRAGIGVSLEHHHHHHNGIYASSVVENMPAKGKIEVGDKIISADGKNYQSAEKLIDYISSKKAGDKVTLKIEREEKEKRVTLTLKQFPDEPDRAGIGVSLEHHHHHHNGIYASSVVENMPAKGKIEVGDKIISADGKNYQSAEKLIDYISSKKAGDKVTLKIEREEKEKRVTLTLKQFPDEPDRAGIGVSLEHHHHHHNGIYASSVVENMPAKGKIEVGDKIISADGKNYQSAEKLIDYISSKKAGDKVTLKIEREEKEKRVTLTLKQFPDEPDRAGIGVSLEHHHHHHNGIYASSVVENMPAKGKIEVGDKIISADGKNYQSAEKLIDYISSKKAGDKVTLKIEREEKEKRVTLTLKQFPDEPDRAGIGVSLEHHHHHHNGIYASSVVENMPAKGKIEVGDKIISADGKNYQSAEKLIDYISSKKAGDKVTLKIEREEKEKRVTLTLKQFPDEPDRAGIGVSLEHHHHHHNGIYASSVVENMPAKGKIEVGDKIISADGKNYQSAEKLIDYISSKKAGDKVTLKIEREEKEKRVTLTLKQFPDEPDRAGIGVSLEHHHHHHNGIYASSVVENMPAKGKIEVGDKIISADGKNYQSAEKLIDYISSKKAGDKVTLKIEREEKEKRVTLTLKQFPDEPDRAGIGVSLEHHHHHHNGIYASSVVENMPAKGKIEVGDKIISADGKNYQSAEKLIDYISSKKAGDKVTLKIEREEKEKRVTLTLKQFPDEPDRAGIGVSLEHHHHHHNGIYASSVVENMPAKGKIEVGDKIISADGKNYQSAEKLIDYISSKKAGDKVTLKIEREEKEKRVTLTLKQFPDEPDRAGIGVSLEHHHHHHNGIYASSVVENMPAKGKIEVGDKIISADGKNYQSAEKLIDYISSKKAGDKVTLKIEREEKEKRVTLTLKQFPDEPDRAGIGVSLEHHHHHHNGIYASSVVENMPAKGKIEVGDKIISADGKNYQSAEKLIDYISSKKAGDKVTLKIEREEKEKRVTLTLKQFPDEPDRAGIGVSLEHHHHHHNGIYASSVVENMPAKGKIEVGDKIISADGKNYQSAEKLIDYISSKKAGDKVTLKIEREEKEKRVTLTLKQFPDEPDRAGIGVSLEHHHHHHNGIYASSVVENMPAKGKIEVGDKIISADGKNYQSAEKLIDYISSKKAGDKVTLKIEREEKEKRVTLTLKQFPDEPDRAGIGVSLEHHHHHH

Foldseek 3Di:
DLQAACAWDDPWPVVVDDGHRWGWCDKQPDDDPDVVCVVVVCVQVFQFDWIWIWTADPNDIDTDTDGGRADDVCPVGGIDHDPPVVDDDDD

Nearest PDB structures (foldseek):
  2kjp-assembly1_A  TM=8.789E-01  e=7.667E-13  Bacillus subtilis
  2kl1-assembly1_A  TM=6.871E-01  e=1.716E-05  Geobacillus thermodenitrificans NG80-2
  3i18-assembly1_A  TM=7.603E-01  e=1.327E-03  Listeria monocytogenes
  6jjk-assembly1_C  TM=7.742E-01  e=1.493E-03  Escherichia coli K-12
  3pv5-assembly1_D  TM=7.674E-01  e=6.486E-03  Legionella fallonii

CATH classification: 2.30.42.10

Radius of gyration: 14.1 Å; Cα contacts (8 Å, |Δi|>4): 112; chains: 1; bounding box: 40×28×34 Å

InterPro domains:
  IPR001478 PDZ domain [PF13180] (128-195)
  IPR001478 PDZ domain [PS50106] (100-186)
  IPR001478 PDZ domain [SM00228] (119-186)
  IPR008269 Peptidase S16, Lon proteolytic domain [PF05362] (232-331)
  IPR008269 Peptidase S16, Lon proteolytic domain [PS51786] (187-336)
  IPR014721 Small ribosomal subunit protein uS5 domain 2-type fold, subgroup [G3DSA:3.30.230.10] (87-341)
  IPR020568 Ribosomal protein uS5 domain 2-type superfamily [SSF54211] (228-333)
  IPR027065 Lon protease [PTHR10046] (229-333)
  IPR036034 PDZ superfamily [SSF50156] (128-214)
  IPR039381 Endopeptidase La, PDZ domain [cd23080] (129-211)

Solvent-accessible surface area: 7618 Å² total; per-residue (Å²): 125,12,90,133,3,83,90,87,109,101,93,57,60,29,150,53,64,74,57,98,29,21,95,29,77,6,10,79,71,103,111,42,162,42,20,117,100,20,74,91,67,66,83,70,113,48,44,51,66,137,57,79,56,48,15,59,110,151,158,132,96,106,167,78,116,43,47,34,92,56,52,79,114,81,89,133,169,33,29,103,55,113,89,145,110,163,131,121,144,168,178